Protein 9PHB (pdb70)

InterPro domains:
  IPR000157 Toll/interleukin-1 receptor homology (TIR) domain [PS50104] (112-261)
  IPR000157 Toll/interleukin-1 receptor homology (TIR) domain [SM00255] (113-264)
  IPR035897 Toll/interleukin-1 receptor homology (TIR) domain superfamily [G3DSA:3.40.50.10140] (72-234)
  IPR035897 Toll/interleukin-1 receptor homology (TIR) domain superfamily [SSF52200] (104-216)

Solvent-accessible surface area: 77435 Å² total; per-residue (Å²): 168,32,109,137,54,0,6,4,2,22,10,71,173,18,105,134,42,0,52,3,1,3,59,3,0,41,44,4,40,8,58,45,135,25,4,12,0,49,34,12,125,112,21,23,55,71,66,165,95,88,100,116,96,53,25,135,99,13,10,144,66,11,0,45,0,0,6,0,0,14,87,43,0,30,121,32,102,135,6,71,89,31,6,19,34,4,152,107,61,94,25,79,25,0,4,0,32,7,54,57,22,192,51,122,31,111,43,62,12,85,107,58,61,69,22,18,52,4,114,81,30,17,22,4,6,65,2,23,60,16,0,18,161,46,41,128,56,123,33,126,72,110,98,12,8,38,3,8,20,82,4,61,89,79,50,224,171,35,97,135,48,0,2,4,2,22,12,83,165,20,101,121,35,0,55,3,1,3,62,5,0,38,55,5,40,6,53,44,129,20,4,8,0,52,43,10,83,76,14,20,24,65,28,44,80,62,51,87,92,47,24,143,87,11,11,151,71,16,0,43,1,0,7,1,0,13,103,39,0,38,121,32,104,136,6,69,81,32,5,22,37,3,150,105,61,95,20,70,31,9,6,0,34,4,53,65,18,190,50,130,32,115,40,67,12,81,127,151,103,179,23,54,52,6,121,102,21,61,26,8,17,62,2,22,78,24,0,18,162,50,46,128,59,115,34,109,67,111,101,9,6,49,11,7,12,77,3,67,94,73,60,224,174,35,122,127,46,0,6,3,2,21,9,79,166,14,96,123,36,0,44,3,0,3,58,3,0,34,57,6,40,9,61,45,135,24,3,8,0,55,28,10,83,62,18,20,26,68,31,38,80,60,45,38,99,45,15,40,100,13,0,117,86,17,3,44,1,1,8,0,0,14,97,45,0,32,130,32,26,97,6,6,0,25,0,0,0,2,33,3,30,86,23,103,25,0,5,0,35,5,55,62,26,198,52,125,37,95,0,15,9,83,77,57,59,69,15,18,46,5,116,82,22,1,20,7,21,58,1,17,61,12,0,20,161,46,41,128,61,109,20,101,58,135,105,12,10,49,8,5,22,76,4,48,86,73,61,212,177,24,105,109,51,0,5,4,2,21,8,80,163,19,100,131,36,0,46,3,2,3,66,10,0,56,54,4,41,7,57,46,130,24,4,12,0,55,34,11,125,187,24,24,51,66,70,166,96,87,92,63,98,51,16,41,96,10,0,116,70,20,0,44,2,1,6,0,0,12,104,42,0,24,116,28,19,98,8,6,0,26,1,0,1,3,39,4,30,81,18,84,36,1,7,1,37,5,48,71,25,196,53,135,34,91,0,15,12,83,73,48,58,69,20,18,50,7,114,82,24,2,20,8,20,56,4,23,76,17,2,18,174,41,42,127,58,114,29,103,59,134,106,10,7,172,10,4,24,83,6,56,86,76,61,207,157,32,109,118,50,0,4,4,1,24,7,72,161,18,94,134,39,0,50,4,1,5,67,7,2,56,56,4,38,7,56,51,144,23,6,16,0,56,39,9,126,186,23,22,48,61,68,161,97,97,100,61,100,56,18,46,96,13,2,116,89,15,3,47,1,0,4,1,0,15,91,49,0,31,126,33,19,96,6,6,0,24,0,0,0,2,38,1,29,91,19,95,28,0,6,0,45,7,55,59,24,190,50,132,34,84,0,17,9,95,86,61,56,68,13,17,46,4,123,73,26,6,27,5,15,63,4,19,76,18,0,19,167,40,43,126,60,112,28,92,63,131,104,9,4,167,10,4,24,85,7,69,97,82,58,224,174,33,112,118,48,0,5,5,2,19,12,82,175,17,94,133,38,1,40,4,0,4,60,4,0,35,53,5,39,6,61,47,140,20,5,10,0,51,28,14,78,73,17,22,25,63,29,42,83,70,45,39,91,42,19,44,91,13,0,116,77,20,0,39,0,0,9,1,0,14,103,40,1,23,117,31,23,103,7,6,2,22,1,0,0,4,30,3,32,91,19,93,43,1,7,0,36,8,55,62,25,192,55,118,42,85,0,16,13,79,70,46,61,70,22,19,52,3,104,80,20,2,22,2,20,56,2,25,69,17,0,17,159,41,40,128,59,115,32,92,53,118,110,12,10,48,9,12,20,77,5,57,90,74,58,229,178,22,116,118,51,0,6,5,2,22,8,81,165,18,104,130,37,0,49,2,2,3,55,11,0,35,57,4,41,6,56,37,132,20,5,10,0,56,37,8,80,60,17,20,20,64,32,48,81,60,46,41,96,43,16,47,94,13,0,119,72,17,0,47,2,1,5,0,0,12,102,41,1,28,114,31,19,97,6,6,0,28,0,0,0,4,30,5,32,87,20,84,36,11,8,0,38,5,49,70,23,194,52,132,33,90,0,17,11,87,91,148,103,182,22,56,47,7,117,110,88,106,28,10,88,70,5,26,76,25,1,19,176,45,39,128,59,113,28,99,106,171,110,22,95,52,10,38,43,85,7,56,94,77,62,222,150,25,114,150,54,1,5,4,2,20,9,87,168,20,94,127,38,0,46,1,2,2,56,3,0,32,57,4,38,8,60,47,136,24,4,10,0,58,27,9,80,75,19,16,18,63,29,41,81,62,51,94,89,45,23,141,88,11,15,135,70,9,3,60,0,0,4,1,0,13,92,43,0,34,118,34,101,138,5,74,89,33,6,25,39,3,153,105,67,95,21,84,34,14,11,0,30,6,52,63,21,196,54,123,32,103,43,65,11,87,123,151,108,178,20,57,54,5,127,99,24,67,32,7,22,70,2,13,67,37,0,21,162,45,46,127,62,116,30,110,64,119,101,9,4,53,12,3,15,87,3,60,83,61,58,209,162,34,114,123,47,0,4,3,2,21,9,73,165,17,109,130,30,0,50,3,1,2,64,2,0,39,56,5,39,8,59,35,131,20,3,8,0,49,33,10,127,82,20,20,51,74,67,159,98,95,90,103,109,43,24,130,103,12,10,145,76,10,3,53,0,0,9,1,0,14,89,43,0,34,117,30,109,140,8,73,92,32,5,21,39,3,146,109,66,93,18,91,40,1,7,0,38,5,54,64,27,196,52,130,35,112,43,68,14,80,115,65,57,73,15,19,48,7,121,84,20,8,21,6,16,60,0,17,60,10,0,19,159,42,33,126,55,124,21,120,66,109,109,13,11,40,10,14,20,75,13,44,88,74,54,209,174,22,127,146,60,0,2,4,2,23,9,82,163,20,100,123,35,0,52,2,1,2,61,2,0,41,58,4,38,7,50,47,138,26,5,11,0,52,45,9,77,59,17,19,20,66,30,41,79,70,50,42,86,46,20,43,79,14,0,119,78,19,0,43,0,0,5,1,0,12,99,47,0,32,130,26,18,98,6,5,0,23,0,0,0,2,30,4,31,82,18,94,37,9,14,0,40,6,54,66,17,197,49,139,30,101,0,17,16,96,99,155,105,180,24,55,52,6,126,107,90,106,25,10,89,70,0,25,79,28,0,20,172,47,47,127,62,105,29,86,117,149,103,26,89,55,12,49,39,85,1,61,85,65,59,209

Radius of gyration: 46.45 Å; Cα contacts (8 Å, |Δi|>4): 2232; chains: 10; bounding box: 138×70×129 Å

Sequence (1560 aa):
ELEKKIFISHSSKDKIVCNAFVELLEDIGVSSEDIIYTSSPYHGIPGDEDIFEYLKKHLFKGAYVFYMLSDNYYDSVYCLNEMGATWVNSNNCSTFILPGFKGEIKGVIDKNKKAFSLEEPIDLFNLKEKILRMYDLTLEDKKWERIKAKFNTKLKELEKKIFISHSSKDKIVCNAFVELLEDIGVSSEDIIYTSSPYHGIPGDEDIFEYLKKHLFKGAYVFYMLSDNYYDSVYCLNEMGATWVNSNNCSTFILPGFKGEIKGVIDKNKKAFSLEEPIDLFNLKEKILRMYDLTLEDKKWERIKAKFNTKLKELEKKIFISHSSKDKIVCNAFVELLEDIGVSSEDIIYTSSPYHGIPGDEDIFEYLKKHLFKGAYVFYMLSDNYYDSVYCLNEMGATWVNSNNCSTFILPGFKGEIKGVIDKNKKAFSLEEPIDLFNLKEKILRMYDLTLEDKKWERIKAKFNTKLKELEKKIFISHSSKDKIVCNAFVELLEDIGVSSEDIIYTSSPYHGIPGDEDIFEYLKKHLFKGAYVFYMLSDNYYDSVYCLNEMGATWVNSNNCSTFILPGFKGEIKGVIDKNKKAFSLEEPIDLFNLKEKILRMYDLTLEDKKWERIKAKFNTKLKELEKKIFISHSSKDKIVCNAFVELLEDIGVSSEDIIYTSSPYHGIPGDEDIFEYLKKHLFKGAYVFYMLSDNYYDSVYCLNEMGATWVNSNNCSTFILPGFKGEIKGVIDKNKKAFSLEEPIDLFNLKEKILRMYDLTLEDKKWERIKAKFNTKLKELEKKIFISHSSKDKIVCNAFVELLEDIGVSSEDIIYTSSPYHGIPGDEDIFEYLKKHLFKGAYVFYMLSDNYYDSVYCLNEMGATWVNSNNCSTFILPGFKGEIKGVIDKNKKAFSLEEPIDLFNLKEKILRMYDLTLEDKKWERIKAKFNTKLKELEKKIFISHSSKDKIVCNAFVELLEDIGVSSEDIIYTSSPYHGIPGDEDIFEYLKKHLFKGAYVFYMLSDNYYDSVYCLNEMGATWVNSNNCSTFILPGFKGEIKGVIDKNKKAFSLEEPIDLFNLKEKILRMYDLTLEDKKWERIKAKFNTKLKELEKKIFISHSSKDKIVCNAFVELLEDIGVSSEDIIYTSSPYHGIPGDEDIFEYLKKHLFKGAYVFYMLSDNYYDSVYCLNEMGATWVNSNNCSTFILPGFKGEIKGVIDKNKKAFSLEEPIDLFNLKEKILRMYDLTLEDKKWERIKAKFNTKLKELEKKIFISHSSKDKIVCNAFVELLEDIGVSSEDIIYTSSPYHGIPGDEDIFEYLKKHLFKGAYVFYMLSDNYYDSVYCLNEMGATWVNSNNCSTFILPGFKGEIKGVIDKNKKAFSLEEPIDLFNLKEKILRMYDLTLEDKKWERIKAKFNTKLKELEKKIFISHSSKDKIVCNAFVELLEDIGVSSEDIIYTSSPYHGIPGDEDIFEYLKKHLFKGAYVFYMLSDNYYDSVYCLNEMGATWVNSNNCSTFILPGFKGEIKGVIDKNKKAFSLEEPIDLFNLKEKILRMYDLTLEDKKWERIKAKFNTKLK

Secondary structure (DSSP, 8-state):
---S-EEEE--GGGHHHHHHHHHHHHHHT--TTTB--TTSTTTSPPTTSBHHHHHHHHHHHT-EEEEEESTTTTS-HHHHHHHHHHHHHT----EEE-TT--S---TTS-TTSPPEE-SSHHHHHHHHHHHHHHHT----HHHHHHHHHHHHHHH-/--TTSEEEE--TT-HHHHHHHHHHHHHHT--GGGEE-TTSTTTSPPTTSBHHHHHHHHHHH--EEEEEESTTGGG-HHHHHHHHHHHHHT----EEE-TT--S---TTS-TTBPPBP-SSHHHHHHHHHHHHHHHT----HHHHHHHHHHHHHHH-/--TT-EEEE--TT-HHHHHHHHHHHHHHT--TTTEE-TTSTTTSPPSSSBHHHHHHHHHHTT-EEEEEESSTTSS-HHHHHHHHHHHHHT--EEEEE-TT--S---SSS-SSS--B--SSHHHHHHHHHHHHHHHT----HHHHHHHHHHHHHHH-/--TTSEE----GGGHHHHHHHHHHHHHHT--TTTB--TTSTTTSPPSSS-HHHHHHHHHHH--EEEEEE-GGGGS-HHHHHHHHHHHHHT--EEEEEPTT--S---TTS-TTBPPEE-SSHHHHHHHHHHHHHHHT----HHHHHHHHHHHHHHH-/---S-EEEE--GGGHHHHHHHHHHHHHHT--TTTEE-TTSTTTSPPTTS-HHHHHHHHHHTT-EEEEEESTTTTS-HHHHHHHHHHHHHT--EEEEE-TT--S---TTS-TTBPPBP-SSHHHHHHHHHHHHHHHT----HHHHHHHHHHHHHHH-/--SSSEEEE--TT-HHHHHHHHHHHHHHT--TTTB--SSSTTTSPPTTS-HHHHHHHHHHHT-EEEEEESTTTTS-HHHHHHHHHHHHHT----EEE-TT------TTS-TTSPPBP-SSHHHHHHHHHHHHHHHT----HHHHHHHHHHHHHHH-/--TTSEEEE--GGGHHHHHHHHHHHHHHT--GGGEE-TTSTTTS--TTS-HHHHHHHHHHHT-EEEEEESTTTTS-HHHHHHHHHHHHHT--EEEEE-TT--S---TTS-SSB---B-SSHHHHHHHHHHHHHHHT----HHHHHHHHHHHHHHH-/--TTSEEEE--TTS-HHHHHHHHHHHHHT--TTTEE-TTSTTTSPPSSSBHHHHHHHHHHH--EEEE--STGGG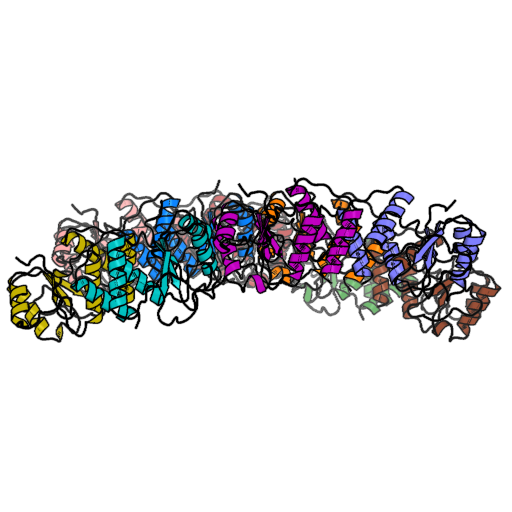G-HHHHHHHHHHHHHT--EEE-PPTT--S---TTS-SSSPP---SSHHHHHHHHHHHHHHHT----HHHHHHHHHHHHHHH-/--TT-EEEE--TT-HHHHHHHHHHHHHHT--TTT-B-TTSTTTSPPTTSBHHHHHHHHHHHT-EEEEEESTTTTS-HHHHHHHHHHHHHT--EEEEE-TT--S---TTS-SSS---B-SSHHHHHHHHHHHHHHHT----HHHHHHHHHHHHHHH-/--SSSEEEE--GGGHHHHHHHHHHHHHHT--TTT---TTSTTTSPPTTS-HHHHHHHHHHH--EEEEEESTTGGG-SHHHHHHHHHHHHT--EEEEE-TT--S---TTS-TTB--EE-SSHHHHHHHHHHHHHHHT----HHHHHHHHHHHHHHH-

Foldseek 3Di:
DLQQAEEEQDDVVCVQLVVLVLVLLVLLPRDPQRYQDCNDPSRHDDPPDDRVVVVVVNLLVAYEYEAADAPVCVVDVVSLVSVVSCLVNVHHYAYEDEPPHDDADDHPPDRVDDHQYDDDPVSVVVVSVVSCVVVVGDDDVVVVVVSVVSSVVSVD/DLAQAEEEQDDPVCVLLVVLVVVLLVLLPDDLQRYQDCNDPSRHDDPPDDRVVVVVVNLLVAYEYEAADAPVCVVDPVSLVSVVSCLVSVHHYAYEDEPPHDDADDHPPDRPDDHQYDDDPVSVVVVSVVSCVSVVGDDDVVSVVVSVVSSVVSVD/DLAQAEEEQDDLVCVLLVVLVLVLLVLLPDDNARYCDCNDPSNHDDPPDDRVVVVLVNLQVAYAYEAADAPVCVVDDVSLVSVVSCLVNVHHYAYEHEPPHPDADDHPPDRPDDHQYDDDPVSVVVVSVVSCVSVVGDDDDVSVVVSVVVSVVSVD/DLAQAEEEQDALVCVLLVVLVVVLLVLLPDDLQRYQDCNDPSRHDDPPDDRVVVVLVNLLVAHEYEAADAPVCVVDPVSLVSVVSCLVSVHHYAYEDEPPHDDADDHPPPRPDDHQYDDDVVSVVVVSVVSCVSVVGDDDDVSVVVSVVVSVVSVD/DLQQAEEEQDDPVCVLLVVLVVVLLVLLPDDLQRYQPQPDPSRHDDPPDDRVVVVVVNLLVAYEYEAADAPVCVVDPVSLVSVVSNLVNVHHYAYEDEPPHPDADDHDPDSPDDHQYPDDPVSVVVVSVVSCVSVVGDDDPVSVVVSVVSSVVSVD/DLAQAEEEQDDVVCVQLVVLVVVLLVLLPDDPQRYCDQNDPSRHDDPPDDRVVVVLVNLLVAYQYEAADAPVCVVDVVSLVSVVSNVVNVHHYAYEYEPPRPDADDDPPDRPDDHQYDDDPVSVVVVSVVSCVSVVGDDDPVSVVVSVVVSVVSVD/DLQQAEEEQDDPVCVLLVVLVVVLLVLLPDDLQRYQDQNDPSRHDDPPDDRVVVVLVNLLVAHQYEAADAPVCVVDVVSLVSVVSNLVSVHHYAYEDEPPHDDADDDPPDRPDDHQYDDDPVSVVVVSVVSCVVVVGDDDDVSVVVSVVVSVVSVD/DLAVAAEEQDAVVPPLLVVLVLVLLVLLPDDNQRYQDCNDPSRHDDPPDDRVVVVLVNVLVAYEYEAADAPVCVVDVVSLVVVVSCQVNVGHYAYEHEPPHPDADDHRPPSPDDHQYPDDPVSVVVVSVVSCVSVVDDDDDVSVVVSVVSSVVSVD/DLQQAAEEQDALVCVLLVVLVLVLLVLLPDDNARYCDQNDPSNHDDPPDDRVVVVLVNLQVAHEYEAADAPVCVVDDVSLVSVVSCLVNVHHYAYEDEPPHPDADDHPPDRPDDHQYDDDPVSVVVVSVVSCVSPVDDDDDVSVVVSVVSSVVSVD/DLQQAEEEQDAPVCVLLVVLVVVLLVLLPDDLQRYQDCNDPSRHDDPPDDRPVVVVVNLLVAHEYEYADAPRCVVDPVSLVSLVSCLVSVHHYAYEDEPPHDDQDDHNDDSPDDHQYDDDPVSVVVVSVVSCVSVVGDDDVVSVVVSVVSSVVSVD

Nearest PDB structures (foldseek):
  8w8m-assembly1_G2  TM=7.707E-01  e=1.470E-03  Homo sapiens
  4lqd-assembly1_A-2  TM=6.602E-01  e=9.057E-02  Homo sapiens
  7am2-assembly1_BU  TM=3.689E-01  e=3.504E-01  Leishmania tarentolae
  8gju-assembly2_H  TM=3.376E-01  e=3.411E+00  Homo sapiens
  9bss-assembly1_W  TM=2.995E-01  e=3.016E+00  Bacillus subtilis subsp. subtilis str. 168

Organism: Bacillus subtilis (strain 168) (NCBI:txid224308)

Structure (mmCIF, N/CA/C/O backbone):
data_9PHB
#
_entry.id   9PHB
#
_cell.length_a   1.00
_cell.length_b   1.00
_cell.length_c   1.00
_cell.angle_alpha   90.00
_cell.angle_beta   90.00
_cell.angle_gamma   90.00
#
_symmetry.space_group_name_H-M   'P 1'
#
loop_
_atom_site.group_PDB
_atom_site.id
_atom_site.type_symbol
_atom_site.label_atom_id
_atom_site.label_alt_id
_atom_site.label_comp_id
_atom_site.label_asym_id
_atom_site.label_entity_id
_atom_site.label_seq_id
_atom_site.pdbx_PDB_ins_code
_atom_site.Cartn_x
_atom_site.Cartn_y
_atom_site.Cartn_z
_atom_site.occupancy
_atom_site.B_iso_or_equiv
_atom_site.auth_seq_id
_atom_site.auth_comp_id
_atom_site.auth_asym_id
_atom_site.auth_atom_id
_atom_site.pdbx_PDB_model_num
ATOM 1 N N . GLU A 1 135 ? 156.624 93.551 243.622 1.00 52.62 111 GLU G N 1
ATOM 2 C CA . GLU A 1 135 ? 156.315 93.361 242.177 1.00 54.55 111 GLU G CA 1
ATOM 3 C C . GLU A 1 135 ? 157.290 94.141 241.303 1.00 56.11 111 GLU G C 1
ATOM 4 O O . GLU A 1 135 ? 157.937 93.577 240.422 1.00 56.74 111 GLU G O 1
ATOM 16 N N . LEU A 1 136 ? 157.390 95.447 241.555 1.00 52.88 112 LEU G N 1
ATOM 17 C CA . LEU A 1 136 ? 158.265 96.330 240.795 1.00 47.86 112 LEU G CA 1
ATOM 18 C C . LEU A 1 136 ? 159.626 96.516 241.456 1.00 50.17 112 LEU G C 1
ATOM 19 O O . LEU A 1 136 ? 160.267 97.559 241.272 1.00 48.66 112 LEU G O 1
ATOM 35 N N . GLU A 1 137 ? 160.089 95.527 242.226 1.00 51.01 113 GLU G N 1
ATOM 36 C CA . GLU A 1 137 ? 161.385 95.654 242.883 1.00 47.98 113 GLU G CA 1
ATOM 37 C C . GLU A 1 137 ? 162.514 95.803 241.873 1.00 51.29 113 GLU G C 1
ATOM 38 O O . GLU A 1 137 ? 163.518 96.465 242.159 1.00 53.83 113 GLU G O 1
ATOM 50 N N . LYS A 1 138 ? 162.372 95.201 240.691 1.00 47.43 114 LYS G N 1
ATOM 51 C CA . LYS A 1 138 ? 163.416 95.277 239.678 1.00 45.72 114 LYS G CA 1
ATOM 52 C C . LYS A 1 138 ? 163.516 96.652 239.034 1.00 45.67 114 LYS G C 1
ATOM 53 O O . LYS A 1 138 ? 164.489 96.909 238.318 1.00 50.55 114 LYS G O 1
ATOM 72 N N . LYS A 1 139 ? 162.547 97.533 239.262 1.00 42.20 115 LYS G N 1
ATOM 73 C CA . LYS A 1 139 ? 162.602 98.872 238.702 1.00 39.46 115 LYS G CA 1
ATOM 74 C C . LYS A 1 139 ? 163.513 99.763 239.541 1.00 34.96 115 LYS G C 1
ATOM 75 O O . LYS A 1 139 ? 163.860 99.447 240.681 1.00 33.01 115 LYS G O 1
ATOM 94 N N . ILE A 1 140 ? 163.902 100.892 238.956 1.00 33.61 116 ILE G N 1
ATOM 95 C CA . ILE A 1 140 ? 164.710 101.901 239.627 1.00 29.40 116 ILE G CA 1
ATOM 96 C C . ILE A 1 140 ? 163.965 103.224 239.564 1.00 31.30 116 ILE G C 1
ATOM 97 O O . ILE A 1 140 ? 163.489 103.628 238.497 1.00 40.19 116 ILE G O 1
ATOM 113 N N . PHE A 1 141 ? 163.865 103.896 240.706 1.00 28.74 117 PHE G N 1
ATOM 114 C CA . PHE A 1 141 ? 163.166 105.173 240.818 1.00 25.95 117 PHE G CA 1
ATOM 115 C C . PHE A 1 141 ? 164.198 106.226 241.208 1.00 24.33 117 PHE G C 1
ATOM 116 O O . PHE A 1 141 ? 164.660 106.257 242.352 1.00 41.65 117 PHE G O 1
ATOM 133 N N . ILE A 1 142 ? 164.558 107.088 240.261 1.00 22.56 118 ILE G N 1
ATOM 134 C CA . ILE A 1 142 ? 165.622 108.062 240.478 1.00 29.94 118 ILE G CA 1
ATOM 135 C C . ILE A 1 142 ? 165.039 109.364 241.010 1.00 27.82 118 ILE G C 1
ATOM 136 O O . ILE A 1 142 ? 164.678 110.257 240.237 1.00 37.97 118 ILE G O 1
ATOM 152 N N . SER A 1 143 ? 164.937 109.478 242.333 1.00 29.24 119 SER G N 1
ATOM 153 C CA . SER A 1 143 ? 164.532 110.739 242.938 1.00 35.54 119 SER G CA 1
ATOM 154 C C . SER A 1 143 ? 165.617 111.784 242.723 1.00 33.01 119 SER G C 1
ATOM 155 O O . SER A 1 143 ? 166.809 111.502 242.867 1.00 37.47 119 SER G O 1
ATOM 163 N N . HIS A 1 144 ? 165.205 112.998 242.381 1.00 32.08 120 HIS G N 1
ATOM 164 C CA . HIS A 1 144 ? 166.153 114.049 242.028 1.00 33.03 120 HIS G CA 1
ATOM 165 C C . HIS A 1 144 ? 165.414 115.380 242.004 1.00 32.49 120 HIS G C 1
ATOM 166 O O . HIS A 1 144 ? 164.210 115.454 242.270 1.00 31.80 120 HIS G O 1
ATOM 180 N N . SER A 1 145 ? 166.154 116.435 241.673 1.00 33.58 121 SER G N 1
ATOM 181 C CA . SER A 1 145 ? 165.603 117.761 241.441 1.00 36.85 121 SER G CA 1
ATOM 182 C C . SER A 1 145 ? 165.873 118.161 239.998 1.00 41.24 121 SER G C 1
ATOM 183 O O . SER A 1 145 ? 166.949 117.883 239.460 1.00 47.78 121 SER G O 1
ATOM 191 N N . SER A 1 146 ? 164.891 118.812 239.372 1.00 43.73 122 SER G N 1
ATOM 192 C CA . SER A 1 146 ? 165.043 119.186 237.970 1.00 46.77 122 SER G CA 1
ATOM 193 C C . SER A 1 146 ? 166.237 120.106 237.761 1.00 48.70 122 SER G C 1
ATOM 194 O O . SER A 1 146 ? 166.862 120.080 236.695 1.00 46.24 122 SER G O 1
ATOM 202 N N . LYS A 1 147 ? 166.580 120.916 238.766 1.00 48.17 123 LYS G N 1
ATOM 203 C CA . LYS A 1 147 ? 167.730 121.805 238.640 1.00 44.09 123 LYS G CA 1
ATOM 204 C C . LYS A 1 147 ? 169.030 121.034 238.463 1.00 47.66 123 LYS G C 1
ATOM 205 O O . LYS A 1 147 ? 170.025 121.614 238.015 1.00 48.16 123 LYS G O 1
ATOM 224 N N . ASP A 1 148 ? 169.045 119.748 238.803 1.00 49.95 124 ASP G N 1
ATOM 225 C CA . ASP A 1 148 ? 170.188 118.867 238.569 1.00 46.15 124 ASP G CA 1
ATOM 226 C C . ASP A 1 148 ? 169.992 118.046 237.303 1.00 47.19 124 ASP G C 1
ATOM 227 O O . ASP A 1 148 ? 170.394 116.882 237.230 1.00 50.26 124 ASP G O 1
ATOM 236 N N . LYS A 1 149 ? 169.362 118.643 236.289 1.00 47.47 125 LYS G N 1
ATOM 237 C CA . LYS A 1 149 ? 169.010 117.896 235.086 1.00 43.16 125 LYS G CA 1
ATOM 238 C C . LYS A 1 149 ? 170.245 117.334 234.395 1.00 44.04 125 LYS G C 1
ATOM 239 O O . LYS A 1 149 ? 170.252 116.173 233.970 1.00 42.04 125 LYS G O 1
ATOM 258 N N . ILE A 1 150 ? 171.300 118.141 234.270 1.00 47.71 126 ILE G N 1
ATOM 259 C CA . ILE A 1 150 ? 172.456 117.734 233.474 1.00 48.33 126 ILE G CA 1
ATOM 260 C C . ILE A 1 150 ? 173.116 116.505 234.087 1.00 46.51 126 ILE G C 1
ATOM 261 O O . ILE A 1 150 ? 173.124 115.420 233.495 1.00 46.31 126 ILE G O 1
ATOM 277 N N . VAL A 1 151 ? 173.649 116.650 235.302 1.00 42.86 127 VAL G N 1
ATOM 278 C CA . VAL A 1 151 ? 174.441 115.573 235.891 1.00 42.42 127 VAL G CA 1
ATOM 279 C C . VAL A 1 151 ? 173.618 114.295 235.958 1.00 40.73 127 VAL G C 1
ATOM 280 O O . VAL A 1 151 ? 174.034 113.240 235.463 1.00 48.15 127 VAL G O 1
ATOM 293 N N . CYS A 1 152 ? 172.412 114.385 236.524 1.00 37.47 128 CYS G N 1
ATOM 294 C CA . CYS A 1 152 ? 171.558 113.208 236.619 1.00 39.17 128 CYS G CA 1
ATOM 295 C C . CYS A 1 152 ? 171.406 112.543 235.261 1.00 45.83 128 CYS G C 1
ATOM 296 O O . CYS A 1 152 ? 171.524 111.317 235.146 1.00 50.02 128 CYS G O 1
ATOM 304 N N . ASN A 1 153 ? 171.179 113.340 234.213 1.00 43.76 129 ASN G N 1
ATOM 305 C CA . ASN A 1 153 ? 171.086 112.783 232.869 1.00 43.88 129 ASN G CA 1
ATOM 306 C C . ASN A 1 153 ? 172.240 111.824 232.614 1.00 46.56 129 ASN G C 1
ATOM 307 O O . ASN A 1 153 ? 172.035 110.624 232.391 1.00 44.54 129 ASN G O 1
ATOM 318 N N . ALA A 1 154 ? 173.471 112.334 232.706 1.00 44.71 130 ALA G N 1
ATOM 319 C CA . ALA A 1 154 ? 174.636 111.495 232.456 1.00 37.37 130 ALA G CA 1
ATOM 320 C C . ALA A 1 154 ? 174.564 110.222 233.285 1.00 34.75 130 ALA G C 1
ATOM 321 O O . ALA A 1 154 ? 174.745 109.114 232.765 1.00 34.98 130 ALA G O 1
ATOM 328 N N . PHE A 1 155 ? 174.246 110.363 234.573 1.00 40.73 131 PHE G N 1
ATOM 329 C CA . PHE A 1 155 ? 174.186 109.199 235.448 1.00 43.33 131 PHE G CA 1
ATOM 330 C C . PHE A 1 155 ? 173.303 108.121 234.839 1.00 41.23 131 PHE G C 1
ATOM 331 O O . PHE A 1 155 ? 173.731 106.972 234.668 1.00 43.66 131 PHE G O 1
ATOM 348 N N . VAL A 1 156 ? 172.087 108.492 234.433 1.00 38.13 132 VAL G N 1
ATOM 349 C CA . VAL A 1 156 ? 171.174 107.504 233.869 1.00 41.86 132 VAL G CA 1
ATOM 350 C C . VAL A 1 156 ? 171.815 106.836 232.663 1.00 50.49 132 VAL G C 1
ATOM 351 O O . VAL A 1 156 ? 171.829 105.604 232.545 1.00 53.91 132 VAL G O 1
ATOM 364 N N . GLU A 1 157 ? 172.396 107.639 231.769 1.00 52.07 133 GLU G N 1
ATOM 365 C CA . GLU A 1 157 ? 173.017 107.070 230.581 1.00 45.86 133 GLU G CA 1
ATOM 366 C C . GLU A 1 157 ? 174.073 106.047 230.966 1.00 44.44 133 GLU G C 1
ATOM 367 O O . GLU A 1 157 ? 174.159 104.973 230.357 1.00 46.51 133 GLU G O 1
ATOM 379 N N . LEU A 1 158 ? 174.861 106.341 232.004 1.00 41.84 134 LEU G N 1
ATOM 380 C CA . LEU A 1 158 ? 175.875 105.388 232.439 1.00 40.93 134 LEU G CA 1
ATOM 381 C C . LEU A 1 158 ? 175.242 104.034 232.727 1.00 42.47 134 LEU G C 1
ATOM 382 O O . LEU A 1 158 ? 175.719 102.997 232.251 1.00 39.20 134 LEU G O 1
ATOM 398 N N . LEU A 1 159 ? 174.136 104.031 233.473 1.00 42.65 135 LEU G N 1
ATOM 399 C CA . LEU A 1 159 ? 173.448 102.777 233.752 1.00 37.98 135 LEU G CA 1
ATOM 400 C C . LEU A 1 159 ? 173.095 102.067 232.455 1.00 38.62 135 LEU G C 1
ATOM 401 O O . LEU A 1 159 ? 173.354 100.868 232.294 1.00 45.90 135 LEU G O 1
ATOM 417 N N . GLU A 1 160 ? 172.536 102.809 231.497 1.00 42.94 136 GLU G N 1
ATOM 418 C CA . GLU A 1 160 ? 172.136 102.201 230.235 1.00 46.07 136 GLU G CA 1
ATOM 419 C C . GLU A 1 160 ? 173.322 101.536 229.550 1.00 50.27 136 GLU G C 1
ATOM 420 O O . GLU A 1 160 ? 173.164 100.517 228.868 1.00 46.15 136 GLU G O 1
ATOM 432 N N . ASP A 1 161 ? 174.521 102.097 229.722 1.00 51.26 137 ASP G N 1
ATOM 433 C CA . ASP A 1 161 ? 175.696 101.510 229.090 1.00 46.68 137 ASP G CA 1
ATOM 434 C C . ASP A 1 161 ? 176.135 100.233 229.794 1.00 45.51 137 ASP G C 1
ATOM 435 O O . ASP A 1 161 ? 176.642 99.313 229.143 1.00 47.95 137 ASP G O 1
ATOM 444 N N . ILE A 1 162 ? 175.951 100.151 231.114 1.00 37.38 138 ILE G N 1
ATOM 445 C CA . ILE A 1 162 ? 176.407 98.968 231.835 1.00 38.12 138 ILE G CA 1
ATOM 446 C C . ILE A 1 162 ? 175.577 97.751 231.457 1.00 42.85 138 ILE G C 1
ATOM 447 O O . ILE A 1 162 ? 176.075 96.619 231.485 1.00 44.22 138 ILE G O 1
ATOM 463 N N . GLY A 1 163 ? 174.312 97.951 231.092 1.00 46.97 139 GLY G N 1
ATOM 464 C CA . GLY A 1 163 ? 173.445 96.844 230.741 1.00 43.46 139 GLY G CA 1
ATOM 465 C C . GLY A 1 163 ? 172.077 96.915 231.388 1.00 45.27 139 GLY G C 1
ATOM 466 O O . GLY A 1 163 ? 171.317 95.943 231.349 1.00 48.44 139 GLY G O 1
ATOM 470 N N . VAL A 1 164 ? 171.753 98.053 231.993 1.00 49.36 140 VAL G N 1
ATOM 471 C CA . VAL A 1 164 ? 170.441 98.246 232.601 1.00 42.57 140 VAL G CA 1
ATOM 472 C C . VAL A 1 164 ? 169.423 98.504 231.500 1.00 46.10 140 VAL G C 1
ATOM 473 O O . VAL A 1 164 ? 169.601 99.406 230.672 1.00 47.14 140 VAL G O 1
ATOM 486 N N . SER A 1 165 ? 168.355 97.711 231.484 1.00 44.06 141 SER G N 1
ATOM 487 C CA . SER A 1 165 ? 167.304 97.902 230.496 1.00 41.68 141 SER G CA 1
ATOM 488 C C . SER A 1 165 ? 166.717 99.301 230.626 1.00 44.48 141 SER G C 1
ATOM 489 O O . SER A 1 165 ? 166.425 99.764 231.732 1.00 49.16 141 SER G O 1
ATOM 497 N N . SER A 1 166 ? 166.544 99.977 229.490 1.00 43.02 142 SER G N 1
ATOM 498 C CA . SER A 1 166 ? 166.086 101.361 229.517 1.00 39.22 142 SER G CA 1
ATOM 499 C C . SER A 1 166 ? 164.664 101.494 230.043 1.00 39.62 142 SER G C 1
ATOM 500 O O . SER A 1 166 ? 164.251 102.603 230.396 1.00 40.23 142 SER G O 1
ATOM 508 N N . GLU A 1 167 ? 163.908 100.400 230.102 1.00 43.87 143 GLU G N 1
ATOM 509 C CA . GLU A 1 167 ? 162.537 100.429 230.591 1.00 45.99 143 GLU G CA 1
ATOM 510 C C . GLU A 1 167 ? 162.438 100.218 232.096 1.00 43.38 143 GLU G C 1
ATOM 511 O O . GLU A 1 167 ? 161.329 100.262 232.638 1.00 45.64 143 GLU G O 1
ATOM 523 N N . ASP A 1 168 ? 163.558 99.987 232.779 1.00 39.67 144 ASP G N 1
ATOM 524 C CA . ASP A 1 168 ? 163.572 99.770 234.218 1.00 36.33 144 ASP G CA 1
ATOM 525 C C . ASP A 1 168 ? 164.024 101.000 234.993 1.00 30.81 144 ASP G C 1
ATOM 526 O O . ASP A 1 168 ? 164.198 100.919 236.212 1.00 40.35 144 ASP G O 1
ATOM 535 N N . ILE A 1 169 ? 164.220 102.130 234.322 1.00 23.62 145 ILE G N 1
ATOM 536 C CA . ILE A 1 169 ? 164.643 103.370 234.961 1.00 26.63 145 ILE G CA 1
ATOM 537 C C . ILE A 1 169 ? 163.492 104.359 234.866 1.00 33.89 145 ILE G C 1
ATOM 538 O O . ILE A 1 169 ? 163.178 104.853 233.776 1.00 45.61 145 ILE G O 1
ATOM 554 N N . ILE A 1 170 ? 162.864 104.649 236.003 1.00 36.13 146 ILE G N 1
ATOM 555 C CA . ILE A 1 170 ? 161.760 105.600 236.049 1.00 31.92 146 ILE G CA 1
ATOM 556 C C . ILE A 1 170 ? 162.320 106.986 236.332 1.00 28.75 146 ILE G C 1
ATOM 557 O O . ILE A 1 170 ? 162.329 107.445 237.479 1.00 33.63 146 ILE G O 1
ATOM 573 N N . TYR A 1 171 ? 162.778 107.662 235.284 1.00 26.20 147 TYR G N 1
ATOM 574 C CA . TYR A 1 171 ? 163.375 108.987 235.404 1.00 28.54 147 TYR G CA 1
ATOM 575 C C . TYR A 1 171 ? 162.415 109.994 234.784 1.00 35.83 147 TYR G C 1
ATOM 576 O O . TYR A 1 171 ? 162.144 109.941 233.580 1.00 44.17 147 TYR G O 1
ATOM 594 N N . THR A 1 172 ? 161.894 110.910 235.598 1.00 35.73 148 THR G N 1
ATOM 595 C CA . THR A 1 172 ? 160.805 111.794 235.178 1.00 36.66 148 THR G CA 1
ATOM 596 C C . THR A 1 172 ? 161.299 113.160 234.733 1.00 33.19 148 THR G C 1
ATOM 597 O O . THR A 1 172 ? 160.636 114.174 234.964 1.00 33.72 148 THR G O 1
ATOM 608 N N . SER A 1 173 ? 162.470 113.216 234.097 1.00 39.56 149 SER G N 1
ATOM 609 C CA . SER A 1 173 ? 162.930 114.446 233.465 1.00 40.40 149 SER G CA 1
ATOM 610 C C . SER A 1 173 ? 163.516 114.174 232.083 1.00 39.52 149 SER G C 1
ATOM 611 O O . SER A 1 173 ? 164.178 115.052 231.517 1.00 40.31 149 SER G O 1
ATOM 619 N N . SER A 1 174 ? 163.287 112.981 231.529 1.00 36.94 150 SER G N 1
ATOM 620 C CA . SER A 1 174 ? 163.750 112.620 230.203 1.00 37.04 150 SER G CA 1
ATOM 621 C C . SER A 1 174 ? 162.530 112.130 229.429 1.00 37.97 150 SER G C 1
ATOM 622 O O . SER A 1 174 ? 161.742 111.331 229.969 1.00 37.50 150 SER G O 1
ATOM 630 N N . PRO A 1 175 ? 162.339 112.567 228.182 1.00 39.80 151 PRO G N 1
ATOM 631 C CA . PRO A 1 175 ? 161.138 112.145 227.442 1.00 36.00 151 PRO G CA 1
ATOM 632 C C . PRO A 1 175 ? 161.026 110.644 227.256 1.00 39.89 151 PRO G C 1
ATOM 633 O O . PRO A 1 175 ? 159.912 110.146 227.054 1.00 39.36 151 PRO G O 1
ATOM 644 N N . TYR A 1 176 ? 162.133 109.907 227.313 1.00 43.55 152 TYR G N 1
ATOM 645 C CA . TYR A 1 176 ? 162.118 108.477 227.039 1.00 40.27 152 TYR G CA 1
ATOM 646 C C . TYR A 1 176 ? 161.895 107.627 228.281 1.00 40.28 152 TYR G C 1
ATOM 647 O O . TYR A 1 176 ? 161.723 106.410 228.153 1.00 41.12 152 TYR G O 1
ATOM 665 N N . HIS A 1 177 ? 161.891 108.229 229.473 1.00 39.72 153 HIS G N 1
ATOM 666 C CA . HIS A 1 177 ? 161.562 107.515 230.698 1.00 39.47 153 HIS G CA 1
ATOM 667 C C . HIS A 1 177 ? 160.462 108.188 231.509 1.00 43.64 153 HIS G C 1
ATOM 668 O O . HIS A 1 177 ? 159.991 107.596 232.486 1.00 42.58 153 HIS G O 1
ATOM 682 N N . GLY A 1 178 ? 160.037 109.391 231.136 1.00 42.75 154 GLY G N 1
ATOM 683 C CA . GLY A 1 178 ? 159.099 110.155 231.931 1.00 39.32 154 GLY G CA 1
ATOM 684 C C . GLY A 1 178 ? 157.719 109.532 231.979 1.00 40.13 154 GLY G C 1
ATOM 685 O O . GLY A 1 178 ? 157.512 108.366 231.633 1.00 43.08 154 GLY G O 1
ATOM 689 N N . ILE A 1 179 ? 156.758 110.336 232.425 1.00 40.08 155 ILE G N 1
ATOM 690 C CA . ILE A 1 179 ? 155.376 109.892 232.585 1.00 42.99 155 ILE G CA 1
ATOM 691 C C . ILE A 1 179 ? 154.718 109.815 231.212 1.00 39.32 155 ILE G C 1
ATOM 692 O O . ILE A 1 179 ? 154.992 110.664 230.352 1.00 35.52 155 ILE G O 1
ATOM 708 N N . PRO A 1 180 ? 153.849 108.831 230.954 1.00 35.01 156 PRO G N 1
ATOM 709 C CA . PRO A 1 180 ? 153.125 108.816 229.676 1.00 37.34 156 PRO G CA 1
ATOM 710 C C . PRO A 1 180 ? 152.202 110.013 229.531 1.00 42.78 156 PRO G C 1
ATOM 711 O O . PRO A 1 180 ? 152.085 110.828 230.451 1.00 44.88 156 PRO G O 1
ATOM 722 N N . GLY A 1 181 ? 151.546 110.133 228.377 1.00 38.03 157 GLY G N 1
ATOM 723 C CA . GLY A 1 181 ? 150.573 111.182 228.179 1.00 35.68 157 GLY G CA 1
ATOM 724 C C . GLY A 1 181 ? 149.178 110.754 228.592 1.00 35.91 157 GLY G C 1
ATOM 725 O O . GLY A 1 181 ? 148.851 109.570 228.622 1.00 33.77 157 GLY G O 1
ATOM 729 N N . ASP A 1 182 ? 148.346 111.746 228.908 1.00 44.97 158 ASP G N 1
ATOM 730 C CA . ASP A 1 182 ? 146.990 111.498 229.396 1.00 45.94 158 ASP G CA 1
ATOM 731 C C . ASP A 1 182 ? 147.013 110.622 230.646 1.00 47.96 158 ASP G C 1
ATOM 732 O O . ASP A 1 182 ? 146.151 109.763 230.843 1.00 47.85 158 ASP G O 1
ATOM 741 N N . GLU A 1 183 ? 148.011 110.842 231.499 1.00 42.33 159 GLU G N 1
ATOM 742 C CA . GLU A 1 183 ? 148.164 110.108 232.746 1.00 39.76 159 GLU G CA 1
ATOM 743 C C . GLU A 1 183 ? 148.309 111.092 233.896 1.00 47.77 159 GLU G C 1
ATOM 744 O O . GLU A 1 183 ? 148.846 112.190 233.729 1.00 51.87 159 GLU G O 1
ATOM 756 N N . ASP A 1 184 ? 147.821 110.689 235.066 1.00 48.87 160 ASP G N 1
ATOM 757 C CA . ASP A 1 184 ? 147.950 111.522 236.253 1.00 37.53 160 ASP G CA 1
ATOM 758 C C . ASP A 1 184 ? 149.405 111.558 236.699 1.00 36.93 160 ASP G C 1
ATOM 759 O O . ASP A 1 184 ? 150.032 110.513 236.893 1.00 47.49 160 ASP G O 1
ATOM 768 N N . ILE A 1 185 ? 149.943 112.767 236.864 1.00 24.52 161 ILE G N 1
ATOM 769 C CA . ILE A 1 185 ? 151.363 112.911 237.171 1.00 30.65 161 ILE G CA 1
ATOM 770 C C . ILE A 1 185 ? 151.694 112.228 238.492 1.00 36.68 161 ILE G C 1
ATOM 771 O O . ILE A 1 185 ? 152.676 111.485 238.599 1.00 42.20 161 ILE G O 1
ATOM 787 N N . PHE A 1 186 ? 150.879 112.467 239.518 1.00 35.60 162 PHE G N 1
ATOM 788 C CA . PHE A 1 186 ? 151.207 112.010 240.862 1.00 31.83 162 PHE G CA 1
ATOM 789 C C . PHE A 1 186 ? 150.750 110.587 241.138 1.00 33.52 162 PHE G C 1
ATOM 790 O O . PHE A 1 186 ? 151.401 109.883 241.916 1.00 43.79 162 PHE G O 1
ATOM 807 N N . GLU A 1 187 ? 149.650 110.141 240.529 1.00 29.23 163 GLU G N 1
ATOM 808 C CA . GLU A 1 187 ? 149.214 108.765 240.732 1.00 30.86 163 GLU G CA 1
ATOM 809 C C . GLU A 1 187 ? 150.226 107.774 240.174 1.00 42.48 163 GLU G C 1
ATOM 810 O O . GLU A 1 187 ? 150.422 106.698 240.748 1.00 50.46 163 GLU G O 1
ATOM 822 N N . TYR A 1 188 ? 150.878 108.119 239.063 1.00 39.38 164 TYR G N 1
ATOM 823 C CA . TYR A 1 188 ? 151.911 107.253 238.503 1.00 36.80 164 TYR G CA 1
ATOM 824 C C . TYR A 1 188 ? 153.038 107.033 239.507 1.00 35.37 164 TYR G C 1
ATOM 825 O O . TYR A 1 188 ? 153.406 105.890 239.815 1.00 38.83 164 TYR G O 1
ATOM 843 N N . LEU A 1 189 ? 153.587 108.127 240.042 1.00 32.92 165 LEU G N 1
ATOM 844 C CA . LEU A 1 189 ? 154.660 108.017 241.023 1.00 33.80 165 LEU G CA 1
ATOM 845 C C . LEU A 1 189 ? 154.187 107.296 242.276 1.00 27.87 165 LEU G C 1
ATOM 846 O O . LEU A 1 189 ? 154.925 106.490 242.853 1.00 35.16 165 LEU G O 1
ATOM 862 N N . LYS A 1 190 ? 152.968 107.590 242.728 1.00 19.72 166 LYS G N 1
ATOM 863 C CA . LYS A 1 190 ? 152.453 106.952 243.933 1.00 24.52 166 LYS G CA 1
ATOM 864 C C . LYS A 1 190 ? 152.361 105.444 243.749 1.00 23.70 166 LYS G C 1
ATOM 865 O O . LYS A 1 190 ? 152.777 104.675 244.621 1.00 41.32 166 LYS G O 1
ATOM 884 N N . LYS A 1 191 ? 151.836 105.001 242.606 1.00 27.86 167 LYS G N 1
ATOM 885 C CA . LYS A 1 191 ? 151.747 103.570 242.340 1.00 37.78 167 LYS G CA 1
ATOM 886 C C . LYS A 1 191 ? 153.134 102.943 242.276 1.00 41.93 167 LYS G C 1
ATOM 887 O O . LYS A 1 191 ? 153.372 101.873 242.849 1.00 43.50 167 LYS G O 1
ATOM 906 N N . HIS A 1 192 ? 154.068 103.600 241.586 1.00 41.79 168 HIS G N 1
ATOM 907 C CA . HIS A 1 192 ? 155.398 103.020 241.433 1.00 34.22 168 HIS G CA 1
ATOM 908 C C . HIS A 1 192 ? 156.097 102.886 242.780 1.00 39.13 168 HIS G C 1
ATOM 909 O O . HIS A 1 192 ? 156.711 101.854 243.073 1.00 43.90 168 HIS G O 1
ATOM 923 N N . LEU A 1 193 ? 156.010 103.920 243.619 1.00 41.20 169 LEU G N 1
ATOM 924 C CA . LEU A 1 193 ? 156.600 103.840 244.952 1.00 29.60 169 LEU G CA 1
ATOM 925 C C . LEU A 1 193 ? 155.901 102.787 245.802 1.00 30.09 169 LEU G C 1
ATOM 926 O O . LEU A 1 193 ? 156.552 102.064 246.564 1.00 35.09 169 LEU G O 1
ATOM 942 N N . PHE A 1 194 ? 154.575 102.683 245.685 1.00 38.41 170 PHE G N 1
ATOM 943 C CA . PHE A 1 194 ? 153.835 101.697 246.463 1.00 36.77 170 PHE G CA 1
ATOM 944 C C . PHE A 1 194 ? 154.266 100.280 246.109 1.00 45.13 170 PHE G C 1
ATOM 945 O O . PHE A 1 194 ? 154.400 99.425 246.992 1.00 49.69 170 PHE G O 1
ATOM 962 N N . LYS A 1 195 ? 154.487 100.008 244.821 1.00 43.64 171 LYS G N 1
ATOM 963 C CA . LYS A 1 195 ? 154.832 98.652 244.408 1.00 39.46 171 LYS G CA 1
ATOM 964 C C . LYS A 1 195 ? 156.230 98.241 244.856 1.00 46.82 171 LYS G C 1
ATOM 965 O O . LYS A 1 195 ? 156.538 97.044 244.848 1.00 49.10 171 LYS G O 1
ATOM 984 N N . GLY A 1 196 ? 157.080 99.191 245.244 1.00 46.34 172 GLY G N 1
ATOM 985 C CA . GLY A 1 196 ? 158.370 98.854 245.817 1.00 40.31 172 GLY G CA 1
ATOM 986 C C . GLY A 1 196 ? 159.562 99.099 244.914 1.00 37.60 172 GLY G C 1
ATOM 987 O O . GLY A 1 196 ? 160.495 98.292 244.882 1.00 44.17 172 GLY G O 1
ATOM 991 N N . ALA A 1 197 ? 159.550 100.205 244.177 1.00 33.53 173 ALA G N 1
ATOM 992 C CA . ALA A 1 197 ? 160.662 100.522 243.292 1.00 36.55 173 ALA G CA 1
ATOM 993 C C . ALA A 1 197 ? 161.913 100.871 244.090 1.00 37.59 173 ALA G C 1
ATOM 994 O O . ALA A 1 197 ? 161.852 101.575 245.101 1.00 30.38 173 ALA G O 1
ATOM 1001 N N . TYR A 1 198 ? 163.056 100.368 243.626 1.00 40.81 174 TYR G N 1
ATOM 1002 C CA . TYR A 1 198 ? 164.339 100.750 244.201 1.00 30.40 174 TYR G CA 1
ATOM 1003 C C . TYR A 1 198 ? 164.569 102.242 243.997 1.00 26.07 174 TYR G C 1
ATOM 1004 O O . TYR A 1 198 ? 164.342 102.770 242.905 1.00 35.98 174 TYR G O 1
ATOM 1022 N N . VAL A 1 199 ? 165.025 102.926 245.044 1.00 12.50 175 VAL G N 1
ATOM 1023 C CA . VAL A 1 199 ? 165.125 104.381 245.034 1.00 19.96 175 VAL G CA 1
ATOM 1024 C C . VAL A 1 199 ? 166.581 104.803 245.168 1.00 25.75 175 VAL G C 1
ATOM 1025 O O . VAL A 1 199 ? 167.352 104.230 245.946 1.00 43.18 175 VAL G O 1
ATOM 1038 N N . PHE A 1 200 ? 166.951 105.826 244.399 1.00 22.40 176 PHE G N 1
ATOM 1039 C CA . PHE A 1 200 ? 168.281 106.432 244.449 1.00 23.35 176 PHE G CA 1
ATOM 1040 C C . PHE A 1 200 ? 168.104 107.912 244.776 1.00 27.98 176 PHE G C 1
ATOM 1041 O O . PHE A 1 200 ? 167.567 108.669 243.963 1.00 31.24 176 PHE G O 1
ATOM 1058 N N . TYR A 1 201 ? 168.555 108.326 245.957 1.00 31.51 177 TYR G N 1
ATOM 1059 C CA . TYR A 1 201 ? 168.465 109.728 246.367 1.00 30.88 177 TYR G CA 1
ATOM 1060 C C . TYR A 1 201 ? 169.652 110.496 245.803 1.00 31.25 177 TYR G C 1
ATOM 1061 O O . TYR A 1 201 ? 170.774 110.362 246.290 1.00 39.53 177 TYR G O 1
ATOM 1079 N N . MET A 1 202 ? 169.409 111.326 244.788 1.00 27.34 178 MET G N 1
ATOM 1080 C CA . MET A 1 202 ? 170.436 112.226 244.256 1.00 23.29 178 MET G CA 1
ATOM 1081 C C . MET A 1 202 ? 170.528 113.461 245.153 1.00 34.72 178 MET G C 1
ATOM 1082 O O . MET A 1 202 ? 170.010 114.538 244.851 1.00 30.03 178 MET G O 1
ATOM 1096 N N . LEU A 1 203 ? 171.218 113.289 246.278 1.00 41.67 179 LEU G N 1
ATOM 1097 C CA . LEU A 1 203 ? 171.262 114.340 247.286 1.00 36.61 179 LEU G CA 1
ATOM 1098 C C . LEU A 1 203 ? 172.069 115.532 246.786 1.00 36.22 179 LEU G C 1
ATOM 1099 O O . LEU A 1 203 ? 173.114 115.368 246.149 1.00 30.20 179 LEU G O 1
ATOM 1115 N N . SER A 1 204 ? 171.581 116.733 247.076 1.00 44.89 180 SER G N 1
ATOM 1116 C CA . SER A 1 204 ? 172.251 117.970 246.692 1.00 44.89 180 SER G CA 1
ATOM 1117 C C . SER A 1 204 ? 171.583 119.120 247.437 1.00 47.91 180 SER G C 1
ATOM 1118 O O . SER A 1 204 ? 170.642 118.916 248.210 1.00 52.19 180 SER G O 1
ATOM 1126 N N . ASP A 1 205 ? 172.071 120.339 247.204 1.00 48.80 181 ASP G N 1
ATOM 1127 C CA . ASP A 1 205 ? 171.485 121.518 247.829 1.00 41.50 181 ASP G CA 1
ATOM 1128 C C . ASP A 1 205 ? 170.086 121.823 247.317 1.00 41.02 181 ASP G C 1
ATOM 1129 O O . ASP A 1 205 ? 169.360 122.582 247.969 1.00 48.22 181 ASP G O 1
ATOM 1138 N N . ASN A 1 206 ? 169.692 121.262 246.175 1.00 42.44 182 ASN G N 1
ATOM 1139 C CA . ASN A 1 206 ? 168.349 121.446 245.644 1.00 45.54 182 ASN G CA 1
ATOM 1140 C C . ASN A 1 206 ? 167.390 120.344 246.063 1.00 41.83 182 ASN G C 1
ATOM 1141 O O . ASN A 1 206 ? 166.182 120.586 246.135 1.00 43.03 182 ASN G O 1
ATOM 1152 N N . TYR A 1 207 ? 167.895 119.141 246.342 1.00 35.91 183 TYR G N 1
ATOM 1153 C CA . TYR A 1 207 ? 167.043 118.089 246.879 1.00 34.24 183 TYR G CA 1
ATOM 1154 C C . TYR A 1 207 ? 166.440 118.473 248.222 1.00 39.80 183 TYR G C 1
ATOM 1155 O O . TYR A 1 207 ? 165.388 117.941 248.590 1.00 40.09 183 TYR G O 1
ATOM 1173 N N . TYR A 1 208 ? 167.083 119.378 248.960 1.00 44.82 184 TYR G N 1
ATOM 1174 C CA . TYR A 1 208 ? 166.572 119.865 250.233 1.00 44.32 184 TYR G CA 1
ATOM 1175 C C . TYR A 1 208 ? 165.933 121.243 250.105 1.00 44.03 184 TYR G C 1
ATOM 1176 O O . TYR A 1 208 ? 165.660 121.892 251.120 1.00 48.92 184 TYR G O 1
ATOM 1194 N N . ASP A 1 209 ? 165.691 121.698 248.874 1.00 37.92 185 ASP G N 1
ATOM 1195 C CA . ASP A 1 209 ? 164.987 122.948 248.625 1.00 37.38 185 ASP G CA 1
ATOM 1196 C C . ASP A 1 209 ? 163.834 122.709 247.656 1.00 44.03 185 ASP G C 1
ATOM 1197 O O . ASP A 1 209 ? 163.506 123.577 246.840 1.00 45.46 185 ASP G O 1
ATOM 1206 N N . SER A 1 210 ? 163.230 121.525 247.717 1.00 39.98 186 SER G N 1
ATOM 1207 C CA . SER A 1 210 ? 162.121 121.166 246.840 1.00 33.94 186 SER G CA 1
ATOM 1208 C C . SER A 1 210 ? 161.164 120.288 247.629 1.00 35.16 186 SER G C 1
ATOM 1209 O O . SER A 1 210 ? 161.567 119.241 248.143 1.00 42.33 186 SER G O 1
ATOM 1217 N N . VAL A 1 211 ? 159.904 120.713 247.722 1.00 31.35 187 VAL G N 1
ATOM 1218 C CA . VAL A 1 211 ? 158.936 119.997 248.550 1.00 30.40 187 VAL G CA 1
ATOM 1219 C C . VAL A 1 211 ? 158.755 118.571 248.047 1.00 35.23 187 VAL G C 1
ATOM 1220 O O . VAL A 1 211 ? 158.850 117.603 248.814 1.00 38.40 187 VAL G O 1
ATOM 1233 N N . TYR A 1 212 ? 158.512 118.420 246.743 1.00 32.94 188 TYR G N 1
ATOM 1234 C CA . TYR A 1 212 ? 158.150 117.114 246.204 1.00 34.41 188 TYR G CA 1
ATOM 1235 C C . TYR A 1 212 ? 159.221 116.076 246.505 1.00 33.69 188 TYR G C 1
ATOM 1236 O O . TYR A 1 212 ? 158.907 114.917 246.796 1.00 33.85 188 TYR G O 1
ATOM 1254 N N . CYS A 1 213 ? 160.492 116.476 246.452 1.00 24.73 189 CYS G N 1
ATOM 1255 C CA . CYS A 1 213 ? 161.569 115.550 246.781 1.00 27.29 189 CYS G CA 1
ATOM 1256 C C . CYS A 1 213 ? 161.442 115.054 248.216 1.00 37.24 189 CYS G C 1
ATOM 1257 O O . CYS A 1 213 ? 161.635 113.863 248.491 1.00 42.16 189 CYS G O 1
ATOM 1265 N N . LEU A 1 214 ? 161.115 115.953 249.146 1.00 34.18 190 LEU G N 1
ATOM 1266 C CA . LEU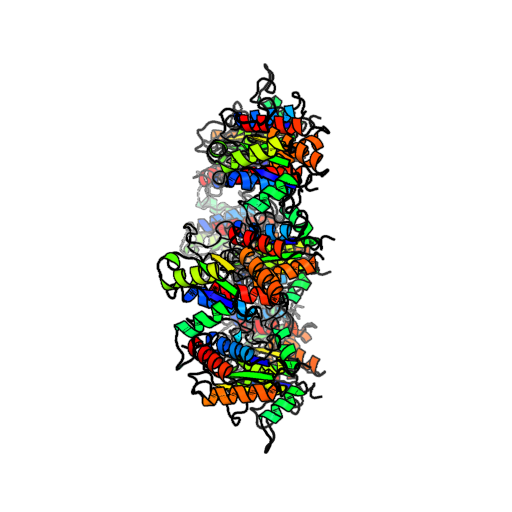 A 1 214 ? 160.963 115.550 250.538 1.00 23.76 190 LEU G CA 1
ATOM 1267 C C . LEU A 1 214 ? 159.749 114.652 250.734 1.00 26.22 190 LEU G C 1
ATOM 1268 O O . LEU A 1 214 ? 159.802 113.713 251.537 1.00 30.17 190 LEU G O 1
ATOM 1284 N N . ASN A 1 215 ? 158.649 114.906 250.017 1.00 28.28 191 ASN G N 1
ATOM 1285 C CA . ASN A 1 215 ? 157.525 113.974 250.101 1.00 25.84 191 ASN G CA 1
ATOM 1286 C C . ASN A 1 215 ? 157.888 112.604 249.539 1.00 30.00 191 ASN G C 1
ATOM 1287 O O . ASN A 1 215 ? 157.436 111.582 250.067 1.00 30.97 191 ASN G O 1
ATOM 1298 N N . GLU A 1 216 ? 158.695 112.555 248.477 1.00 34.09 192 GLU G N 1
ATOM 1299 C CA . GLU A 1 216 ? 159.155 111.262 247.973 1.00 33.26 192 GLU G CA 1
ATOM 1300 C C . GLU A 1 216 ? 160.019 110.550 249.008 1.00 35.01 192 GLU G C 1
ATOM 1301 O O . GLU A 1 216 ? 159.899 109.332 249.200 1.00 31.48 192 GLU G O 1
ATOM 1313 N N . MET A 1 217 ? 160.899 111.297 249.679 1.00 37.71 193 MET G N 1
ATOM 1314 C CA . MET A 1 217 ? 161.710 110.708 250.740 1.00 30.79 193 MET G CA 1
ATOM 1315 C C . MET A 1 217 ? 160.831 110.146 251.849 1.00 30.08 193 MET G C 1
ATOM 1316 O O . MET A 1 217 ? 161.077 109.043 252.351 1.00 33.65 193 MET G O 1
ATOM 1330 N N . GLY A 1 218 ? 159.803 110.895 252.248 1.00 28.34 194 GLY G N 1
ATOM 1331 C CA . GLY A 1 218 ? 158.891 110.403 253.266 1.00 31.51 194 GLY G CA 1
ATOM 1332 C C . GLY A 1 218 ? 158.141 109.159 252.838 1.00 32.56 194 GLY G C 1
ATOM 1333 O O . GLY A 1 218 ? 157.956 108.236 253.638 1.00 36.63 194 GLY G O 1
ATOM 1337 N N . ALA A 1 219 ? 157.690 109.116 251.583 1.00 30.37 195 ALA G N 1
ATOM 1338 C CA . ALA A 1 219 ? 157.000 107.930 251.089 1.00 27.57 195 ALA G CA 1
ATOM 1339 C C . ALA A 1 219 ? 157.917 106.716 251.111 1.00 35.95 195 ALA G C 1
ATOM 1340 O O . ALA A 1 219 ? 157.506 105.625 251.530 1.00 41.72 195 ALA G O 1
ATOM 1347 N N . THR A 1 220 ? 159.167 106.886 250.672 1.00 36.60 196 THR G N 1
ATOM 1348 C CA . THR A 1 220 ? 160.119 105.782 250.729 1.00 34.83 196 THR G CA 1
ATOM 1349 C C . THR A 1 220 ? 160.379 105.343 252.164 1.00 38.29 196 THR G C 1
ATOM 1350 O O . THR A 1 220 ? 160.473 104.141 252.435 1.00 38.99 196 THR G O 1
ATOM 1361 N N . TRP A 1 221 ? 160.500 106.295 253.091 1.00 33.60 197 TRP G N 1
ATOM 1362 C CA . TRP A 1 221 ? 160.729 105.942 254.489 1.00 30.91 197 TRP G CA 1
ATOM 1363 C C . TRP A 1 221 ? 159.568 105.131 255.049 1.00 28.62 197 TRP G C 1
ATOM 1364 O O . TRP A 1 221 ? 159.774 104.081 255.668 1.00 35.09 197 TRP G O 1
ATOM 1385 N N . VAL A 1 222 ? 158.338 105.604 254.845 1.00 33.45 198 VAL G N 1
ATOM 1386 C CA . VAL A 1 222 ? 157.183 104.912 255.411 1.00 34.68 198 VAL G CA 1
ATOM 1387 C C . VAL A 1 222 ? 157.023 103.533 254.785 1.00 35.35 198 VAL G C 1
ATOM 1388 O O . VAL A 1 222 ? 156.758 102.549 255.485 1.00 34.86 198 VAL G O 1
ATOM 1401 N N . ASN A 1 223 ? 157.174 103.435 253.463 1.00 41.82 199 ASN G N 1
ATOM 1402 C CA . ASN A 1 223 ? 157.001 102.145 252.804 1.00 41.87 199 ASN G CA 1
ATOM 1403 C C . ASN A 1 223 ? 158.161 101.196 253.073 1.00 42.11 199 ASN G C 1
ATOM 1404 O O . ASN A 1 223 ? 157.974 99.977 253.004 1.00 45.18 199 ASN G O 1
ATOM 1415 N N . SER A 1 224 ? 159.346 101.723 253.381 1.00 37.79 200 SER G N 1
ATOM 1416 C CA . SER A 1 224 ? 160.522 100.900 253.659 1.00 39.26 200 SER G CA 1
ATOM 1417 C C . SER A 1 224 ? 161.014 100.190 252.399 1.00 33.66 200 SER G C 1
ATOM 1418 O O . SER A 1 224 ? 161.399 99.021 252.439 1.00 30.68 200 SER G O 1
ATOM 1426 N N . ASN A 1 225 ? 160.997 100.896 251.274 1.00 32.67 201 ASN G N 1
ATOM 1427 C CA . ASN A 1 225 ? 161.547 100.362 250.039 1.00 33.87 201 ASN G CA 1
ATOM 1428 C C . ASN A 1 225 ? 163.068 100.409 250.081 1.00 32.77 201 ASN G C 1
ATOM 1429 O O . ASN A 1 225 ? 163.665 101.241 250.770 1.00 38.20 201 ASN G O 1
ATOM 1440 N N . ASN A 1 226 ? 163.697 99.503 249.336 1.00 27.41 202 ASN G N 1
ATOM 1441 C CA . ASN A 1 226 ? 165.148 99.518 249.238 1.00 25.70 202 ASN G CA 1
ATOM 1442 C C . ASN A 1 226 ? 165.605 100.846 248.652 1.00 26.29 202 ASN G C 1
ATOM 1443 O O . ASN A 1 226 ? 164.980 101.385 247.736 1.00 33.94 202 ASN G O 1
ATOM 1454 N N . CYS A 1 227 ? 166.700 101.379 249.187 1.00 26.12 203 CYS G N 1
ATOM 1455 C CA . CYS A 1 227 ? 167.127 102.722 248.827 1.00 24.67 203 CYS G CA 1
ATOM 1456 C C . CYS A 1 227 ? 168.644 102.812 248.866 1.00 28.02 203 CYS G C 1
ATOM 1457 O O . CYS A 1 227 ? 169.323 101.981 249.474 1.00 37.94 203 CYS G O 1
ATOM 1465 N N . SER A 1 228 ? 169.165 103.838 248.198 1.00 29.61 204 SER G N 1
ATOM 1466 C CA . SER A 1 228 ? 170.597 104.108 248.192 1.00 33.13 204 SER G CA 1
ATOM 1467 C C . SER A 1 228 ? 170.818 105.598 247.985 1.00 33.64 204 SER G C 1
ATOM 1468 O O . SER A 1 228 ? 170.140 106.216 247.161 1.00 31.94 204 SER G O 1
ATOM 1476 N N . THR A 1 229 ? 171.762 106.167 248.730 1.00 23.52 205 THR G N 1
ATOM 1477 C CA . THR A 1 229 ? 172.087 107.580 248.597 1.00 25.87 205 THR G CA 1
ATOM 1478 C C . THR A 1 229 ? 173.165 107.778 247.541 1.00 28.11 205 THR G C 1
ATOM 1479 O O . THR A 1 229 ? 173.946 106.868 247.252 1.00 37.36 205 THR G O 1
ATOM 1490 N N . PHE A 1 230 ? 173.209 108.980 246.966 1.00 29.62 206 PHE G N 1
ATOM 1491 C CA . PHE A 1 230 ? 174.198 109.326 245.947 1.00 31.81 206 PHE G CA 1
ATOM 1492 C C . PHE A 1 230 ? 174.497 110.813 246.104 1.00 32.12 206 PHE G C 1
ATOM 1493 O O . PHE A 1 230 ? 173.621 111.655 245.881 1.00 40.09 206 PHE G O 1
ATOM 1510 N N . ILE A 1 231 ? 175.731 111.129 246.489 1.00 29.21 207 ILE G N 1
ATOM 1511 C CA . ILE A 1 231 ? 176.128 112.517 246.690 1.00 34.68 207 ILE G CA 1
ATOM 1512 C C . ILE A 1 231 ? 176.573 113.100 245.357 1.00 36.32 207 ILE G C 1
ATOM 1513 O O . ILE A 1 231 ? 177.617 112.721 244.814 1.00 40.41 207 ILE G O 1
ATOM 1529 N N . LEU A 1 232 ? 175.785 114.027 244.824 1.00 39.35 208 LEU G N 1
ATOM 1530 C CA . LEU A 1 232 ? 176.145 114.666 243.573 1.00 40.42 208 LEU G CA 1
ATOM 1531 C C . LEU A 1 232 ? 177.353 115.579 243.784 1.00 45.90 208 LEU G C 1
ATOM 1532 O O . LEU A 1 232 ? 177.550 116.116 244.877 1.00 45.24 208 LEU G O 1
ATOM 1548 N N . PRO A 1 233 ? 178.184 115.767 242.754 1.00 53.73 209 PRO G N 1
ATOM 1549 C CA . PRO A 1 233 ? 179.346 116.653 242.905 1.00 48.73 209 PRO G CA 1
ATOM 1550 C C . PRO A 1 233 ? 178.962 118.047 243.373 1.00 50.91 209 PRO G C 1
ATOM 1551 O O . PRO A 1 233 ? 178.188 118.739 242.706 1.00 48.18 209 PRO G O 1
ATOM 1562 N N . GLY A 1 234 ? 179.500 118.470 244.520 1.00 56.45 210 GLY G N 1
ATOM 1563 C CA . GLY A 1 234 ? 179.282 119.802 245.059 1.00 54.66 210 GLY G CA 1
ATOM 1564 C C . GLY A 1 234 ? 178.608 119.810 246.417 1.00 57.50 210 GLY G C 1
ATOM 1565 O O . GLY A 1 234 ? 178.747 120.784 247.165 1.00 60.93 210 GLY G O 1
ATOM 1569 N N . PHE A 1 235 ? 177.879 118.748 246.749 1.00 53.65 211 PHE G N 1
ATOM 1570 C CA . PHE A 1 235 ? 177.153 118.704 248.013 1.00 48.29 211 PHE G CA 1
ATOM 1571 C C . PHE A 1 235 ? 178.122 118.447 249.160 1.00 51.31 211 PHE G C 1
ATOM 1572 O O . PHE A 1 235 ? 178.836 117.439 249.167 1.00 53.90 211 PHE G O 1
ATOM 1589 N N . LYS A 1 236 ? 178.144 119.361 250.131 1.00 54.01 212 LYS G N 1
ATOM 1590 C CA . LYS A 1 236 ? 178.981 119.231 251.317 1.00 51.57 212 LYS G CA 1
ATOM 1591 C C . LYS A 1 236 ? 178.191 119.419 252.606 1.00 52.81 212 LYS G C 1
ATOM 1592 O O . LYS A 1 236 ? 178.792 119.499 253.683 1.00 56.70 212 LYS G O 1
ATOM 1611 N N . GLY A 1 237 ? 176.866 119.493 252.527 1.00 53.10 213 GLY G N 1
ATOM 1612 C CA . GLY A 1 237 ? 176.038 119.694 253.694 1.00 52.78 213 GLY G CA 1
ATOM 1613 C C . GLY A 1 237 ? 175.756 118.396 254.427 1.00 53.57 213 GLY G C 1
ATOM 1614 O O . GLY A 1 237 ? 176.370 117.355 254.190 1.00 50.06 213 GLY G O 1
ATOM 1618 N N . GLU A 1 238 ? 174.795 118.474 255.342 1.00 53.50 214 GLU G N 1
ATOM 1619 C CA . GLU A 1 238 ? 174.414 117.350 256.184 1.00 49.84 214 GLU G CA 1
ATOM 1620 C C . GLU A 1 238 ? 173.213 116.629 255.588 1.00 49.04 214 GLU G C 1
ATOM 1621 O O . GLU A 1 238 ? 172.357 117.246 254.949 1.00 52.05 214 GLU G O 1
ATOM 1633 N N . ILE A 1 239 ? 173.155 115.317 255.807 1.00 40.57 215 ILE G N 1
ATOM 1634 C CA . ILE A 1 239 ? 172.048 114.502 255.322 1.00 42.47 215 ILE G CA 1
ATOM 1635 C C . ILE A 1 239 ? 170.902 114.599 256.320 1.00 47.13 215 ILE G C 1
ATOM 1636 O O . ILE A 1 239 ? 170.809 113.798 257.256 1.00 43.14 215 ILE G O 1
ATOM 1652 N N . LYS A 1 240 ? 170.022 115.577 256.126 1.00 47.88 216 LYS G N 1
ATOM 1653 C CA . LYS A 1 240 ? 168.911 115.811 257.034 1.00 43.17 216 LYS G CA 1
ATOM 1654 C C . LYS A 1 240 ? 167.739 114.906 256.660 1.00 41.60 216 LYS G C 1
ATOM 1655 O O . LYS A 1 240 ? 167.868 113.981 255.855 1.00 43.59 216 LYS G O 1
ATOM 1674 N N . GLY A 1 241 ? 166.580 115.166 257.249 1.00 37.04 217 GLY G N 1
ATOM 1675 C CA . GLY A 1 241 ? 165.379 114.419 256.947 1.00 36.11 217 GLY G CA 1
ATOM 1676 C C . GLY A 1 241 ? 165.280 113.122 257.722 1.00 34.59 217 GLY G C 1
ATOM 1677 O O . GLY A 1 241 ? 165.926 112.915 258.751 1.00 44.23 217 GLY G O 1
ATOM 1681 N N . VAL A 1 242 ? 164.442 112.227 257.200 1.00 35.13 218 VAL G N 1
ATOM 1682 C CA . VAL A 1 242 ? 164.173 110.945 257.837 1.00 38.54 218 VAL G CA 1
ATOM 1683 C C . VAL A 1 242 ? 164.963 109.812 257.186 1.00 38.41 218 VAL G C 1
ATOM 1684 O O . VAL A 1 242 ? 164.762 108.643 257.527 1.00 41.82 218 VAL G O 1
ATOM 1697 N N . ILE A 1 243 ? 165.865 110.132 256.266 1.00 34.83 219 ILE G N 1
ATOM 1698 C CA . ILE A 1 243 ? 166.691 109.117 255.624 1.00 37.40 219 ILE G CA 1
ATOM 1699 C C . ILE A 1 243 ? 167.759 108.646 256.599 1.00 44.46 219 ILE G C 1
ATOM 1700 O O . ILE A 1 243 ? 168.256 109.413 257.432 1.00 51.14 219 ILE G O 1
ATOM 1716 N N . ASP A 1 244 ? 168.122 107.368 256.496 1.00 43.30 220 ASP G N 1
ATOM 1717 C CA . ASP A 1 244 ? 169.120 106.795 257.390 1.00 40.82 220 ASP G CA 1
ATOM 1718 C C . ASP A 1 244 ? 170.447 107.525 257.231 1.00 41.92 220 ASP G C 1
ATOM 1719 O O . ASP A 1 244 ? 171.101 107.422 256.189 1.00 43.37 220 ASP G O 1
ATOM 1728 N N . LYS A 1 245 ? 170.849 108.266 258.263 1.00 39.80 221 LYS G N 1
ATOM 1729 C CA . LYS A 1 245 ? 172.059 109.075 258.193 1.00 41.50 221 LYS G CA 1
ATOM 1730 C C . LYS A 1 245 ? 173.327 108.267 258.431 1.00 47.33 221 LYS G C 1
ATOM 1731 O O . LYS A 1 245 ? 174.420 108.754 258.125 1.00 47.21 221 LYS G O 1
ATOM 1750 N N . ASN A 1 246 ? 173.209 107.051 258.967 1.00 45.23 222 ASN G N 1
ATOM 1751 C CA . ASN A 1 246 ? 174.389 106.235 259.224 1.00 33.90 222 ASN G CA 1
ATOM 1752 C C . ASN A 1 246 ? 174.805 105.429 258.001 1.00 40.03 222 ASN G C 1
ATOM 1753 O O . ASN A 1 246 ? 175.968 105.023 257.900 1.00 43.78 222 ASN G O 1
ATOM 1764 N N . LYS A 1 247 ? 173.883 105.183 257.075 1.00 40.98 223 LYS G N 1
ATOM 1765 C CA . LYS A 1 247 ? 174.212 104.427 255.874 1.00 40.99 223 LYS G CA 1
ATOM 1766 C C . LYS A 1 247 ? 175.250 105.178 255.049 1.00 38.52 223 LYS G C 1
ATOM 1767 O O . LYS A 1 247 ? 175.160 106.397 254.875 1.00 36.64 223 LYS G O 1
ATOM 1786 N N . LYS A 1 248 ? 176.240 104.447 254.544 1.00 35.73 224 LYS G N 1
ATOM 1787 C CA . LYS A 1 248 ? 177.310 105.070 253.778 1.00 35.74 224 LYS G CA 1
ATOM 1788 C C . LYS A 1 248 ? 176.812 105.468 252.393 1.00 37.21 224 LYS G C 1
ATOM 1789 O O . LYS A 1 248 ? 176.031 104.750 251.763 1.00 35.28 224 LYS G O 1
ATOM 1808 N N . ALA A 1 249 ? 177.272 106.622 251.921 1.00 33.71 225 ALA G N 1
ATOM 1809 C CA . ALA A 1 249 ? 176.831 107.172 250.650 1.00 26.81 225 ALA G CA 1
ATOM 1810 C C . ALA A 1 249 ? 177.694 106.655 249.501 1.00 37.22 225 ALA G C 1
ATOM 1811 O O . ALA A 1 249 ? 178.650 105.901 249.691 1.00 39.85 225 ALA G O 1
ATOM 1818 N N . PHE A 1 250 ? 177.336 107.076 248.289 1.00 39.12 226 PHE G N 1
ATOM 1819 C CA . PHE A 1 250 ? 178.028 106.691 247.060 1.00 34.88 226 PHE G CA 1
ATOM 1820 C C . PHE A 1 250 ? 178.477 107.964 246.350 1.00 38.51 226 PHE G C 1
ATOM 1821 O O . PHE A 1 250 ? 177.650 108.701 245.805 1.00 37.09 226 PHE G O 1
ATOM 1838 N N . SER A 1 251 ? 179.781 108.226 246.356 1.00 39.34 227 SER G N 1
ATOM 1839 C CA . SER A 1 251 ? 180.305 109.393 245.665 1.00 42.21 227 SER G CA 1
ATOM 1840 C C . SER A 1 251 ? 180.467 109.098 244.174 1.00 48.14 227 SER G C 1
ATOM 1841 O O . SER A 1 251 ? 180.454 107.946 243.732 1.00 50.08 227 SER G O 1
ATOM 1849 N N . LEU A 1 252 ? 180.600 110.167 243.387 1.00 48.96 228 LEU G N 1
ATOM 1850 C CA . LEU A 1 252 ? 180.744 110.062 241.938 1.00 45.56 228 LEU G CA 1
ATOM 1851 C C . LEU A 1 252 ? 181.821 111.031 241.443 1.00 42.09 228 LEU G C 1
ATOM 1852 O O . LEU A 1 252 ? 181.643 111.758 240.470 1.00 42.92 228 LEU G O 1
ATOM 1868 N N . GLU A 1 253 ? 182.970 111.044 242.120 1.00 48.40 229 GLU G N 1
ATOM 1869 C CA . GLU A 1 253 ? 184.027 111.995 241.789 1.00 51.34 229 GLU G CA 1
ATOM 1870 C C . GLU A 1 253 ? 185.262 111.314 241.211 1.00 49.68 229 GLU G C 1
ATOM 1871 O O . GLU A 1 253 ? 185.717 111.673 240.120 1.00 47.06 229 GLU G O 1
ATOM 1883 N N . GLU A 1 254 ? 185.810 110.338 241.924 1.00 51.01 230 GLU G N 1
ATOM 1884 C CA . GLU A 1 254 ? 187.075 109.723 241.551 1.00 49.47 230 GLU G CA 1
ATOM 1885 C C . GLU A 1 254 ? 186.854 108.363 240.905 1.00 46.94 230 GLU G C 1
ATOM 1886 O O . GLU A 1 254 ? 185.798 107.746 241.069 1.00 45.59 230 GLU G O 1
ATOM 1898 N N . PRO A 1 255 ? 187.843 107.861 240.160 1.00 47.62 231 PRO G N 1
ATOM 1899 C CA . PRO A 1 255 ? 187.651 106.591 239.440 1.00 49.99 231 PRO G CA 1
ATOM 1900 C C . PRO A 1 255 ? 187.245 105.431 240.329 1.00 49.69 231 PRO G C 1
ATOM 1901 O O . PRO A 1 255 ? 186.474 104.567 239.891 1.00 51.13 231 PRO G O 1
ATOM 1912 N N . ILE A 1 256 ? 187.748 105.372 241.564 1.00 38.94 232 ILE G N 1
ATOM 1913 C CA . ILE A 1 256 ? 187.381 104.272 242.449 1.00 40.43 232 ILE G CA 1
ATOM 1914 C C . ILE A 1 256 ? 185.893 104.317 242.770 1.00 49.78 232 ILE G C 1
ATOM 1915 O O . ILE A 1 256 ? 185.246 103.270 242.902 1.00 52.82 232 ILE G O 1
ATOM 1931 N N . ASP A 1 257 ? 185.322 105.516 242.899 1.00 49.10 233 ASP G N 1
ATOM 1932 C CA . ASP A 1 257 ? 183.887 105.626 243.142 1.00 45.42 233 ASP G CA 1
ATOM 1933 C C . ASP A 1 257 ? 183.090 105.044 241.981 1.00 42.30 233 ASP G C 1
ATOM 1934 O O . ASP A 1 257 ? 182.122 104.301 242.193 1.00 46.13 233 ASP G O 1
ATOM 1943 N N . LEU A 1 258 ? 183.480 105.372 240.747 1.00 37.57 234 LEU G N 1
ATOM 1944 C CA . LEU A 1 258 ? 182.792 104.820 239.587 1.00 39.32 234 LEU G CA 1
ATOM 1945 C C . LEU A 1 258 ? 182.975 103.313 239.497 1.00 39.45 234 LEU G C 1
ATOM 1946 O O . LEU A 1 258 ? 182.045 102.603 239.104 1.00 44.18 234 LEU G O 1
ATOM 1962 N N . PHE A 1 259 ? 184.156 102.805 239.854 1.00 34.74 235 PHE G N 1
ATOM 1963 C CA . PHE A 1 259 ? 184.358 101.360 239.870 1.00 35.97 235 PHE G CA 1
ATOM 1964 C C . PHE A 1 259 ? 183.431 100.688 240.875 1.00 42.51 235 PHE G C 1
ATOM 1965 O O . PHE A 1 259 ? 182.836 99.642 240.583 1.00 50.61 235 PHE G O 1
ATOM 1982 N N . ASN A 1 260 ? 183.296 101.274 242.066 1.00 42.19 236 ASN G N 1
ATOM 1983 C CA . ASN A 1 260 ? 182.403 100.705 243.070 1.00 39.28 236 ASN G CA 1
ATOM 1984 C C . ASN A 1 260 ? 180.955 100.738 242.598 1.00 38.72 236 ASN G C 1
ATOM 1985 O O . ASN A 1 260 ? 180.211 99.770 242.786 1.00 39.83 236 ASN G O 1
ATOM 1996 N N . LEU A 1 261 ? 180.538 101.847 241.983 1.00 41.28 237 LEU G N 1
ATOM 1997 C CA . LEU A 1 261 ? 179.178 101.929 241.456 1.00 42.22 237 LEU G CA 1
ATOM 1998 C C . LEU A 1 261 ? 178.944 100.880 240.376 1.00 35.87 237 LEU G C 1
ATOM 1999 O O . LEU A 1 261 ? 177.885 100.240 240.334 1.00 46.41 237 LEU G O 1
ATOM 2015 N N . LYS A 1 262 ? 179.921 100.698 239.485 1.00 31.77 238 LYS G N 1
ATOM 2016 C CA . LYS A 1 262 ? 179.798 99.695 238.435 1.00 36.70 238 LYS G CA 1
ATOM 2017 C C . LYS A 1 262 ? 179.653 98.303 239.031 1.00 31.34 238 LYS G C 1
ATOM 2018 O O . LYS A 1 262 ? 178.803 97.516 238.600 1.00 37.43 238 LYS G O 1
ATOM 2037 N N . GLU A 1 263 ? 180.481 97.979 240.025 1.00 35.69 239 GLU G N 1
ATOM 2038 C CA . GLU A 1 263 ? 180.381 96.666 240.652 1.00 42.02 239 GLU G CA 1
ATOM 2039 C C . GLU A 1 263 ? 179.029 96.490 241.330 1.00 45.34 239 GLU G C 1
ATOM 2040 O O . GLU A 1 263 ? 178.421 95.414 241.255 1.00 48.36 239 GLU G O 1
ATOM 2052 N N . LYS A 1 264 ? 178.539 97.541 241.991 1.00 45.62 240 LYS G N 1
ATOM 2053 C CA . LYS A 1 264 ? 177.233 97.472 242.638 1.00 40.30 240 LYS G CA 1
ATOM 2054 C C . LYS A 1 264 ? 176.141 97.160 241.625 1.00 42.92 240 LYS G C 1
ATOM 2055 O O . LYS A 1 264 ? 175.316 96.267 241.840 1.00 46.31 240 LYS G O 1
ATOM 2074 N N . ILE A 1 265 ? 176.120 97.890 240.510 1.00 44.68 241 ILE G N 1
ATOM 2075 C CA . ILE A 1 265 ? 175.073 97.674 239.515 1.00 34.83 241 ILE G CA 1
ATOM 2076 C C . ILE A 1 265 ? 175.192 96.283 238.904 1.00 33.44 241 ILE G C 1
ATOM 2077 O O . ILE A 1 265 ? 174.186 95.586 238.711 1.00 38.00 241 ILE G O 1
ATOM 2093 N N . LEU A 1 266 ? 176.417 95.854 238.588 1.00 39.75 242 LEU G N 1
ATOM 2094 C CA . LEU A 1 266 ? 176.604 94.541 237.982 1.00 43.15 242 LEU G CA 1
ATOM 2095 C C . LEU A 1 266 ? 176.123 93.432 238.907 1.00 40.48 242 LEU G C 1
ATOM 2096 O O . LEU A 1 266 ? 175.463 92.486 238.461 1.00 42.27 242 LEU G O 1
ATOM 2112 N N . ARG A 1 267 ? 176.444 93.523 240.200 1.00 46.06 243 ARG G N 1
ATOM 2113 C CA . ARG A 1 267 ? 175.973 92.505 241.133 1.00 51.55 243 ARG G CA 1
ATOM 2114 C C . ARG A 1 267 ? 174.470 92.608 241.359 1.00 50.15 243 ARG G C 1
ATOM 2115 O O . ARG A 1 267 ? 173.813 91.593 241.616 1.00 47.82 243 ARG G O 1
ATOM 2136 N N . MET A 1 268 ? 173.910 93.816 241.266 1.00 52.05 244 MET G N 1
ATOM 2137 C CA . MET A 1 268 ? 172.480 93.992 241.488 1.00 45.84 244 MET G CA 1
ATOM 2138 C C . MET A 1 268 ? 171.664 93.351 240.373 1.00 47.84 244 MET G C 1
ATOM 2139 O O . MET A 1 268 ? 170.719 92.599 240.637 1.00 49.01 244 MET G O 1
ATOM 2153 N N . TYR A 1 269 ? 172.014 93.632 239.118 1.00 49.35 245 TYR G N 1
ATOM 2154 C CA . TYR A 1 269 ? 171.236 93.161 237.980 1.00 43.68 245 TYR G CA 1
ATOM 2155 C C . TYR A 1 269 ? 171.807 91.902 237.344 1.00 44.60 245 TYR G C 1
ATOM 2156 O O . TYR A 1 269 ? 171.286 91.450 236.321 1.00 42.66 245 TYR G O 1
ATOM 2174 N N . ASP A 1 270 ? 172.856 91.320 237.924 1.00 49.53 246 ASP G N 1
ATOM 2175 C CA . ASP A 1 270 ? 173.441 90.075 237.430 1.00 54.57 246 ASP G CA 1
ATOM 2176 C C . ASP A 1 270 ? 173.830 90.255 235.957 1.00 54.44 246 ASP G C 1
ATOM 2177 O O . ASP A 1 270 ? 173.237 89.695 235.033 1.00 52.09 246 ASP G O 1
ATOM 2186 N N . LEU A 1 271 ? 174.807 91.131 235.764 1.00 45.72 247 LEU G N 1
ATOM 2187 C CA . LEU A 1 271 ? 175.319 91.483 234.448 1.00 41.61 247 LEU G CA 1
ATOM 2188 C C . LEU A 1 271 ? 176.791 91.099 234.350 1.00 45.19 247 LEU G C 1
ATOM 2189 O O . LEU A 1 271 ? 177.372 90.518 235.269 1.00 49.29 247 LEU G O 1
ATOM 2205 N N . THR A 1 272 ? 177.393 91.433 233.211 1.00 49.13 248 THR G N 1
ATOM 2206 C CA . THR A 1 272 ? 178.812 91.208 232.987 1.00 51.24 248 THR G CA 1
ATOM 2207 C C . THR A 1 272 ? 179.323 92.295 232.054 1.00 48.15 248 THR G C 1
ATOM 2208 O O . THR A 1 272 ? 178.604 92.732 231.152 1.00 44.55 248 THR G O 1
ATOM 2219 N N . LEU A 1 273 ? 180.560 92.727 232.279 1.00 47.25 249 LEU G N 1
ATOM 2220 C CA . LEU A 1 273 ? 181.155 93.818 231.525 1.00 44.85 249 LEU G CA 1
ATOM 2221 C C . LEU A 1 273 ? 182.603 93.480 231.197 1.00 52.75 249 LEU G C 1
ATOM 2222 O O . LEU A 1 273 ? 183.215 92.599 231.806 1.00 54.60 249 LEU G O 1
ATOM 2238 N N . GLU A 1 274 ? 183.145 94.196 230.216 1.00 61.86 250 GLU G N 1
ATOM 2239 C CA . GLU A 1 274 ? 184.519 94.027 229.770 1.00 54.45 250 GLU G CA 1
ATOM 2240 C C . GLU A 1 274 ? 185.275 95.335 229.955 1.00 57.11 250 GLU G C 1
ATOM 2241 O O . GLU A 1 274 ? 184.704 96.420 229.811 1.00 57.60 250 GLU G O 1
ATOM 2253 N N . ASP A 1 275 ? 186.564 95.224 230.283 1.00 55.23 251 ASP G N 1
ATOM 2254 C CA . ASP A 1 275 ? 187.348 96.411 230.616 1.00 56.38 251 ASP G CA 1
ATOM 2255 C C . ASP A 1 275 ? 187.453 97.360 229.430 1.00 55.54 251 ASP G C 1
ATOM 2256 O O . ASP A 1 275 ? 187.319 98.580 229.587 1.00 58.16 251 ASP G O 1
ATOM 2265 N N . LYS A 1 276 ? 187.696 96.819 228.234 1.00 47.18 252 LYS G N 1
ATOM 2266 C CA . LYS A 1 276 ? 187.882 97.659 227.058 1.00 48.32 252 LYS G CA 1
ATOM 2267 C C . LYS A 1 276 ? 186.683 98.560 226.802 1.00 54.37 252 LYS G C 1
ATOM 2268 O O . LYS A 1 276 ? 186.841 99.629 226.203 1.00 59.04 252 LYS G O 1
ATOM 2287 N N . LYS A 1 277 ? 185.493 98.151 227.237 1.00 56.82 253 LYS G N 1
ATOM 2288 C CA . LYS A 1 277 ? 184.307 98.989 227.128 1.00 51.64 253 LYS G CA 1
ATOM 2289 C C . LYS A 1 277 ? 184.113 99.872 228.350 1.00 50.18 253 LYS G C 1
ATOM 2290 O O . LYS A 1 277 ? 183.511 100.948 228.241 1.00 51.04 253 LYS G O 1
ATOM 2309 N N . TRP A 1 278 ? 184.602 99.439 229.513 1.00 43.91 254 TRP G N 1
ATOM 2310 C CA . TRP A 1 278 ? 184.498 100.270 230.707 1.00 42.15 254 TRP G CA 1
ATOM 2311 C C . TRP A 1 278 ? 185.354 101.523 230.582 1.00 46.18 254 TRP G C 1
ATOM 2312 O O . TRP A 1 278 ? 184.946 102.604 231.024 1.00 49.85 254 TRP G O 1
ATOM 2333 N N . GLU A 1 279 ? 186.548 101.403 229.992 1.00 45.26 255 GLU G N 1
ATOM 2334 C CA . GLU A 1 279 ? 187.374 102.596 229.811 1.00 43.02 255 GLU G CA 1
ATOM 2335 C C . GLU A 1 279 ? 186.714 103.605 228.882 1.00 46.35 255 GLU G C 1
ATOM 2336 O O . GLU A 1 279 ? 187.027 104.798 228.957 1.00 43.87 255 GLU G O 1
ATOM 2348 N N . ARG A 1 280 ? 185.814 103.155 228.009 1.00 49.98 256 ARG G N 1
ATOM 2349 C CA . ARG A 1 280 ? 185.066 104.044 227.130 1.00 43.13 256 ARG G CA 1
ATOM 2350 C C . ARG A 1 280 ? 183.847 104.638 227.824 1.00 48.06 256 ARG G C 1
ATOM 2351 O O . ARG A 1 280 ? 183.562 105.831 227.671 1.00 49.36 256 ARG G O 1
ATOM 2372 N N . ILE A 1 281 ? 183.122 103.818 228.588 1.00 47.54 257 ILE G N 1
ATOM 2373 C CA . ILE A 1 281 ? 181.960 104.314 229.320 1.00 43.66 257 ILE G CA 1
ATOM 2374 C C . ILE A 1 281 ? 182.380 105.374 230.330 1.00 44.25 257 ILE G C 1
ATOM 2375 O O . ILE A 1 281 ? 181.730 106.421 230.464 1.00 46.16 257 ILE G O 1
ATOM 2391 N N . LYS A 1 282 ? 183.465 105.118 231.064 1.00 41.04 258 LYS G N 1
ATOM 2392 C CA . LYS A 1 282 ? 183.933 106.089 232.046 1.00 41.45 258 LYS G CA 1
ATOM 2393 C C . LYS A 1 282 ? 184.356 107.387 231.374 1.00 39.60 258 LYS G C 1
ATOM 2394 O O . LYS A 1 282 ? 184.109 108.477 231.901 1.00 42.19 258 LYS G O 1
ATOM 2413 N N . ALA A 1 283 ? 185.007 107.292 230.213 1.00 41.42 259 ALA G N 1
ATOM 2414 C CA . ALA A 1 283 ? 185.394 108.495 229.486 1.00 44.49 259 ALA G CA 1
ATOM 2415 C C . ALA A 1 283 ? 184.169 109.282 229.039 1.00 48.04 259 ALA G C 1
ATOM 2416 O O . ALA A 1 283 ? 184.144 110.515 229.138 1.00 44.46 259 ALA G O 1
ATOM 2423 N N . LYS A 1 284 ? 183.144 108.585 228.540 1.00 51.94 260 LYS G N 1
ATOM 2424 C CA . LYS A 1 284 ? 181.897 109.256 228.184 1.00 47.76 260 LYS G CA 1
ATOM 2425 C C . LYS A 1 284 ? 181.324 110.000 229.382 1.00 50.00 260 LYS G C 1
ATOM 2426 O O . LYS A 1 284 ? 180.942 111.172 229.282 1.00 53.17 260 LYS G O 1
ATOM 2445 N N . PHE A 1 285 ? 181.247 109.321 230.527 1.00 45.13 261 PHE G N 1
ATOM 2446 C CA . PHE A 1 285 ? 180.688 109.942 231.722 1.00 39.48 261 PHE G CA 1
ATOM 2447 C C . PHE A 1 285 ? 181.487 111.177 232.119 1.00 40.51 261 PHE G C 1
ATOM 2448 O O . PHE A 1 285 ? 180.919 112.244 232.383 1.00 43.19 261 PHE G O 1
ATOM 2465 N N . ASN A 1 286 ? 182.815 111.053 232.156 1.00 44.11 262 ASN G N 1
ATOM 2466 C CA . ASN A 1 286 ? 183.649 112.167 232.591 1.00 42.35 262 ASN G CA 1
ATOM 2467 C C . ASN A 1 286 ? 183.522 113.356 231.648 1.00 43.43 262 ASN G C 1
ATOM 2468 O O . ASN A 1 286 ? 183.424 114.503 232.099 1.00 44.34 262 ASN G O 1
ATOM 2479 N N . THR A 1 287 ? 183.523 113.109 230.335 1.00 48.21 263 THR G N 1
ATOM 2480 C CA . THR A 1 287 ? 183.411 114.223 229.399 1.00 51.80 263 THR G CA 1
ATOM 2481 C C . THR A 1 287 ? 182.030 114.862 229.456 1.00 54.67 263 THR G C 1
ATOM 2482 O O . THR A 1 287 ? 181.909 116.081 229.295 1.00 48.15 263 THR G O 1
ATOM 2493 N N . LYS A 1 288 ? 180.979 114.067 229.680 1.00 51.47 264 LYS G N 1
ATOM 2494 C CA . LYS A 1 288 ? 179.647 114.645 229.822 1.00 44.41 264 LYS G CA 1
ATOM 2495 C C . LYS A 1 288 ? 179.555 115.519 231.066 1.00 45.23 264 LYS G C 1
ATOM 2496 O O . LYS A 1 288 ? 178.993 116.619 231.017 1.00 40.38 264 LYS G O 1
ATOM 2515 N N . LEU A 1 289 ? 180.102 115.051 232.192 1.00 52.43 265 LEU G N 1
ATOM 2516 C CA . LEU A 1 289 ? 180.074 115.860 233.408 1.00 52.30 265 LEU G CA 1
ATOM 2517 C C . LEU A 1 289 ? 180.972 117.084 233.292 1.00 53.00 265 LEU G C 1
ATOM 2518 O O . LEU A 1 289 ? 180.658 118.135 233.862 1.00 52.17 265 LEU G O 1
ATOM 2534 N N . LYS A 1 290 ? 182.084 116.970 232.574 1.00 64.48 266 LYS G N 1
ATOM 2535 C CA . LYS A 1 290 ? 183.027 118.075 232.431 1.00 64.20 266 LYS G CA 1
ATOM 2536 C C . LYS A 1 290 ? 182.340 119.321 231.885 1.00 67.73 266 LYS G C 1
ATOM 2537 O O . LYS A 1 290 ? 182.859 120.431 232.001 1.00 67.08 266 LYS G O 1
ATOM 2557 N N . GLU B 1 135 ? 262.722 110.896 168.021 1.00 50.98 111 GLU I N 1
ATOM 2558 C CA . GLU B 1 135 ? 262.974 110.938 169.489 1.00 53.56 111 GLU I CA 1
ATOM 2559 C C . GLU B 1 135 ? 261.693 111.262 170.249 1.00 53.96 111 GLU I C 1
ATOM 2560 O O . GLU B 1 135 ? 261.056 110.374 170.814 1.00 56.69 111 GLU I O 1
ATOM 2572 N N . LEU B 1 136 ? 261.318 112.541 170.258 1.00 49.60 112 LEU I N 1
ATOM 2573 C CA . LEU B 1 136 ? 260.114 112.994 170.953 1.00 46.96 112 LEU I CA 1
ATOM 2574 C C . LEU B 1 136 ? 258.883 112.792 170.066 1.00 48.68 112 LEU I C 1
ATOM 2575 O O . LEU B 1 136 ? 258.129 113.715 169.762 1.00 48.26 112 LEU I O 1
ATOM 2591 N N . GLU B 1 137 ? 258.693 111.540 169.647 1.00 54.41 113 GLU I N 1
ATOM 2592 C CA . GLU B 1 137 ? 257.590 111.194 168.761 1.00 51.40 113 GLU I CA 1
ATOM 2593 C C . GLU B 1 137 ? 256.281 110.972 169.506 1.00 53.33 113 GLU I C 1
ATOM 2594 O O . GLU B 1 137 ? 255.212 111.085 168.896 1.00 52.35 113 GLU I O 1
ATOM 2606 N N . LYS B 1 138 ? 256.337 110.663 170.802 1.00 50.44 114 LYS I N 1
ATOM 2607 C CA . LYS B 1 138 ? 255.152 110.373 171.596 1.00 45.14 114 LYS I CA 1
ATOM 2608 C C . LYS B 1 138 ? 254.688 111.573 172.413 1.00 49.33 114 LYS I C 1
ATOM 2609 O O . LYS B 1 138 ? 253.865 111.415 173.320 1.00 54.84 114 LYS I O 1
ATOM 2628 N N . LYS B 1 139 ? 255.195 112.765 172.113 1.00 42.09 115 LYS I N 1
ATOM 2629 C CA . LYS B 1 139 ? 254.855 113.978 172.845 1.00 38.89 115 LYS I CA 1
ATOM 2630 C C . LYS B 1 139 ? 253.893 114.806 172.006 1.00 35.73 115 LYS I C 1
ATOM 2631 O O . LYS B 1 139 ? 254.198 115.143 170.858 1.00 42.34 115 LYS I O 1
ATOM 2650 N N . ILE B 1 140 ? 252.738 115.132 172.580 1.00 34.48 116 ILE I N 1
ATOM 2651 C CA . ILE B 1 140 ? 251.743 115.931 171.874 1.00 33.23 116 ILE I CA 1
ATOM 2652 C C . ILE B 1 140 ? 252.161 117.394 171.920 1.00 35.03 116 ILE I C 1
ATOM 2653 O O . ILE B 1 140 ? 252.432 117.944 172.993 1.00 37.53 116 ILE I O 1
ATOM 2669 N N . PHE B 1 141 ? 252.216 118.028 170.755 1.00 27.81 117 PHE I N 1
ATOM 2670 C CA . PHE B 1 141 ? 252.422 119.465 170.650 1.00 22.86 117 PHE I CA 1
ATOM 2671 C C . PHE B 1 141 ? 251.105 120.106 170.240 1.00 23.83 117 PHE I C 1
ATOM 2672 O O . PHE B 1 141 ? 250.544 119.765 169.195 1.00 45.22 117 PHE I O 1
ATOM 2689 N N . ILE B 1 142 ? 250.613 121.024 171.061 1.00 19.18 118 ILE I N 1
ATOM 2690 C CA . ILE B 1 142 ? 249.289 121.606 170.886 1.00 24.43 118 ILE I CA 1
ATOM 2691 C C . ILE B 1 142 ? 249.486 123.010 170.331 1.00 27.24 118 ILE I C 1
ATOM 2692 O O . ILE B 1 142 ? 249.797 123.948 171.073 1.00 41.27 118 ILE I O 1
ATOM 2708 N N . SER B 1 143 ? 249.301 123.159 169.022 1.00 21.39 119 SER I N 1
ATOM 2709 C CA . SER B 1 143 ? 249.362 124.468 168.387 1.00 27.58 119 SER I CA 1
ATOM 2710 C C . SER B 1 143 ? 248.023 125.172 168.550 1.00 28.87 119 SER I C 1
ATOM 2711 O O . SER B 1 143 ? 246.971 124.593 168.269 1.00 39.29 119 SER I O 1
ATOM 2719 N N . HIS B 1 144 ? 248.060 126.421 169.003 1.00 25.84 120 HIS I N 1
ATOM 2720 C CA . HIS B 1 144 ? 246.834 127.147 169.305 1.00 28.91 120 HIS I CA 1
ATOM 2721 C C . HIS B 1 144 ? 247.143 128.634 169.365 1.00 27.67 120 HIS I C 1
ATOM 2722 O O . HIS B 1 144 ? 248.299 129.055 169.288 1.00 31.10 120 HIS I O 1
ATOM 2736 N N . SER B 1 145 ? 246.086 129.423 169.513 1.00 31.76 121 SER I N 1
ATOM 2737 C CA . SER B 1 145 ? 246.185 130.842 169.810 1.00 34.24 121 SER I CA 1
ATOM 2738 C C . SER B 1 145 ? 246.035 131.065 171.311 1.00 40.83 121 SER I C 1
ATOM 2739 O O . SER B 1 145 ? 245.618 130.176 172.057 1.00 46.19 121 SER I O 1
ATOM 2747 N N . SER B 1 146 ? 246.386 132.273 171.750 1.00 43.41 122 SER I N 1
ATOM 2748 C CA . SER B 1 146 ? 246.301 132.611 173.164 1.00 39.09 122 SER I CA 1
ATOM 2749 C C . SER B 1 146 ? 244.933 133.141 173.570 1.00 44.68 122 SER I C 1
ATOM 2750 O O . SER B 1 146 ? 244.684 133.302 174.769 1.00 43.77 122 SER I O 1
ATOM 2758 N N . LYS B 1 147 ? 244.048 133.415 172.615 1.00 50.02 123 LYS I N 1
ATOM 2759 C CA . LYS B 1 147 ? 242.702 133.886 172.916 1.00 49.32 123 LYS I CA 1
ATOM 2760 C C . LYS B 1 147 ? 241.693 132.752 173.039 1.00 48.30 123 LYS I C 1
ATOM 2761 O O . LYS B 1 147 ? 240.529 133.012 173.360 1.00 51.19 123 LYS I O 1
ATOM 2780 N N . ASP B 1 148 ? 242.106 131.513 172.792 1.00 49.76 124 ASP I N 1
ATOM 2781 C CA . ASP B 1 148 ? 241.260 130.335 172.934 1.00 52.46 124 ASP I CA 1
ATOM 2782 C C . ASP B 1 148 ? 241.794 129.437 174.041 1.00 51.04 124 ASP I C 1
ATOM 2783 O O . ASP B 1 148 ? 241.848 128.213 173.907 1.00 54.45 124 ASP I O 1
ATOM 2792 N N . LYS B 1 149 ? 242.204 130.049 175.152 1.00 42.89 125 LYS I N 1
ATOM 2793 C CA . LYS B 1 149 ? 242.860 129.303 176.219 1.00 44.01 125 LYS I CA 1
ATOM 2794 C C . LYS B 1 149 ? 241.882 128.477 177.043 1.00 44.62 125 LYS I C 1
ATOM 2795 O O . LYS B 1 149 ? 242.265 127.428 177.566 1.00 41.22 125 LYS I O 1
ATOM 2814 N N . ILE B 1 150 ? 240.631 128.919 177.181 1.00 46.31 126 ILE I N 1
ATOM 2815 C CA . ILE B 1 150 ? 239.669 128.172 177.989 1.00 47.96 126 ILE I CA 1
ATOM 2816 C C . ILE B 1 150 ? 239.371 126.817 177.352 1.00 46.31 126 ILE I C 1
ATOM 2817 O O . ILE B 1 150 ? 239.432 125.769 178.011 1.00 45.60 126 ILE I O 1
ATOM 2833 N N . VAL B 1 151 ? 239.042 126.820 176.059 1.00 41.11 127 VAL I N 1
ATOM 2834 C CA . VAL B 1 151 ? 238.692 125.577 175.380 1.00 41.00 127 VAL I CA 1
ATOM 2835 C C . VAL B 1 151 ? 239.895 124.648 175.320 1.00 41.30 127 VAL I C 1
ATOM 2836 O O . VAL B 1 151 ? 239.767 123.432 175.501 1.00 47.80 127 VAL I O 1
ATOM 2849 N N . CYS B 1 152 ? 241.080 125.199 175.057 1.00 38.14 128 CYS I N 1
ATOM 2850 C CA . CYS B 1 152 ? 242.279 124.371 175.012 1.00 40.20 128 CYS I CA 1
ATOM 2851 C C . CYS B 1 152 ? 242.606 123.803 176.387 1.00 45.62 128 CYS I C 1
ATOM 2852 O O . CYS B 1 152 ? 243.073 122.666 176.498 1.00 47.95 128 CYS I O 1
ATOM 2860 N N . ASN B 1 153 ? 242.369 124.579 177.446 1.00 44.69 129 ASN I N 1
ATOM 2861 C CA . ASN B 1 153 ? 242.576 124.070 178.798 1.00 45.15 129 ASN I CA 1
ATOM 2862 C C . ASN B 1 153 ? 241.646 122.899 179.077 1.00 49.28 129 ASN I C 1
ATOM 2863 O O . ASN B 1 153 ? 242.067 121.868 179.614 1.00 50.21 129 ASN I O 1
ATOM 2874 N N . ALA B 1 154 ? 240.370 123.041 178.712 1.00 43.04 130 ALA I N 1
ATOM 2875 C CA . ALA B 1 154 ? 239.429 121.941 178.901 1.00 38.18 130 ALA I CA 1
ATOM 2876 C C . ALA B 1 154 ? 239.849 120.716 178.098 1.00 36.91 130 ALA I C 1
ATOM 2877 O O . ALA B 1 154 ? 239.789 119.584 178.594 1.00 36.42 130 ALA I O 1
ATOM 2884 N N . PHE B 1 155 ? 240.283 120.924 176.854 1.00 46.06 131 PHE I N 1
ATOM 2885 C CA . PHE B 1 155 ? 240.694 119.812 176.004 1.00 46.69 131 PHE I CA 1
ATOM 2886 C C . PHE B 1 155 ? 241.922 119.101 176.566 1.00 41.70 131 PHE I C 1
ATOM 2887 O O . PHE B 1 155 ? 241.987 117.867 176.545 1.00 42.07 131 PHE I O 1
ATOM 2904 N N . VAL B 1 156 ? 242.891 119.854 177.088 1.00 31.91 132 VAL I N 1
ATOM 2905 C CA . VAL B 1 156 ? 244.076 119.242 177.682 1.00 36.69 132 VAL I CA 1
ATOM 2906 C C . VAL B 1 156 ? 243.718 118.504 178.964 1.00 47.76 132 VAL I C 1
ATOM 2907 O O . VAL B 1 156 ? 244.263 117.432 179.250 1.00 50.30 132 VAL I O 1
ATOM 2920 N N . GLU B 1 157 ? 242.812 119.066 179.766 1.00 49.96 133 GLU I N 1
ATOM 2921 C CA . GLU B 1 157 ? 242.376 118.371 180.971 1.00 45.57 133 GLU I CA 1
ATOM 2922 C C . GLU B 1 157 ? 241.689 117.058 180.622 1.00 43.99 133 GLU I C 1
ATOM 2923 O O . GLU B 1 157 ? 241.889 116.047 181.301 1.00 45.68 133 GLU I O 1
ATOM 2935 N N . LEU B 1 158 ? 240.874 117.051 179.565 1.00 38.30 134 LEU I N 1
ATOM 2936 C CA . LEU B 1 158 ? 240.275 115.799 179.109 1.00 40.13 134 LEU I CA 1
ATOM 2937 C C . LEU B 1 158 ? 241.341 114.815 178.643 1.00 38.66 134 LEU I C 1
ATOM 2938 O O . LEU B 1 158 ? 241.281 113.619 178.964 1.00 36.37 134 LEU I O 1
ATOM 2954 N N . LEU B 1 159 ? 242.321 115.296 177.874 1.00 41.20 135 LEU I N 1
ATOM 2955 C CA . LEU B 1 159 ? 243.413 114.432 177.440 1.00 37.52 135 LEU I CA 1
ATOM 2956 C C . LEU B 1 159 ? 244.101 113.787 178.634 1.00 33.83 135 LEU I C 1
ATOM 2957 O O . LEU B 1 159 ? 244.463 112.606 178.592 1.00 31.28 135 LEU I O 1
ATOM 2973 N N . GLU B 1 160 ? 244.299 114.556 179.705 1.00 45.88 136 GLU I N 1
ATOM 2974 C CA . GLU B 1 160 ? 244.915 114.010 180.909 1.00 46.76 136 GLU I CA 1
ATOM 2975 C C . GLU B 1 160 ? 243.987 113.017 181.598 1.00 49.18 136 GLU I C 1
ATOM 2976 O O . GLU B 1 160 ? 244.438 111.987 182.112 1.00 44.67 136 GLU I O 1
ATOM 2988 N N . ASP B 1 161 ? 242.686 113.314 181.618 1.00 52.54 137 ASP I N 1
ATOM 2989 C CA . ASP B 1 161 ? 241.726 112.434 182.275 1.00 48.20 137 ASP I CA 1
ATOM 2990 C C . ASP B 1 161 ? 241.692 111.063 181.615 1.00 47.63 137 ASP I C 1
ATOM 2991 O O . ASP B 1 161 ? 241.638 110.038 182.304 1.00 46.80 137 ASP I O 1
ATOM 3000 N N . ILE B 1 162 ? 241.719 111.021 180.281 1.00 44.00 138 ILE I N 1
ATOM 3001 C CA . ILE B 1 162 ? 241.688 109.730 179.597 1.00 41.54 138 ILE I CA 1
ATOM 3002 C C . ILE B 1 162 ? 242.879 108.876 180.007 1.00 46.32 138 ILE I C 1
ATOM 3003 O O . ILE B 1 162 ? 242.807 107.642 179.972 1.00 48.82 138 ILE I O 1
ATOM 3019 N N . GLY B 1 163 ? 243.984 109.504 180.403 1.00 49.04 139 GLY I N 1
ATOM 3020 C CA . GLY B 1 163 ? 245.141 108.768 180.876 1.00 46.25 139 GLY I CA 1
ATOM 3021 C C . GLY B 1 163 ? 246.438 109.131 180.184 1.00 49.79 139 GLY I C 1
ATOM 3022 O O . GLY B 1 163 ? 247.406 108.366 180.234 1.00 53.35 139 GLY I O 1
ATOM 3026 N N . VAL B 1 164 ? 246.477 110.291 179.535 1.00 51.74 140 VAL I N 1
ATOM 3027 C CA . VAL B 1 164 ? 247.694 110.757 178.881 1.00 42.22 140 VAL I CA 1
ATOM 3028 C C . VAL B 1 164 ? 248.593 111.406 179.923 1.00 46.94 140 VAL I C 1
ATOM 3029 O O . VAL B 1 164 ? 248.175 112.327 180.636 1.00 46.66 140 VAL I O 1
ATOM 3042 N N . SER B 1 165 ? 249.832 110.927 180.017 1.00 49.28 141 SER I N 1
ATOM 3043 C CA . SER B 1 165 ? 250.768 111.468 180.991 1.00 44.93 141 SER I CA 1
ATOM 3044 C C . SER B 1 165 ? 250.959 112.961 180.769 1.00 44.38 141 SER I C 1
ATOM 3045 O O . SER B 1 165 ? 251.065 113.434 179.635 1.00 50.31 141 SER I O 1
ATOM 3053 N N . SER B 1 166 ? 250.999 113.711 181.868 1.00 45.08 142 SER I N 1
ATOM 3054 C CA . SER B 1 166 ? 251.162 115.156 181.789 1.00 41.37 142 SER I CA 1
ATOM 3055 C C . SER B 1 166 ? 252.540 115.570 181.292 1.00 46.67 142 SER I C 1
ATOM 3056 O O . SER B 1 166 ? 252.730 116.743 180.954 1.00 51.37 142 SER I O 1
ATOM 3064 N N . GLU B 1 167 ? 253.497 114.644 181.237 1.00 52.91 143 GLU I N 1
ATOM 3065 C CA . GLU B 1 167 ? 254.832 114.947 180.742 1.00 51.51 143 GLU I CA 1
ATOM 3066 C C . GLU B 1 167 ? 254.909 114.971 179.222 1.00 48.09 143 GLU I C 1
ATOM 3067 O O . GLU B 1 167 ? 255.964 115.314 178.678 1.00 45.68 143 GLU I O 1
ATOM 3079 N N . ASP B 1 168 ? 253.829 114.612 178.527 1.00 39.27 144 ASP I N 1
ATOM 3080 C CA . ASP B 1 168 ? 253.818 114.583 177.068 1.00 37.25 144 ASP I CA 1
ATOM 3081 C C . ASP B 1 168 ? 253.211 115.857 176.486 1.00 33.75 144 ASP I C 1
ATOM 3082 O O . ASP B 1 168 ? 253.807 116.492 175.612 1.00 37.70 144 ASP I O 1
ATOM 3091 N N . ILE B 1 169 ? 252.025 116.238 176.962 1.00 32.13 145 ILE I N 1
ATOM 3092 C CA . ILE B 1 169 ? 251.343 117.402 176.412 1.00 33.96 145 ILE I CA 1
ATOM 3093 C C . ILE B 1 169 ? 252.233 118.626 176.550 1.00 37.22 145 ILE I C 1
ATOM 3094 O O . ILE B 1 169 ? 252.715 118.945 177.644 1.00 40.48 145 ILE I O 1
ATOM 3110 N N . ILE B 1 170 ? 252.458 119.320 175.435 1.00 36.17 146 ILE I N 1
ATOM 3111 C CA . ILE B 1 170 ? 253.210 120.570 175.434 1.00 32.72 146 ILE I CA 1
ATOM 3112 C C . ILE B 1 170 ? 252.248 121.708 175.130 1.00 29.38 146 ILE I C 1
ATOM 3113 O O . ILE B 1 170 ? 252.013 122.048 173.966 1.00 39.66 146 ILE I O 1
ATOM 3129 N N . TYR B 1 171 ? 251.694 122.305 176.179 1.00 23.32 147 TYR I N 1
ATOM 3130 C CA . TYR B 1 171 ? 250.681 123.346 176.054 1.00 28.39 147 TYR I CA 1
ATOM 3131 C C . TYR B 1 171 ? 251.233 124.608 176.705 1.00 37.91 147 TYR I C 1
ATOM 3132 O O . TYR B 1 171 ? 251.174 124.761 177.929 1.00 50.48 147 TYR I O 1
ATOM 3150 N N . THR B 1 172 ? 251.771 125.513 175.889 1.00 32.38 148 THR I N 1
ATOM 3151 C CA . THR B 1 172 ? 252.582 126.622 176.375 1.00 34.72 148 THR I CA 1
ATOM 3152 C C . THR B 1 172 ? 251.757 127.761 176.956 1.00 32.81 148 THR I C 1
ATOM 3153 O O . THR B 1 172 ? 252.295 128.854 177.157 1.00 38.22 148 THR I O 1
ATOM 3164 N N . SER B 1 173 ? 250.471 127.541 177.223 1.00 30.73 149 SER I N 1
ATOM 3165 C CA . SER B 1 173 ? 249.647 128.505 177.939 1.00 32.88 149 SER I CA 1
ATOM 3166 C C . SER B 1 173 ? 249.258 128.000 179.324 1.00 35.18 149 SER I C 1
ATOM 3167 O O . SER B 1 173 ? 248.337 128.540 179.944 1.00 39.06 149 SER I O 1
ATOM 3175 N N . SER B 1 174 ? 249.946 126.973 179.819 1.00 28.77 150 SER I N 1
ATOM 3176 C CA . SER B 1 174 ? 249.696 126.406 181.138 1.00 32.73 150 SER I CA 1
ATOM 3177 C C . SER B 1 174 ? 251.005 126.361 181.915 1.00 41.78 150 SER I C 1
ATOM 3178 O O . SER B 1 174 ? 252.024 125.907 181.366 1.00 41.39 150 SER I O 1
ATOM 3186 N N . PRO B 1 175 ? 251.045 126.807 183.174 1.00 39.51 151 PRO I N 1
ATOM 3187 C CA . PRO B 1 175 ? 252.316 126.766 183.913 1.00 36.78 151 PRO I CA 1
ATOM 3188 C C . PRO B 1 175 ? 252.883 125.368 184.080 1.00 39.85 151 PRO I C 1
ATOM 3189 O O . PRO B 1 175 ? 254.102 125.219 184.225 1.00 40.59 151 PRO I O 1
ATOM 3200 N N . TYR B 1 176 ? 252.041 124.338 184.064 1.00 39.78 152 TYR I N 1
ATOM 3201 C CA . TYR B 1 176 ? 252.487 122.976 184.325 1.00 39.67 152 TYR I CA 1
ATOM 3202 C C . TYR B 1 176 ? 252.933 122.240 183.070 1.00 40.98 152 TYR I C 1
ATOM 3203 O O . TYR B 1 176 ? 253.458 121.127 183.180 1.00 41.43 152 TYR I O 1
ATOM 3221 N N . HIS B 1 177 ? 252.739 122.829 181.888 1.00 42.02 153 HIS I N 1
ATOM 3222 C CA . HIS B 1 177 ? 253.179 122.232 180.637 1.00 41.73 153 HIS I CA 1
ATOM 3223 C C . HIS B 1 177 ? 254.021 123.176 179.790 1.00 40.94 153 HIS I C 1
ATOM 3224 O O . HIS B 1 177 ? 254.481 122.771 178.717 1.00 41.42 153 HIS I O 1
ATOM 3238 N N . GLY B 1 178 ? 254.240 124.409 180.236 1.00 42.48 154 GLY I N 1
ATOM 3239 C CA . GLY B 1 178 ? 254.873 125.423 179.420 1.00 42.98 154 GLY I CA 1
ATOM 3240 C C . GLY B 1 178 ? 256.385 125.327 179.404 1.00 43.95 154 GLY I C 1
ATOM 3241 O O . GLY B 1 178 ? 256.983 124.306 179.754 1.00 44.35 154 GLY I O 1
ATOM 3245 N N . ILE B 1 179 ? 257.004 126.420 178.983 1.00 40.91 155 ILE I N 1
ATOM 3246 C CA . ILE B 1 179 ? 258.459 126.466 178.816 1.00 44.43 155 ILE I CA 1
ATOM 3247 C C . ILE B 1 179 ? 259.108 126.648 180.184 1.00 43.78 155 ILE I C 1
ATOM 3248 O O . ILE B 1 179 ? 258.706 127.552 180.933 1.00 42.73 155 ILE I O 1
ATOM 3264 N N . PRO B 1 180 ? 260.100 125.835 180.550 1.00 37.85 156 PRO I N 1
ATOM 3265 C CA . PRO B 1 180 ? 260.788 126.056 181.826 1.00 40.44 156 PRO I CA 1
ATOM 3266 C C . PRO B 1 180 ? 261.451 127.424 181.858 1.00 44.26 156 PRO I C 1
ATOM 3267 O O . PRO B 1 180 ? 261.844 127.973 180.828 1.00 46.25 156 PRO I O 1
ATOM 3278 N N . GLY B 1 181 ? 261.562 127.979 183.062 1.00 42.14 157 GLY I N 1
ATOM 3279 C CA . GLY B 1 181 ? 262.194 129.271 183.216 1.00 40.70 157 GLY I CA 1
ATOM 3280 C C . GLY B 1 181 ? 263.667 129.237 182.859 1.00 40.87 157 GLY I C 1
ATOM 3281 O O . GLY B 1 181 ? 264.326 128.197 182.886 1.00 39.16 157 GLY I O 1
ATOM 3285 N N . ASP B 1 182 ? 264.190 130.414 182.512 1.00 49.77 158 ASP I N 1
ATOM 3286 C CA . ASP B 1 182 ? 265.590 130.577 182.118 1.00 50.75 158 ASP I CA 1
ATOM 3287 C C . ASP B 1 182 ? 265.912 129.794 180.847 1.00 54.51 158 ASP I C 1
ATOM 3288 O O . ASP B 1 182 ? 267.046 129.354 180.644 1.00 53.43 158 ASP I O 1
ATOM 3297 N N . GLU B 1 183 ? 264.918 129.621 179.979 1.00 51.51 159 GLU I N 1
ATOM 3298 C CA . GLU B 1 183 ? 265.089 128.930 178.710 1.00 47.91 159 GLU I CA 1
ATOM 3299 C C . GLU B 1 183 ? 264.606 129.824 177.580 1.00 53.52 159 GLU I C 1
ATOM 3300 O O . GLU B 1 183 ? 263.711 130.653 177.762 1.00 58.23 159 GLU I O 1
ATOM 3312 N N . ASP B 1 184 ? 265.212 129.650 176.407 1.00 50.36 160 ASP I N 1
ATOM 3313 C CA . ASP B 1 184 ? 264.804 130.415 175.238 1.00 39.20 160 ASP I CA 1
ATOM 3314 C C . ASP B 1 184 ? 263.413 129.982 174.798 1.00 37.52 160 ASP I C 1
ATOM 3315 O O . ASP B 1 184 ? 263.136 128.787 174.663 1.00 49.12 160 ASP I O 1
ATOM 3324 N N . ILE B 1 185 ? 262.534 130.959 174.573 1.00 27.52 161 ILE I N 1
ATOM 3325 C CA . ILE B 1 185 ? 261.145 130.646 174.251 1.00 33.00 161 ILE I CA 1
ATOM 3326 C C . ILE B 1 185 ? 261.062 129.877 172.939 1.00 43.18 161 ILE I C 1
ATOM 3327 O O . ILE B 1 185 ? 260.350 128.871 172.832 1.00 49.24 161 ILE I O 1
ATOM 3343 N N . PHE B 1 186 ? 261.790 130.334 171.922 1.00 35.35 162 PHE I N 1
ATOM 3344 C CA . PHE B 1 186 ? 261.614 129.807 170.575 1.00 32.44 162 PHE I CA 1
ATOM 3345 C C . PHE B 1 186 ? 262.489 128.599 170.283 1.00 34.22 162 PHE I C 1
ATOM 3346 O O . PHE B 1 186 ? 262.058 127.706 169.548 1.00 44.68 162 PHE I O 1
ATOM 3363 N N . GLU B 1 187 ? 263.704 128.544 170.829 1.00 28.72 163 GLU I N 1
ATOM 3364 C CA . GLU B 1 187 ? 264.558 127.386 170.588 1.00 32.90 163 GLU I CA 1
ATOM 3365 C C . GLU B 1 187 ? 263.951 126.123 171.184 1.00 35.02 163 GLU I C 1
ATOM 3366 O O . GLU B 1 187 ? 264.098 125.035 170.619 1.00 37.33 163 GLU I O 1
ATOM 3378 N N . TYR B 1 188 ? 263.253 126.250 172.313 1.00 34.80 164 TYR I N 1
ATOM 3379 C CA . TYR B 1 188 ? 262.595 125.099 172.924 1.00 34.60 164 TYR I CA 1
ATOM 3380 C C . TYR B 1 188 ? 261.571 124.489 171.970 1.00 38.47 164 TYR I C 1
ATOM 3381 O O . TYR B 1 188 ? 261.609 123.284 171.676 1.00 42.56 164 TYR I O 1
ATOM 3399 N N . LEU B 1 189 ? 260.663 125.319 171.451 1.00 36.29 165 LEU I N 1
ATOM 3400 C CA . LEU B 1 189 ? 259.668 124.834 170.501 1.00 36.42 165 LEU I CA 1
ATOM 3401 C C . LEU B 1 189 ? 260.325 124.343 169.219 1.00 32.03 165 LEU I C 1
ATOM 3402 O O . LEU B 1 189 ? 259.861 123.371 168.613 1.00 32.52 165 LEU I O 1
ATOM 3418 N N . LYS B 1 190 ? 261.392 125.010 168.779 1.00 27.50 166 LYS I N 1
ATOM 3419 C CA . LYS B 1 190 ? 262.082 124.583 167.568 1.00 20.46 166 LYS I CA 1
ATOM 3420 C C . LYS B 1 190 ? 262.629 123.172 167.728 1.00 20.49 166 LYS I C 1
ATOM 3421 O O . LYS B 1 190 ? 262.472 122.329 166.840 1.00 34.63 166 LYS I O 1
ATOM 3440 N N . LYS B 1 191 ? 263.269 122.894 168.864 1.00 29.83 167 LYS I N 1
ATOM 3441 C CA . LYS B 1 191 ? 263.775 121.549 169.111 1.00 37.48 167 LYS I CA 1
ATOM 3442 C C . LYS B 1 191 ? 262.634 120.544 169.187 1.00 39.26 167 LYS I C 1
ATOM 3443 O O . LYS B 1 191 ? 262.718 119.451 168.613 1.00 37.59 167 LYS I O 1
ATOM 3462 N N . HIS B 1 192 ? 261.552 120.898 169.885 1.00 39.69 168 HIS I N 1
ATOM 3463 C CA . HIS B 1 192 ? 260.446 119.957 170.032 1.00 27.25 168 HIS I CA 1
ATOM 3464 C C . HIS B 1 192 ? 259.844 119.602 168.678 1.00 34.36 168 HIS I C 1
ATOM 3465 O O . HIS B 1 192 ? 259.566 118.431 168.398 1.00 38.05 168 HIS I O 1
ATOM 3479 N N . LEU B 1 193 ? 259.641 120.602 167.819 1.00 42.57 169 LEU I N 1
ATOM 3480 C CA . LEU B 1 193 ? 259.092 120.336 166.493 1.00 30.30 169 LEU I CA 1
ATOM 3481 C C . LEU B 1 193 ? 260.080 119.561 165.631 1.00 26.40 169 LEU I C 1
ATOM 3482 O O . LEU B 1 193 ? 259.699 118.610 164.939 1.00 33.91 169 LEU I O 1
ATOM 3498 N N . PHE B 1 194 ? 261.358 119.947 165.661 1.00 27.71 170 PHE I N 1
ATOM 3499 C CA . PHE B 1 194 ? 262.360 119.267 164.851 1.00 29.43 170 PHE I CA 1
ATOM 3500 C C . PHE B 1 194 ? 262.499 117.804 165.242 1.00 39.09 170 PHE I C 1
ATOM 3501 O O . PHE B 1 194 ? 262.854 116.970 164.402 1.00 40.34 170 PHE I O 1
ATOM 3518 N N . LYS B 1 195 ? 262.227 117.469 166.503 1.00 42.46 171 LYS I N 1
ATOM 3519 C CA . LYS B 1 195 ? 262.378 116.093 166.959 1.00 36.39 171 LYS I CA 1
ATOM 3520 C C . LYS B 1 195 ? 261.218 115.193 166.549 1.00 41.16 171 LYS I C 1
ATOM 3521 O O . LYS B 1 195 ? 261.353 113.968 166.633 1.00 40.23 171 LYS I O 1
ATOM 3540 N N . GLY B 1 196 ? 260.093 115.757 166.110 1.00 45.92 172 GLY I N 1
ATOM 3541 C CA . GLY B 1 196 ? 259.014 114.958 165.559 1.00 40.59 172 GLY I CA 1
ATOM 3542 C C . GLY B 1 196 ? 257.804 114.807 166.458 1.00 38.55 172 GLY I C 1
ATOM 3543 O O . GLY B 1 196 ? 257.209 113.728 166.526 1.00 40.77 172 GLY I O 1
ATOM 3547 N N . ALA B 1 197 ? 257.423 115.876 167.149 1.00 32.14 173 ALA I N 1
ATOM 3548 C CA . ALA B 1 197 ? 256.290 115.812 168.062 1.00 32.55 173 ALA I CA 1
ATOM 3549 C C . ALA B 1 197 ? 254.974 115.778 167.294 1.00 30.00 173 ALA I C 1
ATOM 3550 O O . ALA B 1 197 ? 254.780 116.531 166.335 1.00 33.47 173 ALA I O 1
ATOM 3557 N N . TYR B 1 198 ? 254.069 114.898 167.718 1.00 32.75 174 TYR I N 1
ATOM 3558 C CA . TYR B 1 198 ? 252.717 114.883 167.175 1.00 31.91 174 TYR I CA 1
ATOM 3559 C C . TYR B 1 198 ? 252.060 116.240 167.395 1.00 28.71 174 TYR I C 1
ATOM 3560 O O . TYR B 1 198 ? 252.094 116.783 168.501 1.00 39.63 174 TYR I O 1
ATOM 3578 N N . VAL B 1 199 ? 251.451 116.784 166.345 1.00 16.67 175 VAL I N 1
ATOM 3579 C CA . VAL B 1 199 ? 250.926 118.145 166.357 1.00 18.47 175 VAL I CA 1
ATOM 3580 C C . VAL B 1 199 ? 249.411 118.100 166.229 1.00 15.63 175 VAL I C 1
ATOM 3581 O O . VAL B 1 199 ? 248.871 117.344 165.413 1.00 38.33 175 VAL I O 1
ATOM 3594 N N . PHE B 1 200 ? 248.731 118.908 167.040 1.00 17.72 176 PHE I N 1
ATOM 3595 C CA . PHE B 1 200 ? 247.289 119.107 166.954 1.00 22.39 176 PHE I CA 1
ATOM 3596 C C . PHE B 1 200 ? 247.033 120.545 166.530 1.00 24.02 176 PHE I C 1
ATOM 3597 O O . PHE B 1 200 ? 247.511 121.479 167.181 1.00 35.16 176 PHE I O 1
ATOM 3614 N N . TYR B 1 201 ? 246.281 120.721 165.447 1.00 27.59 177 TYR I N 1
ATOM 3615 C CA . TYR B 1 201 ? 245.920 122.049 164.954 1.00 26.66 177 TYR I CA 1
ATOM 3616 C C . TYR B 1 201 ? 244.562 122.418 165.529 1.00 30.19 177 TYR I C 1
ATOM 3617 O O . TYR B 1 201 ? 243.527 121.980 165.025 1.00 40.07 177 TYR I O 1
ATOM 3635 N N . MET B 1 202 ? 244.559 123.231 166.583 1.00 24.99 178 MET I N 1
ATOM 3636 C CA . MET B 1 202 ? 243.313 123.718 167.162 1.00 24.97 178 MET I CA 1
ATOM 3637 C C . MET B 1 202 ? 242.820 124.926 166.377 1.00 33.33 178 MET I C 1
ATOM 3638 O O . MET B 1 202 ? 242.923 126.064 166.845 1.00 29.09 178 MET I O 1
ATOM 3652 N N . LEU B 1 203 ? 242.278 124.686 165.186 1.00 41.91 179 LEU I N 1
ATOM 3653 C CA . LEU B 1 203 ? 241.971 125.783 164.278 1.00 36.06 179 LEU I CA 1
ATOM 3654 C C . LEU B 1 203 ? 240.785 126.598 164.775 1.00 37.45 179 LEU I C 1
ATOM 3655 O O . LEU B 1 203 ? 239.856 126.069 165.388 1.00 40.93 179 LEU I O 1
ATOM 3671 N N . SER B 1 204 ? 240.825 127.897 164.499 1.00 42.73 180 SER I N 1
ATOM 3672 C CA . SER B 1 204 ? 239.738 128.807 164.833 1.00 46.29 180 SER I CA 1
ATOM 3673 C C . SER B 1 204 ? 239.985 130.122 164.106 1.00 49.10 180 SER I C 1
ATOM 3674 O O . SER B 1 204 ? 240.916 130.246 163.306 1.00 45.05 180 SER I O 1
ATOM 3682 N N . ASP B 1 205 ? 239.139 131.111 164.392 1.00 53.13 181 ASP I N 1
ATOM 3683 C CA . ASP B 1 205 ? 239.278 132.424 163.775 1.00 45.34 181 ASP I CA 1
ATOM 3684 C C . ASP B 1 205 ? 240.503 133.181 164.267 1.00 39.03 181 ASP I C 1
ATOM 3685 O O . ASP B 1 205 ? 240.853 134.208 163.676 1.00 42.92 181 ASP I O 1
ATOM 3694 N N . ASN B 1 206 ? 241.156 132.707 165.328 1.00 40.47 182 ASN I N 1
ATOM 3695 C CA . ASN B 1 206 ? 242.386 133.313 165.817 1.00 45.36 182 ASN I CA 1
ATOM 3696 C C . ASN B 1 206 ? 243.633 132.563 165.376 1.00 39.13 182 ASN I C 1
ATOM 3697 O O . ASN B 1 206 ? 244.716 133.153 165.341 1.00 37.77 182 ASN I O 1
ATOM 3708 N N . TYR B 1 207 ? 243.508 131.277 165.041 1.00 34.50 183 TYR I N 1
ATOM 3709 C CA . TYR B 1 207 ? 244.658 130.532 164.542 1.00 28.90 183 TYR I CA 1
ATOM 3710 C C . TYR B 1 207 ? 245.132 131.073 163.200 1.00 38.31 183 TYR I C 1
ATOM 3711 O O . TYR B 1 207 ? 246.292 130.870 162.827 1.00 39.42 183 TYR I O 1
ATOM 3729 N N . TYR B 1 208 ? 244.256 131.757 162.463 1.00 46.46 184 TYR I N 1
ATOM 3730 C CA . TYR B 1 208 ? 244.612 132.389 161.198 1.00 40.03 184 TYR I CA 1
ATOM 3731 C C . TYR B 1 208 ? 244.789 133.895 161.344 1.00 38.16 184 TYR I C 1
ATOM 3732 O O . TYR B 1 208 ? 244.797 134.622 160.345 1.00 41.01 184 TYR I O 1
ATOM 3750 N N . ASP B 1 209 ? 244.935 134.375 162.578 1.00 39.19 185 ASP I N 1
ATOM 3751 C CA . ASP B 1 209 ? 245.229 135.779 162.832 1.00 39.04 185 ASP I CA 1
ATOM 3752 C C . ASP B 1 209 ? 246.390 135.874 163.815 1.00 41.52 185 ASP I C 1
ATOM 3753 O O . ASP B 1 209 ? 246.356 136.653 164.773 1.00 44.22 185 ASP I O 1
ATOM 3762 N N . SER B 1 210 ? 247.424 135.061 163.595 1.00 36.48 186 SER I N 1
ATOM 3763 C CA . SER B 1 210 ? 248.559 134.982 164.512 1.00 32.51 186 SER I CA 1
ATOM 3764 C C . SER B 1 210 ? 249.756 134.478 163.711 1.00 33.76 186 SER I C 1
ATOM 3765 O O . SER B 1 210 ? 249.732 133.358 163.194 1.00 42.98 186 SER I O 1
ATOM 3773 N N . VAL B 1 211 ? 250.796 135.308 163.619 1.00 24.83 187 VAL I N 1
ATOM 3774 C CA . VAL B 1 211 ? 251.960 134.967 162.803 1.00 22.60 187 VAL I CA 1
ATOM 3775 C C . VAL B 1 211 ? 252.624 133.699 163.327 1.00 26.65 187 VAL I C 1
ATOM 3776 O O . VAL B 1 211 ? 253.012 132.810 162.557 1.00 32.38 187 VAL I O 1
ATOM 3789 N N . TYR B 1 212 ? 252.769 133.602 164.649 1.00 27.51 188 TYR I N 1
ATOM 3790 C CA . TYR B 1 212 ? 253.492 132.476 165.230 1.00 26.35 188 TYR I CA 1
ATOM 3791 C C . TYR B 1 212 ? 252.805 131.152 164.931 1.00 29.60 188 TYR I C 1
ATOM 3792 O O . TYR B 1 212 ? 253.480 130.157 164.646 1.00 29.65 188 TYR I O 1
ATOM 3810 N N . CYS B 1 213 ? 251.471 131.117 164.994 1.00 25.07 189 CYS I N 1
ATOM 3811 C CA . CYS B 1 213 ? 250.746 129.882 164.711 1.00 25.93 189 CYS I CA 1
ATOM 3812 C C . CYS B 1 213 ? 250.990 129.415 163.282 1.00 36.33 189 CYS I C 1
ATOM 3813 O O . CYS B 1 213 ? 251.224 128.224 163.038 1.00 38.18 189 CYS I O 1
ATOM 3821 N N . LEU B 1 214 ? 250.938 130.339 162.321 1.00 35.35 190 LEU I N 1
ATOM 3822 C CA . LEU B 1 214 ? 251.226 129.982 160.940 1.00 21.54 190 LEU I CA 1
ATOM 3823 C C . LEU B 1 214 ? 252.672 129.545 160.759 1.00 20.54 190 LEU I C 1
ATOM 3824 O O . LEU B 1 214 ? 252.943 128.673 159.929 1.00 25.22 190 LEU I O 1
ATOM 3840 N N . ASN B 1 215 ? 253.606 130.115 161.523 1.00 25.62 191 ASN I N 1
ATOM 3841 C CA . ASN B 1 215 ? 254.977 129.616 161.481 1.00 26.38 191 ASN I CA 1
ATOM 3842 C C . ASN B 1 215 ? 255.079 128.185 161.998 1.00 31.31 191 ASN I C 1
ATOM 3843 O O . ASN B 1 215 ? 255.824 127.378 161.428 1.00 34.29 191 ASN I O 1
ATOM 3854 N N . GLU B 1 216 ? 254.352 127.847 163.068 1.00 28.16 192 GLU I N 1
ATOM 3855 C CA . GLU B 1 216 ? 254.347 126.454 163.518 1.00 25.47 192 GLU I CA 1
ATOM 3856 C C . GLU B 1 216 ? 253.753 125.548 162.448 1.00 32.64 192 GLU I C 1
ATOM 3857 O O . GLU B 1 216 ? 254.241 124.434 162.225 1.00 32.54 192 GLU I O 1
ATOM 3869 N N . MET B 1 217 ? 252.686 126.006 161.789 1.00 40.11 193 MET I N 1
ATOM 3870 C CA . MET B 1 217 ? 252.093 125.228 160.705 1.00 31.60 193 MET I CA 1
ATOM 3871 C C . MET B 1 217 ? 253.111 124.978 159.599 1.00 29.16 193 MET I C 1
ATOM 3872 O O . MET B 1 217 ? 253.228 123.861 159.084 1.00 32.63 193 MET I O 1
ATOM 3886 N N . GLY B 1 218 ? 253.853 126.017 159.217 1.00 27.80 194 GLY I N 1
ATOM 3887 C CA . GLY B 1 218 ? 254.861 125.850 158.183 1.00 30.81 194 GLY I CA 1
ATOM 3888 C C . GLY B 1 218 ? 255.959 124.886 158.591 1.00 28.36 194 GLY I C 1
ATOM 3889 O O . GLY B 1 218 ? 256.396 124.053 157.792 1.00 33.16 194 GLY I O 1
ATOM 3893 N N . ALA B 1 219 ? 256.430 124.994 159.835 1.00 25.65 195 ALA I N 1
ATOM 3894 C CA . ALA B 1 219 ? 257.471 124.085 160.304 1.00 30.71 195 ALA I CA 1
ATOM 3895 C C . ALA B 1 219 ? 256.981 122.644 160.297 1.00 34.61 195 ALA I C 1
ATOM 3896 O O . ALA B 1 219 ? 257.708 121.733 159.877 1.00 41.64 195 ALA I O 1
ATOM 3903 N N . THR B 1 220 ? 255.747 122.420 160.753 1.00 34.15 196 THR I N 1
ATOM 3904 C CA . THR B 1 220 ? 255.175 121.080 160.721 1.00 31.94 196 THR I CA 1
ATOM 3905 C C . THR B 1 220 ? 255.057 120.560 159.296 1.00 35.30 196 THR I C 1
ATOM 3906 O O . THR B 1 220 ? 255.366 119.393 159.033 1.00 33.04 196 THR I O 1
ATOM 3917 N N . TRP B 1 221 ? 254.614 121.408 158.364 1.00 37.21 197 TRP I N 1
ATOM 3918 C CA . TRP B 1 221 ? 254.487 120.978 156.976 1.00 29.08 197 TRP I CA 1
ATOM 3919 C C . TRP B 1 221 ? 255.840 120.584 156.398 1.00 27.95 197 TRP I C 1
ATOM 3920 O O . TRP B 1 221 ? 255.968 119.540 155.749 1.00 32.46 197 TRP I O 1
ATOM 3941 N N . VAL B 1 222 ? 256.864 121.410 156.622 1.00 27.68 198 VAL I N 1
ATOM 3942 C CA . VAL B 1 222 ? 258.173 121.128 156.039 1.00 28.23 198 VAL I CA 1
ATOM 3943 C C . VAL B 1 222 ? 258.768 119.863 156.641 1.00 26.78 198 VAL I C 1
ATOM 3944 O O . VAL B 1 222 ? 259.313 119.016 155.924 1.00 26.17 198 VAL I O 1
ATOM 3957 N N . ASN B 1 223 ? 258.682 119.713 157.964 1.00 35.27 199 ASN I N 1
ATOM 3958 C CA . ASN B 1 223 ? 259.266 118.542 158.606 1.00 38.02 199 ASN I CA 1
ATOM 3959 C C . ASN B 1 223 ? 258.468 117.270 158.350 1.00 39.35 199 ASN I C 1
ATOM 3960 O O . ASN B 1 223 ? 259.024 116.173 158.473 1.00 41.62 199 ASN I O 1
ATOM 3971 N N . SER B 1 224 ? 257.189 117.390 157.994 1.00 34.33 200 SER I N 1
ATOM 3972 C CA . SER B 1 224 ? 256.332 116.232 157.747 1.00 35.14 200 SER I CA 1
ATOM 3973 C C . SER B 1 224 ? 256.044 115.472 159.040 1.00 32.81 200 SER I C 1
ATOM 3974 O O . SER B 1 224 ? 256.022 114.242 159.062 1.00 35.22 200 SER I O 1
ATOM 3982 N N . ASN B 1 225 ? 255.827 116.209 160.125 1.00 31.71 201 ASN I N 1
ATOM 3983 C CA . ASN B 1 225 ? 255.452 115.591 161.385 1.00 36.75 201 ASN I CA 1
ATOM 3984 C C . ASN B 1 225 ? 254.008 115.107 161.324 1.00 37.12 201 ASN I C 1
ATOM 3985 O O . ASN B 1 225 ? 253.187 115.610 160.552 1.00 38.88 201 ASN I O 1
ATOM 3996 N N . ASN B 1 226 ? 253.700 114.113 162.153 1.00 27.38 202 ASN I N 1
ATOM 3997 C CA . ASN B 1 226 ? 252.327 113.642 162.251 1.00 30.13 202 ASN I CA 1
ATOM 3998 C C . ASN B 1 226 ? 251.428 114.778 162.717 1.00 28.40 202 ASN I C 1
ATOM 3999 O O . ASN B 1 226 ? 251.783 115.542 163.618 1.00 31.42 202 ASN I O 1
ATOM 4010 N N . CYS B 1 227 ? 250.257 114.890 162.098 1.00 25.72 203 CYS I N 1
ATOM 4011 C CA . CYS B 1 227 ? 249.366 116.012 162.342 1.00 23.86 203 CYS I CA 1
ATOM 4012 C C . CYS B 1 227 ? 247.952 115.503 162.569 1.00 25.81 203 CYS I C 1
ATOM 4013 O O . CYS B 1 227 ? 247.581 114.411 162.132 1.00 33.58 203 CYS I O 1
ATOM 4021 N N . SER B 1 228 ? 247.165 116.313 163.272 1.00 20.72 204 SER I N 1
ATOM 4022 C CA . SER B 1 228 ? 245.750 116.012 163.468 1.00 26.31 204 SER I CA 1
ATOM 4023 C C . SER B 1 228 ? 244.996 117.323 163.597 1.00 24.97 204 SER I C 1
ATOM 4024 O O . SER B 1 228 ? 245.373 118.176 164.405 1.00 26.89 204 SER I O 1
ATOM 4032 N N . THR B 1 229 ? 243.935 117.481 162.814 1.00 20.99 205 THR I N 1
ATOM 4033 C CA . THR B 1 229 ? 243.154 118.707 162.822 1.00 25.01 205 THR I CA 1
ATOM 4034 C C . THR B 1 229 ? 242.091 118.654 163.913 1.00 30.27 205 THR I C 1
ATOM 4035 O O . THR B 1 229 ? 241.634 117.579 164.307 1.00 43.78 205 THR I O 1
ATOM 4046 N N . PHE B 1 230 ? 241.692 119.830 164.399 1.00 29.41 206 PHE I N 1
ATOM 4047 C CA . PHE B 1 230 ? 240.661 119.935 165.427 1.00 35.09 206 PHE I CA 1
ATOM 4048 C C . PHE B 1 230 ? 239.954 121.270 165.240 1.00 34.89 206 PHE I C 1
ATOM 4049 O O . PHE B 1 230 ? 240.564 122.329 165.420 1.00 36.76 206 PHE I O 1
ATOM 4066 N N . ILE B 1 231 ? 238.673 121.219 164.892 1.00 34.51 207 ILE I N 1
ATOM 4067 C CA . ILE B 1 231 ? 237.885 122.426 164.665 1.00 35.99 207 ILE I CA 1
ATOM 4068 C C . ILE B 1 231 ? 237.284 122.855 165.999 1.00 41.26 207 ILE I C 1
ATOM 4069 O O . ILE B 1 231 ? 236.377 122.203 166.520 1.00 43.61 207 ILE I O 1
ATOM 4085 N N . LEU B 1 232 ? 237.787 123.953 166.554 1.00 44.18 208 LEU I N 1
ATOM 4086 C CA . LEU B 1 232 ? 237.231 124.467 167.792 1.00 44.62 208 LEU I CA 1
ATOM 4087 C C . LEU B 1 232 ? 235.810 124.972 167.542 1.00 51.25 208 LEU I C 1
ATOM 4088 O O . LEU B 1 232 ? 235.481 125.391 166.429 1.00 48.57 208 LEU I O 1
ATOM 4104 N N . PRO B 1 233 ? 234.945 124.939 168.554 1.00 60.26 209 PRO I N 1
ATOM 4105 C CA . PRO B 1 233 ? 233.566 125.396 168.350 1.00 52.69 209 PRO I CA 1
ATOM 4106 C C . PRO B 1 233 ? 233.519 126.829 167.842 1.00 56.42 209 PRO I C 1
ATOM 4107 O O . PRO B 1 233 ? 234.268 127.695 168.299 1.00 54.50 209 PRO I O 1
ATOM 4118 N N . GLY B 1 234 ? 232.625 127.076 166.881 1.00 62.93 210 GLY I N 1
ATOM 4119 C CA . GLY B 1 234 ? 232.404 128.391 166.316 1.00 63.42 210 GLY I CA 1
ATOM 4120 C C . GLY B 1 234 ? 233.137 128.631 165.010 1.00 60.27 210 GLY I C 1
ATOM 4121 O O . GLY B 1 234 ? 232.830 129.604 164.309 1.00 60.43 210 GLY I O 1
ATOM 4125 N N . PHE B 1 235 ? 234.097 127.774 164.668 1.00 56.03 211 PHE I N 1
ATOM 4126 C CA . PHE B 1 235 ? 234.857 127.940 163.433 1.00 53.82 211 PHE I CA 1
ATOM 4127 C C . PHE B 1 235 ? 234.106 127.279 162.285 1.00 52.35 211 P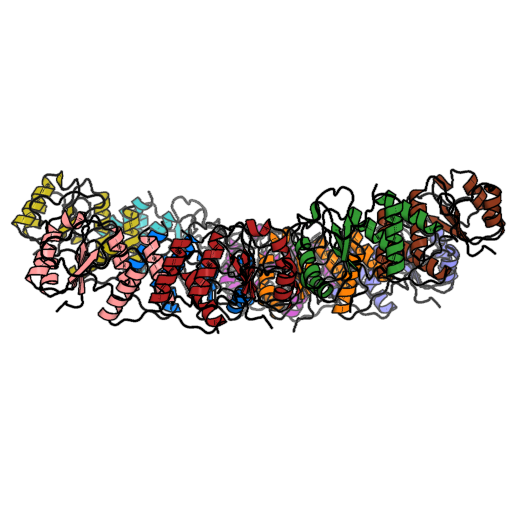HE I C 1
ATOM 4128 O O . PHE B 1 235 ? 233.948 126.054 162.259 1.00 52.65 211 PHE I O 1
ATOM 4145 N N . LYS B 1 236 ? 233.642 128.090 161.333 1.00 57.21 212 LYS I N 1
ATOM 4146 C CA . LYS B 1 236 ? 232.891 127.615 160.173 1.00 60.36 212 LYS I CA 1
ATOM 4147 C C . LYS B 1 236 ? 233.493 128.255 158.920 1.00 60.16 212 LYS I C 1
ATOM 4148 O O . LYS B 1 236 ? 232.779 128.770 158.058 1.00 62.03 212 LYS I O 1
ATOM 4167 N N . GLY B 1 237 ? 234.821 128.220 158.828 1.00 57.33 213 GLY I N 1
ATOM 4168 C CA . GLY B 1 237 ? 235.524 128.839 157.722 1.00 60.13 213 GLY I CA 1
ATOM 4169 C C . GLY B 1 237 ? 236.352 127.858 156.919 1.00 60.90 213 GLY I C 1
ATOM 4170 O O . GLY B 1 237 ? 236.198 126.641 157.060 1.00 59.02 213 GLY I O 1
ATOM 4174 N N . GLU B 1 238 ? 237.236 128.379 156.073 1.00 61.58 214 GLU I N 1
ATOM 4175 C CA . GLU B 1 238 ? 238.047 127.554 155.191 1.00 57.49 214 GLU I CA 1
ATOM 4176 C C . GLU B 1 238 ? 239.367 127.190 155.857 1.00 55.68 214 GLU I C 1
ATOM 4177 O O . GLU B 1 238 ? 239.952 127.993 156.588 1.00 55.46 214 GLU I O 1
ATOM 4189 N N . ILE B 1 239 ? 239.832 125.970 155.595 1.00 42.10 215 ILE I N 1
ATOM 4190 C CA . ILE B 1 239 ? 241.113 125.499 156.108 1.00 41.08 215 ILE I CA 1
ATOM 4191 C C . ILE B 1 239 ? 242.211 125.915 155.139 1.00 45.00 215 ILE I C 1
ATOM 4192 O O . ILE B 1 239 ? 242.558 125.168 154.218 1.00 47.68 215 ILE I O 1
ATOM 4208 N N . LYS B 1 240 ? 242.763 127.109 155.340 1.00 48.32 216 LYS I N 1
ATOM 4209 C CA . LYS B 1 240 ? 243.765 127.656 154.439 1.00 45.64 216 LYS I CA 1
ATOM 4210 C C . LYS B 1 240 ? 245.159 127.167 154.829 1.00 43.68 216 LYS I C 1
ATOM 4211 O O . LYS B 1 240 ? 245.327 126.278 155.668 1.00 47.80 216 LYS I O 1
ATOM 4230 N N . GLY B 1 241 ? 246.176 127.756 154.204 1.00 37.07 217 GLY I N 1
ATOM 4231 C CA . GLY B 1 241 ? 247.553 127.422 154.508 1.00 37.04 217 GLY I CA 1
ATOM 4232 C C . GLY B 1 241 ? 248.048 126.202 153.762 1.00 34.68 217 GLY I C 1
ATOM 4233 O O . GLY B 1 241 ? 247.490 125.831 152.727 1.00 39.09 217 GLY I O 1
ATOM 4237 N N . VAL B 1 242 ? 249.101 125.566 154.282 1.00 32.89 218 VAL I N 1
ATOM 4238 C CA . VAL B 1 242 ? 249.671 124.376 153.663 1.00 32.81 218 VAL I CA 1
ATOM 4239 C C . VAL B 1 242 ? 249.199 123.094 154.329 1.00 39.88 218 VAL I C 1
ATOM 4240 O O . VAL B 1 242 ? 249.687 122.010 153.985 1.00 43.09 218 VAL I O 1
ATOM 4253 N N . ILE B 1 243 ? 248.264 123.183 155.276 1.00 41.53 219 ILE I N 1
ATOM 4254 C CA . ILE B 1 243 ? 247.732 121.990 155.920 1.00 37.55 219 ILE I CA 1
ATOM 4255 C C . ILE B 1 243 ? 246.797 121.271 154.958 1.00 41.44 219 ILE I C 1
ATOM 4256 O O . ILE B 1 243 ? 246.098 121.901 154.153 1.00 45.31 219 ILE I O 1
ATOM 4272 N N . ASP B 1 244 ? 246.782 119.940 155.035 1.00 46.39 220 ASP I N 1
ATOM 4273 C CA . ASP B 1 244 ? 245.946 119.136 154.152 1.00 45.98 220 ASP I CA 1
ATOM 4274 C C . ASP B 1 244 ? 244.495 119.591 154.228 1.00 43.03 220 ASP I C 1
ATOM 4275 O O . ASP B 1 244 ? 243.854 119.467 155.276 1.00 47.35 220 ASP I O 1
ATOM 4284 N N . LYS B 1 245 ? 243.969 120.116 153.123 1.00 36.80 221 LYS I N 1
ATOM 4285 C CA . LYS B 1 245 ? 242.581 120.552 153.078 1.00 40.10 221 LYS I CA 1
ATOM 4286 C C . LYS B 1 245 ? 241.613 119.409 152.808 1.00 41.56 221 LYS I C 1
ATOM 4287 O O . LYS B 1 245 ? 240.398 119.630 152.837 1.00 41.25 221 LYS I O 1
ATOM 4306 N N . ASN B 1 246 ? 242.117 118.203 152.548 1.00 39.37 222 ASN I N 1
ATOM 4307 C CA . ASN B 1 246 ? 241.273 117.041 152.306 1.00 34.50 222 ASN I CA 1
ATOM 4308 C C . ASN B 1 246 ? 241.171 116.116 153.507 1.00 37.29 222 ASN I C 1
ATOM 4309 O O . ASN B 1 246 ? 240.193 115.370 153.616 1.00 43.42 222 ASN I O 1
ATOM 4320 N N . LYS B 1 247 ? 242.153 116.140 154.404 1.00 39.25 223 LYS I N 1
ATOM 4321 C CA . LYS B 1 247 ? 242.077 115.329 155.611 1.00 38.81 223 LYS I CA 1
ATOM 4322 C C . LYS B 1 247 ? 240.849 115.716 156.424 1.00 39.97 223 LYS I C 1
ATOM 4323 O O . LYS B 1 247 ? 240.516 116.897 156.555 1.00 41.74 223 LYS I O 1
ATOM 4342 N N . LYS B 1 248 ? 240.172 114.711 156.971 1.00 33.38 224 LYS I N 1
ATOM 4343 C CA . LYS B 1 248 ? 238.949 114.947 157.726 1.00 34.07 224 LYS I CA 1
ATOM 4344 C C . LYS B 1 248 ? 239.288 115.476 159.115 1.00 38.60 224 LYS I C 1
ATOM 4345 O O . LYS B 1 248 ? 240.185 114.957 159.787 1.00 36.36 224 LYS I O 1
ATOM 4364 N N . ALA B 1 249 ? 238.567 116.509 159.541 1.00 35.85 225 ALA I N 1
ATOM 4365 C CA . ALA B 1 249 ? 238.829 117.159 160.814 1.00 31.75 225 ALA I CA 1
ATOM 4366 C C . ALA B 1 249 ? 238.134 116.419 161.957 1.00 37.27 225 ALA I C 1
ATOM 4367 O O . ALA B 1 249 ? 237.378 115.466 161.754 1.00 41.69 225 ALA I O 1
ATOM 4374 N N . PHE B 1 250 ? 238.407 116.877 163.178 1.00 35.92 226 PHE I N 1
ATOM 4375 C CA . PHE B 1 250 ? 237.839 116.313 164.401 1.00 33.05 226 PHE I CA 1
ATOM 4376 C C . PHE B 1 250 ? 237.035 117.403 165.102 1.00 37.62 226 PHE I C 1
ATOM 4377 O O . PHE B 1 250 ? 237.604 118.282 165.754 1.00 37.85 226 PHE I O 1
ATOM 4394 N N . SER B 1 251 ? 235.713 117.346 164.968 1.00 37.60 227 SER I N 1
ATOM 4395 C CA . SER B 1 251 ? 234.858 118.279 165.683 1.00 44.71 227 SER I CA 1
ATOM 4396 C C . SER B 1 251 ? 234.779 117.892 167.160 1.00 50.08 227 SER I C 1
ATOM 4397 O O . SER B 1 251 ? 235.148 116.785 167.562 1.00 54.75 227 SER I O 1
ATOM 4405 N N . LEU B 1 252 ? 234.314 118.842 167.990 1.00 49.98 228 LEU I N 1
ATOM 4406 C CA . LEU B 1 252 ? 234.232 118.650 169.439 1.00 46.21 228 LEU I CA 1
ATOM 4407 C C . LEU B 1 252 ? 232.926 119.254 169.970 1.00 47.99 228 LEU I C 1
ATOM 4408 O O . LEU B 1 252 ? 232.902 119.950 170.983 1.00 43.70 228 LEU I O 1
ATOM 4424 N N . GLU B 1 253 ? 231.816 118.989 169.281 1.00 59.94 229 GLU I N 1
ATOM 4425 C CA . GLU B 1 253 ? 230.545 119.595 169.663 1.00 57.48 229 GLU I CA 1
ATOM 4426 C C . GLU B 1 253 ? 229.382 118.607 169.633 1.00 60.58 229 GLU I C 1
ATOM 4427 O O . GLU B 1 253 ? 228.258 118.979 169.280 1.00 67.31 229 GLU I O 1
ATOM 4439 N N . GLU B 1 254 ? 229.628 117.352 170.008 1.00 54.29 230 GLU I N 1
ATOM 4440 C CA . GLU B 1 254 ? 228.544 116.382 170.126 1.00 55.11 230 GLU I CA 1
ATOM 4441 C C . GLU B 1 254 ? 229.071 115.075 170.707 1.00 50.70 230 GLU I C 1
ATOM 4442 O O . GLU B 1 254 ? 230.266 114.779 170.579 1.00 50.84 230 GLU I O 1
ATOM 4454 N N . PRO B 1 255 ? 228.219 114.264 171.343 1.00 42.08 231 PRO I N 1
ATOM 4455 C CA . PRO B 1 255 ? 228.724 113.049 172.006 1.00 45.81 231 PRO I CA 1
ATOM 4456 C C . PRO B 1 255 ? 229.498 112.122 171.085 1.00 47.27 231 PRO I C 1
ATOM 4457 O O . PRO B 1 255 ? 230.492 111.522 171.512 1.00 47.61 231 PRO I O 1
ATOM 4468 N N . ILE B 1 256 ? 229.069 111.984 169.830 1.00 43.88 232 ILE I N 1
ATOM 4469 C CA . ILE B 1 256 ? 229.767 111.087 168.916 1.00 42.56 232 ILE I CA 1
ATOM 4470 C C . ILE B 1 256 ? 231.170 111.603 168.623 1.00 50.03 232 ILE I C 1
ATOM 4471 O O . ILE B 1 256 ? 232.113 110.813 168.489 1.00 51.80 232 ILE I O 1
ATOM 4487 N N . ASP B 1 257 ? 231.339 112.923 168.523 1.00 53.56 233 ASP I N 1
ATOM 4488 C CA . ASP B 1 257 ? 232.668 113.474 168.279 1.00 48.51 233 ASP I CA 1
ATOM 4489 C C . ASP B 1 257 ? 233.611 113.168 169.435 1.00 46.03 233 ASP I C 1
ATOM 4490 O O . ASP B 1 257 ? 234.760 112.761 169.217 1.00 47.30 233 ASP I O 1
ATOM 4499 N N . LEU B 1 258 ? 233.148 113.361 170.671 1.00 42.15 234 LEU I N 1
ATOM 4500 C CA . LEU B 1 258 ? 233.975 113.043 171.828 1.00 41.96 234 LEU I CA 1
ATOM 4501 C C . LEU B 1 258 ? 234.257 111.552 171.924 1.00 39.52 234 LEU I C 1
ATOM 4502 O O . LEU B 1 258 ? 235.361 111.162 172.314 1.00 45.81 234 LEU I O 1
ATOM 4518 N N . PHE B 1 259 ? 233.287 110.707 171.571 1.00 33.36 235 PHE I N 1
ATOM 4519 C CA . PHE B 1 259 ? 233.539 109.270 171.548 1.00 37.74 235 PHE I CA 1
ATOM 4520 C C . PHE B 1 259 ? 234.628 108.921 170.541 1.00 45.88 235 PHE I C 1
ATOM 4521 O O . PHE B 1 259 ? 235.526 108.121 170.836 1.00 53.10 235 PHE I O 1
ATOM 4538 N N . ASN B 1 260 ? 234.570 109.519 169.349 1.00 42.72 236 ASN I N 1
ATOM 4539 C CA . ASN B 1 260 ? 235.587 109.251 168.338 1.00 34.80 236 ASN I CA 1
ATOM 4540 C C . ASN B 1 260 ? 236.958 109.726 168.801 1.00 38.22 236 ASN I C 1
ATOM 4541 O O . ASN B 1 260 ? 237.961 109.027 168.616 1.00 39.71 236 ASN I O 1
ATOM 4552 N N . LEU B 1 261 ? 237.022 110.914 169.405 1.00 41.65 237 LEU I N 1
ATOM 4553 C CA . LEU B 1 261 ? 238.297 111.419 169.905 1.00 41.61 237 LEU I CA 1
ATOM 4554 C C . LEU B 1 261 ? 238.856 110.515 170.999 1.00 38.17 237 LEU I C 1
ATOM 4555 O O . LEU B 1 261 ? 240.060 110.227 171.027 1.00 48.61 237 LEU I O 1
ATOM 4571 N N . LYS B 1 262 ? 237.996 110.066 171.916 1.00 35.05 238 LYS I N 1
ATOM 4572 C CA . LYS B 1 262 ? 238.442 109.174 172.978 1.00 40.29 238 LYS I CA 1
ATOM 4573 C C . LYS B 1 262 ? 238.986 107.875 172.405 1.00 38.69 238 LYS I C 1
ATOM 4574 O O . LYS B 1 262 ? 240.035 107.386 172.841 1.00 48.06 238 LYS I O 1
ATOM 4593 N N . GLU B 1 263 ? 238.279 107.293 171.435 1.00 35.56 239 GLU I N 1
ATOM 4594 C CA . GLU B 1 263 ? 238.764 106.062 170.823 1.00 40.86 239 GLU I CA 1
ATOM 4595 C C . GLU B 1 263 ? 240.097 106.293 170.126 1.00 45.46 239 GLU I C 1
ATOM 4596 O O . GLU B 1 263 ? 241.008 105.459 170.215 1.00 50.52 239 GLU I O 1
ATOM 4608 N N . LYS B 1 264 ? 240.232 107.426 169.433 1.00 41.87 240 LYS I N 1
ATOM 4609 C CA . LYS B 1 264 ? 241.491 107.746 168.770 1.00 36.64 240 LYS I CA 1
ATOM 4610 C C . LYS B 1 264 ? 242.638 107.789 169.769 1.00 46.59 240 LYS I C 1
ATOM 4611 O O . LYS B 1 264 ? 243.689 107.182 169.549 1.00 51.01 240 LYS I O 1
ATOM 4630 N N . ILE B 1 265 ? 242.453 108.510 170.877 1.00 48.72 241 ILE I N 1
ATOM 4631 C CA . ILE B 1 265 ? 243.530 108.643 171.856 1.00 34.12 241 ILE I CA 1
ATOM 4632 C C . ILE B 1 265 ? 243.849 107.294 172.493 1.00 33.01 241 ILE I C 1
ATOM 4633 O O . ILE B 1 265 ? 245.022 106.938 172.676 1.00 41.73 241 ILE I O 1
ATOM 4649 N N . LEU B 1 266 ? 242.815 106.524 172.846 1.00 37.40 242 LEU I N 1
ATOM 4650 C CA . LEU B 1 266 ? 243.045 105.224 173.466 1.00 40.11 242 LEU I CA 1
ATOM 4651 C C . LEU B 1 266 ? 243.830 104.308 172.539 1.00 39.16 242 LEU I C 1
ATOM 4652 O O . LEU B 1 266 ? 244.725 103.581 172.985 1.00 43.58 242 LEU I O 1
ATOM 4668 N N . ARG B 1 267 ? 243.509 104.325 171.244 1.00 50.00 243 ARG I N 1
ATOM 4669 C CA . ARG B 1 267 ? 244.279 103.536 170.289 1.00 54.49 243 ARG I CA 1
ATOM 4670 C C . ARG B 1 267 ? 245.686 104.093 170.111 1.00 50.21 243 ARG I C 1
ATOM 4671 O O . ARG B 1 267 ? 246.631 103.329 169.887 1.00 49.97 243 ARG I O 1
ATOM 4692 N N . MET B 1 268 ? 245.842 105.415 170.205 1.00 49.99 244 MET I N 1
ATOM 4693 C CA . MET B 1 268 ? 247.152 106.029 170.022 1.00 47.28 244 MET I CA 1
ATOM 4694 C C . MET B 1 268 ? 248.121 105.589 171.110 1.00 47.38 244 MET I C 1
ATOM 4695 O O . MET B 1 268 ? 249.225 105.115 170.820 1.00 48.22 244 MET I O 1
ATOM 4709 N N . TYR B 1 269 ? 247.724 105.733 172.373 1.00 46.62 245 TYR I N 1
ATOM 4710 C CA . TYR B 1 269 ? 248.606 105.429 173.493 1.00 40.73 245 TYR I CA 1
ATOM 4711 C C . TYR B 1 269 ? 248.388 104.043 174.082 1.00 44.45 245 TYR I C 1
ATOM 4712 O O . TYR B 1 269 ? 249.038 103.702 175.074 1.00 44.04 245 TYR I O 1
ATOM 4730 N N . ASP B 1 270 ? 247.505 103.235 173.499 1.00 50.51 246 ASP I N 1
ATOM 4731 C CA . ASP B 1 270 ? 247.229 101.890 173.999 1.00 52.98 246 ASP I CA 1
ATOM 4732 C C . ASP B 1 270 ? 246.816 101.964 175.473 1.00 49.14 246 ASP I C 1
ATOM 4733 O O . ASP B 1 270 ? 247.508 101.503 176.382 1.00 48.63 246 ASP I O 1
ATOM 4742 N N . LEU B 1 271 ? 245.681 102.613 175.695 1.00 43.55 247 LEU I N 1
ATOM 4743 C CA . LEU B 1 271 ? 245.116 102.818 177.019 1.00 44.75 247 LEU I CA 1
ATOM 4744 C C . LEU B 1 271 ? 243.850 101.980 177.171 1.00 47.84 247 LEU I C 1
ATOM 4745 O O . LEU B 1 271 ? 243.472 101.210 176.285 1.00 47.26 247 LEU I O 1
ATOM 4761 N N . THR B 1 272 ? 243.193 102.138 178.318 1.00 53.47 248 THR I N 1
ATOM 4762 C CA . THR B 1 272 ? 241.927 101.471 178.581 1.00 55.45 248 THR I CA 1
ATOM 4763 C C . THR B 1 272 ? 241.077 102.385 179.449 1.00 53.97 248 THR I C 1
ATOM 4764 O O . THR B 1 272 ? 241.585 103.018 180.378 1.00 52.74 248 THR I O 1
ATOM 4775 N N . LEU B 1 273 ? 239.785 102.449 179.138 1.00 47.82 249 LEU I N 1
ATOM 4776 C CA . LEU B 1 273 ? 238.853 103.290 179.872 1.00 45.38 249 LEU I CA 1
ATOM 4777 C C . LEU B 1 273 ? 237.551 102.529 180.066 1.00 52.61 249 LEU I C 1
ATOM 4778 O O . LEU B 1 273 ? 237.210 101.633 179.291 1.00 53.78 249 LEU I O 1
ATOM 4794 N N . GLU B 1 274 ? 236.821 102.905 181.113 1.00 64.56 250 GLU I N 1
ATOM 4795 C CA . GLU B 1 274 ? 235.551 102.288 181.458 1.00 61.54 250 GLU I CA 1
ATOM 4796 C C . GLU B 1 274 ? 234.439 103.317 181.303 1.00 63.61 250 GLU I C 1
ATOM 4797 O O . GLU B 1 274 ? 234.653 104.518 181.493 1.00 66.61 250 GLU I O 1
ATOM 4809 N N . ASP B 1 275 ? 233.243 102.834 180.956 1.00 58.76 251 ASP I N 1
ATOM 4810 C CA . ASP B 1 275 ? 232.143 103.744 180.647 1.00 59.22 251 ASP I CA 1
ATOM 4811 C C . ASP B 1 275 ? 231.778 104.607 181.848 1.00 58.68 251 ASP I C 1
ATOM 4812 O O . ASP B 1 275 ? 231.501 105.804 181.700 1.00 60.75 251 ASP I O 1
ATOM 4821 N N . LYS B 1 276 ? 231.753 104.015 183.045 1.00 53.43 252 LYS I N 1
ATOM 4822 C CA . LYS B 1 276 ? 231.370 104.770 184.233 1.00 53.44 252 LYS I CA 1
ATOM 4823 C C . LYS B 1 276 ? 232.252 105.995 184.422 1.00 59.32 252 LYS I C 1
ATOM 4824 O O . LYS B 1 276 ? 231.778 107.035 184.892 1.00 60.26 252 LYS I O 1
ATOM 4843 N N . LYS B 1 277 ? 233.535 105.891 184.070 1.00 58.69 253 LYS I N 1
ATOM 4844 C CA . LYS B 1 277 ? 234.422 107.047 184.104 1.00 53.12 253 LYS I CA 1
ATOM 4845 C C . LYS B 1 277 ? 234.173 107.985 182.931 1.00 53.20 253 LYS I C 1
ATOM 4846 O O . LYS B 1 277 ? 234.343 109.203 183.065 1.00 55.60 253 LYS I O 1
ATOM 4865 N N . TRP B 1 278 ? 233.789 107.433 181.778 1.00 43.86 254 TRP I N 1
ATOM 4866 C CA . TRP B 1 278 ? 233.590 108.254 180.590 1.00 41.84 254 TRP I CA 1
ATOM 4867 C C . TRP B 1 278 ? 232.405 109.196 180.756 1.00 46.96 254 TRP I C 1
ATOM 4868 O O . TRP B 1 278 ? 232.466 110.356 180.331 1.00 52.55 254 TRP I O 1
ATOM 4889 N N . GLU B 1 279 ? 231.314 108.722 181.367 1.00 48.59 255 GLU I N 1
ATOM 4890 C CA . GLU B 1 279 ? 230.155 109.598 181.538 1.00 47.04 255 GLU I CA 1
ATOM 4891 C C . GLU B 1 279 ? 230.436 110.729 182.516 1.00 47.23 255 GLU I C 1
ATOM 4892 O O . GLU B 1 279 ? 229.718 111.734 182.502 1.00 46.77 255 GLU I O 1
ATOM 4904 N N . ARG B 1 280 ? 231.454 110.587 183.362 1.00 50.54 256 ARG I N 1
ATOM 4905 C CA . ARG B 1 280 ? 231.868 111.655 184.262 1.00 44.90 256 ARG I CA 1
ATOM 4906 C C . ARG B 1 280 ? 232.841 112.613 183.587 1.00 47.03 256 ARG I C 1
ATOM 4907 O O . ARG B 1 280 ? 232.730 113.834 183.751 1.00 44.12 256 ARG I O 1
ATOM 4928 N N . ILE B 1 281 ? 233.791 112.075 182.820 1.00 48.34 257 ILE I N 1
ATOM 4929 C CA . ILE B 1 281 ? 234.737 112.923 182.098 1.00 45.21 257 ILE I CA 1
ATOM 4930 C C . ILE B 1 281 ? 234.003 113.801 181.091 1.00 46.15 257 ILE I C 1
ATOM 4931 O O . ILE B 1 281 ? 234.292 115.000 180.957 1.00 49.39 257 ILE I O 1
ATOM 4947 N N . LYS B 1 282 ? 233.052 113.219 180.356 1.00 39.24 258 LYS I N 1
ATOM 4948 C CA . LYS B 1 282 ? 232.298 113.992 179.376 1.00 41.56 258 LYS I CA 1
ATOM 4949 C C . LYS B 1 282 ? 231.493 115.095 180.050 1.00 39.26 258 LYS I C 1
ATOM 4950 O O . LYS B 1 282 ? 231.404 116.216 179.533 1.00 40.89 258 LYS I O 1
ATOM 4969 N N . ALA B 1 283 ? 230.887 114.793 181.199 1.00 35.89 259 ALA I N 1
ATOM 4970 C CA . ALA B 1 283 ? 230.142 115.811 181.930 1.00 40.90 259 ALA I CA 1
ATOM 4971 C C . ALA B 1 283 ? 231.062 116.929 182.399 1.00 48.82 259 ALA I C 1
ATOM 4972 O O . ALA B 1 283 ? 230.698 118.109 182.341 1.00 47.07 259 ALA I O 1
ATOM 4979 N N . LYS B 1 284 ? 232.259 116.576 182.875 1.00 54.64 260 LYS I N 1
ATOM 4980 C CA . LYS B 1 284 ? 233.237 117.594 183.246 1.00 48.88 260 LYS I CA 1
ATOM 4981 C C . LYS B 1 284 ? 233.542 118.506 182.065 1.00 50.29 260 LYS I C 1
ATOM 4982 O O . LYS B 1 284 ? 233.534 119.738 182.192 1.00 50.66 260 LYS I O 1
ATOM 5001 N N . PHE B 1 285 ? 233.825 117.911 180.903 1.00 48.20 261 PHE I N 1
ATOM 5002 C CA . PHE B 1 285 ? 234.137 118.710 179.722 1.00 43.94 261 PHE I CA 1
ATOM 5003 C C . PHE B 1 285 ? 232.985 119.641 179.371 1.00 43.64 261 PHE I C 1
ATOM 5004 O O . PHE B 1 285 ? 233.191 120.835 179.122 1.00 45.90 261 PHE I O 1
ATOM 5021 N N . ASN B 1 286 ? 231.762 119.108 179.339 1.00 46.81 262 ASN I N 1
ATOM 5022 C CA . ASN B 1 286 ? 230.613 119.921 178.957 1.00 44.96 262 ASN I CA 1
ATOM 5023 C C . ASN B 1 286 ? 230.390 121.057 179.946 1.00 47.68 262 ASN I C 1
ATOM 5024 O O . ASN B 1 286 ? 230.066 122.180 179.545 1.00 49.24 262 ASN I O 1
ATOM 5035 N N . THR B 1 287 ? 230.556 120.786 181.242 1.00 50.12 263 THR I N 1
ATOM 5036 C CA . THR B 1 287 ? 230.425 121.846 182.235 1.00 53.26 263 THR I CA 1
ATOM 5037 C C . THR B 1 287 ? 231.482 122.921 182.027 1.00 54.72 263 THR I C 1
ATOM 5038 O O . THR B 1 287 ? 231.192 124.118 182.144 1.00 51.46 263 THR I O 1
ATOM 5049 N N . LYS B 1 288 ? 232.716 122.516 181.719 1.00 53.51 264 LYS I N 1
ATOM 5050 C CA . LYS B 1 288 ? 233.766 123.498 181.465 1.00 49.72 264 LYS I CA 1
ATOM 5051 C C . LYS B 1 288 ? 233.416 124.377 180.271 1.00 47.82 264 LYS I C 1
ATOM 5052 O O . LYS B 1 288 ? 233.484 125.609 180.350 1.00 45.26 264 LYS I O 1
ATOM 5071 N N . LEU B 1 289 ? 233.036 123.758 179.150 1.00 49.53 265 LEU I N 1
ATOM 5072 C CA . LEU B 1 289 ? 232.708 124.538 177.959 1.00 51.12 265 LEU I CA 1
ATOM 5073 C C . LEU B 1 289 ? 231.493 125.426 178.196 1.00 56.05 265 LEU I C 1
ATOM 5074 O O . LEU B 1 289 ? 231.468 126.584 177.761 1.00 55.58 265 LEU I O 1
ATOM 5090 N N . LYS B 1 290 ? 230.477 124.903 178.874 1.00 67.53 266 LYS I N 1
ATOM 5091 C CA . LYS B 1 290 ? 229.247 125.648 179.118 1.00 65.41 266 LYS I CA 1
ATOM 5092 C C . LYS B 1 290 ? 229.538 126.979 179.803 1.00 69.81 266 LYS I C 1
ATOM 5093 O O . LYS B 1 290 ? 228.758 127.926 179.705 1.00 70.04 266 LYS I O 1
ATOM 5113 N N . GLU C 1 135 ? 235.109 94.500 207.728 1.00 52.01 111 GLU B N 1
ATOM 5114 C CA . GLU C 1 135 ? 235.007 94.218 206.268 1.00 57.48 111 GLU B CA 1
ATOM 5115 C C . GLU C 1 135 ? 235.204 95.489 205.452 1.00 59.31 111 GLU B C 1
ATOM 5116 O O . GLU C 1 135 ? 236.080 95.556 204.590 1.00 58.44 111 GLU B O 1
ATOM 5128 N N . LEU C 1 136 ? 234.382 96.500 205.733 1.00 50.69 112 LEU B N 1
ATOM 5129 C CA . LEU C 1 136 ? 234.427 97.773 205.024 1.00 46.25 112 LEU B CA 1
ATOM 5130 C C . LEU C 1 136 ? 235.296 98.806 205.729 1.00 50.69 112 LEU B C 1
ATOM 5131 O O . LEU C 1 136 ? 235.046 100.011 205.601 1.00 51.38 112 LEU B O 1
ATOM 5147 N N . GLU C 1 137 ? 236.310 98.367 206.477 1.00 55.59 113 GLU B N 1
ATOM 5148 C CA . GLU C 1 137 ? 237.159 99.312 207.194 1.00 52.18 113 GLU B CA 1
ATOM 5149 C C . GLU C 1 137 ? 237.872 100.261 206.241 1.00 58.03 113 GLU B C 1
ATOM 5150 O O . GLU C 1 137 ? 238.213 101.385 206.627 1.00 54.09 113 GLU B O 1
ATOM 5162 N N . LYS C 1 138 ? 238.107 99.833 205.000 1.00 53.53 114 LYS B N 1
ATOM 5163 C CA . LYS C 1 138 ? 238.856 100.647 204.051 1.00 47.94 114 LYS B CA 1
ATOM 5164 C C . LYS C 1 138 ? 238.027 101.772 203.447 1.00 49.53 114 LYS B C 1
ATOM 5165 O O . LYS C 1 138 ? 238.603 102.718 202.901 1.00 54.43 114 LYS B O 1
ATOM 5184 N N . LYS C 1 139 ? 236.702 101.699 203.529 1.00 38.01 115 LYS B N 1
ATOM 5185 C CA . LYS C 1 139 ? 235.875 102.774 203.010 1.00 32.98 115 LYS B CA 1
ATOM 5186 C C . LYS C 1 139 ? 236.079 104.039 203.841 1.00 35.82 115 LYS B C 1
ATOM 5187 O O . LYS C 1 139 ? 236.719 104.030 204.895 1.00 40.53 115 LYS B O 1
ATOM 5206 N N . ILE C 1 140 ? 235.524 105.144 203.350 1.00 30.47 116 ILE B N 1
ATOM 5207 C CA . ILE C 1 140 ? 235.593 106.438 204.022 1.00 31.12 116 ILE B CA 1
ATOM 5208 C C . ILE C 1 140 ? 234.191 107.027 203.972 1.00 30.61 116 ILE B C 1
ATOM 5209 O O . ILE C 1 140 ? 233.748 107.508 202.924 1.00 35.76 116 ILE B O 1
ATOM 5225 N N . PHE C 1 141 ? 233.486 106.986 205.097 1.00 34.96 117 PHE B N 1
ATOM 5226 C CA . PHE C 1 141 ? 232.138 107.540 205.182 1.00 32.17 117 PHE B CA 1
ATOM 5227 C C . PHE C 1 141 ? 232.256 109.017 205.528 1.00 26.74 117 PHE B C 1
ATOM 5228 O O . PHE C 1 141 ? 232.614 109.377 206.650 1.00 41.05 117 PHE B O 1
ATOM 5245 N N . ILE C 1 142 ? 231.957 109.884 204.565 1.00 17.85 118 ILE B N 1
ATOM 5246 C CA . ILE C 1 142 ? 232.070 111.321 204.781 1.00 22.54 118 ILE B CA 1
ATOM 5247 C C . ILE C 1 142 ? 230.757 111.849 205.344 1.00 21.58 118 ILE B C 1
ATOM 5248 O O . ILE C 1 142 ? 229.856 112.240 204.594 1.00 33.70 118 ILE B O 1
ATOM 5264 N N . SER C 1 143 ? 230.636 111.850 206.669 1.00 26.72 119 SER B N 1
ATOM 5265 C CA . SER C 1 143 ? 229.460 112.414 207.316 1.00 31.60 119 SER B CA 1
ATOM 5266 C C . SER C 1 143 ? 229.493 113.932 207.206 1.00 26.09 119 SER B C 1
ATOM 5267 O O . SER C 1 143 ? 230.468 114.571 207.608 1.00 33.17 119 SER B O 1
ATOM 5275 N N . HIS C 1 144 ? 228.424 114.511 206.673 1.00 27.67 120 HIS B N 1
ATOM 5276 C CA . HIS C 1 144 ? 228.406 115.934 206.363 1.00 28.54 120 HIS B CA 1
ATOM 5277 C C . HIS C 1 144 ? 226.963 116.424 206.381 1.00 31.60 120 HIS B C 1
ATOM 5278 O O . HIS C 1 144 ? 226.038 115.681 206.723 1.00 29.17 120 HIS B O 1
ATOM 5292 N N . SER C 1 145 ? 226.778 117.688 206.010 1.00 27.84 121 SER B N 1
ATOM 5293 C CA . SER C 1 145 ? 225.468 118.276 205.791 1.00 29.93 121 SER B CA 1
ATOM 5294 C C . SER C 1 145 ? 225.345 118.686 204.330 1.00 41.30 121 SER B C 1
ATOM 5295 O O . SER C 1 145 ? 226.341 119.004 203.673 1.00 48.51 121 SER B O 1
ATOM 5303 N N . SER C 1 146 ? 224.113 118.673 203.820 1.00 42.36 122 SER B N 1
ATOM 5304 C CA . SER C 1 146 ? 223.886 119.009 202.420 1.00 37.06 122 SER B CA 1
ATOM 5305 C C . SER C 1 146 ? 224.085 120.489 202.128 1.00 44.76 122 SER B C 1
ATOM 5306 O O . SER C 1 146 ? 224.160 120.862 200.953 1.00 44.96 122 SER B O 1
ATOM 5314 N N . LYS C 1 147 ? 224.166 121.335 203.151 1.00 50.47 123 LYS B N 1
ATOM 5315 C CA . LYS C 1 147 ? 224.401 122.760 202.964 1.00 43.60 123 LYS B CA 1
ATOM 5316 C C . LYS C 1 147 ? 225.883 123.112 202.916 1.00 42.64 123 LYS B C 1
ATOM 5317 O O . LYS C 1 147 ? 226.221 124.289 202.753 1.00 47.94 123 LYS B O 1
ATOM 5336 N N . ASP C 1 148 ? 226.767 122.126 203.054 1.00 43.44 124 ASP B N 1
ATOM 5337 C CA . ASP C 1 148 ? 228.208 122.302 202.911 1.00 43.13 124 ASP B CA 1
ATOM 5338 C C . ASP C 1 148 ? 228.694 121.637 201.626 1.00 43.34 124 ASP B C 1
ATOM 5339 O O . ASP C 1 148 ? 229.746 120.997 201.591 1.00 45.08 124 ASP B O 1
ATOM 5348 N N . LYS C 1 149 ? 227.910 121.782 200.557 1.00 44.63 125 LYS B N 1
ATOM 5349 C CA . LYS C 1 149 ? 228.129 120.997 199.346 1.00 40.82 125 LYS B CA 1
ATOM 5350 C C . LYS C 1 149 ? 229.471 121.317 198.699 1.00 47.44 125 LYS B C 1
ATOM 5351 O O . LYS C 1 149 ? 230.226 120.410 198.333 1.00 43.59 125 LYS B O 1
ATOM 5370 N N . ILE C 1 150 ? 229.785 122.603 198.539 1.00 49.19 126 ILE B N 1
ATOM 5371 C CA . ILE C 1 150 ? 230.948 122.992 197.744 1.00 45.12 126 ILE B CA 1
ATOM 5372 C C . ILE C 1 150 ? 232.242 122.575 198.437 1.00 44.16 126 ILE B C 1
ATOM 5373 O O . ILE C 1 150 ? 233.150 122.011 197.812 1.00 41.03 126 ILE B O 1
ATOM 5389 N N . VAL C 1 151 ? 232.353 122.860 199.735 1.00 39.01 127 VAL B N 1
ATOM 5390 C CA . VAL C 1 151 ? 233.588 122.559 200.451 1.00 36.83 127 VAL B CA 1
ATOM 5391 C C . VAL C 1 151 ? 233.816 121.054 200.505 1.00 36.46 127 VAL B C 1
ATOM 5392 O O . VAL C 1 151 ? 234.939 120.574 200.308 1.00 42.76 127 VAL B O 1
ATOM 5405 N N . CYS C 1 152 ? 232.760 120.285 200.775 1.00 30.53 128 CYS B N 1
ATOM 5406 C CA . CYS C 1 152 ? 232.899 118.834 200.805 1.00 36.64 128 CYS B CA 1
ATOM 5407 C C . CYS C 1 152 ? 233.228 118.286 199.423 1.00 42.56 128 CYS B C 1
ATOM 5408 O O . CYS C 1 152 ? 233.983 117.316 199.298 1.00 47.38 128 CYS B O 1
ATOM 5416 N N . ASN C 1 153 ? 232.669 118.889 198.372 1.00 39.05 129 ASN B N 1
ATOM 5417 C CA . ASN C 1 153 ? 233.005 118.471 197.016 1.00 41.48 129 ASN B CA 1
ATOM 5418 C C . ASN C 1 153 ? 234.490 118.669 196.744 1.00 45.35 129 ASN B C 1
ATOM 5419 O O . ASN C 1 153 ? 235.163 117.778 196.212 1.00 45.10 129 ASN B O 1
ATOM 5430 N N . ALA C 1 154 ? 235.019 119.839 197.109 1.00 43.03 130 ALA B N 1
ATOM 5431 C CA . ALA C 1 154 ? 236.445 120.093 196.923 1.00 36.19 130 ALA B CA 1
ATOM 5432 C C . ALA C 1 154 ? 237.287 119.123 197.742 1.00 36.56 130 ALA B C 1
ATOM 5433 O O . ALA C 1 154 ? 238.319 118.629 197.270 1.00 37.61 130 ALA B O 1
ATOM 5440 N N . PHE C 1 155 ? 236.866 118.845 198.978 1.00 40.22 131 PHE B N 1
ATOM 5441 C CA . PHE C 1 155 ? 237.600 117.909 199.824 1.00 39.96 131 PHE B CA 1
ATOM 5442 C C . PHE C 1 155 ? 237.645 116.520 199.196 1.00 39.33 131 PHE B C 1
ATOM 5443 O O . PHE C 1 155 ? 238.703 115.877 199.156 1.00 40.42 131 PHE B O 1
ATOM 5460 N N . VAL C 1 156 ? 236.509 116.049 198.682 1.00 36.25 132 VAL B N 1
ATOM 5461 C CA . VAL C 1 156 ? 236.464 114.734 198.053 1.00 35.89 132 VAL B CA 1
ATOM 5462 C C . VAL C 1 156 ? 237.319 114.716 196.794 1.00 42.00 132 VAL B C 1
ATOM 5463 O O . VAL C 1 156 ? 237.996 113.723 196.502 1.00 44.20 132 VAL B O 1
ATOM 5476 N N . GLU C 1 157 ? 237.290 115.801 196.019 1.00 47.15 133 GLU B N 1
ATOM 5477 C CA . GLU C 1 157 ? 238.099 115.853 194.806 1.00 43.04 133 GLU B CA 1
ATOM 5478 C C . GLU C 1 157 ? 239.585 115.801 195.134 1.00 42.62 133 GLU B C 1
ATOM 5479 O O . GLU C 1 157 ? 240.357 115.130 194.440 1.00 45.60 133 GLU B O 1
ATOM 5491 N N . LEU C 1 158 ? 240.011 116.502 196.188 1.00 39.07 134 LEU B N 1
ATOM 5492 C CA . LEU C 1 158 ? 241.403 116.391 196.617 1.00 35.57 134 LEU B CA 1
ATOM 5493 C C . LEU C 1 158 ? 241.732 114.969 197.055 1.00 37.55 134 LEU B C 1
ATOM 5494 O O . LEU C 1 158 ? 242.802 114.439 196.724 1.00 32.09 134 LEU B O 1
ATOM 5510 N N . LEU C 1 159 ? 240.830 114.335 197.808 1.00 40.77 135 LEU B N 1
ATOM 5511 C CA . LEU C 1 159 ? 241.061 112.951 198.207 1.00 34.41 135 LEU B CA 1
ATOM 5512 C C . LEU C 1 159 ? 241.252 112.058 196.989 1.00 35.16 135 LEU B C 1
ATOM 5513 O O . LEU C 1 159 ? 242.123 111.180 196.981 1.00 32.40 135 LEU B O 1
ATOM 5529 N N . GLU C 1 160 ? 240.441 112.265 195.950 1.00 43.21 136 GLU B N 1
ATOM 5530 C CA . GLU C 1 160 ? 240.618 111.510 194.713 1.00 42.23 136 GLU B CA 1
ATOM 5531 C C . GLU C 1 160 ? 241.969 111.811 194.079 1.00 47.42 136 GLU B C 1
ATOM 5532 O O . GLU C 1 160 ? 242.659 110.903 193.602 1.00 44.90 136 GLU B O 1
ATOM 5544 N N . ASP C 1 161 ? 242.359 113.087 194.063 1.00 53.80 137 ASP B N 1
ATOM 5545 C CA . ASP C 1 161 ? 243.590 113.483 193.387 1.00 47.10 137 ASP B CA 1
ATOM 5546 C C . ASP C 1 161 ? 244.813 112.854 194.042 1.00 46.38 137 ASP B C 1
ATOM 5547 O O . ASP C 1 161 ? 245.742 112.425 193.349 1.00 43.56 137 ASP B O 1
ATOM 5556 N N . ILE C 1 162 ? 244.839 112.793 195.376 1.00 37.14 138 ILE B N 1
ATOM 5557 C CA . ILE C 1 162 ? 245.983 112.179 196.047 1.00 37.37 138 ILE B CA 1
ATOM 5558 C C . ILE C 1 162 ? 246.131 110.722 195.633 1.00 45.43 138 ILE B C 1
ATOM 5559 O O . ILE C 1 162 ? 247.237 110.169 195.668 1.00 48.35 138 ILE B O 1
ATOM 5575 N N . GLY C 1 163 ? 245.037 110.079 195.229 1.00 45.84 139 GLY B N 1
ATOM 5576 C CA . GLY C 1 163 ? 245.097 108.703 194.772 1.00 41.22 139 GLY B CA 1
ATOM 5577 C C . GLY C 1 163 ? 244.164 107.758 195.501 1.00 40.97 139 GLY B C 1
ATOM 5578 O O . GLY C 1 163 ? 244.418 106.551 195.555 1.00 43.93 139 GLY B O 1
ATOM 5582 N N . VAL C 1 164 ? 243.084 108.288 196.065 1.00 46.95 140 VAL B N 1
ATOM 5583 C CA . VAL C 1 164 ? 242.064 107.455 196.693 1.00 44.83 140 VAL B CA 1
ATOM 5584 C C . VAL C 1 164 ? 241.069 107.013 195.630 1.00 47.39 140 VAL B C 1
ATOM 5585 O O . VAL C 1 164 ? 240.524 107.841 194.890 1.00 43.10 140 VAL B O 1
ATOM 5598 N N . SER C 1 165 ? 240.830 105.706 195.547 1.00 47.20 141 SER B N 1
ATOM 5599 C CA . SER C 1 165 ? 239.881 105.186 194.574 1.00 41.37 141 SER B CA 1
ATOM 5600 C C . SER C 1 165 ? 238.514 105.824 194.781 1.00 41.78 141 SER B C 1
ATOM 5601 O O . SER C 1 165 ? 238.051 105.987 195.911 1.00 49.03 141 SER B O 1
ATOM 5609 N N . SER C 1 166 ? 237.866 106.189 193.674 1.00 45.91 142 SER B N 1
ATOM 5610 C CA . SER C 1 166 ? 236.598 106.903 193.763 1.00 45.01 142 SER B CA 1
ATOM 5611 C C . SER C 1 166 ? 235.486 106.047 194.351 1.00 41.73 142 SER B C 1
ATOM 5612 O O . SER C 1 166 ? 234.441 106.586 194.729 1.00 38.71 142 SER B O 1
ATOM 5620 N N . GLU C 1 167 ? 235.679 104.733 194.435 1.00 45.31 143 GLU B N 1
ATOM 5621 C CA . GLU C 1 167 ? 234.662 103.842 194.974 1.00 46.25 143 GLU B CA 1
ATOM 5622 C C . GLU C 1 167 ? 234.751 103.675 196.485 1.00 49.07 143 GLU B C 1
ATOM 5623 O O . GLU C 1 167 ? 233.852 103.068 197.076 1.00 51.93 143 GLU B O 1
ATOM 5635 N N . ASP C 1 168 ? 235.800 104.192 197.120 1.00 41.39 144 ASP B N 1
ATOM 5636 C CA . ASP C 1 168 ? 235.986 104.056 198.558 1.00 37.45 144 ASP B CA 1
ATOM 5637 C C . ASP C 1 168 ? 235.411 105.223 199.346 1.00 33.01 144 ASP B C 1
ATOM 5638 O O . ASP C 1 168 ? 235.488 105.214 200.578 1.00 43.01 144 ASP B O 1
ATOM 5647 N N . ILE C 1 169 ? 234.841 106.219 198.678 1.00 25.31 145 ILE B N 1
ATOM 5648 C CA . ILE C 1 169 ? 234.275 107.393 199.329 1.00 24.60 145 ILE B CA 1
ATOM 5649 C C . ILE C 1 169 ? 232.761 107.271 199.245 1.00 27.63 145 ILE B C 1
ATOM 5650 O O . ILE C 1 169 ? 232.181 107.381 198.159 1.00 42.51 145 ILE B O 1
ATOM 5666 N N . ILE C 1 170 ? 232.114 107.037 200.386 1.00 33.86 146 ILE B N 1
ATOM 5667 C CA . ILE C 1 170 ? 230.655 106.938 200.445 1.00 34.82 146 ILE B CA 1
ATOM 5668 C C . ILE C 1 170 ? 230.141 108.345 200.733 1.00 27.49 146 ILE B C 1
ATOM 5669 O O . ILE C 1 170 ? 229.871 108.716 201.874 1.00 34.58 146 ILE B O 1
ATOM 5685 N N . TYR C 1 171 ? 229.995 109.133 199.674 1.00 25.20 147 TYR B N 1
ATOM 5686 C CA . TYR C 1 171 ? 229.578 110.528 199.764 1.00 24.64 147 TYR B CA 1
ATOM 5687 C C . TYR C 1 171 ? 228.209 110.636 199.104 1.00 35.83 147 TYR B C 1
ATOM 5688 O O . TYR C 1 171 ? 228.088 110.477 197.885 1.00 46.28 147 TYR B O 1
ATOM 5706 N N . THR C 1 172 ? 227.177 110.900 199.907 1.00 32.10 148 THR B N 1
ATOM 5707 C CA . THR C 1 172 ? 225.796 110.837 199.451 1.00 35.31 148 THR B CA 1
ATOM 5708 C C . THR C 1 172 ? 225.263 112.183 198.977 1.00 31.23 148 THR B C 1
ATOM 5709 O O . THR C 1 172 ? 224.057 112.433 199.087 1.00 36.02 148 THR B O 1
ATOM 5720 N N . SER C 1 173 ? 226.127 113.055 198.462 1.00 36.16 149 SER B N 1
ATOM 5721 C CA . SER C 1 173 ? 225.697 114.294 197.828 1.00 40.47 149 SER B CA 1
ATOM 5722 C C . SER C 1 173 ? 226.291 114.450 196.435 1.00 39.50 149 SER B C 1
ATOM 5723 O O . SER C 1 173 ? 226.185 115.531 195.842 1.00 37.64 149 SER B O 1
ATOM 5731 N N . SER C 1 174 ? 226.910 113.400 195.899 1.00 33.46 150 SER B N 1
ATOM 5732 C CA . SER C 1 174 ? 227.490 113.410 194.567 1.00 37.22 150 SER B CA 1
ATOM 5733 C C . SER C 1 174 ? 226.899 112.247 193.778 1.00 40.34 150 SER B C 1
ATOM 5734 O O . SER C 1 174 ? 226.866 111.113 194.286 1.00 37.15 150 SER B O 1
ATOM 5742 N N . PRO C 1 175 ? 226.429 112.470 192.547 1.00 38.81 151 PRO B N 1
ATOM 5743 C CA . PRO C 1 175 ? 225.842 111.360 191.778 1.00 31.69 151 PRO B CA 1
ATOM 5744 C C . PRO C 1 175 ? 226.802 110.212 191.521 1.00 35.10 151 PRO B C 1
ATOM 5745 O O . PRO C 1 175 ? 226.343 109.113 191.189 1.00 37.07 151 PRO B O 1
ATOM 5756 N N . TYR C 1 176 ? 228.110 110.425 191.659 1.00 34.91 152 TYR B N 1
ATOM 5757 C CA . TYR C 1 176 ? 229.101 109.409 191.338 1.00 31.97 152 TYR B CA 1
ATOM 5758 C C . TYR C 1 176 ? 229.534 108.586 192.545 1.00 33.65 152 TYR B C 1
ATOM 5759 O O . TYR C 1 176 ? 230.147 107.529 192.361 1.00 36.43 152 TYR B O 1
ATOM 5777 N N . HIS C 1 177 ? 229.236 109.039 193.766 1.00 37.79 153 HIS B N 1
ATOM 5778 C CA . HIS C 1 177 ? 229.503 108.264 194.970 1.00 36.80 153 HIS B CA 1
ATOM 5779 C C . HIS C 1 177 ? 228.248 108.042 195.806 1.00 39.93 153 HIS B C 1
ATOM 5780 O O . HIS C 1 177 ? 228.341 107.474 196.900 1.00 37.99 153 HIS B O 1
ATOM 5794 N N . GLY C 1 178 ? 227.081 108.464 195.325 1.00 41.57 154 GLY B N 1
ATOM 5795 C CA . GLY C 1 178 ? 225.871 108.464 196.124 1.00 40.34 154 GLY B CA 1
ATOM 5796 C C . GLY C 1 178 ? 225.273 107.089 196.322 1.00 40.10 154 GLY B C 1
ATOM 5797 O O . GLY C 1 178 ? 225.977 106.073 196.364 1.00 40.46 154 GLY B O 1
ATOM 5801 N N . ILE C 1 179 ? 223.956 107.057 196.451 1.00 40.49 155 ILE B N 1
ATOM 5802 C CA . ILE C 1 179 ? 223.209 105.835 196.746 1.00 40.86 155 ILE B CA 1
ATOM 5803 C C . ILE C 1 179 ? 222.716 105.243 195.432 1.00 39.85 155 ILE B C 1
ATOM 5804 O O . ILE C 1 179 ? 222.141 105.978 194.616 1.00 40.46 155 ILE B O 1
ATOM 5820 N N . PRO C 1 180 ? 222.907 103.946 195.185 1.00 38.14 156 PRO B N 1
ATOM 5821 C CA . PRO C 1 180 ? 222.372 103.353 193.956 1.00 36.96 156 PRO B CA 1
ATOM 5822 C C . PRO C 1 180 ? 220.861 103.507 193.885 1.00 41.44 156 PRO B C 1
ATOM 5823 O O . PRO C 1 180 ? 220.169 103.545 194.903 1.00 47.76 156 PRO B O 1
ATOM 5834 N N . GLY C 1 181 ? 220.352 103.610 192.660 1.00 37.91 157 GLY B N 1
ATOM 5835 C CA . GLY C 1 181 ? 218.922 103.741 192.472 1.00 34.61 157 GLY B CA 1
ATOM 5836 C C . GLY C 1 181 ? 218.181 102.479 192.873 1.00 33.43 157 GLY B C 1
ATOM 5837 O O . GLY C 1 181 ? 218.719 101.373 192.845 1.00 32.72 157 GLY B O 1
ATOM 5841 N N . ASP C 1 182 ? 216.914 102.657 193.247 1.00 42.48 158 ASP B N 1
ATOM 5842 C CA . ASP C 1 182 ? 216.063 101.551 193.688 1.00 45.22 158 ASP B CA 1
ATOM 5843 C C . ASP C 1 182 ? 216.660 100.849 194.907 1.00 44.16 158 ASP B C 1
ATOM 5844 O O . ASP C 1 182 ? 216.616 99.624 195.027 1.00 41.36 158 ASP B O 1
ATOM 5853 N N . GLU C 1 183 ? 217.223 101.637 195.822 1.00 46.91 159 GLU B N 1
ATOM 5854 C CA . GLU C 1 183 ? 217.793 101.127 197.060 1.00 47.47 159 GLU B CA 1
ATOM 5855 C C . GLU C 1 183 ? 217.251 101.927 198.233 1.00 53.08 159 GLU B C 1
ATOM 5856 O O . GLU C 1 183 ? 216.935 103.112 198.103 1.00 61.87 159 GLU B O 1
ATOM 5868 N N . ASP C 1 184 ? 217.145 101.265 199.383 1.00 42.15 160 ASP B N 1
ATOM 5869 C CA . ASP C 1 184 ? 216.701 101.936 200.598 1.00 28.41 160 ASP B CA 1
ATOM 5870 C C . ASP C 1 184 ? 217.824 102.818 201.127 1.00 35.30 160 ASP B C 1
ATOM 5871 O O . ASP C 1 184 ? 218.933 102.339 201.382 1.00 50.68 160 ASP B O 1
ATOM 5880 N N . ILE C 1 185 ? 217.537 104.109 201.289 1.00 20.98 161 ILE B N 1
ATOM 5881 C CA . ILE C 1 185 ? 218.567 105.062 201.696 1.00 33.48 161 ILE B CA 1
ATOM 5882 C C . ILE C 1 185 ? 219.129 104.686 203.062 1.00 38.15 161 ILE B C 1
ATOM 5883 O O . ILE C 1 185 ? 220.326 104.409 203.216 1.00 40.71 161 ILE B O 1
ATOM 5899 N N . PHE C 1 186 ? 218.263 104.675 204.076 1.00 28.52 162 PHE B N 1
ATOM 5900 C CA . PHE C 1 186 ? 218.733 104.537 205.448 1.00 24.55 162 PHE B CA 1
ATOM 5901 C C . PHE C 1 186 ? 219.318 103.156 205.702 1.00 27.53 162 PHE B C 1
ATOM 5902 O O . PHE C 1 186 ? 220.316 103.028 206.413 1.00 43.12 162 PHE B O 1
ATOM 5919 N N . GLU C 1 187 ? 218.717 102.109 205.136 1.00 17.35 163 GLU B N 1
ATOM 5920 C CA . GLU C 1 187 ? 219.305 100.780 205.261 1.00 20.97 163 GLU B CA 1
ATOM 5921 C C . GLU C 1 187 ? 220.667 100.720 204.579 1.00 32.42 163 GLU B C 1
ATOM 5922 O O . GLU C 1 187 ? 221.594 100.067 205.074 1.00 41.09 163 GLU B O 1
ATOM 5934 N N . TYR C 1 188 ? 220.803 101.394 203.435 1.00 30.76 164 TYR B N 1
ATOM 5935 C CA . TYR C 1 188 ? 222.083 101.419 202.738 1.00 28.99 164 TYR B CA 1
ATOM 5936 C C . TYR C 1 188 ? 223.158 102.080 203.591 1.00 31.19 164 TYR B C 1
ATOM 5937 O O . TYR C 1 188 ? 224.284 101.578 203.683 1.00 33.20 164 TYR B O 1
ATOM 5955 N N . LEU C 1 189 ? 222.831 103.208 204.227 1.00 35.12 165 LEU B N 1
ATOM 5956 C CA . LEU C 1 189 ? 223.789 103.843 205.130 1.00 32.16 165 LEU B CA 1
ATOM 5957 C C . LEU C 1 189 ? 224.078 102.961 206.340 1.00 26.03 165 LEU B C 1
ATOM 5958 O O . LEU C 1 189 ? 225.229 102.871 206.794 1.00 30.32 165 LEU B O 1
ATOM 5974 N N . LYS C 1 190 ? 223.041 102.323 206.887 1.00 17.13 166 LYS B N 1
ATOM 5975 C CA . LYS C 1 190 ? 223.204 101.510 208.085 1.00 16.73 166 LYS B CA 1
ATOM 5976 C C . LYS C 1 190 ? 224.145 100.346 207.831 1.00 21.45 166 LYS B C 1
ATOM 5977 O O . LYS C 1 190 ? 224.953 99.999 208.695 1.00 29.58 166 LYS B O 1
ATOM 5996 N N . LYS C 1 191 ? 224.040 99.711 206.665 1.00 32.87 167 LYS B N 1
ATOM 5997 C CA . LYS C 1 191 ? 224.943 98.606 206.359 1.00 39.72 167 LYS B CA 1
ATOM 5998 C C . LYS C 1 191 ? 226.396 99.058 206.440 1.00 37.36 167 LYS B C 1
ATOM 5999 O O . LYS C 1 191 ? 227.220 98.433 207.120 1.00 40.90 167 LYS B O 1
ATOM 6018 N N . HIS C 1 192 ? 226.723 100.164 205.769 1.00 37.68 168 HIS B N 1
ATOM 6019 C CA . HIS C 1 192 ? 228.103 100.636 205.744 1.00 32.19 168 HIS B CA 1
ATOM 6020 C C . HIS C 1 192 ? 228.578 101.021 207.138 1.00 39.37 168 HIS B C 1
ATOM 6021 O O . HIS C 1 192 ? 229.694 100.676 207.541 1.00 42.27 168 HIS B O 1
ATOM 6035 N N . LEU C 1 193 ? 227.743 101.736 207.895 1.00 41.39 169 LEU B N 1
ATOM 6036 C CA . LEU C 1 193 ? 228.153 102.131 209.240 1.00 25.52 169 LEU B CA 1
ATOM 6037 C C . LEU C 1 193 ? 228.354 100.915 210.137 1.00 25.16 169 LEU B C 1
ATOM 6038 O O . LEU C 1 193 ? 229.309 100.861 210.919 1.00 25.25 169 LEU B O 1
ATOM 6054 N N . PHE C 1 194 ? 227.464 99.925 210.036 1.00 35.44 170 PHE B N 1
ATOM 6055 C CA . PHE C 1 194 ? 227.548 98.747 210.891 1.00 32.20 170 PHE B CA 1
ATOM 6056 C C . PHE C 1 194 ? 228.782 97.914 210.574 1.00 40.64 170 PHE B C 1
ATOM 6057 O O . PHE C 1 194 ? 229.468 97.442 211.489 1.00 41.04 170 PHE B O 1
ATOM 6074 N N . LYS C 1 195 ? 229.087 97.716 209.289 1.00 42.92 171 LYS B N 1
ATOM 6075 C CA . LYS C 1 195 ? 230.233 96.883 208.941 1.00 38.30 171 LYS B CA 1
ATOM 6076 C C . LYS C 1 195 ? 231.564 97.556 209.247 1.00 40.07 171 LYS B C 1
ATOM 6077 O O . LYS C 1 195 ? 232.604 96.896 209.158 1.00 40.05 171 LYS B O 1
ATOM 6096 N N . GLY C 1 196 ? 231.561 98.840 209.597 1.00 42.06 172 GLY B N 1
ATOM 6097 C CA . GLY C 1 196 ? 232.774 99.516 210.011 1.00 40.70 172 GLY B CA 1
ATOM 6098 C C . GLY C 1 196 ? 233.372 100.377 208.922 1.00 37.25 172 GLY B C 1
ATOM 6099 O O . GLY C 1 196 ? 234.010 99.864 208.000 1.00 42.28 172 GLY B O 1
ATOM 6103 N N . ALA C 1 197 ? 233.177 101.689 209.015 1.00 30.85 173 ALA B N 1
ATOM 6104 C CA . ALA C 1 197 ? 233.689 102.627 208.029 1.00 30.29 173 ALA B CA 1
ATOM 6105 C C . ALA C 1 197 ? 234.370 103.787 208.735 1.00 29.54 173 ALA B C 1
ATOM 6106 O O . ALA C 1 197 ? 233.909 104.247 209.783 1.00 33.38 173 ALA B O 1
ATOM 6113 N N . TYR C 1 198 ? 235.467 104.258 208.151 1.00 31.32 174 TYR B N 1
ATOM 6114 C CA . TYR C 1 198 ? 236.229 105.374 208.703 1.00 28.57 174 TYR B CA 1
ATOM 6115 C C . TYR C 1 198 ? 235.425 106.652 208.498 1.00 20.16 174 TYR B C 1
ATOM 6116 O O . TYR C 1 198 ? 235.412 107.225 207.408 1.00 27.57 174 TYR B O 1
ATOM 6134 N N . VAL C 1 199 ? 234.748 107.105 209.546 1.00 20.12 175 VAL B N 1
ATOM 6135 C CA . VAL C 1 199 ? 233.853 108.251 209.437 1.00 22.44 175 VAL B CA 1
ATOM 6136 C C . VAL C 1 199 ? 234.659 109.542 209.469 1.00 22.55 175 VAL B C 1
ATOM 6137 O O . VAL C 1 199 ? 235.728 109.622 210.082 1.00 31.23 175 VAL B O 1
ATOM 6150 N N . PHE C 1 200 ? 234.134 110.570 208.803 1.00 25.78 176 PHE B N 1
ATOM 6151 C CA . PHE C 1 200 ? 234.775 111.881 208.693 1.00 19.74 176 PHE B CA 1
ATOM 6152 C C . PHE C 1 200 ? 233.735 112.931 209.076 1.00 25.80 176 PHE B C 1
ATOM 6153 O O . PHE C 1 200 ? 232.842 113.233 208.281 1.00 36.20 176 PHE B O 1
ATOM 6170 N N . TYR C 1 201 ? 233.841 113.494 210.278 1.00 26.79 177 TYR B N 1
ATOM 6171 C CA . TYR C 1 201 ? 232.905 114.532 210.711 1.00 28.52 177 TYR B CA 1
ATOM 6172 C C . TYR C 1 201 ? 233.367 115.866 210.147 1.00 25.99 177 TYR B C 1
ATOM 6173 O O . TYR C 1 201 ? 234.317 116.464 210.651 1.00 36.17 177 TYR B O 1
ATOM 6191 N N . MET C 1 202 ? 232.682 116.357 209.114 1.00 15.46 178 MET B N 1
ATOM 6192 C CA . MET C 1 202 ? 232.939 117.701 208.592 1.00 19.05 178 MET B CA 1
ATOM 6193 C C . MET C 1 202 ? 232.096 118.682 209.400 1.00 25.39 178 MET B C 1
ATOM 6194 O O . MET C 1 202 ? 231.014 119.115 208.996 1.00 20.43 178 MET B O 1
ATOM 6208 N N . LEU C 1 203 ? 232.615 119.042 210.571 1.00 36.19 179 LEU B N 1
ATOM 6209 C CA . LEU C 1 203 ? 231.842 119.834 211.517 1.00 32.98 179 LEU B CA 1
ATOM 6210 C C . LEU C 1 203 ? 231.638 121.255 211.009 1.00 32.71 179 LEU B C 1
ATOM 6211 O O . LEU C 1 203 ? 232.506 121.831 210.350 1.00 29.13 179 LEU B O 1
ATOM 6227 N N . SER C 1 204 ? 230.478 121.818 211.325 1.00 39.70 180 SER B N 1
ATOM 6228 C CA . SER C 1 204 ? 230.157 123.205 211.010 1.00 38.59 180 SER B CA 1
ATOM 6229 C C . SER C 1 204 ? 228.854 123.548 211.722 1.00 40.63 180 SER B C 1
ATOM 6230 O O . SER C 1 204 ? 228.287 122.727 212.448 1.00 44.46 180 SER B O 1
ATOM 6238 N N . ASP C 1 205 ? 228.381 124.776 211.507 1.00 38.14 181 ASP B N 1
ATOM 6239 C CA . ASP C 1 205 ? 227.122 125.193 212.116 1.00 31.07 181 ASP B CA 1
ATOM 6240 C C . ASP C 1 205 ? 225.959 124.356 211.600 1.00 32.93 181 ASP B C 1
ATOM 6241 O O . ASP C 1 205 ? 225.066 123.980 212.367 1.00 41.35 181 ASP B O 1
ATOM 6250 N N . ASN C 1 206 ? 225.950 124.058 210.299 1.00 37.73 182 ASN B N 1
ATOM 6251 C CA . ASN C 1 206 ? 224.848 123.294 209.725 1.00 39.94 182 ASN B CA 1
ATOM 6252 C C . ASN C 1 206 ? 224.888 121.834 210.155 1.00 36.35 182 ASN B C 1
ATOM 6253 O O . ASN C 1 206 ? 223.857 121.154 210.122 1.00 28.12 182 ASN B O 1
ATOM 6264 N N . TYR C 1 207 ? 226.056 121.331 210.556 1.00 34.78 183 TYR B N 1
ATOM 6265 C CA . TYR C 1 207 ? 226.138 119.953 211.026 1.00 29.86 183 TYR B CA 1
ATOM 6266 C C . TYR C 1 207 ? 225.325 119.759 212.299 1.00 36.81 183 TYR B C 1
ATOM 6267 O O . TYR C 1 207 ? 224.716 118.702 212.501 1.00 35.84 183 TYR B O 1
ATOM 6285 N N . TYR C 1 208 ? 225.306 120.763 213.170 1.00 39.72 184 TYR B N 1
ATOM 6286 C CA . TYR C 1 208 ? 224.556 120.699 214.415 1.00 35.90 184 TYR B CA 1
ATOM 6287 C C . TYR C 1 208 ? 223.136 121.231 214.275 1.00 33.98 184 TYR B C 1
ATOM 6288 O O . TYR C 1 208 ? 222.425 121.326 215.280 1.00 33.04 184 TYR B O 1
ATOM 6306 N N . ASP C 1 209 ? 222.711 121.579 213.061 1.00 37.68 185 ASP B N 1
ATOM 6307 C CA . ASP C 1 209 ? 221.352 122.032 212.795 1.00 36.76 185 ASP B CA 1
ATOM 6308 C C . ASP C 1 209 ? 220.543 121.000 212.016 1.00 39.26 185 ASP B C 1
ATOM 6309 O O . ASP C 1 209 ? 219.429 121.297 211.575 1.00 45.89 185 ASP B O 1
ATOM 6318 N N . SER C 1 210 ? 221.082 119.795 211.837 1.00 36.19 186 SER B N 1
ATOM 6319 C CA . SER C 1 210 ? 220.426 118.739 211.079 1.00 29.55 186 SER B CA 1
ATOM 6320 C C . SER C 1 210 ? 220.338 117.489 211.940 1.00 25.16 186 SER B C 1
ATOM 6321 O O . SER C 1 210 ? 221.331 117.081 212.548 1.00 36.73 186 SER B O 1
ATOM 6329 N N . VAL C 1 211 ? 219.150 116.885 211.987 1.00 27.22 187 VAL B N 1
ATOM 6330 C CA . VAL C 1 211 ? 218.942 115.715 212.836 1.00 27.72 187 VAL B CA 1
ATOM 6331 C C . VAL C 1 211 ? 219.796 114.547 212.356 1.00 29.12 187 VAL B C 1
ATOM 6332 O O . VAL C 1 211 ? 220.524 113.923 213.137 1.00 33.96 187 VAL B O 1
ATOM 6345 N N . TYR C 1 212 ? 219.731 114.245 211.057 1.00 27.93 188 TYR B N 1
ATOM 6346 C CA . TYR C 1 212 ? 220.367 113.032 210.554 1.00 30.51 188 TYR B CA 1
ATOM 6347 C C . TYR C 1 212 ? 221.865 113.028 210.821 1.00 31.86 188 TYR B C 1
ATOM 6348 O O . TYR C 1 212 ? 222.448 111.964 211.051 1.00 33.27 188 TYR B O 1
ATOM 6366 N N . CYS C 1 213 ? 222.505 114.197 210.807 1.00 20.64 189 CYS B N 1
ATOM 6367 C CA . CYS C 1 213 ? 223.927 114.251 211.123 1.00 25.43 189 CYS B CA 1
ATOM 6368 C C . CYS C 1 213 ? 224.190 113.781 212.549 1.00 34.75 189 CYS B C 1
ATOM 6369 O O . CYS C 1 213 ? 225.128 113.014 212.796 1.00 35.60 189 CYS B O 1
ATOM 6377 N N . LEU C 1 214 ? 223.365 114.224 213.500 1.00 30.99 190 LEU B N 1
ATOM 6378 C CA . LEU C 1 214 ? 223.532 113.794 214.883 1.00 13.96 190 LEU B CA 1
ATOM 6379 C C . LEU C 1 214 ? 223.198 112.317 215.055 1.00 17.58 190 LEU B C 1
ATOM 6380 O O . LEU C 1 214 ? 223.854 111.621 215.841 1.00 21.93 190 LEU B O 1
ATOM 6396 N N . ASN C 1 215 ? 222.189 111.818 214.334 1.00 22.95 191 ASN B N 1
ATOM 6397 C CA . ASN C 1 215 ? 221.932 110.381 214.348 1.00 17.54 191 ASN B CA 1
ATOM 6398 C C . ASN C 1 215 ? 223.138 109.598 213.847 1.00 23.82 191 ASN B C 1
ATOM 6399 O O . ASN C 1 215 ? 223.481 108.556 214.417 1.00 26.72 191 ASN B O 1
ATOM 6410 N N . GLU C 1 216 ? 223.788 110.079 212.787 1.00 30.96 192 GLU B N 1
ATOM 6411 C CA . GLU C 1 216 ? 224.991 109.418 212.289 1.00 27.51 192 GLU B CA 1
ATOM 6412 C C . GLU C 1 216 ? 226.114 109.474 213.318 1.00 27.86 192 GLU B C 1
ATOM 6413 O O . GLU C 1 216 ? 226.851 108.495 213.497 1.00 28.20 192 GLU B O 1
ATOM 6425 N N . MET C 1 217 ? 226.265 110.617 213.992 1.00 35.67 193 MET B N 1
ATOM 6426 C CA . MET C 1 217 ? 227.277 110.731 215.039 1.00 31.60 193 MET B CA 1
ATOM 6427 C C . MET C 1 217 ? 227.046 109.699 216.133 1.00 25.31 193 MET B C 1
ATOM 6428 O O . MET C 1 217 ? 227.986 109.032 216.578 1.00 29.12 193 MET B O 1
ATOM 6442 N N . GLY C 1 218 ? 225.798 109.549 216.579 1.00 18.89 194 GLY B N 1
ATOM 6443 C CA . GLY C 1 218 ? 225.490 108.525 217.562 1.00 22.76 194 GLY B CA 1
ATOM 6444 C C . GLY C 1 218 ? 225.720 107.113 217.063 1.00 23.40 194 GLY B C 1
ATOM 6445 O O . GLY C 1 218 ? 226.215 106.267 217.819 1.00 30.50 194 GLY B O 1
ATOM 6449 N N . ALA C 1 219 ? 225.370 106.841 215.804 1.00 23.18 195 ALA B N 1
ATOM 6450 C CA . ALA C 1 219 ? 225.551 105.509 215.244 1.00 24.44 195 ALA B CA 1
ATOM 6451 C C . ALA C 1 219 ? 227.020 105.131 215.142 1.00 27.50 195 ALA B C 1
ATOM 6452 O O . ALA C 1 219 ? 227.366 103.957 215.314 1.00 23.96 195 ALA B O 1
ATOM 6459 N N . THR C 1 220 ? 227.891 106.096 214.855 1.00 32.85 196 THR B N 1
ATOM 6460 C CA . THR C 1 220 ? 229.323 105.824 214.843 1.00 30.37 196 THR B CA 1
ATOM 6461 C C . THR C 1 220 ? 229.933 105.828 216.238 1.00 33.63 196 THR B C 1
ATOM 6462 O O . THR C 1 220 ? 230.958 105.171 216.452 1.00 27.18 196 THR B O 1
ATOM 6473 N N . TRP C 1 221 ? 229.331 106.547 217.189 1.00 33.10 197 TRP B N 1
ATOM 6474 C CA . TRP C 1 221 ? 229.820 106.513 218.562 1.00 25.22 197 TRP B CA 1
ATOM 6475 C C . TRP C 1 221 ? 229.568 105.154 219.200 1.00 22.79 197 TRP B C 1
ATOM 6476 O O . TRP C 1 221 ? 230.468 104.567 219.811 1.00 28.99 197 TRP B O 1
ATOM 6497 N N . VAL C 1 222 ? 228.345 104.637 219.073 1.00 30.84 198 VAL B N 1
ATOM 6498 C CA . VAL C 1 222 ? 227.989 103.421 219.798 1.00 27.46 198 VAL B CA 1
ATOM 6499 C C . VAL C 1 222 ? 228.790 102.231 219.285 1.00 27.95 198 VAL B C 1
ATOM 6500 O O . VAL C 1 222 ? 229.172 101.344 220.057 1.00 27.01 198 VAL B O 1
ATOM 6513 N N . ASN C 1 223 ? 229.053 102.184 217.979 1.00 33.42 199 ASN B N 1
ATOM 6514 C CA . ASN C 1 223 ? 229.779 101.060 217.400 1.00 33.51 199 ASN B CA 1
ATOM 6515 C C . ASN C 1 223 ? 231.289 101.194 217.546 1.00 34.16 199 ASN B C 1
ATOM 6516 O O . ASN C 1 223 ? 232.005 100.205 217.357 1.00 35.53 199 ASN B O 1
ATOM 6527 N N . SER C 1 224 ? 231.787 102.384 217.880 1.00 30.93 200 SER B N 1
ATOM 6528 C CA . SER C 1 224 ? 233.221 102.615 218.046 1.00 35.67 200 SER B CA 1
ATOM 6529 C C . SER C 1 224 ? 233.964 102.439 216.722 1.00 30.19 200 SER B C 1
ATOM 6530 O O . SER C 1 224 ? 234.951 101.707 216.627 1.00 30.75 200 SER B O 1
ATOM 6538 N N . ASN C 1 225 ? 233.476 103.119 215.690 1.00 25.36 201 ASN B N 1
ATOM 6539 C CA . ASN C 1 225 ? 234.150 103.117 214.402 1.00 26.98 201 ASN B CA 1
ATOM 6540 C C . ASN C 1 225 ? 235.298 104.117 214.408 1.00 28.37 201 ASN B C 1
ATOM 6541 O O . ASN C 1 225 ? 235.251 105.144 215.091 1.00 37.17 201 ASN B O 1
ATOM 6552 N N . ASN C 1 226 ? 236.340 103.807 213.641 1.00 20.82 202 ASN B N 1
ATOM 6553 C CA . ASN C 1 226 ? 237.432 104.752 213.473 1.00 20.33 202 ASN B CA 1
ATOM 6554 C C . ASN C 1 226 ? 236.894 106.051 212.890 1.00 17.72 202 ASN B C 1
ATOM 6555 O O . ASN C 1 226 ? 236.062 106.041 211.980 1.00 26.97 202 ASN B O 1
ATOM 6566 N N . CYS C 1 227 ? 237.366 107.175 213.420 1.00 20.53 203 CYS B N 1
ATOM 6567 C CA . CYS C 1 227 ? 236.802 108.469 213.075 1.00 22.24 203 CYS B CA 1
ATOM 6568 C C . CYS C 1 227 ? 237.902 109.518 213.010 1.00 20.98 203 CYS B C 1
ATOM 6569 O O . CYS C 1 227 ? 239.070 109.252 213.300 1.00 25.49 203 CYS B O 1
ATOM 6577 N N . SER C 1 228 ? 237.505 110.725 212.612 1.00 20.07 204 SER B N 1
ATOM 6578 C CA . SER C 1 228 ? 238.411 111.859 212.507 1.00 24.20 204 SER B CA 1
ATOM 6579 C C . SER C 1 228 ? 237.581 113.116 212.306 1.00 26.45 204 SER B C 1
ATOM 6580 O O . SER C 1 228 ? 236.590 113.093 211.575 1.00 35.80 204 SER B O 1
ATOM 6588 N N . THR C 1 229 ? 237.988 114.202 212.955 1.00 14.97 205 THR B N 1
ATOM 6589 C CA . THR C 1 229 ? 237.249 115.456 212.925 1.00 22.96 205 THR B CA 1
ATOM 6590 C C . THR C 1 229 ? 237.894 116.427 211.946 1.00 28.28 205 THR B C 1
ATOM 6591 O O . THR C 1 229 ? 239.122 116.524 211.872 1.00 37.95 205 THR B O 1
ATOM 6602 N N . PHE C 1 230 ? 237.060 117.148 211.197 1.00 24.09 206 PHE B N 1
ATOM 6603 C CA . PHE C 1 230 ? 237.526 118.120 210.216 1.00 26.50 206 PHE B CA 1
ATOM 6604 C C . PHE C 1 230 ? 236.721 119.395 210.395 1.00 25.96 206 PHE B C 1
ATOM 6605 O O . PHE C 1 230 ? 235.498 119.388 210.223 1.00 28.21 206 PHE B O 1
ATOM 6622 N N . ILE C 1 231 ? 237.403 120.485 210.729 1.00 28.07 207 ILE B N 1
ATOM 6623 C CA . ILE C 1 231 ? 236.755 121.766 210.978 1.00 30.01 207 ILE B CA 1
ATOM 6624 C C . ILE C 1 231 ? 236.661 122.512 209.653 1.00 32.20 207 ILE B C 1
ATOM 6625 O O . ILE C 1 231 ? 237.675 122.941 209.098 1.00 35.67 207 ILE B O 1
ATOM 6641 N N . LEU C 1 232 ? 235.443 122.670 209.146 1.00 38.21 208 LEU B N 1
ATOM 6642 C CA . LEU C 1 232 ? 235.250 123.445 207.934 1.00 38.74 208 LEU B CA 1
ATOM 6643 C C . LEU C 1 232 ? 235.496 124.925 208.223 1.00 42.29 208 LEU B C 1
ATOM 6644 O O . LEU C 1 232 ? 235.348 125.375 209.362 1.00 40.46 208 LEU B O 1
ATOM 6660 N N . PRO C 1 233 ? 235.876 125.704 207.210 1.00 42.56 209 PRO B N 1
ATOM 6661 C CA . PRO C 1 233 ? 236.157 127.124 207.451 1.00 40.57 209 PRO B CA 1
ATOM 6662 C C . PRO C 1 233 ? 234.954 127.844 208.042 1.00 48.10 209 PRO B C 1
ATOM 6663 O O . PRO C 1 233 ? 233.806 127.574 207.685 1.00 40.76 209 PRO B O 1
ATOM 6674 N N . GLY C 1 234 ? 235.232 128.770 208.956 1.00 55.88 210 GLY B N 1
ATOM 6675 C CA . GLY C 1 234 ? 234.201 129.594 209.549 1.00 53.38 210 GLY B CA 1
ATOM 6676 C C . GLY C 1 234 ? 233.503 129.006 210.754 1.00 52.01 210 GLY B C 1
ATOM 6677 O O . GLY C 1 234 ? 232.506 129.581 211.206 1.00 53.32 210 GLY B O 1
ATOM 6681 N N . PHE C 1 235 ? 233.985 127.886 211.289 1.00 47.52 211 PHE B N 1
ATOM 6682 C CA . PHE C 1 235 ? 233.387 127.256 212.462 1.00 43.75 211 PHE B CA 1
ATOM 6683 C C . PHE C 1 235 ? 234.183 127.668 213.695 1.00 46.68 211 PHE B C 1
ATOM 6684 O O . PHE C 1 235 ? 235.314 127.211 213.894 1.00 45.56 211 PHE B O 1
ATOM 6701 N N . LYS C 1 236 ? 233.591 128.532 214.519 1.00 50.90 212 LYS B N 1
ATOM 6702 C CA . LYS C 1 236 ? 234.196 128.983 215.765 1.00 46.99 212 LYS B CA 1
ATOM 6703 C C . LYS C 1 236 ? 233.390 128.543 216.983 1.00 48.39 212 LYS B C 1
ATOM 6704 O O . LYS C 1 236 ? 233.513 129.144 218.055 1.00 50.05 212 LYS B O 1
ATOM 6723 N N . GLY C 1 237 ? 232.565 127.509 216.838 1.00 46.72 213 GLY B N 1
ATOM 6724 C CA . GLY C 1 237 ? 231.697 127.057 217.903 1.00 42.79 213 GLY B CA 1
ATOM 6725 C C . GLY C 1 237 ? 232.336 125.980 218.758 1.00 43.63 213 GLY B C 1
ATOM 6726 O O . GLY C 1 237 ? 233.532 125.697 218.676 1.00 42.21 213 GLY B O 1
ATOM 6730 N N . GLU C 1 238 ? 231.503 125.367 219.593 1.00 50.78 214 GLU B N 1
ATOM 6731 C CA . GLU C 1 238 ? 231.935 124.349 220.538 1.00 47.78 214 GLU B CA 1
ATOM 6732 C C . GLU C 1 238 ? 231.545 122.970 220.021 1.00 47.37 214 GLU B C 1
ATOM 6733 O O . GLU C 1 238 ? 230.453 122.783 219.479 1.00 43.35 214 GLU B O 1
ATOM 6745 N N . ILE C 1 239 ? 232.448 122.007 220.193 1.00 39.76 215 ILE B N 1
ATOM 6746 C CA . ILE C 1 239 ? 232.210 120.626 219.779 1.00 37.31 215 ILE B CA 1
ATOM 6747 C C . ILE C 1 239 ? 231.321 119.982 220.839 1.00 43.79 215 ILE B C 1
ATOM 6748 O O . ILE C 1 239 ? 231.800 119.555 221.890 1.00 45.85 215 ILE B O 1
ATOM 6764 N N . LYS C 1 240 ? 230.022 119.908 220.567 1.00 40.83 216 LYS B N 1
ATOM 6765 C CA . LYS C 1 240 ? 229.059 119.309 221.474 1.00 35.67 216 LYS B CA 1
ATOM 6766 C C . LYS C 1 240 ? 228.871 117.834 221.125 1.00 34.35 216 LYS B C 1
ATOM 6767 O O . LYS C 1 240 ? 229.626 117.254 220.340 1.00 35.77 216 LYS B O 1
ATOM 6786 N N . GLY C 1 241 ? 227.855 117.216 221.718 1.00 36.24 217 GLY B N 1
ATOM 6787 C CA . GLY C 1 241 ? 227.508 115.853 221.382 1.00 34.98 217 GLY B CA 1
ATOM 6788 C C . GLY C 1 241 ? 228.389 114.831 222.076 1.00 28.31 217 GLY B C 1
ATOM 6789 O O . GLY C 1 241 ? 229.147 115.130 223.002 1.00 34.83 217 GLY B O 1
ATOM 6793 N N . VAL C 1 242 ? 228.275 113.589 221.605 1.00 23.95 218 VAL B N 1
ATOM 6794 C CA . VAL C 1 242 ? 228.993 112.464 222.187 1.00 29.12 218 VAL B CA 1
ATOM 6795 C C . VAL C 1 242 ? 230.326 112.217 221.487 1.00 33.07 218 VAL B C 1
ATOM 6796 O O . VAL C 1 242 ? 230.987 111.210 221.760 1.00 32.90 218 VAL B O 1
ATOM 6809 N N . ILE C 1 243 ? 230.738 113.112 220.589 1.00 36.46 219 ILE B N 1
ATOM 6810 C CA . ILE C 1 243 ? 232.033 112.972 219.939 1.00 32.91 219 ILE B CA 1
ATOM 6811 C C . ILE C 1 243 ? 233.139 113.272 220.943 1.00 36.60 219 ILE B C 1
ATOM 6812 O O . ILE C 1 243 ? 232.953 114.033 221.902 1.00 42.48 219 ILE B O 1
ATOM 6828 N N . ASP C 1 244 ? 234.306 112.669 220.724 1.00 38.61 220 ASP B N 1
ATOM 6829 C CA . ASP C 1 244 ? 235.442 112.886 221.609 1.00 38.75 220 ASP B CA 1
ATOM 6830 C C . ASP C 1 244 ? 235.877 114.344 221.544 1.00 40.22 220 ASP B C 1
ATOM 6831 O O . ASP C 1 244 ? 236.459 114.781 220.547 1.00 38.78 220 ASP B O 1
ATOM 6840 N N . LYS C 1 245 ? 235.597 115.103 222.602 1.00 37.92 221 LYS B N 1
ATOM 6841 C CA . LYS C 1 245 ? 235.869 116.534 222.611 1.00 35.64 221 LYS B CA 1
ATOM 6842 C C . LYS C 1 245 ? 237.329 116.865 222.884 1.00 38.93 221 LYS B C 1
ATOM 6843 O O . LYS C 1 245 ? 237.731 118.016 222.682 1.00 42.21 221 LYS B O 1
ATOM 6862 N N . ASN C 1 246 ? 238.128 115.898 223.337 1.00 39.88 222 ASN B N 1
ATOM 6863 C CA . ASN C 1 246 ? 239.542 116.109 223.617 1.00 31.23 222 ASN B CA 1
ATOM 6864 C C . ASN C 1 246 ? 240.434 115.521 222.531 1.00 34.58 222 ASN B C 1
ATOM 6865 O O . ASN C 1 246 ? 241.522 115.015 222.823 1.00 36.72 222 ASN B O 1
ATOM 6876 N N . LYS C 1 247 ? 239.988 115.574 221.280 1.00 34.91 223 LYS B N 1
ATOM 6877 C CA . LYS C 1 247 ? 240.759 115.105 220.139 1.00 35.71 223 LYS B CA 1
ATOM 6878 C C . LYS C 1 247 ? 241.072 116.286 219.232 1.00 34.70 223 LYS B C 1
ATOM 6879 O O . LYS C 1 247 ? 240.204 117.122 218.964 1.00 36.92 223 LYS B O 1
ATOM 6898 N N . LYS C 1 248 ? 242.315 116.355 218.767 1.00 29.26 224 LYS B N 1
ATOM 6899 C CA . LYS C 1 248 ? 242.730 117.469 217.927 1.00 31.93 224 LYS B CA 1
ATOM 6900 C C . LYS C 1 248 ? 242.128 117.327 216.535 1.00 35.07 224 LYS B C 1
ATOM 6901 O O . LYS C 1 248 ? 242.226 116.268 215.907 1.00 29.92 224 LYS B O 1
ATOM 6920 N N . ALA C 1 249 ? 241.503 118.396 216.055 1.00 33.57 225 ALA B N 1
ATOM 6921 C CA . ALA C 1 249 ? 240.822 118.392 214.772 1.00 24.21 225 ALA B CA 1
ATOM 6922 C C . ALA C 1 249 ? 241.734 118.923 213.670 1.00 31.91 225 ALA B C 1
ATOM 6923 O O . ALA C 1 249 ? 242.683 119.671 213.918 1.00 38.45 225 ALA B O 1
ATOM 6930 N N . PHE C 1 250 ? 241.430 118.524 212.438 1.00 36.20 226 PHE B N 1
ATOM 6931 C CA . PHE C 1 250 ? 242.163 118.967 211.261 1.00 29.88 226 PHE B CA 1
ATOM 6932 C C . PHE C 1 250 ? 241.502 120.209 210.682 1.00 37.53 226 PHE B C 1
ATOM 6933 O O . PHE C 1 250 ? 240.303 120.198 210.385 1.00 39.62 226 PHE B O 1
ATOM 6950 N N . SER C 1 251 ? 242.281 121.272 210.522 1.00 36.98 227 SER B N 1
ATOM 6951 C CA . SER C 1 251 ? 241.810 122.474 209.856 1.00 39.49 227 SER B CA 1
ATOM 6952 C C . SER C 1 251 ? 242.171 122.421 208.374 1.00 47.00 227 SER B C 1
ATOM 6953 O O . SER C 1 251 ? 242.968 121.592 207.929 1.00 54.64 227 SER B O 1
ATOM 6961 N N . LEU C 1 252 ? 241.558 123.312 207.599 1.00 46.87 228 LEU B N 1
ATOM 6962 C CA . LEU C 1 252 ? 241.759 123.362 206.154 1.00 45.66 228 LEU B CA 1
ATOM 6963 C C . LEU C 1 252 ? 241.924 124.809 205.699 1.00 45.15 228 LEU B C 1
ATOM 6964 O O . LEU C 1 252 ? 241.299 125.258 204.738 1.00 45.62 228 LEU B O 1
ATOM 6980 N N . GLU C 1 253 ? 242.776 125.561 206.395 1.00 53.02 229 GLU B N 1
ATOM 6981 C CA . GLU C 1 253 ? 242.904 126.994 206.165 1.00 54.69 229 GLU B CA 1
ATOM 6982 C C . GLU C 1 253 ? 244.269 127.436 205.656 1.00 53.64 229 GLU B C 1
ATOM 6983 O O . GLU C 1 253 ? 244.340 128.441 204.947 1.00 50.51 229 GLU B O 1
ATOM 6995 N N . GLU C 1 254 ? 245.342 126.731 205.988 1.00 56.10 230 GLU B N 1
ATOM 6996 C CA . GLU C 1 254 ? 246.694 127.154 205.663 1.00 52.49 230 GLU B CA 1
ATOM 6997 C C . GLU C 1 254 ? 247.488 125.995 205.082 1.00 51.02 230 GLU B C 1
ATOM 6998 O O . GLU C 1 254 ? 247.132 124.828 205.275 1.00 52.63 230 GLU B O 1
ATOM 7010 N N . PRO C 1 255 ? 248.579 126.287 204.366 1.00 46.18 231 PRO B N 1
ATOM 7011 C CA . PRO C 1 255 ? 249.314 125.209 203.682 1.00 46.33 231 PRO B CA 1
ATOM 7012 C C . PRO C 1 255 ? 249.784 124.104 204.607 1.00 48.46 231 PRO B C 1
ATOM 7013 O O . PRO C 1 255 ? 249.830 122.940 204.191 1.00 49.05 231 PRO B O 1
ATOM 7024 N N . ILE C 1 256 ? 250.147 124.428 205.848 1.00 43.03 232 ILE B N 1
ATOM 7025 C CA . ILE C 1 256 ? 250.599 123.394 206.772 1.00 42.82 232 ILE B CA 1
ATOM 7026 C C . ILE C 1 256 ? 249.461 122.432 207.090 1.00 53.03 232 ILE B C 1
ATOM 7027 O O . ILE C 1 256 ? 249.674 121.223 207.242 1.00 58.42 232 ILE B O 1
ATOM 7043 N N . ASP C 1 257 ? 248.233 122.947 207.186 1.00 53.96 233 ASP B N 1
ATOM 7044 C CA . ASP C 1 257 ? 247.089 122.077 207.438 1.00 47.27 233 ASP B CA 1
ATOM 7045 C C . ASP C 1 257 ? 246.898 121.084 206.299 1.00 42.74 233 ASP B C 1
ATOM 7046 O O . ASP C 1 257 ? 246.684 119.886 206.533 1.00 44.88 233 ASP B O 1
ATOM 7055 N N . LEU C 1 258 ? 246.971 121.563 205.056 1.00 36.20 234 LEU B N 1
ATOM 7056 C CA . LEU C 1 258 ? 246.818 120.671 203.914 1.00 39.33 234 LEU B CA 1
ATOM 7057 C C . LEU C 1 258 ? 247.967 119.679 203.827 1.00 37.22 234 LEU B C 1
ATOM 7058 O O . LEU C 1 258 ? 247.753 118.524 203.448 1.00 40.85 234 LEU B O 1
ATOM 7074 N N . PHE C 1 259 ? 249.185 120.100 204.170 1.00 29.37 235 PHE B N 1
ATOM 7075 C CA . PHE C 1 259 ? 250.301 119.161 204.195 1.00 33.85 235 PHE B CA 1
ATOM 7076 C C . PHE C 1 259 ? 250.070 118.065 205.228 1.00 43.45 235 PHE B C 1
ATOM 7077 O O . PHE C 1 259 ? 250.325 116.883 204.961 1.00 49.59 235 PHE B O 1
ATOM 7094 N N . ASN C 1 260 ? 249.584 118.437 206.414 1.00 44.02 236 ASN B N 1
ATOM 7095 C CA . ASN C 1 260 ? 249.305 117.440 207.441 1.00 34.42 236 ASN B CA 1
ATOM 7096 C C . ASN C 1 260 ? 248.220 116.473 206.985 1.00 35.35 236 ASN B C 1
ATOM 7097 O O . ASN C 1 260 ? 248.339 115.258 207.181 1.00 38.54 236 ASN B O 1
ATOM 7108 N N . LEU C 1 261 ? 247.156 116.992 206.369 1.00 40.88 237 LEU B N 1
ATOM 7109 C CA . LEU C 1 261 ? 246.090 116.121 205.880 1.00 40.89 237 LEU B CA 1
ATOM 7110 C C . LEU C 1 261 ? 246.598 115.185 204.788 1.00 35.28 237 LEU B C 1
ATOM 7111 O O . LEU C 1 261 ? 246.240 114.000 204.755 1.00 40.44 237 LEU B O 1
ATOM 7127 N N . LYS C 1 262 ? 247.423 115.703 203.877 1.00 29.32 238 LYS B N 1
ATOM 7128 C CA . LYS C 1 262 ? 247.985 114.873 202.819 1.00 36.05 238 LYS B CA 1
ATOM 7129 C C . LYS C 1 262 ? 248.830 113.750 203.403 1.00 33.85 238 LYS B C 1
ATOM 7130 O O . LYS C 1 262 ? 248.727 112.593 202.979 1.00 39.35 238 LYS B O 1
ATOM 7149 N N . GLU C 1 263 ? 249.680 114.076 204.378 1.00 33.29 239 GLU B N 1
ATOM 7150 C CA . GLU C 1 263 ? 250.498 113.042 205.002 1.00 37.49 239 GLU B CA 1
ATOM 7151 C C . GLU C 1 263 ? 249.625 112.025 205.723 1.00 46.34 239 GLU B C 1
ATOM 7152 O O . GLU C 1 263 ? 249.903 110.821 205.690 1.00 47.19 239 GLU B O 1
ATOM 7164 N N . LYS C 1 264 ? 248.556 112.492 206.372 1.00 48.55 240 LYS B N 1
ATOM 7165 C CA . LYS C 1 264 ? 247.622 111.583 207.029 1.00 36.18 240 LYS B CA 1
ATOM 7166 C C . LYS C 1 264 ? 247.044 110.585 206.035 1.00 41.68 240 LYS B C 1
ATOM 7167 O O . LYS C 1 264 ? 247.045 109.374 206.281 1.00 43.03 240 LYS B O 1
ATOM 7186 N N . ILE C 1 265 ? 246.548 111.077 204.899 1.00 43.80 241 ILE B N 1
ATOM 7187 C CA . ILE C 1 265 ? 245.922 110.188 203.923 1.00 29.83 241 ILE B CA 1
ATOM 7188 C C . ILE C 1 265 ? 246.947 109.227 203.331 1.00 32.00 241 ILE B C 1
ATOM 7189 O O . ILE C 1 265 ? 246.669 108.033 203.151 1.00 37.03 241 ILE B O 1
ATOM 7205 N N . LEU C 1 266 ? 248.143 109.727 203.007 1.00 40.28 242 LEU B N 1
ATOM 7206 C CA . LEU C 1 266 ? 249.171 108.856 202.445 1.00 38.88 242 LEU B CA 1
ATOM 7207 C C . LEU C 1 266 ? 249.558 107.762 203.430 1.00 37.18 242 LEU B C 1
ATOM 7208 O O . LEU C 1 266 ? 249.792 106.614 203.035 1.00 36.51 242 LEU B O 1
ATOM 7224 N N . ARG C 1 267 ? 249.640 108.098 204.720 1.00 48.49 243 ARG B N 1
ATOM 7225 C CA . ARG C 1 267 ? 249.876 107.078 205.736 1.00 53.78 243 ARG B CA 1
ATOM 7226 C C . ARG C 1 267 ? 248.719 106.090 205.793 1.00 49.39 243 ARG B C 1
ATOM 7227 O O . ARG C 1 267 ? 248.928 104.881 205.943 1.00 44.53 243 ARG B O 1
ATOM 7248 N N . MET C 1 268 ? 247.487 106.591 205.678 1.00 46.12 244 MET B N 1
ATOM 7249 C CA . MET C 1 268 ? 246.315 105.731 205.795 1.00 40.91 244 MET B CA 1
ATOM 7250 C C . MET C 1 268 ? 246.290 104.677 204.698 1.00 42.74 244 MET B C 1
ATOM 7251 O O . MET C 1 268 ? 246.166 103.479 204.976 1.00 45.14 244 MET B O 1
ATOM 7265 N N . TYR C 1 269 ? 246.410 105.102 203.441 1.00 45.92 245 TYR B N 1
ATOM 7266 C CA . TYR C 1 269 ? 246.225 104.203 202.308 1.00 39.10 245 TYR B CA 1
ATOM 7267 C C . TYR C 1 269 ? 247.528 103.720 201.688 1.00 45.08 245 TYR B C 1
ATOM 7268 O O . TYR C 1 269 ? 247.485 102.998 200.688 1.00 44.05 245 TYR B O 1
ATOM 7286 N N . ASP C 1 270 ? 248.680 104.085 202.249 1.00 52.09 246 ASP B N 1
ATOM 7287 C CA . ASP C 1 270 ? 249.972 103.619 201.751 1.00 52.69 246 ASP B CA 1
ATOM 7288 C C . ASP C 1 270 ? 250.118 103.980 200.269 1.00 53.01 246 ASP B C 1
ATOM 7289 O O . ASP C 1 270 ? 250.155 103.122 199.384 1.00 49.45 246 ASP B O 1
ATOM 7298 N N . LEU C 1 271 ? 250.164 105.281 200.012 1.00 44.55 247 LEU B N 1
ATOM 7299 C CA . LEU C 1 271 ? 250.276 105.831 198.668 1.00 41.64 247 LEU B CA 1
ATOM 7300 C C . LEU C 1 271 ? 251.582 106.611 198.543 1.00 46.80 247 LEU B C 1
ATOM 7301 O O . LEU C 1 271 ? 252.416 106.623 199.452 1.00 47.34 247 LEU B O 1
ATOM 7317 N N . THR C 1 272 ? 251.753 107.267 197.398 1.00 58.53 248 THR B N 1
ATOM 7318 C CA . THR C 1 272 ? 252.928 108.088 197.146 1.00 62.87 248 THR B CA 1
ATOM 7319 C C . THR C 1 272 ? 252.527 109.263 196.267 1.00 59.57 248 THR B C 1
ATOM 7320 O O . THR C 1 272 ? 251.722 109.110 195.346 1.00 51.81 248 THR B O 1
ATOM 7331 N N . LEU C 1 273 ? 253.094 110.431 196.560 1.00 51.03 249 LEU B N 1
ATOM 7332 C CA . LEU C 1 273 ? 252.799 111.649 195.820 1.00 44.00 249 LEU B CA 1
ATOM 7333 C C . LEU C 1 273 ? 254.078 112.459 195.677 1.00 53.44 249 LEU B C 1
ATOM 7334 O O . LEU C 1 273 ? 254.989 112.358 196.503 1.00 49.27 249 LEU B O 1
ATOM 7350 N N . GLU C 1 274 ? 254.138 113.265 194.621 1.00 69.13 250 GLU B N 1
ATOM 7351 C CA . GLU C 1 274 ? 255.312 114.059 194.293 1.00 63.56 250 GLU B CA 1
ATOM 7352 C C . GLU C 1 274 ? 255.001 115.545 194.425 1.00 64.12 250 GLU B C 1
ATOM 7353 O O . GLU C 1 274 ? 253.842 115.960 194.493 1.00 65.86 250 GLU B O 1
ATOM 7365 N N . ASP C 1 275 ? 256.068 116.348 194.455 1.00 58.87 251 ASP B N 1
ATOM 7366 C CA . ASP C 1 275 ? 255.936 117.751 194.836 1.00 59.14 251 ASP B CA 1
ATOM 7367 C C . ASP C 1 275 ? 255.130 118.543 193.809 1.00 61.02 251 ASP B C 1
ATOM 7368 O O . ASP C 1 275 ? 254.181 119.250 194.165 1.00 67.53 251 ASP B O 1
ATOM 7377 N N . LYS C 1 276 ? 255.487 118.433 192.528 1.00 50.93 252 LYS B N 1
ATOM 7378 C CA . LYS C 1 276 ? 254.797 119.217 191.505 1.00 51.60 252 LYS B CA 1
ATOM 7379 C C . LYS C 1 276 ? 253.303 118.923 191.524 1.00 57.66 252 LYS B C 1
ATOM 7380 O O . LYS C 1 276 ? 252.466 119.839 191.486 1.00 59.01 252 LYS B O 1
ATOM 7399 N N . LYS C 1 277 ? 252.951 117.639 191.592 1.00 55.75 253 LYS B N 1
ATOM 7400 C CA . LYS C 1 277 ? 251.550 117.268 191.717 1.00 50.55 253 LYS B CA 1
ATOM 7401 C C . LYS C 1 277 ? 250.934 117.896 192.957 1.00 48.75 253 LYS B C 1
ATOM 7402 O O . LYS C 1 277 ? 249.790 118.356 192.921 1.00 52.53 253 LYS B O 1
ATOM 7421 N N . TRP C 1 278 ? 251.672 117.918 194.069 1.00 39.12 254 TRP B N 1
ATOM 7422 C CA . TRP C 1 278 ? 251.109 118.468 195.296 1.00 43.83 254 TRP B CA 1
ATOM 7423 C C . TRP C 1 278 ? 250.792 119.951 195.144 1.00 47.98 254 TRP B C 1
ATOM 7424 O O . TRP C 1 278 ? 249.733 120.409 195.586 1.00 56.86 254 TRP B O 1
ATOM 7445 N N . GLU C 1 279 ? 251.686 120.717 194.515 1.00 45.66 255 GLU B N 1
ATOM 7446 C CA . GLU C 1 279 ? 251.384 122.127 194.268 1.00 42.29 255 GLU B CA 1
ATOM 7447 C C . GLU C 1 279 ? 250.178 122.281 193.349 1.00 52.39 255 GLU B C 1
ATOM 7448 O O . GLU C 1 279 ? 249.335 123.161 193.565 1.00 56.09 255 GLU B O 1
ATOM 7460 N N . ARG C 1 280 ? 250.073 121.441 192.317 1.00 50.53 256 ARG B N 1
ATOM 7461 C CA . ARG C 1 280 ? 248.929 121.548 191.413 1.00 41.28 256 ARG B CA 1
ATOM 7462 C C . ARG C 1 280 ? 247.618 121.283 192.154 1.00 44.40 256 ARG B C 1
ATOM 7463 O O . ARG C 1 280 ? 246.638 122.026 192.001 1.00 43.26 256 ARG B O 1
ATOM 7484 N N . ILE C 1 281 ? 247.588 120.228 192.972 1.00 41.33 257 ILE B N 1
ATOM 7485 C CA . ILE C 1 281 ? 246.388 119.902 193.743 1.00 39.61 257 ILE B CA 1
ATOM 7486 C C . ILE C 1 281 ? 246.062 121.016 194.729 1.00 44.35 257 ILE B C 1
ATOM 7487 O O . ILE C 1 281 ? 244.891 121.371 194.920 1.00 51.18 257 ILE B O 1
ATOM 7503 N N . LYS C 1 282 ? 247.079 121.562 195.398 1.00 38.86 258 LYS B N 1
ATOM 7504 C CA . LYS C 1 282 ? 246.841 122.652 196.335 1.00 37.88 258 LYS B CA 1
ATOM 7505 C C . LYS C 1 282 ? 246.215 123.843 195.626 1.00 38.93 258 LYS B C 1
ATOM 7506 O O . LYS C 1 282 ? 245.275 124.465 196.135 1.00 42.41 258 LYS B O 1
ATOM 7525 N N . ALA C 1 283 ? 246.733 124.178 194.443 1.00 39.76 259 ALA B N 1
ATOM 7526 C CA . ALA C 1 283 ? 246.175 125.291 193.684 1.00 42.16 259 ALA B CA 1
ATOM 7527 C C . ALA C 1 283 ? 244.724 125.019 193.314 1.00 45.04 259 ALA B C 1
ATOM 7528 O O . ALA C 1 283 ? 243.864 125.901 193.431 1.00 42.71 259 ALA B O 1
ATOM 7535 N N . LYS C 1 284 ? 244.431 123.795 192.867 1.00 50.68 260 LYS B N 1
ATOM 7536 C CA . LYS C 1 284 ? 243.059 123.453 192.501 1.00 47.89 260 LYS B CA 1
ATOM 7537 C C . LYS C 1 284 ? 242.121 123.610 193.693 1.00 50.62 260 LYS B C 1
ATOM 7538 O O . LYS C 1 284 ? 241.046 124.211 193.583 1.00 53.44 260 LYS B O 1
ATOM 7557 N N . PHE C 1 285 ? 242.513 123.068 194.846 1.00 46.67 261 PHE B N 1
ATOM 7558 C CA . PHE C 1 285 ? 241.665 123.149 196.033 1.00 39.31 261 PHE B CA 1
ATOM 7559 C C . PHE C 1 285 ? 241.443 124.601 196.445 1.00 41.40 261 PHE B C 1
ATOM 7560 O O . PHE C 1 285 ? 240.309 125.024 196.711 1.00 47.04 261 PHE B O 1
ATOM 7577 N N . ASN C 1 286 ? 242.522 125.386 196.486 1.00 44.06 262 ASN B N 1
ATOM 7578 C CA . ASN C 1 286 ? 242.409 126.775 196.914 1.00 44.02 262 ASN B CA 1
ATOM 7579 C C . ASN C 1 286 ? 241.502 127.564 195.980 1.00 47.75 262 ASN B C 1
ATOM 7580 O O . ASN C 1 286 ? 240.673 128.362 196.432 1.00 48.87 262 ASN B O 1
ATOM 7591 N N . THR C 1 287 ? 241.643 127.360 194.667 1.00 49.40 263 THR B N 1
ATOM 7592 C CA . THR C 1 287 ? 240.781 128.082 193.737 1.00 52.02 263 THR B CA 1
ATOM 7593 C C . THR C 1 287 ? 239.339 127.595 193.820 1.00 51.81 263 THR B C 1
ATOM 7594 O O . THR C 1 287 ? 238.412 128.380 193.593 1.00 45.77 263 THR B O 1
ATOM 7605 N N . LYS C 1 288 ? 239.125 126.316 194.139 1.00 50.09 264 LYS B N 1
ATOM 7606 C CA . LYS C 1 288 ? 237.761 125.830 194.321 1.00 46.53 264 LYS B CA 1
ATOM 7607 C C . LYS C 1 288 ? 237.087 126.516 195.502 1.00 46.22 264 LYS B C 1
ATOM 7608 O O . LYS C 1 288 ? 235.937 126.957 195.399 1.00 41.64 264 LYS B O 1
ATOM 7627 N N . LEU C 1 289 ? 237.785 126.621 196.638 1.00 51.09 265 LEU B N 1
ATOM 7628 C CA . LEU C 1 289 ? 237.169 127.295 197.780 1.00 48.91 265 LEU B CA 1
ATOM 7629 C C . LEU C 1 289 ? 236.889 128.763 197.486 1.00 54.01 265 LEU B C 1
ATOM 7630 O O . LEU C 1 289 ? 235.828 129.276 197.859 1.00 52.73 265 LEU B O 1
ATOM 7646 N N . LYS C 1 290 ? 237.818 129.449 196.829 1.00 65.18 266 LYS B N 1
ATOM 7647 C CA . LYS C 1 290 ? 237.685 130.878 196.571 1.00 64.20 266 LYS B CA 1
ATOM 7648 C C . LYS C 1 290 ? 236.401 131.188 195.808 1.00 68.19 266 LYS B C 1
ATOM 7649 O O . LYS C 1 290 ? 235.955 132.334 195.762 1.00 68.18 266 LYS B O 1
ATOM 7669 N N . GLU D 1 135 ? 201.366 86.894 185.590 1.00 43.18 111 GLU E N 1
ATOM 7670 C CA . GLU D 1 135 ? 201.054 86.722 184.143 1.00 47.22 111 GLU E CA 1
ATOM 7671 C C . GLU D 1 135 ? 201.702 87.833 183.320 1.00 49.52 111 GLU E C 1
ATOM 7672 O O . GLU D 1 135 ? 202.598 87.578 182.515 1.00 50.68 111 GLU E O 1
ATOM 7684 N N . LEU D 1 136 ? 201.246 89.064 183.527 1.00 48.01 112 LEU E N 1
ATOM 7685 C CA . LEU D 1 136 ? 201.813 90.229 182.849 1.00 41.68 112 LEU E CA 1
ATOM 7686 C C . LEU D 1 136 ? 202.962 90.826 183.654 1.00 46.20 112 LEU E C 1
ATOM 7687 O O . LEU D 1 136 ? 202.997 92.020 183.948 1.00 44.85 112 LEU E O 1
ATOM 7703 N N . GLU D 1 137 ? 203.921 89.975 184.020 1.00 53.87 113 GLU E N 1
ATOM 7704 C CA . GLU D 1 137 ? 205.052 90.417 184.825 1.00 49.95 113 GLU E CA 1
ATOM 7705 C C . GLU D 1 137 ? 206.079 91.186 184.004 1.00 49.95 113 GLU E C 1
ATOM 7706 O O . GLU D 1 137 ? 206.752 92.074 184.538 1.00 46.25 113 GLU E O 1
ATOM 7718 N N . LYS D 1 138 ? 206.213 90.867 182.718 1.00 44.29 114 LYS E N 1
ATOM 7719 C CA . LYS D 1 138 ? 207.248 91.448 181.874 1.00 41.19 114 LYS E CA 1
ATOM 7720 C C . LYS D 1 138 ? 206.810 92.729 181.178 1.00 43.31 114 LYS E C 1
ATOM 7721 O O . LYS D 1 138 ? 207.628 93.349 180.491 1.00 48.88 114 LYS E O 1
ATOM 7740 N N . LYS D 1 139 ? 205.558 93.144 181.334 1.00 40.36 115 LYS E N 1
ATOM 7741 C CA . LYS D 1 139 ? 205.100 94.372 180.706 1.00 34.79 115 LYS E CA 1
ATOM 7742 C C . LYS D 1 139 ? 205.435 95.574 181.583 1.00 36.45 115 LYS E C 1
ATOM 7743 O O . LYS D 1 139 ? 205.708 95.449 182.778 1.00 43.05 115 LYS E O 1
ATOM 7762 N N . ILE D 1 140 ? 205.416 96.753 180.968 1.00 32.09 116 ILE E N 1
ATOM 7763 C CA . ILE D 1 140 ? 205.731 98.008 181.642 1.00 31.32 116 ILE E CA 1
ATOM 7764 C C . ILE D 1 140 ? 204.498 98.896 181.572 1.00 33.28 116 ILE E C 1
ATOM 7765 O O . ILE D 1 140 ? 203.984 99.167 180.480 1.00 38.69 116 ILE E O 1
ATOM 7781 N N . PHE D 1 141 ? 204.031 99.351 182.730 1.00 26.20 117 PHE E N 1
ATOM 7782 C CA . PHE D 1 141 ? 202.870 100.235 182.824 1.00 21.92 117 PHE E CA 1
ATOM 7783 C C . PHE D 1 141 ? 203.384 101.627 183.174 1.00 20.08 117 PHE E C 1
ATOM 7784 O O . PHE D 1 141 ? 203.692 101.924 184.327 1.00 35.02 117 PHE E O 1
ATOM 7801 N N . ILE D 1 142 ? 203.473 102.489 182.165 1.00 23.74 118 ILE E N 1
ATOM 7802 C CA . ILE D 1 142 ? 204.044 103.818 182.342 1.00 24.97 118 ILE E CA 1
ATOM 7803 C C . ILE D 1 142 ? 202.975 104.749 182.899 1.00 29.21 118 ILE E C 1
ATOM 7804 O O . ILE D 1 142 ? 202.212 105.359 182.142 1.00 41.46 118 ILE E O 1
ATOM 7820 N N . SER D 1 143 ? 202.911 104.862 184.223 1.00 23.22 119 SER E N 1
ATOM 7821 C CA . SER D 1 143 ? 201.989 105.798 184.851 1.00 25.97 119 SER E CA 1
ATOM 7822 C C . SER D 1 143 ? 202.503 107.220 184.679 1.00 26.69 119 SER E C 1
ATOM 7823 O O . SER D 1 143 ? 203.692 107.487 184.870 1.00 37.23 119 SER E O 1
ATOM 7831 N N . HIS D 1 144 ? 201.610 108.136 184.319 1.00 25.64 120 HIS E N 1
ATOM 7832 C CA . HIS D 1 144 ? 202.016 109.499 184.007 1.00 31.77 120 HIS E CA 1
ATOM 7833 C C . HIS D 1 144 ? 200.787 110.394 184.005 1.00 29.70 120 HIS E C 1
ATOM 7834 O O . HIS D 1 144 ? 199.653 109.929 184.145 1.00 31.43 120 HIS E O 1
ATOM 7848 N N . SER D 1 145 ? 201.033 111.688 183.836 1.00 28.63 121 SER E N 1
ATOM 7849 C CA . SER D 1 145 ? 199.985 112.676 183.631 1.00 31.39 121 SER E CA 1
ATOM 7850 C C . SER D 1 145 ? 199.984 113.112 182.173 1.00 35.90 121 SER E C 1
ATOM 7851 O O . SER D 1 145 ? 201.039 113.195 181.538 1.00 42.81 121 SER E O 1
ATOM 7859 N N . SER D 1 146 ? 198.793 113.393 181.644 1.00 41.24 122 SER E N 1
ATOM 7860 C CA . SER D 1 146 ? 198.666 113.745 180.236 1.00 39.45 122 SER E CA 1
ATOM 7861 C C . SER D 1 146 ? 199.310 115.083 179.898 1.00 41.39 122 SER E C 1
ATOM 7862 O O . SER D 1 146 ? 199.462 115.390 178.712 1.00 40.35 122 SER E O 1
ATOM 7870 N N . LYS D 1 147 ? 199.684 115.881 180.894 1.00 43.23 123 LYS E N 1
ATOM 7871 C CA . LYS D 1 147 ? 200.343 117.158 180.660 1.00 42.48 123 LYS E CA 1
ATOM 7872 C C . LYS D 1 147 ? 201.856 117.031 180.540 1.00 44.25 123 LYS E C 1
ATOM 7873 O O . LYS D 1 147 ? 202.533 118.044 180.338 1.00 41.88 123 LYS E O 1
ATOM 7892 N N . ASP D 1 148 ? 202.397 115.821 180.657 1.00 47.79 124 ASP E N 1
ATOM 7893 C CA . ASP D 1 148 ? 203.822 115.554 180.492 1.00 44.49 124 ASP E CA 1
ATOM 7894 C C . ASP D 1 148 ? 204.058 114.668 179.273 1.00 43.49 124 ASP E C 1
ATOM 7895 O O . ASP D 1 148 ? 204.848 113.724 179.309 1.00 44.39 124 ASP E O 1
ATOM 7904 N N . LYS D 1 149 ? 203.358 114.971 178.178 1.00 44.20 125 LYS E N 1
ATOM 7905 C CA . LYS D 1 149 ? 203.366 114.086 177.018 1.00 43.76 125 LYS E CA 1
ATOM 7906 C C . LYS D 1 149 ? 204.734 114.040 176.346 1.00 45.08 125 LYS E C 1
ATOM 7907 O O . LYS D 1 149 ? 205.182 112.970 175.924 1.00 38.50 125 LYS E O 1
ATOM 7926 N N . ILE D 1 150 ? 205.406 115.184 176.221 1.00 47.85 126 ILE E N 1
ATOM 7927 C CA . ILE D 1 150 ? 206.640 115.238 175.440 1.00 45.53 126 ILE E CA 1
ATOM 7928 C C . ILE D 1 150 ? 207.748 114.440 176.121 1.00 45.82 126 ILE E C 1
ATOM 7929 O O . ILE D 1 150 ? 208.433 113.625 175.486 1.00 42.49 126 ILE E O 1
ATOM 7945 N N . VAL D 1 151 ? 207.949 114.670 177.420 1.00 46.33 127 VAL E N 1
ATOM 7946 C CA . VAL D 1 151 ? 209.032 113.997 178.131 1.00 43.87 127 VAL E CA 1
ATOM 7947 C C . VAL D 1 151 ? 208.781 112.496 178.180 1.00 43.12 127 VAL E C 1
ATOM 7948 O O . VAL D 1 151 ? 209.699 111.691 177.985 1.00 46.23 127 VAL E O 1
ATOM 7961 N N . CYS D 1 152 ? 207.538 112.095 178.447 1.00 36.22 128 CYS E N 1
ATOM 7962 C CA . CYS D 1 152 ? 207.218 110.673 178.473 1.00 35.71 128 CYS E CA 1
ATOM 7963 C C . CYS D 1 152 ? 207.356 110.046 177.093 1.00 42.18 128 CYS E C 1
ATOM 7964 O O . CYS D 1 152 ? 207.757 108.883 176.982 1.00 43.05 128 CYS E O 1
ATOM 7972 N N . ASN D 1 153 ? 207.029 110.792 176.036 1.00 46.61 129 ASN E N 1
ATOM 7973 C CA . ASN D 1 153 ? 207.220 110.286 174.682 1.00 46.24 129 ASN E CA 1
ATOM 7974 C C . ASN D 1 153 ? 208.694 110.025 174.409 1.00 43.57 129 ASN E C 1
ATOM 7975 O O . ASN D 1 153 ? 209.066 108.973 173.877 1.00 42.84 129 ASN E O 1
ATOM 7986 N N . ALA D 1 154 ? 209.553 110.977 174.780 1.00 39.03 130 ALA E N 1
ATOM 7987 C CA . ALA D 1 154 ? 210.988 110.769 174.612 1.00 36.64 130 ALA E CA 1
ATOM 7988 C C . ALA D 1 154 ? 211.466 109.575 175.429 1.00 35.76 130 ALA E C 1
ATOM 7989 O O . ALA D 1 154 ? 212.267 108.763 174.951 1.00 35.85 130 ALA E O 1
ATOM 7996 N N . PHE D 1 155 ? 210.979 109.451 176.664 1.00 43.75 131 PHE E N 1
ATOM 7997 C CA . PHE D 1 155 ? 211.400 108.357 177.534 1.00 42.05 131 PHE E CA 1
ATOM 7998 C C . PHE D 1 155 ? 211.006 107.002 176.955 1.00 40.13 131 PHE E C 1
ATOM 7999 O O . PHE D 1 155 ? 211.816 106.066 176.930 1.00 39.76 131 PHE E O 1
ATOM 8016 N N . VAL D 1 156 ? 209.771 106.880 176.465 1.00 36.33 132 VAL E N 1
ATOM 8017 C CA . VAL D 1 156 ? 209.318 105.608 175.909 1.00 37.68 132 VAL E CA 1
ATOM 8018 C C . VAL D 1 156 ? 210.036 105.310 174.597 1.00 41.41 132 VAL E C 1
ATOM 8019 O O . VAL D 1 156 ? 210.344 104.151 174.293 1.00 44.70 132 VAL E O 1
ATOM 8032 N N . GLU D 1 157 ? 210.306 106.342 173.793 1.00 45.52 133 GLU E N 1
ATOM 8033 C CA . GLU D 1 157 ? 211.061 106.126 172.564 1.00 44.33 133 GLU E CA 1
ATOM 8034 C C . GLU D 1 157 ? 212.469 105.630 172.869 1.00 41.22 133 GLU E C 1
ATOM 8035 O O . GLU D 1 157 ? 212.982 104.741 172.182 1.00 37.84 133 GLU E O 1
ATOM 8047 N N . LEU D 1 158 ? 213.108 106.188 173.899 1.00 40.47 134 LEU E N 1
ATOM 8048 C CA . LEU D 1 158 ? 214.412 105.682 174.319 1.00 38.20 134 LEU E CA 1
ATOM 8049 C C . LEU D 1 158 ? 214.312 104.239 174.800 1.00 38.73 134 LEU E C 1
ATOM 8050 O O . LEU D 1 158 ? 215.185 103.411 174.503 1.00 34.27 134 LEU E O 1
ATOM 8066 N N . LEU D 1 159 ? 213.257 103.921 175.553 1.00 45.25 135 LEU E N 1
ATOM 8067 C CA . LEU D 1 159 ? 213.052 102.543 175.991 1.00 37.31 135 LEU E CA 1
ATOM 8068 C C . LEU D 1 159 ? 212.981 101.598 174.801 1.00 35.42 135 LEU E C 1
ATOM 8069 O O . LEU D 1 159 ? 213.591 100.524 174.812 1.00 33.67 135 LEU E O 1
ATOM 8085 N N . GLU D 1 160 ? 212.230 101.980 173.767 1.00 42.60 136 GLU E N 1
ATOM 8086 C CA . GLU D 1 160 ? 212.163 101.160 172.561 1.00 41.49 136 GLU E CA 1
ATOM 8087 C C . GLU D 1 160 ? 213.524 101.075 171.880 1.00 45.46 136 GLU E C 1
ATOM 8088 O O . GLU D 1 160 ? 213.913 100.014 171.380 1.00 42.62 136 GLU E O 1
ATOM 8100 N N . ASP D 1 161 ? 214.259 102.189 171.848 1.00 48.96 137 ASP E N 1
ATOM 8101 C CA . ASP D 1 161 ? 215.554 102.213 171.178 1.00 44.00 137 ASP E CA 1
ATOM 8102 C C . ASP D 1 161 ? 216.527 101.233 171.819 1.00 43.32 137 ASP E C 1
ATOM 8103 O O . ASP D 1 161 ? 217.244 100.512 171.116 1.00 42.59 137 ASP E O 1
ATOM 8112 N N . ILE D 1 162 ? 216.569 101.190 173.153 1.00 39.97 138 ILE E N 1
ATOM 8113 C CA . ILE D 1 162 ? 217.495 100.284 173.826 1.00 36.43 138 ILE E CA 1
ATOM 8114 C C . ILE D 1 162 ? 217.233 98.835 173.443 1.00 41.07 138 ILE E C 1
ATOM 8115 O O . ILE D 1 162 ? 218.144 98.004 173.517 1.00 44.67 138 ILE E O 1
ATOM 8131 N N . GLY D 1 163 ? 216.012 98.508 173.025 1.00 44.52 139 GLY E N 1
ATOM 8132 C CA . GLY D 1 163 ? 215.705 97.165 172.570 1.00 43.87 139 GLY E CA 1
ATOM 8133 C C . GLY D 1 163 ? 214.552 96.506 173.299 1.00 44.08 139 GLY E C 1
ATOM 8134 O O . GLY D 1 163 ? 214.469 95.275 173.347 1.00 45.68 139 GLY E O 1
ATOM 8138 N N . VAL D 1 164 ? 213.657 97.307 173.866 1.00 47.14 140 VAL E N 1
ATOM 8139 C CA . VAL D 1 164 ? 212.465 96.794 174.533 1.00 41.64 140 VAL E CA 1
ATOM 8140 C C . VAL D 1 164 ? 211.345 96.715 173.503 1.00 47.43 140 VAL E C 1
ATOM 8141 O O . VAL D 1 164 ? 211.006 97.716 172.864 1.00 48.28 140 VAL E O 1
ATOM 8154 N N . SER D 1 165 ? 210.771 95.524 173.342 1.00 48.29 141 SER E N 1
ATOM 8155 C CA . SER D 1 165 ? 209.711 95.334 172.362 1.00 45.37 141 SER E CA 1
ATOM 8156 C C . SER D 1 165 ? 208.560 96.291 172.639 1.00 46.23 141 SER E C 1
ATOM 8157 O O . SER D 1 165 ? 208.126 96.445 173.784 1.00 49.93 141 SER E O 1
ATOM 8165 N N . SER D 1 166 ? 208.063 96.937 171.584 1.00 45.65 142 SER E N 1
ATOM 8166 C CA . SER D 1 166 ? 207.030 97.952 171.744 1.00 42.69 142 SER E CA 1
ATOM 8167 C C . SER D 1 166 ? 205.690 97.378 172.180 1.00 45.55 142 SER E C 1
ATOM 8168 O O . SER D 1 166 ? 204.800 98.151 172.550 1.00 46.03 142 SER E O 1
ATOM 8176 N N . GLU D 1 167 ? 205.517 96.057 172.143 1.00 51.67 143 GLU E N 1
ATOM 8177 C CA . GLU D 1 167 ? 204.275 95.450 172.602 1.00 53.38 143 GLU E CA 1
ATOM 8178 C C . GLU D 1 167 ? 204.234 95.257 174.112 1.00 48.43 143 GLU E C 1
ATOM 8179 O O . GLU D 1 167 ? 203.180 94.893 174.644 1.00 46.92 143 GLU E O 1
ATOM 8191 N N . ASP D 1 168 ? 205.346 95.485 174.809 1.00 38.64 144 ASP E N 1
ATOM 8192 C CA . ASP D 1 168 ? 205.378 95.382 176.263 1.00 40.45 144 ASP E CA 1
ATOM 8193 C C . ASP D 1 168 ? 204.980 96.688 176.936 1.00 36.62 144 ASP E C 1
ATOM 8194 O O . ASP D 1 168 ? 204.250 96.672 177.933 1.00 44.20 144 ASP E O 1
ATOM 8203 N N . ILE D 1 169 ? 205.442 97.820 176.410 1.00 29.38 145 ILE E N 1
ATOM 8204 C CA . ILE D 1 169 ? 205.126 99.110 177.008 1.00 29.31 145 ILE E CA 1
ATOM 8205 C C . ILE D 1 169 ? 203.631 99.366 176.889 1.00 33.89 145 ILE E C 1
ATOM 8206 O O . ILE D 1 169 ? 203.036 99.178 175.820 1.00 38.77 145 ILE E O 1
ATOM 8222 N N . ILE D 1 170 ? 203.015 99.799 177.988 1.00 32.52 146 ILE E N 1
ATOM 8223 C CA . ILE D 1 170 ? 201.604 100.167 177.990 1.00 31.29 146 ILE E CA 1
ATOM 8224 C C . ILE D 1 170 ? 201.496 101.652 178.301 1.00 28.43 146 ILE E C 1
ATOM 8225 O O . ILE D 1 170 ? 201.407 102.053 179.466 1.00 35.65 146 ILE E O 1
ATOM 8241 N N . TYR D 1 171 ? 201.489 102.472 177.256 1.00 26.06 147 TYR E N 1
ATOM 8242 C CA . TYR D 1 171 ? 201.491 103.921 177.392 1.00 28.17 147 TYR E CA 1
ATOM 8243 C C . TYR D 1 171 ? 200.230 104.463 176.730 1.00 36.66 147 TYR E C 1
ATOM 8244 O O . TYR D 1 171 ? 200.110 104.438 175.501 1.00 46.83 147 TYR E O 1
ATOM 8262 N N . THR D 1 172 ? 199.289 104.948 177.543 1.00 34.49 148 THR E N 1
ATOM 8263 C CA . THR D 1 172 ? 197.946 105.274 177.078 1.00 38.31 148 THR E CA 1
ATOM 8264 C C . THR D 1 172 ? 197.823 106.722 176.620 1.00 37.63 148 THR E C 1
ATOM 8265 O O . THR D 1 172 ? 196.741 107.311 176.708 1.00 43.46 148 THR E O 1
ATOM 8276 N N . SER D 1 173 ? 198.917 107.311 176.137 1.00 35.88 149 SER E N 1
ATOM 8277 C CA . SER D 1 173 ? 198.867 108.611 175.481 1.00 38.04 149 SER E CA 1
ATOM 8278 C C . SER D 1 173 ? 199.512 108.557 174.100 1.00 40.36 149 SER E C 1
ATOM 8279 O O . SER D 1 173 ? 199.777 109.605 173.503 1.00 39.49 149 SER E O 1
ATOM 8287 N N . SER D 1 174 ? 199.766 107.356 173.585 1.00 33.89 150 SER E N 1
ATOM 8288 C CA . SER D 1 174 ? 200.322 107.154 172.261 1.00 34.02 150 SER E CA 1
ATOM 8289 C C . SER D 1 174 ? 199.395 106.246 171.463 1.00 41.65 150 SER E C 1
ATOM 8290 O O . SER D 1 174 ? 198.917 105.238 172.002 1.00 39.95 150 SER E O 1
ATOM 8298 N N . PRO D 1 175 ? 199.119 106.548 170.191 1.00 38.84 151 PRO E N 1
ATOM 8299 C CA . PRO D 1 175 ? 198.210 105.687 169.417 1.00 31.27 151 PRO E CA 1
ATOM 8300 C C . PRO D 1 175 ? 198.713 104.267 169.234 1.00 36.14 151 PRO E C 1
ATOM 8301 O O . PRO D 1 175 ? 197.904 103.383 168.924 1.00 39.25 151 PRO E O 1
ATOM 8312 N N . TYR D 1 176 ? 200.010 104.016 169.413 1.00 41.55 152 TYR E N 1
ATOM 8313 C CA . TYR D 1 176 ? 200.592 102.713 169.127 1.00 38.28 152 TYR E CA 1
ATOM 8314 C C . TYR D 1 176 ? 200.725 101.813 170.347 1.00 42.23 152 TYR E C 1
ATOM 8315 O O . TYR D 1 176 ? 200.968 100.614 170.179 1.00 44.35 152 TYR E O 1
ATOM 8333 N N . HIS D 1 177 ? 200.579 102.352 171.558 1.00 37.17 153 HIS E N 1
ATOM 8334 C CA . HIS D 1 177 ? 200.570 101.547 172.772 1.00 34.46 153 HIS E CA 1
ATOM 8335 C C . HIS D 1 177 ? 199.276 101.676 173.562 1.00 39.15 153 HIS E C 1
ATOM 8336 O O . HIS D 1 177 ? 199.086 100.935 174.533 1.00 39.54 153 HIS E O 1
ATOM 8350 N N . GLY D 1 178 ? 198.381 102.582 173.177 1.00 44.56 154 GLY E N 1
ATOM 8351 C CA . GLY D 1 178 ? 197.195 102.857 173.963 1.00 43.83 154 GLY E CA 1
ATOM 8352 C C . GLY D 1 178 ? 196.200 101.716 174.014 1.00 43.54 154 GLY E C 1
ATOM 8353 O O . GLY D 1 178 ? 196.530 100.572 173.690 1.00 45.77 154 GLY E O 1
ATOM 8357 N N . ILE D 1 179 ? 194.975 102.025 174.428 1.00 40.22 155 ILE E N 1
ATOM 8358 C CA . ILE D 1 179 ? 193.920 101.028 174.589 1.00 43.62 155 ILE E CA 1
ATOM 8359 C C . ILE D 1 179 ? 193.352 100.669 173.220 1.00 38.25 155 ILE E C 1
ATOM 8360 O O . ILE D 1 179 ? 193.130 101.566 172.394 1.00 36.36 155 ILE E O 1
ATOM 8376 N N . PRO D 1 180 ? 193.098 99.394 172.929 1.00 34.83 156 PRO E N 1
ATOM 8377 C CA . PRO D 1 180 ? 192.445 99.050 171.662 1.00 36.40 156 PRO E CA 1
ATOM 8378 C C . PRO D 1 180 ? 191.064 99.680 171.570 1.00 41.24 156 PRO E C 1
ATOM 8379 O O . PRO D 1 180 ? 190.468 100.100 172.563 1.00 49.22 156 PRO E O 1
ATOM 8390 N N . GLY D 1 181 ? 190.553 99.747 170.344 1.00 41.34 157 GLY E N 1
ATOM 8391 C CA . GLY D 1 181 ? 189.237 100.312 170.125 1.00 39.32 157 GLY E CA 1
ATOM 8392 C C . GLY D 1 181 ? 188.130 99.377 170.574 1.00 42.17 157 GLY E C 1
ATOM 8393 O O . GLY D 1 181 ? 188.289 98.158 170.625 1.00 44.13 157 GLY E O 1
ATOM 8397 N N . ASP D 1 182 ? 186.983 99.972 170.904 1.00 47.21 158 ASP E N 1
ATOM 8398 C CA . ASP D 1 182 ? 185.808 99.229 171.360 1.00 46.22 158 ASP E CA 1
ATOM 8399 C C . ASP D 1 182 ? 186.091 98.469 172.654 1.00 49.83 158 ASP E C 1
ATOM 8400 O O . ASP D 1 182 ? 185.497 97.420 172.915 1.00 49.35 158 ASP E O 1
ATOM 8409 N N . GLU D 1 183 ? 186.996 98.996 173.474 1.00 45.20 159 GLU E N 1
ATOM 8410 C CA . GLU D 1 183 ? 187.348 98.404 174.754 1.00 42.82 159 GLU E CA 1
ATOM 8411 C C . GLU D 1 183 ? 187.009 99.374 175.876 1.00 51.46 159 GLU E C 1
ATOM 8412 O O . GLU D 1 183 ? 186.936 100.588 175.668 1.00 55.95 159 GLU E O 1
ATOM 8424 N N . ASP D 1 184 ? 186.796 98.825 177.068 1.00 44.28 160 ASP E N 1
ATOM 8425 C CA . ASP D 1 184 ? 186.571 99.645 178.249 1.00 30.06 160 ASP E CA 1
ATOM 8426 C C . ASP D 1 184 ? 187.908 100.144 178.778 1.00 31.04 160 ASP E C 1
ATOM 8427 O O . ASP D 1 184 ? 188.823 99.352 179.025 1.00 44.51 160 ASP E O 1
ATOM 8436 N N . ILE D 1 185 ? 188.022 101.461 178.947 1.00 23.83 161 ILE E N 1
ATOM 8437 C CA . ILE D 1 185 ? 189.290 102.052 179.368 1.00 35.64 161 ILE E CA 1
ATOM 8438 C C . ILE D 1 185 ? 189.703 101.502 180.727 1.00 39.09 161 ILE E C 1
ATOM 8439 O O . ILE D 1 185 ? 190.746 100.849 180.872 1.00 45.77 161 ILE E O 1
ATOM 8455 N N . PHE D 1 186 ? 188.878 101.754 181.744 1.00 30.05 162 PHE E N 1
ATOM 8456 C CA . PHE D 1 186 ? 189.271 101.434 183.109 1.00 29.91 162 PHE E CA 1
ATOM 8457 C C . PHE D 1 186 ? 189.313 99.933 183.347 1.00 33.53 162 PHE E C 1
ATOM 8458 O O . PHE D 1 186 ? 190.153 99.460 184.115 1.00 48.87 162 PHE E O 1
ATOM 8475 N N . GLU D 1 187 ? 188.431 99.168 182.705 1.00 23.39 163 GLU E N 1
ATOM 8476 C CA . GLU D 1 187 ? 188.518 97.717 182.820 1.00 25.15 163 GLU E CA 1
ATOM 8477 C C . GLU D 1 187 ? 189.832 97.203 182.247 1.00 32.88 163 GLU E C 1
ATOM 8478 O O . GLU D 1 187 ? 190.470 96.326 182.837 1.00 39.31 163 GLU E O 1
ATOM 8490 N N . TYR D 1 188 ? 190.255 97.743 181.102 1.00 38.72 164 TYR E N 1
ATOM 8491 C CA . TYR D 1 188 ? 191.538 97.358 180.521 1.00 34.20 164 TYR E CA 1
ATOM 8492 C C . TYR D 1 188 ? 192.693 97.700 181.456 1.00 29.93 164 TYR E C 1
ATOM 8493 O O . TYR D 1 188 ? 193.571 96.861 181.710 1.00 34.28 164 TYR E O 1
ATOM 8511 N N . LEU D 1 189 ? 192.708 98.928 181.980 1.00 28.44 165 LEU E N 1
ATOM 8512 C CA . LEU D 1 189 ? 193.787 99.325 182.879 1.00 31.57 165 LEU E CA 1
ATOM 8513 C C . LEU D 1 189 ? 193.812 98.473 184.141 1.00 31.59 165 LEU E C 1
ATOM 8514 O O . LEU D 1 189 ? 194.891 98.087 184.603 1.00 29.78 165 LEU E O 1
ATOM 8530 N N . LYS D 1 190 ? 192.645 98.178 184.718 1.00 29.56 166 LYS E N 1
ATOM 8531 C CA . LYS D 1 190 ? 192.600 97.337 185.908 1.00 22.62 166 LYS E CA 1
ATOM 8532 C C . LYS D 1 190 ? 193.058 95.920 185.594 1.00 20.21 166 LYS E C 1
ATOM 8533 O O . LYS D 1 190 ? 193.749 95.296 186.402 1.00 27.97 166 LYS E O 1
ATOM 8552 N N . LYS D 1 191 ? 192.677 95.390 184.431 1.00 27.41 167 LYS E N 1
ATOM 8553 C CA . LYS D 1 191 ? 193.134 94.059 184.051 1.00 32.73 167 LYS E CA 1
ATOM 8554 C C . LYS D 1 191 ? 194.650 94.021 183.936 1.00 38.00 167 LYS E C 1
ATOM 8555 O O . LYS D 1 191 ? 195.284 93.026 184.305 1.00 37.64 167 LYS E O 1
ATOM 8574 N N . HIS D 1 192 ? 195.250 95.095 183.420 1.00 44.41 168 HIS E N 1
ATOM 8575 C CA . HIS D 1 192 ? 196.704 95.117 183.296 1.00 31.55 168 HIS E CA 1
ATOM 8576 C C . HIS D 1 192 ? 197.380 95.269 184.655 1.00 33.25 168 HIS E C 1
ATOM 8577 O O . HIS D 1 192 ? 198.370 94.586 184.939 1.00 33.65 168 HIS E O 1
ATOM 8591 N N . LEU D 1 193 ? 196.863 96.156 185.509 1.00 41.67 169 LEU E N 1
ATOM 8592 C CA . LEU D 1 193 ? 197.478 96.368 186.818 1.00 29.57 169 LEU E CA 1
ATOM 8593 C C . LEU D 1 193 ? 197.347 95.137 187.708 1.00 26.17 169 LEU E C 1
ATOM 8594 O O . LEU D 1 193 ? 198.299 94.761 188.399 1.00 33.99 169 LEU E O 1
ATOM 8610 N N . PHE D 1 194 ? 196.176 94.497 187.708 1.00 28.26 170 PHE E N 1
ATOM 8611 C CA . PHE D 1 194 ? 195.926 93.361 188.585 1.00 27.68 170 PHE E CA 1
ATOM 8612 C C . PHE D 1 194 ? 196.831 92.177 188.277 1.00 35.64 170 PHE E C 1
ATOM 8613 O O . PHE D 1 194 ? 197.014 91.312 189.140 1.00 37.15 170 PHE E O 1
ATOM 8630 N N . LYS D 1 195 ? 197.403 92.118 187.078 1.00 39.54 171 LYS E N 1
ATOM 8631 C CA . LYS D 1 195 ? 198.201 90.976 186.654 1.00 34.76 171 LYS E CA 1
ATOM 8632 C C . LYS D 1 195 ? 199.686 91.138 186.952 1.00 38.86 171 LYS E C 1
ATOM 8633 O O . LYS D 1 195 ? 200.455 90.205 186.702 1.00 36.79 171 LYS E O 1
ATOM 8652 N N . GLY D 1 196 ? 200.108 92.283 187.482 1.00 40.80 172 GLY E N 1
ATOM 8653 C CA . GLY D 1 196 ? 201.488 92.458 187.889 1.00 32.67 172 GLY E CA 1
ATOM 8654 C C . GLY D 1 196 ? 202.354 93.199 186.892 1.00 32.42 172 GLY E C 1
ATOM 8655 O O . GLY D 1 196 ? 203.464 92.758 186.583 1.00 40.91 172 GLY E O 1
ATOM 8659 N N . ALA D 1 197 ? 201.867 94.326 186.384 1.00 30.49 173 ALA E N 1
ATOM 8660 C CA . ALA D 1 197 ? 202.644 95.133 185.455 1.00 34.27 173 ALA E CA 1
ATOM 8661 C C . ALA D 1 197 ? 203.687 95.946 186.213 1.00 32.97 173 ALA E C 1
ATOM 8662 O O . ALA D 1 197 ? 203.384 96.566 187.236 1.00 28.28 173 ALA E O 1
ATOM 8669 N N . TYR D 1 198 ? 204.917 95.941 185.707 1.00 30.43 174 TYR E N 1
ATOM 8670 C CA . TYR D 1 198 ? 206.017 96.695 186.304 1.00 21.58 174 TYR E CA 1
ATOM 8671 C C . TYR D 1 198 ? 205.748 98.182 186.107 1.00 21.63 174 TYR E C 1
ATOM 8672 O O . TYR D 1 198 ? 205.869 98.705 184.998 1.00 32.73 174 TYR E O 1
ATOM 8690 N N . VAL D 1 199 ? 205.386 98.874 187.183 1.00 15.42 175 VAL E N 1
ATOM 8691 C CA . VAL D 1 199 ? 204.926 100.254 187.081 1.00 17.92 175 VAL E CA 1
ATOM 8692 C C . VAL D 1 199 ? 206.097 101.219 187.221 1.00 21.67 175 VAL E C 1
ATOM 8693 O O . VAL D 1 199 ? 207.011 101.022 188.032 1.00 38.56 175 VAL E O 1
ATOM 8706 N N . PHE D 1 200 ? 206.059 102.280 186.416 1.00 20.44 176 PHE E N 1
ATOM 8707 C CA . PHE D 1 200 ? 207.006 103.388 186.494 1.00 20.40 176 PHE E CA 1
ATOM 8708 C C . PHE D 1 200 ? 206.225 104.641 186.866 1.00 23.85 176 PHE E C 1
ATOM 8709 O O . PHE D 1 200 ? 205.256 104.994 186.187 1.00 32.34 176 PHE E O 1
ATOM 8726 N N . TYR D 1 201 ? 206.644 105.314 187.934 1.00 24.99 177 TYR E N 1
ATOM 8727 C CA . TYR D 1 201 ? 206.002 106.549 188.377 1.00 24.17 177 TYR E CA 1
ATOM 8728 C C . TYR D 1 201 ? 206.724 107.735 187.757 1.00 28.47 177 TYR E C 1
ATOM 8729 O O . TYR D 1 201 ? 207.828 108.080 188.184 1.00 33.71 177 TYR E O 1
ATOM 8747 N N . MET D 1 202 ? 206.102 108.380 186.770 1.00 27.87 178 MET E N 1
ATOM 8748 C CA . MET D 1 202 ? 206.646 109.611 186.197 1.00 22.69 178 MET E CA 1
ATOM 8749 C C . MET D 1 202 ? 206.279 110.779 187.111 1.00 33.09 178 MET E C 1
ATOM 8750 O O . MET D 1 202 ? 205.426 111.615 186.807 1.00 28.53 178 MET E O 1
ATOM 8764 N N . LEU D 1 203 ? 206.953 110.830 188.257 1.00 37.37 179 LEU E N 1
ATOM 8765 C CA . LEU D 1 203 ? 206.591 111.800 189.282 1.00 29.34 179 LEU E CA 1
ATOM 8766 C C . LEU D 1 203 ? 206.902 113.213 188.810 1.00 30.51 179 LEU E C 1
ATOM 8767 O O . LEU D 1 203 ? 207.996 113.487 188.312 1.00 34.73 179 LEU E O 1
ATOM 8783 N N . SER D 1 204 ? 205.936 114.110 188.972 1.00 37.27 180 SER E N 1
ATOM 8784 C CA . SER D 1 204 ? 206.103 115.509 188.602 1.00 40.12 180 SER E CA 1
ATOM 8785 C C . SER D 1 204 ? 205.018 116.316 189.306 1.00 43.74 180 SER E C 1
ATOM 8786 O O . SER D 1 204 ? 204.259 115.786 190.124 1.00 42.51 180 SER E O 1
ATOM 8794 N N . ASP D 1 205 ? 204.946 117.609 188.988 1.00 50.65 181 ASP E N 1
ATOM 8795 C CA . ASP D 1 205 ? 203.943 118.465 189.611 1.00 46.84 181 ASP E CA 1
ATOM 8796 C C . ASP D 1 205 ? 202.532 118.074 189.195 1.00 37.83 181 ASP E C 1
ATOM 8797 O O . ASP D 1 205 ? 201.607 118.137 190.013 1.00 39.42 181 ASP E O 1
ATOM 8806 N N . ASN D 1 206 ? 202.343 117.677 187.938 1.00 36.90 182 ASN E N 1
ATOM 8807 C CA . ASN D 1 206 ? 201.026 117.291 187.452 1.00 42.59 182 ASN E CA 1
ATOM 8808 C C . ASN D 1 206 ? 200.626 115.883 187.869 1.00 37.64 182 ASN E C 1
ATOM 8809 O O . ASN D 1 206 ? 199.438 115.550 187.810 1.00 32.34 182 ASN E O 1
ATOM 8820 N N . TYR D 1 207 ? 201.582 115.050 188.285 1.00 32.25 183 TYR E N 1
ATOM 8821 C CA . TYR D 1 207 ? 201.235 113.715 188.757 1.00 27.27 183 TYR E CA 1
ATOM 8822 C C . TYR D 1 207 ? 200.483 113.767 190.079 1.00 34.26 183 TYR E C 1
ATOM 8823 O O . TYR D 1 207 ? 199.642 112.901 190.345 1.00 34.53 183 TYR E O 1
ATOM 8841 N N . TYR D 1 208 ? 200.769 114.763 190.917 1.00 43.47 184 TYR E N 1
ATOM 8842 C CA . TYR D 1 208 ? 200.098 114.925 192.199 1.00 39.88 184 TYR E CA 1
ATOM 8843 C C . TYR D 1 208 ? 198.935 115.906 192.117 1.00 38.50 184 TYR E C 1
ATOM 8844 O O . TYR D 1 208 ? 198.462 116.388 193.151 1.00 41.38 184 TYR E O 1
ATOM 8862 N N . ASP D 1 209 ? 198.468 116.206 190.905 1.00 36.11 185 ASP E N 1
ATOM 8863 C CA . ASP D 1 209 ? 197.257 116.987 190.691 1.00 34.97 185 ASP E CA 1
ATOM 8864 C C . ASP D 1 209 ? 196.385 116.269 189.664 1.00 41.20 185 ASP E C 1
ATOM 8865 O O . ASP D 1 209 ? 195.945 116.861 188.676 1.00 46.23 185 ASP E O 1
ATOM 8874 N N . SER D 1 210 ? 196.181 114.968 189.861 1.00 37.33 186 SER E N 1
ATOM 8875 C CA . SER D 1 210 ? 195.401 114.141 188.945 1.00 33.04 186 SER E CA 1
ATOM 8876 C C . SER D 1 210 ? 194.835 112.975 189.743 1.00 30.87 186 SER E C 1
ATOM 8877 O O . SER D 1 210 ? 195.593 112.149 190.258 1.00 37.00 186 SER E O 1
ATOM 8885 N N . VAL D 1 211 ? 193.506 112.905 189.842 1.00 26.20 187 VAL E N 1
ATOM 8886 C CA . VAL D 1 211 ? 192.876 111.883 190.673 1.00 26.55 187 VAL E CA 1
ATOM 8887 C C . VAL D 1 211 ? 193.202 110.489 190.150 1.00 27.21 187 VAL E C 1
ATOM 8888 O O . VAL D 1 211 ? 193.518 109.573 190.923 1.00 28.57 187 VAL E O 1
ATOM 8901 N N . TYR D 1 212 ? 193.134 110.306 188.830 1.00 26.51 188 TYR E N 1
ATOM 8902 C CA . TYR D 1 212 ? 193.323 108.975 188.265 1.00 27.47 188 TYR E CA 1
ATOM 8903 C C . TYR D 1 212 ? 194.724 108.446 188.533 1.00 28.12 188 TYR E C 1
ATOM 8904 O O . TYR D 1 212 ? 194.884 107.259 188.837 1.00 28.17 188 TYR E O 1
ATOM 8922 N N . CYS D 1 213 ? 195.744 109.301 188.428 1.00 24.64 189 CYS E N 1
ATOM 8923 C CA . CYS D 1 213 ? 197.113 108.873 188.693 1.00 23.81 189 CYS E CA 1
ATOM 8924 C C . CYS D 1 213 ? 197.289 108.390 190.126 1.00 33.04 189 CYS E C 1
ATOM 8925 O O . CYS D 1 213 ? 197.929 107.356 190.358 1.00 32.47 189 CYS E O 1
ATOM 8933 N N . LEU D 1 214 ? 196.734 109.117 191.094 1.00 32.11 190 LEU E N 1
ATOM 8934 C CA . LEU D 1 214 ? 196.780 108.678 192.480 1.00 21.95 190 LEU E CA 1
ATOM 8935 C C . LEU D 1 214 ? 196.011 107.382 192.694 1.00 21.57 190 LEU E C 1
ATOM 8936 O O . LEU D 1 214 ? 196.430 106.557 193.513 1.00 28.01 190 LEU E O 1
ATOM 8952 N N . ASN D 1 215 ? 194.908 107.176 191.972 1.00 21.94 191 ASN E N 1
ATOM 8953 C CA . ASN D 1 215 ? 194.230 105.886 192.044 1.00 17.27 191 ASN E CA 1
ATOM 8954 C C . ASN D 1 215 ? 195.099 104.753 191.509 1.00 28.06 191 ASN E C 1
ATOM 8955 O O . ASN D 1 215 ? 195.117 103.665 192.098 1.00 33.95 191 ASN E O 1
ATOM 8966 N N . GLU D 1 216 ? 195.826 104.976 190.409 1.00 27.52 192 GLU E N 1
ATOM 8967 C CA . GLU D 1 216 ? 196.756 103.944 189.949 1.00 21.50 192 GLU E CA 1
ATOM 8968 C C . GLU D 1 216 ? 197.841 103.683 190.983 1.00 24.59 192 GLU E C 1
ATOM 8969 O O . GLU D 1 216 ? 198.233 102.526 191.189 1.00 22.41 192 GLU E O 1
ATOM 8981 N N . MET D 1 217 ? 198.346 104.743 191.619 1.00 31.75 193 MET E N 1
ATOM 8982 C CA . MET D 1 217 ? 199.345 104.568 192.669 1.00 33.41 193 MET E CA 1
ATOM 8983 C C . MET D 1 217 ? 198.807 103.695 193.795 1.00 26.45 193 MET E C 1
ATOM 8984 O O . MET D 1 217 ? 199.480 102.756 194.236 1.00 31.79 193 MET E O 1
ATOM 8998 N N . GLY D 1 218 ? 197.597 103.987 194.272 1.00 18.56 194 GLY E N 1
ATOM 8999 C CA . GLY D 1 218 ? 197.006 103.167 195.315 1.00 20.38 194 GLY E CA 1
ATOM 9000 C C . GLY D 1 218 ? 196.801 101.729 194.887 1.00 21.80 194 GLY E C 1
ATOM 9001 O O . GLY D 1 218 ? 197.026 100.802 195.675 1.00 28.30 194 GLY E O 1
ATOM 9005 N N . ALA D 1 219 ? 196.367 101.519 193.643 1.00 20.22 195 ALA E N 1
ATOM 9006 C CA . ALA D 1 219 ? 196.156 100.162 193.154 1.00 17.85 195 ALA E CA 1
ATOM 9007 C C . ALA D 1 219 ? 197.454 99.367 193.146 1.00 24.50 195 ALA E C 1
ATOM 9008 O O . ALA D 1 219 ? 197.501 98.235 193.647 1.00 32.06 195 ALA E O 1
ATOM 9015 N N . THR D 1 220 ? 198.517 99.941 192.580 1.00 27.91 196 THR E N 1
ATOM 9016 C CA . THR D 1 220 ? 199.793 99.235 192.551 1.00 26.80 196 THR E CA 1
ATOM 9017 C C . THR D 1 220 ? 200.373 99.074 193.951 1.00 28.66 196 THR E C 1
ATOM 9018 O O . THR D 1 220 ? 201.120 98.123 194.204 1.00 24.99 196 THR E O 1
ATOM 9029 N N . TRP D 1 221 ? 200.043 99.985 194.869 1.00 29.84 197 TRP E N 1
ATOM 9030 C CA . TRP D 1 221 ? 200.500 99.846 196.247 1.00 21.35 197 TRP E CA 1
ATOM 9031 C C . TRP D 1 221 ? 199.847 98.650 196.926 1.00 16.02 197 TRP E C 1
ATOM 9032 O O . TRP D 1 221 ? 200.529 97.835 197.557 1.00 19.95 197 TRP E O 1
ATOM 9053 N N . VAL D 1 222 ? 198.524 98.527 196.812 1.00 24.23 198 VAL E N 1
ATOM 9054 C CA . VAL D 1 222 ? 197.842 97.417 197.472 1.00 25.39 198 VAL E CA 1
ATOM 9055 C C . VAL D 1 222 ? 198.205 96.094 196.812 1.00 27.42 198 VAL E C 1
ATOM 9056 O O . VAL D 1 222 ? 198.405 95.082 197.494 1.00 25.64 198 VAL E O 1
ATOM 9069 N N . ASN D 1 223 ? 198.288 96.069 195.481 1.00 34.68 199 ASN E N 1
ATOM 9070 C CA . ASN D 1 223 ? 198.616 94.820 194.805 1.00 32.60 199 ASN E CA 1
ATOM 9071 C C . ASN D 1 223 ? 200.063 94.402 195.029 1.00 36.03 199 ASN E C 1
ATOM 9072 O O . ASN D 1 223 ? 200.393 93.229 194.825 1.00 37.81 199 ASN E O 1
ATOM 9083 N N . SER D 1 224 ? 200.927 95.327 195.449 1.00 31.87 200 SER E N 1
ATOM 9084 C CA . SER D 1 224 ? 202.338 95.030 195.688 1.00 32.66 200 SER E CA 1
ATOM 9085 C C . SER D 1 224 ? 203.068 94.730 194.380 1.00 30.33 200 SER E C 1
ATOM 9086 O O . SER D 1 224 ? 203.903 93.828 194.311 1.00 31.06 200 SER E O 1
ATOM 9094 N N . ASN D 1 225 ? 202.747 95.488 193.337 1.00 23.98 201 ASN E N 1
ATOM 9095 C CA . ASN D 1 225 ? 203.419 95.323 192.058 1.00 24.22 201 ASN E CA 1
ATOM 9096 C C . ASN D 1 225 ? 204.832 95.886 192.127 1.00 28.13 201 ASN E C 1
ATOM 9097 O O . ASN D 1 225 ? 205.125 96.794 192.909 1.00 38.11 201 ASN E O 1
ATOM 9108 N N . ASN D 1 226 ? 205.717 95.336 191.300 1.00 22.15 202 ASN E N 1
ATOM 9109 C CA . ASN D 1 226 ? 207.058 95.890 191.193 1.00 21.07 202 ASN E CA 1
ATOM 9110 C C . ASN D 1 226 ? 206.976 97.320 190.678 1.00 18.30 202 ASN E C 1
ATOM 9111 O O . ASN D 1 226 ? 206.247 97.613 189.728 1.00 30.29 202 ASN E O 1
ATOM 9122 N N . CYS D 1 227 ? 207.724 98.214 191.315 1.00 18.58 203 CYS E N 1
ATOM 9123 C CA . CYS D 1 227 ? 207.603 99.641 191.069 1.00 12.76 203 CYS E CA 1
ATOM 9124 C C . CYS D 1 227 ? 208.975 100.271 190.895 1.00 18.26 203 CYS E C 1
ATOM 9125 O O . CYS D 1 227 ? 209.981 99.761 191.395 1.00 27.98 203 CYS E O 1
ATOM 9133 N N . SER D 1 228 ? 209.001 101.387 190.172 1.00 22.42 204 SER E N 1
ATOM 9134 C CA . SER D 1 228 ? 210.206 102.195 190.059 1.00 22.71 204 SER E CA 1
ATOM 9135 C C . SER D 1 228 ? 209.804 103.648 189.866 1.00 21.47 204 SER E C 1
ATOM 9136 O O . SER D 1 228 ? 208.905 103.946 189.079 1.00 24.12 204 SER E O 1
ATOM 9144 N N . THR D 1 229 ? 210.473 104.544 190.582 1.00 13.98 205 THR E N 1
ATOM 9145 C CA . THR D 1 229 ? 210.184 105.969 190.518 1.00 23.01 205 THR E CA 1
ATOM 9146 C C . THR D 1 229 ? 211.103 106.638 189.506 1.00 25.75 205 THR E C 1
ATOM 9147 O O . THR D 1 229 ? 212.244 106.211 189.313 1.00 39.75 205 THR E O 1
ATOM 9158 N N . PHE D 1 230 ? 210.601 107.694 188.859 1.00 22.11 206 PHE E N 1
ATOM 9159 C CA . PHE D 1 230 ? 211.368 108.460 187.877 1.00 31.65 206 PHE E CA 1
ATOM 9160 C C . PHE D 1 230 ? 210.967 109.922 188.063 1.00 30.72 206 PHE E C 1
ATOM 9161 O O . PHE D 1 230 ? 209.811 110.293 187.841 1.00 32.27 206 PHE E O 1
ATOM 9178 N N . ILE D 1 231 ? 211.930 110.744 188.475 1.00 28.25 207 ILE E N 1
ATOM 9179 C CA . ILE D 1 231 ? 211.659 112.160 188.685 1.00 30.31 207 ILE E CA 1
ATOM 9180 C C . ILE D 1 231 ? 211.803 112.886 187.357 1.00 34.58 207 ILE E C 1
ATOM 9181 O O . ILE D 1 231 ? 212.902 112.977 186.797 1.00 36.09 207 ILE E O 1
ATOM 9197 N N . LEU D 1 232 ? 210.696 113.409 186.846 1.00 39.89 208 LEU E N 1
ATOM 9198 C CA . LEU D 1 232 ? 210.766 114.152 185.598 1.00 39.36 208 LEU E CA 1
ATOM 9199 C C . LEU D 1 232 ? 211.530 115.457 185.817 1.00 44.49 208 LEU E C 1
ATOM 9200 O O . LEU D 1 232 ? 211.513 116.005 186.922 1.00 42.05 208 LEU E O 1
ATOM 9216 N N . PRO D 1 233 ? 212.208 115.974 184.793 1.00 53.47 209 PRO E N 1
ATOM 9217 C CA . PRO D 1 233 ? 212.972 117.213 184.975 1.00 45.98 209 PRO E CA 1
ATOM 9218 C C . PRO D 1 233 ? 212.087 118.348 185.468 1.00 48.81 209 PRO E C 1
ATOM 9219 O O . PRO D 1 233 ? 210.944 118.504 185.033 1.00 48.22 209 PRO E O 1
ATOM 9230 N N . GLY D 1 234 ? 212.629 119.147 186.385 1.00 51.24 210 GLY E N 1
ATOM 9231 C CA . GLY D 1 234 ? 211.923 120.288 186.925 1.00 51.52 210 GLY E CA 1
ATOM 9232 C C . GLY D 1 234 ? 211.115 120.021 188.176 1.00 49.87 210 GLY E C 1
ATOM 9233 O O . GLY D 1 234 ? 210.505 120.958 188.707 1.00 49.89 210 GLY E O 1
ATOM 9237 N N . PHE D 1 235 ? 211.087 118.784 188.666 1.00 50.04 211 PHE E N 1
ATOM 9238 C CA . PHE D 1 235 ? 210.323 118.438 189.859 1.00 45.92 211 PHE E CA 1
ATOM 9239 C C . PHE D 1 235 ? 211.248 118.451 191.070 1.00 48.58 211 PHE E C 1
ATOM 9240 O O . PHE D 1 235 ? 212.246 117.723 191.104 1.00 49.78 211 PHE E O 1
ATOM 9257 N N . LYS D 1 236 ? 210.913 119.279 192.061 1.00 53.83 212 LYS E N 1
ATOM 9258 C CA . LYS D 1 236 ? 211.703 119.413 193.280 1.00 55.15 212 LYS E CA 1
ATOM 9259 C C . LYS D 1 236 ? 210.816 119.336 194.517 1.00 54.44 212 LYS E C 1
ATOM 9260 O O . LYS D 1 236 ? 211.124 119.942 195.546 1.00 57.79 212 LYS E O 1
ATOM 9279 N N . GLY D 1 237 ? 209.715 118.599 194.432 1.00 50.01 213 GLY E N 1
ATOM 9280 C CA . GLY D 1 237 ? 208.763 118.495 195.517 1.00 51.23 213 GLY E CA 1
ATOM 9281 C C . GLY D 1 237 ? 209.030 117.309 196.417 1.00 50.61 213 GLY E C 1
ATOM 9282 O O . GLY D 1 237 ? 210.123 116.737 196.437 1.00 51.61 213 GLY E O 1
ATOM 9286 N N . GLU D 1 238 ? 208.003 116.934 197.173 1.00 49.15 214 GLU E N 1
ATOM 9287 C CA . GLU D 1 238 ? 208.075 115.844 198.133 1.00 47.02 214 GLU E CA 1
ATOM 9288 C C . GLU D 1 238 ? 207.288 114.647 197.620 1.00 47.36 214 GLU E C 1
ATOM 9289 O O . GLU D 1 238 ? 206.213 114.804 197.034 1.00 48.98 214 GLU E O 1
ATOM 9301 N N . ILE D 1 239 ? 207.827 113.451 197.846 1.00 36.63 215 ILE E N 1
ATOM 9302 C CA . ILE D 1 239 ? 207.179 112.218 197.415 1.00 37.42 215 ILE E CA 1
ATOM 9303 C C . ILE D 1 239 ? 206.121 111.821 198.436 1.00 44.02 215 ILE E C 1
ATOM 9304 O O . ILE D 1 239 ? 206.413 111.112 199.405 1.00 45.29 215 ILE E O 1
ATOM 9320 N N . LYS D 1 240 ? 204.887 112.271 198.223 1.00 43.84 216 LYS E N 1
ATOM 9321 C CA . LYS D 1 240 ? 203.785 111.978 199.125 1.00 39.13 216 LYS E CA 1
ATOM 9322 C C . LYS D 1 240 ? 203.106 110.668 198.728 1.00 39.61 216 LYS E C 1
ATOM 9323 O O . LYS D 1 240 ? 203.611 109.895 197.912 1.00 44.43 216 LYS E O 1
ATOM 9342 N N . GLY D 1 241 ? 201.946 110.414 199.321 1.00 35.53 217 GLY E N 1
ATOM 9343 C CA . GLY D 1 241 ? 201.190 109.216 199.022 1.00 32.37 217 GLY E CA 1
ATOM 9344 C C . GLY D 1 241 ? 201.729 107.998 199.745 1.00 30.80 217 GLY E C 1
ATOM 9345 O O . GLY D 1 241 ? 202.524 108.087 200.684 1.00 35.19 217 GLY E O 1
ATOM 9349 N N . VAL D 1 242 ? 201.278 106.828 199.287 1.00 24.83 218 VAL E N 1
ATOM 9350 C CA . VAL D 1 242 ? 201.686 105.559 199.877 1.00 27.37 218 VAL E CA 1
ATOM 9351 C C . VAL D 1 242 ? 202.910 104.973 199.195 1.00 32.36 218 VAL E C 1
ATOM 9352 O O . VAL D 1 242 ? 203.360 103.884 199.577 1.00 32.55 218 VAL E O 1
ATOM 9365 N N . ILE D 1 243 ? 203.459 105.655 198.190 1.00 35.32 219 ILE E N 1
ATOM 9366 C CA . ILE D 1 243 ? 204.661 105.171 197.525 1.00 33.15 219 ILE E CA 1
ATOM 9367 C C . ILE D 1 243 ? 205.832 105.234 198.494 1.00 36.42 219 ILE E C 1
ATOM 9368 O O . ILE D 1 243 ? 205.974 106.193 199.266 1.00 39.57 219 ILE E O 1
ATOM 9384 N N . ASP D 1 244 ? 206.679 104.206 198.462 1.00 34.72 220 ASP E N 1
ATOM 9385 C CA . ASP D 1 244 ? 207.820 104.135 199.365 1.00 34.17 220 ASP E CA 1
ATOM 9386 C C . ASP D 1 244 ? 208.656 105.403 199.264 1.00 35.45 220 ASP E C 1
ATOM 9387 O O . ASP D 1 244 ? 209.249 105.682 198.217 1.00 39.03 220 ASP E O 1
ATOM 9396 N N . LYS D 1 245 ? 208.707 106.179 200.346 1.00 35.56 221 LYS E N 1
ATOM 9397 C CA . LYS D 1 245 ? 209.420 107.449 200.342 1.00 33.47 221 LYS E CA 1
ATOM 9398 C C . LYS D 1 245 ? 210.914 107.294 200.585 1.00 36.20 221 LYS E C 1
ATOM 9399 O O . LYS D 1 245 ? 211.660 108.255 200.369 1.00 40.42 221 LYS E O 1
ATOM 9418 N N . ASN D 1 246 ? 211.367 106.122 201.026 1.00 31.40 222 ASN E N 1
ATOM 9419 C CA . ASN D 1 246 ? 212.774 105.879 201.306 1.00 27.57 222 ASN E CA 1
ATOM 9420 C C . ASN D 1 246 ? 213.473 105.132 200.179 1.00 31.56 222 ASN E C 1
ATOM 9421 O O . ASN D 1 246 ? 214.615 104.699 200.352 1.00 38.34 222 ASN E O 1
ATOM 9432 N N . LYS D 1 247 ? 212.814 104.967 199.036 1.00 33.44 223 LYS E N 1
ATOM 9433 C CA . LYS D 1 247 ? 213.425 104.343 197.872 1.00 32.45 223 LYS E CA 1
ATOM 9434 C C . LYS D 1 247 ? 214.077 105.410 197.004 1.00 30.39 223 LYS E C 1
ATOM 9435 O O . LYS D 1 247 ? 213.564 106.526 196.882 1.00 29.36 223 LYS E O 1
ATOM 9454 N N . LYS D 1 248 ? 215.212 105.062 196.405 1.00 30.05 224 LYS E N 1
ATOM 9455 C CA . LYS D 1 248 ? 215.969 106.014 195.606 1.00 31.61 224 LYS E CA 1
ATOM 9456 C C . LYS D 1 248 ? 215.349 106.147 194.220 1.00 35.83 224 LYS E C 1
ATOM 9457 O O . LYS D 1 248 ? 214.968 105.149 193.601 1.00 37.26 224 LYS E O 1
ATOM 9476 N N . ALA D 1 249 ? 215.256 107.381 193.735 1.00 33.19 225 ALA E N 1
ATOM 9477 C CA . ALA D 1 249 ? 214.597 107.689 192.474 1.00 28.36 225 ALA E CA 1
ATOM 9478 C C . ALA D 1 249 ? 215.625 107.899 191.370 1.00 35.24 225 ALA E C 1
ATOM 9479 O O . ALA D 1 249 ? 216.768 108.281 191.634 1.00 42.62 225 ALA E O 1
ATOM 9486 N N . PHE D 1 250 ? 215.208 107.643 190.131 1.00 32.07 226 PHE E N 1
ATOM 9487 C CA . PHE D 1 250 ? 216.057 107.828 188.961 1.00 26.35 226 PHE E CA 1
ATOM 9488 C C . PHE D 1 250 ? 215.844 109.225 188.393 1.00 33.72 226 PHE E C 1
ATOM 9489 O O . PHE D 1 250 ? 214.706 109.620 188.118 1.00 36.29 226 PHE E O 1
ATOM 9506 N N . SER D 1 251 ? 216.932 109.967 188.216 1.00 35.95 227 SER E N 1
ATOM 9507 C CA . SER D 1 251 ? 216.864 111.267 187.572 1.00 41.59 227 SER E CA 1
ATOM 9508 C C . SER D 1 251 ? 217.116 111.123 186.071 1.00 48.60 227 SER E C 1
ATOM 9509 O O . SER D 1 251 ? 217.521 110.067 185.579 1.00 54.12 227 SER E O 1
ATOM 9517 N N . LEU D 1 252 ? 216.855 112.203 185.332 1.00 48.11 228 LEU E N 1
ATOM 9518 C CA . LEU D 1 252 ? 216.998 112.205 183.879 1.00 43.33 228 LEU E CA 1
ATOM 9519 C C . LEU D 1 252 ? 217.637 113.514 183.405 1.00 41.70 228 LEU E C 1
ATOM 9520 O O . LEU D 1 252 ? 217.213 114.125 182.428 1.00 39.64 228 LEU E O 1
ATOM 9536 N N . GLU D 1 253 ? 218.681 113.961 184.104 1.00 56.80 229 GLU E N 1
ATOM 9537 C CA . GLU D 1 253 ? 219.338 115.215 183.750 1.00 57.02 229 GLU E CA 1
ATOM 9538 C C . GLU D 1 253 ? 220.773 115.004 183.278 1.00 55.77 229 GLU E C 1
ATOM 9539 O O . GLU D 1 253 ? 221.125 115.401 182.163 1.00 52.11 229 GLU E O 1
ATOM 9551 N N . GLU D 1 254 ? 221.606 114.383 184.109 1.00 56.61 230 GLU E N 1
ATOM 9552 C CA . GLU D 1 254 ? 223.011 114.224 183.777 1.00 51.87 230 GLU E CA 1
ATOM 9553 C C . GLU D 1 254 ? 223.240 112.939 182.983 1.00 49.26 230 GLU E C 1
ATOM 9554 O O . GLU D 1 254 ? 222.427 112.013 183.032 1.00 49.43 230 GLU E O 1
ATOM 9566 N N . PRO D 1 255 ? 224.347 112.859 182.239 1.00 42.74 231 PRO E N 1
ATOM 9567 C CA . PRO D 1 255 ? 224.637 111.625 181.491 1.00 44.34 231 PRO E CA 1
ATOM 9568 C C . PRO D 1 255 ? 224.752 110.396 182.370 1.00 47.25 231 PRO E C 1
ATOM 9569 O O . PRO D 1 255 ? 224.416 109.294 181.918 1.00 49.55 231 PRO E O 1
ATOM 9580 N N . ILE D 1 256 ? 225.224 110.543 183.608 1.00 41.63 232 ILE E N 1
ATOM 9581 C CA . ILE D 1 256 ? 225.336 109.390 184.494 1.00 40.07 232 ILE E CA 1
ATOM 9582 C C . ILE D 1 256 ? 223.960 108.816 184.811 1.00 45.08 232 ILE E C 1
ATOM 9583 O O . ILE D 1 256 ? 223.809 107.596 184.943 1.00 48.01 232 ILE E O 1
ATOM 9599 N N . ASP D 1 257 ? 222.940 109.669 184.935 1.00 48.60 233 ASP E N 1
ATOM 9600 C CA . ASP D 1 257 ? 221.593 109.163 185.180 1.00 47.85 233 ASP E CA 1
ATOM 9601 C C . ASP D 1 257 ? 221.103 108.307 184.021 1.00 44.30 233 ASP E C 1
ATOM 9602 O O . ASP D 1 257 ? 220.536 107.229 184.241 1.00 45.04 233 ASP E O 1
ATOM 9611 N N . LEU D 1 258 ? 221.318 108.760 182.784 1.00 38.96 234 LEU E N 1
ATOM 9612 C CA . LEU D 1 258 ? 220.928 107.966 181.627 1.00 37.82 234 LEU E CA 1
ATOM 9613 C C . LEU D 1 258 ? 221.745 106.688 181.519 1.00 35.68 234 LEU E C 1
ATOM 9614 O O . LEU D 1 258 ? 221.210 105.653 181.112 1.00 40.26 234 LEU E O 1
ATOM 9630 N N . PHE D 1 259 ? 223.030 106.730 181.876 1.00 30.66 235 PHE E N 1
ATOM 9631 C CA . PHE D 1 259 ? 223.822 105.504 181.887 1.00 36.25 235 PHE E CA 1
ATOM 9632 C C . PHE D 1 259 ? 223.265 104.502 182.890 1.00 45.59 235 PHE E C 1
ATOM 9633 O O . PHE D 1 259 ? 223.155 103.306 182.590 1.00 51.15 235 PHE E O 1
ATOM 9650 N N . ASN D 1 260 ? 222.905 104.971 184.086 1.00 41.64 236 ASN E N 1
ATOM 9651 C CA . ASN D 1 260 ? 222.338 104.076 185.088 1.00 30.51 236 ASN E CA 1
ATOM 9652 C C . ASN D 1 260 ? 221.004 103.509 184.622 1.00 35.67 236 ASN E C 1
ATOM 9653 O O . ASN D 1 260 ? 220.720 102.323 184.821 1.00 39.22 236 ASN E O 1
ATOM 9664 N N . LEU D 1 261 ? 220.171 104.344 183.998 1.00 39.28 237 LEU E N 1
ATOM 9665 C CA . LEU D 1 261 ? 218.891 103.868 183.481 1.00 39.70 237 LEU E CA 1
ATOM 9666 C C . LEU D 1 261 ? 219.091 102.811 182.399 1.00 34.78 237 LEU E C 1
ATOM 9667 O O . LEU D 1 261 ? 218.398 101.785 182.383 1.00 42.96 237 LEU E O 1
ATOM 9683 N N . LYS D 1 262 ? 220.032 103.051 181.484 1.00 32.80 238 LYS E N 1
ATOM 9684 C CA . LYS D 1 262 ? 220.323 102.080 180.436 1.00 38.60 238 LYS E CA 1
ATOM 9685 C C . LYS D 1 262 ? 220.802 100.764 181.031 1.00 35.07 238 LYS E C 1
ATOM 9686 O O . LYS D 1 262 ? 220.369 99.688 180.602 1.00 42.42 238 LYS E O 1
ATOM 9705 N N . GLU D 1 263 ? 221.699 100.828 182.016 1.00 32.80 239 GLU E N 1
ATOM 9706 C CA . GLU D 1 263 ? 222.175 99.603 182.646 1.00 39.29 239 GLU E CA 1
ATOM 9707 C C . GLU D 1 263 ? 221.034 98.871 183.340 1.00 43.91 239 GLU E C 1
ATOM 9708 O O . GLU D 1 263 ? 220.944 97.639 183.272 1.00 46.88 239 GLU E O 1
ATOM 9720 N N . LYS D 1 264 ? 220.148 99.614 184.005 1.00 40.00 240 LYS E N 1
ATOM 9721 C CA . LYS D 1 264 ? 219.001 98.995 184.659 1.00 33.36 240 LYS E CA 1
ATOM 9722 C C . LYS D 1 264 ? 218.138 98.246 183.654 1.00 43.29 240 LYS E C 1
ATOM 9723 O O . LYS D 1 264 ? 217.763 97.091 183.881 1.00 45.37 240 LYS E O 1
ATOM 9742 N N . ILE D 1 265 ? 217.806 98.894 182.535 1.00 47.88 241 ILE E N 1
ATOM 9743 C CA . ILE D 1 265 ? 216.939 98.254 181.547 1.00 32.20 241 ILE E CA 1
ATOM 9744 C C . ILE D 1 265 ? 217.622 97.030 180.950 1.00 32.73 241 ILE E C 1
ATOM 9745 O O . ILE D 1 265 ? 217.002 95.968 180.791 1.00 39.64 241 ILE E O 1
ATOM 9761 N N . LEU D 1 266 ? 218.907 97.154 180.607 1.00 36.02 242 LEU E N 1
ATOM 9762 C CA . LEU D 1 266 ? 219.619 96.025 180.021 1.00 38.42 242 LEU E CA 1
ATOM 9763 C C . LEU D 1 266 ? 219.659 94.846 180.983 1.00 37.53 242 LEU E C 1
ATOM 9764 O O . LEU D 1 266 ? 219.475 93.694 180.574 1.00 39.97 242 LEU E O 1
ATOM 9780 N N . ARG D 1 267 ? 219.902 95.112 182.268 1.00 49.78 243 ARG E N 1
ATOM 9781 C CA . ARG D 1 267 ? 219.892 94.042 183.260 1.00 54.30 243 ARG E CA 1
ATOM 9782 C C . ARG D 1 267 ? 218.503 93.436 183.403 1.00 50.33 243 ARG E C 1
ATOM 9783 O O . ARG D 1 267 ? 218.363 92.216 183.550 1.00 49.98 243 ARG E O 1
ATOM 9804 N N . MET D 1 268 ? 217.464 94.272 183.366 1.00 48.31 244 MET E N 1
ATOM 9805 C CA . MET D 1 268 ? 216.105 93.780 183.562 1.00 44.05 244 MET E CA 1
ATOM 9806 C C . MET D 1 268 ? 215.694 92.839 182.439 1.00 44.22 244 MET E C 1
ATOM 9807 O O . MET D 1 268 ? 215.199 91.734 182.690 1.00 43.17 244 MET E O 1
ATOM 9821 N N . TYR D 1 269 ? 215.894 93.256 181.190 1.00 49.49 245 TYR E N 1
ATOM 9822 C CA . TYR D 1 269 ? 215.413 92.496 180.043 1.00 42.92 245 TYR E CA 1
ATOM 9823 C C . TYR D 1 269 ? 216.480 91.620 179.402 1.00 44.93 245 TYR E C 1
ATOM 9824 O O . TYR D 1 269 ? 216.194 90.958 178.400 1.00 40.17 245 TYR E O 1
ATOM 9842 N N . ASP D 1 270 ? 217.692 91.587 179.952 1.00 52.14 246 ASP E N 1
ATOM 9843 C CA . ASP D 1 270 ? 218.771 90.754 179.425 1.00 53.56 246 ASP E CA 1
ATOM 9844 C C . ASP D 1 270 ? 219.030 91.089 177.952 1.00 50.78 246 ASP E C 1
ATOM 9845 O O . ASP D 1 270 ? 218.803 90.288 177.043 1.00 50.79 246 ASP E O 1
ATOM 9854 N N . LEU D 1 271 ? 219.483 92.317 177.731 1.00 41.49 247 LEU E N 1
ATOM 9855 C CA . LEU D 1 271 ? 219.800 92.829 176.406 1.00 40.77 247 LEU E CA 1
ATOM 9856 C C . LEU D 1 271 ? 221.287 93.165 176.330 1.00 49.83 247 LEU E C 1
ATOM 9857 O O . LEU D 1 271 ? 222.044 92.965 177.283 1.00 54.32 247 LEU E O 1
ATOM 9873 N N . THR D 1 272 ? 221.701 93.680 175.174 1.00 53.75 248 THR E N 1
ATOM 9874 C CA . THR D 1 272 ? 223.059 94.163 174.973 1.00 54.29 248 THR E CA 1
ATOM 9875 C C . THR D 1 272 ? 223.011 95.395 174.082 1.00 53.61 248 THR E C 1
ATOM 9876 O O . THR D 1 272 ? 222.071 95.589 173.307 1.00 49.05 248 THR E O 1
ATOM 9887 N N . LEU D 1 273 ? 224.041 96.228 174.199 1.00 48.21 249 LEU E N 1
ATOM 9888 C CA . LEU D 1 273 ? 224.106 97.472 173.448 1.00 46.00 249 LEU E CA 1
ATOM 9889 C C . LEU D 1 273 ? 225.563 97.803 173.166 1.00 52.69 249 LEU E C 1
ATOM 9890 O O . LEU D 1 273 ? 226.475 97.295 173.824 1.00 51.19 249 LEU E O 1
ATOM 9906 N N . GLU D 1 274 ? 225.771 98.665 172.173 1.00 64.98 250 GLU E N 1
ATOM 9907 C CA . GLU D 1 274 ? 227.099 99.097 171.766 1.00 62.05 250 GLU E CA 1
ATOM 9908 C C . GLU D 1 274 ? 227.235 100.598 171.979 1.00 60.61 250 GLU E C 1
ATOM 9909 O O . GLU D 1 274 ? 226.246 101.337 171.965 1.00 63.55 250 GLU E O 1
ATOM 9921 N N . ASP D 1 275 ? 228.478 101.043 172.172 1.00 53.79 251 ASP E N 1
ATOM 9922 C CA . ASP D 1 275 ? 228.716 102.422 172.587 1.00 53.87 251 ASP E CA 1
ATOM 9923 C C . ASP D 1 275 ? 228.200 103.414 171.550 1.00 56.65 251 ASP E C 1
ATOM 9924 O O . ASP D 1 275 ? 227.546 104.402 171.899 1.00 54.89 251 ASP E O 1
ATOM 9933 N N . LYS D 1 276 ? 228.486 103.168 170.269 1.00 54.27 252 LYS E N 1
ATOM 9934 C CA . LYS D 1 276 ? 228.051 104.087 169.219 1.00 52.32 252 LYS E CA 1
ATOM 9935 C C . LYS D 1 276 ? 226.543 104.296 169.270 1.00 60.13 252 LYS E C 1
ATOM 9936 O O . LYS D 1 276 ? 226.051 105.434 169.229 1.00 62.14 252 LYS E O 1
ATOM 9955 N N . LYS D 1 277 ? 225.791 103.196 169.348 1.00 57.75 253 LYS E N 1
ATOM 9956 C CA . LYS D 1 277 ? 224.343 103.296 169.465 1.00 52.38 253 LYS E CA 1
ATOM 9957 C C . LYS D 1 277 ? 223.956 104.083 170.706 1.00 50.26 253 LYS E C 1
ATOM 9958 O O . LYS D 1 277 ? 222.982 104.842 170.691 1.00 52.49 253 LYS E O 1
ATOM 9977 N N . TRP D 1 278 ? 224.707 103.912 171.796 1.00 39.24 254 TRP E N 1
ATOM 9978 C CA . TRP D 1 278 ? 224.379 104.623 173.025 1.00 43.78 254 TRP E CA 1
ATOM 9979 C C . TRP D 1 278 ? 224.541 106.128 172.852 1.00 46.03 254 TRP E C 1
ATOM 9980 O O . TRP D 1 278 ? 223.685 106.904 173.293 1.00 50.09 254 TRP E O 1
ATOM 10001 N N . GLU D 1 279 ? 225.628 106.564 172.210 1.00 42.81 255 GLU E N 1
ATOM 10002 C CA . GLU D 1 279 ? 225.799 107.999 171.988 1.00 39.41 255 GLU E CA 1
ATOM 10003 C C . GLU D 1 279 ? 224.718 108.533 171.061 1.00 44.67 255 GLU E C 1
ATOM 10004 O O . GLU D 1 279 ? 224.184 109.626 171.286 1.00 50.91 255 GLU E O 1
ATOM 10016 N N . ARG D 1 280 ? 224.378 107.776 170.014 1.00 47.47 256 ARG E N 1
ATOM 10017 C CA . ARG D 1 280 ? 223.320 108.224 169.113 1.00 37.80 256 ARG E CA 1
ATOM 10018 C C . ARG D 1 280 ? 221.997 108.379 169.854 1.00 44.44 256 ARG E C 1
ATOM 10019 O O . ARG D 1 280 ? 221.298 109.388 169.694 1.00 42.85 256 ARG E O 1
ATOM 10040 N N . ILE D 1 281 ? 221.644 107.393 170.681 1.00 44.47 257 ILE E N 1
ATOM 10041 C CA . ILE D 1 281 ? 220.385 107.437 171.419 1.00 37.22 257 ILE E CA 1
ATOM 10042 C C . ILE D 1 281 ? 220.380 108.597 172.405 1.00 39.26 257 ILE E C 1
ATOM 10043 O O . ILE D 1 281 ? 219.374 109.301 172.551 1.00 46.42 257 ILE E O 1
ATOM 10059 N N . LYS D 1 282 ? 221.491 108.801 173.118 1.00 36.61 258 LYS E N 1
ATOM 10060 C CA . LYS D 1 282 ? 221.562 109.901 174.073 1.00 38.46 258 LYS E CA 1
ATOM 10061 C C . LYS D 1 282 ? 221.406 111.244 173.373 1.00 38.37 258 LYS E C 1
ATOM 10062 O O . LYS D 1 282 ? 220.701 112.134 173.867 1.00 36.30 258 LYS E O 1
ATOM 10081 N N . ALA D 1 283 ? 222.061 111.412 172.221 1.00 41.63 259 ALA E N 1
ATOM 10082 C CA . ALA D 1 283 ? 221.919 112.655 171.471 1.00 40.65 259 ALA E CA 1
ATOM 10083 C C . ALA D 1 283 ? 220.483 112.851 171.005 1.00 46.44 259 ALA E C 1
ATOM 10084 O O . ALA D 1 283 ? 219.950 113.965 171.063 1.00 47.51 259 ALA E O 1
ATOM 10091 N N . LYS D 1 284 ? 219.841 111.778 170.537 1.00 51.42 260 LYS E N 1
ATOM 10092 C CA . LYS D 1 284 ? 218.446 111.877 170.117 1.00 47.05 260 LYS E CA 1
ATOM 10093 C C . LYS D 1 284 ? 217.561 112.323 171.275 1.00 50.44 260 LYS E C 1
ATOM 10094 O O . LYS D 1 284 ? 216.711 113.206 171.120 1.00 47.93 260 LYS E O 1
ATOM 10113 N N . PHE D 1 285 ? 217.751 111.716 172.447 1.00 53.18 261 PHE E N 1
ATOM 10114 C CA . PHE D 1 285 ? 216.955 112.075 173.618 1.00 43.67 261 PHE E CA 1
ATOM 10115 C C . PHE D 1 285 ? 217.164 113.537 173.993 1.00 45.15 261 PHE E C 1
ATOM 10116 O O . PHE D 1 285 ? 216.200 114.278 174.232 1.00 44.48 261 PHE E O 1
ATOM 10133 N N . ASN D 1 286 ? 218.425 113.974 174.044 1.00 46.96 262 ASN E N 1
ATOM 10134 C CA . ASN D 1 286 ? 218.709 115.353 174.424 1.00 46.19 262 ASN E CA 1
ATOM 10135 C C . ASN D 1 286 ? 218.105 116.332 173.426 1.00 50.24 262 ASN E C 1
ATOM 10136 O O . ASN D 1 286 ? 217.561 117.371 173.817 1.00 52.51 262 ASN E O 1
ATOM 10147 N N . THR D 1 287 ? 218.193 116.022 172.130 1.00 50.83 263 THR E N 1
ATOM 10148 C CA . THR D 1 287 ? 217.569 116.878 171.128 1.00 53.19 263 THR E CA 1
ATOM 10149 C C . THR D 1 287 ? 216.057 116.917 171.306 1.00 55.13 263 THR E C 1
ATOM 10150 O O . THR D 1 287 ? 215.436 117.977 171.174 1.00 51.14 263 THR E O 1
ATOM 10161 N N . LYS D 1 288 ? 215.447 115.768 171.605 1.00 54.98 264 LYS E N 1
ATOM 10162 C CA . LYS D 1 288 ? 214.003 115.732 171.815 1.00 49.88 264 LYS E CA 1
ATOM 10163 C C . LYS D 1 288 ? 213.598 116.640 172.968 1.00 50.45 264 LYS E C 1
ATOM 10164 O O . LYS D 1 288 ? 212.649 117.424 172.851 1.00 46.77 264 LYS E O 1
ATOM 10183 N N . LEU D 1 289 ? 214.308 116.549 174.095 1.00 55.02 265 LEU E N 1
ATOM 10184 C CA . LEU D 1 289 ? 213.947 117.379 175.241 1.00 52.98 265 LEU E CA 1
ATOM 10185 C C . LEU D 1 289 ? 214.226 118.854 174.984 1.00 58.16 265 LEU E C 1
ATOM 10186 O O . LEU D 1 289 ? 213.460 119.713 175.434 1.00 56.27 265 LEU E O 1
ATOM 10202 N N . LYS D 1 290 ? 215.305 119.170 174.276 1.00 69.32 266 LYS E N 1
ATOM 10203 C CA . LYS D 1 290 ? 215.650 120.561 173.998 1.00 69.56 266 LYS E CA 1
ATOM 10204 C C . LYS D 1 290 ? 214.562 121.234 173.170 1.00 70.78 266 LYS E C 1
ATOM 10205 O O . LYS D 1 290 ? 214.459 122.460 173.137 1.00 72.18 266 LYS E O 1
ATOM 10225 N N . GLU E 1 135 ? 253.039 104.069 248.268 1.00 60.08 111 GLU D N 1
ATOM 10226 C CA . GLU E 1 135 ? 253.402 103.935 249.707 1.00 62.89 111 GLU D CA 1
ATOM 10227 C C . GLU E 1 135 ? 252.298 104.495 250.595 1.00 63.08 111 GLU D C 1
ATOM 10228 O O . GLU E 1 135 ? 251.804 103.813 251.492 1.00 65.30 111 GLU D O 1
ATOM 10240 N N . LEU E 1 136 ? 251.914 105.744 250.338 1.00 57.68 112 LEU D N 1
ATOM 10241 C CA . LEU E 1 136 ? 250.841 106.410 251.073 1.00 57.44 112 LEU D CA 1
ATOM 10242 C C . LEU E 1 136 ? 249.522 106.344 250.317 1.00 58.83 112 LEU D C 1
ATOM 10243 O O . LEU E 1 136 ? 248.686 107.245 250.425 1.00 56.42 112 LEU D O 1
ATOM 10259 N N . GLU E 1 137 ? 249.309 105.279 249.543 1.00 60.98 113 GLU D N 1
ATOM 10260 C CA . GLU E 1 137 ? 248.069 105.145 248.789 1.00 62.19 113 GLU D CA 1
ATOM 10261 C C . GLU E 1 137 ? 246.863 104.932 249.693 1.00 62.70 113 GLU D C 1
ATOM 10262 O O . GLU E 1 137 ? 245.726 105.047 249.223 1.00 62.48 113 GLU D O 1
ATOM 10274 N N . LYS E 1 138 ? 247.080 104.624 250.970 1.00 57.14 114 LYS D N 1
ATOM 10275 C CA . LYS E 1 138 ? 245.994 104.403 251.914 1.00 57.10 114 LYS D CA 1
ATOM 10276 C C . LYS E 1 138 ? 245.551 105.677 252.620 1.00 57.82 114 LYS D C 1
ATOM 10277 O O . LYS E 1 138 ? 244.575 105.640 253.375 1.00 59.76 114 LYS D O 1
ATOM 10296 N N . LYS E 1 139 ? 246.235 106.794 252.399 1.00 51.26 115 LYS D N 1
ATOM 10297 C CA . LYS E 1 139 ? 245.819 108.069 252.957 1.00 44.58 115 LYS D CA 1
ATOM 10298 C C . LYS E 1 139 ? 244.688 108.662 252.122 1.00 45.38 115 LYS D C 1
ATOM 10299 O O . LYS E 1 139 ? 244.393 108.209 251.015 1.00 48.53 115 LYS D O 1
ATOM 10318 N N . ILE E 1 140 ? 244.046 109.689 252.672 1.00 39.37 116 ILE D N 1
ATOM 10319 C CA . ILE E 1 140 ? 242.955 110.395 252.000 1.00 39.51 116 ILE D CA 1
ATOM 10320 C C . ILE E 1 140 ? 243.305 111.879 252.034 1.00 40.49 116 ILE D C 1
ATOM 10321 O O . ILE E 1 140 ? 243.007 112.583 253.004 1.00 44.28 116 ILE D O 1
ATOM 10337 N N . PHE E 1 141 ? 243.939 112.367 250.974 1.00 35.45 117 PHE D N 1
ATOM 10338 C CA . PHE E 1 141 ? 244.181 113.795 250.848 1.00 32.33 117 PHE D CA 1
ATOM 10339 C C . PHE E 1 141 ? 242.879 114.494 250.481 1.00 29.93 117 PHE D C 1
ATOM 10340 O O . PHE E 1 141 ? 242.230 114.138 249.494 1.00 42.43 117 PHE D O 1
ATOM 10357 N N . ILE E 1 142 ? 242.490 115.485 251.279 1.00 28.26 118 ILE D N 1
ATOM 10358 C CA . ILE E 1 142 ? 241.206 116.151 251.096 1.00 32.06 118 ILE D CA 1
ATOM 10359 C C . ILE E 1 142 ? 241.430 117.563 250.573 1.00 33.63 118 ILE D C 1
ATOM 10360 O O . ILE E 1 142 ? 241.607 118.505 251.352 1.00 46.57 118 ILE D O 1
ATOM 10376 N N . SER E 1 143 ? 241.417 117.719 249.251 1.00 29.05 119 SER D N 1
ATOM 10377 C CA . SER E 1 143 ? 241.518 119.045 248.662 1.00 37.00 119 SER D CA 1
ATOM 10378 C C . SER E 1 143 ? 240.260 119.845 248.968 1.00 35.11 119 SER D C 1
ATOM 10379 O O . SER E 1 143 ? 239.144 119.325 248.906 1.00 38.01 119 SER D O 1
ATOM 10387 N N . HIS E 1 144 ? 240.441 121.118 249.302 1.00 34.12 120 HIS D N 1
ATOM 10388 C CA . HIS E 1 144 ? 239.317 121.970 249.663 1.00 34.60 120 HIS D CA 1
ATOM 10389 C C . HIS E 1 144 ? 239.796 123.411 249.727 1.00 32.37 120 HIS D C 1
ATOM 10390 O O . HIS E 1 144 ? 240.976 123.706 249.525 1.00 36.21 120 HIS D O 1
ATOM 10404 N N . SER E 1 145 ? 238.857 124.304 250.018 1.00 31.53 121 SER D N 1
ATOM 10405 C CA . SER E 1 145 ? 239.138 125.711 250.244 1.00 37.11 121 SER D CA 1
ATOM 10406 C C . SER E 1 145 ? 238.854 126.056 251.700 1.00 44.13 121 SER D C 1
ATOM 10407 O O . SER E 1 145 ? 237.947 125.498 252.323 1.00 51.50 121 SER D O 1
ATOM 10415 N N . SER E 1 146 ? 239.643 126.984 252.242 1.00 45.94 122 SER D N 1
ATOM 10416 C CA . SER E 1 146 ? 239.504 127.352 253.645 1.00 40.04 122 SER D CA 1
ATOM 10417 C C . SER E 1 146 ? 238.177 128.034 253.947 1.00 44.70 122 SER D C 1
ATOM 10418 O O . SER E 1 146 ? 237.836 128.185 255.124 1.00 46.00 122 SER D O 1
ATOM 10426 N N . LYS E 1 147 ? 237.430 128.450 252.928 1.00 49.21 123 LYS D N 1
ATOM 10427 C CA . LYS E 1 147 ? 236.124 129.063 253.122 1.00 44.92 123 LYS D CA 1
ATOM 10428 C C . LYS E 1 147 ? 235.002 128.038 253.237 1.00 49.31 123 LYS D C 1
ATOM 10429 O O . LYS E 1 147 ? 233.845 128.427 253.424 1.00 51.76 123 LYS D O 1
ATOM 10448 N N . ASP E 1 148 ? 235.314 126.749 253.130 1.00 53.14 124 ASP D N 1
ATOM 10449 C CA . ASP E 1 148 ? 234.347 125.666 253.267 1.00 50.62 124 ASP D CA 1
ATOM 10450 C C . ASP E 1 148 ? 234.680 124.811 254.484 1.00 49.05 124 ASP D C 1
ATOM 10451 O O . ASP E 1 148 ? 234.631 123.580 254.437 1.00 49.91 124 ASP D O 1
ATOM 10460 N N . LYS E 1 149 ? 235.030 125.467 255.592 1.00 51.88 125 LYS D N 1
ATOM 10461 C CA . LYS E 1 149 ? 235.512 124.745 256.765 1.00 52.34 125 LYS D CA 1
ATOM 10462 C C . LYS E 1 149 ? 234.428 123.865 257.375 1.00 52.61 125 LYS D C 1
ATOM 10463 O O . LYS E 1 149 ? 234.700 122.728 257.774 1.00 50.63 125 LYS D O 1
ATOM 10482 N N . ILE E 1 150 ? 233.198 124.369 257.465 1.00 51.88 126 ILE D N 1
ATOM 10483 C CA . ILE E 1 150 ? 232.170 123.681 258.246 1.00 50.02 126 ILE D CA 1
ATOM 10484 C C . ILE E 1 150 ? 231.744 122.387 257.560 1.00 49.61 126 ILE D C 1
ATOM 10485 O O . ILE E 1 150 ? 231.663 121.325 258.193 1.00 47.61 126 ILE D O 1
ATOM 10501 N N . VAL E 1 151 ? 231.451 122.457 256.261 1.00 49.73 127 VAL D N 1
ATOM 10502 C CA . VAL E 1 151 ? 230.958 121.279 255.553 1.00 48.33 127 VAL D CA 1
ATOM 10503 C C . VAL E 1 151 ? 232.034 120.203 255.500 1.00 47.58 127 VAL D C 1
ATOM 10504 O O . VAL E 1 151 ? 231.759 119.017 255.717 1.00 48.61 127 VAL D O 1
ATOM 10517 N N . CYS E 1 152 ? 233.275 120.597 255.209 1.00 44.51 128 CYS D N 1
ATOM 10518 C CA . CYS E 1 152 ? 234.361 119.626 255.183 1.00 46.28 128 CYS D CA 1
ATOM 10519 C C . CYS E 1 152 ? 234.640 119.066 256.570 1.00 49.67 128 CYS D C 1
ATOM 10520 O O . CYS E 1 152 ? 235.009 117.895 256.699 1.00 53.15 128 CYS D O 1
ATOM 10528 N N . ASN E 1 153 ? 234.468 119.876 257.616 1.00 54.24 129 ASN D N 1
ATOM 10529 C CA . ASN E 1 153 ? 234.621 119.367 258.974 1.00 53.51 129 ASN D CA 1
ATOM 10530 C C . ASN E 1 153 ? 233.588 118.290 259.268 1.00 55.40 129 ASN D C 1
ATOM 10531 O O . ASN E 1 153 ? 233.922 117.229 259.808 1.00 55.48 129 ASN D O 1
ATOM 10542 N N . ALA E 1 154 ? 232.328 118.546 258.914 1.00 53.44 130 ALA D N 1
ATOM 10543 C CA . ALA E 1 154 ? 231.290 117.540 259.116 1.00 45.74 130 ALA D CA 1
ATOM 10544 C C . ALA E 1 154 ? 231.580 116.284 258.302 1.00 45.10 130 ALA D C 1
ATOM 10545 O O . ALA E 1 154 ? 231.398 115.163 258.790 1.00 43.08 130 ALA D O 1
ATOM 10552 N N . PHE E 1 155 ? 232.035 116.455 257.059 1.00 48.95 131 PHE D N 1
ATOM 10553 C CA . PHE E 1 155 ? 232.353 115.310 256.212 1.00 48.32 131 PHE D CA 1
ATOM 10554 C C . PHE E 1 155 ? 233.487 114.475 256.797 1.00 47.57 131 PHE D C 1
ATOM 10555 O O . PHE E 1 155 ? 233.408 113.240 256.808 1.00 46.63 131 PHE D O 1
ATOM 10572 N N . VAL E 1 156 ? 234.535 115.123 257.307 1.00 45.54 132 VAL D N 1
ATOM 10573 C CA . VAL E 1 156 ? 235.649 114.392 257.901 1.00 44.79 132 VAL D CA 1
ATOM 10574 C C . VAL E 1 156 ? 235.219 113.705 259.190 1.00 53.16 132 VAL D C 1
ATOM 10575 O O . VAL E 1 156 ? 235.658 112.587 259.486 1.00 55.88 132 VAL D O 1
ATOM 10588 N N . GLU E 1 157 ? 234.367 114.356 259.984 1.00 56.95 133 GLU D N 1
ATOM 10589 C CA . GLU E 1 157 ? 233.866 113.715 261.194 1.00 52.93 133 GLU D CA 1
ATOM 10590 C C . GLU E 1 157 ? 233.039 112.482 260.854 1.00 49.23 133 GLU D C 1
ATOM 10591 O O . GLU E 1 157 ? 233.141 111.452 261.528 1.00 50.08 133 GLU D O 1
ATOM 10603 N N . LEU E 1 158 ? 232.215 112.566 259.807 1.00 45.62 134 LEU D N 1
ATOM 10604 C CA . LEU E 1 158 ? 231.474 111.393 259.353 1.00 47.25 134 LEU D CA 1
ATOM 10605 C C . LEU E 1 158 ? 232.424 110.288 258.906 1.00 47.45 134 LEU D C 1
ATOM 10606 O O . LEU E 1 158 ? 232.220 109.109 259.227 1.00 43.12 134 LEU D O 1
ATOM 10622 N N . LEU E 1 159 ? 233.473 110.653 258.166 1.00 50.24 135 LEU D N 1
ATOM 10623 C CA . LEU E 1 159 ? 234.451 109.662 257.730 1.00 44.17 135 LEU D CA 1
ATOM 10624 C C . LEU E 1 159 ? 235.083 108.960 258.923 1.00 46.57 135 LEU D C 1
ATOM 10625 O O . LEU E 1 159 ? 235.252 107.735 258.918 1.00 47.12 135 LEU D O 1
ATOM 10641 N N . GLU E 1 160 ? 235.446 109.723 259.954 1.00 53.55 136 GLU D N 1
ATOM 10642 C CA . GLU E 1 160 ? 236.008 109.121 261.159 1.00 53.56 136 GLU D CA 1
ATOM 10643 C C . GLU E 1 160 ? 234.991 108.217 261.845 1.00 54.96 136 GLU D C 1
ATOM 10644 O O . GLU E 1 160 ? 235.337 107.131 262.326 1.00 48.51 136 GLU D O 1
ATOM 10656 N N . ASP E 1 161 ? 233.730 108.651 261.901 1.00 58.67 137 ASP D N 1
ATOM 10657 C CA . ASP E 1 161 ? 232.702 107.867 262.576 1.00 55.75 137 ASP D CA 1
ATOM 10658 C C . ASP E 1 161 ? 232.495 106.522 261.894 1.00 54.88 137 ASP D C 1
ATOM 10659 O O . ASP E 1 161 ? 232.318 105.499 262.566 1.00 51.41 137 ASP D O 1
ATOM 10668 N N . ILE E 1 162 ? 232.508 106.499 260.558 1.00 48.96 138 ILE D N 1
ATOM 10669 C CA . ILE E 1 162 ? 232.306 105.236 259.851 1.00 48.15 138 ILE D CA 1
ATOM 10670 C C . ILE E 1 162 ? 233.373 104.222 260.240 1.00 52.83 138 ILE D C 1
ATOM 10671 O O . ILE E 1 162 ? 233.126 103.010 260.216 1.00 55.07 138 ILE D O 1
ATOM 10687 N N . GLY E 1 163 ? 234.566 104.688 260.605 1.00 55.98 139 GLY D N 1
ATOM 10688 C CA . GLY E 1 163 ? 235.628 103.794 261.026 1.00 51.84 139 GLY D CA 1
ATOM 10689 C C . GLY E 1 163 ? 236.973 104.096 260.398 1.00 53.31 139 GLY D C 1
ATOM 10690 O O . GLY E 1 163 ? 237.912 103.304 260.525 1.00 55.40 139 GLY D O 1
ATOM 10694 N N . VAL E 1 164 ? 237.083 105.234 259.720 1.00 56.39 140 VAL D N 1
ATOM 10695 C CA . VAL E 1 164 ? 238.342 105.635 259.102 1.00 49.42 140 VAL D CA 1
ATOM 10696 C C . VAL E 1 164 ? 239.272 106.172 260.181 1.00 54.84 140 VAL D C 1
ATOM 10697 O O . VAL E 1 164 ? 238.903 107.072 260.944 1.00 55.98 140 VAL D O 1
ATOM 10710 N N . SER E 1 165 ? 240.481 105.620 260.247 1.00 53.06 141 SER D N 1
ATOM 10711 C CA . SER E 1 165 ? 241.441 106.055 261.252 1.00 50.28 141 SER D CA 1
ATOM 10712 C C . SER E 1 165 ? 241.765 107.531 261.069 1.00 48.79 141 SER D C 1
ATOM 10713 O O . SER E 1 165 ? 241.886 108.024 259.945 1.00 52.04 141 SER D O 1
ATOM 10721 N N . SER E 1 166 ? 241.903 108.242 262.189 1.00 48.54 142 SER D N 1
ATOM 10722 C CA . SER E 1 166 ? 242.193 109.669 262.137 1.00 47.19 142 SER D CA 1
ATOM 10723 C C . SER E 1 166 ? 243.616 109.965 261.683 1.00 52.67 142 SER D C 1
ATOM 10724 O O . SER E 1 166 ? 243.922 111.126 261.392 1.00 52.95 142 SER D O 1
ATOM 10732 N N . GLU E 1 167 ? 244.483 108.959 261.616 1.00 59.65 143 GLU D N 1
ATOM 10733 C CA . GLU E 1 167 ? 245.856 109.140 261.165 1.00 55.58 143 GLU D CA 1
ATOM 10734 C C . GLU E 1 167 ? 246.002 109.022 259.654 1.00 53.44 143 GLU D C 1
ATOM 10735 O O . GLU E 1 167 ? 247.122 109.125 259.146 1.00 50.90 143 GLU D O 1
ATOM 10747 N N . ASP E 1 168 ? 244.905 108.803 258.929 1.00 50.31 144 ASP D N 1
ATOM 10748 C CA . ASP E 1 168 ? 244.929 108.709 257.473 1.00 46.44 144 ASP D CA 1
ATOM 10749 C C . ASP E 1 168 ? 244.500 110.018 256.820 1.00 41.44 144 ASP D C 1
ATOM 10750 O O . ASP E 1 168 ? 245.168 110.510 255.906 1.00 43.56 144 ASP D O 1
ATOM 10759 N N . ILE E 1 169 ? 243.386 110.593 257.276 1.00 39.91 145 ILE D N 1
ATOM 10760 C CA . ILE E 1 169 ? 242.911 111.846 256.708 1.00 38.81 145 ILE D CA 1
ATOM 10761 C C . ILE E 1 169 ? 243.973 112.919 256.891 1.00 42.32 145 ILE D C 1
ATOM 10762 O O . ILE E 1 169 ? 244.608 113.018 257.946 1.00 42.81 145 ILE D O 1
ATOM 10778 N N . ILE E 1 170 ? 244.170 113.729 255.851 1.00 40.68 146 ILE D N 1
ATOM 10779 C CA . ILE E 1 170 ? 245.185 114.778 255.861 1.00 36.67 146 ILE D CA 1
ATOM 10780 C C . ILE E 1 170 ? 244.504 116.129 255.686 1.00 31.92 146 ILE D C 1
ATOM 10781 O O . ILE E 1 170 ? 245.054 117.041 255.061 1.00 36.45 146 ILE D O 1
ATOM 10797 N N . TYR E 1 171 ? 243.291 116.256 256.216 1.00 34.29 147 TYR D N 1
ATOM 10798 C CA . TYR E 1 171 ? 242.574 117.524 256.206 1.00 34.35 147 TYR D CA 1
ATOM 10799 C C . TYR E 1 171 ? 243.457 118.599 256.828 1.00 41.70 147 TYR D C 1
ATOM 10800 O O . TYR E 1 171 ? 243.867 118.480 257.986 1.00 47.69 147 TYR D O 1
ATOM 10818 N N . THR E 1 172 ? 243.758 119.645 256.057 1.00 47.43 148 THR D N 1
ATOM 10819 C CA . THR E 1 172 ? 244.721 120.647 256.502 1.00 40.27 148 THR D CA 1
ATOM 10820 C C . THR E 1 172 ? 244.139 121.609 257.528 1.00 39.94 148 THR D C 1
ATOM 10821 O O . THR E 1 172 ? 244.858 122.046 258.433 1.00 41.64 148 THR D O 1
ATOM 10832 N N . SER E 1 173 ? 242.858 121.948 257.417 1.00 46.41 149 SER D N 1
ATOM 10833 C CA . SER E 1 173 ? 242.256 122.985 258.245 1.00 50.81 149 SER D CA 1
ATOM 10834 C C . SER E 1 173 ? 241.861 122.494 259.637 1.00 48.06 149 SER D C 1
ATOM 10835 O O . SER E 1 173 ? 241.084 123.176 260.315 1.00 46.92 149 SER D O 1
ATOM 10843 N N . SER E 1 174 ? 242.367 121.343 260.080 1.00 41.67 150 SER D N 1
ATOM 10844 C CA . SER E 1 174 ? 242.091 120.843 261.414 1.00 42.10 150 SER D CA 1
ATOM 10845 C C . SER E 1 174 ? 243.388 120.696 262.201 1.00 45.24 150 SER D C 1
ATOM 10846 O O . SER E 1 174 ? 244.361 120.141 261.678 1.00 44.62 150 SER D O 1
ATOM 10854 N N . PRO E 1 175 ? 243.444 121.173 263.450 1.00 47.94 151 PRO D N 1
ATOM 10855 C CA . PRO E 1 175 ? 244.680 121.008 264.231 1.00 42.93 151 PRO D CA 1
ATOM 10856 C C . PRO E 1 175 ? 245.058 119.558 264.465 1.00 47.98 151 PRO D C 1
ATOM 10857 O O . PRO E 1 175 ? 246.232 119.280 264.737 1.00 47.15 151 PRO D O 1
ATOM 10868 N N . TYR E 1 176 ? 244.108 118.629 264.371 1.00 48.08 152 TYR D N 1
ATOM 10869 C CA . TYR E 1 176 ? 244.368 117.219 264.618 1.00 42.87 152 TYR D CA 1
ATOM 10870 C C . TYR E 1 176 ? 244.744 116.451 263.358 1.00 43.44 152 TYR D C 1
ATOM 10871 O O . TYR E 1 176 ? 245.146 115.287 263.461 1.00 46.07 152 TYR D O 1
ATOM 10889 N N . HIS E 1 177 ? 244.624 117.067 262.179 1.00 47.49 153 HIS D N 1
ATOM 10890 C CA . HIS E 1 177 ? 245.096 116.470 260.939 1.00 48.19 153 HIS D CA 1
ATOM 10891 C C . HIS E 1 177 ? 245.970 117.412 260.121 1.00 45.52 153 HIS D C 1
ATOM 10892 O O . HIS E 1 177 ? 246.366 117.048 259.009 1.00 45.77 153 HIS D O 1
ATOM 10906 N N . GLY E 1 178 ? 246.284 118.598 260.633 1.00 49.66 154 GLY D N 1
ATOM 10907 C CA . GLY E 1 178 ? 246.995 119.600 259.869 1.00 48.62 154 GLY D CA 1
ATOM 10908 C C . GLY E 1 178 ? 248.482 119.316 259.768 1.00 49.95 154 GLY D C 1
ATOM 10909 O O . GLY E 1 178 ? 248.973 118.232 260.085 1.00 53.53 154 GLY D O 1
ATOM 10913 N N . ILE E 1 179 ? 249.205 120.328 259.311 1.00 46.27 155 ILE D N 1
ATOM 10914 C CA . ILE E 1 179 ? 250.648 120.200 259.094 1.00 46.25 155 ILE D CA 1
ATOM 10915 C C . ILE E 1 179 ? 251.356 120.258 260.445 1.00 44.86 155 ILE D C 1
ATOM 10916 O O . ILE E 1 179 ? 251.133 121.211 261.209 1.00 43.01 155 ILE D O 1
ATOM 10932 N N . PRO E 1 180 ? 252.203 119.284 260.781 1.00 41.86 156 PRO D N 1
ATOM 10933 C CA . PRO E 1 180 ? 252.955 119.380 262.037 1.00 42.80 156 PRO D CA 1
ATOM 10934 C C . PRO E 1 180 ? 253.855 120.605 262.044 1.00 47.95 156 PRO D C 1
ATOM 10935 O O . PRO E 1 180 ? 254.341 121.054 261.004 1.00 53.80 156 PRO D O 1
ATOM 10946 N N . GLY E 1 181 ? 254.070 121.150 263.239 1.00 44.51 157 GLY D N 1
ATOM 10947 C CA . GLY E 1 181 ? 254.853 122.360 263.365 1.00 41.45 157 GLY D CA 1
ATOM 10948 C C . GLY E 1 181 ? 256.308 122.152 262.995 1.00 43.24 157 GLY D C 1
ATOM 10949 O O . GLY E 1 181 ? 256.838 121.041 263.005 1.00 44.59 157 GLY D O 1
ATOM 10953 N N . ASP E 1 182 ? 256.966 123.264 262.662 1.00 48.67 158 ASP D N 1
ATOM 10954 C CA . ASP E 1 182 ? 258.376 123.266 262.270 1.00 49.70 158 ASP D CA 1
ATOM 10955 C C . ASP E 1 182 ? 258.603 122.467 260.989 1.00 47.95 158 ASP D C 1
ATOM 10956 O O . ASP E 1 182 ? 259.645 121.829 260.816 1.00 47.93 158 ASP D O 1
ATOM 10965 N N . GLU E 1 183 ? 257.631 122.499 260.079 1.00 46.27 159 GLU D N 1
ATOM 10966 C CA . GLU E 1 183 ? 257.720 121.803 258.805 1.00 50.05 159 GLU D CA 1
ATOM 10967 C C . GLU E 1 183 ? 257.302 122.742 257.685 1.00 54.05 159 GLU D C 1
ATOM 10968 O O . GLU E 1 183 ? 256.441 123.607 257.868 1.00 60.55 159 GLU D O 1
ATOM 10980 N N . ASP E 1 184 ? 257.923 122.566 256.521 1.00 42.64 160 ASP D N 1
ATOM 10981 C CA . ASP E 1 184 ? 257.544 123.350 255.355 1.00 33.87 160 ASP D CA 1
ATOM 10982 C C . ASP E 1 184 ? 256.095 123.062 254.989 1.00 37.95 160 ASP D C 1
ATOM 10983 O O . ASP E 1 184 ? 255.690 121.902 254.874 1.00 50.45 160 ASP D O 1
ATOM 10992 N N . ILE E 1 185 ? 255.311 124.124 254.804 1.00 29.69 161 ILE D N 1
ATOM 10993 C CA . ILE E 1 185 ? 253.887 123.953 254.531 1.00 33.75 161 ILE D CA 1
ATOM 10994 C C . ILE E 1 185 ? 253.685 123.193 253.227 1.00 41.36 161 ILE D C 1
ATOM 10995 O O . ILE E 1 185 ? 252.867 122.270 253.146 1.00 45.88 161 ILE D O 1
ATOM 11011 N N . PHE E 1 186 ? 254.428 123.569 252.187 1.00 36.25 162 PHE D N 1
ATOM 11012 C CA . PHE E 1 186 ? 254.210 123.015 250.859 1.00 33.63 162 PHE D CA 1
ATOM 11013 C C . PHE E 1 186 ? 254.968 121.720 250.608 1.00 34.76 162 PHE D C 1
ATOM 11014 O O . PHE E 1 186 ? 254.472 120.871 249.862 1.00 49.15 162 PHE D O 1
ATOM 11031 N N . GLU E 1 187 ? 256.151 121.545 251.199 1.00 28.59 163 GLU D N 1
ATOM 11032 C CA . GLU E 1 187 ? 256.889 120.303 251.000 1.00 31.00 163 GLU D CA 1
ATOM 11033 C C . GLU E 1 187 ? 256.133 119.105 251.562 1.00 42.13 163 GLU D C 1
ATOM 11034 O O . GLU E 1 187 ? 256.211 118.006 251.003 1.00 44.92 163 GLU D O 1
ATOM 11046 N N . TYR E 1 188 ? 255.399 119.296 252.659 1.00 40.37 164 TYR D N 1
ATOM 11047 C CA . TYR E 1 188 ? 254.621 118.206 253.238 1.00 37.24 164 TYR D CA 1
ATOM 11048 C C . TYR E 1 188 ? 253.559 117.718 252.256 1.00 38.37 164 TYR D C 1
ATOM 11049 O O . TYR E 1 188 ? 253.464 116.518 251.960 1.00 43.65 164 TYR D O 1
ATOM 11067 N N . LEU E 1 189 ? 252.759 118.648 251.728 1.00 30.77 165 LEU D N 1
ATOM 11068 C CA . LEU E 1 189 ? 251.750 118.289 250.740 1.00 31.71 165 LEU D CA 1
ATOM 11069 C C . LEU E 1 189 ? 252.392 117.709 249.488 1.00 33.69 165 LEU D C 1
ATOM 11070 O O . LEU E 1 189 ? 251.849 116.782 248.879 1.00 36.42 165 LEU D O 1
ATOM 11086 N N . LYS E 1 190 ? 253.542 118.250 249.081 1.00 30.69 166 LYS D N 1
ATOM 11087 C CA . LYS E 1 190 ? 254.230 117.724 247.910 1.00 25.77 166 LYS D CA 1
ATOM 11088 C C . LYS E 1 190 ? 254.606 116.265 248.109 1.00 29.73 166 LYS D C 1
ATOM 11089 O O . LYS E 1 190 ? 254.374 115.431 247.229 1.00 40.34 166 LYS D O 1
ATOM 11108 N N . LYS E 1 191 ? 255.183 115.935 249.265 1.00 33.82 167 LYS D N 1
ATOM 11109 C CA . LYS E 1 191 ? 255.550 114.551 249.541 1.00 38.02 167 LYS D CA 1
ATOM 11110 C C . LYS E 1 191 ? 254.318 113.656 249.554 1.00 38.05 167 LYS D C 1
ATOM 11111 O O . LYS E 1 191 ? 254.324 112.560 248.979 1.00 42.79 167 LYS D O 1
ATOM 11130 N N . HIS E 1 192 ? 253.246 114.110 250.205 1.00 38.72 168 HIS D N 1
ATOM 11131 C CA . HIS E 1 192 ? 252.054 113.274 250.316 1.00 34.08 168 HIS D CA 1
ATOM 11132 C C . HIS E 1 192 ? 251.442 113.002 248.947 1.00 41.66 168 HIS D C 1
ATOM 11133 O O . HIS E 1 192 ? 251.079 111.864 248.629 1.00 39.97 168 HIS D O 1
ATOM 11147 N N . LEU E 1 193 ? 251.319 114.038 248.116 1.00 44.82 169 LEU D N 1
ATOM 11148 C CA . LEU E 1 193 ? 250.773 113.843 246.778 1.00 30.98 169 LEU D CA 1
ATOM 11149 C C . LEU E 1 193 ? 251.691 112.989 245.914 1.00 26.73 169 LEU D C 1
ATOM 11150 O O . LEU E 1 193 ? 251.217 112.106 245.192 1.00 37.10 169 LEU D O 1
ATOM 11166 N N . PHE E 1 194 ? 253.003 113.228 245.972 1.00 27.72 170 PHE D N 1
ATOM 11167 C CA . PHE E 1 194 ? 253.939 112.481 245.142 1.00 32.46 170 PHE D CA 1
ATOM 11168 C C . PHE E 1 194 ? 253.938 110.998 245.487 1.00 39.72 170 PHE D C 1
ATOM 11169 O O . PHE E 1 194 ? 253.970 110.151 244.588 1.00 45.16 170 PHE D O 1
ATOM 11186 N N . LYS E 1 195 ? 253.901 110.663 246.777 1.00 45.54 171 LYS D N 1
ATOM 11187 C CA . LYS E 1 195 ? 253.950 109.261 247.174 1.00 43.82 171 LYS D CA 1
ATOM 11188 C C . LYS E 1 195 ? 252.661 108.513 246.863 1.00 48.57 171 LYS D C 1
ATOM 11189 O O . LYS E 1 195 ? 252.636 107.284 246.985 1.00 49.92 171 LYS D O 1
ATOM 11208 N N . GLY E 1 196 ? 251.608 109.209 246.470 1.00 50.23 172 GLY D N 1
ATOM 11209 C CA . GLY E 1 196 ? 250.334 108.584 246.158 1.00 42.26 172 GLY D CA 1
ATOM 11210 C C . GLY E 1 196 ? 249.349 108.815 247.288 1.00 44.24 172 GLY D C 1
ATOM 11211 O O . GLY E 1 196 ? 249.649 108.571 248.462 1.00 51.14 172 GLY D O 1
ATOM 11215 N N . ALA E 1 197 ? 248.160 109.298 246.934 1.00 35.72 173 ALA D N 1
ATOM 11216 C CA . ALA E 1 197 ? 247.139 109.584 247.933 1.00 36.48 173 ALA D CA 1
ATOM 11217 C C . ALA E 1 197 ? 245.776 109.765 247.281 1.00 33.78 173 ALA D C 1
ATOM 11218 O O . ALA E 1 197 ? 245.643 110.495 246.294 1.00 31.94 173 ALA D O 1
ATOM 11225 N N . TYR E 1 198 ? 244.758 109.109 247.831 1.00 39.78 174 TYR D N 1
ATOM 11226 C CA . TYR E 1 198 ? 243.407 109.218 247.300 1.00 33.95 174 TYR D CA 1
ATOM 11227 C C . TYR E 1 198 ? 242.897 110.642 247.483 1.00 27.80 174 TYR D C 1
ATOM 11228 O O . TYR E 1 198 ? 242.592 111.057 248.605 1.00 36.03 174 TYR D O 1
ATOM 11246 N N . VAL E 1 199 ? 242.804 111.398 246.395 1.00 23.88 175 VAL D N 1
ATOM 11247 C CA . VAL E 1 199 ? 242.396 112.795 246.474 1.00 27.54 175 VAL D CA 1
ATOM 11248 C C . VAL E 1 199 ? 240.877 112.887 246.441 1.00 28.35 175 VAL D C 1
ATOM 11249 O O . VAL E 1 199 ? 240.193 112.084 245.796 1.00 43.37 175 VAL D O 1
ATOM 11262 N N . PHE E 1 200 ? 240.342 113.880 247.148 1.00 26.62 176 PHE D N 1
ATOM 11263 C CA . PHE E 1 200 ? 238.901 114.082 247.290 1.00 30.05 176 PHE D CA 1
ATOM 11264 C C . PHE E 1 200 ? 238.595 115.527 246.907 1.00 33.96 176 PHE D C 1
ATOM 11265 O O . PHE E 1 200 ? 238.653 116.419 247.757 1.00 44.12 176 PHE D O 1
ATOM 11282 N N . TYR E 1 201 ? 238.267 115.768 245.640 1.00 30.36 177 TYR D N 1
ATOM 11283 C CA . TYR E 1 201 ? 237.979 117.128 245.187 1.00 31.59 177 TYR D CA 1
ATOM 11284 C C . TYR E 1 201 ? 236.649 117.568 245.776 1.00 35.30 177 TYR D C 1
ATOM 11285 O O . TYR E 1 201 ? 235.586 117.191 245.283 1.00 39.85 177 TYR D O 1
ATOM 11303 N N . MET E 1 202 ? 236.701 118.375 246.837 1.00 36.99 178 MET D N 1
ATOM 11304 C CA . MET E 1 202 ? 235.497 118.939 247.446 1.00 27.95 178 MET D CA 1
ATOM 11305 C C . MET E 1 202 ? 235.093 120.183 246.653 1.00 34.79 178 MET D C 1
ATOM 11306 O O . MET E 1 202 ? 235.274 121.327 247.073 1.00 28.77 178 MET D O 1
ATOM 11320 N N . LEU E 1 203 ? 234.523 119.932 245.477 1.00 40.16 179 LEU D N 1
ATOM 11321 C CA . LEU E 1 203 ? 234.284 121.003 244.520 1.00 38.31 179 LEU D CA 1
ATOM 11322 C C . LEU E 1 203 ? 233.238 121.979 245.041 1.00 38.76 179 LEU D C 1
ATOM 11323 O O . LEU E 1 203 ? 232.282 121.592 245.718 1.00 37.24 179 LEU D O 1
ATOM 11339 N N . SER E 1 204 ? 233.424 123.252 244.715 1.00 48.39 180 SER D N 1
ATOM 11340 C CA . SER E 1 204 ? 232.479 124.306 245.067 1.00 47.20 180 SER D CA 1
ATOM 11341 C C . SER E 1 204 ? 232.922 125.578 244.354 1.00 48.66 180 SER D C 1
ATOM 11342 O O . SER E 1 204 ? 233.938 125.598 243.654 1.00 50.60 180 SER D O 1
ATOM 11350 N N . ASP E 1 205 ? 232.144 126.647 244.536 1.00 50.33 181 ASP D N 1
ATOM 11351 C CA . ASP E 1 205 ? 232.482 127.917 243.902 1.00 44.75 181 ASP D CA 1
ATOM 11352 C C . ASP E 1 205 ? 233.810 128.454 244.417 1.00 43.40 181 ASP D C 1
ATOM 11353 O O . ASP E 1 205 ? 234.629 128.956 243.640 1.00 47.97 181 ASP D O 1
ATOM 11362 N N . ASN E 1 206 ? 234.040 128.361 245.728 1.00 45.40 182 ASN D N 1
ATOM 11363 C CA . ASN E 1 206 ? 235.294 128.838 246.297 1.00 46.53 182 ASN D CA 1
ATOM 11364 C C . ASN E 1 206 ? 236.476 127.959 245.911 1.00 44.11 182 ASN D C 1
ATOM 11365 O O . ASN E 1 206 ? 237.624 128.380 246.078 1.00 39.74 182 ASN D O 1
ATOM 11376 N N . TYR E 1 207 ? 236.224 126.751 245.406 1.00 41.43 183 TYR D N 1
ATOM 11377 C CA . TYR E 1 207 ? 237.311 125.889 244.962 1.00 38.60 183 TYR D CA 1
ATOM 11378 C C . TYR E 1 207 ? 237.946 126.382 243.670 1.00 42.10 183 TYR D C 1
ATOM 11379 O O . TYR E 1 207 ? 239.103 126.048 243.398 1.00 42.24 183 TYR D O 1
ATOM 11397 N N . TYR E 1 208 ? 237.222 127.164 242.872 1.00 46.03 184 TYR D N 1
ATOM 11398 C CA . TYR E 1 208 ? 237.734 127.690 241.616 1.00 43.34 184 TYR D CA 1
ATOM 11399 C C . TYR E 1 208 ? 238.172 129.144 241.728 1.00 45.60 184 TYR D C 1
ATOM 11400 O O . TYR E 1 208 ? 238.389 129.797 240.703 1.00 43.94 184 TYR D O 1
ATOM 11418 N N . ASP E 1 209 ? 238.302 129.663 242.947 1.00 47.22 185 ASP D N 1
ATOM 11419 C CA . ASP E 1 209 ? 238.881 130.976 243.189 1.00 40.31 185 ASP D CA 1
ATOM 11420 C C . ASP E 1 209 ? 240.162 130.902 244.005 1.00 43.89 185 ASP D C 1
ATOM 11421 O O . ASP E 1 209 ? 240.769 131.942 244.277 1.00 49.85 185 ASP D O 1
ATOM 11430 N N . SER E 1 210 ? 240.587 129.706 244.402 1.00 40.63 186 SER D N 1
ATOM 11431 C CA . SER E 1 210 ? 241.805 129.506 245.174 1.00 37.70 186 SER D CA 1
ATOM 11432 C C . SER E 1 210 ? 242.862 128.900 244.262 1.00 31.34 186 SER D C 1
ATOM 11433 O O . SER E 1 210 ? 242.670 127.803 243.729 1.00 40.61 186 SER D O 1
ATOM 11441 N N . VAL E 1 211 ? 243.975 129.614 244.090 1.00 26.46 187 VAL D N 1
ATOM 11442 C CA . VAL E 1 211 ? 245.032 129.136 243.204 1.00 31.96 187 VAL D CA 1
ATOM 11443 C C . VAL E 1 211 ? 245.575 127.800 243.695 1.00 35.86 187 VAL D C 1
ATOM 11444 O O . VAL E 1 211 ? 245.740 126.853 242.914 1.00 37.05 187 VAL D O 1
ATOM 11457 N N . TYR E 1 212 ? 245.848 127.699 244.998 1.00 31.75 188 TYR D N 1
ATOM 11458 C CA . TYR E 1 212 ? 246.473 126.497 245.536 1.00 30.18 188 TYR D CA 1
ATOM 11459 C C . TYR E 1 212 ? 245.649 125.255 245.234 1.00 32.12 188 TYR D C 1
ATOM 11460 O O . TYR E 1 212 ? 246.213 124.191 244.955 1.00 37.26 188 TYR D O 1
ATOM 11478 N N . CYS E 1 213 ? 244.321 125.369 245.277 1.00 29.03 189 CYS D N 1
ATOM 11479 C CA . CYS E 1 213 ? 243.471 124.228 244.957 1.00 32.67 189 CYS D CA 1
ATOM 11480 C C . CYS E 1 213 ? 243.692 123.767 243.523 1.00 36.12 189 CYS D C 1
ATOM 11481 O O . CYS E 1 213 ? 243.772 122.562 243.254 1.00 38.93 189 CYS D O 1
ATOM 11489 N N . LEU E 1 214 ? 243.796 124.712 242.587 1.00 30.29 190 LEU D N 1
ATOM 11490 C CA . LEU E 1 214 ? 244.036 124.351 241.195 1.00 24.64 190 LEU D CA 1
ATOM 11491 C C . LEU E 1 214 ? 245.418 123.733 241.017 1.00 29.79 190 LEU D C 1
ATOM 11492 O O . LEU E 1 214 ? 245.593 122.811 240.211 1.00 38.00 190 LEU D O 1
ATOM 11508 N N . ASN E 1 215 ? 246.415 124.226 241.757 1.00 23.98 191 ASN D N 1
ATOM 11509 C CA . ASN E 1 215 ? 247.728 123.587 241.703 1.00 20.13 191 ASN D CA 1
ATOM 11510 C C . ASN E 1 215 ? 247.675 122.153 242.215 1.00 28.75 191 ASN D C 1
ATOM 11511 O O . ASN E 1 215 ? 248.323 121.270 241.643 1.00 33.14 191 ASN D O 1
ATOM 11522 N N . GLU E 1 216 ? 246.919 121.895 243.287 1.00 31.31 192 GLU D N 1
ATOM 11523 C CA . GLU E 1 216 ? 246.768 120.513 243.740 1.00 29.89 192 GLU D CA 1
ATOM 11524 C C . GLU E 1 216 ? 246.057 119.671 242.689 1.00 30.46 192 GLU D C 1
ATOM 11525 O O . GLU E 1 216 ? 246.409 118.504 242.478 1.00 30.59 192 GLU D O 1
ATOM 11537 N N . MET E 1 217 ? 245.043 120.242 242.035 1.00 37.71 193 MET D N 1
ATOM 11538 C CA . MET E 1 217 ? 244.360 119.530 240.960 1.00 34.56 193 MET D CA 1
ATOM 11539 C C . MET E 1 217 ? 245.343 119.109 239.876 1.00 28.51 193 MET D C 1
ATOM 11540 O O . MET E 1 217 ? 245.356 117.947 239.453 1.00 35.18 193 MET D O 1
ATOM 11554 N N . GLY E 1 218 ? 246.178 120.042 239.415 1.00 23.41 194 GLY D N 1
ATOM 11555 C CA . GLY E 1 218 ? 247.169 119.702 238.407 1.00 23.42 194 GLY D CA 1
ATOM 11556 C C . GLY E 1 218 ? 248.184 118.683 238.878 1.00 23.02 194 GLY D C 1
ATOM 11557 O O . GLY E 1 218 ? 248.559 117.780 238.119 1.00 31.63 194 GLY D O 1
ATOM 11561 N N . ALA E 1 219 ? 248.648 118.811 240.123 1.00 22.78 195 ALA D N 1
ATOM 11562 C CA . ALA E 1 219 ? 249.630 117.877 240.657 1.00 29.68 195 ALA D CA 1
ATOM 11563 C C . ALA E 1 219 ? 249.079 116.463 240.744 1.00 29.12 195 ALA D C 1
ATOM 11564 O O . ALA E 1 219 ? 249.803 115.504 240.457 1.00 31.96 195 ALA D O 1
ATOM 11571 N N . THR E 1 220 ? 247.817 116.310 241.147 1.00 32.32 196 THR D N 1
ATOM 11572 C CA . THR E 1 220 ? 247.223 114.979 241.186 1.00 32.91 196 THR D CA 1
ATOM 11573 C C . THR E 1 220 ? 246.870 114.477 239.791 1.00 36.97 196 THR D C 1
ATOM 11574 O O . THR E 1 220 ? 246.861 113.263 239.561 1.00 34.37 196 THR D O 1
ATOM 11585 N N . TRP E 1 221 ? 246.579 115.381 238.852 1.00 39.30 197 TRP D N 1
ATOM 11586 C CA . TRP E 1 221 ? 246.290 114.957 237.487 1.00 32.08 197 TRP D CA 1
ATOM 11587 C C . TRP E 1 221 ? 247.526 114.364 236.824 1.00 23.36 197 TRP D C 1
ATOM 11588 O O . TRP E 1 221 ? 247.475 113.265 236.260 1.00 27.58 197 TRP D O 1
ATOM 11609 N N . VAL E 1 222 ? 248.650 115.080 236.882 1.00 34.14 198 VAL D N 1
ATOM 11610 C CA . VAL E 1 222 ? 249.834 114.622 236.156 1.00 37.40 198 VAL D CA 1
ATOM 11611 C C . VAL E 1 222 ? 250.403 113.353 236.774 1.00 35.96 198 VAL D C 1
ATOM 11612 O O . VAL E 1 222 ? 250.952 112.503 236.063 1.00 32.62 198 VAL D O 1
ATOM 11625 N N . ASN E 1 223 ? 250.299 113.199 238.091 1.00 41.38 199 ASN D N 1
ATOM 11626 C CA . ASN E 1 223 ? 250.877 112.042 238.759 1.00 42.07 199 ASN D CA 1
ATOM 11627 C C . ASN E 1 223 ? 250.042 110.779 238.596 1.00 40.56 199 ASN D C 1
ATOM 11628 O O . ASN E 1 223 ? 250.522 109.694 238.939 1.00 42.34 199 ASN D O 1
ATOM 11639 N N . SER E 1 224 ? 248.818 110.887 238.078 1.00 37.76 200 SER D N 1
ATOM 11640 C CA . SER E 1 224 ? 247.926 109.737 237.935 1.00 39.33 200 SER D CA 1
ATOM 11641 C C . SER E 1 224 ? 247.537 109.184 239.305 1.00 35.87 200 SER D C 1
ATOM 11642 O O . SER E 1 224 ? 247.662 107.990 239.582 1.00 33.86 200 SER D O 1
ATOM 11650 N N . ASN E 1 225 ? 247.059 110.076 240.166 1.00 35.81 201 ASN D N 1
ATOM 11651 C CA . ASN E 1 225 ? 246.667 109.722 241.522 1.00 34.19 201 ASN D CA 1
ATOM 11652 C C . ASN E 1 225 ? 245.207 109.289 241.540 1.00 33.03 201 ASN D C 1
ATOM 11653 O O . ASN E 1 225 ? 244.368 109.892 240.863 1.00 42.23 201 ASN D O 1
ATOM 11664 N N . ASN E 1 226 ? 244.908 108.245 242.310 1.00 29.77 202 ASN D N 1
ATOM 11665 C CA . ASN E 1 226 ? 243.522 107.854 242.522 1.00 33.12 202 ASN D CA 1
ATOM 11666 C C . ASN E 1 226 ? 242.750 109.029 243.101 1.00 31.98 202 ASN D C 1
ATOM 11667 O O . ASN E 1 226 ? 243.221 109.701 244.021 1.00 39.24 202 ASN D O 1
ATOM 11678 N N . CYS E 1 227 ? 241.564 109.282 242.557 1.00 27.66 203 CYS D N 1
ATOM 11679 C CA . CYS E 1 227 ? 240.846 110.501 242.888 1.00 21.45 203 CYS D CA 1
ATOM 11680 C C . CYS E 1 227 ? 239.347 110.250 242.861 1.00 24.17 203 CYS D C 1
ATOM 11681 O O . CYS E 1 227 ? 238.864 109.291 242.254 1.00 34.21 203 CYS D O 1
ATOM 11689 N N . SER E 1 228 ? 238.617 111.134 243.538 1.00 29.60 204 SER D N 1
ATOM 11690 C CA . SER E 1 228 ? 237.163 111.119 243.523 1.00 29.62 204 SER D CA 1
ATOM 11691 C C . SER E 1 228 ? 236.666 112.549 243.667 1.00 32.33 204 SER D C 1
ATOM 11692 O O . SER E 1 228 ? 237.377 113.415 244.182 1.00 41.61 204 SER D O 1
ATOM 11700 N N . THR E 1 229 ? 235.444 112.787 243.203 1.00 20.57 205 THR D N 1
ATOM 11701 C CA . THR E 1 229 ? 234.838 114.110 243.211 1.00 28.22 205 THR D CA 1
ATOM 11702 C C . THR E 1 229 ? 233.651 114.135 244.164 1.00 32.22 205 THR D C 1
ATOM 11703 O O . THR E 1 229 ? 232.925 113.148 244.301 1.00 40.76 205 THR D O 1
ATOM 11714 N N . PHE E 1 230 ? 233.455 115.278 244.823 1.00 33.11 206 PHE D N 1
ATOM 11715 C CA . PHE E 1 230 ? 232.369 115.452 245.785 1.00 34.45 206 PHE D CA 1
ATOM 11716 C C . PHE E 1 230 ? 231.838 116.870 245.608 1.00 35.62 206 PHE D C 1
ATOM 11717 O O . PHE E 1 230 ? 232.548 117.841 245.884 1.00 42.21 206 PHE D O 1
ATOM 11734 N N . ILE E 1 231 ? 230.596 116.990 245.148 1.00 31.49 207 ILE D N 1
ATOM 11735 C CA . ILE E 1 231 ? 229.988 118.304 244.962 1.00 36.88 207 ILE D CA 1
ATOM 11736 C C . ILE E 1 231 ? 229.398 118.749 246.295 1.00 42.23 207 ILE D C 1
ATOM 11737 O O . ILE E 1 231 ? 228.486 118.110 246.825 1.00 42.45 207 ILE D O 1
ATOM 11753 N N . LEU E 1 232 ? 229.916 119.846 246.839 1.00 49.56 208 LEU D N 1
ATOM 11754 C CA . LEU E 1 232 ? 229.357 120.397 248.059 1.00 44.83 208 LEU D CA 1
ATOM 11755 C C . LEU E 1 232 ? 227.993 121.023 247.768 1.00 52.90 208 LEU D C 1
ATOM 11756 O O . LEU E 1 232 ? 227.701 121.389 246.627 1.00 51.15 208 LEU D O 1
ATOM 11772 N N . PRO E 1 233 ? 227.136 121.155 248.784 1.00 57.01 209 PRO D N 1
ATOM 11773 C CA . PRO E 1 233 ? 225.805 121.729 248.549 1.00 53.25 209 PRO D CA 1
ATOM 11774 C C . PRO E 1 233 ? 225.859 123.119 247.934 1.00 57.94 209 PRO D C 1
ATOM 11775 O O . PRO E 1 233 ? 226.719 123.930 248.289 1.00 54.00 209 PRO D O 1
ATOM 11786 N N . GLY E 1 234 ? 224.943 123.400 247.012 1.00 62.17 210 GLY D N 1
ATOM 11787 C CA . GLY E 1 234 ? 224.824 124.719 246.425 1.00 61.84 210 GLY D CA 1
ATOM 11788 C C . GLY E 1 234 ? 225.717 124.993 245.237 1.00 61.81 210 GLY D C 1
ATOM 11789 O O . GLY E 1 234 ? 225.760 126.138 244.772 1.00 63.23 210 GLY D O 1
ATOM 11793 N N . PHE E 1 235 ? 226.430 123.990 244.727 1.00 54.08 211 PHE D N 1
ATOM 11794 C CA . PHE E 1 235 ? 227.317 124.171 243.577 1.00 50.42 211 PHE D CA 1
ATOM 11795 C C . PHE E 1 235 ? 226.548 123.798 242.316 1.00 53.41 211 PHE D C 1
ATOM 11796 O O . PHE E 1 235 ? 226.415 122.625 241.965 1.00 55.66 211 PHE D O 1
ATOM 11813 N N . LYS E 1 236 ? 226.036 124.814 241.626 1.00 60.53 212 LYS D N 1
ATOM 11814 C CA . LYS E 1 236 ? 225.291 124.628 240.389 1.00 60.71 212 LYS D CA 1
ATOM 11815 C C . LYS E 1 236 ? 226.155 124.788 239.144 1.00 61.34 212 LYS D C 1
ATOM 11816 O O . LYS E 1 236 ? 225.625 124.730 238.030 1.00 59.50 212 LYS D O 1
ATOM 11835 N N . GLY E 1 237 ? 227.460 124.988 239.301 1.00 60.14 213 GLY D N 1
ATOM 11836 C CA . GLY E 1 237 ? 228.342 125.202 238.175 1.00 57.88 213 GLY D CA 1
ATOM 11837 C C . GLY E 1 237 ? 228.739 123.904 237.499 1.00 59.31 213 GLY D C 1
ATOM 11838 O O . GLY E 1 237 ? 228.226 122.822 237.790 1.00 60.75 213 GLY D O 1
ATOM 11842 N N . GLU E 1 238 ? 229.684 124.029 236.571 1.00 52.87 214 GLU D N 1
ATOM 11843 C CA . GLU E 1 238 ? 230.171 122.909 235.781 1.00 50.85 214 GLU D CA 1
ATOM 11844 C C . GLU E 1 238 ? 231.642 122.660 236.081 1.00 50.35 214 GLU D C 1
ATOM 11845 O O . GLU E 1 238 ? 232.402 123.590 236.363 1.00 53.10 214 GLU D O 1
ATOM 11857 N N . ILE E 1 239 ? 232.035 121.388 236.017 1.00 43.74 215 ILE D N 1
ATOM 11858 C CA . ILE E 1 239 ? 233.421 121.019 236.272 1.00 44.04 215 ILE D CA 1
ATOM 11859 C C . ILE E 1 239 ? 234.315 121.602 235.187 1.00 48.51 215 ILE D C 1
ATOM 11860 O O . ILE E 1 239 ? 234.004 121.529 233.990 1.00 45.66 215 ILE D O 1
ATOM 11876 N N . LYS E 1 240 ? 235.436 122.187 235.605 1.00 52.17 216 LYS D N 1
ATOM 11877 C CA . LYS E 1 240 ? 236.442 122.686 234.675 1.00 44.99 216 LYS D CA 1
ATOM 11878 C C . LYS E 1 240 ? 237.799 122.089 235.020 1.00 45.37 216 LYS D C 1
ATOM 11879 O O . LYS E 1 240 ? 237.889 121.183 235.854 1.00 49.09 216 LYS D O 1
ATOM 11898 N N . GLY E 1 241 ? 238.857 122.584 234.384 1.00 41.43 217 GLY D N 1
ATOM 11899 C CA . GLY E 1 241 ? 240.176 122.067 234.680 1.00 38.16 217 GLY D CA 1
ATOM 11900 C C . GLY E 1 241 ? 240.455 120.762 233.954 1.00 40.68 217 GLY D C 1
ATOM 11901 O O . GLY E 1 241 ? 239.898 120.472 232.892 1.00 49.01 217 GLY D O 1
ATOM 11905 N N . VAL E 1 242 ? 241.337 119.960 234.547 1.00 35.01 218 VAL D N 1
ATOM 11906 C CA . VAL E 1 242 ? 241.860 118.765 233.895 1.00 39.31 218 VAL D CA 1
ATOM 11907 C C . VAL E 1 242 ? 241.404 117.501 234.612 1.00 40.46 218 VAL D C 1
ATOM 11908 O O . VAL E 1 242 ? 242.002 116.433 234.440 1.00 44.41 218 VAL D O 1
ATOM 11921 N N . ILE E 1 243 ? 240.351 117.604 235.418 1.00 35.73 219 ILE D N 1
ATOM 11922 C CA . ILE E 1 243 ? 239.752 116.446 236.075 1.00 35.72 219 ILE D CA 1
ATOM 11923 C C . ILE E 1 243 ? 238.633 115.931 235.186 1.00 41.64 219 ILE D C 1
ATOM 11924 O O . ILE E 1 243 ? 237.946 116.718 234.522 1.00 52.54 219 ILE D O 1
ATOM 11940 N N . ASP E 1 244 ? 238.454 114.611 235.162 1.00 43.90 220 ASP D N 1
ATOM 11941 C CA . ASP E 1 244 ? 237.446 114.000 234.307 1.00 39.28 220 ASP D CA 1
ATOM 11942 C C . ASP E 1 244 ? 236.103 114.692 234.484 1.00 40.60 220 ASP D C 1
ATOM 11943 O O . ASP E 1 244 ? 235.510 114.642 235.566 1.00 46.42 220 ASP D O 1
ATOM 11952 N N . LYS E 1 245 ? 235.616 115.343 233.430 1.00 34.62 221 LYS D N 1
ATOM 11953 C CA . LYS E 1 245 ? 234.294 115.951 233.464 1.00 41.97 221 LYS D CA 1
ATOM 11954 C C . LYS E 1 245 ? 233.183 114.943 233.212 1.00 43.28 221 LYS D C 1
ATOM 11955 O O . LYS E 1 245 ? 232.014 115.262 233.452 1.00 46.51 221 LYS D O 1
ATOM 11974 N N . ASN E 1 246 ? 233.518 113.743 232.741 1.00 31.90 222 ASN D N 1
ATOM 11975 C CA . ASN E 1 246 ? 232.543 112.697 232.473 1.00 25.23 222 ASN D CA 1
ATOM 11976 C C . ASN E 1 246 ? 232.515 111.631 233.560 1.00 35.11 222 ASN D C 1
ATOM 11977 O O . ASN E 1 246 ? 231.845 110.608 233.392 1.00 38.29 222 ASN D O 1
ATOM 11988 N N . LYS E 1 247 ? 233.227 111.841 234.663 1.00 39.40 223 LYS D N 1
ATOM 11989 C CA . LYS E 1 247 ? 233.214 110.908 235.779 1.00 36.19 223 LYS D CA 1
ATOM 11990 C C . LYS E 1 247 ? 232.106 111.286 236.750 1.00 35.65 223 LYS D C 1
ATOM 11991 O O . LYS E 1 247 ? 231.942 112.459 237.099 1.00 38.78 223 LYS D O 1
ATOM 12010 N N . LYS E 1 248 ? 231.344 110.286 237.181 1.00 36.92 224 LYS D N 1
ATOM 12011 C CA . LYS E 1 248 ? 230.219 110.539 238.070 1.00 35.92 224 LYS D CA 1
ATOM 12012 C C . LYS E 1 248 ? 230.720 110.916 239.458 1.00 37.82 224 LYS D C 1
ATOM 12013 O O . LYS E 1 248 ? 231.635 110.283 239.995 1.00 40.09 224 LYS D O 1
ATOM 12032 N N . ALA E 1 249 ? 230.118 111.948 240.036 1.00 33.82 225 ALA D N 1
ATOM 12033 C CA . ALA E 1 249 ? 230.510 112.471 241.335 1.00 33.30 225 ALA D CA 1
ATOM 12034 C C . ALA E 1 249 ? 229.537 112.017 242.417 1.00 35.24 225 ALA D C 1
ATOM 12035 O O . ALA E 1 249 ? 228.492 111.424 242.141 1.00 42.03 225 ALA D O 1
ATOM 12042 N N . PHE E 1 250 ? 229.902 112.304 243.666 1.00 31.07 226 PHE D N 1
ATOM 12043 C CA . PHE E 1 250 ? 229.101 111.956 244.837 1.00 24.86 226 PHE D CA 1
ATOM 12044 C C . PHE E 1 250 ? 228.524 113.237 245.430 1.00 36.85 226 PHE D C 1
ATOM 12045 O O . PHE E 1 250 ? 229.240 114.008 246.074 1.00 42.06 226 PHE D O 1
ATOM 12062 N N . SER E 1 251 ? 227.231 113.460 245.217 1.00 42.63 227 SER D N 1
ATOM 12063 C CA . SER E 1 251 ? 226.547 114.542 245.905 1.00 48.25 227 SER D CA 1
ATOM 12064 C C . SER E 1 251 ? 226.296 114.151 247.360 1.00 51.06 227 SER D C 1
ATOM 12065 O O . SER E 1 251 ? 226.321 112.974 247.726 1.00 55.40 227 SER D O 1
ATOM 12073 N N . LEU E 1 252 ? 226.083 115.163 248.214 1.00 48.95 228 LEU D N 1
ATOM 12074 C CA . LEU E 1 252 ? 225.686 114.930 249.601 1.00 50.16 228 LEU D CA 1
ATOM 12075 C C . LEU E 1 252 ? 224.491 115.833 249.924 1.00 49.16 228 LEU D C 1
ATOM 12076 O O . LEU E 1 252 ? 224.623 116.903 250.515 1.00 45.02 228 LEU D O 1
ATOM 12092 N N . GLU E 1 253 ? 223.297 115.393 249.526 1.00 60.13 229 GLU D N 1
ATOM 12093 C CA . GLU E 1 253 ? 222.068 116.087 249.894 1.00 59.76 229 GLU D CA 1
ATOM 12094 C C . GLU E 1 253 ? 221.068 115.152 250.565 1.00 61.41 229 GLU D C 1
ATOM 12095 O O . GLU E 1 253 ? 220.513 115.478 251.619 1.00 58.53 229 GLU D O 1
ATOM 12107 N N . GLU E 1 254 ? 220.836 113.989 249.960 1.00 61.11 230 GLU D N 1
ATOM 12108 C CA . GLU E 1 254 ? 219.743 113.117 250.358 1.00 58.23 230 GLU D CA 1
ATOM 12109 C C . GLU E 1 254 ? 220.265 111.829 250.988 1.00 57.69 230 GLU D C 1
ATOM 12110 O O . GLU E 1 254 ? 221.438 111.481 250.837 1.00 61.41 230 GLU D O 1
ATOM 12122 N N . PRO E 1 255 ? 219.404 111.097 251.702 1.00 46.52 231 PRO D N 1
ATOM 12123 C CA . PRO E 1 255 ? 219.869 109.877 252.382 1.00 48.10 231 PRO D CA 1
ATOM 12124 C C . PRO E 1 255 ? 220.483 108.848 251.452 1.00 49.70 231 PRO D C 1
ATOM 12125 O O . PRO E 1 255 ? 221.414 108.144 251.864 1.00 51.05 231 PRO D O 1
ATOM 12136 N N . ILE E 1 256 ? 219.992 108.725 250.218 1.00 46.50 232 ILE D N 1
ATOM 12137 C CA . ILE E 1 256 ? 220.569 107.750 249.298 1.00 46.95 232 ILE D CA 1
ATOM 12138 C C . ILE E 1 256 ? 222.011 108.112 248.973 1.00 52.10 232 ILE D C 1
ATOM 12139 O O . ILE E 1 256 ? 222.866 107.227 248.835 1.00 54.74 232 ILE D O 1
ATOM 12155 N N . ASP E 1 257 ? 222.313 109.405 248.843 1.00 53.89 233 ASP D N 1
ATOM 12156 C CA . ASP E 1 257 ? 223.688 109.815 248.583 1.00 53.30 233 ASP D CA 1
ATOM 12157 C C . ASP E 1 257 ? 224.613 109.413 249.723 1.00 50.11 233 ASP D C 1
ATOM 12158 O O . ASP E 1 257 ? 225.708 108.888 249.480 1.00 52.22 233 ASP D O 1
ATOM 12167 N N . LEU E 1 258 ? 224.195 109.650 250.967 1.00 42.99 234 LEU D N 1
ATOM 12168 C CA . LEU E 1 258 ? 225.002 109.251 252.111 1.00 43.42 234 LEU D CA 1
ATOM 12169 C C . LEU E 1 258 ? 225.132 107.739 252.208 1.00 42.34 234 LEU D C 1
ATOM 12170 O O . LEU E 1 258 ? 226.192 107.240 252.594 1.00 48.59 234 LEU D O 1
ATOM 12186 N N . PHE E 1 259 ? 224.079 106.996 251.863 1.00 35.76 235 PHE D N 1
ATOM 12187 C CA . PHE E 1 259 ? 224.185 105.541 251.835 1.00 38.62 235 PHE D CA 1
ATOM 12188 C C . PHE E 1 259 ? 225.221 105.086 250.813 1.00 46.77 235 PHE D C 1
ATOM 12189 O O . PHE E 1 259 ? 226.034 104.195 251.093 1.00 52.17 235 PHE D O 1
ATOM 12206 N N . ASN E 1 260 ? 225.208 105.692 249.625 1.00 46.47 236 ASN D N 1
ATOM 12207 C CA . ASN E 1 260 ? 226.191 105.338 248.606 1.00 41.63 236 ASN D CA 1
ATOM 12208 C C . ASN E 1 260 ? 227.603 105.664 249.072 1.00 43.31 236 ASN D C 1
ATOM 12209 O O . ASN E 1 260 ? 228.528 104.866 248.881 1.00 42.43 236 ASN D O 1
ATOM 12220 N N . LEU E 1 261 ? 227.789 106.834 249.686 1.00 43.42 237 LEU D N 1
ATOM 12221 C CA . LEU E 1 261 ? 229.109 107.198 250.195 1.00 42.82 237 LEU D CA 1
ATOM 12222 C C . LEU E 1 261 ? 229.570 106.226 251.275 1.00 39.59 237 LEU D C 1
ATOM 12223 O O . LEU E 1 261 ? 230.742 105.827 251.308 1.00 49.29 237 LEU D O 1
ATOM 12239 N N . LYS E 1 262 ? 228.663 105.844 252.175 1.00 40.15 238 LYS D N 1
ATOM 12240 C CA . LYS E 1 262 ? 229.010 104.903 253.232 1.00 45.88 238 LYS D CA 1
ATOM 12241 C C . LYS E 1 262 ? 229.444 103.568 252.645 1.00 45.79 238 LYS D C 1
ATOM 12242 O O . LYS E 1 262 ? 230.445 102.984 253.075 1.00 51.87 238 LYS D O 1
ATOM 12261 N N . GLU E 1 263 ? 228.696 103.063 251.663 1.00 42.07 239 GLU D N 1
ATOM 12262 C CA . GLU E 1 263 ? 229.072 101.798 251.041 1.00 44.80 239 GLU D CA 1
ATOM 12263 C C . GLU E 1 263 ? 230.411 101.921 250.324 1.00 48.51 239 GLU D C 1
ATOM 12264 O O . GLU E 1 263 ? 231.239 101.002 250.371 1.00 50.01 239 GLU D O 1
ATOM 12276 N N . LYS E 1 264 ? 230.641 103.054 249.658 1.00 48.75 240 LYS D N 1
ATOM 12277 C CA . LYS E 1 264 ? 231.921 103.288 248.998 1.00 45.53 240 LYS D CA 1
ATOM 12278 C C . LYS E 1 264 ? 233.068 103.197 249.993 1.00 50.35 240 LYS D C 1
ATOM 12279 O O . LYS E 1 264 ? 234.056 102.494 249.758 1.00 54.52 240 LYS D O 1
ATOM 12298 N N . ILE E 1 265 ? 232.950 103.901 251.120 1.00 50.53 241 ILE D N 1
ATOM 12299 C CA . ILE E 1 265 ? 234.026 103.902 252.110 1.00 40.16 241 ILE D CA 1
ATOM 12300 C C . ILE E 1 265 ? 234.211 102.510 252.702 1.00 37.87 241 ILE D C 1
ATOM 12301 O O . ILE E 1 265 ? 235.344 102.049 252.903 1.00 45.40 241 ILE D O 1
ATOM 12317 N N . LEU E 1 266 ? 233.107 101.823 253.004 1.00 42.16 242 LEU D N 1
ATOM 12318 C CA . LEU E 1 266 ? 233.208 100.491 253.590 1.00 45.00 242 LEU D CA 1
ATOM 12319 C C . LEU E 1 266 ? 233.927 99.534 252.651 1.00 44.24 242 LEU D C 1
ATOM 12320 O O . LEU E 1 266 ? 234.761 98.733 253.088 1.00 45.69 242 LEU D O 1
ATOM 12336 N N . ARG E 1 267 ? 233.614 99.595 251.354 1.00 58.42 243 ARG D N 1
ATOM 12337 C CA . ARG E 1 267 ? 234.335 98.771 250.390 1.00 58.85 243 ARG D CA 1
ATOM 12338 C C . ARG E 1 267 ? 235.785 99.215 250.255 1.00 58.45 243 ARG D C 1
ATOM 12339 O O . ARG E 1 267 ? 236.669 98.383 250.025 1.00 57.76 243 ARG D O 1
ATOM 12360 N N . MET E 1 268 ? 236.045 100.516 250.393 1.00 58.06 244 MET D N 1
ATOM 12361 C CA . MET E 1 268 ? 237.406 101.024 250.271 1.00 51.06 244 MET D CA 1
ATOM 12362 C C . MET E 1 268 ? 238.304 100.458 251.363 1.00 52.49 244 MET D C 1
ATOM 12363 O O . MET E 1 268 ? 239.379 99.918 251.080 1.00 51.94 244 MET D O 1
ATOM 12377 N N . TYR E 1 269 ? 237.875 100.566 252.620 1.00 55.58 245 TYR D N 1
ATOM 12378 C CA . TYR E 1 269 ? 238.720 100.218 253.755 1.00 48.65 245 TYR D CA 1
ATOM 12379 C C . TYR E 1 269 ? 238.358 98.888 254.400 1.00 52.19 245 TYR D C 1
ATOM 12380 O O . TYR E 1 269 ? 238.993 98.506 255.386 1.00 54.88 245 TYR D O 1
ATOM 12398 N N . ASP E 1 270 ? 237.367 98.172 253.872 1.00 53.00 246 ASP D N 1
ATOM 12399 C CA . ASP E 1 270 ? 236.987 96.855 254.381 1.00 56.67 246 ASP D CA 1
ATOM 12400 C C . ASP E 1 270 ? 236.631 96.973 255.868 1.00 56.57 246 ASP D C 1
ATOM 12401 O O . ASP E 1 270 ? 237.362 96.547 256.764 1.00 54.96 246 ASP D O 1
ATOM 12410 N N . LEU E 1 271 ? 235.520 97.660 256.104 1.00 49.49 247 LEU D N 1
ATOM 12411 C CA . LEU E 1 271 ? 234.971 97.873 257.436 1.00 47.32 247 LEU D CA 1
ATOM 12412 C C . LEU E 1 271 ? 233.565 97.283 257.513 1.00 56.11 247 LEU D C 1
ATOM 12413 O O . LEU E 1 271 ? 233.078 96.650 256.574 1.00 58.40 247 LEU D O 1
ATOM 12429 N N . THR E 1 272 ? 232.913 97.497 258.655 1.00 65.54 248 THR D N 1
ATOM 12430 C CA . THR E 1 272 ? 231.540 97.064 258.867 1.00 63.98 248 THR D CA 1
ATOM 12431 C C . THR E 1 272 ? 230.817 98.113 259.699 1.00 64.04 248 THR D C 1
ATOM 12432 O O . THR E 1 272 ? 231.438 98.924 260.391 1.00 60.47 248 THR D O 1
ATOM 12443 N N . LEU E 1 273 ? 229.488 98.089 259.627 1.00 56.93 249 LEU D N 1
ATOM 12444 C CA . LEU E 1 273 ? 228.671 99.061 260.338 1.00 58.01 249 LEU D CA 1
ATOM 12445 C C . LEU E 1 273 ? 227.314 98.444 260.644 1.00 60.65 249 LEU D C 1
ATOM 12446 O O . LEU E 1 273 ? 226.918 97.439 260.048 1.00 58.06 249 LEU D O 1
ATOM 12462 N N . GLU E 1 274 ? 226.606 99.060 261.588 1.00 72.26 250 GLU D N 1
ATOM 12463 C CA . GLU E 1 274 ? 225.286 98.616 262.008 1.00 70.19 250 GLU D CA 1
ATOM 12464 C C . GLU E 1 274 ? 224.254 99.687 261.677 1.00 68.93 250 GLU D C 1
ATOM 12465 O O . GLU E 1 274 ? 224.561 100.882 261.654 1.00 69.68 250 GLU D O 1
ATOM 12477 N N . ASP E 1 275 ? 223.022 99.242 261.425 1.00 64.39 251 ASP D N 1
ATOM 12478 C CA . ASP E 1 275 ? 221.994 100.148 260.923 1.00 64.29 251 ASP D CA 1
ATOM 12479 C C . ASP E 1 275 ? 221.694 101.259 261.923 1.00 64.80 251 ASP D C 1
ATOM 12480 O O . ASP E 1 275 ? 221.582 102.431 261.548 1.00 66.29 251 ASP D O 1
ATOM 12489 N N . LYS E 1 276 ? 221.547 100.911 263.203 1.00 57.45 252 LYS D N 1
ATOM 12490 C CA . LYS E 1 276 ? 221.279 101.934 264.211 1.00 58.56 252 LYS D CA 1
ATOM 12491 C C . LYS E 1 276 ? 222.445 102.910 264.324 1.00 64.85 252 LYS D C 1
ATOM 12492 O O . LYS E 1 276 ? 222.243 104.127 264.442 1.00 63.93 252 LYS D O 1
ATOM 12511 N N . LYS E 1 277 ? 223.675 102.393 264.282 1.00 66.97 253 LYS D N 1
ATOM 12512 C CA . LYS E 1 277 ? 224.842 103.266 264.263 1.00 61.12 253 LYS D CA 1
ATOM 12513 C C . LYS E 1 277 ? 224.812 104.186 263.052 1.00 59.77 253 LYS D C 1
ATOM 12514 O O . LYS E 1 277 ? 225.132 105.376 263.156 1.00 59.34 253 LYS D O 1
ATOM 12533 N N . TRP E 1 278 ? 224.438 103.648 261.890 1.00 49.31 254 TRP D N 1
ATOM 12534 C CA . TRP E 1 278 ? 224.369 104.469 260.687 1.00 51.22 254 TRP D CA 1
ATOM 12535 C C . TRP E 1 278 ? 223.327 105.569 260.832 1.00 54.62 254 TRP D C 1
ATOM 12536 O O . TRP E 1 278 ? 223.552 106.706 260.403 1.00 59.49 254 TRP D O 1
ATOM 12557 N N . GLU E 1 279 ? 222.174 105.250 261.423 1.00 50.98 255 GLU D N 1
ATOM 12558 C CA . GLU E 1 279 ? 221.146 106.266 261.620 1.00 47.99 255 GLU D CA 1
ATOM 12559 C C . GLU E 1 279 ? 221.633 107.358 262.562 1.00 53.52 255 GLU D C 1
ATOM 12560 O O . GLU E 1 279 ? 221.404 108.549 262.318 1.00 58.55 255 GLU D O 1
ATOM 12572 N N . ARG E 1 280 ? 222.318 106.973 263.641 1.00 55.69 256 ARG D N 1
ATOM 12573 C CA . ARG E 1 280 ? 222.872 107.971 264.552 1.00 50.43 256 ARG D CA 1
ATOM 12574 C C . ARG E 1 280 ? 223.885 108.864 263.841 1.00 51.83 256 ARG D C 1
ATOM 12575 O O . ARG E 1 280 ? 223.870 110.091 264.004 1.00 48.44 256 ARG D O 1
ATOM 12596 N N . ILE E 1 281 ? 224.772 108.261 263.047 1.00 50.97 257 ILE D N 1
ATOM 12597 C CA . ILE E 1 281 ? 225.793 109.032 262.342 1.00 48.42 257 ILE D CA 1
ATOM 12598 C C . ILE E 1 281 ? 225.148 109.992 261.352 1.00 51.41 257 ILE D C 1
ATOM 12599 O O . ILE E 1 281 ? 225.555 111.156 261.233 1.00 53.64 257 ILE D O 1
ATOM 12615 N N . LYS E 1 282 ? 224.145 109.516 260.612 1.00 49.10 258 LYS D N 1
ATOM 12616 C CA . LYS E 1 282 ? 223.458 110.373 259.653 1.00 50.63 258 LYS D CA 1
ATOM 12617 C C . LYS E 1 282 ? 222.757 111.527 260.354 1.00 48.41 258 LYS D C 1
ATOM 12618 O O . LYS E 1 282 ? 222.770 112.661 259.863 1.00 47.98 258 LYS D O 1
ATOM 12637 N N . ALA E 1 283 ? 222.128 111.256 261.501 1.00 46.71 259 ALA D N 1
ATOM 12638 C CA . ALA E 1 283 ? 221.491 112.328 262.255 1.00 48.04 259 ALA D CA 1
ATOM 12639 C C . ALA E 1 283 ? 222.514 113.364 262.700 1.00 54.49 259 ALA D C 1
ATOM 12640 O O . ALA E 1 283 ? 222.268 114.572 262.606 1.00 56.60 259 ALA D O 1
ATOM 12647 N N . LYS E 1 284 ? 223.671 112.909 263.186 1.00 59.61 260 LYS D N 1
ATOM 12648 C CA . LYS E 1 284 ? 224.714 113.844 263.599 1.00 54.80 260 LYS D CA 1
ATOM 12649 C C . LYS E 1 284 ? 225.174 114.703 262.426 1.00 55.27 260 LYS D C 1
ATOM 12650 O O . LYS E 1 284 ? 225.316 115.926 262.551 1.00 51.59 260 LYS D O 1
ATOM 12669 N N . PHE E 1 285 ? 225.417 114.073 261.275 1.00 58.19 261 PHE D N 1
ATOM 12670 C CA . PHE E 1 285 ? 225.888 114.818 260.111 1.00 52.68 261 PHE D CA 1
ATOM 12671 C C . PHE E 1 285 ? 224.854 115.842 259.662 1.00 53.11 261 PHE D C 1
ATOM 12672 O O . PHE E 1 285 ? 225.190 116.994 259.362 1.00 55.56 261 PHE D O 1
ATOM 12689 N N . ASN E 1 286 ? 223.582 115.439 259.609 1.00 55.76 262 ASN D N 1
ATOM 12690 C CA . ASN E 1 286 ? 222.535 116.367 259.202 1.00 56.15 262 ASN D CA 1
ATOM 12691 C C . ASN E 1 286 ? 222.402 117.522 260.183 1.00 54.40 262 ASN D C 1
ATOM 12692 O O . ASN E 1 286 ? 222.202 118.668 259.765 1.00 55.89 262 ASN D O 1
ATOM 12703 N N . THR E 1 287 ? 222.507 117.247 261.485 1.00 53.54 263 THR D N 1
ATOM 12704 C CA . THR E 1 287 ? 222.471 118.325 262.466 1.00 59.67 263 THR D CA 1
ATOM 12705 C C . THR E 1 287 ? 223.632 119.289 262.262 1.00 61.09 263 THR D C 1
ATOM 12706 O O . THR E 1 287 ? 223.453 120.510 262.336 1.00 57.52 263 THR D O 1
ATOM 12717 N N . LYS E 1 288 ? 224.829 118.759 262.004 1.00 62.15 264 LYS D N 1
ATOM 12718 C CA . LYS E 1 288 ? 225.984 119.623 261.782 1.00 60.02 264 LYS D CA 1
ATOM 12719 C C . LYS E 1 288 ? 225.785 120.499 260.551 1.00 59.00 264 LYS D C 1
ATOM 12720 O O . LYS E 1 288 ? 226.057 121.705 260.582 1.00 55.18 264 LYS D O 1
ATOM 12739 N N . LEU E 1 289 ? 225.305 119.908 259.454 1.00 60.76 265 LEU D N 1
ATOM 12740 C CA . LEU E 1 289 ? 225.143 120.673 258.221 1.00 58.54 265 LEU D CA 1
ATOM 12741 C C . LEU E 1 289 ? 224.012 121.687 258.326 1.00 61.01 265 LEU D C 1
ATOM 12742 O O . LEU E 1 289 ? 224.077 122.749 257.697 1.00 57.81 265 LEU D O 1
ATOM 12758 N N . LYS E 1 290 ? 222.976 121.383 259.099 1.00 76.57 266 LYS D N 1
ATOM 12759 C CA . LYS E 1 290 ? 221.826 122.271 259.228 1.00 77.01 266 LYS D CA 1
ATOM 12760 C C . LYS E 1 290 ? 222.250 123.655 259.708 1.00 75.98 266 LYS D C 1
ATOM 12761 O O . LYS E 1 290 ? 221.509 124.627 259.567 1.00 74.53 266 LYS D O 1
ATOM 12781 N N . GLU F 1 135 ? 221.808 90.108 225.814 1.00 50.98 111 GLU A N 1
ATOM 12782 C CA . GLU F 1 135 ? 222.077 90.036 227.279 1.00 55.35 111 GLU A CA 1
ATOM 12783 C C . GLU F 1 135 ? 221.080 90.889 228.054 1.00 56.52 111 GLU A C 1
ATOM 12784 O O . GLU F 1 135 ? 220.202 90.367 228.740 1.00 57.33 111 GLU A O 1
ATOM 12796 N N . LEU F 1 136 ? 221.223 92.206 227.942 1.00 51.33 112 LEU A N 1
ATOM 12797 C CA . LEU F 1 136 ? 220.332 93.145 228.622 1.00 47.38 112 LEU A CA 1
ATOM 12798 C C . LEU F 1 136 ? 219.096 93.446 227.781 1.00 52.37 112 LEU A C 1
ATOM 12799 O O . LEU F 1 136 ? 218.757 94.600 227.525 1.00 51.82 112 LEU A O 1
ATOM 12815 N N . GLU F 1 137 ? 218.410 92.392 227.340 1.00 54.62 113 GLU A N 1
ATOM 12816 C CA . GLU F 1 137 ? 217.177 92.553 226.581 1.00 52.05 113 GLU A CA 1
ATOM 12817 C C . GLU F 1 137 ? 215.966 92.801 227.468 1.00 53.59 113 GLU A C 1
ATOM 12818 O O . GLU F 1 137 ? 214.925 93.228 226.958 1.00 52.62 113 GLU A O 1
ATOM 12830 N N . LYS F 1 138 ? 216.075 92.548 228.771 1.00 45.92 114 LYS A N 1
ATOM 12831 C CA . LYS F 1 138 ? 214.965 92.710 229.699 1.00 47.88 114 LYS A CA 1
ATOM 12832 C C . LYS F 1 138 ? 214.961 94.065 230.393 1.00 47.23 114 LYS A C 1
ATOM 12833 O O . LYS F 1 138 ? 214.068 94.325 231.205 1.00 51.13 114 LYS A O 1
ATOM 12852 N N . LYS F 1 139 ? 215.925 94.930 230.098 1.00 36.93 115 LYS A N 1
ATOM 12853 C CA . LYS F 1 139 ? 215.978 96.254 230.695 1.00 38.16 115 LYS A CA 1
ATOM 12854 C C . LYS F 1 139 ? 215.191 97.250 229.849 1.00 35.14 115 LYS A C 1
ATOM 12855 O O . LYS F 1 139 ? 214.801 96.974 228.714 1.00 36.33 115 LYS A O 1
ATOM 12874 N N . ILE F 1 140 ? 214.956 98.427 230.423 1.00 33.19 116 ILE A N 1
ATOM 12875 C CA . ILE F 1 140 ? 214.274 99.519 229.740 1.00 25.72 116 ILE A CA 1
ATOM 12876 C C . ILE F 1 140 ? 215.172 100.744 229.790 1.00 29.30 116 ILE A C 1
ATOM 12877 O O . ILE F 1 140 ? 215.623 101.144 230.868 1.00 43.51 116 ILE A O 1
ATOM 12893 N N . PHE F 1 141 ? 215.424 101.337 228.631 1.00 24.65 117 PHE A N 1
ATOM 12894 C CA . PHE F 1 141 ? 216.232 102.546 228.511 1.00 24.59 117 PHE A CA 1
ATOM 12895 C C . PHE F 1 141 ? 215.291 103.682 228.131 1.00 21.37 117 PHE A C 1
ATOM 12896 O O . PHE F 1 141 ? 214.849 103.775 226.983 1.00 32.95 117 PHE A O 1
ATOM 12913 N N . ILE F 1 142 ? 214.988 104.547 229.095 1.00 22.30 118 ILE A N 1
ATOM 12914 C CA . ILE F 1 142 ? 214.016 105.613 228.890 1.00 28.52 118 ILE A CA 1
ATOM 12915 C C . ILE F 1 142 ? 214.723 106.852 228.360 1.00 23.00 118 ILE A C 1
ATOM 12916 O O . ILE F 1 142 ? 215.100 107.742 229.130 1.00 36.32 118 ILE A O 1
ATOM 12932 N N . SER F 1 143 ? 214.907 106.922 227.043 1.00 12.62 119 SER A N 1
ATOM 12933 C CA . SER F 1 143 ? 215.462 108.123 226.436 1.00 27.47 119 SER A CA 1
ATOM 12934 C C . SER F 1 143 ? 214.512 109.291 226.653 1.00 29.65 119 SER A C 1
ATOM 12935 O O . SER F 1 143 ? 213.299 109.159 226.476 1.00 29.10 119 SER A O 1
ATOM 12943 N N . HIS F 1 144 ? 215.062 110.436 227.039 1.00 36.60 120 HIS A N 1
ATOM 12944 C CA . HIS F 1 144 ? 214.243 111.595 227.366 1.00 37.78 120 HIS A CA 1
ATOM 12945 C C . HIS F 1 144 ? 215.134 112.826 227.415 1.00 32.32 120 HIS A C 1
ATOM 12946 O O . HIS F 1 144 ? 216.354 112.743 227.251 1.00 27.96 120 HIS A O 1
ATOM 12960 N N . SER F 1 145 ? 214.503 113.972 227.645 1.00 30.11 121 SER A N 1
ATOM 12961 C CA . SER F 1 145 ? 215.194 115.229 227.883 1.00 30.06 121 SER A CA 1
ATOM 12962 C C . SER F 1 145 ? 215.000 115.638 229.336 1.00 35.74 121 SER A C 1
ATOM 12963 O O . SER F 1 145 ? 213.913 115.469 229.898 1.00 46.43 121 SER A O 1
ATOM 12971 N N . SER F 1 146 ? 216.058 116.176 229.943 1.00 37.94 122 SER A N 1
ATOM 12972 C CA . SER F 1 146 ? 215.994 116.558 231.348 1.00 35.09 122 SER A CA 1
ATOM 12973 C C . SER F 1 146 ? 215.011 117.691 231.606 1.00 44.17 122 SER A C 1
ATOM 12974 O O . SER F 1 146 ? 214.669 117.935 232.767 1.00 50.31 122 SER A O 1
ATOM 12982 N N . LYS F 1 147 ? 214.554 118.389 230.565 1.00 45.83 123 LYS A N 1
ATOM 12983 C CA . LYS F 1 147 ? 213.528 119.408 230.732 1.00 40.99 123 LYS A CA 1
ATOM 12984 C C . LYS F 1 147 ? 212.131 118.818 230.863 1.00 42.38 123 LYS A C 1
ATOM 12985 O O . LYS F 1 147 ? 211.188 119.561 231.156 1.00 45.95 123 LYS A O 1
ATOM 13004 N N . ASP F 1 148 ? 211.978 117.513 230.653 1.00 44.32 124 ASP A N 1
ATOM 13005 C CA . ASP F 1 148 ? 210.721 116.802 230.860 1.00 43.42 124 ASP A CA 1
ATOM 13006 C C . ASP F 1 148 ? 210.819 115.895 232.082 1.00 40.28 124 ASP A C 1
ATOM 13007 O O . ASP F 1 148 ? 210.305 114.776 232.093 1.00 38.92 124 ASP A O 1
ATOM 13016 N N . LYS F 1 149 ? 211.495 116.380 233.125 1.00 46.45 125 LYS A N 1
ATOM 13017 C CA . LYS F 1 149 ? 211.772 115.546 234.290 1.00 48.49 125 LYS A CA 1
ATOM 13018 C C . LYS F 1 149 ? 210.490 115.127 234.999 1.00 48.62 125 LYS A C 1
ATOM 13019 O O . LYS F 1 149 ? 210.368 113.979 235.441 1.00 44.52 125 LYS A O 1
ATOM 13038 N N . ILE F 1 150 ? 209.527 116.041 235.123 1.00 48.62 126 ILE A N 1
ATOM 13039 C CA . ILE F 1 150 ? 208.328 115.754 235.910 1.00 48.96 126 ILE A CA 1
ATOM 13040 C C . ILE F 1 150 ? 207.547 114.604 235.288 1.00 46.16 126 ILE A C 1
ATOM 13041 O O . ILE F 1 150 ? 207.413 113.526 235.879 1.00 42.67 126 ILE A O 1
ATOM 13057 N N . VAL F 1 151 ? 207.047 114.806 234.067 1.00 46.54 127 VAL A N 1
ATOM 13058 C CA . VAL F 1 151 ? 206.137 113.830 233.473 1.00 45.02 127 VAL A CA 1
ATOM 13059 C C . VAL F 1 151 ? 206.801 112.462 233.416 1.00 42.84 127 VAL A C 1
ATOM 13060 O O . VAL F 1 151 ? 206.256 111.466 233.909 1.00 47.45 127 VAL A O 1
ATOM 13073 N N . CYS F 1 152 ? 208.012 112.402 232.860 1.00 35.88 128 CYS A N 1
ATOM 13074 C CA . CYS F 1 152 ? 208.716 111.130 232.773 1.00 36.17 128 CYS A CA 1
ATOM 13075 C C . CYS F 1 152 ? 208.785 110.461 234.136 1.00 42.37 128 CYS A C 1
ATOM 13076 O O . CYS F 1 152 ? 208.522 109.259 234.260 1.00 42.62 128 CYS A O 1
ATOM 13084 N N . ASN F 1 153 ? 209.105 111.232 235.178 1.00 49.04 129 ASN A N 1
ATOM 13085 C CA . ASN F 1 153 ? 209.114 110.681 236.528 1.00 47.72 129 ASN A CA 1
ATOM 13086 C C . ASN F 1 153 ? 207.829 109.908 236.789 1.00 49.19 129 ASN A C 1
ATOM 13087 O O . ASN F 1 153 ? 207.850 108.692 237.016 1.00 47.75 129 ASN A O 1
ATOM 13098 N N . ALA F 1 154 ? 206.687 110.592 236.693 1.00 43.30 130 ALA A N 1
ATOM 13099 C CA . ALA F 1 154 ? 205.416 109.915 236.914 1.00 37.16 130 ALA A CA 1
ATOM 13100 C C . ALA F 1 154 ? 205.347 108.649 236.076 1.00 34.60 130 ALA A C 1
ATOM 13101 O O . ALA F 1 154 ? 205.081 107.557 236.593 1.00 32.41 130 ALA A O 1
ATOM 13108 N N . PHE F 1 155 ? 205.670 108.768 234.787 1.00 42.38 131 PHE A N 1
ATOM 13109 C CA . PHE F 1 155 ? 205.596 107.616 233.900 1.00 44.89 131 PHE A CA 1
ATOM 13110 C C . PHE F 1 155 ? 206.377 106.444 234.475 1.00 44.51 131 PHE A C 1
ATOM 13111 O O . PHE F 1 155 ? 205.833 105.348 234.651 1.00 49.99 131 PHE A O 1
ATOM 13128 N N . VAL F 1 156 ? 207.644 106.670 234.833 1.00 36.50 132 VAL A N 1
ATOM 13129 C CA . VAL F 1 156 ? 208.451 105.552 235.311 1.00 36.84 132 VAL A CA 1
ATOM 13130 C C . VAL F 1 156 ? 207.842 104.987 236.586 1.00 39.64 132 VAL A C 1
ATOM 13131 O O . VAL F 1 156 ? 207.758 103.764 236.761 1.00 39.43 132 VAL A O 1
ATOM 13144 N N . GLU F 1 157 ? 207.355 105.862 237.469 1.00 45.85 133 GLU A N 1
ATOM 13145 C CA . GLU F 1 157 ? 206.716 105.376 238.685 1.00 46.51 133 GLU A CA 1
ATOM 13146 C C . GLU F 1 157 ? 205.571 104.437 238.344 1.00 47.46 133 GLU A C 1
ATOM 13147 O O . GLU F 1 157 ? 205.438 103.362 238.943 1.00 46.26 133 GLU A O 1
ATOM 13159 N N . LEU F 1 158 ? 204.763 104.803 237.346 1.00 47.30 134 LEU A N 1
ATOM 13160 C CA . LEU F 1 158 ? 203.660 103.942 236.938 1.00 43.96 134 LEU A CA 1
ATOM 13161 C C . LEU F 1 158 ? 204.157 102.526 236.687 1.00 42.90 134 LEU A C 1
ATOM 13162 O O . LEU F 1 158 ? 203.574 101.552 237.177 1.00 39.73 134 LEU A O 1
ATOM 13178 N N . LEU F 1 159 ? 205.267 102.396 235.958 1.00 40.64 135 LEU A N 1
ATOM 13179 C CA . LEU F 1 159 ? 205.780 101.069 235.646 1.00 37.03 135 LEU A CA 1
ATOM 13180 C C . LEU F 1 159 ? 206.028 100.278 236.922 1.00 42.89 135 LEU A C 1
ATOM 13181 O O . LEU F 1 159 ? 205.598 99.125 237.048 1.00 42.63 135 LEU A O 1
ATOM 13197 N N . GLU F 1 160 ? 206.685 100.902 237.902 1.00 45.19 136 GLU A N 1
ATOM 13198 C CA . GLU F 1 160 ? 206.984 100.195 239.141 1.00 43.02 136 GLU A CA 1
ATOM 13199 C C . GLU F 1 160 ? 205.711 99.732 239.832 1.00 46.97 136 GLU A C 1
ATOM 13200 O O . GLU F 1 160 ? 205.704 98.679 240.480 1.00 44.43 136 GLU A O 1
ATOM 13212 N N . ASP F 1 161 ? 204.627 100.499 239.707 1.00 49.86 137 ASP A N 1
ATOM 13213 C CA . ASP F 1 161 ? 203.367 100.083 240.311 1.00 47.85 137 ASP A CA 1
ATOM 13214 C C . ASP F 1 161 ? 202.817 98.835 239.631 1.00 47.53 137 ASP A C 1
ATOM 13215 O O . ASP F 1 161 ? 202.255 97.957 240.296 1.00 41.42 137 ASP A O 1
ATOM 13224 N N . ILE F 1 162 ? 202.971 98.734 238.308 1.00 42.87 138 ILE A N 1
ATOM 13225 C CA . ILE F 1 162 ? 202.415 97.594 237.590 1.00 42.22 138 ILE A CA 1
ATOM 13226 C C . ILE F 1 162 ? 203.155 96.306 237.921 1.00 47.59 138 ILE A C 1
ATOM 13227 O O . ILE F 1 162 ? 202.571 95.221 237.824 1.00 49.81 138 ILE A O 1
ATOM 13243 N N . GLY F 1 163 ? 204.422 96.392 238.320 1.00 51.49 139 GLY A N 1
ATOM 13244 C CA . GLY F 1 163 ? 205.181 95.209 238.681 1.00 49.18 139 GLY A CA 1
ATOM 13245 C C . GLY F 1 163 ? 206.525 95.094 237.991 1.00 48.58 139 GLY A C 1
ATOM 13246 O O . GLY F 1 163 ? 207.110 94.008 237.944 1.00 50.99 139 GLY A O 1
ATOM 13250 N N . VAL F 1 164 ? 207.027 96.201 237.452 1.00 48.08 140 VAL A N 1
ATOM 13251 C CA . VAL F 1 164 ? 208.361 96.227 236.861 1.00 46.18 140 VAL A CA 1
ATOM 13252 C C . VAL F 1 164 ? 209.376 96.437 237.977 1.00 46.48 140 VAL A C 1
ATOM 13253 O O . VAL F 1 164 ? 209.277 97.399 238.745 1.00 47.69 140 VAL A O 1
ATOM 13266 N N . SER F 1 165 ? 210.351 95.536 238.071 1.00 45.13 141 SER A N 1
ATOM 13267 C CA . SER F 1 165 ? 211.379 95.667 239.093 1.00 44.45 141 SER A CA 1
ATOM 13268 C C . SER F 1 165 ? 212.113 96.991 238.930 1.00 43.86 141 SER A C 1
ATOM 13269 O O . SER F 1 165 ? 212.419 97.417 237.814 1.00 49.22 141 SER A O 1
ATOM 13277 N N . SER F 1 166 ? 212.394 97.646 240.056 1.00 40.96 142 SER A N 1
ATOM 13278 C CA . SER F 1 166 ? 213.019 98.962 240.011 1.00 35.89 142 SER A CA 1
ATOM 13279 C C . SER F 1 166 ? 214.423 98.917 239.424 1.00 39.04 142 SER A C 1
ATOM 13280 O O . SER F 1 166 ? 214.960 99.966 239.053 1.00 44.37 142 SER A O 1
ATOM 13288 N N . GLU F 1 167 ? 215.029 97.735 239.333 1.00 42.34 143 GLU A N 1
ATOM 13289 C CA . GLU F 1 167 ? 216.379 97.598 238.805 1.00 47.91 143 GLU A CA 1
ATOM 13290 C C . GLU F 1 167 ? 216.422 97.479 237.288 1.00 46.12 143 GLU A C 1
ATOM 13291 O O . GLU F 1 167 ? 217.513 97.525 236.711 1.00 40.55 143 GLU A O 1
ATOM 13303 N N . ASP F 1 168 ? 215.272 97.321 236.629 1.00 42.99 144 ASP A N 1
ATOM 13304 C CA . ASP F 1 168 ? 215.261 97.203 235.176 1.00 35.43 144 ASP A CA 1
ATOM 13305 C C . ASP F 1 168 ? 215.319 98.568 234.504 1.00 31.92 144 ASP A C 1
ATOM 13306 O O . ASP F 1 168 ? 216.046 98.749 233.523 1.00 37.58 144 ASP A O 1
ATOM 13315 N N . ILE F 1 169 ? 214.564 99.537 235.019 1.00 29.06 145 ILE A N 1
ATOM 13316 C CA . ILE F 1 169 ? 214.544 100.866 234.425 1.00 32.39 145 ILE A CA 1
ATOM 13317 C C . ILE F 1 169 ? 215.915 101.511 234.574 1.00 36.30 145 ILE A C 1
ATOM 13318 O O . ILE F 1 169 ? 216.544 101.442 235.638 1.00 42.58 145 ILE A O 1
ATOM 13334 N N . ILE F 1 170 ? 216.386 102.145 233.501 1.00 29.65 146 ILE A N 1
ATOM 13335 C CA . ILE F 1 170 ? 217.694 102.791 233.489 1.00 27.31 146 ILE A CA 1
ATOM 13336 C C . ILE F 1 170 ? 217.487 104.288 233.301 1.00 24.43 146 ILE A C 1
ATOM 13337 O O . ILE F 1 170 ? 218.305 104.973 232.678 1.00 27.58 146 ILE A O 1
ATOM 13353 N N . TYR F 1 171 ? 216.377 104.797 233.826 1.00 24.99 147 TYR A N 1
ATOM 13354 C CA . TYR F 1 171 ? 216.118 106.230 233.831 1.00 26.95 147 TYR A CA 1
ATOM 13355 C C . TYR F 1 171 ? 217.268 106.958 234.514 1.00 37.82 147 TYR A C 1
ATOM 13356 O O . TYR F 1 171 ? 217.576 106.691 235.679 1.00 47.87 147 TYR A O 1
ATOM 13374 N N . THR F 1 172 ? 217.910 107.876 233.788 1.00 43.74 148 THR A N 1
ATOM 13375 C CA . THR F 1 172 ? 219.103 108.561 234.272 1.00 44.35 148 THR A CA 1
ATOM 13376 C C . THR F 1 172 ? 218.812 109.986 234.728 1.00 41.19 148 THR A C 1
ATOM 13377 O O . THR F 1 172 ? 219.628 110.887 234.507 1.00 38.84 148 THR A O 1
ATOM 13388 N N . SER F 1 173 ? 217.657 110.210 235.354 1.00 45.78 149 SER A N 1
ATOM 13389 C CA . SER F 1 173 ? 217.345 111.495 235.968 1.00 41.64 149 SER A CA 1
ATOM 13390 C C . SER F 1 173 ? 216.801 111.316 237.380 1.00 40.97 149 SER A C 1
ATOM 13391 O O . SER F 1 173 ? 216.230 112.256 237.943 1.00 43.75 149 SER A O 1
ATOM 13399 N N . SER F 1 174 ? 216.964 110.128 237.959 1.00 37.67 150 SER A N 1
ATOM 13400 C CA . SER F 1 174 ? 216.552 109.847 239.321 1.00 40.63 150 SER A CA 1
ATOM 13401 C C . SER F 1 174 ? 217.732 109.267 240.089 1.00 43.03 150 SER A C 1
ATOM 13402 O O . SER F 1 174 ? 218.488 108.457 239.539 1.00 45.59 150 SER A O 1
ATOM 13410 N N . PRO F 1 175 ? 217.922 109.653 241.354 1.00 40.71 151 PRO A N 1
ATOM 13411 C CA . PRO F 1 175 ? 219.062 109.112 242.111 1.00 39.16 151 PRO A CA 1
ATOM 13412 C C . PRO F 1 175 ? 219.027 107.605 242.272 1.00 40.94 151 PRO A C 1
ATOM 13413 O O . PRO F 1 175 ? 220.082 106.998 242.494 1.00 41.90 151 PRO A O 1
ATOM 13424 N N . TYR F 1 176 ? 217.856 106.980 242.169 1.00 43.92 152 TYR A N 1
ATOM 13425 C CA . TYR F 1 176 ? 217.724 105.552 242.423 1.00 41.85 152 TYR A CA 1
ATOM 13426 C C . TYR F 1 176 ? 217.870 104.704 241.168 1.00 45.98 152 TYR A C 1
ATOM 13427 O O . TYR F 1 176 ? 217.986 103.479 241.278 1.00 50.45 152 TYR A O 1
ATOM 13445 N N . HIS F 1 177 ? 217.865 105.322 239.986 1.00 45.21 153 HIS A N 1
ATOM 13446 C CA . HIS F 1 177 ? 218.047 104.611 238.729 1.00 41.94 153 HIS A CA 1
ATOM 13447 C C . HIS F 1 177 ? 219.224 105.117 237.908 1.00 44.93 153 HIS A C 1
ATOM 13448 O O . HIS F 1 177 ? 219.583 104.470 236.917 1.00 39.60 153 HIS A O 1
ATOM 13462 N N . GLY F 1 178 ? 219.836 106.236 238.285 1.00 51.09 154 GLY A N 1
ATOM 13463 C CA . GLY F 1 178 ? 220.859 106.857 237.467 1.00 50.71 154 GLY A CA 1
ATOM 13464 C C . GLY F 1 178 ? 222.160 106.086 237.390 1.00 50.23 154 GLY A C 1
ATOM 13465 O O . GLY F 1 178 ? 222.200 104.882 237.660 1.00 52.75 154 GLY A O 1
ATOM 13469 N N . ILE F 1 179 ? 223.229 106.775 237.015 1.00 43.33 155 ILE A N 1
ATOM 13470 C CA . ILE F 1 179 ? 224.533 106.133 236.842 1.00 42.81 155 ILE A CA 1
ATOM 13471 C C . ILE F 1 179 ? 225.192 105.977 238.211 1.00 38.58 155 ILE A C 1
ATOM 13472 O O . ILE F 1 179 ? 225.210 106.942 238.990 1.00 36.80 155 ILE A O 1
ATOM 13488 N N . PRO F 1 180 ? 225.736 104.806 238.542 1.00 33.65 156 PRO A N 1
ATOM 13489 C CA . PRO F 1 180 ? 226.452 104.674 239.814 1.00 36.80 156 PRO A CA 1
ATOM 13490 C C . PRO F 1 180 ? 227.646 105.614 239.867 1.00 43.26 156 PRO A C 1
ATOM 13491 O O . PRO F 1 180 ? 228.255 105.940 238.846 1.00 49.94 156 PRO A O 1
ATOM 13502 N N . GLY F 1 181 ? 227.969 106.061 241.077 1.00 38.45 157 GLY A N 1
ATOM 13503 C CA . GLY F 1 181 ? 229.062 106.997 241.243 1.00 35.90 157 GLY A CA 1
ATOM 13504 C C . GLY F 1 181 ? 230.401 106.383 240.882 1.00 38.57 157 GLY A C 1
ATOM 13505 O O . GLY F 1 181 ? 230.619 105.178 241.008 1.00 40.00 157 GLY A O 1
ATOM 13509 N N . ASP F 1 182 ? 231.313 107.240 240.421 1.00 44.18 158 ASP A N 1
ATOM 13510 C CA . ASP F 1 182 ? 232.667 106.844 240.036 1.00 44.23 158 ASP A CA 1
ATOM 13511 C C . ASP F 1 182 ? 232.671 105.946 238.801 1.00 48.59 158 ASP A C 1
ATOM 13512 O O . ASP F 1 182 ? 233.552 105.099 238.642 1.00 50.09 158 ASP A O 1
ATOM 13521 N N . GLU F 1 183 ? 231.694 106.126 237.914 1.00 47.08 159 GLU A N 1
ATOM 13522 C CA . GLU F 1 183 ? 231.617 105.388 236.663 1.00 46.37 159 GLU A CA 1
ATOM 13523 C C . GLU F 1 183 ? 231.434 106.367 235.515 1.00 53.20 159 GLU A C 1
ATOM 13524 O O . GLU F 1 183 ? 230.684 107.340 235.634 1.00 60.71 159 GLU A O 1
ATOM 13536 N N . ASP F 1 184 ? 232.126 106.108 234.409 1.00 44.74 160 ASP A N 1
ATOM 13537 C CA . ASP F 1 184 ? 232.021 106.977 233.245 1.00 32.98 160 ASP A CA 1
ATOM 13538 C C . ASP F 1 184 ? 230.590 106.985 232.724 1.00 32.59 160 ASP A C 1
ATOM 13539 O O . ASP F 1 184 ? 229.975 105.931 232.542 1.00 47.54 160 ASP A O 1
ATOM 13548 N N . ILE F 1 185 ? 230.064 108.184 232.480 1.00 19.52 161 ILE A N 1
ATOM 13549 C CA . ILE F 1 185 ? 228.668 108.322 232.074 1.00 32.53 161 ILE A CA 1
ATOM 13550 C C . ILE F 1 185 ? 228.444 107.685 230.708 1.00 37.88 161 ILE A C 1
ATOM 13551 O O . ILE F 1 185 ? 227.669 106.730 230.560 1.00 40.02 161 ILE A O 1
ATOM 13567 N N . PHE F 1 186 ? 229.123 108.212 229.688 1.00 24.55 162 PHE A N 1
ATOM 13568 C CA . PHE F 1 186 ? 228.821 107.826 228.315 1.00 24.62 162 PHE A CA 1
ATOM 13569 C C . PHE F 1 186 ? 229.169 106.368 228.056 1.00 28.47 162 PHE A C 1
ATOM 13570 O O . PHE F 1 186 ? 228.426 105.666 227.366 1.00 40.39 162 PHE A O 1
ATOM 13587 N N . GLU F 1 187 ? 230.293 105.892 228.592 1.00 23.61 163 GLU A N 1
ATOM 13588 C CA . GLU F 1 187 ? 230.623 104.478 228.450 1.00 30.33 163 GLU A CA 1
ATOM 13589 C C . GLU F 1 187 ? 229.576 103.605 229.132 1.00 29.06 163 GLU A C 1
ATOM 13590 O O . GLU F 1 187 ? 229.215 102.536 228.623 1.00 31.85 163 GLU A O 1
ATOM 13602 N N . TYR F 1 188 ? 229.073 104.048 230.286 1.00 27.61 164 TYR A N 1
ATOM 13603 C CA . TYR F 1 188 ? 228.056 103.279 230.993 1.00 29.87 164 TYR A CA 1
ATOM 13604 C C . TYR F 1 188 ? 226.777 103.175 230.171 1.00 32.19 164 TYR A C 1
ATOM 13605 O O . TYR F 1 188 ? 226.171 102.100 230.086 1.00 34.90 164 TYR A O 1
ATOM 13623 N N . LEU F 1 189 ? 226.348 104.281 229.556 1.00 32.21 165 LEU A N 1
ATOM 13624 C CA . LEU F 1 189 ? 225.176 104.224 228.684 1.00 30.75 165 LEU A CA 1
ATOM 13625 C C . LEU F 1 189 ? 225.442 103.366 227.453 1.00 28.96 165 LEU A C 1
ATOM 13626 O O . LEU F 1 189 ? 224.560 102.619 227.004 1.00 27.85 165 LEU A O 1
ATOM 13642 N N . LYS F 1 190 ? 226.643 103.478 226.881 1.00 28.39 166 LYS A N 1
ATOM 13643 C CA . LYS F 1 190 ? 226.972 102.729 225.676 1.00 18.74 166 LYS A CA 1
ATOM 13644 C C . LYS F 1 190 ? 226.937 101.233 225.938 1.00 23.87 166 LYS A C 1
ATOM 13645 O O . LYS F 1 190 ? 226.508 100.460 225.080 1.00 32.97 166 LYS A O 1
ATOM 13664 N N . LYS F 1 191 ? 227.406 100.802 227.108 1.00 32.53 167 LYS A N 1
ATOM 13665 C CA . LYS F 1 191 ? 227.361 99.379 227.431 1.00 35.25 167 LYS A CA 1
ATOM 13666 C C . LYS F 1 191 ? 225.934 98.851 227.337 1.00 33.98 167 LYS A C 1
ATOM 13667 O O . LYS F 1 191 ? 225.672 97.829 226.687 1.00 38.72 167 LYS A O 1
ATOM 13686 N N . HIS F 1 192 ? 224.989 99.560 227.956 1.00 31.56 168 HIS A N 1
ATOM 13687 C CA . HIS F 1 192 ? 223.603 99.106 227.968 1.00 33.44 168 HIS A CA 1
ATOM 13688 C C . HIS F 1 192 ? 222.995 99.154 226.572 1.00 34.94 168 HIS A C 1
ATOM 13689 O O . HIS F 1 192 ? 222.318 98.211 226.149 1.00 32.43 168 HIS A O 1
ATOM 13703 N N . LEU F 1 193 ? 223.225 100.245 225.837 1.00 37.71 169 LEU A N 1
ATOM 13704 C CA . LEU F 1 193 ? 222.662 100.345 224.492 1.00 23.11 169 LEU A CA 1
ATOM 13705 C C . LEU F 1 193 ? 223.218 99.254 223.584 1.00 23.99 169 LEU A C 1
ATOM 13706 O O . LEU F 1 193 ? 222.479 98.634 222.812 1.00 29.66 169 LEU A O 1
ATOM 13722 N N . PHE F 1 194 ? 224.525 99.003 223.667 1.00 29.88 170 PHE A N 1
ATOM 13723 C CA . PHE F 1 194 ? 225.155 97.979 222.844 1.00 33.75 170 PHE A CA 1
ATOM 13724 C C . PHE F 1 194 ? 224.655 96.587 223.197 1.00 40.57 170 PHE A C 1
ATOM 13725 O O . PHE F 1 194 ? 224.506 95.742 222.307 1.00 41.00 170 PHE A O 1
ATOM 13742 N N . LYS F 1 195 ? 224.395 96.322 224.478 1.00 42.09 171 LYS A N 1
ATOM 13743 C CA . LYS F 1 195 ? 223.960 94.990 224.880 1.00 38.45 171 LYS A CA 1
ATOM 13744 C C . LYS F 1 195 ? 222.489 94.721 224.582 1.00 41.32 171 LYS A C 1
ATOM 13745 O O . LYS F 1 195 ? 222.041 93.584 224.764 1.00 40.29 171 LYS A O 1
ATOM 13764 N N . GLY F 1 196 ? 221.733 95.720 224.130 1.00 41.03 172 GLY A N 1
ATOM 13765 C CA . GLY F 1 196 ? 220.393 95.475 223.630 1.00 37.26 172 GLY A CA 1
ATOM 13766 C C . GLY F 1 196 ? 219.259 95.853 224.562 1.00 35.85 172 GLY A C 1
ATOM 13767 O O . GLY F 1 196 ? 218.299 95.092 224.711 1.00 38.98 172 GLY A O 1
ATOM 13771 N N . ALA F 1 197 ? 219.347 97.019 225.191 1.00 33.25 173 ALA A N 1
ATOM 13772 C CA . ALA F 1 197 ? 218.275 97.472 226.065 1.00 29.35 173 ALA A CA 1
ATOM 13773 C C . ALA F 1 197 ? 217.038 97.843 225.255 1.00 29.58 173 ALA A C 1
ATOM 13774 O O . ALA F 1 197 ? 217.134 98.416 224.167 1.00 33.65 173 ALA A O 1
ATOM 13781 N N . TYR F 1 198 ? 215.869 97.510 225.798 1.00 33.95 174 TYR A N 1
ATOM 13782 C CA . TYR F 1 198 ? 214.594 97.864 225.180 1.00 25.85 174 TYR A CA 1
ATOM 13783 C C . TYR F 1 198 ? 214.350 99.356 225.369 1.00 19.90 174 TYR A C 1
ATOM 13784 O O . TYR F 1 198 ? 214.027 99.804 226.472 1.00 34.93 174 TYR A O 1
ATOM 13802 N N . VAL F 1 199 ? 214.492 100.127 224.298 1.00 12.99 175 VAL A N 1
ATOM 13803 C CA . VAL F 1 199 ? 214.515 101.581 224.405 1.00 16.61 175 VAL A CA 1
ATOM 13804 C C . VAL F 1 199 ? 213.106 102.146 224.288 1.00 23.68 175 VAL A C 1
ATOM 13805 O O . VAL F 1 199 ? 212.249 101.609 223.579 1.00 36.46 175 VAL A O 1
ATOM 13818 N N . PHE F 1 200 ? 212.871 103.249 224.995 1.00 25.83 176 PHE A N 1
ATOM 13819 C CA . PHE F 1 200 ? 211.625 104.003 224.930 1.00 18.32 176 PHE A CA 1
ATOM 13820 C C . PHE F 1 200 ? 211.943 105.418 224.467 1.00 26.42 176 PHE A C 1
ATOM 13821 O O . PHE F 1 200 ? 212.801 106.083 225.054 1.00 39.51 176 PHE A O 1
ATOM 13838 N N . TYR F 1 201 ? 211.250 105.882 223.428 1.00 29.52 177 TYR A N 1
ATOM 13839 C CA . TYR F 1 201 ? 211.452 107.227 222.886 1.00 31.39 177 TYR A CA 1
ATOM 13840 C C . TYR F 1 201 ? 210.367 108.126 223.458 1.00 29.59 177 TYR A C 1
ATOM 13841 O O . TYR F 1 201 ? 209.231 108.125 222.978 1.00 39.37 177 TYR A O 1
ATOM 13859 N N . MET F 1 202 ? 210.727 108.914 224.470 1.00 28.39 178 MET A N 1
ATOM 13860 C CA . MET F 1 202 ? 209.763 109.744 225.187 1.00 24.59 178 MET A CA 1
ATOM 13861 C C . MET F 1 202 ? 209.670 111.089 224.461 1.00 31.69 178 MET A C 1
ATOM 13862 O O . MET F 1 202 ? 210.085 112.138 224.956 1.00 31.55 178 MET A O 1
ATOM 13876 N N . LEU F 1 203 ? 209.122 111.036 223.247 1.00 35.01 179 LEU A N 1
ATOM 13877 C CA . LEU F 1 203 ? 209.238 112.156 222.320 1.00 33.15 179 LEU A CA 1
ATOM 13878 C C . LEU F 1 203 ? 208.527 113.397 222.845 1.00 34.82 179 LEU A C 1
ATOM 13879 O O . LEU F 1 203 ? 207.500 113.309 223.521 1.00 38.58 179 LEU A O 1
ATOM 13895 N N . SER F 1 204 ? 209.083 114.559 222.520 1.00 41.46 180 SER A N 1
ATOM 13896 C CA . SER F 1 204 ? 208.482 115.848 222.845 1.00 42.58 180 SER A CA 1
ATOM 13897 C C . SER F 1 204 ? 209.255 116.928 222.095 1.00 44.88 180 SER A C 1
ATOM 13898 O O . SER F 1 204 ? 210.171 116.637 221.321 1.00 49.39 180 SER A O 1
ATOM 13906 N N . ASP F 1 205 ? 208.876 118.186 222.334 1.00 47.62 181 ASP A N 1
ATOM 13907 C CA . ASP F 1 205 ? 209.552 119.302 221.681 1.00 42.22 181 ASP A CA 1
ATOM 13908 C C . ASP F 1 205 ? 210.999 119.443 222.129 1.00 39.12 181 ASP A C 1
ATOM 13909 O O . ASP F 1 205 ? 211.779 120.120 221.452 1.00 45.19 181 ASP A O 1
ATOM 13918 N N . ASN F 1 206 ? 211.374 118.826 223.250 1.00 40.59 182 ASN A N 1
ATOM 13919 C CA . ASN F 1 206 ? 212.739 118.899 223.751 1.00 41.15 182 ASN A CA 1
ATOM 13920 C C . ASN F 1 206 ? 213.601 117.725 223.312 1.00 39.76 182 ASN A C 1
ATOM 13921 O O . ASN F 1 206 ? 214.825 117.872 223.237 1.00 35.46 182 ASN A O 1
ATOM 13932 N N . TYR F 1 207 ? 213.000 116.570 223.025 1.00 37.85 183 TYR A N 1
ATOM 13933 C CA . TYR F 1 207 ? 213.767 115.447 222.504 1.00 32.80 183 TYR A CA 1
ATOM 13934 C C . TYR F 1 207 ? 214.413 115.774 221.165 1.00 40.08 183 TYR A C 1
ATOM 13935 O O . TYR F 1 207 ? 215.382 115.113 220.779 1.00 45.12 183 TYR A O 1
ATOM 13953 N N . TYR F 1 208 ? 213.900 116.776 220.451 1.00 42.89 184 TYR A N 1
ATOM 13954 C CA . TYR F 1 208 ? 214.461 117.211 219.180 1.00 41.10 184 TYR A CA 1
ATOM 13955 C C . TYR F 1 208 ? 215.253 118.505 219.311 1.00 36.95 184 TYR A C 1
ATOM 13956 O O . TYR F 1 208 ? 215.561 119.142 218.299 1.00 38.39 184 TYR A O 1
ATOM 13974 N N . ASP F 1 209 ? 215.586 118.906 220.535 1.00 32.22 185 ASP A N 1
ATOM 13975 C CA . ASP F 1 209 ? 216.413 120.077 220.800 1.00 32.80 185 ASP A CA 1
ATOM 13976 C C . ASP F 1 209 ? 217.455 119.708 221.854 1.00 40.50 185 ASP A C 1
ATOM 13977 O O . ASP F 1 209 ? 217.627 120.369 222.880 1.00 45.99 185 ASP A O 1
ATOM 13986 N N . SER F 1 210 ? 218.125 118.582 221.628 1.00 34.92 186 SER A N 1
ATOM 13987 C CA . SER F 1 210 ? 219.161 118.099 222.538 1.00 27.24 186 SER A CA 1
ATOM 13988 C C . SER F 1 210 ? 220.021 117.106 221.777 1.00 24.52 186 SER A C 1
ATOM 13989 O O . SER F 1 210 ? 219.509 116.092 221.294 1.00 31.25 186 SER A O 1
ATOM 13997 N N . VAL F 1 211 ? 221.319 117.392 221.672 1.00 26.96 187 VAL A N 1
ATOM 13998 C CA . VAL F 1 211 ? 222.190 116.591 220.816 1.00 24.67 187 VAL A CA 1
ATOM 13999 C C . VAL F 1 211 ? 222.295 115.163 221.336 1.00 27.24 187 VAL A C 1
ATOM 14000 O O . VAL F 1 211 ? 222.367 114.206 220.554 1.00 27.01 187 VAL A O 1
ATOM 14013 N N . TYR F 1 212 ? 222.312 114.992 222.659 1.00 24.93 188 TYR A N 1
ATOM 14014 C CA . TYR F 1 212 ? 222.528 113.663 223.222 1.00 25.54 188 TYR A CA 1
ATOM 14015 C C . TYR F 1 212 ? 221.341 112.744 222.968 1.00 26.69 188 TYR A C 1
ATOM 14016 O O . TYR F 1 212 ? 221.524 111.543 222.743 1.00 31.27 188 TYR A O 1
ATOM 14034 N N . CYS F 1 213 ? 220.121 113.282 222.991 1.00 15.20 189 CYS A N 1
ATOM 14035 C CA . CYS F 1 213 ? 218.953 112.465 222.682 1.00 23.19 189 CYS A CA 1
ATOM 14036 C C . CYS F 1 213 ? 218.985 111.975 221.239 1.00 26.76 189 CYS A C 1
ATOM 14037 O O . CYS F 1 213 ? 218.651 110.817 220.962 1.00 27.32 189 CYS A O 1
ATOM 14045 N N . LEU F 1 214 ? 219.383 112.841 220.306 1.00 29.89 190 LEU A N 1
ATOM 14046 C CA . LEU F 1 214 ? 219.488 112.426 218.913 1.00 18.10 190 LEU A CA 1
ATOM 14047 C C . LEU F 1 214 ? 220.616 111.420 218.716 1.00 19.51 190 LEU A C 1
ATOM 14048 O O . LEU F 1 214 ? 220.482 110.490 217.909 1.00 26.25 190 LEU A O 1
ATOM 14064 N N . ASN F 1 215 ? 221.726 111.575 219.441 1.00 18.66 191 ASN A N 1
ATOM 14065 C CA . ASN F 1 215 ? 222.764 110.552 219.404 1.00 13.40 191 ASN A CA 1
ATOM 14066 C C . ASN F 1 215 ? 222.254 109.220 219.937 1.00 22.41 191 ASN A C 1
ATOM 14067 O O . ASN F 1 215 ? 222.624 108.167 219.412 1.00 29.07 191 ASN A O 1
ATOM 14078 N N . GLU F 1 216 ? 221.421 109.244 220.979 1.00 27.96 192 GLU A N 1
ATOM 14079 C CA . GLU F 1 216 ? 220.801 108.014 221.465 1.00 20.11 192 GLU A CA 1
ATOM 14080 C C . GLU F 1 216 ? 219.904 107.394 220.399 1.00 24.68 192 GLU A C 1
ATOM 14081 O O . GLU F 1 216 ? 219.919 106.173 220.194 1.00 26.77 192 GLU A O 1
ATOM 14093 N N . MET F 1 217 ? 219.108 108.223 219.721 1.00 34.31 193 MET A N 1
ATOM 14094 C CA . MET F 1 217 ? 218.270 107.724 218.635 1.00 29.20 193 MET A CA 1
ATOM 14095 C C . MET F 1 217 ? 219.113 107.031 217.575 1.00 23.87 193 MET A C 1
ATOM 14096 O O . MET F 1 217 ? 218.790 105.919 217.138 1.00 29.15 193 MET A O 1
ATOM 14110 N N . GLY F 1 218 ? 220.204 107.671 217.155 1.00 20.41 194 GLY A N 1
ATOM 14111 C CA . GLY F 1 218 ? 221.106 107.049 216.204 1.00 20.20 194 GLY A CA 1
ATOM 14112 C C . GLY F 1 218 ? 221.728 105.764 216.706 1.00 20.63 194 GLY A C 1
ATOM 14113 O O . GLY F 1 218 ? 221.834 104.799 215.943 1.00 24.73 194 GLY A O 1
ATOM 14117 N N . ALA F 1 219 ? 222.136 105.727 217.975 1.00 24.17 195 ALA A N 1
ATOM 14118 C CA . ALA F 1 219 ? 222.754 104.533 218.534 1.00 26.19 195 ALA A CA 1
ATOM 14119 C C . ALA F 1 219 ? 221.792 103.357 218.561 1.00 19.17 195 ALA A C 1
ATOM 14120 O O . ALA F 1 219 ? 222.211 102.214 218.348 1.00 14.17 195 ALA A O 1
ATOM 14127 N N . THR F 1 220 ? 220.514 103.610 218.834 1.00 26.28 196 THR A N 1
ATOM 14128 C CA . THR F 1 220 ? 219.515 102.548 218.767 1.00 30.14 196 THR A CA 1
ATOM 14129 C C . THR F 1 220 ? 219.149 102.174 217.337 1.00 33.19 196 THR A C 1
ATOM 14130 O O . THR F 1 220 ? 218.807 101.015 217.078 1.00 31.35 196 THR A O 1
ATOM 14141 N N . TRP F 1 221 ? 219.213 103.124 216.402 1.00 33.50 197 TRP A N 1
ATOM 14142 C CA . TRP F 1 221 ? 218.839 102.828 215.022 1.00 25.68 197 TRP A CA 1
ATOM 14143 C C . TRP F 1 221 ? 219.803 101.836 214.382 1.00 22.87 197 TRP A C 1
ATOM 14144 O O . TRP F 1 221 ? 219.378 100.836 213.793 1.00 28.32 197 TRP A O 1
ATOM 14165 N N . VAL F 1 222 ? 221.109 102.093 214.486 1.00 24.28 198 VAL A N 1
ATOM 14166 C CA . VAL F 1 222 ? 222.084 101.286 213.761 1.00 23.89 198 VAL A CA 1
ATOM 14167 C C . VAL F 1 222 ? 222.239 99.895 214.356 1.00 22.91 198 VAL A C 1
ATOM 14168 O O . VAL F 1 222 ? 222.768 98.998 213.690 1.00 23.09 198 VAL A O 1
ATOM 14181 N N . ASN F 1 223 ? 221.801 99.686 215.595 1.00 24.94 199 ASN A N 1
ATOM 14182 C CA . ASN F 1 223 ? 221.925 98.390 216.247 1.00 28.82 199 ASN A CA 1
ATOM 14183 C C . ASN F 1 223 ? 220.682 97.524 216.096 1.00 36.57 199 ASN A C 1
ATOM 14184 O O . ASN F 1 223 ? 220.752 96.320 216.366 1.00 41.55 199 ASN A O 1
ATOM 14195 N N . SER F 1 224 ? 219.557 98.100 215.674 1.00 32.66 200 SER A N 1
ATOM 14196 C CA . SER F 1 224 ? 218.301 97.364 215.545 1.00 32.08 200 SER A CA 1
ATOM 14197 C C . SE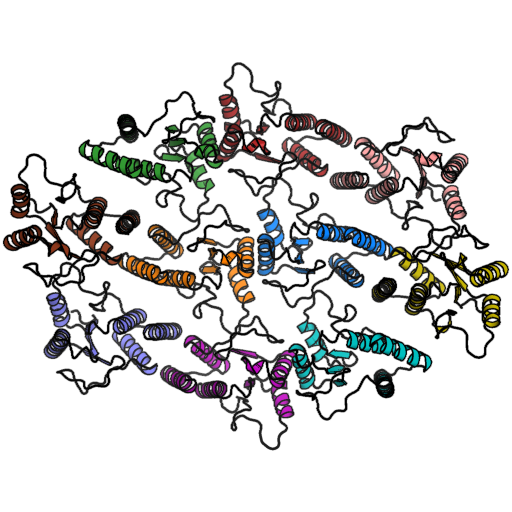R F 1 224 ? 217.762 96.955 216.915 1.00 25.92 200 SER A C 1
ATOM 14198 O O . SER F 1 224 ? 217.237 95.855 217.089 1.00 27.66 200 SER A O 1
ATOM 14206 N N . ASN F 1 225 ? 217.897 97.846 217.892 1.00 22.11 201 ASN A N 1
ATOM 14207 C CA . ASN F 1 225 ? 217.362 97.586 219.219 1.00 32.10 201 ASN A CA 1
ATOM 14208 C C . ASN F 1 225 ? 215.841 97.660 219.199 1.00 34.95 201 ASN A C 1
ATOM 14209 O O . ASN F 1 225 ? 215.245 98.436 218.448 1.00 40.67 201 ASN A O 1
ATOM 14220 N N . ASN F 1 226 ? 215.209 96.839 220.034 1.00 28.65 202 ASN A N 1
ATOM 14221 C CA . ASN F 1 226 ? 213.763 96.913 220.180 1.00 23.56 202 ASN A CA 1
ATOM 14222 C C . ASN F 1 226 ? 213.380 98.293 220.693 1.00 20.70 202 ASN A C 1
ATOM 14223 O O . ASN F 1 226 ? 213.975 98.801 221.646 1.00 36.23 202 ASN A O 1
ATOM 14234 N N . CYS F 1 227 ? 212.387 98.903 220.055 1.00 21.49 203 CYS A N 1
ATOM 14235 C CA . CYS F 1 227 ? 212.041 100.293 220.302 1.00 21.18 203 CYS A CA 1
ATOM 14236 C C . CYS F 1 227 ? 210.545 100.423 220.548 1.00 28.60 203 CYS A C 1
ATOM 14237 O O . CYS F 1 227 ? 209.769 99.488 220.338 1.00 44.35 203 CYS A O 1
ATOM 14245 N N . SER F 1 228 ? 210.150 101.608 221.008 1.00 23.24 204 SER A N 1
ATOM 14246 C CA . SER F 1 228 ? 208.744 101.932 221.204 1.00 26.02 204 SER A CA 1
ATOM 14247 C C . SER F 1 228 ? 208.590 103.429 221.432 1.00 23.49 204 SER A C 1
ATOM 14248 O O . SER F 1 228 ? 209.275 104.005 222.281 1.00 27.81 204 SER A O 1
ATOM 14256 N N . THR F 1 229 ? 207.700 104.067 220.683 1.00 20.30 205 THR A N 1
ATOM 14257 C CA . THR F 1 229 ? 207.513 105.506 220.773 1.00 22.28 205 THR A CA 1
ATOM 14258 C C . THR F 1 229 ? 206.459 105.848 221.817 1.00 24.13 205 THR A C 1
ATOM 14259 O O . THR F 1 229 ? 205.545 105.065 222.084 1.00 34.45 205 THR A O 1
ATOM 14270 N N . PHE F 1 230 ? 206.598 107.034 222.408 1.00 22.82 206 PHE A N 1
ATOM 14271 C CA . PHE F 1 230 ? 205.650 107.528 223.396 1.00 27.95 206 PHE A CA 1
ATOM 14272 C C . PHE F 1 230 ? 205.544 109.031 223.210 1.00 25.80 206 PHE A C 1
ATOM 14273 O O . PHE F 1 230 ? 206.562 109.698 223.012 1.00 30.13 206 PHE A O 1
ATOM 14290 N N . ILE F 1 231 ? 204.327 109.557 223.258 1.00 24.60 207 ILE A N 1
ATOM 14291 C CA . ILE F 1 231 ? 204.078 110.970 223.006 1.00 25.75 207 ILE A CA 1
ATOM 14292 C C . ILE F 1 231 ? 203.729 111.632 224.332 1.00 37.26 207 ILE A C 1
ATOM 14293 O O . ILE F 1 231 ? 202.712 111.304 224.954 1.00 43.94 207 ILE A O 1
ATOM 14309 N N . LEU F 1 232 ? 204.561 112.578 224.765 1.00 43.79 208 LEU A N 1
ATOM 14310 C CA . LEU F 1 232 ? 204.232 113.362 225.942 1.00 41.48 208 LEU A CA 1
ATOM 14311 C C . LEU F 1 232 ? 203.076 114.309 225.616 1.00 47.32 208 LEU A C 1
ATOM 14312 O O . LEU F 1 232 ? 202.905 114.717 224.463 1.00 48.79 208 LEU A O 1
ATOM 14328 N N . PRO F 1 233 ? 202.263 114.672 226.607 1.00 49.06 209 PRO A N 1
ATOM 14329 C CA . PRO F 1 233 ? 201.148 115.583 226.330 1.00 50.54 209 PRO A CA 1
ATOM 14330 C C . PRO F 1 233 ? 201.638 116.899 225.747 1.00 53.90 209 PRO A C 1
ATOM 14331 O O . PRO F 1 233 ? 202.671 117.435 226.152 1.00 50.21 209 PRO A O 1
ATOM 14342 N N . GLY F 1 234 ? 200.883 117.413 224.782 1.00 56.58 210 GLY A N 1
ATOM 14343 C CA . GLY F 1 234 ? 201.185 118.688 224.173 1.00 56.11 210 GLY A CA 1
ATOM 14344 C C . GLY F 1 234 ? 202.174 118.646 223.032 1.00 54.97 210 GLY A C 1
ATOM 14345 O O . GLY F 1 234 ? 202.651 119.707 222.611 1.00 54.81 210 GLY A O 1
ATOM 14349 N N . PHE F 1 235 ? 202.501 117.461 222.515 1.00 51.59 211 PHE A N 1
ATOM 14350 C CA . PHE F 1 235 ? 203.429 117.332 221.393 1.00 47.48 211 PHE A CA 1
ATOM 14351 C C . PHE F 1 235 ? 202.621 117.305 220.100 1.00 51.03 211 PHE A C 1
ATOM 14352 O O . PHE F 1 235 ? 202.327 116.252 219.533 1.00 55.96 211 PHE A O 1
ATOM 14369 N N . LYS F 1 236 ? 202.255 118.496 219.635 1.00 58.40 212 LYS A N 1
ATOM 14370 C CA . LYS F 1 236 ? 201.576 118.653 218.352 1.00 58.91 212 LYS A CA 1
ATOM 14371 C C . LYS F 1 236 ? 202.606 119.019 217.284 1.00 61.31 212 LYS A C 1
ATOM 14372 O O . LYS F 1 236 ? 202.698 120.154 216.815 1.00 63.92 212 LYS A O 1
ATOM 14391 N N . GLY F 1 237 ? 203.396 118.015 216.907 1.00 56.85 213 GLY A N 1
ATOM 14392 C CA . GLY F 1 237 ? 204.487 118.226 215.977 1.00 53.05 213 GLY A CA 1
ATOM 14393 C C . GLY F 1 237 ? 204.727 117.055 215.048 1.00 53.40 213 GLY A C 1
ATOM 14394 O O . GLY F 1 237 ? 203.883 116.162 214.927 1.00 53.21 213 GLY A O 1
ATOM 14398 N N . GLU F 1 238 ? 205.884 117.050 214.392 1.00 54.83 214 GLU A N 1
ATOM 14399 C CA . GLU F 1 238 ? 206.230 116.056 213.388 1.00 50.93 214 GLU A CA 1
ATOM 14400 C C . GLU F 1 238 ? 207.389 115.200 213.880 1.00 48.95 214 GLU A C 1
ATOM 14401 O O . GLU F 1 238 ? 208.314 115.703 214.525 1.00 50.10 214 GLU A O 1
ATOM 14413 N N . ILE F 1 239 ? 207.333 113.908 213.574 1.00 38.01 215 ILE A N 1
ATOM 14414 C CA . ILE F 1 239 ? 208.408 112.980 213.903 1.00 36.90 215 ILE A CA 1
ATOM 14415 C C . ILE F 1 239 ? 209.477 113.086 212.823 1.00 42.12 215 ILE A C 1
ATOM 14416 O O . ILE F 1 239 ? 209.192 112.902 211.635 1.00 47.50 215 ILE A O 1
ATOM 14432 N N . LYS F 1 240 ? 210.705 113.380 213.234 1.00 40.61 216 LYS A N 1
ATOM 14433 C CA . LYS F 1 240 ? 211.849 113.487 212.338 1.00 37.93 216 LYS A CA 1
ATOM 14434 C C . LYS F 1 240 ? 212.905 112.464 212.741 1.00 39.86 216 LYS A C 1
ATOM 14435 O O . LYS F 1 240 ? 212.705 111.651 213.645 1.00 46.46 216 LYS A O 1
ATOM 14454 N N . GLY F 1 241 ? 214.043 112.510 212.055 1.00 33.94 217 GLY A N 1
ATOM 14455 C CA . GLY F 1 241 ? 215.124 111.588 212.329 1.00 30.28 217 GLY A CA 1
ATOM 14456 C C . GLY F 1 241 ? 214.884 110.223 211.716 1.00 28.39 217 GLY A C 1
ATOM 14457 O O . GLY F 1 241 ? 213.900 109.974 211.020 1.00 36.93 217 GLY A O 1
ATOM 14461 N N . VAL F 1 242 ? 215.823 109.311 211.990 1.00 21.59 218 VAL A N 1
ATOM 14462 C CA . VAL F 1 242 ? 215.759 107.964 211.425 1.00 25.55 218 VAL A CA 1
ATOM 14463 C C . VAL F 1 242 ? 214.782 107.061 212.156 1.00 34.71 218 VAL A C 1
ATOM 14464 O O . VAL F 1 242 ? 214.665 105.881 211.800 1.00 35.59 218 VAL A O 1
ATOM 14477 N N . ILE F 1 243 ? 214.084 107.567 213.175 1.00 33.93 219 ILE A N 1
ATOM 14478 C CA . ILE F 1 243 ? 213.076 106.760 213.848 1.00 32.08 219 ILE A CA 1
ATOM 14479 C C . ILE F 1 243 ? 211.985 106.393 212.856 1.00 38.00 219 ILE A C 1
ATOM 14480 O O . ILE F 1 243 ? 211.601 107.197 211.997 1.00 39.04 219 ILE A O 1
ATOM 14496 N N . ASP F 1 244 ? 211.480 105.166 212.967 1.00 40.33 220 ASP A N 1
ATOM 14497 C CA . ASP F 1 244 ? 210.437 104.702 212.061 1.00 32.77 220 ASP A CA 1
ATOM 14498 C C . ASP F 1 244 ? 209.232 105.630 212.145 1.00 36.00 220 ASP A C 1
ATOM 14499 O O . ASP F 1 244 ? 208.541 105.670 213.167 1.00 41.98 220 ASP A O 1
ATOM 14508 N N . LYS F 1 245 ? 208.974 106.378 211.074 1.00 29.47 221 LYS A N 1
ATOM 14509 C CA . LYS F 1 245 ? 207.912 107.376 211.081 1.00 32.44 221 LYS A CA 1
ATOM 14510 C C . LYS F 1 245 ? 206.533 106.780 210.840 1.00 35.94 221 LYS A C 1
ATOM 14511 O O . LYS F 1 245 ? 205.533 107.458 211.097 1.00 36.68 221 LYS A O 1
ATOM 14530 N N . ASN F 1 246 ? 206.453 105.541 210.359 1.00 33.87 222 ASN A N 1
ATOM 14531 C CA . ASN F 1 246 ? 205.181 104.887 210.088 1.00 24.80 222 ASN A CA 1
ATOM 14532 C C . ASN F 1 246 ? 204.787 103.903 211.180 1.00 32.90 222 ASN A C 1
ATOM 14533 O O . ASN F 1 246 ? 203.849 103.123 210.988 1.00 32.91 222 ASN A O 1
ATOM 14544 N N . LYS F 1 247 ? 205.481 103.915 212.311 1.00 38.17 223 LYS A N 1
ATOM 14545 C CA . LYS F 1 247 ? 205.091 103.123 213.464 1.00 35.39 223 LYS A CA 1
ATOM 14546 C C . LYS F 1 247 ? 204.028 103.867 214.264 1.00 29.60 223 LYS A C 1
ATOM 14547 O O . LYS F 1 247 ? 203.866 105.084 214.147 1.00 33.89 223 LYS A O 1
ATOM 14566 N N . LYS F 1 248 ? 203.298 103.119 215.085 1.00 29.54 224 LYS A N 1
ATOM 14567 C CA . LYS F 1 248 ? 202.216 103.686 215.877 1.00 35.31 224 LYS A CA 1
ATOM 14568 C C . LYS F 1 248 ? 202.726 104.049 217.265 1.00 37.33 224 LYS A C 1
ATOM 14569 O O . LYS F 1 248 ? 203.315 103.212 217.957 1.00 35.50 224 LYS A O 1
ATOM 14588 N N . ALA F 1 249 ? 202.499 105.295 217.665 1.00 34.65 225 ALA A N 1
ATOM 14589 C CA . ALA F 1 249 ? 202.960 105.804 218.946 1.00 26.58 225 ALA A CA 1
ATOM 14590 C C . ALA F 1 249 ? 201.888 105.628 220.017 1.00 37.83 225 ALA A C 1
ATOM 14591 O O . ALA F 1 249 ? 200.701 105.464 219.726 1.00 41.66 225 ALA A O 1
ATOM 14598 N N . PHE F 1 250 ? 202.329 105.663 221.271 1.00 40.48 226 PHE A N 1
ATOM 14599 C CA . PHE F 1 250 ? 201.442 105.572 222.422 1.00 30.21 226 PHE A CA 1
ATOM 14600 C C . PHE F 1 250 ? 201.231 106.957 223.015 1.00 36.81 226 PHE A C 1
ATOM 14601 O O . PHE F 1 250 ? 202.199 107.652 223.340 1.00 39.82 226 PHE A O 1
ATOM 14618 N N . SER F 1 251 ? 199.972 107.354 223.151 1.00 34.52 227 SER A N 1
ATOM 14619 C CA . SER F 1 251 ? 199.627 108.570 223.867 1.00 41.02 227 SER A CA 1
ATOM 14620 C C . SER F 1 251 ? 199.385 108.249 225.338 1.00 49.34 227 SER A C 1
ATOM 14621 O O . SER F 1 251 ? 199.216 107.092 225.726 1.00 55.67 227 SER A O 1
ATOM 14629 N N . LEU F 1 252 ? 199.384 109.293 226.163 1.00 47.83 228 LEU A N 1
ATOM 14630 C CA . LEU F 1 252 ? 199.240 109.143 227.609 1.00 44.87 228 LEU A CA 1
ATOM 14631 C C . LEU F 1 252 ? 198.264 110.182 228.152 1.00 45.42 228 LEU A C 1
ATOM 14632 O O . LEU F 1 252 ? 198.533 110.865 229.141 1.00 47.08 228 LEU A O 1
ATOM 14648 N N . GLU F 1 253 ? 197.108 110.314 227.503 1.00 50.92 229 GLU A N 1
ATOM 14649 C CA . GLU F 1 253 ? 196.117 111.319 227.868 1.00 52.60 229 GLU A CA 1
ATOM 14650 C C . GLU F 1 253 ? 194.820 110.726 228.400 1.00 54.11 229 GLU A C 1
ATOM 14651 O O . GLU F 1 253 ? 194.395 111.071 229.506 1.00 51.86 229 GLU A O 1
ATOM 14663 N N . GLU F 1 254 ? 194.179 109.836 227.647 1.00 52.21 230 GLU A N 1
ATOM 14664 C CA . GLU F 1 254 ? 192.846 109.355 227.974 1.00 50.15 230 GLU A CA 1
ATOM 14665 C C . GLU F 1 254 ? 192.899 107.986 228.637 1.00 49.37 230 GLU A C 1
ATOM 14666 O O . GLU F 1 254 ? 193.904 107.275 228.548 1.00 50.99 230 GLU A O 1
ATOM 14678 N N . PRO F 1 255 ? 191.819 107.583 229.315 1.00 43.83 231 PRO A N 1
ATOM 14679 C CA . PRO F 1 255 ? 191.835 106.280 230.004 1.00 43.80 231 PRO A CA 1
ATOM 14680 C C . PRO F 1 255 ? 192.177 105.114 229.095 1.00 46.00 231 PRO A C 1
ATOM 14681 O O . PRO F 1 255 ? 192.870 104.182 229.523 1.00 47.67 231 PRO A O 1
ATOM 14692 N N . ILE F 1 256 ? 191.702 105.136 227.850 1.00 43.57 232 ILE A N 1
ATOM 14693 C CA . ILE F 1 256 ? 191.993 104.040 226.932 1.00 44.04 232 ILE A CA 1
ATOM 14694 C C . ILE F 1 256 ? 193.486 103.977 226.639 1.00 50.42 232 ILE A C 1
ATOM 14695 O O . ILE F 1 256 ? 194.059 102.892 226.480 1.00 50.92 232 ILE A O 1
ATOM 14711 N N . ASP F 1 257 ? 194.143 105.137 226.569 1.00 53.26 233 ASP A N 1
ATOM 14712 C CA . ASP F 1 257 ? 195.582 105.160 226.325 1.00 49.91 233 ASP A CA 1
ATOM 14713 C C . ASP F 1 257 ? 196.336 104.453 227.445 1.00 44.54 233 ASP A C 1
ATOM 14714 O O . ASP F 1 257 ? 197.205 103.607 227.193 1.00 50.72 233 ASP A O 1
ATOM 14723 N N . LEU F 1 258 ? 196.014 104.791 228.695 1.00 39.25 234 LEU A N 1
ATOM 14724 C CA . LEU F 1 258 ? 196.685 104.156 229.822 1.00 41.86 234 LEU A CA 1
ATOM 14725 C C . LEU F 1 258 ? 196.334 102.679 229.920 1.00 39.09 234 LEU A C 1
ATOM 14726 O O . LEU F 1 258 ? 197.183 101.871 230.304 1.00 43.28 234 LEU A O 1
ATOM 14742 N N . PHE F 1 259 ? 195.101 102.302 229.575 1.00 33.57 235 PHE A N 1
ATOM 14743 C CA . PHE F 1 259 ? 194.754 100.885 229.550 1.00 40.21 235 PHE A CA 1
ATOM 14744 C C . PHE F 1 259 ? 195.597 100.133 228.526 1.00 47.49 235 PHE A C 1
ATOM 14745 O O . PHE F 1 259 ? 196.096 99.034 228.802 1.00 52.35 235 PHE A O 1
ATOM 14762 N N . ASN F 1 260 ? 195.769 100.713 227.337 1.00 42.09 236 ASN A N 1
ATOM 14763 C CA . ASN F 1 260 ? 196.582 100.067 226.313 1.00 34.69 236 ASN A CA 1
ATOM 14764 C C . ASN F 1 260 ? 198.032 99.948 226.761 1.00 39.25 236 ASN A C 1
ATOM 14765 O O . ASN F 1 260 ? 198.667 98.906 226.563 1.00 41.91 236 ASN A O 1
ATOM 14776 N N . LEU F 1 261 ? 198.573 101.005 227.370 1.00 44.91 237 LEU A N 1
ATOM 14777 C CA . LEU F 1 261 ? 199.946 100.945 227.865 1.00 40.98 237 LEU A CA 1
ATOM 14778 C C . LEU F 1 261 ? 200.094 99.880 228.947 1.00 40.65 237 LEU A C 1
ATOM 14779 O O . LEU F 1 261 ? 201.085 99.137 228.972 1.00 45.56 237 LEU A O 1
ATOM 14795 N N . LYS F 1 262 ? 199.121 99.799 229.857 1.00 37.65 238 LYS A N 1
ATOM 14796 C CA . LYS F 1 262 ? 199.166 98.792 230.910 1.00 40.72 238 LYS A CA 1
ATOM 14797 C C . LYS F 1 262 ? 199.155 97.389 230.323 1.00 38.35 238 LYS A C 1
ATOM 14798 O O . LYS F 1 262 ? 199.917 96.519 230.761 1.00 47.71 238 LYS A O 1
ATOM 14817 N N . GLU F 1 263 ? 198.288 97.144 229.339 1.00 36.48 239 GLU A N 1
ATOM 14818 C CA . GLU F 1 263 ? 198.250 95.825 228.717 1.00 41.76 239 GLU A CA 1
ATOM 14819 C C . GLU F 1 263 ? 199.557 95.526 227.993 1.00 46.80 239 GLU A C 1
ATOM 14820 O O . GLU F 1 263 ? 200.052 94.392 228.029 1.00 47.89 239 GLU A O 1
ATOM 14832 N N . LYS F 1 264 ? 200.134 96.534 227.335 1.00 48.02 240 LYS A N 1
ATOM 14833 C CA . LYS F 1 264 ? 201.427 96.358 226.684 1.00 41.18 240 LYS A CA 1
ATOM 14834 C C . LYS F 1 264 ? 202.480 95.904 227.684 1.00 45.88 240 LYS A C 1
ATOM 14835 O O . LYS F 1 264 ? 203.201 94.928 227.447 1.00 52.17 240 LYS A O 1
ATOM 14854 N N . ILE F 1 265 ? 202.578 96.600 228.818 1.00 46.25 241 ILE A N 1
ATOM 14855 C CA . ILE F 1 265 ? 203.599 96.262 229.806 1.00 38.82 241 ILE A CA 1
ATOM 14856 C C . ILE F 1 265 ? 203.337 94.883 230.401 1.00 36.12 241 ILE A C 1
ATOM 14857 O O . ILE F 1 265 ? 204.269 94.093 230.609 1.00 37.78 241 ILE A O 1
ATOM 14873 N N . LEU F 1 266 ? 202.072 94.571 230.691 1.00 42.77 242 LEU A N 1
ATOM 14874 C CA . LEU F 1 266 ? 201.746 93.266 231.255 1.00 44.08 242 LEU A CA 1
ATOM 14875 C C . LEU F 1 266 ? 202.137 92.147 230.301 1.00 42.09 242 LEU A C 1
ATOM 14876 O O . LEU F 1 266 ? 202.678 91.120 230.725 1.00 41.91 242 LEU A O 1
ATOM 14892 N N . ARG F 1 267 ? 201.865 92.324 229.006 1.00 53.87 243 ARG A N 1
ATOM 14893 C CA . ARG F 1 267 ? 202.293 91.336 228.022 1.00 56.12 243 ARG A CA 1
ATOM 14894 C C . ARG F 1 267 ? 203.813 91.260 227.948 1.00 52.27 243 ARG A C 1
ATOM 14895 O O . ARG F 1 267 ? 204.380 90.171 227.798 1.00 49.18 243 ARG A O 1
ATOM 14916 N N . MET F 1 268 ? 204.487 92.407 228.046 1.00 51.84 244 MET A N 1
ATOM 14917 C CA . MET F 1 268 ? 205.942 92.425 227.936 1.00 45.43 244 MET A CA 1
ATOM 14918 C C . MET F 1 268 ? 206.589 91.614 229.050 1.00 47.34 244 MET A C 1
ATOM 14919 O O . MET F 1 268 ? 207.413 90.730 228.792 1.00 47.80 244 MET A O 1
ATOM 14933 N N . TYR F 1 269 ? 206.225 91.898 230.300 1.00 50.10 245 TYR A N 1
ATOM 14934 C CA . TYR F 1 269 ? 206.905 91.310 231.448 1.00 44.82 245 TYR A CA 1
ATOM 14935 C C . TYR F 1 269 ? 206.160 90.134 232.065 1.00 49.19 245 TYR A C 1
ATOM 14936 O O . TYR F 1 269 ? 206.620 89.594 233.075 1.00 47.42 245 TYR A O 1
ATOM 14954 N N . ASP F 1 270 ? 205.034 89.718 231.488 1.00 55.68 246 ASP A N 1
ATOM 14955 C CA . ASP F 1 270 ? 204.295 88.547 231.959 1.00 56.49 246 ASP A CA 1
ATOM 14956 C C . ASP F 1 270 ? 203.918 88.722 233.434 1.00 54.90 246 ASP A C 1
ATOM 14957 O O . ASP F 1 270 ? 204.410 88.025 234.324 1.00 55.83 246 ASP A O 1
ATOM 14966 N N . LEU F 1 271 ? 203.053 89.697 233.681 1.00 48.78 247 LEU A N 1
ATOM 14967 C CA . LEU F 1 271 ? 202.562 90.009 235.017 1.00 48.29 247 LEU A CA 1
ATOM 14968 C C . LEU F 1 271 ? 201.038 89.938 235.035 1.00 54.43 247 LEU A C 1
ATOM 14969 O O . LEU F 1 271 ? 200.391 89.687 234.016 1.00 53.98 247 LEU A O 1
ATOM 14985 N N . THR F 1 272 ? 200.467 90.163 236.217 1.00 58.78 248 THR A N 1
ATOM 14986 C CA . THR F 1 272 ? 199.023 90.201 236.397 1.00 57.84 248 THR A CA 1
ATOM 14987 C C . THR F 1 272 ? 198.671 91.368 237.305 1.00 57.97 248 THR A C 1
ATOM 14988 O O . THR F 1 272 ? 199.481 91.800 238.128 1.00 55.06 248 THR A O 1
ATOM 14999 N N . LEU F 1 273 ? 197.449 91.872 237.151 1.00 53.54 249 LEU A N 1
ATOM 15000 C CA . LEU F 1 273 ? 196.994 93.019 237.921 1.00 53.64 249 LEU A CA 1
ATOM 15001 C C . LEU F 1 273 ? 195.501 92.883 238.180 1.00 54.96 249 LEU A C 1
ATOM 15002 O O . LEU F 1 273 ? 194.790 92.167 237.470 1.00 52.16 249 LEU A O 1
ATOM 15018 N N . GLU F 1 274 ? 195.035 93.584 239.209 1.00 68.58 250 GLU A N 1
ATOM 15019 C CA . GLU F 1 274 ? 193.635 93.593 239.599 1.00 67.45 250 GLU A CA 1
ATOM 15020 C C . GLU F 1 274 ? 193.025 94.958 239.309 1.00 67.85 250 GLU A C 1
ATOM 15021 O O . GLU F 1 274 ? 193.721 95.976 239.248 1.00 69.83 250 GLU A O 1
ATOM 15033 N N . ASP F 1 275 ? 191.703 94.968 239.131 1.00 64.76 251 ASP A N 1
ATOM 15034 C CA . ASP F 1 275 ? 191.027 96.192 238.713 1.00 64.83 251 ASP A CA 1
ATOM 15035 C C . ASP F 1 275 ? 191.183 97.297 239.749 1.00 66.31 251 ASP A C 1
ATOM 15036 O O . ASP F 1 275 ? 191.472 98.447 239.399 1.00 69.91 251 ASP A O 1
ATOM 15045 N N . LYS F 1 276 ? 191.014 96.967 241.032 1.00 60.30 252 LYS A N 1
ATOM 15046 C CA . LYS F 1 276 ? 191.071 97.991 242.072 1.00 60.16 252 LYS A CA 1
ATOM 15047 C C . LYS F 1 276 ? 192.448 98.639 242.115 1.00 66.95 252 LYS A C 1
ATOM 15048 O O . LYS F 1 276 ? 192.573 99.872 242.192 1.00 68.20 252 LYS A O 1
ATOM 15067 N N . LYS F 1 277 ? 193.496 97.815 242.066 1.00 62.56 253 LYS A N 1
ATOM 15068 C CA . LYS F 1 277 ? 194.851 98.339 241.980 1.00 55.65 253 LYS A CA 1
ATOM 15069 C C . LYS F 1 277 ? 195.003 99.244 240.769 1.00 54.45 253 LYS A C 1
ATOM 15070 O O . LYS F 1 277 ? 195.677 100.277 240.839 1.00 60.09 253 LYS A O 1
ATOM 15089 N N . TRP F 1 278 ? 194.395 98.866 239.643 1.00 40.53 254 TRP A N 1
ATOM 15090 C CA . TRP F 1 278 ? 194.525 99.678 238.440 1.00 45.26 254 TRP A CA 1
ATOM 15091 C C . TRP F 1 278 ? 193.869 101.041 238.617 1.00 47.89 254 TRP A C 1
ATOM 15092 O O . TRP F 1 278 ? 194.422 102.056 238.184 1.00 56.52 254 TRP A O 1
ATOM 15113 N N . GLU F 1 279 ? 192.688 101.090 239.240 1.00 48.17 255 GLU A N 1
ATOM 15114 C CA . GLU F 1 279 ? 192.064 102.390 239.480 1.00 45.96 255 GLU A CA 1
ATOM 15115 C C . GLU F 1 279 ? 192.924 103.239 240.403 1.00 54.74 255 GLU A C 1
ATOM 15116 O O . GLU F 1 279 ? 193.100 104.441 240.167 1.00 56.92 255 GLU A O 1
ATOM 15128 N N . ARG F 1 280 ? 193.478 102.634 241.456 1.00 55.21 256 ARG A N 1
ATOM 15129 C CA . ARG F 1 280 ? 194.342 103.395 242.356 1.00 47.43 256 ARG A CA 1
ATOM 15130 C C . ARG F 1 280 ? 195.552 103.952 241.612 1.00 49.89 256 ARG A C 1
ATOM 15131 O O . ARG F 1 280 ? 195.899 105.133 241.752 1.00 51.22 256 ARG A O 1
ATOM 15152 N N . ILE F 1 281 ? 196.202 103.110 240.805 1.00 47.96 257 ILE A N 1
ATOM 15153 C CA . ILE F 1 281 ? 197.406 103.525 240.090 1.00 43.83 257 ILE A CA 1
ATOM 15154 C C . ILE F 1 281 ? 197.082 104.625 239.089 1.00 43.24 257 ILE A C 1
ATOM 15155 O O . ILE F 1 281 ? 197.834 105.597 238.946 1.00 49.35 257 ILE A O 1
ATOM 15171 N N . LYS F 1 282 ? 195.972 104.479 238.362 1.00 37.74 258 LYS A N 1
ATOM 15172 C CA . LYS F 1 282 ? 195.587 105.496 237.392 1.00 42.82 258 LYS A CA 1
ATOM 15173 C C . LYS F 1 282 ? 195.287 106.819 238.080 1.00 41.47 258 LYS A C 1
ATOM 15174 O O . LYS F 1 282 ? 195.670 107.885 237.583 1.00 42.37 258 LYS A O 1
ATOM 15193 N N . ALA F 1 283 ? 194.596 106.775 239.221 1.00 42.18 259 ALA A N 1
ATOM 15194 C CA . ALA F 1 283 ? 194.335 108.005 239.959 1.00 45.24 259 ALA A CA 1
ATOM 15195 C C . ALA F 1 283 ? 195.638 108.663 240.389 1.00 49.47 259 ALA A C 1
ATOM 15196 O O . ALA F 1 283 ? 195.794 109.885 240.268 1.00 48.28 259 ALA A O 1
ATOM 15203 N N . LYS F 1 284 ? 196.588 107.865 240.886 1.00 51.41 260 LYS A N 1
ATOM 15204 C CA . LYS F 1 284 ? 197.882 108.410 241.287 1.00 48.53 260 LYS A CA 1
ATOM 15205 C C . LYS F 1 284 ? 198.580 109.080 240.111 1.00 51.38 260 LYS A C 1
ATOM 15206 O O . LYS F 1 284 ? 199.093 110.199 240.229 1.00 50.46 260 LYS A O 1
ATOM 15225 N N . PHE F 1 285 ? 198.619 108.401 238.965 1.00 47.21 261 PHE A N 1
ATOM 15226 C CA . PHE F 1 285 ? 199.290 108.956 237.793 1.00 40.78 261 PHE A CA 1
ATOM 15227 C C . PHE F 1 285 ? 198.637 110.264 237.364 1.00 45.37 261 PHE A C 1
ATOM 15228 O O . PHE F 1 285 ? 199.323 111.255 237.079 1.00 48.17 261 PHE A O 1
ATOM 15245 N N . ASN F 1 286 ? 197.303 110.288 237.321 1.00 47.08 262 ASN A N 1
ATOM 15246 C CA . ASN F 1 286 ? 196.605 111.488 236.875 1.00 44.59 262 ASN A CA 1
ATOM 15247 C C . ASN F 1 286 ? 196.842 112.655 237.824 1.00 46.79 262 ASN A C 1
ATOM 15248 O O . ASN F 1 286 ? 197.042 113.790 237.378 1.00 44.15 262 ASN A O 1
ATOM 15259 N N . THR F 1 287 ? 196.820 112.407 239.139 1.00 48.24 263 THR A N 1
ATOM 15260 C CA . THR F 1 287 ? 197.094 113.506 240.062 1.00 48.48 263 THR A CA 1
ATOM 15261 C C . THR F 1 287 ? 198.541 113.966 239.949 1.00 46.16 263 THR A C 1
ATOM 15262 O O . THR F 1 287 ? 198.821 115.161 240.090 1.00 41.57 263 THR A O 1
ATOM 15273 N N . LYS F 1 288 ? 199.471 113.039 239.699 1.00 46.49 264 LYS A N 1
ATOM 15274 C CA . LYS F 1 288 ? 200.864 113.429 239.515 1.00 46.56 264 LYS A CA 1
ATOM 15275 C C . LYS F 1 288 ? 201.023 114.347 238.311 1.00 46.09 264 LYS A C 1
ATOM 15276 O O . LYS F 1 288 ? 201.728 115.360 238.384 1.00 38.38 264 LYS A O 1
ATOM 15295 N N . LEU F 1 289 ? 200.375 114.012 237.192 1.00 55.53 265 LEU A N 1
ATOM 15296 C CA . LEU F 1 289 ? 200.493 114.856 236.006 1.00 49.41 265 LEU A CA 1
ATOM 15297 C C . LEU F 1 289 ? 199.958 116.258 236.271 1.00 52.26 265 LEU A C 1
ATOM 15298 O O . LEU F 1 289 ? 200.568 117.251 235.859 1.00 50.16 265 LEU A O 1
ATOM 15314 N N . LYS F 1 290 ? 198.821 116.359 236.951 1.00 66.48 266 LYS A N 1
ATOM 15315 C CA . LYS F 1 290 ? 198.214 117.654 237.238 1.00 66.78 266 LYS A CA 1
ATOM 15316 C C . LYS F 1 290 ? 199.134 118.503 238.107 1.00 71.23 266 LYS A C 1
ATOM 15317 O O . LYS F 1 290 ? 198.926 119.706 238.262 1.00 72.17 266 LYS A O 1
ATOM 15337 N N . GLU G 1 135 ? 187.739 87.032 203.764 1.00 38.75 111 GLU F N 1
ATOM 15338 C CA . GLU G 1 135 ? 187.923 86.761 205.219 1.00 43.87 111 GLU F CA 1
ATOM 15339 C C . GLU G 1 135 ? 187.372 87.909 206.058 1.00 44.39 111 GLU F C 1
ATOM 15340 O O . GLU G 1 135 ? 186.780 87.690 207.115 1.00 41.74 111 GLU F O 1
ATOM 15352 N N . LEU G 1 136 ? 187.569 89.133 205.578 1.00 43.07 112 LEU F N 1
ATOM 15353 C CA . LEU G 1 136 ? 187.111 90.342 206.252 1.00 37.49 112 LEU F CA 1
ATOM 15354 C C . LEU G 1 136 ? 185.964 90.995 205.487 1.00 41.79 112 LEU F C 1
ATOM 15355 O O . LEU G 1 136 ? 185.882 92.220 205.381 1.00 42.19 112 LEU F O 1
ATOM 15371 N N . GLU G 1 137 ? 185.066 90.175 204.939 1.00 46.92 113 GLU F N 1
ATOM 15372 C CA . GLU G 1 137 ? 183.918 90.713 204.217 1.00 42.59 113 GLU F CA 1
ATOM 15373 C C . GLU G 1 137 ? 183.003 91.501 205.146 1.00 42.28 113 GLU F C 1
ATOM 15374 O O . GLU G 1 137 ? 182.452 92.537 204.756 1.00 41.56 113 GLU F O 1
ATOM 15386 N N . LYS G 1 138 ? 182.825 91.022 206.380 1.00 36.16 114 LYS F N 1
ATOM 15387 C CA . LYS G 1 138 ? 181.874 91.651 207.289 1.00 36.84 114 LYS F CA 1
ATOM 15388 C C . LYS G 1 138 ? 182.376 92.997 207.799 1.00 38.31 114 LYS F C 1
ATOM 15389 O O . LYS G 1 138 ? 181.571 93.905 208.035 1.00 44.15 114 LYS F O 1
ATOM 15408 N N . LYS G 1 139 ? 183.685 93.148 207.973 1.00 33.49 115 LYS F N 1
ATOM 15409 C CA . LYS G 1 139 ? 184.220 94.383 208.527 1.00 29.41 115 LYS F CA 1
ATOM 15410 C C . LYS G 1 139 ? 183.924 95.556 207.600 1.00 30.98 115 LYS F C 1
ATOM 15411 O O . LYS G 1 139 ? 183.882 95.416 206.376 1.00 40.45 115 LYS F O 1
ATOM 15430 N N . ILE G 1 140 ? 183.711 96.724 208.200 1.00 27.01 116 ILE F N 1
ATOM 15431 C CA . ILE G 1 140 ? 183.395 97.951 207.478 1.00 25.94 116 ILE F CA 1
ATOM 15432 C C . ILE G 1 140 ? 184.605 98.870 207.551 1.00 28.99 116 ILE F C 1
ATOM 15433 O O . ILE G 1 140 ? 185.061 99.218 208.646 1.00 34.88 116 ILE F O 1
ATOM 15449 N N . PHE G 1 141 ? 185.117 99.268 206.390 1.00 24.09 117 PHE F N 1
ATOM 15450 C CA . PHE G 1 141 ? 186.265 100.169 206.300 1.00 17.84 117 PHE F CA 1
ATOM 15451 C C . PHE G 1 141 ? 185.732 101.554 205.949 1.00 17.08 117 PHE F C 1
ATOM 15452 O O . PHE G 1 141 ? 185.396 101.838 204.801 1.00 27.42 117 PHE F O 1
ATOM 15469 N N . ILE G 1 142 ? 185.659 102.424 206.952 1.00 23.45 118 ILE F N 1
ATOM 15470 C CA . ILE G 1 142 ? 185.088 103.753 206.771 1.00 23.19 118 ILE F CA 1
ATOM 15471 C C . ILE G 1 142 ? 186.159 104.687 206.225 1.00 24.68 118 ILE F C 1
ATOM 15472 O O . ILE G 1 142 ? 186.951 105.255 206.985 1.00 36.97 118 ILE F O 1
ATOM 15488 N N . SER G 1 143 ? 186.192 104.852 204.905 1.00 14.32 119 SER F N 1
ATOM 15489 C CA . SER G 1 143 ? 187.118 105.795 204.293 1.00 16.51 119 SER F CA 1
ATOM 15490 C C . SER G 1 143 ? 186.603 107.217 204.459 1.00 19.44 119 SER F C 1
ATOM 15491 O O . SER G 1 143 ? 185.415 107.489 204.271 1.00 29.73 119 SER F O 1
ATOM 15499 N N . HIS G 1 144 ? 187.501 108.131 204.811 1.00 17.02 120 HIS F N 1
ATOM 15500 C CA . HIS G 1 144 ? 187.102 109.501 205.101 1.00 22.65 120 HIS F CA 1
ATOM 15501 C C . HIS G 1 144 ? 188.338 110.387 205.117 1.00 20.72 120 HIS F C 1
ATOM 15502 O O . HIS G 1 144 ? 189.470 109.915 204.988 1.00 23.48 120 HIS F O 1
ATOM 15516 N N . SER G 1 145 ? 188.099 111.682 205.281 1.00 21.53 121 SER F N 1
ATOM 15517 C CA . SER G 1 145 ? 189.147 112.665 205.499 1.00 26.21 121 SER F CA 1
ATOM 15518 C C . SER G 1 145 ? 189.137 113.108 206.957 1.00 30.35 121 SER F C 1
ATOM 15519 O O . SER G 1 145 ? 188.085 113.183 207.595 1.00 35.66 121 SER F O 1
ATOM 15527 N N . SER G 1 146 ? 190.327 113.402 207.482 1.00 36.02 122 SER F N 1
ATOM 15528 C CA . SER G 1 146 ? 190.453 113.759 208.889 1.00 32.25 122 SER F CA 1
ATOM 15529 C C . SER G 1 146 ? 189.804 115.095 209.224 1.00 36.22 122 SER F C 1
ATOM 15530 O O . SER G 1 146 ? 189.651 115.404 210.410 1.00 39.23 122 SER F O 1
ATOM 15538 N N . LYS G 1 147 ? 189.427 115.890 208.226 1.00 37.32 123 LYS F N 1
ATOM 15539 C CA . LYS G 1 147 ? 188.762 117.164 208.459 1.00 35.37 123 LYS F CA 1
ATOM 15540 C C . LYS G 1 147 ? 187.248 117.030 208.567 1.00 37.91 123 LYS F C 1
ATOM 15541 O O . LYS G 1 147 ? 186.564 118.040 208.760 1.00 37.67 123 LYS F O 1
ATOM 15560 N N . ASP G 1 148 ? 186.714 115.818 208.448 1.00 41.36 124 ASP F N 1
ATOM 15561 C CA . ASP G 1 148 ? 185.289 115.543 208.601 1.00 39.95 124 ASP F CA 1
ATOM 15562 C C . ASP G 1 148 ? 185.047 114.660 209.821 1.00 36.29 124 ASP F C 1
ATOM 15563 O O . ASP G 1 148 ? 184.267 113.708 209.779 1.00 38.52 124 ASP F O 1
ATOM 15572 N N . LYS G 1 149 ? 185.731 114.975 210.922 1.00 34.35 125 LYS F N 1
ATOM 15573 C CA . LYS G 1 149 ? 185.730 114.088 212.081 1.00 38.29 125 LYS F CA 1
ATOM 15574 C C . LYS G 1 149 ? 184.371 114.053 212.770 1.00 40.49 125 LYS F C 1
ATOM 15575 O O . LYS G 1 149 ? 183.932 112.993 213.224 1.00 36.06 125 LYS F O 1
ATOM 15594 N N . ILE G 1 150 ? 183.692 115.197 212.871 1.00 42.86 126 ILE F N 1
ATOM 15595 C CA . ILE G 1 150 ? 182.461 115.259 213.658 1.00 40.41 126 ILE F CA 1
ATOM 15596 C C . ILE G 1 150 ? 181.349 114.463 212.983 1.00 38.51 126 ILE F C 1
ATOM 15597 O O . ILE G 1 150 ? 180.664 113.650 213.621 1.00 36.41 126 ILE F O 1
ATOM 15613 N N . VAL G 1 151 ? 181.145 114.690 211.684 1.00 37.87 127 VAL F N 1
ATOM 15614 C CA . VAL G 1 151 ? 180.067 114.009 210.974 1.00 38.37 127 VAL F CA 1
ATOM 15615 C C . VAL G 1 151 ? 180.326 112.510 210.931 1.00 36.95 127 VAL F C 1
ATOM 15616 O O . VAL G 1 151 ? 179.412 111.700 211.124 1.00 40.77 127 VAL F O 1
ATOM 15629 N N . CYS G 1 152 ? 181.573 112.115 210.670 1.00 29.52 128 CYS F N 1
ATOM 15630 C CA . CYS G 1 152 ? 181.902 110.696 210.648 1.00 30.25 128 CYS F CA 1
ATOM 15631 C C . CYS G 1 152 ? 181.761 110.070 212.028 1.00 35.72 128 CYS F C 1
ATOM 15632 O O . CYS G 1 152 ? 181.359 108.907 212.139 1.00 37.01 128 CYS F O 1
ATOM 15640 N N . ASN G 1 153 ? 182.085 110.816 213.086 1.00 41.31 129 ASN F N 1
ATOM 15641 C CA . ASN G 1 153 ? 181.894 110.308 214.440 1.00 41.30 129 ASN F CA 1
ATOM 15642 C C . ASN G 1 153 ? 180.421 110.047 214.712 1.00 39.50 129 ASN F C 1
ATOM 15643 O O . ASN G 1 153 ? 180.049 108.996 215.246 1.00 37.44 129 ASN F O 1
ATOM 15654 N N . ALA G 1 154 ? 179.561 110.998 214.342 1.00 32.94 130 ALA F N 1
ATOM 15655 C CA . ALA G 1 154 ? 178.127 110.791 214.512 1.00 29.41 130 ALA F CA 1
ATOM 15656 C C . ALA G 1 154 ? 177.649 109.594 213.699 1.00 29.58 130 ALA F C 1
ATOM 15657 O O . ALA G 1 154 ? 176.860 108.775 214.186 1.00 27.64 130 ALA F O 1
ATOM 15664 N N . PHE G 1 155 ? 178.124 109.474 212.458 1.00 35.74 131 PHE F N 1
ATOM 15665 C CA . PHE G 1 155 ? 177.697 108.378 211.595 1.00 35.33 131 PHE F CA 1
ATOM 15666 C C . PHE G 1 155 ? 178.107 107.025 212.166 1.00 35.72 131 PHE F C 1
ATOM 15667 O O . PHE G 1 155 ? 177.308 106.082 212.181 1.00 35.13 131 PHE F O 1
ATOM 15684 N N . VAL G 1 156 ? 179.344 106.910 212.652 1.00 34.26 132 VAL F N 1
ATOM 15685 C CA . VAL G 1 156 ? 179.809 105.640 213.201 1.00 31.49 132 VAL F CA 1
ATOM 15686 C C . VAL G 1 156 ? 179.103 105.327 214.515 1.00 35.25 132 VAL F C 1
ATOM 15687 O O . VAL G 1 156 ? 178.803 104.164 214.809 1.00 38.76 132 VAL F O 1
ATOM 15700 N N . GLU G 1 157 ? 178.831 106.348 215.333 1.00 41.65 133 GLU F N 1
ATOM 15701 C CA . GLU G 1 157 ? 178.082 106.112 216.562 1.00 42.80 133 GLU F CA 1
ATOM 15702 C C . GLU G 1 157 ? 176.675 105.616 216.257 1.00 38.51 133 GLU F C 1
ATOM 15703 O O . GLU G 1 157 ? 176.166 104.718 216.935 1.00 33.43 133 GLU F O 1
ATOM 15715 N N . LEU G 1 158 ? 176.030 106.184 215.235 1.00 32.51 134 LEU F N 1
ATOM 15716 C CA . LEU G 1 158 ? 174.727 105.676 214.812 1.00 35.47 134 LEU F CA 1
ATOM 15717 C C . LEU G 1 158 ? 174.834 104.239 214.311 1.00 36.34 134 LEU F C 1
ATOM 15718 O O . LEU G 1 158 ?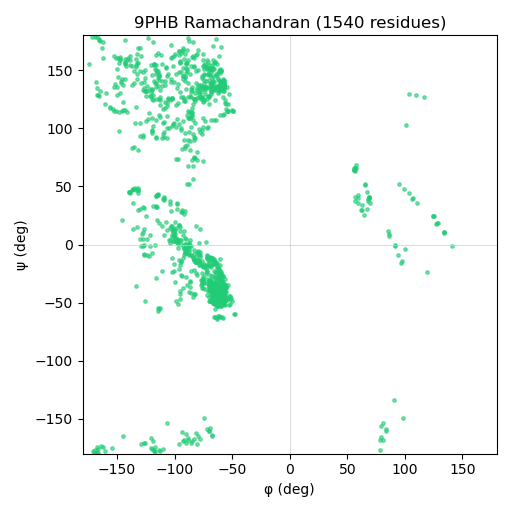 173.974 103.399 214.609 1.00 34.47 134 LEU F O 1
ATOM 15734 N N . LEU G 1 159 ? 175.880 103.943 213.536 1.00 38.05 135 LEU F N 1
ATOM 15735 C CA . LEU G 1 159 ? 176.112 102.575 213.084 1.00 31.13 135 LEU F CA 1
ATOM 15736 C C . LEU G 1 159 ? 176.172 101.617 214.265 1.00 31.32 135 LEU F C 1
ATOM 15737 O O . LEU G 1 159 ? 175.562 100.542 214.243 1.00 30.75 135 LEU F O 1
ATOM 15753 N N . GLU G 1 160 ? 176.916 101.991 215.306 1.00 39.02 136 GLU F N 1
ATOM 15754 C CA . GLU G 1 160 ? 176.989 101.158 216.503 1.00 35.86 136 GLU F CA 1
ATOM 15755 C C . GLU G 1 160 ? 175.629 101.054 217.182 1.00 37.47 136 GLU F C 1
ATOM 15756 O O . GLU G 1 160 ? 175.246 99.982 217.665 1.00 36.61 136 GLU F O 1
ATOM 15768 N N . ASP G 1 161 ? 174.889 102.163 217.234 1.00 41.46 137 ASP F N 1
ATOM 15769 C CA . ASP G 1 161 ? 173.599 102.172 217.914 1.00 39.15 137 ASP F CA 1
ATOM 15770 C C . ASP G 1 161 ? 172.625 101.198 217.266 1.00 37.39 137 ASP F C 1
ATOM 15771 O O . ASP G 1 161 ? 171.902 100.477 217.964 1.00 35.22 137 ASP F O 1
ATOM 15780 N N . ILE G 1 162 ? 172.587 101.160 215.932 1.00 37.02 138 ILE F N 1
ATOM 15781 C CA . ILE G 1 162 ? 171.639 100.275 215.259 1.00 32.59 138 ILE F CA 1
ATOM 15782 C C . ILE G 1 162 ? 171.885 98.823 215.644 1.00 36.60 138 ILE F C 1
ATOM 15783 O O . ILE G 1 162 ? 170.959 98.004 215.619 1.00 39.45 138 ILE F O 1
ATOM 15799 N N . GLY G 1 163 ? 173.118 98.477 216.010 1.00 42.29 139 GLY F N 1
ATOM 15800 C CA . GLY G 1 163 ? 173.414 97.129 216.459 1.00 41.01 139 GLY F CA 1
ATOM 15801 C C . GLY G 1 163 ? 174.656 96.511 215.851 1.00 40.06 139 GLY F C 1
ATOM 15802 O O . GLY G 1 163 ? 174.886 95.308 216.001 1.00 43.71 139 GLY F O 1
ATOM 15806 N N . VAL G 1 164 ? 175.464 97.312 215.163 1.00 40.62 140 VAL F N 1
ATOM 15807 C CA . VAL G 1 164 ? 176.704 96.820 214.571 1.00 37.56 140 VAL F CA 1
ATOM 15808 C C . VAL G 1 164 ? 177.790 96.837 215.640 1.00 41.85 140 VAL F C 1
ATOM 15809 O O . VAL G 1 164 ? 178.101 97.889 216.206 1.00 43.20 140 VAL F O 1
ATOM 15822 N N . SER G 1 165 ? 178.368 95.670 215.916 1.00 43.34 141 SER F N 1
ATOM 15823 C CA . SER G 1 165 ? 179.406 95.576 216.934 1.00 42.48 141 SER F CA 1
ATOM 15824 C C . SER G 1 165 ? 180.580 96.477 216.578 1.00 41.95 141 SER F C 1
ATOM 15825 O O . SER G 1 165 ? 180.983 96.571 215.416 1.00 43.97 141 SER F O 1
ATOM 15833 N N . SER G 1 166 ? 181.135 97.142 217.592 1.00 37.02 142 SER F N 1
ATOM 15834 C CA . SER G 1 166 ? 182.205 98.105 217.365 1.00 33.78 142 SER F CA 1
ATOM 15835 C C . SER G 1 166 ? 183.507 97.455 216.916 1.00 38.29 142 SER F C 1
ATOM 15836 O O . SER G 1 166 ? 184.423 98.174 216.506 1.00 38.94 142 SER F O 1
ATOM 15844 N N . GLU G 1 167 ? 183.618 96.129 216.987 1.00 45.29 143 GLU F N 1
ATOM 15845 C CA . GLU G 1 167 ? 184.826 95.449 216.538 1.00 46.79 143 GLU F CA 1
ATOM 15846 C C . GLU G 1 167 ? 184.868 95.255 215.028 1.00 43.17 143 GLU F C 1
ATOM 15847 O O . GLU G 1 167 ? 185.893 94.798 214.510 1.00 39.89 143 GLU F O 1
ATOM 15859 N N . ASP G 1 168 ? 183.790 95.580 214.316 1.00 35.50 144 ASP F N 1
ATOM 15860 C CA . ASP G 1 168 ? 183.765 95.472 212.863 1.00 34.31 144 ASP F CA 1
ATOM 15861 C C . ASP G 1 168 ? 184.160 96.776 212.184 1.00 31.95 144 ASP F C 1
ATOM 15862 O O . ASP G 1 168 ? 184.844 96.756 211.157 1.00 39.97 144 ASP F O 1
ATOM 15871 N N . ILE G 1 169 ? 183.744 97.912 212.740 1.00 24.14 145 ILE F N 1
ATOM 15872 C CA . ILE G 1 169 ? 184.077 99.201 212.149 1.00 24.37 145 ILE F CA 1
ATOM 15873 C C . ILE G 1 169 ? 185.572 99.445 212.292 1.00 29.82 145 ILE F C 1
ATOM 15874 O O . ILE G 1 169 ? 186.157 99.206 213.356 1.00 34.36 145 ILE F O 1
ATOM 15890 N N . ILE G 1 170 ? 186.197 99.924 211.218 1.00 26.73 146 ILE F N 1
ATOM 15891 C CA . ILE G 1 170 ? 187.636 100.161 211.199 1.00 24.10 146 ILE F CA 1
ATOM 15892 C C . ILE G 1 170 ? 187.884 101.654 211.022 1.00 21.31 146 ILE F C 1
ATOM 15893 O O . ILE G 1 170 ? 188.855 102.067 210.379 1.00 22.14 146 ILE F O 1
ATOM 15909 N N . TYR G 1 171 ? 186.994 102.471 211.576 1.00 21.54 147 TYR F N 1
ATOM 15910 C CA . TYR G 1 171 ? 187.203 103.911 211.612 1.00 23.05 147 TYR F CA 1
ATOM 15911 C C . TYR G 1 171 ? 188.572 104.191 212.221 1.00 29.85 147 TYR F C 1
ATOM 15912 O O . TYR G 1 171 ? 188.905 103.660 213.284 1.00 34.31 147 TYR F O 1
ATOM 15930 N N . THR G 1 172 ? 189.370 105.017 211.544 1.00 34.84 148 THR F N 1
ATOM 15931 C CA . THR G 1 172 ? 190.784 105.177 211.865 1.00 32.71 148 THR F CA 1
ATOM 15932 C C . THR G 1 172 ? 191.056 106.458 212.651 1.00 29.92 148 THR F C 1
ATOM 15933 O O . THR G 1 172 ? 192.142 106.633 213.209 1.00 29.87 148 THR F O 1
ATOM 15944 N N . SER G 1 173 ? 190.068 107.349 212.739 1.00 30.62 149 SER F N 1
ATOM 15945 C CA . SER G 1 173 ? 190.217 108.577 213.511 1.00 31.84 149 SER F CA 1
ATOM 15946 C C . SER G 1 173 ? 189.571 108.453 214.886 1.00 35.64 149 SER F C 1
ATOM 15947 O O . SER G 1 173 ? 189.292 109.469 215.529 1.00 33.94 149 SER F O 1
ATOM 15955 N N . SER G 1 174 ? 189.333 107.226 215.347 1.00 32.24 150 SER F N 1
ATOM 15956 C CA . SER G 1 174 ? 188.716 106.956 216.630 1.00 26.48 150 SER F CA 1
ATOM 15957 C C . SER G 1 174 ? 189.658 106.115 217.483 1.00 33.71 150 SER F C 1
ATOM 15958 O O . SER G 1 174 ? 190.132 105.069 217.016 1.00 34.02 150 SER F O 1
ATOM 15966 N N . PRO G 1 175 ? 189.956 106.520 218.721 1.00 34.78 151 PRO F N 1
ATOM 15967 C CA . PRO G 1 175 ? 190.866 105.712 219.549 1.00 27.55 151 PRO F CA 1
ATOM 15968 C C . PRO G 1 175 ? 190.371 104.301 219.798 1.00 31.32 151 PRO F C 1
ATOM 15969 O O . PRO G 1 175 ? 191.193 103.406 220.032 1.00 33.33 151 PRO F O 1
ATOM 15980 N N . TYR G 1 176 ? 189.061 104.069 219.755 1.00 35.34 152 TYR F N 1
ATOM 15981 C CA . TYR G 1 176 ? 188.494 102.759 220.041 1.00 33.70 152 TYR F CA 1
ATOM 15982 C C . TYR G 1 176 ? 188.340 101.890 218.801 1.00 36.73 152 TYR F C 1
ATOM 15983 O O . TYR G 1 176 ? 187.993 100.711 218.932 1.00 38.59 152 TYR F O 1
ATOM 16001 N N . HIS G 1 177 ? 188.588 102.437 217.609 1.00 35.33 153 HIS F N 1
ATOM 16002 C CA . HIS G 1 177 ? 188.549 101.674 216.371 1.00 32.92 153 HIS F CA 1
ATOM 16003 C C . HIS G 1 177 ? 189.841 101.753 215.570 1.00 33.82 153 HIS F C 1
ATOM 16004 O O . HIS G 1 177 ? 189.985 101.010 214.593 1.00 32.48 153 HIS F O 1
ATOM 16018 N N . GLY G 1 178 ? 190.780 102.615 215.952 1.00 37.10 154 GLY F N 1
ATOM 16019 C CA . GLY G 1 178 ? 191.960 102.868 215.150 1.00 39.19 154 GLY F CA 1
ATOM 16020 C C . GLY G 1 178 ? 192.942 101.717 215.085 1.00 41.05 154 GLY F C 1
ATOM 16021 O O . GLY G 1 178 ? 192.578 100.558 215.304 1.00 43.14 154 GLY F O 1
ATOM 16025 N N . ILE G 1 179 ? 194.192 102.034 214.776 1.00 36.38 155 ILE F N 1
ATOM 16026 C CA . ILE G 1 179 ? 195.221 101.010 214.580 1.00 38.62 155 ILE F CA 1
ATOM 16027 C C . ILE G 1 179 ? 195.825 100.652 215.939 1.00 34.06 155 ILE F C 1
ATOM 16028 O O . ILE G 1 179 ? 196.150 101.561 216.718 1.00 28.44 155 ILE F O 1
ATOM 16044 N N . PRO G 1 180 ? 195.994 99.369 216.256 1.00 29.91 156 PRO F N 1
ATOM 16045 C CA . PRO G 1 180 ? 196.669 99.016 217.510 1.00 29.65 156 PRO F CA 1
ATOM 16046 C C . PRO G 1 180 ? 198.082 99.574 217.546 1.00 37.12 156 PRO F C 1
ATOM 16047 O O . PRO G 1 180 ? 198.742 99.721 216.516 1.00 45.09 156 PRO F O 1
ATOM 16058 N N . GLY G 1 181 ? 198.542 99.893 218.753 1.00 36.65 157 GLY F N 1
ATOM 16059 C CA . GLY G 1 181 ? 199.871 100.441 218.910 1.00 29.45 157 GLY F CA 1
ATOM 16060 C C . GLY G 1 181 ? 200.953 99.444 218.545 1.00 33.08 157 GLY F C 1
ATOM 16061 O O . GLY G 1 181 ? 200.765 98.228 218.581 1.00 33.35 157 GLY F O 1
ATOM 16065 N N . ASP G 1 182 ? 202.117 99.985 218.185 1.00 45.12 158 ASP F N 1
ATOM 16066 C CA . ASP G 1 182 ? 203.282 99.208 217.768 1.00 44.37 158 ASP F CA 1
ATOM 16067 C C . ASP G 1 182 ? 203.034 98.433 216.479 1.00 44.73 158 ASP F C 1
ATOM 16068 O O . ASP G 1 182 ? 203.682 97.410 216.234 1.00 45.82 158 ASP F O 1
ATOM 16077 N N . GLU G 1 183 ? 202.113 98.905 215.644 1.00 37.82 159 GLU F N 1
ATOM 16078 C CA . GLU G 1 183 ? 201.807 98.284 214.366 1.00 37.65 159 GLU F CA 1
ATOM 16079 C C . GLU G 1 183 ? 202.054 99.280 213.242 1.00 45.10 159 GLU F C 1
ATOM 16080 O O . GLU G 1 183 ? 202.006 100.497 213.439 1.00 50.10 159 GLU F O 1
ATOM 16092 N N . ASP G 1 184 ? 202.329 98.746 212.056 1.00 38.83 160 ASP F N 1
ATOM 16093 C CA . ASP G 1 184 ? 202.532 99.579 210.880 1.00 28.05 160 ASP F CA 1
ATOM 16094 C C . ASP G 1 184 ? 201.185 100.066 210.362 1.00 25.64 160 ASP F C 1
ATOM 16095 O O . ASP G 1 184 ? 200.284 99.264 210.098 1.00 40.47 160 ASP F O 1
ATOM 16104 N N . ILE G 1 185 ? 201.049 101.381 210.225 1.00 17.95 161 ILE F N 1
ATOM 16105 C CA . ILE G 1 185 ? 199.798 101.992 209.795 1.00 32.13 161 ILE F CA 1
ATOM 16106 C C . ILE G 1 185 ? 199.401 101.445 208.431 1.00 37.22 161 ILE F C 1
ATOM 16107 O O . ILE G 1 185 ? 198.352 100.803 208.275 1.00 39.65 161 ILE F O 1
ATOM 16123 N N . PHE G 1 186 ? 200.251 101.694 207.434 1.00 27.74 162 PHE F N 1
ATOM 16124 C CA . PHE G 1 186 ? 199.880 101.404 206.057 1.00 26.02 162 PHE F CA 1
ATOM 16125 C C . PHE G 1 186 ? 199.805 99.910 205.793 1.00 28.82 162 PHE F C 1
ATOM 16126 O O . PHE G 1 186 ? 198.947 99.470 205.027 1.00 42.82 162 PHE F O 1
ATOM 16143 N N . GLU G 1 187 ? 200.676 99.112 206.410 1.00 16.62 163 GLU F N 1
ATOM 16144 C CA . GLU G 1 187 ? 200.558 97.665 206.263 1.00 19.45 163 GLU F CA 1
ATOM 16145 C C . GLU G 1 187 ? 199.236 97.165 206.832 1.00 26.98 163 GLU F C 1
ATOM 16146 O O . GLU G 1 187 ? 198.578 96.307 206.233 1.00 35.57 163 GLU F O 1
ATOM 16158 N N . TYR G 1 188 ? 198.830 97.698 207.985 1.00 32.64 164 TYR F N 1
ATOM 16159 C CA . TYR G 1 188 ? 197.551 97.328 208.584 1.00 28.13 164 TYR F CA 1
ATOM 16160 C C . TYR G 1 188 ? 196.388 97.668 207.657 1.00 27.80 164 TYR F C 1
ATOM 16161 O O . TYR G 1 188 ? 195.540 96.810 207.363 1.00 31.97 164 TYR F O 1
ATOM 16179 N N . LEU G 1 189 ? 196.341 98.913 207.175 1.00 28.28 165 LEU F N 1
ATOM 16180 C CA . LEU G 1 189 ? 195.258 99.317 206.282 1.00 29.19 165 LEU F CA 1
ATOM 16181 C C . LEU G 1 189 ? 195.266 98.498 204.996 1.00 25.22 165 LEU F C 1
ATOM 16182 O O . LEU G 1 189 ? 194.204 98.110 204.493 1.00 22.99 165 LEU F O 1
ATOM 16198 N N . LYS G 1 190 ? 196.452 98.240 204.441 1.00 22.65 166 LYS F N 1
ATOM 16199 C CA . LYS G 1 190 ? 196.552 97.475 203.206 1.00 19.70 166 LYS F CA 1
ATOM 16200 C C . LYS G 1 190 ? 196.062 96.050 203.401 1.00 18.47 166 LYS F C 1
ATOM 16201 O O . LYS G 1 190 ? 195.373 95.507 202.534 1.00 29.36 166 LYS F O 1
ATOM 16220 N N . LYS G 1 191 ? 196.411 95.420 204.524 1.00 18.88 167 LYS F N 1
ATOM 16221 C CA . LYS G 1 191 ? 195.897 94.083 204.792 1.00 27.07 167 LYS F CA 1
ATOM 16222 C C . LYS G 1 191 ? 194.379 94.098 204.895 1.00 32.84 167 LYS F C 1
ATOM 16223 O O . LYS G 1 191 ? 193.699 93.234 204.326 1.00 35.20 167 LYS F O 1
ATOM 16242 N N . HIS G 1 192 ? 193.826 95.084 205.606 1.00 33.35 168 HIS F N 1
ATOM 16243 C CA . HIS G 1 192 ? 192.376 95.130 205.770 1.00 24.32 168 HIS F CA 1
ATOM 16244 C C . HIS G 1 192 ? 191.675 95.310 204.428 1.00 29.36 168 HIS F C 1
ATOM 16245 O O . HIS G 1 192 ? 190.665 94.653 204.153 1.00 25.94 168 HIS F O 1
ATOM 16259 N N . LEU G 1 193 ? 192.195 96.195 203.574 1.00 36.71 169 LEU F N 1
ATOM 16260 C CA . LEU G 1 193 ? 191.589 96.373 202.256 1.00 22.53 169 LEU F CA 1
ATOM 16261 C C . LEU G 1 193 ? 191.745 95.123 201.399 1.00 19.93 169 LEU F C 1
ATOM 16262 O O . LEU G 1 193 ? 190.787 94.677 200.758 1.00 29.87 169 LEU F O 1
ATOM 16278 N N . PHE G 1 194 ? 192.945 94.541 201.377 1.00 20.11 170 PHE F N 1
ATOM 16279 C CA . PHE G 1 194 ? 193.201 93.375 200.542 1.00 25.37 170 PHE F CA 1
ATOM 16280 C C . PHE G 1 194 ? 192.337 92.193 200.954 1.00 31.19 170 PHE F C 1
ATOM 16281 O O . PHE G 1 194 ? 192.018 91.339 200.119 1.00 34.29 170 PHE F O 1
ATOM 16298 N N . LYS G 1 195 ? 191.948 92.122 202.227 1.00 31.56 171 LYS F N 1
ATOM 16299 C CA . LYS G 1 195 ? 191.156 90.994 202.698 1.00 28.76 171 LYS F CA 1
ATOM 16300 C C . LYS G 1 195 ? 189.681 91.096 202.325 1.00 35.14 171 LYS F C 1
ATOM 16301 O O . LYS G 1 195 ? 188.968 90.093 202.432 1.00 35.01 171 LYS F O 1
ATOM 16320 N N . GLY G 1 196 ? 189.208 92.263 201.890 1.00 39.20 172 GLY F N 1
ATOM 16321 C CA . GLY G 1 196 ? 187.850 92.383 201.392 1.00 27.87 172 GLY F CA 1
ATOM 16322 C C . GLY G 1 196 ? 186.910 93.185 202.268 1.00 26.11 172 GLY F C 1
ATOM 16323 O O . GLY G 1 196 ? 185.725 92.856 202.370 1.00 29.70 172 GLY F O 1
ATOM 16327 N N . ALA G 1 197 ? 187.414 94.238 202.902 1.00 27.96 173 ALA F N 1
ATOM 16328 C CA . ALA G 1 197 ? 186.570 95.066 203.753 1.00 27.04 173 ALA F CA 1
ATOM 16329 C C . ALA G 1 197 ? 185.514 95.791 202.927 1.00 26.55 173 ALA F C 1
ATOM 16330 O O . ALA G 1 197 ? 185.785 96.275 201.825 1.00 26.51 173 ALA F O 1
ATOM 16337 N N . TYR G 1 198 ? 184.302 95.864 203.471 1.00 27.45 174 TYR F N 1
ATOM 16338 C CA . TYR G 1 198 ? 183.178 96.544 202.828 1.00 18.80 174 TYR F CA 1
ATOM 16339 C C . TYR G 1 198 ? 183.377 98.046 203.002 1.00 17.49 174 TYR F C 1
ATOM 16340 O O . TYR G 1 198 ? 183.009 98.631 204.020 1.00 27.33 174 TYR F O 1
ATOM 16358 N N . VAL G 1 199 ? 183.964 98.682 201.988 1.00 9.94 175 VAL F N 1
ATOM 16359 C CA . VAL G 1 199 ? 184.364 100.078 202.113 1.00 15.29 175 VAL F CA 1
ATOM 16360 C C . VAL G 1 199 ? 183.152 100.996 201.999 1.00 17.18 175 VAL F C 1
ATOM 16361 O O . VAL G 1 199 ? 182.211 100.738 201.239 1.00 29.46 175 VAL F O 1
ATOM 16374 N N . PHE G 1 200 ? 183.184 102.089 202.762 1.00 18.45 176 PHE F N 1
ATOM 16375 C CA . PHE G 1 200 ? 182.201 103.167 202.678 1.00 14.34 176 PHE F CA 1
ATOM 16376 C C . PHE G 1 200 ? 182.944 104.438 202.288 1.00 19.42 176 PHE F C 1
ATOM 16377 O O . PHE G 1 200 ? 183.938 104.795 202.926 1.00 29.79 176 PHE F O 1
ATOM 16394 N N . TYR G 1 201 ? 182.467 105.122 201.251 1.00 22.61 177 TYR F N 1
ATOM 16395 C CA . TYR G 1 201 ? 183.058 106.390 200.838 1.00 19.87 177 TYR F CA 1
ATOM 16396 C C . TYR G 1 201 ? 182.337 107.535 201.532 1.00 24.27 177 TYR F C 1
ATOM 16397 O O . TYR G 1 201 ? 181.117 107.663 201.409 1.00 28.66 177 TYR F O 1
ATOM 16415 N N . MET G 1 202 ? 183.081 108.364 202.261 1.00 21.80 178 MET F N 1
ATOM 16416 C CA . MET G 1 202 ? 182.527 109.582 202.855 1.00 17.46 178 MET F CA 1
ATOM 16417 C C . MET G 1 202 ? 182.870 110.773 201.961 1.00 26.43 178 MET F C 1
ATOM 16418 O O . MET G 1 202 ? 183.718 111.610 202.275 1.00 21.75 178 MET F O 1
ATOM 16432 N N . LEU G 1 203 ? 182.181 110.842 200.824 1.00 30.73 179 LEU F N 1
ATOM 16433 C CA . LEU G 1 203 ? 182.542 111.825 199.811 1.00 26.30 179 LEU F CA 1
ATOM 16434 C C . LEU G 1 203 ? 182.234 113.234 200.297 1.00 26.47 179 LEU F C 1
ATOM 16435 O O . LEU G 1 203 ? 181.155 113.499 200.832 1.00 29.45 179 LEU F O 1
ATOM 16451 N N . SER G 1 204 ? 183.189 114.138 200.106 1.00 34.25 180 SER F N 1
ATOM 16452 C CA . SER G 1 204 ? 183.024 115.535 200.485 1.00 35.89 180 SER F CA 1
ATOM 16453 C C . SER G 1 204 ? 184.103 116.348 199.783 1.00 39.71 180 SER F C 1
ATOM 16454 O O . SER G 1 204 ? 184.857 115.833 198.954 1.00 39.53 180 SER F O 1
ATOM 16462 N N . ASP G 1 205 ? 184.173 117.635 200.126 1.00 46.23 181 ASP F N 1
ATOM 16463 C CA . ASP G 1 205 ? 185.151 118.523 199.510 1.00 42.69 181 ASP F CA 1
ATOM 16464 C C . ASP G 1 205 ? 186.575 118.243 199.967 1.00 35.53 181 ASP F C 1
ATOM 16465 O O . ASP G 1 205 ? 187.516 118.675 199.294 1.00 36.89 181 ASP F O 1
ATOM 16474 N N . ASN G 1 206 ? 186.757 117.543 201.087 1.00 34.59 182 ASN F N 1
ATOM 16475 C CA . ASN G 1 206 ? 188.086 117.180 201.557 1.00 39.47 182 ASN F CA 1
ATOM 16476 C C . ASN G 1 206 ? 188.507 115.781 201.133 1.00 34.23 182 ASN F C 1
ATOM 16477 O O . ASN G 1 206 ? 189.708 115.494 201.111 1.00 29.62 182 ASN F O 1
ATOM 16488 N N . TYR G 1 207 ? 187.555 114.908 200.799 1.00 26.24 183 TYR F N 1
ATOM 16489 C CA . TYR G 1 207 ? 187.910 113.587 200.296 1.00 22.27 183 TYR F CA 1
ATOM 16490 C C . TYR G 1 207 ? 188.635 113.676 198.961 1.00 31.18 183 TYR F C 1
ATOM 16491 O O . TYR G 1 207 ? 189.411 112.778 198.619 1.00 30.95 183 TYR F O 1
ATOM 16509 N N . TYR G 1 208 ? 188.395 114.741 198.194 1.00 39.07 184 TYR F N 1
ATOM 16510 C CA . TYR G 1 208 ? 189.054 114.953 196.911 1.00 35.76 184 TYR F CA 1
ATOM 16511 C C . TYR G 1 208 ? 190.176 115.979 197.005 1.00 34.69 184 TYR F C 1
ATOM 16512 O O . TYR G 1 208 ? 190.644 116.485 195.979 1.00 35.29 184 TYR F O 1
ATOM 16530 N N . ASP G 1 209 ? 190.619 116.292 198.220 1.00 31.90 185 ASP F N 1
ATOM 16531 C CA . ASP G 1 209 ? 191.782 117.141 198.445 1.00 31.62 185 ASP F CA 1
ATOM 16532 C C . ASP G 1 209 ? 192.659 116.468 199.499 1.00 37.32 185 ASP F C 1
ATOM 16533 O O . ASP G 1 209 ? 193.069 117.075 200.493 1.00 44.01 185 ASP F O 1
ATOM 16542 N N . SER G 1 210 ? 192.886 115.170 199.323 1.00 31.45 186 SER F N 1
ATOM 16543 C CA . SER G 1 210 ? 193.702 114.376 200.236 1.00 27.91 186 SER F CA 1
ATOM 16544 C C . SER G 1 210 ? 194.219 113.181 199.452 1.00 27.05 186 SER F C 1
ATOM 16545 O O . SER G 1 210 ? 193.426 112.366 198.972 1.00 32.92 186 SER F O 1
ATOM 16553 N N . VAL G 1 211 ? 195.543 113.073 199.318 1.00 25.09 187 VAL F N 1
ATOM 16554 C CA . VAL G 1 211 ? 196.107 112.007 198.496 1.00 23.68 187 VAL F CA 1
ATOM 16555 C C . VAL G 1 211 ? 195.703 110.641 199.028 1.00 24.93 187 VAL F C 1
ATOM 16556 O O . VAL G 1 211 ? 195.149 109.815 198.289 1.00 30.56 187 VAL F O 1
ATOM 16569 N N . TYR G 1 212 ? 195.918 110.398 200.321 1.00 21.88 188 TYR F N 1
ATOM 16570 C CA . TYR G 1 212 ? 195.710 109.063 200.867 1.00 23.72 188 TYR F CA 1
ATOM 16571 C C . TYR G 1 212 ? 194.298 108.559 200.606 1.00 26.07 188 TYR F C 1
ATOM 16572 O O . TYR G 1 212 ? 194.113 107.369 200.337 1.00 26.34 188 TYR F O 1
ATOM 16590 N N . CYS G 1 213 ? 193.300 109.441 200.660 1.00 19.74 189 CYS F N 1
ATOM 16591 C CA . CYS G 1 213 ? 191.937 109.023 200.359 1.00 19.94 189 CYS F CA 1
ATOM 16592 C C . CYS G 1 213 ? 191.818 108.502 198.932 1.00 28.14 189 CYS F C 1
ATOM 16593 O O . CYS G 1 213 ? 191.139 107.498 198.692 1.00 29.40 189 CYS F O 1
ATOM 16601 N N . LEU G 1 214 ? 192.471 109.163 197.976 1.00 22.98 190 LEU F N 1
ATOM 16602 C CA . LEU G 1 214 ? 192.414 108.712 196.591 1.00 14.44 190 LEU F CA 1
ATOM 16603 C C . LEU G 1 214 ? 193.179 107.409 196.385 1.00 16.23 190 LEU F C 1
ATOM 16604 O O . LEU G 1 214 ? 192.748 106.562 195.591 1.00 23.10 190 LEU F O 1
ATOM 16620 N N . ASN G 1 215 ? 194.304 107.219 197.083 1.00 19.56 191 ASN F N 1
ATOM 16621 C CA . ASN G 1 215 ? 194.952 105.909 197.028 1.00 15.78 191 ASN F CA 1
ATOM 16622 C C . ASN G 1 215 ? 194.060 104.816 197.605 1.00 23.45 191 ASN F C 1
ATOM 16623 O O . ASN G 1 215 ? 194.029 103.703 197.071 1.00 27.83 191 ASN F O 1
ATOM 16634 N N . GLU G 1 216 ? 193.327 105.106 198.684 1.00 24.49 192 GLU F N 1
ATOM 16635 C CA . GLU G 1 216 ? 192.352 104.140 199.187 1.00 18.54 192 GLU F CA 1
ATOM 16636 C C . GLU G 1 216 ? 191.274 103.848 198.150 1.00 20.92 192 GLU F C 1
ATOM 16637 O O . GLU G 1 216 ? 190.875 102.687 197.978 1.00 19.70 192 GLU F O 1
ATOM 16649 N N . MET G 1 217 ? 190.786 104.887 197.466 1.00 26.07 193 MET F N 1
ATOM 16650 C CA . MET G 1 217 ? 189.805 104.689 196.403 1.00 25.91 193 MET F CA 1
ATOM 16651 C C . MET G 1 217 ? 190.327 103.730 195.343 1.00 18.55 193 MET F C 1
ATOM 16652 O O . MET G 1 217 ? 189.647 102.763 194.985 1.00 22.44 193 MET F O 1
ATOM 16666 N N . GLY G 1 218 ? 191.527 103.987 194.820 1.00 13.86 194 GLY F N 1
ATOM 16667 C CA . GLY G 1 218 ? 192.107 103.083 193.840 1.00 15.46 194 GLY F CA 1
ATOM 16668 C C . GLY G 1 218 ? 192.333 101.679 194.356 1.00 14.91 194 GLY F C 1
ATOM 16669 O O . GLY G 1 218 ? 192.126 100.709 193.614 1.00 20.63 194 GLY F O 1
ATOM 16673 N N . ALA G 1 219 ? 192.750 101.554 195.617 1.00 17.90 195 ALA F N 1
ATOM 16674 C CA . ALA G 1 219 ? 192.977 100.249 196.220 1.00 20.27 195 ALA F CA 1
ATOM 16675 C C . ALA G 1 219 ? 191.700 99.427 196.271 1.00 19.53 195 ALA F C 1
ATOM 16676 O O . ALA G 1 219 ? 191.719 98.227 195.981 1.00 16.09 195 ALA F O 1
ATOM 16683 N N . THR G 1 220 ? 190.585 100.050 196.650 1.00 20.55 196 THR F N 1
ATOM 16684 C CA . THR G 1 220 ? 189.321 99.324 196.659 1.00 22.75 196 THR F CA 1
ATOM 16685 C C . THR G 1 220 ? 188.757 99.135 195.257 1.00 25.65 196 THR F C 1
ATOM 16686 O O . THR G 1 220 ? 187.989 98.193 195.036 1.00 22.02 196 THR F O 1
ATOM 16697 N N . TRP G 1 221 ? 189.120 100.003 194.310 1.00 28.35 197 TRP F N 1
ATOM 16698 C CA . TRP G 1 221 ? 188.642 99.843 192.941 1.00 19.91 197 TRP F CA 1
ATOM 16699 C C . TRP G 1 221 ? 189.261 98.619 192.280 1.00 14.20 197 TRP F C 1
ATOM 16700 O O . TRP G 1 221 ? 188.554 97.802 191.680 1.00 13.30 197 TRP F O 1
ATOM 16721 N N . VAL G 1 222 ? 190.584 98.474 192.376 1.00 21.19 198 VAL F N 1
ATOM 16722 C CA . VAL G 1 222 ? 191.243 97.392 191.647 1.00 20.62 198 VAL F CA 1
ATOM 16723 C C . VAL G 1 222 ? 190.870 96.036 192.232 1.00 22.78 198 VAL F C 1
ATOM 16724 O O . VAL G 1 222 ? 190.701 95.055 191.498 1.00 20.61 198 VAL F O 1
ATOM 16737 N N . ASN G 1 223 ? 190.744 95.948 193.556 1.00 31.05 199 ASN F N 1
ATOM 16738 C CA . ASN G 1 223 ? 190.406 94.672 194.177 1.00 31.09 199 ASN F CA 1
ATOM 16739 C C . ASN G 1 223 ? 188.943 94.301 193.979 1.00 33.72 199 ASN F C 1
ATOM 16740 O O . ASN G 1 223 ? 188.584 93.133 194.161 1.00 33.74 199 ASN F O 1
ATOM 16751 N N . SER G 1 224 ? 188.095 95.260 193.609 1.00 26.57 200 SER F N 1
ATOM 16752 C CA . SER G 1 224 ? 186.669 95.011 193.405 1.00 26.90 200 SER F CA 1
ATOM 16753 C C . SER G 1 224 ? 185.965 94.710 194.727 1.00 26.63 200 SER F C 1
ATOM 16754 O O . SER G 1 224 ? 185.110 93.828 194.804 1.00 29.65 200 SER F O 1
ATOM 16762 N N . ASN G 1 225 ? 186.330 95.444 195.773 1.00 20.14 201 ASN F N 1
ATOM 16763 C CA . ASN G 1 225 ? 185.663 95.298 197.057 1.00 24.42 201 ASN F CA 1
ATOM 16764 C C . ASN G 1 225 ? 184.260 95.889 196.996 1.00 24.62 201 ASN F C 1
ATOM 16765 O O . ASN G 1 225 ? 183.986 96.817 196.231 1.00 33.46 201 ASN F O 1
ATOM 16776 N N . ASN G 1 226 ? 183.365 95.340 197.812 1.00 13.05 202 ASN F N 1
ATOM 16777 C CA . ASN G 1 226 ? 182.032 95.910 197.927 1.00 14.65 202 ASN F CA 1
ATOM 16778 C C . ASN G 1 226 ? 182.130 97.336 198.451 1.00 14.24 202 ASN F C 1
ATOM 16779 O O . ASN G 1 226 ? 182.866 97.616 199.399 1.00 23.06 202 ASN F O 1
ATOM 16790 N N . CYS G 1 227 ? 181.387 98.242 197.824 1.00 14.02 203 CYS F N 1
ATOM 16791 C CA . CYS G 1 227 ? 181.494 99.665 198.104 1.00 9.04 203 CYS F CA 1
ATOM 16792 C C . CYS G 1 227 ? 180.111 100.264 198.311 1.00 14.30 203 CYS F C 1
ATOM 16793 O O . CYS G 1 227 ? 179.083 99.634 198.050 1.00 21.42 203 CYS F O 1
ATOM 16801 N N . SER G 1 228 ? 180.102 101.505 198.795 1.00 17.68 204 SER F N 1
ATOM 16802 C CA . SER G 1 228 ? 178.869 102.255 198.986 1.00 19.13 204 SER F CA 1
ATOM 16803 C C . SER G 1 228 ? 179.233 103.711 199.221 1.00 16.13 204 SER F C 1
ATOM 16804 O O . SER G 1 228 ? 180.066 104.008 200.080 1.00 17.56 204 SER F O 1
ATOM 16812 N N . THR G 1 229 ? 178.616 104.607 198.461 1.00 12.49 205 THR F N 1
ATOM 16813 C CA . THR G 1 229 ? 178.903 106.029 198.564 1.00 18.35 205 THR F CA 1
ATOM 16814 C C . THR G 1 229 ? 178.000 106.679 199.603 1.00 23.67 205 THR F C 1
ATOM 16815 O O . THR G 1 229 ? 176.878 106.229 199.847 1.00 35.97 20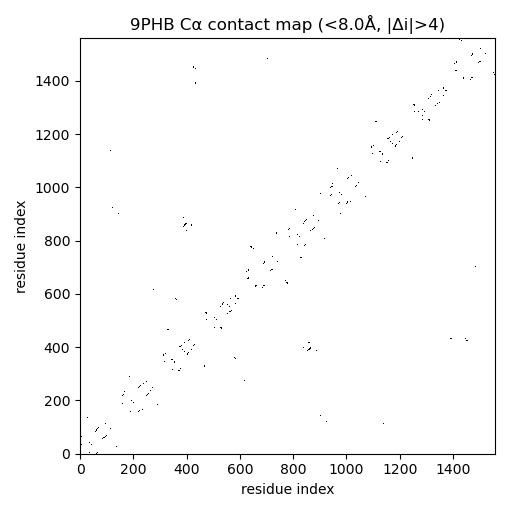5 THR F O 1
ATOM 16826 N N . PHE G 1 230 ? 178.503 107.750 200.219 1.00 18.32 206 PHE F N 1
ATOM 16827 C CA . PHE G 1 230 ? 177.747 108.520 201.208 1.00 22.11 206 PHE F CA 1
ATOM 16828 C C . PHE G 1 230 ? 178.152 109.980 201.023 1.00 24.36 206 PHE F C 1
ATOM 16829 O O . PHE G 1 230 ? 179.312 110.347 201.238 1.00 27.80 206 PHE F O 1
ATOM 16846 N N . ILE G 1 231 ? 177.189 110.805 200.618 1.00 23.51 207 ILE F N 1
ATOM 16847 C CA . ILE G 1 231 ? 177.457 112.222 200.416 1.00 25.74 207 ILE F CA 1
ATOM 16848 C C . ILE G 1 231 ? 177.316 112.940 201.749 1.00 29.28 207 ILE F C 1
ATOM 16849 O O . ILE G 1 231 ? 176.214 113.044 202.301 1.00 32.82 207 ILE F O 1
ATOM 16865 N N . LEU G 1 232 ? 178.428 113.438 202.273 1.00 35.24 208 LEU F N 1
ATOM 16866 C CA . LEU G 1 232 ? 178.358 114.174 203.525 1.00 34.47 208 LEU F CA 1
ATOM 16867 C C . LEU G 1 232 ? 177.600 115.483 203.311 1.00 41.22 208 LEU F C 1
ATOM 16868 O O . LEU G 1 232 ? 177.628 116.040 202.211 1.00 41.06 208 LEU F O 1
ATOM 16884 N N . PRO G 1 233 ? 176.915 115.994 204.334 1.00 47.91 209 PRO F N 1
ATOM 16885 C CA . PRO G 1 233 ? 176.148 117.230 204.152 1.00 41.77 209 PRO F CA 1
ATOM 16886 C C . PRO G 1 233 ? 177.030 118.369 203.661 1.00 44.35 209 PRO F C 1
ATOM 16887 O O . PRO G 1 233 ? 178.170 118.531 204.100 1.00 41.33 209 PRO F O 1
ATOM 16898 N N . GLY G 1 234 ? 176.488 119.164 202.741 1.00 44.81 210 GLY F N 1
ATOM 16899 C CA . GLY G 1 234 ? 177.189 120.311 202.206 1.00 45.08 210 GLY F CA 1
ATOM 16900 C C . GLY G 1 234 ? 178.006 120.051 200.959 1.00 44.45 210 GLY F C 1
ATOM 16901 O O . GLY G 1 234 ? 178.621 120.991 200.440 1.00 43.96 210 GLY F O 1
ATOM 16905 N N . PHE G 1 235 ? 178.035 118.818 200.460 1.00 43.62 211 PHE F N 1
ATOM 16906 C CA . PHE G 1 235 ? 178.804 118.469 199.271 1.00 38.27 211 PHE F CA 1
ATOM 16907 C C . PHE G 1 235 ? 177.873 118.452 198.066 1.00 41.83 211 PHE F C 1
ATOM 16908 O O . PHE G 1 235 ? 176.905 117.684 198.034 1.00 48.03 211 PHE F O 1
ATOM 16925 N N . LYS G 1 236 ? 178.168 119.299 197.078 1.00 47.81 212 LYS F N 1
ATOM 16926 C CA . LYS G 1 236 ? 177.380 119.393 195.855 1.00 49.21 212 LYS F CA 1
ATOM 16927 C C . LYS G 1 236 ? 178.275 119.317 194.624 1.00 47.48 212 LYS F C 1
ATOM 16928 O O . LYS G 1 236 ? 177.961 119.900 193.583 1.00 49.51 212 LYS F O 1
ATOM 16947 N N . GLY G 1 237 ? 179.391 118.604 194.727 1.00 46.02 213 GLY F N 1
ATOM 16948 C CA . GLY G 1 237 ? 180.347 118.493 193.646 1.00 46.59 213 GLY F CA 1
ATOM 16949 C C . GLY G 1 237 ? 180.054 117.325 192.729 1.00 46.40 213 GLY F C 1
ATOM 16950 O O . GLY G 1 237 ? 178.958 116.761 192.720 1.00 44.45 213 GLY F O 1
ATOM 16954 N N . GLU G 1 238 ? 181.065 116.958 191.947 1.00 45.44 214 GLU F N 1
ATOM 16955 C CA . GLU G 1 238 ? 180.963 115.892 190.962 1.00 42.38 214 GLU F CA 1
ATOM 16956 C C . GLU G 1 238 ? 181.805 114.703 191.406 1.00 41.16 214 GLU F C 1
ATOM 16957 O O . GLU G 1 238 ? 182.942 114.869 191.857 1.00 43.28 214 GLU F O 1
ATOM 16969 N N . ILE G 1 239 ? 181.241 113.505 191.271 1.00 33.47 215 ILE F N 1
ATOM 16970 C CA . ILE G 1 239 ? 181.928 112.279 191.657 1.00 32.07 215 ILE F CA 1
ATOM 16971 C C . ILE G 1 239 ? 182.987 111.944 190.615 1.00 39.47 215 ILE F C 1
ATOM 16972 O O . ILE G 1 239 ? 182.674 111.409 189.546 1.00 41.22 215 ILE F O 1
ATOM 16988 N N . LYS G 1 240 ? 184.244 112.253 190.922 1.00 41.30 216 LYS F N 1
ATOM 16989 C CA . LYS G 1 240 ? 185.352 112.002 190.015 1.00 34.17 216 LYS F CA 1
ATOM 16990 C C . LYS G 1 240 ? 186.030 110.678 190.362 1.00 33.38 216 LYS F C 1
ATOM 16991 O O . LYS G 1 240 ? 185.547 109.894 191.182 1.00 38.43 216 LYS F O 1
ATOM 17010 N N . GLY G 1 241 ? 187.165 110.422 189.724 1.00 30.83 217 GLY F N 1
ATOM 17011 C CA . GLY G 1 241 ? 187.948 109.238 190.013 1.00 27.66 217 GLY F CA 1
ATOM 17012 C C . GLY G 1 241 ? 187.382 107.984 189.377 1.00 24.65 217 GLY F C 1
ATOM 17013 O O . GLY G 1 241 ? 186.498 108.018 188.518 1.00 29.33 217 GLY F O 1
ATOM 17017 N N . VAL G 1 242 ? 187.921 106.843 189.820 1.00 19.32 218 VAL F N 1
ATOM 17018 C CA . VAL G 1 242 ? 187.524 105.547 189.279 1.00 21.77 218 VAL F CA 1
ATOM 17019 C C . VAL G 1 242 ? 186.307 104.965 189.982 1.00 28.71 218 VAL F C 1
ATOM 17020 O O . VAL G 1 242 ? 185.915 103.829 189.681 1.00 30.37 218 VAL F O 1
ATOM 17033 N N . ILE G 1 243 ? 185.700 105.700 190.913 1.00 29.83 219 ILE F N 1
ATOM 17034 C CA . ILE G 1 243 ? 184.499 105.216 191.581 1.00 26.48 219 ILE F CA 1
ATOM 17035 C C . ILE G 1 243 ? 183.322 105.285 190.618 1.00 29.17 219 ILE F C 1
ATOM 17036 O O . ILE G 1 243 ? 183.189 106.236 189.836 1.00 33.76 219 ILE F O 1
ATOM 17052 N N . ASP G 1 244 ? 182.461 104.270 190.669 1.00 29.16 220 ASP F N 1
ATOM 17053 C CA . ASP G 1 244 ? 181.302 104.206 189.787 1.00 30.11 220 ASP F CA 1
ATOM 17054 C C . ASP G 1 244 ? 180.478 105.483 189.885 1.00 31.07 220 ASP F C 1
ATOM 17055 O O . ASP G 1 244 ? 179.912 105.785 190.939 1.00 37.37 220 ASP F O 1
ATOM 17064 N N . LYS G 1 245 ? 180.405 106.240 188.789 1.00 28.38 221 LYS F N 1
ATOM 17065 C CA . LYS G 1 245 ? 179.669 107.497 188.780 1.00 28.11 221 LYS F CA 1
ATOM 17066 C C . LYS G 1 245 ? 178.178 107.311 188.539 1.00 27.59 221 LYS F C 1
ATOM 17067 O O . LYS G 1 245 ? 177.415 108.262 188.741 1.00 31.15 221 LYS F O 1
ATOM 17086 N N . ASN G 1 246 ? 177.746 106.125 188.114 1.00 24.90 222 ASN F N 1
ATOM 17087 C CA . ASN G 1 246 ? 176.345 105.854 187.830 1.00 24.69 222 ASN F CA 1
ATOM 17088 C C . ASN G 1 246 ? 175.658 105.090 188.954 1.00 27.11 222 ASN F C 1
ATOM 17089 O O . ASN G 1 246 ? 174.555 104.574 188.754 1.00 28.75 222 ASN F O 1
ATOM 17100 N N . LYS G 1 247 ? 176.285 105.002 190.123 1.00 26.89 223 LYS F N 1
ATOM 17101 C CA . LYS G 1 247 ? 175.687 104.348 191.277 1.00 25.88 223 LYS F CA 1
ATOM 17102 C C . LYS G 1 247 ? 175.039 105.389 192.178 1.00 22.31 223 LYS F C 1
ATOM 17103 O O . LYS G 1 247 ? 175.601 106.463 192.412 1.00 21.38 223 LYS F O 1
ATOM 17122 N N . LYS G 1 248 ? 173.849 105.067 192.677 1.00 23.41 224 LYS F N 1
ATOM 17123 C CA . LYS G 1 248 ? 173.103 106.011 193.496 1.00 26.42 224 LYS F CA 1
ATOM 17124 C C . LYS G 1 248 ? 173.742 106.135 194.875 1.00 28.72 224 LYS F C 1
ATOM 17125 O O . LYS G 1 248 ? 174.103 105.132 195.499 1.00 26.45 224 LYS F O 1
ATOM 17144 N N . ALA G 1 249 ? 173.879 107.369 195.349 1.00 24.78 225 ALA F N 1
ATOM 17145 C CA . ALA G 1 249 ? 174.517 107.665 196.621 1.00 21.29 225 ALA F CA 1
ATOM 17146 C C . ALA G 1 249 ? 173.478 107.810 197.728 1.00 29.06 225 ALA F C 1
ATOM 17147 O O . ALA G 1 249 ? 172.285 107.994 197.476 1.00 35.96 225 ALA F O 1
ATOM 17154 N N . PHE G 1 250 ? 173.954 107.722 198.969 1.00 28.82 226 PHE F N 1
ATOM 17155 C CA . PHE G 1 250 ? 173.115 107.857 200.156 1.00 18.86 226 PHE F CA 1
ATOM 17156 C C . PHE G 1 250 ? 173.321 109.246 200.747 1.00 28.42 226 PHE F C 1
ATOM 17157 O O . PHE G 1 250 ? 174.455 109.649 201.021 1.00 34.96 226 PHE F O 1
ATOM 17174 N N . SER G 1 251 ? 172.226 109.973 200.944 1.00 30.25 227 SER F N 1
ATOM 17175 C CA . SER G 1 251 ? 172.285 111.267 201.600 1.00 37.24 227 SER F CA 1
ATOM 17176 C C . SER G 1 251 ? 172.056 111.106 203.103 1.00 43.13 227 SER F C 1
ATOM 17177 O O . SER G 1 251 ? 171.651 110.047 203.588 1.00 47.92 227 SER F O 1
ATOM 17185 N N . LEU G 1 252 ? 172.337 112.174 203.851 1.00 41.95 228 LEU F N 1
ATOM 17186 C CA . LEU G 1 252 ? 172.211 112.165 205.305 1.00 40.81 228 LEU F CA 1
ATOM 17187 C C . LEU G 1 252 ? 171.587 113.476 205.790 1.00 39.85 228 LEU F C 1
ATOM 17188 O O . LEU G 1 252 ? 172.037 114.094 206.751 1.00 39.09 228 LEU F O 1
ATOM 17204 N N . GLU G 1 253 ? 170.524 113.917 205.116 1.00 47.33 229 GLU F N 1
ATOM 17205 C CA . GLU G 1 253 ? 169.896 115.191 205.450 1.00 47.13 229 GLU F CA 1
ATOM 17206 C C . GLU G 1 253 ? 168.486 115.014 206.003 1.00 49.35 229 GLU F C 1
ATOM 17207 O O . GLU G 1 253 ? 168.187 115.485 207.105 1.00 47.96 229 GLU F O 1
ATOM 17219 N N . GLU G 1 254 ? 167.617 114.339 205.256 1.00 50.90 230 GLU F N 1
ATOM 17220 C CA . GLU G 1 254 ? 166.211 114.257 205.621 1.00 45.33 230 GLU F CA 1
ATOM 17221 C C . GLU G 1 254 ? 165.878 112.904 206.243 1.00 43.83 230 GLU F C 1
ATOM 17222 O O . GLU G 1 254 ? 166.619 111.932 206.078 1.00 44.05 230 GLU F O 1
ATOM 17234 N N . PRO G 1 255 ? 164.759 112.817 206.969 1.00 39.98 231 PRO F N 1
ATOM 17235 C CA . PRO G 1 255 ? 164.434 111.563 207.669 1.00 40.82 231 PRO F CA 1
ATOM 17236 C C . PRO G 1 255 ? 164.325 110.357 206.757 1.00 43.06 231 PRO F C 1
ATOM 17237 O O . PRO G 1 255 ? 164.659 109.245 207.187 1.00 45.35 231 PRO F O 1
ATOM 17248 N N . ILE G 1 256 ? 163.859 110.528 205.519 1.00 38.48 232 ILE F N 1
ATOM 17249 C CA . ILE G 1 256 ? 163.751 109.388 204.616 1.00 38.92 232 ILE F CA 1
ATOM 17250 C C . ILE G 1 256 ? 165.130 108.820 204.307 1.00 43.01 232 ILE F C 1
ATOM 17251 O O . ILE G 1 256 ? 165.292 107.600 204.173 1.00 47.25 232 ILE F O 1
ATOM 17267 N N . ASP G 1 257 ? 166.144 109.680 204.197 1.00 43.72 233 ASP F N 1
ATOM 17268 C CA . ASP G 1 257 ? 167.500 109.195 203.964 1.00 41.26 233 ASP F CA 1
ATOM 17269 C C . ASP G 1 257 ? 167.981 108.316 205.111 1.00 37.86 233 ASP F C 1
ATOM 17270 O O . ASP G 1 257 ? 168.541 107.238 204.877 1.00 34.60 233 ASP F O 1
ATOM 17279 N N . LEU G 1 258 ? 167.768 108.755 206.353 1.00 35.34 234 LEU F N 1
ATOM 17280 C CA . LEU G 1 258 ? 168.167 107.955 207.502 1.00 33.27 234 LEU F CA 1
ATOM 17281 C C . LEU G 1 258 ? 167.359 106.670 207.602 1.00 32.70 234 LEU F C 1
ATOM 17282 O O . LEU G 1 258 ? 167.901 105.636 208.003 1.00 36.80 234 LEU F O 1
ATOM 17298 N N . PHE G 1 259 ? 166.074 106.707 207.246 1.00 25.47 235 PHE F N 1
ATOM 17299 C CA . PHE G 1 259 ? 165.287 105.479 207.229 1.00 29.91 235 PHE F CA 1
ATOM 17300 C C . PHE G 1 259 ? 165.844 104.485 206.219 1.00 40.14 235 PHE F C 1
ATOM 17301 O O . PHE G 1 259 ? 165.958 103.288 206.510 1.00 46.14 235 PHE F O 1
ATOM 17318 N N . ASN G 1 260 ? 166.202 104.964 205.025 1.00 40.64 236 ASN F N 1
ATOM 17319 C CA . ASN G 1 260 ? 166.774 104.075 204.020 1.00 29.84 236 ASN F CA 1
ATOM 17320 C C . ASN G 1 260 ? 168.109 103.509 204.486 1.00 33.00 236 ASN F C 1
ATOM 17321 O O . ASN G 1 260 ? 168.393 102.323 204.286 1.00 35.64 236 ASN F O 1
ATOM 17332 N N . LEU G 1 261 ? 168.940 104.343 205.112 1.00 34.46 237 LEU F N 1
ATOM 17333 C CA . LEU G 1 261 ? 170.223 103.866 205.622 1.00 36.49 237 LEU F CA 1
ATOM 17334 C C . LEU G 1 261 ? 170.028 102.807 206.703 1.00 32.58 237 LEU F C 1
ATOM 17335 O O . LEU G 1 261 ? 170.727 101.783 206.719 1.00 40.43 237 LEU F O 1
ATOM 17351 N N . LYS G 1 262 ? 169.085 103.040 207.618 1.00 27.28 238 LYS F N 1
ATOM 17352 C CA . LYS G 1 262 ? 168.797 102.066 208.663 1.00 33.93 238 LYS F CA 1
ATOM 17353 C C . LYS G 1 262 ? 168.317 100.752 208.067 1.00 30.14 238 LYS F C 1
ATOM 17354 O O . LYS G 1 262 ? 168.738 99.674 208.504 1.00 40.15 238 LYS F O 1
ATOM 17373 N N . GLU G 1 263 ? 167.429 100.818 207.074 1.00 26.28 239 GLU F N 1
ATOM 17374 C CA . GLU G 1 263 ? 166.961 99.594 206.436 1.00 34.02 239 GLU F CA 1
ATOM 17375 C C . GLU G 1 263 ? 168.110 98.866 205.751 1.00 40.09 239 GLU F C 1
ATOM 17376 O O . GLU G 1 263 ? 168.200 97.634 205.815 1.00 42.26 239 GLU F O 1
ATOM 17388 N N . LYS G 1 264 ? 169.001 99.612 205.095 1.00 37.23 240 LYS F N 1
ATOM 17389 C CA . LYS G 1 264 ? 170.167 98.996 204.472 1.00 31.79 240 LYS F CA 1
ATOM 17390 C C . LYS G 1 264 ? 170.993 98.235 205.497 1.00 38.33 240 LYS F C 1
ATOM 17391 O O . LYS G 1 264 ? 171.358 97.075 205.278 1.00 40.20 240 LYS F O 1
ATOM 17410 N N . ILE G 1 265 ? 171.315 98.882 206.619 1.00 41.55 241 ILE F N 1
ATOM 17411 C CA . ILE G 1 265 ? 172.160 98.235 207.621 1.00 29.58 241 ILE F CA 1
ATOM 17412 C C . ILE G 1 265 ? 171.467 97.003 208.190 1.00 28.99 241 ILE F C 1
ATOM 17413 O O . ILE G 1 265 ? 172.082 95.937 208.341 1.00 36.85 241 ILE F O 1
ATOM 17429 N N . LEU G 1 266 ? 170.178 97.126 208.517 1.00 32.92 242 LEU F N 1
ATOM 17430 C CA . LEU G 1 266 ? 169.458 95.996 209.093 1.00 36.97 242 LEU F CA 1
ATOM 17431 C C . LEU G 1 266 ? 169.421 94.821 208.125 1.00 36.60 242 LEU F C 1
ATOM 17432 O O . LEU G 1 266 ? 169.596 93.667 208.532 1.00 39.37 242 LEU F O 1
ATOM 17448 N N . ARG G 1 267 ? 169.192 95.093 206.839 1.00 45.16 243 ARG F N 1
ATOM 17449 C CA . ARG G 1 267 ? 169.206 94.026 205.845 1.00 49.53 243 ARG F CA 1
ATOM 17450 C C . ARG G 1 267 ? 170.594 93.415 205.711 1.00 45.70 243 ARG F C 1
ATOM 17451 O O . ARG G 1 267 ? 170.732 92.195 205.564 1.00 44.99 243 ARG F O 1
ATOM 17472 N N . MET G 1 268 ? 171.636 94.248 205.756 1.00 43.47 244 MET F N 1
ATOM 17473 C CA . MET G 1 268 ? 172.994 93.754 205.563 1.00 41.32 244 MET F CA 1
ATOM 17474 C C . MET G 1 268 ? 173.403 92.813 206.687 1.00 41.70 244 MET F C 1
ATOM 17475 O O . MET G 1 268 ? 173.890 91.705 206.435 1.00 41.89 244 MET F O 1
ATOM 17489 N N . TYR G 1 269 ? 173.209 93.231 207.937 1.00 46.61 245 TYR F N 1
ATOM 17490 C CA . TYR G 1 269 ? 173.694 92.472 209.082 1.00 41.76 245 TYR F CA 1
ATOM 17491 C C . TYR G 1 269 ? 172.628 91.593 209.724 1.00 42.35 245 TYR F C 1
ATOM 17492 O O . TYR G 1 269 ? 172.918 90.926 210.721 1.00 41.77 245 TYR F O 1
ATOM 17510 N N . ASP G 1 270 ? 171.414 91.565 209.179 1.00 44.81 246 ASP F N 1
ATOM 17511 C CA . ASP G 1 270 ? 170.334 90.736 209.711 1.00 48.31 246 ASP F CA 1
ATOM 17512 C C . ASP G 1 270 ? 170.089 91.078 211.186 1.00 47.72 246 ASP F C 1
ATOM 17513 O O . ASP G 1 270 ? 170.355 90.296 212.100 1.00 47.78 246 ASP F O 1
ATOM 17522 N N . LEU G 1 271 ? 169.619 92.300 211.402 1.00 40.40 247 LEU F N 1
ATOM 17523 C CA . LEU G 1 271 ? 169.306 92.819 212.726 1.00 39.10 247 LEU F CA 1
ATOM 17524 C C . LEU G 1 271 ? 167.819 93.153 212.804 1.00 46.23 247 LEU F C 1
ATOM 17525 O O . LEU G 1 271 ? 167.058 92.942 211.856 1.00 50.64 247 LEU F O 1
ATOM 17541 N N . THR G 1 272 ? 167.408 93.679 213.956 1.00 49.76 248 THR F N 1
ATOM 17542 C CA . THR G 1 272 ? 166.052 94.166 214.156 1.00 50.40 248 THR F CA 1
ATOM 17543 C C . THR G 1 272 ? 166.103 95.402 215.041 1.00 49.43 248 THR F C 1
ATOM 17544 O O . THR G 1 272 ? 167.053 95.608 215.800 1.00 44.56 248 THR F O 1
ATOM 17555 N N . LEU G 1 273 ? 165.064 96.227 214.937 1.00 43.54 249 LEU F N 1
ATOM 17556 C CA . LEU G 1 273 ? 165.003 97.473 215.685 1.00 42.76 249 LEU F CA 1
ATOM 17557 C C . LEU G 1 273 ? 163.546 97.814 215.958 1.00 48.52 249 LEU F C 1
ATOM 17558 O O . LEU G 1 273 ? 162.635 97.318 215.291 1.00 49.68 249 LEU F O 1
ATOM 17574 N N . GLU G 1 274 ? 163.338 98.672 216.954 1.00 61.21 250 GLU F N 1
ATOM 17575 C CA . GLU G 1 274 ? 162.012 99.120 217.350 1.00 60.59 250 GLU F CA 1
ATOM 17576 C C . GLU G 1 274 ? 161.884 100.617 217.105 1.00 58.79 250 GLU F C 1
ATOM 17577 O O . GLU G 1 274 ? 162.878 101.349 217.094 1.00 61.13 250 GLU F O 1
ATOM 17589 N N . ASP G 1 275 ? 160.643 101.066 216.910 1.00 51.22 251 ASP F N 1
ATOM 17590 C CA . ASP G 1 275 ? 160.416 102.440 216.473 1.00 52.83 251 ASP F CA 1
ATOM 17591 C C . ASP G 1 275 ? 160.919 103.447 217.499 1.00 53.77 251 ASP F C 1
ATOM 17592 O O . ASP G 1 275 ? 161.551 104.445 217.136 1.00 51.61 251 ASP F O 1
ATOM 17601 N N . LYS G 1 276 ? 160.652 103.206 218.785 1.00 49.07 252 LYS F N 1
ATOM 17602 C CA . LYS G 1 276 ? 161.058 104.158 219.817 1.00 49.18 252 LYS F CA 1
ATOM 17603 C C . LYS G 1 276 ? 162.571 104.337 219.824 1.00 56.78 252 LYS F C 1
ATOM 17604 O O . LYS G 1 276 ? 163.083 105.465 219.901 1.00 58.33 252 LYS F O 1
ATOM 17623 N N . LYS G 1 277 ? 163.306 103.226 219.748 1.00 54.82 253 LYS F N 1
ATOM 17624 C CA . LYS G 1 277 ? 164.756 103.307 219.646 1.00 47.40 253 LYS F CA 1
ATOM 17625 C C . LYS G 1 277 ? 165.164 104.096 218.413 1.00 46.79 253 LYS F C 1
ATOM 17626 O O . LYS G 1 277 ? 166.141 104.851 218.444 1.00 48.27 253 LYS F O 1
ATOM 17645 N N . TRP G 1 278 ? 164.425 103.934 217.313 1.00 39.98 254 TRP F N 1
ATOM 17646 C CA . TRP G 1 278 ? 164.761 104.657 216.094 1.00 42.32 254 TRP F CA 1
ATOM 17647 C C . TRP G 1 278 ? 164.590 106.160 216.278 1.00 44.16 254 TRP F C 1
ATOM 17648 O O . TRP G 1 278 ? 165.439 106.943 215.835 1.00 49.36 254 TRP F O 1
ATOM 17669 N N . GLU G 1 279 ? 163.504 106.588 216.928 1.00 36.48 255 GLU F N 1
ATOM 17670 C CA . GLU G 1 279 ? 163.325 108.020 217.160 1.00 33.22 255 GLU F CA 1
ATOM 17671 C C . GLU G 1 279 ? 164.414 108.556 218.076 1.00 39.37 255 GLU F C 1
ATOM 17672 O O . GLU G 1 279 ? 164.950 109.648 217.845 1.00 42.70 255 GLU F O 1
ATOM 17684 N N . ARG G 1 280 ? 164.761 107.800 219.121 1.00 42.16 256 ARG F N 1
ATOM 17685 C CA . ARG G 1 280 ? 165.824 108.245 220.016 1.00 33.35 256 ARG F CA 1
ATOM 17686 C C . ARG G 1 280 ? 167.147 108.388 219.270 1.00 40.68 256 ARG F C 1
ATOM 17687 O O . ARG G 1 280 ? 167.860 109.386 219.436 1.00 37.38 256 ARG F O 1
ATOM 17708 N N . ILE G 1 281 ? 167.484 107.401 218.437 1.00 42.09 257 ILE F N 1
ATOM 17709 C CA . ILE G 1 281 ? 168.739 107.438 217.694 1.00 32.95 257 ILE F CA 1
ATOM 17710 C C . ILE G 1 281 ? 168.751 108.607 216.718 1.00 35.55 257 ILE F C 1
ATOM 17711 O O . ILE G 1 281 ? 169.762 109.305 216.577 1.00 43.73 257 ILE F O 1
ATOM 17727 N N . LYS G 1 282 ? 167.640 108.827 216.011 1.00 32.54 258 LYS F N 1
ATOM 17728 C CA . LYS G 1 282 ? 167.574 109.941 215.073 1.00 34.10 258 LYS F CA 1
ATOM 17729 C C . LYS G 1 282 ? 167.747 111.272 215.791 1.00 35.05 258 LYS F C 1
ATOM 17730 O O . LYS G 1 282 ? 168.457 112.163 215.305 1.00 36.74 258 LYS F O 1
ATOM 17749 N N . ALA G 1 283 ? 167.094 111.433 216.945 1.00 34.99 259 ALA F N 1
ATOM 17750 C CA . ALA G 1 283 ? 167.244 112.669 217.704 1.00 35.43 259 ALA F CA 1
ATOM 17751 C C . ALA G 1 283 ? 168.685 112.860 218.155 1.00 41.41 259 ALA F C 1
ATOM 17752 O O . ALA G 1 283 ? 169.227 113.968 218.075 1.00 41.14 259 ALA F O 1
ATOM 17759 N N . LYS G 1 284 ? 169.324 111.787 218.628 1.00 43.47 260 LYS F N 1
ATOM 17760 C CA . LYS G 1 284 ? 170.723 111.877 219.033 1.00 41.99 260 LYS F CA 1
ATOM 17761 C C . LYS G 1 284 ? 171.598 112.315 217.865 1.00 47.10 260 LYS F C 1
ATOM 17762 O O . LYS G 1 284 ? 172.461 113.188 218.010 1.00 44.84 260 LYS F O 1
ATOM 17781 N N . PHE G 1 285 ? 171.387 111.711 216.695 1.00 47.55 261 PHE F N 1
ATOM 17782 C CA . PHE G 1 285 ? 172.186 112.044 215.520 1.00 36.93 261 PHE F CA 1
ATOM 17783 C C . PHE G 1 285 ? 172.015 113.509 215.137 1.00 38.87 261 PHE F C 1
ATOM 17784 O O . PHE G 1 285 ? 172.999 114.232 214.924 1.00 40.27 261 PHE F O 1
ATOM 17801 N N . ASN G 1 286 ? 170.764 113.970 215.054 1.00 41.28 262 ASN F N 1
ATOM 17802 C CA . ASN G 1 286 ? 170.519 115.355 214.664 1.00 41.07 262 ASN F CA 1
ATOM 17803 C C . ASN G 1 286 ? 171.103 116.326 215.682 1.00 42.41 262 ASN F C 1
ATOM 17804 O O . ASN G 1 286 ? 171.656 117.367 215.309 1.00 43.61 262 ASN F O 1
ATOM 17815 N N . THR G 1 287 ? 170.989 116.009 216.974 1.00 43.47 263 THR F N 1
ATOM 17816 C CA . THR G 1 287 ? 171.596 116.862 217.990 1.00 47.93 263 THR F CA 1
ATOM 17817 C C . THR G 1 287 ? 173.110 116.900 217.836 1.00 49.00 263 THR F C 1
ATOM 17818 O O . THR G 1 287 ? 173.730 117.961 217.979 1.00 45.71 263 THR F O 1
ATOM 17829 N N . LYS G 1 288 ? 173.725 115.752 217.546 1.00 49.41 264 LYS F N 1
ATOM 17830 C CA . LYS G 1 288 ? 175.170 115.716 217.348 1.00 44.77 264 LYS F CA 1
ATOM 17831 C C . LYS G 1 288 ? 175.585 116.618 216.195 1.00 44.34 264 LYS F C 1
ATOM 17832 O O . LYS G 1 288 ? 176.529 117.407 216.317 1.00 38.69 264 LYS F O 1
ATOM 17851 N N . LEU G 1 289 ? 174.887 116.519 215.060 1.00 49.10 265 LEU F N 1
ATOM 17852 C CA . LEU G 1 289 ? 175.265 117.339 213.912 1.00 47.11 265 LEU F CA 1
ATOM 17853 C C . LEU G 1 289 ? 175.108 118.826 214.200 1.00 53.16 265 LEU F C 1
ATOM 17854 O O . LEU G 1 289 ? 175.976 119.621 213.824 1.00 52.65 265 LEU F O 1
ATOM 17870 N N . LYS G 1 290 ? 174.021 119.223 214.854 1.00 64.68 266 LYS F N 1
ATOM 17871 C CA . LYS G 1 290 ? 173.783 120.631 215.149 1.00 64.19 266 LYS F CA 1
ATOM 17872 C C . LYS G 1 290 ? 174.895 121.199 216.023 1.00 67.24 266 LYS F C 1
ATOM 17873 O O . LYS G 1 290 ? 175.112 122.410 216.066 1.00 67.95 266 LYS F O 1
ATOM 17893 N N . GLU H 1 135 ? 189.920 86.977 265.828 1.00 47.60 111 GLU H N 1
ATOM 17894 C CA . GLU H 1 135 ? 189.584 86.654 264.412 1.00 51.64 111 GLU H CA 1
ATOM 17895 C C . GLU H 1 135 ? 190.290 87.617 263.463 1.00 53.08 111 GLU H C 1
ATOM 17896 O O . GLU H 1 135 ? 190.949 87.195 262.514 1.00 55.63 111 GLU H O 1
ATOM 17908 N N . LEU H 1 136 ? 190.146 88.913 263.726 1.00 48.11 112 LEU H N 1
ATOM 17909 C CA . LEU H 1 136 ? 190.764 89.964 262.925 1.00 44.22 112 LEU H CA 1
ATOM 17910 C C . LEU H 1 136 ? 191.982 90.552 263.631 1.00 48.85 112 LEU H C 1
ATOM 17911 O O . LEU H 1 136 ? 192.333 91.716 263.433 1.00 49.34 112 LEU H O 1
ATOM 17927 N N . GLU H 1 137 ? 192.646 89.746 264.463 1.00 56.25 113 GLU H N 1
ATOM 17928 C CA . GLU H 1 137 ? 193.792 90.237 265.219 1.00 54.67 113 GLU H CA 1
ATOM 17929 C C . GLU H 1 137 ? 194.941 90.668 264.318 1.00 56.51 113 GLU H C 1
ATOM 17930 O O . GLU H 1 137 ? 195.847 91.367 264.784 1.00 52.70 113 GLU H O 1
ATOM 17942 N N . LYS H 1 138 ? 194.928 90.271 263.048 1.00 51.77 114 LYS H N 1
ATOM 17943 C CA . LYS H 1 138 ? 195.986 90.617 262.109 1.00 46.25 114 LYS H CA 1
ATOM 17944 C C . LYS H 1 138 ? 195.716 91.915 261.359 1.00 46.79 114 LYS H C 1
ATOM 17945 O O . LYS H 1 138 ? 196.498 92.272 260.472 1.00 50.74 114 LYS H O 1
ATOM 17964 N N . LYS H 1 139 ? 194.640 92.624 261.684 1.00 41.89 115 LYS H N 1
ATOM 17965 C CA . LYS H 1 139 ? 194.282 93.866 261.014 1.00 40.33 115 LYS H CA 1
ATOM 17966 C C . LYS H 1 139 ? 194.644 95.059 261.887 1.00 41.56 115 LYS H C 1
ATOM 17967 O O . LYS H 1 139 ? 194.503 95.011 263.112 1.00 45.90 115 LYS H O 1
ATOM 17986 N N . ILE H 1 140 ? 195.109 96.126 261.250 1.00 39.95 116 ILE H N 1
ATOM 17987 C CA . ILE H 1 140 ? 195.440 97.369 261.935 1.00 36.93 116 ILE H CA 1
ATOM 17988 C C . ILE H 1 140 ? 194.223 98.279 261.914 1.00 37.85 116 ILE H C 1
ATOM 17989 O O . ILE H 1 140 ? 193.483 98.330 260.925 1.00 43.02 116 ILE H O 1
ATOM 18005 N N . PHE H 1 141 ? 194.010 99.000 263.011 1.00 24.90 117 PHE H N 1
ATOM 18006 C CA . PHE H 1 141 ? 192.923 99.967 263.144 1.00 18.67 117 PHE H CA 1
ATOM 18007 C C . PHE H 1 141 ? 193.551 101.302 263.528 1.00 28.53 117 PHE H C 1
ATOM 18008 O O . PHE H 1 141 ? 193.984 101.493 264.666 1.00 50.94 117 PHE H O 1
ATOM 18025 N N . ILE H 1 142 ? 193.595 102.232 262.577 1.00 21.62 118 ILE H N 1
ATOM 18026 C CA . ILE H 1 142 ? 194.272 103.511 262.779 1.00 30.38 118 ILE H CA 1
ATOM 18027 C C . ILE H 1 142 ? 193.247 104.501 263.327 1.00 30.49 118 ILE H C 1
ATOM 18028 O O . ILE H 1 142 ? 192.499 105.120 262.570 1.00 37.16 118 ILE H O 1
ATOM 18044 N N . SER H 1 143 ? 193.207 104.649 264.648 1.00 31.58 119 SER H N 1
ATOM 18045 C CA . SER H 1 143 ? 192.394 105.683 265.271 1.00 34.63 119 SER H CA 1
ATOM 18046 C C . SER H 1 143 ? 193.065 107.036 265.093 1.00 32.11 119 SER H C 1
ATOM 18047 O O . SER H 1 143 ? 194.277 107.170 265.277 1.00 40.02 119 SER H O 1
ATOM 18055 N N . HIS H 1 144 ? 192.277 108.042 264.736 1.00 30.77 120 HIS H N 1
ATOM 18056 C CA . HIS H 1 144 ? 192.826 109.358 264.429 1.00 35.43 120 HIS H CA 1
ATOM 18057 C C . HIS H 1 144 ? 191.685 110.366 264.386 1.00 32.90 120 HIS H C 1
ATOM 18058 O O . HIS H 1 144 ? 190.518 110.029 264.602 1.00 28.48 120 HIS H O 1
ATOM 18072 N N . SER H 1 145 ? 192.043 111.614 264.099 1.00 34.68 121 SER H N 1
ATOM 18073 C CA . SER H 1 145 ? 191.093 112.690 263.869 1.00 35.93 121 SER H CA 1
ATOM 18074 C C . SER H 1 145 ? 191.198 113.144 262.420 1.00 39.48 121 SER H C 1
ATOM 18075 O O . SER H 1 145 ? 192.292 113.177 261.849 1.00 41.70 121 SER H O 1
ATOM 18083 N N . SER H 1 146 ? 190.056 113.492 261.825 1.00 49.63 122 SER H N 1
ATOM 18084 C CA . SER H 1 146 ? 190.042 113.857 260.414 1.00 50.14 122 SER H CA 1
ATOM 18085 C C . SER H 1 146 ? 190.923 115.063 260.118 1.00 55.15 122 SER H C 1
ATOM 18086 O O . SER H 1 146 ? 191.407 115.198 258.990 1.00 57.67 122 SER H O 1
ATOM 18094 N N . LYS H 1 147 ? 191.141 115.943 261.097 1.00 48.53 123 LYS H N 1
ATOM 18095 C CA . LYS H 1 147 ? 191.992 117.104 260.861 1.00 43.66 123 LYS H CA 1
ATOM 18096 C C . LYS H 1 147 ? 193.430 116.688 260.579 1.00 46.00 123 LYS H C 1
ATOM 18097 O O . LYS H 1 147 ? 194.092 117.271 259.713 1.00 51.06 123 LYS H O 1
ATOM 18116 N N . ASP H 1 148 ? 193.932 115.686 261.301 1.00 50.87 124 ASP H N 1
ATOM 18117 C CA . ASP H 1 148 ? 195.284 115.169 261.082 1.00 50.90 124 ASP H CA 1
ATOM 18118 C C . ASP H 1 148 ? 195.249 114.138 259.954 1.00 50.65 124 ASP H C 1
ATOM 18119 O O . ASP H 1 148 ? 195.371 112.928 260.154 1.00 51.64 124 ASP H O 1
ATOM 18128 N N . LYS H 1 149 ? 195.078 114.653 258.738 1.00 51.26 125 LYS H N 1
ATOM 18129 C CA . LYS H 1 149 ? 194.881 113.818 257.559 1.00 47.86 125 LYS H CA 1
ATOM 18130 C C . LYS H 1 149 ? 196.183 113.565 256.804 1.00 48.58 125 LYS H C 1
ATOM 18131 O O . LYS H 1 149 ? 196.475 112.425 256.431 1.00 45.22 125 LYS H O 1
ATOM 18150 N N . ILE H 1 150 ? 196.972 114.614 256.570 1.00 48.17 126 ILE H N 1
ATOM 18151 C CA . ILE H 1 150 ? 198.174 114.475 255.752 1.00 48.97 126 ILE H CA 1
ATOM 18152 C C . ILE H 1 150 ? 199.176 113.545 256.426 1.00 47.96 126 ILE H C 1
ATOM 18153 O O . ILE H 1 150 ? 199.731 112.637 255.794 1.00 47.27 126 ILE H O 1
ATOM 18169 N N . VAL H 1 151 ? 199.423 113.755 257.720 1.00 43.03 127 VAL H N 1
ATOM 18170 C CA . VAL H 1 151 ? 200.407 112.941 258.428 1.00 39.99 127 VAL H CA 1
ATOM 18171 C C . VAL H 1 151 ? 199.958 111.487 258.470 1.00 43.86 127 VAL H C 1
ATOM 18172 O O . VAL H 1 151 ? 200.760 110.567 258.266 1.00 50.30 127 VAL H O 1
ATOM 18185 N N . CYS H 1 152 ? 198.674 111.254 258.743 1.00 36.66 128 CYS H N 1
ATOM 18186 C CA . CYS H 1 152 ? 198.165 109.888 258.766 1.00 36.30 128 CYS H CA 1
ATOM 18187 C C . CYS H 1 152 ? 198.239 109.250 257.386 1.00 44.24 128 CYS H C 1
ATOM 18188 O O . CYS H 1 152 ? 198.525 108.054 257.262 1.00 48.63 128 CYS H O 1
ATOM 18196 N N . ASN H 1 153 ? 197.975 110.028 256.334 1.00 45.18 129 ASN H N 1
ATOM 18197 C CA . ASN H 1 153 ? 198.089 109.497 254.980 1.00 45.96 129 ASN H CA 1
ATOM 18198 C C . ASN H 1 153 ? 199.520 109.062 254.690 1.00 48.39 129 ASN H C 1
ATOM 18199 O O . ASN H 1 153 ? 199.759 107.975 254.148 1.00 50.53 129 ASN H O 1
ATOM 18210 N N . ALA H 1 154 ? 200.490 109.902 255.058 1.00 42.53 130 ALA H N 1
ATOM 18211 C CA . ALA H 1 154 ? 201.890 109.546 254.850 1.00 40.73 130 ALA H CA 1
ATOM 18212 C C . ALA H 1 154 ? 202.264 108.308 255.654 1.00 40.40 130 ALA H C 1
ATOM 18213 O O . ALA H 1 154 ? 202.987 107.434 255.164 1.00 40.79 130 ALA H O 1
ATOM 18220 N N . PHE H 1 155 ? 201.784 108.218 256.896 1.00 45.83 131 PHE H N 1
ATOM 18221 C CA . PHE H 1 155 ? 202.088 107.059 257.729 1.00 47.54 131 PHE H CA 1
ATOM 18222 C C . PHE H 1 155 ? 201.504 105.782 257.133 1.00 43.93 131 PHE H C 1
ATOM 18223 O O . PHE H 1 155 ? 202.159 104.732 257.132 1.00 45.98 131 PHE H O 1
ATOM 18240 N N . VAL H 1 156 ? 200.277 105.853 256.613 1.00 34.02 132 VAL H N 1
ATOM 18241 C CA . VAL H 1 156 ? 199.662 104.682 255.995 1.00 38.65 132 VAL H CA 1
ATOM 18242 C C . VAL H 1 156 ? 200.433 104.273 254.746 1.00 50.67 132 VAL H C 1
ATOM 18243 O O . VAL H 1 156 ? 200.661 103.081 254.499 1.00 53.06 132 VAL H O 1
ATOM 18256 N N . GLU H 1 157 ? 200.845 105.249 253.935 1.00 55.62 133 GLU H N 1
ATOM 18257 C CA . GLU H 1 157 ? 201.636 104.921 252.754 1.00 48.64 133 GLU H CA 1
ATOM 18258 C C . GLU H 1 157 ? 202.959 104.270 253.144 1.00 45.58 133 GLU H C 1
ATOM 18259 O O . GLU H 1 157 ? 203.402 103.311 252.501 1.00 46.39 133 GLU H O 1
ATOM 18271 N N . LEU H 1 158 ? 203.604 104.782 254.197 1.00 42.03 134 LEU H N 1
ATOM 18272 C CA . LEU H 1 158 ? 204.842 104.174 254.675 1.00 41.74 134 LEU H CA 1
ATOM 18273 C C . LEU H 1 158 ? 204.601 102.731 255.094 1.00 42.87 134 LEU H C 1
ATOM 18274 O O . LEU H 1 158 ? 205.390 101.835 254.765 1.00 37.38 134 LEU H O 1
ATOM 18290 N N . LEU H 1 159 ? 203.505 102.488 255.814 1.00 48.83 135 LEU H N 1
ATOM 18291 C CA . LEU H 1 159 ? 203.164 101.124 256.200 1.00 43.62 135 LEU H CA 1
ATOM 18292 C C . LEU H 1 159 ? 203.004 100.236 254.976 1.00 45.75 135 LEU H C 1
ATOM 18293 O O . LEU H 1 159 ? 203.450 99.083 254.972 1.00 43.88 135 LEU H O 1
ATOM 18309 N N . GLU H 1 160 ? 202.355 100.751 253.930 1.00 53.13 136 GLU H N 1
ATOM 18310 C CA . GLU H 1 160 ? 202.146 99.944 252.732 1.00 51.26 136 GLU H CA 1
ATOM 18311 C C . GLU H 1 160 ? 203.465 99.616 252.040 1.00 56.23 136 GLU H C 1
ATOM 18312 O O . GLU H 1 160 ? 203.678 98.478 251.606 1.00 55.66 136 GLU H O 1
ATOM 18324 N N . ASP H 1 161 ? 204.364 100.599 251.922 1.00 55.72 137 ASP H N 1
ATOM 18325 C CA . ASP H 1 161 ? 205.651 100.335 251.276 1.00 51.83 137 ASP H CA 1
ATOM 18326 C C . ASP H 1 161 ? 206.505 99.367 252.085 1.00 46.37 137 ASP H C 1
ATOM 18327 O O . ASP H 1 161 ? 207.236 98.554 251.508 1.00 43.13 137 ASP H O 1
ATOM 18336 N N . ILE H 1 162 ? 206.440 99.435 253.417 1.00 42.80 138 ILE H N 1
ATOM 18337 C CA . ILE H 1 162 ? 207.238 98.501 254.209 1.00 43.65 138 ILE H CA 1
ATOM 18338 C C . ILE H 1 162 ? 206.887 97.062 253.855 1.00 45.93 138 ILE H C 1
ATOM 18339 O O . ILE H 1 162 ? 207.723 96.160 253.995 1.00 46.35 138 ILE H O 1
ATOM 18355 N N . GLY H 1 163 ? 205.662 96.818 253.395 1.00 49.57 139 GLY H N 1
ATOM 18356 C CA . GLY H 1 163 ? 205.269 95.492 252.958 1.00 49.04 139 GLY H CA 1
ATOM 18357 C C . GLY H 1 163 ? 204.006 94.975 253.615 1.00 52.05 139 GLY H C 1
ATOM 18358 O O . GLY H 1 163 ? 203.738 93.770 253.589 1.00 53.50 139 GLY H O 1
ATOM 18362 N N . VAL H 1 164 ? 203.223 95.870 254.205 1.00 52.56 140 VAL H N 1
ATOM 18363 C CA . VAL H 1 164 ? 201.958 95.508 254.833 1.00 45.82 140 VAL H CA 1
ATOM 18364 C C . VAL H 1 164 ? 200.870 95.507 253.768 1.00 48.74 140 VAL H C 1
ATOM 18365 O O . VAL H 1 164 ? 200.749 96.461 252.990 1.00 50.33 140 VAL H O 1
ATOM 18378 N N . SER H 1 165 ? 200.081 94.437 253.728 1.00 47.93 141 SER H N 1
ATOM 18379 C CA . SER H 1 165 ? 199.004 94.347 252.753 1.00 46.48 141 SER H CA 1
ATOM 18380 C C . SER H 1 165 ? 198.058 95.530 252.904 1.00 45.93 141 SER H C 1
ATOM 18381 O O . SER H 1 165 ? 197.717 95.937 254.017 1.00 52.56 141 SER H O 1
ATOM 18389 N N . SER H 1 166 ? 197.635 96.090 251.770 1.00 40.90 142 SER H N 1
ATOM 18390 C CA . SER H 1 166 ? 196.758 97.252 251.793 1.00 40.58 142 SER H CA 1
ATOM 18391 C C . SER H 1 166 ? 195.355 96.923 252.282 1.00 43.41 142 SER H C 1
ATOM 18392 O O . SER H 1 166 ? 194.582 97.847 252.553 1.00 42.28 142 SER H O 1
ATOM 18400 N N . GLU H 1 167 ? 195.007 95.644 252.400 1.00 49.01 143 GLU H N 1
ATOM 18401 C CA . GLU H 1 167 ? 193.690 95.234 252.866 1.00 47.65 143 GLU H CA 1
ATOM 18402 C C . GLU H 1 167 ? 193.624 95.054 254.377 1.00 47.35 143 GLU H C 1
ATOM 18403 O O . GLU H 1 167 ? 192.560 94.701 254.897 1.00 48.05 143 GLU H O 1
ATOM 18415 N N . ASP H 1 168 ? 194.726 95.281 255.090 1.00 42.23 144 ASP H N 1
ATOM 18416 C CA . ASP H 1 168 ? 194.756 95.181 256.544 1.00 37.11 144 ASP H CA 1
ATOM 18417 C C . ASP H 1 168 ? 194.558 96.524 257.230 1.00 34.67 144 ASP H C 1
ATOM 18418 O O . ASP H 1 168 ? 193.862 96.596 258.246 1.00 38.73 144 ASP H O 1
ATOM 18427 N N . ILE H 1 169 ? 195.153 97.591 256.698 1.00 34.66 145 ILE H N 1
ATOM 18428 C CA . ILE H 1 169 ? 194.968 98.911 257.284 1.00 34.73 145 ILE H CA 1
ATOM 18429 C C . ILE H 1 169 ? 193.508 99.314 257.155 1.00 37.23 145 ILE H C 1
ATOM 18430 O O . ILE H 1 169 ? 192.894 99.159 256.092 1.00 42.41 145 ILE H O 1
ATOM 18446 N N . ILE H 1 170 ? 192.944 99.831 258.239 1.00 36.67 146 ILE H N 1
ATOM 18447 C CA . ILE H 1 170 ? 191.571 100.332 258.259 1.00 34.89 146 ILE H CA 1
ATOM 18448 C C . ILE H 1 170 ? 191.670 101.825 258.547 1.00 28.42 146 ILE H C 1
ATOM 18449 O O . ILE H 1 170 ? 191.696 102.259 259.701 1.00 40.43 146 ILE H O 1
ATOM 18465 N N . TYR H 1 171 ? 191.724 102.623 257.486 1.00 30.49 147 TYR H N 1
ATOM 18466 C CA . TYR H 1 171 ? 191.923 104.067 257.572 1.00 33.12 147 TYR H CA 1
ATOM 18467 C C . TYR H 1 171 ? 190.693 104.720 256.950 1.00 43.05 147 TYR H C 1
ATOM 18468 O O . TYR H 1 171 ? 190.617 104.882 255.728 1.00 47.89 147 TYR H O 1
ATOM 18486 N N . THR H 1 172 ? 189.728 105.095 257.793 1.00 37.88 148 THR H N 1
ATOM 18487 C CA . THR H 1 172 ? 188.422 105.525 257.308 1.00 36.25 148 THR H CA 1
ATOM 18488 C C . THR H 1 172 ? 188.469 106.837 256.539 1.00 35.41 148 THR H C 1
ATOM 18489 O O . THR H 1 172 ? 187.474 107.189 255.898 1.00 43.80 148 THR H O 1
ATOM 18500 N N . SER H 1 173 ? 189.580 107.565 256.583 1.00 35.66 149 SER H N 1
ATOM 18501 C CA . SER H 1 173 ? 189.715 108.816 255.850 1.00 37.46 149 SER H CA 1
ATOM 18502 C C . SER H 1 173 ? 190.308 108.622 254.459 1.00 38.80 149 SER H C 1
ATOM 18503 O O . SER H 1 173 ? 190.678 109.609 253.816 1.00 42.14 149 SER H O 1
ATOM 18511 N N . SER H 1 174 ? 190.405 107.381 253.983 1.00 35.81 150 SER H N 1
ATOM 18512 C CA . SER H 1 174 ? 190.948 107.082 252.667 1.00 37.46 150 SER H CA 1
ATOM 18513 C C . SER H 1 174 ? 189.941 106.247 251.890 1.00 40.00 150 SER H C 1
ATOM 18514 O O . SER H 1 174 ? 189.413 105.257 252.429 1.00 40.04 150 SER H O 1
ATOM 18522 N N . PRO H 1 175 ? 189.643 106.591 250.632 1.00 41.09 151 PRO H N 1
ATOM 18523 C CA . PRO H 1 175 ? 188.675 105.785 249.871 1.00 36.28 151 PRO H CA 1
ATOM 18524 C C . PRO H 1 175 ? 189.079 104.330 249.715 1.00 39.09 151 PRO H C 1
ATOM 18525 O O . PRO H 1 175 ? 188.202 103.462 249.630 1.00 38.31 151 PRO H O 1
ATOM 18536 N N . TYR H 1 176 ? 190.377 104.035 249.673 1.00 41.76 152 TYR H N 1
ATOM 18537 C CA . TYR H 1 176 ? 190.841 102.685 249.378 1.00 39.74 152 TYR H CA 1
ATOM 18538 C C . TYR H 1 176 ? 190.844 101.770 250.596 1.00 42.51 152 TYR H C 1
ATOM 18539 O O . TYR H 1 176 ? 190.987 100.554 250.431 1.00 43.46 152 TYR H O 1
ATOM 18557 N N . HIS H 1 177 ? 190.696 102.316 251.805 1.00 44.90 153 HIS H N 1
ATOM 18558 C CA . HIS H 1 177 ? 190.531 101.509 253.004 1.00 42.47 153 HIS H CA 1
ATOM 18559 C C . HIS H 1 177 ? 189.305 101.903 253.816 1.00 41.81 153 HIS H C 1
ATOM 18560 O O . HIS H 1 177 ? 189.100 101.351 254.902 1.00 39.63 153 HIS H O 1
ATOM 18574 N N . GLY H 1 178 ? 188.487 102.831 253.325 1.00 46.99 154 GLY H N 1
ATOM 18575 C CA . GLY H 1 178 ? 187.370 103.352 254.089 1.00 45.76 154 GLY H CA 1
ATOM 18576 C C . GLY H 1 178 ? 186.220 102.383 254.267 1.00 41.24 154 GLY H C 1
ATOM 18577 O O . GLY H 1 178 ? 186.391 101.166 254.143 1.00 42.59 154 GLY H O 1
ATOM 18581 N N . ILE H 1 179 ? 185.043 102.918 254.562 1.00 40.09 155 ILE H N 1
ATOM 18582 C CA . ILE H 1 179 ? 183.867 102.087 254.828 1.00 46.44 155 ILE H CA 1
ATOM 18583 C C . ILE H 1 179 ? 183.196 101.747 253.496 1.00 43.25 155 ILE H C 1
ATOM 18584 O O . ILE H 1 179 ? 182.902 102.662 252.713 1.00 39.34 155 ILE H O 1
ATOM 18600 N N . PRO H 1 180 ? 182.939 100.472 253.204 1.00 36.99 156 PRO H N 1
ATOM 18601 C CA . PRO H 1 180 ? 182.238 100.143 251.958 1.00 36.47 156 PRO H CA 1
ATOM 18602 C C . PRO H 1 180 ? 180.856 100.776 251.927 1.00 43.27 156 PRO H C 1
ATOM 18603 O O . PRO H 1 180 ? 180.202 100.946 252.958 1.00 54.86 156 PRO H O 1
ATOM 18614 N N . GLY H 1 181 ? 180.417 101.134 250.723 1.00 37.42 157 GLY H N 1
ATOM 18615 C CA . GLY H 1 181 ? 179.155 101.825 250.577 1.00 36.33 157 GLY H CA 1
ATOM 18616 C C . GLY H 1 181 ? 177.971 100.970 250.982 1.00 38.41 157 GLY H C 1
ATOM 18617 O O . GLY H 1 181 ? 178.016 99.739 250.983 1.00 38.74 157 GLY H O 1
ATOM 18621 N N . ASP H 1 182 ? 176.880 101.653 251.329 1.00 50.84 158 ASP H N 1
ATOM 18622 C CA . ASP H 1 182 ? 175.637 101.001 251.744 1.00 55.05 158 ASP H CA 1
ATOM 18623 C C . ASP H 1 182 ? 175.869 100.077 252.937 1.00 52.50 158 ASP H C 1
ATOM 18624 O O . ASP H 1 182 ? 175.325 98.972 253.007 1.00 52.06 158 ASP H O 1
ATOM 18633 N N . GLU H 1 183 ? 176.684 100.533 253.886 1.00 47.54 159 GLU H N 1
ATOM 18634 C CA . GLU H 1 183 ? 176.965 99.781 255.098 1.00 50.11 159 GLU H CA 1
ATOM 18635 C C . GLU H 1 183 ? 176.885 100.713 256.296 1.00 54.90 159 GLU H C 1
ATOM 18636 O O . GLU H 1 183 ? 177.169 101.908 256.193 1.00 58.33 159 GLU H O 1
ATOM 18648 N N . ASP H 1 184 ? 176.494 100.151 257.436 1.00 48.34 160 ASP H N 1
ATOM 18649 C CA . ASP H 1 184 ? 176.410 100.923 258.669 1.00 37.27 160 ASP H CA 1
ATOM 18650 C C . ASP H 1 184 ? 177.814 101.270 259.149 1.00 41.20 160 ASP H C 1
ATOM 18651 O O . ASP H 1 184 ? 178.627 100.378 259.409 1.00 53.47 160 ASP H O 1
ATOM 18660 N N . ILE H 1 185 ? 178.097 102.567 259.268 1.00 29.56 161 ILE H N 1
ATOM 18661 C CA . ILE H 1 185 ? 179.432 103.009 259.664 1.00 39.28 161 ILE H CA 1
ATOM 18662 C C . ILE H 1 185 ? 179.765 102.495 261.060 1.00 42.00 161 ILE H C 1
ATOM 18663 O O . ILE H 1 185 ? 180.726 101.739 261.261 1.00 42.37 161 ILE H O 1
ATOM 18679 N N . PHE H 1 186 ? 178.966 102.906 262.046 1.00 32.60 162 PHE H N 1
ATOM 18680 C CA . PHE H 1 186 ? 179.285 102.599 263.434 1.00 29.08 162 PHE H CA 1
ATOM 18681 C C . PHE H 1 186 ? 179.227 101.103 263.696 1.00 33.99 162 PHE H C 1
ATOM 18682 O O . PHE H 1 186 ? 180.060 100.569 264.433 1.00 46.75 162 PHE H O 1
ATOM 18699 N N . GLU H 1 187 ? 178.256 100.406 263.107 1.00 26.60 163 GLU H N 1
ATOM 18700 C CA . GLU H 1 187 ? 178.200 98.958 263.276 1.00 31.27 163 GLU H CA 1
ATOM 18701 C C . GLU H 1 187 ? 179.431 98.291 262.675 1.00 36.50 163 GLU H C 1
ATOM 18702 O O . GLU H 1 187 ? 179.971 97.337 263.244 1.00 41.99 163 GLU H O 1
ATOM 18714 N N . TYR H 1 188 ? 179.894 98.786 261.526 1.00 36.68 164 TYR H N 1
ATOM 18715 C CA . TYR H 1 188 ? 181.088 98.230 260.897 1.00 35.33 164 TYR H CA 1
ATOM 18716 C C . TYR H 1 188 ? 182.306 98.393 261.801 1.00 35.94 164 TYR H C 1
ATOM 18717 O O . TYR H 1 188 ? 183.027 97.424 262.083 1.00 36.56 164 TYR H O 1
ATOM 18735 N N . LEU H 1 189 ? 182.545 99.620 262.275 1.00 35.80 165 LEU H N 1
ATOM 18736 C CA . LEU H 1 189 ? 183.685 99.855 263.157 1.00 32.99 165 LEU H CA 1
ATOM 18737 C C . LEU H 1 189 ? 183.559 99.048 264.443 1.00 30.68 165 LEU H C 1
ATOM 18738 O O . LEU H 1 189 ? 184.551 98.509 264.947 1.00 30.89 165 LEU H O 1
ATOM 18754 N N . LYS H 1 190 ? 182.347 98.966 264.996 1.00 27.84 166 LYS H N 1
ATOM 18755 C CA . LYS H 1 190 ? 182.135 98.217 266.226 1.00 23.14 166 LYS H CA 1
ATOM 18756 C C . LYS H 1 190 ? 182.448 96.742 266.031 1.00 22.04 166 LYS H C 1
ATOM 18757 O O . LYS H 1 190 ? 183.078 96.118 266.890 1.00 32.88 166 LYS H O 1
ATOM 18776 N N . LYS H 1 191 ? 182.016 96.163 264.910 1.00 30.46 167 LYS H N 1
ATOM 18777 C CA . LYS H 1 191 ? 182.334 94.765 264.643 1.00 38.95 167 LYS H CA 1
ATOM 18778 C C . LYS H 1 191 ? 183.836 94.565 264.509 1.00 40.12 167 LYS H C 1
ATOM 18779 O O . LYS H 1 191 ? 184.396 93.607 265.059 1.00 41.99 167 LYS H O 1
ATOM 18798 N N . HIS H 1 192 ? 184.510 95.462 263.787 1.00 43.72 168 HIS H N 1
ATOM 18799 C CA . HIS H 1 192 ? 185.947 95.302 263.586 1.00 33.52 168 HIS H CA 1
ATOM 18800 C C . HIS H 1 192 ? 186.699 95.394 264.910 1.00 31.53 168 HIS H C 1
ATOM 18801 O O . HIS H 1 192 ? 187.638 94.630 265.159 1.00 37.14 168 HIS H O 1
ATOM 18815 N N . LEU H 1 193 ? 186.298 96.326 265.777 1.00 33.67 169 LEU H N 1
ATOM 18816 C CA . LEU H 1 193 ? 186.934 96.438 267.086 1.00 26.64 169 LEU H CA 1
ATOM 18817 C C . LEU H 1 193 ? 186.585 95.274 268.004 1.00 26.02 169 LEU H C 1
ATOM 18818 O O . LEU H 1 193 ? 187.427 94.864 268.809 1.00 28.79 169 LEU H O 1
ATOM 18834 N N . PHE H 1 194 ? 185.369 94.737 267.907 1.00 37.91 170 PHE H N 1
ATOM 18835 C CA . PHE H 1 194 ? 184.963 93.626 268.758 1.00 35.20 170 PHE H CA 1
ATOM 18836 C C . PHE H 1 194 ? 185.706 92.349 268.391 1.00 42.68 170 PHE H C 1
ATOM 18837 O O . PHE H 1 194 ? 186.113 91.583 269.272 1.00 44.98 170 PHE H O 1
ATOM 18854 N N . LYS H 1 195 ? 185.892 92.099 267.092 1.00 42.63 171 LYS H N 1
ATOM 18855 C CA . LYS H 1 195 ? 186.604 90.895 266.679 1.00 37.88 171 LYS H CA 1
ATOM 18856 C C . LYS H 1 195 ? 188.059 90.925 267.129 1.00 40.37 171 LYS H C 1
ATOM 18857 O O . LYS H 1 195 ? 188.659 89.869 267.356 1.00 40.23 171 LYS H O 1
ATOM 18876 N N . GLY H 1 196 ? 188.639 92.115 267.263 1.00 41.72 172 GLY H N 1
ATOM 18877 C CA . GLY H 1 196 ? 190.023 92.247 267.675 1.00 37.09 172 GLY H CA 1
ATOM 18878 C C . GLY H 1 196 ? 190.881 92.876 266.599 1.00 36.11 172 GLY H C 1
ATOM 18879 O O . GLY H 1 196 ? 190.879 92.419 265.454 1.00 39.68 172 GLY H O 1
ATOM 18883 N N . ALA H 1 197 ? 191.612 93.933 266.947 1.00 37.42 173 ALA H N 1
ATOM 18884 C CA . ALA H 1 197 ? 192.459 94.614 265.979 1.00 41.29 173 ALA H CA 1
ATOM 18885 C C . ALA H 1 197 ? 193.407 95.578 266.677 1.00 39.99 173 ALA H C 1
ATOM 18886 O O . ALA H 1 197 ? 192.992 96.328 267.566 1.00 44.17 173 ALA H O 1
ATOM 18893 N N . TYR H 1 198 ? 194.679 95.571 266.286 1.00 41.31 174 TYR H N 1
ATOM 18894 C CA . TYR H 1 198 ? 195.629 96.506 266.869 1.00 41.46 174 TYR H CA 1
ATOM 18895 C C . TYR H 1 198 ? 195.189 97.932 266.579 1.00 36.61 174 TYR H C 1
ATOM 18896 O O . TYR H 1 198 ? 194.844 98.271 265.444 1.00 46.87 174 TYR H O 1
ATOM 18914 N N . VAL H 1 199 ? 195.202 98.766 267.611 1.00 22.91 175 VAL H N 1
ATOM 18915 C CA . VAL H 1 199 ? 194.742 100.145 267.523 1.00 26.43 175 VAL H CA 1
ATOM 18916 C C . VAL H 1 199 ? 195.964 101.035 267.702 1.00 27.11 175 VAL H C 1
ATOM 18917 O O . VAL H 1 199 ? 196.637 100.989 268.738 1.00 43.62 175 VAL H O 1
ATOM 18930 N N . PHE H 1 200 ? 196.251 101.850 266.691 1.00 24.75 176 PHE H N 1
ATOM 18931 C CA . PHE H 1 200 ? 197.366 102.788 266.746 1.00 32.37 176 PHE H CA 1
ATOM 18932 C C . PHE H 1 200 ? 196.816 104.173 267.062 1.00 32.34 176 PHE H C 1
ATOM 18933 O O . PHE H 1 200 ? 196.254 104.840 266.188 1.00 37.65 176 PHE H O 1
ATOM 18950 N N . TYR H 1 201 ? 196.978 104.612 268.306 1.00 31.08 177 TYR H N 1
ATOM 18951 C CA . TYR H 1 201 ? 196.478 105.915 268.724 1.00 29.38 177 TYR H CA 1
ATOM 18952 C C . TYR H 1 201 ? 197.378 107.008 268.167 1.00 32.92 177 TYR H C 1
ATOM 18953 O O . TYR H 1 201 ? 198.510 107.178 268.629 1.00 42.52 177 TYR H O 1
ATOM 18971 N N . MET H 1 202 ? 196.874 107.752 267.184 1.00 25.70 178 MET H N 1
ATOM 18972 C CA . MET H 1 202 ? 197.590 108.906 266.640 1.00 27.22 178 MET H CA 1
ATOM 18973 C C . MET H 1 202 ? 197.329 110.136 267.510 1.00 36.80 178 MET H C 1
ATOM 18974 O O . MET H 1 202 ? 196.691 111.106 267.104 1.00 37.65 178 MET H O 1
ATOM 18988 N N . LEU H 1 203 ? 197.846 110.075 268.735 1.00 40.87 179 LEU H N 1
ATOM 18989 C CA . LEU H 1 203 ? 197.574 111.114 269.718 1.00 35.57 179 LEU H CA 1
ATOM 18990 C C . LEU H 1 203 ? 198.004 112.477 269.194 1.00 36.00 179 LEU H C 1
ATOM 18991 O O . LEU H 1 203 ? 199.076 112.625 268.603 1.00 32.26 179 LEU H O 1
ATOM 19007 N N . SER H 1 204 ? 197.154 113.471 269.414 1.00 45.79 180 SER H N 1
ATOM 19008 C CA . SER H 1 204 ? 197.424 114.847 269.013 1.00 47.73 180 SER H CA 1
ATOM 19009 C C . SER H 1 204 ? 196.399 115.735 269.707 1.00 48.20 180 SER H C 1
ATOM 19010 O O . SER H 1 204 ? 195.529 115.255 270.440 1.00 47.52 180 SER H O 1
ATOM 19018 N N . ASP H 1 205 ? 196.509 117.043 269.470 1.00 49.33 181 ASP H N 1
ATOM 19019 C CA . ASP H 1 205 ? 195.568 117.978 270.075 1.00 44.89 181 ASP H CA 1
ATOM 19020 C C . ASP H 1 205 ? 194.149 117.720 269.590 1.00 43.22 181 ASP H C 1
ATOM 19021 O O . ASP H 1 205 ? 193.196 117.776 270.375 1.00 47.52 181 ASP H O 1
ATOM 19030 N N . ASN H 1 206 ? 193.987 117.437 268.296 1.00 42.36 182 ASN H N 1
ATOM 19031 C CA . ASN H 1 206 ? 192.659 117.177 267.754 1.00 43.77 182 ASN H CA 1
ATOM 19032 C C . ASN H 1 206 ? 192.122 115.813 268.168 1.00 42.00 182 ASN H C 1
ATOM 19033 O O . ASN H 1 206 ? 190.908 115.595 268.100 1.00 36.10 182 ASN H O 1
ATOM 19044 N N . TYR H 1 207 ? 192.990 114.892 268.589 1.00 41.08 183 TYR H N 1
ATOM 19045 C CA . TYR H 1 207 ? 192.513 113.597 269.058 1.00 35.23 183 TYR H CA 1
ATOM 19046 C C . TYR H 1 207 ? 191.747 113.724 270.367 1.00 40.10 183 TYR H C 1
ATOM 19047 O O . TYR H 1 207 ? 190.813 112.953 270.613 1.00 42.45 183 TYR H O 1
ATOM 19065 N N . TYR H 1 208 ? 192.127 114.677 271.217 1.00 46.55 184 TYR H N 1
ATOM 19066 C CA . TYR H 1 208 ? 191.446 114.922 272.480 1.00 41.32 184 TYR H CA 1
ATOM 19067 C C . TYR H 1 208 ? 190.398 116.022 272.363 1.00 38.39 184 TYR H C 1
ATOM 19068 O O . TYR H 1 208 ? 189.929 116.536 273.384 1.00 44.82 184 TYR H O 1
ATOM 19086 N N . ASP H 1 209 ? 190.023 116.390 271.137 1.00 41.23 185 ASP H N 1
ATOM 19087 C CA . ASP H 1 209 ? 188.982 117.378 270.887 1.00 42.87 185 ASP H CA 1
ATOM 19088 C C . ASP H 1 209 ? 187.924 116.804 269.952 1.00 46.97 185 ASP H C 1
ATOM 19089 O O . ASP H 1 209 ? 187.315 117.533 269.166 1.00 47.48 185 ASP H O 1
ATOM 19098 N N . SER H 1 210 ? 187.706 115.493 270.020 1.00 44.08 186 SER H N 1
ATOM 19099 C CA . SER H 1 210 ? 186.727 114.820 269.177 1.00 35.88 186 SER H CA 1
ATOM 19100 C C . SER H 1 210 ? 186.146 113.653 269.957 1.00 36.86 186 SER H C 1
ATOM 19101 O O . SER H 1 210 ? 186.895 112.847 270.517 1.00 43.29 186 SER H O 1
ATOM 19109 N N . VAL H 1 211 ? 184.816 113.565 269.990 1.00 31.77 187 VAL H N 1
ATOM 19110 C CA . VAL H 1 211 ? 184.162 112.544 270.801 1.00 29.03 187 VAL H CA 1
ATOM 19111 C C . VAL H 1 211 ? 184.487 111.150 270.278 1.00 29.64 187 VAL H C 1
ATOM 19112 O O . VAL H 1 211 ? 185.014 110.303 271.013 1.00 36.58 187 VAL H O 1
ATOM 19125 N N . TYR H 1 212 ? 184.207 110.898 268.997 1.00 25.88 188 TYR H N 1
ATOM 19126 C CA . TYR H 1 212 ? 184.321 109.548 268.458 1.00 27.49 188 TYR H CA 1
ATOM 19127 C C . TYR H 1 212 ? 185.689 108.937 268.716 1.00 29.99 188 TYR H C 1
ATOM 19128 O O . TYR H 1 212 ? 185.776 107.731 268.962 1.00 28.10 188 TYR H O 1
ATOM 19146 N N . CYS H 1 213 ? 186.754 109.737 268.688 1.00 31.34 189 CYS H N 1
ATOM 19147 C CA . CYS H 1 213 ? 188.071 109.217 269.033 1.00 30.29 189 CYS H CA 1
ATOM 19148 C C . CYS H 1 213 ? 188.100 108.701 270.467 1.00 35.69 189 CYS H C 1
ATOM 19149 O O . CYS H 1 213 ? 188.671 107.639 270.739 1.00 39.07 189 CYS H O 1
ATOM 19157 N N . LEU H 1 214 ? 187.482 109.435 271.396 1.00 32.85 190 LEU H N 1
ATOM 19158 C CA . LEU H 1 214 ? 187.462 108.996 272.786 1.00 25.29 190 LEU H CA 1
ATOM 19159 C C . LEU H 1 214 ? 186.599 107.753 272.975 1.00 29.96 190 LEU H C 1
ATOM 19160 O O . LEU H 1 214 ? 186.958 106.869 273.763 1.00 31.27 190 LEU H O 1
ATOM 19176 N N . ASN H 1 215 ? 185.465 107.655 272.273 1.00 33.70 191 ASN H N 1
ATOM 19177 C CA . ASN H 1 215 ? 184.704 106.407 272.341 1.00 26.46 191 ASN H CA 1
ATOM 19178 C C . ASN H 1 215 ? 185.492 105.239 271.760 1.00 32.80 191 ASN H C 1
ATOM 19179 O O . ASN H 1 215 ? 185.397 104.118 272.270 1.00 33.67 191 ASN H O 1
ATOM 19190 N N . GLU H 1 216 ? 186.267 105.473 270.699 1.00 33.50 192 GLU H N 1
ATOM 19191 C CA . GLU H 1 216 ? 187.132 104.422 270.172 1.00 28.04 192 GLU H CA 1
ATOM 19192 C C . GLU H 1 216 ? 188.169 103.998 271.205 1.00 31.33 192 GLU H C 1
ATOM 19193 O O . GLU H 1 216 ? 188.435 102.802 271.379 1.00 31.40 192 GLU H O 1
ATOM 19205 N N . MET H 1 217 ? 188.761 104.970 271.903 1.00 36.57 193 MET H N 1
ATOM 19206 C CA . MET H 1 217 ? 189.723 104.650 272.954 1.00 31.52 193 MET H CA 1
ATOM 19207 C C . MET H 1 217 ? 189.076 103.811 274.049 1.00 32.01 193 MET H C 1
ATOM 19208 O O . MET H 1 217 ? 189.657 102.822 274.511 1.00 39.35 193 MET H O 1
ATOM 19222 N N . GLY H 1 218 ? 187.871 104.190 274.476 1.00 28.35 194 GLY H N 1
ATOM 19223 C CA . GLY H 1 218 ? 187.175 103.416 275.490 1.00 28.86 194 GLY H CA 1
ATOM 19224 C C . GLY H 1 218 ? 186.819 102.016 275.042 1.00 27.73 194 GLY H C 1
ATOM 19225 O O . GLY H 1 218 ? 186.913 101.067 275.829 1.00 32.65 194 GLY H O 1
ATOM 19229 N N . ALA H 1 219 ? 186.395 101.863 273.786 1.00 28.34 195 ALA H N 1
ATOM 19230 C CA . ALA H 1 219 ? 186.079 100.538 273.266 1.00 33.14 195 ALA H CA 1
ATOM 19231 C C . ALA H 1 219 ? 187.325 99.668 273.201 1.00 32.28 195 ALA H C 1
ATOM 19232 O O . ALA H 1 219 ? 187.263 98.461 273.465 1.00 28.43 195 ALA H O 1
ATOM 19239 N N . THR H 1 220 ? 188.464 100.259 272.836 1.00 38.21 196 THR H N 1
ATOM 19240 C CA . THR H 1 220 ? 189.721 99.519 272.874 1.00 35.49 196 THR H CA 1
ATOM 19241 C C . THR H 1 220 ? 190.078 99.114 274.298 1.00 39.34 196 THR H C 1
ATOM 19242 O O . THR H 1 220 ? 190.531 97.989 274.537 1.00 35.92 196 THR H O 1
ATOM 19253 N N . TRP H 1 221 ? 189.882 100.021 275.257 1.00 42.44 197 TRP H N 1
ATOM 19254 C CA . TRP H 1 221 ? 190.271 99.739 276.635 1.00 33.93 197 TRP H CA 1
ATOM 19255 C C . TRP H 1 221 ? 189.429 98.625 277.241 1.00 31.11 197 TRP H C 1
ATOM 19256 O O . TRP H 1 221 ? 189.968 97.702 277.862 1.00 35.43 197 TRP H O 1
ATOM 19277 N N . VAL H 1 222 ? 188.107 98.691 277.076 1.00 37.04 198 VAL H N 1
ATOM 19278 C CA . VAL H 1 222 ? 187.236 97.749 277.773 1.00 37.08 198 VAL H CA 1
ATOM 19279 C C . VAL H 1 222 ? 187.470 96.327 277.277 1.00 37.20 198 VAL H C 1
ATOM 19280 O O . VAL H 1 222 ? 187.397 95.366 278.052 1.00 34.68 198 VAL H O 1
ATOM 19293 N N . ASN H 1 223 ? 187.749 96.164 275.984 1.00 39.43 199 ASN H N 1
ATOM 19294 C CA . ASN H 1 223 ? 187.904 94.837 275.404 1.00 36.66 199 ASN H CA 1
ATOM 19295 C C . ASN H 1 223 ? 189.308 94.269 275.566 1.00 36.04 199 ASN H C 1
ATOM 19296 O O . ASN H 1 223 ? 189.511 93.083 275.284 1.00 40.53 199 ASN H O 1
ATOM 19307 N N . SER H 1 224 ? 190.275 95.074 276.010 1.00 33.05 200 SER H N 1
ATOM 19308 C CA . SER H 1 224 ? 191.653 94.618 276.187 1.00 37.44 200 SER H CA 1
ATOM 19309 C C . SER H 1 224 ? 192.322 94.346 274.840 1.00 36.28 200 SER H C 1
ATOM 19310 O O . SER H 1 224 ? 193.123 93.421 274.704 1.00 34.02 200 SER H O 1
ATOM 19318 N N . ASN H 1 225 ? 191.987 95.154 273.839 1.00 37.87 201 ASN H N 1
ATOM 19319 C CA . ASN H 1 225 ? 192.587 95.006 272.521 1.00 38.47 201 ASN H CA 1
ATOM 19320 C C . ASN H 1 225 ? 194.052 95.418 272.555 1.00 39.32 201 ASN H C 1
ATOM 19321 O O . ASN H 1 225 ? 194.439 96.334 273.285 1.00 41.92 201 ASN H O 1
ATOM 19332 N N . ASN H 1 226 ? 194.872 94.735 271.759 1.00 38.15 202 ASN H N 1
ATOM 19333 C CA . ASN H 1 226 ? 196.262 95.140 271.613 1.00 40.02 202 ASN H CA 1
ATOM 19334 C C . ASN H 1 226 ? 196.325 96.557 271.063 1.00 40.37 202 ASN H C 1
ATOM 19335 O O . ASN H 1 226 ? 195.580 96.918 270.149 1.00 42.17 202 ASN H O 1
ATOM 19346 N N . CYS H 1 227 ? 197.214 97.369 271.628 1.00 32.98 203 CYS H N 1
ATOM 19347 C CA . CYS H 1 227 ? 197.253 98.788 271.316 1.00 31.60 203 CYS H CA 1
ATOM 19348 C C . CYS H 1 227 ? 198.692 99.265 271.210 1.00 30.63 203 CYS H C 1
ATOM 19349 O O . CYS H 1 227 ? 199.623 98.630 271.710 1.00 41.66 203 CYS H O 1
ATOM 19357 N N . SER H 1 228 ? 198.858 100.402 270.539 1.00 31.07 204 SER H N 1
ATOM 19358 C CA . SER H 1 228 ? 200.139 101.087 270.466 1.00 38.96 204 SER H CA 1
ATOM 19359 C C . SER H 1 228 ? 199.869 102.576 270.333 1.00 38.27 204 SER H C 1
ATOM 19360 O O . SER H 1 228 ? 198.831 102.975 269.800 1.00 42.59 204 SER H O 1
ATOM 19368 N N . THR H 1 229 ? 200.793 103.389 270.830 1.00 30.42 205 THR H N 1
ATOM 19369 C CA . THR H 1 229 ? 200.674 104.838 270.775 1.00 32.43 205 THR H CA 1
ATOM 19370 C C . THR H 1 229 ? 201.651 105.397 269.749 1.00 35.56 205 THR H C 1
ATOM 19371 O O . THR H 1 229 ? 202.705 104.812 269.490 1.00 50.36 205 THR H O 1
ATOM 19382 N N . PHE H 1 230 ? 201.293 106.546 269.160 1.00 31.28 206 PHE H N 1
ATOM 19383 C CA . PHE H 1 230 ? 202.115 107.136 268.106 1.00 37.67 206 PHE H CA 1
ATOM 19384 C C . PHE H 1 230 ? 201.970 108.656 268.205 1.00 35.30 206 PHE H C 1
ATOM 19385 O O . PHE H 1 230 ? 201.017 109.259 267.708 1.00 43.24 206 PHE H O 1
ATOM 19402 N N . ILE H 1 231 ? 202.941 109.287 268.864 1.00 34.26 207 ILE H N 1
ATOM 19403 C CA . ILE H 1 231 ? 202.922 110.737 268.987 1.00 37.63 207 ILE H CA 1
ATOM 19404 C C . ILE H 1 231 ? 203.083 111.355 267.610 1.00 36.52 207 ILE H C 1
ATOM 19405 O O . ILE H 1 231 ? 204.042 111.059 266.889 1.00 37.73 207 ILE H O 1
ATOM 19421 N N . LEU H 1 232 ? 202.142 112.209 267.236 1.00 39.55 208 LEU H N 1
ATOM 19422 C CA . LEU H 1 232 ? 202.265 112.955 265.997 1.00 44.46 208 LEU H CA 1
ATOM 19423 C C . LEU H 1 232 ? 203.136 114.183 266.215 1.00 48.79 208 LEU H C 1
ATOM 19424 O O . LEU H 1 232 ? 203.238 114.692 267.335 1.00 48.29 208 LEU H O 1
ATOM 19440 N N . PRO H 1 233 ? 203.790 114.683 265.169 1.00 52.86 209 PRO H N 1
ATOM 19441 C CA . PRO H 1 233 ? 204.623 115.879 265.336 1.00 49.44 209 PRO H CA 1
ATOM 19442 C C . PRO H 1 233 ? 203.819 117.047 265.886 1.00 52.71 209 PRO H C 1
ATOM 19443 O O . PRO H 1 233 ? 202.700 117.319 265.446 1.00 50.00 209 PRO H O 1
ATOM 19454 N N . GLY H 1 234 ? 204.403 117.747 266.861 1.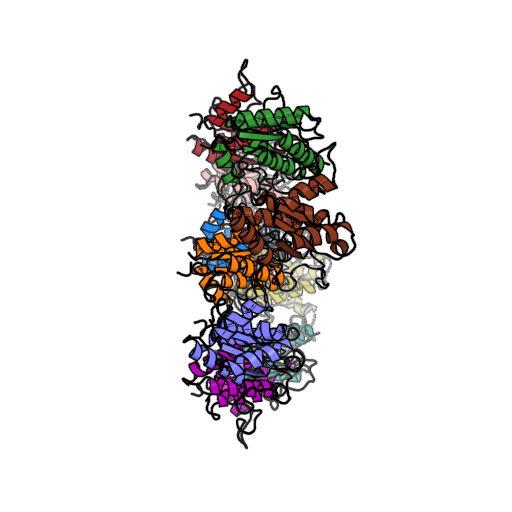00 54.33 210 GLY H N 1
ATOM 19455 C CA . GLY H 1 234 ? 203.811 118.916 267.461 1.00 50.84 210 GLY H CA 1
ATOM 19456 C C . GLY H 1 234 ? 203.064 118.647 268.753 1.00 50.99 210 GLY H C 1
ATOM 19457 O O . GLY H 1 234 ? 202.774 119.592 269.495 1.00 55.33 210 GLY H O 1
ATOM 19461 N N . PHE H 1 235 ? 202.744 117.386 269.041 1.00 49.00 211 PHE H N 1
ATOM 19462 C CA . PHE H 1 235 ? 202.002 117.057 270.251 1.00 48.47 211 PHE H CA 1
ATOM 19463 C C . PHE H 1 235 ? 202.909 117.118 271.473 1.00 51.36 211 PHE H C 1
ATOM 19464 O O . PHE H 1 235 ? 203.647 116.169 271.756 1.00 51.86 211 PHE H O 1
ATOM 19481 N N . LYS H 1 236 ? 202.858 118.233 272.201 1.00 54.10 212 LYS H N 1
ATOM 19482 C CA . LYS H 1 236 ? 203.646 118.395 273.416 1.00 50.33 212 LYS H CA 1
ATOM 19483 C C . LYS H 1 236 ? 202.727 118.542 274.621 1.00 49.27 212 LYS H C 1
ATOM 19484 O O . LYS H 1 236 ? 202.970 119.375 275.499 1.00 52.12 212 LYS H O 1
ATOM 19503 N N . GLY H 1 237 ? 201.668 117.737 274.665 1.00 51.22 213 GLY H N 1
ATOM 19504 C CA . GLY H 1 237 ? 200.713 117.790 275.754 1.00 52.52 213 GLY H CA 1
ATOM 19505 C C . GLY H 1 237 ? 200.832 116.607 276.692 1.00 51.92 213 GLY H C 1
ATOM 19506 O O . GLY H 1 237 ? 201.905 116.009 276.814 1.00 47.22 213 GLY H O 1
ATOM 19510 N N . GLU H 1 238 ? 199.733 116.260 277.355 1.00 52.31 214 GLU H N 1
ATOM 19511 C CA . GLU H 1 238 ? 199.703 115.179 278.329 1.00 51.05 214 GLU H CA 1
ATOM 19512 C C . GLU H 1 238 ? 198.777 114.071 277.849 1.00 50.29 214 GLU H C 1
ATOM 19513 O O . GLU H 1 238 ? 197.700 114.339 277.307 1.00 46.46 214 GLU H O 1
ATOM 19525 N N . ILE H 1 239 ? 199.202 112.827 278.048 1.00 45.93 215 ILE H N 1
ATOM 19526 C CA . ILE H 1 239 ? 198.380 111.673 277.706 1.00 44.00 215 ILE H CA 1
ATOM 19527 C C . ILE H 1 239 ? 197.316 111.492 278.780 1.00 48.63 215 ILE H C 1
ATOM 19528 O O . ILE H 1 239 ? 197.629 111.423 279.974 1.00 45.42 215 ILE H O 1
ATOM 19544 N N . LYS H 1 240 ? 196.055 111.413 278.356 1.00 48.93 216 LYS H N 1
ATOM 19545 C CA . LYS H 1 240 ? 194.940 111.282 279.285 1.00 44.38 216 LYS H CA 1
ATOM 19546 C C . LYS H 1 240 ? 194.077 110.081 278.924 1.00 42.63 216 LYS H C 1
ATOM 19547 O O . LYS H 1 240 ? 194.451 109.273 278.068 1.00 46.51 216 LYS H O 1
ATOM 19566 N N . GLY H 1 241 ? 192.925 109.953 279.576 1.00 39.08 217 GLY H N 1
ATOM 19567 C CA . GLY H 1 241 ? 191.994 108.890 279.261 1.00 40.39 217 GLY H CA 1
ATOM 19568 C C . GLY H 1 241 ? 192.226 107.632 280.070 1.00 38.13 217 GLY H C 1
ATOM 19569 O O . GLY H 1 241 ? 192.402 107.693 281.290 1.00 40.40 217 GLY H O 1
ATOM 19573 N N . VAL H 1 242 ? 192.225 106.482 279.398 1.00 38.89 218 VAL H N 1
ATOM 19574 C CA . VAL H 1 242 ? 192.372 105.187 280.044 1.00 40.42 218 VAL H CA 1
ATOM 19575 C C . VAL H 1 242 ? 193.499 104.364 279.433 1.00 45.33 218 VAL H C 1
ATOM 19576 O O . VAL H 1 242 ? 193.757 103.247 279.881 1.00 48.30 218 VAL H O 1
ATOM 19589 N N . ILE H 1 243 ? 194.176 104.889 278.417 1.00 41.84 219 ILE H N 1
ATOM 19590 C CA . ILE H 1 243 ? 195.342 104.229 277.841 1.00 38.65 219 ILE H CA 1
ATOM 19591 C C . ILE H 1 243 ? 196.508 104.402 278.802 1.00 45.21 219 ILE H C 1
ATOM 19592 O O . ILE H 1 243 ? 196.687 105.477 279.387 1.00 53.01 219 ILE H O 1
ATOM 19608 N N . ASP H 1 244 ? 197.295 103.341 278.977 1.00 47.99 220 ASP H N 1
ATOM 19609 C CA . ASP H 1 244 ? 198.411 103.376 279.916 1.00 46.15 220 ASP H CA 1
ATOM 19610 C C . ASP H 1 244 ? 199.271 104.608 279.671 1.00 42.36 220 ASP H C 1
ATOM 19611 O O . ASP H 1 244 ? 199.875 104.750 278.604 1.00 44.33 220 ASP H O 1
ATOM 19620 N N . LYS H 1 245 ? 199.329 105.504 280.654 1.00 41.50 221 LYS H N 1
ATOM 19621 C CA . LYS H 1 245 ? 200.152 106.700 280.545 1.00 44.52 221 LYS H CA 1
ATOM 19622 C C . LYS H 1 245 ? 201.627 106.419 280.789 1.00 45.83 221 LYS H C 1
ATOM 19623 O O . LYS H 1 245 ? 202.455 107.307 280.559 1.00 43.40 221 LYS H O 1
ATOM 19642 N N . ASN H 1 246 ? 201.972 105.215 281.246 1.00 43.80 222 ASN H N 1
ATOM 19643 C CA . ASN H 1 246 ? 203.361 104.845 281.468 1.00 41.47 222 ASN H CA 1
ATOM 19644 C C . ASN H 1 246 ? 203.975 104.106 280.288 1.00 45.63 222 ASN H C 1
ATOM 19645 O O . ASN H 1 246 ? 205.205 104.017 280.205 1.00 53.75 222 ASN H O 1
ATOM 19656 N N . LYS H 1 247 ? 203.158 103.575 279.382 1.00 39.27 223 LYS H N 1
ATOM 19657 C CA . LYS H 1 247 ? 203.689 102.894 278.210 1.00 38.75 223 LYS H CA 1
ATOM 19658 C C . LYS H 1 247 ? 204.461 103.875 277.337 1.00 43.76 223 LYS H C 1
ATOM 19659 O O . LYS H 1 247 ? 204.104 105.051 277.229 1.00 44.41 223 LYS H O 1
ATOM 19678 N N . LYS H 1 248 ? 205.528 103.385 276.714 1.00 39.09 224 LYS H N 1
ATOM 19679 C CA . LYS H 1 248 ? 206.374 104.230 275.884 1.00 39.23 224 LYS H CA 1
ATOM 19680 C C . LYS H 1 248 ? 205.737 104.419 274.513 1.00 41.85 224 LYS H C 1
ATOM 19681 O O . LYS H 1 248 ? 205.261 103.459 273.900 1.00 38.25 224 LYS H O 1
ATOM 19700 N N . ALA H 1 249 ? 205.732 105.659 274.034 1.00 40.23 225 ALA H N 1
ATOM 19701 C CA . ALA H 1 249 ? 205.111 106.001 272.765 1.00 37.53 225 ALA H CA 1
ATOM 19702 C C . ALA H 1 249 ? 206.144 106.016 271.642 1.00 45.60 225 ALA H C 1
ATOM 19703 O O . ALA H 1 249 ? 207.356 106.011 271.874 1.00 46.32 225 ALA H O 1
ATOM 19710 N N . PHE H 1 250 ? 205.643 106.033 270.409 1.00 41.73 226 PHE H N 1
ATOM 19711 C CA . PHE H 1 250 ? 206.468 106.033 269.202 1.00 35.53 226 PHE H CA 1
ATOM 19712 C C . PHE H 1 250 ? 206.360 107.406 268.543 1.00 40.06 226 PHE H C 1
ATOM 19713 O O . PHE H 1 250 ? 205.421 107.677 267.793 1.00 42.08 226 PHE H O 1
ATOM 19730 N N . SER H 1 251 ? 207.329 108.272 268.824 1.00 43.66 227 SER H N 1
ATOM 19731 C CA . SER H 1 251 ? 207.415 109.538 268.114 1.00 46.30 227 SER H CA 1
ATOM 19732 C C . SER H 1 251 ? 207.884 109.295 266.682 1.00 51.47 227 SER H C 1
ATOM 19733 O O . SER H 1 251 ? 208.461 108.255 266.359 1.00 56.44 227 SER H O 1
ATOM 19741 N N . LEU H 1 252 ? 207.596 110.255 265.798 1.00 52.07 228 LEU H N 1
ATOM 19742 C CA . LEU H 1 252 ? 208.111 110.191 264.433 1.00 51.16 228 LEU H CA 1
ATOM 19743 C C . LEU H 1 252 ? 208.604 111.584 264.030 1.00 48.85 228 LEU H C 1
ATOM 19744 O O . LEU H 1 252 ? 207.913 112.361 263.374 1.00 46.36 228 LEU H O 1
ATOM 19760 N N . GLU H 1 253 ? 209.834 111.921 264.423 1.00 60.06 229 GLU H N 1
ATOM 19761 C CA . GLU H 1 253 ? 210.444 113.158 263.951 1.00 61.30 229 GLU H CA 1
ATOM 19762 C C . GLU H 1 253 ? 211.952 113.036 263.755 1.00 61.24 229 GLU H C 1
ATOM 19763 O O . GLU H 1 253 ? 212.653 114.053 263.732 1.00 62.85 229 GLU H O 1
ATOM 19775 N N . GLU H 1 254 ? 212.467 111.817 263.606 1.00 54.59 230 GLU H N 1
ATOM 19776 C CA . GLU H 1 254 ? 213.904 111.641 263.430 1.00 54.94 230 GLU H CA 1
ATOM 19777 C C . GLU H 1 254 ? 214.211 110.266 262.850 1.00 55.87 230 GLU H C 1
ATOM 19778 O O . GLU H 1 254 ? 213.380 109.353 262.940 1.00 54.88 230 GLU H O 1
ATOM 19790 N N . PRO H 1 255 ? 215.391 110.078 262.255 1.00 52.60 231 PRO H N 1
ATOM 19791 C CA . PRO H 1 255 ? 215.701 108.781 261.629 1.00 51.28 231 PRO H CA 1
ATOM 19792 C C . PRO H 1 255 ? 215.610 107.602 262.580 1.00 50.17 231 PRO H C 1
ATOM 19793 O O . PRO H 1 255 ? 215.189 106.512 262.167 1.00 49.21 231 PRO H O 1
ATOM 19804 N N . ILE H 1 256 ? 215.996 107.781 263.844 1.00 44.72 232 ILE H N 1
ATOM 19805 C CA . ILE H 1 256 ? 215.993 106.663 264.781 1.00 45.72 232 ILE H CA 1
ATOM 19806 C C . ILE H 1 256 ? 214.569 106.196 265.055 1.00 54.13 232 ILE H C 1
ATOM 19807 O O . ILE H 1 256 ? 214.309 104.993 265.178 1.00 57.32 232 ILE H O 1
ATOM 19823 N N . ASP H 1 257 ? 213.625 107.133 265.157 1.00 57.63 233 ASP H N 1
ATOM 19824 C CA . ASP H 1 257 ? 212.237 106.747 265.390 1.00 51.30 233 ASP H CA 1
ATOM 19825 C C . ASP H 1 257 ? 211.695 105.939 264.219 1.00 47.44 233 ASP H C 1
ATOM 19826 O O . ASP H 1 257 ? 211.002 104.933 264.410 1.00 51.57 233 ASP H O 1
ATOM 19835 N N . LEU H 1 258 ? 211.997 106.370 262.992 1.00 46.95 234 LEU H N 1
ATOM 19836 C CA . LEU H 1 258 ? 211.548 105.620 261.825 1.00 49.33 234 LEU H CA 1
ATOM 19837 C C . LEU H 1 258 ? 212.199 104.246 261.761 1.00 47.96 234 LEU H C 1
ATOM 19838 O O . LEU H 1 258 ? 211.539 103.272 261.388 1.00 47.96 234 LEU H O 1
ATOM 19854 N N . PHE H 1 259 ? 213.481 104.143 262.117 1.00 41.36 235 PHE H N 1
ATOM 19855 C CA . PHE H 1 259 ? 214.118 102.831 262.166 1.00 41.51 235 PHE H CA 1
ATOM 19856 C C . PHE H 1 259 ? 213.434 101.924 263.181 1.00 50.04 235 PHE H C 1
ATOM 19857 O O . PHE H 1 259 ? 213.179 100.745 262.900 1.00 54.73 235 PHE H O 1
ATOM 19874 N N . ASN H 1 260 ? 213.130 102.454 264.368 1.00 48.45 236 ASN H N 1
ATOM 19875 C CA . ASN H 1 260 ? 212.465 101.648 265.386 1.00 42.68 236 ASN H CA 1
ATOM 19876 C C . ASN H 1 260 ? 211.084 101.205 264.920 1.00 46.09 236 ASN H C 1
ATOM 19877 O O . ASN H 1 260 ? 210.693 100.049 265.117 1.00 49.62 236 ASN H O 1
ATOM 19888 N N . LEU H 1 261 ? 210.332 102.114 264.298 1.00 46.37 237 LEU H N 1
ATOM 19889 C CA . LEU H 1 261 ? 209.006 101.770 263.794 1.00 44.17 237 LEU H CA 1
ATOM 19890 C C . LEU H 1 261 ? 209.094 100.697 262.714 1.00 44.44 237 LEU H C 1
ATOM 19891 O O . LEU H 1 261 ? 208.295 99.752 262.690 1.00 49.71 237 LEU H O 1
ATOM 19907 N N . LYS H 1 262 ? 210.056 100.837 261.800 1.00 41.39 238 LYS H N 1
ATOM 19908 C CA . LYS H 1 262 ? 210.229 99.845 260.748 1.00 47.24 238 LYS H CA 1
ATOM 19909 C C . LYS H 1 262 ? 210.562 98.482 261.335 1.00 46.07 238 LYS H C 1
ATOM 19910 O O . LYS H 1 262 ? 210.010 97.461 260.907 1.00 53.35 238 LYS H O 1
ATOM 19929 N N . GLU H 1 263 ? 211.463 98.443 262.317 1.00 42.55 239 GLU H N 1
ATOM 19930 C CA . GLU H 1 263 ? 211.797 97.173 262.951 1.00 44.89 239 GLU H CA 1
ATOM 19931 C C . GLU H 1 263 ? 210.581 96.575 263.645 1.00 50.04 239 GLU H C 1
ATOM 19932 O O . GLU H 1 263 ? 210.347 95.362 263.572 1.00 54.39 239 GLU H O 1
ATOM 19944 N N . LYS H 1 264 ? 209.790 97.412 264.320 1.00 46.28 240 LYS H N 1
ATOM 19945 C CA . LYS H 1 264 ? 208.585 96.924 264.982 1.00 41.60 240 LYS H CA 1
ATOM 19946 C C . LYS H 1 264 ? 207.634 96.288 263.979 1.00 49.48 240 LYS H C 1
ATOM 19947 O O . LYS H 1 264 ? 207.120 95.188 264.206 1.00 54.49 240 LYS H O 1
ATOM 19966 N N . ILE H 1 265 ? 207.383 96.971 262.861 1.00 48.25 241 ILE H N 1
ATOM 19967 C CA . ILE H 1 265 ? 206.440 96.448 261.876 1.00 38.43 241 ILE H CA 1
ATOM 19968 C C . ILE H 1 265 ? 206.969 95.160 261.257 1.00 38.41 241 ILE H C 1
ATOM 19969 O O . ILE H 1 265 ? 206.220 94.190 261.073 1.00 48.65 241 ILE H O 1
ATOM 19985 N N . LEU H 1 266 ? 208.261 95.126 260.919 1.00 41.59 242 LEU H N 1
ATOM 19986 C CA . LEU H 1 266 ? 208.835 93.916 260.342 1.00 44.51 242 LEU H CA 1
ATOM 19987 C C . LEU H 1 266 ? 208.713 92.743 261.304 1.00 43.20 242 LEU H C 1
ATOM 19988 O O . LEU H 1 266 ? 208.375 91.626 260.894 1.00 48.32 242 LEU H O 1
ATOM 20004 N N . ARG H 1 267 ? 208.985 92.973 262.590 1.00 50.89 243 ARG H N 1
ATOM 20005 C CA . ARG H 1 267 ? 208.818 91.913 263.578 1.00 54.75 243 ARG H CA 1
ATOM 20006 C C . ARG H 1 267 ? 207.358 91.495 263.691 1.00 52.68 243 ARG H C 1
ATOM 20007 O O . ARG H 1 267 ? 207.054 90.308 263.858 1.00 52.72 243 ARG H O 1
ATOM 20028 N N . MET H 1 268 ? 206.440 92.459 263.605 1.00 53.66 244 MET H N 1
ATOM 20029 C CA . MET H 1 268 ? 205.020 92.153 263.734 1.00 51.41 244 MET H CA 1
ATOM 20030 C C . MET H 1 268 ? 204.550 91.234 262.613 1.00 51.77 244 MET H C 1
ATOM 20031 O O . MET H 1 268 ? 203.950 90.184 262.866 1.00 50.20 244 MET H O 1
ATOM 20045 N N . TYR H 1 269 ? 204.821 91.611 261.364 1.00 51.66 245 TYR H N 1
ATOM 20046 C CA . TYR H 1 269 ? 204.324 90.872 260.210 1.00 42.78 245 TYR H CA 1
ATOM 20047 C C . TYR H 1 269 ? 205.335 89.893 259.629 1.00 45.67 245 TYR H C 1
ATOM 20048 O O . TYR H 1 269 ? 205.020 89.218 258.645 1.00 43.50 245 TYR H O 1
ATOM 20066 N N . ASP H 1 270 ? 206.529 89.790 260.208 1.00 54.00 246 ASP H N 1
ATOM 20067 C CA . ASP H 1 270 ? 207.550 88.861 259.728 1.00 57.37 246 ASP H CA 1
ATOM 20068 C C . ASP H 1 270 ? 207.841 89.120 258.246 1.00 56.43 246 ASP H C 1
ATOM 20069 O O . ASP H 1 270 ? 207.574 88.298 257.366 1.00 57.23 246 ASP H O 1
ATOM 20078 N N . LEU H 1 271 ? 208.364 90.310 257.981 1.00 48.05 247 LEU H N 1
ATOM 20079 C CA . LEU H 1 271 ? 208.706 90.757 256.640 1.00 47.47 247 LEU H CA 1
ATOM 20080 C C . LEU H 1 271 ? 210.219 90.908 256.521 1.00 49.60 247 LEU H C 1
ATOM 20081 O O . LEU H 1 271 ? 210.976 90.609 257.448 1.00 50.37 247 LEU H O 1
ATOM 20097 N N . THR H 1 272 ? 210.659 91.380 255.356 1.00 54.35 248 THR H N 1
ATOM 20098 C CA . THR H 1 272 ? 212.070 91.622 255.094 1.00 52.82 248 THR H CA 1
ATOM 20099 C C . THR H 1 272 ? 212.203 92.867 254.231 1.00 52.47 248 THR H C 1
ATOM 20100 O O . THR H 1 272 ? 211.387 93.100 253.336 1.00 50.91 248 THR H O 1
ATOM 20111 N N . LEU H 1 273 ? 213.234 93.663 254.507 1.00 47.89 249 LEU H N 1
ATOM 20112 C CA . LEU H 1 273 ? 213.473 94.905 253.789 1.00 48.01 249 LEU H CA 1
ATOM 20113 C C . LEU H 1 273 ? 214.962 95.039 253.509 1.00 51.87 249 LEU H C 1
ATOM 20114 O O . LEU H 1 273 ? 215.798 94.422 254.174 1.00 50.66 249 LEU H O 1
ATOM 20130 N N . GLU H 1 274 ? 215.287 95.855 252.508 1.00 61.94 250 GLU H N 1
ATOM 20131 C CA . GLU H 1 274 ? 216.662 96.098 252.102 1.00 61.65 250 GLU H CA 1
ATOM 20132 C C . GLU H 1 274 ? 216.995 97.572 252.289 1.00 62.96 250 GLU H C 1
ATOM 20133 O O . GLU H 1 274 ? 216.110 98.432 252.280 1.00 63.79 250 GLU H O 1
ATOM 20145 N N . ASP H 1 275 ? 218.289 97.853 252.455 1.00 59.83 251 ASP H N 1
ATOM 20146 C CA . ASP H 1 275 ? 218.711 99.189 252.863 1.00 58.91 251 ASP H CA 1
ATOM 20147 C C . ASP H 1 275 ? 218.336 100.243 251.829 1.00 61.44 251 ASP H C 1
ATOM 20148 O O . ASP H 1 275 ? 217.811 101.305 252.183 1.00 65.21 251 ASP H O 1
ATOM 20157 N N . LYS H 1 276 ? 218.589 99.972 250.547 1.00 52.32 252 LYS H N 1
ATOM 20158 C CA . LYS H 1 276 ? 218.298 100.963 249.513 1.00 49.92 252 LYS H CA 1
ATOM 20159 C C . LYS H 1 276 ? 216.816 101.313 249.504 1.00 59.14 252 LYS H C 1
ATOM 20160 O O . LYS H 1 276 ? 216.435 102.492 249.435 1.00 63.05 252 LYS H O 1
ATOM 20179 N N . LYS H 1 277 ? 215.961 100.292 249.582 1.00 60.39 253 LYS H N 1
ATOM 20180 C CA . LYS H 1 277 ? 214.528 100.537 249.662 1.00 55.45 253 LYS H CA 1
ATOM 20181 C C . LYS H 1 277 ? 214.191 101.343 250.905 1.00 54.76 253 LYS H C 1
ATOM 20182 O O . LYS H 1 277 ? 213.290 102.188 250.881 1.00 56.49 253 LYS H O 1
ATOM 20201 N N . TRP H 1 278 ? 214.905 101.098 252.005 1.00 44.00 254 TRP H N 1
ATOM 20202 C CA . TRP H 1 278 ? 214.626 101.832 253.232 1.00 46.78 254 TRP H CA 1
ATOM 20203 C C . TRP H 1 278 ? 214.959 103.311 253.079 1.00 50.20 254 TRP H C 1
ATOM 20204 O O . TRP H 1 278 ? 214.195 104.171 253.530 1.00 62.02 254 TRP H O 1
ATOM 20225 N N . GLU H 1 279 ? 216.089 103.634 252.444 1.00 42.02 255 GLU H N 1
ATOM 20226 C CA . GLU H 1 279 ? 216.406 105.043 252.215 1.00 41.28 255 GLU H CA 1
ATOM 20227 C C . GLU H 1 279 ? 215.389 105.684 251.283 1.00 47.59 255 GLU H C 1
ATOM 20228 O O . GLU H 1 279 ? 214.974 106.831 251.497 1.00 50.37 255 GLU H O 1
ATOM 20240 N N . ARG H 1 280 ? 214.973 104.963 250.239 1.00 53.64 256 ARG H N 1
ATOM 20241 C CA . ARG H 1 280 ? 213.965 105.513 249.336 1.00 46.60 256 ARG H CA 1
ATOM 20242 C C . ARG H 1 280 ? 212.664 105.803 250.079 1.00 48.90 256 ARG H C 1
ATOM 20243 O O . ARG H 1 280 ? 212.070 106.878 249.918 1.00 49.84 256 ARG H O 1
ATOM 20264 N N . ILE H 1 281 ? 212.216 104.859 250.908 1.00 48.54 257 ILE H N 1
ATOM 20265 C CA . ILE H 1 281 ? 210.977 105.036 251.657 1.00 42.77 257 ILE H CA 1
ATOM 20266 C C . ILE H 1 281 ? 211.104 106.192 252.641 1.00 47.02 257 ILE H C 1
ATOM 20267 O O . ILE H 1 281 ? 210.170 106.985 252.810 1.00 48.81 257 ILE H O 1
ATOM 20283 N N . LYS H 1 282 ? 212.245 106.291 253.327 1.00 47.73 258 LYS H N 1
ATOM 20284 C CA . LYS H 1 282 ? 212.448 107.386 254.268 1.00 46.38 258 LYS H CA 1
ATOM 20285 C C . LYS H 1 282 ? 212.393 108.732 253.560 1.00 49.63 258 LYS H C 1
ATOM 20286 O O . LYS H 1 282 ? 211.775 109.680 254.059 1.00 53.45 258 LYS H O 1
ATOM 20305 N N . ALA H 1 283 ? 213.043 108.837 252.399 1.00 45.28 259 ALA H N 1
ATOM 20306 C CA . ALA H 1 283 ? 213.002 110.088 251.650 1.00 44.25 259 ALA H CA 1
ATOM 20307 C C . ALA H 1 283 ? 211.580 110.417 251.220 1.00 50.27 259 ALA H C 1
ATOM 20308 O O . ALA H 1 283 ? 211.145 111.571 251.314 1.00 48.27 259 ALA H O 1
ATOM 20315 N N . LYS H 1 284 ? 210.836 109.411 250.752 1.00 53.45 260 LYS H N 1
ATOM 20316 C CA . LYS H 1 284 ? 209.451 109.641 250.350 1.00 46.19 260 LYS H CA 1
ATOM 20317 C C . LYS H 1 284 ? 208.622 110.155 251.520 1.00 52.31 260 LYS H C 1
ATOM 20318 O O . LYS H 1 284 ? 207.870 111.129 251.388 1.00 55.44 260 LYS H O 1
ATOM 20337 N N . PHE H 1 285 ? 208.751 109.509 252.681 1.00 52.09 261 PHE H N 1
ATOM 20338 C CA . PHE H 1 285 ? 207.969 109.906 253.846 1.00 45.67 261 PHE H CA 1
ATOM 20339 C C . PHE H 1 285 ? 208.328 111.317 254.293 1.00 44.74 261 PHE H C 1
ATOM 20340 O O . PHE H 1 285 ? 207.441 112.128 254.590 1.00 48.00 261 PHE H O 1
ATOM 20357 N N . ASN H 1 286 ? 209.625 111.631 254.343 1.00 49.51 262 ASN H N 1
ATOM 20358 C CA . ASN H 1 286 ? 210.045 112.964 254.759 1.00 47.82 262 ASN H CA 1
ATOM 20359 C C . ASN H 1 286 ? 209.545 114.025 253.788 1.00 51.36 262 ASN H C 1
ATOM 20360 O O . ASN H 1 286 ? 209.119 115.107 254.209 1.00 53.40 262 ASN H O 1
ATOM 20371 N N . THR H 1 287 ? 209.594 113.740 252.485 1.00 53.33 263 THR H N 1
ATOM 20372 C CA . THR H 1 287 ? 209.064 114.686 251.509 1.00 56.54 263 THR H CA 1
ATOM 20373 C C . THR H 1 287 ? 207.567 114.883 251.698 1.00 53.25 263 THR H C 1
ATOM 20374 O O . THR H 1 287 ? 207.064 116.009 251.608 1.00 48.00 263 THR H O 1
ATOM 20385 N N . LYS H 1 288 ? 206.835 113.797 251.956 1.00 50.20 264 LYS H N 1
ATOM 20386 C CA . LYS H 1 288 ? 205.393 113.913 252.149 1.00 50.29 264 LYS H CA 1
ATOM 20387 C C . LYS H 1 288 ? 205.066 114.761 253.372 1.00 50.40 264 LYS H C 1
ATOM 20388 O O . LYS H 1 288 ? 204.181 115.623 253.318 1.00 48.08 264 LYS H O 1
ATOM 20407 N N . LEU H 1 289 ? 205.767 114.533 254.485 1.00 52.83 265 LEU H N 1
ATOM 20408 C CA . LEU H 1 289 ? 205.515 115.333 255.681 1.00 53.46 265 LEU H CA 1
ATOM 20409 C C . LEU H 1 289 ? 205.848 116.800 255.441 1.00 55.70 265 LEU H C 1
ATOM 20410 O O . LEU H 1 289 ? 205.124 117.691 255.899 1.00 55.13 265 LEU H O 1
ATOM 20426 N N . LYS H 1 290 ? 206.942 117.068 254.736 1.00 67.21 266 LYS H N 1
ATOM 20427 C CA . LYS H 1 290 ? 207.371 118.436 254.462 1.00 66.86 266 LYS H CA 1
ATOM 20428 C C . LYS H 1 290 ? 206.241 119.256 253.848 1.00 68.57 266 LYS H C 1
ATOM 20429 O O . LYS H 1 290 ? 206.254 120.486 253.896 1.00 69.53 266 LYS H O 1
ATOM 20449 N N . GLU I 1 135 ? 285.169 136.186 190.328 1.00 52.63 111 GLU J N 1
ATOM 20450 C CA . GLU I 1 135 ? 285.501 136.254 191.779 1.00 58.15 111 GLU J CA 1
ATOM 20451 C C . GLU I 1 135 ? 284.233 136.303 192.621 1.00 57.34 111 GLU J C 1
ATOM 20452 O O . GLU I 1 135 ? 283.986 135.420 193.442 1.00 58.45 111 GLU J O 1
ATOM 20464 N N . LEU I 1 136 ? 283.428 137.344 192.410 1.00 50.89 112 LEU J N 1
ATOM 20465 C CA . LEU I 1 136 ? 282.174 137.531 193.127 1.00 47.35 112 LEU J CA 1
ATOM 20466 C C . LEU I 1 136 ? 280.993 136.912 192.388 1.00 50.93 112 LEU J C 1
ATOM 20467 O O . LEU I 1 136 ? 279.854 137.363 192.547 1.00 52.12 112 LEU J O 1
ATOM 20483 N N . GLU I 1 137 ? 281.246 135.884 191.574 1.00 56.58 113 GLU J N 1
ATOM 20484 C CA . GLU I 1 137 ? 280.162 135.239 190.841 1.00 51.42 113 GLU J CA 1
ATOM 20485 C C . GLU I 1 137 ? 279.113 134.677 191.793 1.00 55.26 113 GLU J C 1
ATOM 20486 O O . GLU I 1 137 ? 277.924 134.628 191.459 1.00 51.89 113 GLU J O 1
ATOM 20498 N N . LYS I 1 138 ? 279.537 134.245 192.982 1.00 52.17 114 LYS J N 1
ATOM 20499 C CA . LYS I 1 138 ? 278.594 133.693 193.948 1.00 47.96 114 LYS J CA 1
ATOM 20500 C C . LYS I 1 138 ? 277.599 134.748 194.415 1.00 50.26 114 LYS J C 1
ATOM 20501 O O . LYS I 1 138 ? 276.405 134.465 194.563 1.00 54.37 114 LYS J O 1
ATOM 20520 N N . LYS I 1 139 ? 278.071 135.969 194.650 1.00 42.62 115 LYS J N 1
ATOM 20521 C CA . LYS I 1 139 ? 277.214 137.015 195.190 1.00 36.69 115 LYS J CA 1
ATOM 20522 C C . LYS I 1 139 ? 276.056 137.308 194.246 1.00 38.24 115 LYS J C 1
ATOM 20523 O O . LYS I 1 139 ? 276.234 137.382 193.028 1.00 45.19 115 LYS J O 1
ATOM 20542 N N . ILE I 1 140 ? 274.870 137.469 194.812 1.00 36.38 116 ILE J N 1
ATOM 20543 C CA . ILE I 1 140 ? 273.699 137.915 194.067 1.00 34.46 116 ILE J CA 1
ATOM 20544 C C . ILE I 1 140 ? 273.653 139.433 194.107 1.00 35.57 116 ILE J C 1
ATOM 20545 O O . ILE I 1 140 ? 274.095 140.064 195.071 1.00 42.05 116 ILE J O 1
ATOM 20561 N N . PHE I 1 141 ? 273.111 140.031 193.047 1.00 32.44 117 PHE J N 1
ATOM 20562 C CA . PHE I 1 141 ? 272.981 141.483 192.925 1.00 31.63 117 PHE J CA 1
ATOM 20563 C C . PHE I 1 141 ? 271.536 141.773 192.541 1.00 25.75 117 PHE J C 1
ATOM 20564 O O . PHE I 1 141 ? 271.187 141.772 191.358 1.00 36.14 117 PHE J O 1
ATOM 20581 N N . ILE I 1 142 ? 270.695 142.028 193.539 1.00 24.57 118 ILE J N 1
ATOM 20582 C CA . ILE I 1 142 ? 269.272 142.230 193.298 1.00 26.32 118 ILE J CA 1
ATOM 20583 C C . ILE I 1 142 ? 269.049 143.633 192.754 1.00 24.67 118 ILE J C 1
ATOM 20584 O O . ILE I 1 142 ? 268.961 144.602 193.515 1.00 38.07 118 ILE J O 1
ATOM 20600 N N . SER I 1 143 ? 268.960 143.750 191.432 1.00 23.20 119 SER J N 1
ATOM 20601 C CA . SER I 1 143 ? 268.653 145.030 190.809 1.00 27.11 119 SER J CA 1
ATOM 20602 C C . SER I 1 143 ? 267.159 145.302 190.906 1.00 24.93 119 SER J C 1
ATOM 20603 O O . SER I 1 143 ? 266.340 144.441 190.576 1.00 35.17 119 SER J O 1
ATOM 20611 N N . HIS I 1 144 ? 266.802 146.499 191.356 1.00 27.72 120 HIS J N 1
ATOM 20612 C CA . HIS I 1 144 ? 265.410 146.813 191.647 1.00 29.51 120 HIS J CA 1
ATOM 20613 C C . HIS I 1 144 ? 265.239 148.325 191.672 1.00 33.88 120 HIS J C 1
ATOM 20614 O O . HIS I 1 144 ? 266.179 149.084 191.427 1.00 34.63 120 HIS J O 1
ATOM 20628 N N . SER I 1 145 ? 264.019 148.752 191.981 1.00 34.62 121 SER J N 1
ATOM 20629 C CA . SER I 1 145 ? 263.697 150.150 192.219 1.00 36.32 121 SER J CA 1
ATOM 20630 C C . SER I 1 145 ? 263.312 150.328 193.681 1.00 40.24 121 SER J C 1
ATOM 20631 O O . SER I 1 145 ? 262.699 149.442 194.283 1.00 45.07 121 SER J O 1
ATOM 20639 N N . SER I 1 146 ? 263.673 151.479 194.251 1.00 43.89 122 SER J N 1
ATOM 20640 C CA . SER I 1 146 ? 263.413 151.722 195.664 1.00 43.17 122 SER J CA 1
ATOM 20641 C C . SER I 1 146 ? 261.928 151.834 195.981 1.00 49.62 122 SER J C 1
ATOM 20642 O O . SER I 1 146 ? 261.566 151.819 197.161 1.00 51.67 122 SER J O 1
ATOM 20650 N N . LYS I 1 147 ? 261.068 151.950 194.973 1.00 50.39 123 LYS J N 1
ATOM 20651 C CA . LYS I 1 147 ? 259.629 152.013 195.183 1.00 45.27 123 LYS J CA 1
ATOM 20652 C C . LYS I 1 147 ? 258.979 150.636 195.232 1.00 43.73 123 LYS J C 1
ATOM 20653 O O . LYS I 1 147 ? 257.762 150.548 195.423 1.00 46.33 123 LYS J O 1
ATOM 20672 N N . ASP I 1 148 ? 259.756 149.568 195.065 1.00 44.66 124 ASP J N 1
ATOM 20673 C CA . ASP I 1 148 ? 259.288 148.194 195.209 1.00 48.84 124 ASP J CA 1
ATOM 20674 C C . ASP I 1 148 ? 259.871 147.568 196.472 1.00 45.59 124 ASP J C 1
ATOM 20675 O O . ASP I 1 148 ? 260.269 146.402 196.486 1.00 47.54 124 ASP J O 1
ATOM 20684 N N . LYS I 1 149 ? 259.930 148.356 197.547 1.00 39.67 125 LYS J N 1
ATOM 20685 C CA . LYS I 1 149 ? 260.675 147.952 198.734 1.00 41.53 125 LYS J CA 1
ATOM 20686 C C . LYS I 1 149 ? 260.074 146.714 199.389 1.00 46.66 125 LYS J C 1
ATOM 20687 O O . LYS I 1 149 ? 260.805 145.804 199.793 1.00 44.19 125 LYS J O 1
ATOM 20706 N N . ILE I 1 150 ? 258.747 146.661 199.512 1.00 47.39 126 ILE J N 1
ATOM 20707 C CA . ILE I 1 150 ? 258.116 145.604 200.298 1.00 44.23 126 ILE J CA 1
ATOM 20708 C C . ILE I 1 150 ? 258.287 144.248 199.621 1.00 46.33 126 ILE J C 1
ATOM 20709 O O . ILE I 1 150 ? 258.678 143.258 200.256 1.00 43.64 126 ILE J O 1
ATOM 20725 N N . VAL I 1 151 ? 257.988 144.178 198.322 1.00 45.29 127 VAL J N 1
ATOM 20726 C CA . VAL I 1 151 ? 258.056 142.902 197.617 1.00 42.46 127 VAL J CA 1
ATOM 20727 C C . VAL I 1 151 ? 259.491 142.400 197.568 1.00 39.89 127 VAL J C 1
ATOM 20728 O O . VAL I 1 151 ? 259.756 141.208 197.762 1.00 45.40 127 VAL J O 1
ATOM 20741 N N . CYS I 1 152 ? 260.441 143.298 197.305 1.00 31.26 128 CYS J N 1
ATOM 20742 C CA . CYS I 1 152 ? 261.841 142.893 197.270 1.00 35.17 128 CYS J CA 1
ATOM 20743 C C . CYS I 1 152 ? 262.323 142.463 198.649 1.00 44.17 128 CYS J C 1
ATOM 20744 O O . CYS I 1 152 ? 263.131 141.536 198.769 1.00 48.02 128 CYS J O 1
ATOM 20752 N N . ASN I 1 153 ? 261.844 143.125 199.704 1.00 47.25 129 ASN J N 1
ATOM 20753 C CA . ASN I 1 153 ? 262.199 142.714 201.058 1.00 43.94 129 ASN J CA 1
ATOM 20754 C C . ASN I 1 153 ? 261.712 141.298 201.333 1.00 49.45 129 ASN J C 1
ATOM 20755 O O . ASN I 1 153 ? 262.453 140.462 201.865 1.00 51.66 129 ASN J O 1
ATOM 20766 N N . ALA I 1 154 ? 260.461 141.010 200.967 1.00 44.99 130 ALA J N 1
ATOM 20767 C CA . ALA I 1 154 ? 259.931 139.663 201.151 1.00 36.81 130 ALA J CA 1
ATOM 20768 C C . ALA I 1 154 ? 260.723 138.647 200.336 1.00 38.14 130 ALA J C 1
ATOM 20769 O O . ALA I 1 154 ? 260.999 137.537 200.808 1.00 35.98 130 ALA J O 1
ATOM 20776 N N . PHE I 1 155 ? 261.091 139.007 199.105 1.00 43.21 131 PHE J N 1
ATOM 20777 C CA . PHE I 1 155 ? 261.859 138.099 198.258 1.00 44.77 131 PHE J CA 1
ATOM 20778 C C . PHE I 1 155 ? 263.223 137.794 198.868 1.00 43.97 131 PHE J C 1
ATOM 20779 O O . PHE I 1 155 ? 263.664 136.637 198.886 1.00 47.10 131 PHE J O 1
ATOM 20796 N N . VAL I 1 156 ? 263.901 138.819 199.387 1.00 37.77 132 VAL J N 1
ATOM 20797 C CA . VAL I 1 156 ? 265.207 138.612 200.004 1.00 37.06 132 VAL J CA 1
ATOM 20798 C C . VAL I 1 156 ? 265.071 137.775 201.268 1.00 45.96 132 VAL J C 1
ATOM 20799 O O . VAL I 1 156 ? 265.925 136.932 201.568 1.00 47.63 132 VAL J O 1
ATOM 20812 N N . GLU I 1 157 ? 264.003 137.997 202.037 1.00 52.28 133 GLU J N 1
ATOM 20813 C CA . GLU I 1 157 ? 263.792 137.196 203.238 1.00 47.59 133 GLU J CA 1
ATOM 20814 C C . GLU I 1 157 ? 263.537 135.735 202.886 1.00 44.48 133 GLU J C 1
ATOM 20815 O O . GLU I 1 157 ? 264.019 134.834 203.579 1.00 45.04 133 GLU J O 1
ATOM 20827 N N . LEU I 1 158 ? 262.786 135.478 201.812 1.00 39.44 134 LEU J N 1
ATOM 20828 C CA . LEU I 1 158 ? 262.609 134.102 201.355 1.00 41.58 134 LEU J CA 1
ATOM 20829 C C . LEU I 1 158 ? 263.948 133.488 200.964 1.00 38.23 134 LEU J C 1
ATOM 20830 O O . LEU I 1 158 ? 264.256 132.346 201.329 1.00 37.76 134 LEU J O 1
ATOM 20846 N N . LEU I 1 159 ? 264.757 134.235 200.208 1.00 37.20 135 LEU J N 1
ATOM 20847 C CA . LEU I 1 159 ? 266.072 133.730 199.824 1.00 34.16 135 LEU J CA 1
ATOM 20848 C C . LEU I 1 159 ? 266.898 133.373 201.051 1.00 35.80 135 LEU J C 1
ATOM 20849 O O . LEU I 1 159 ? 267.568 132.335 201.079 1.00 33.03 135 LEU J O 1
ATOM 20865 N N . GLU I 1 160 ? 266.868 134.229 202.073 1.00 46.24 136 GLU J N 1
ATOM 20866 C CA . GLU I 1 160 ? 267.600 133.939 203.301 1.00 45.77 136 GLU J CA 1
ATOM 20867 C C . GLU I 1 160 ? 267.049 132.694 203.987 1.00 50.14 136 GLU J C 1
ATOM 20868 O O . GLU I 1 160 ? 267.814 131.866 204.496 1.00 47.92 136 GLU J O 1
ATOM 20880 N N . ASP I 1 161 ? 265.723 132.547 204.011 1.00 51.00 137 ASP J N 1
ATOM 20881 C CA . ASP I 1 161 ? 265.111 131.400 204.674 1.00 44.31 137 ASP J CA 1
ATOM 20882 C C . ASP I 1 161 ? 265.509 130.093 204.002 1.00 42.30 137 ASP J C 1
ATOM 20883 O O . ASP I 1 161 ? 265.779 129.095 204.681 1.00 40.17 137 ASP J O 1
ATOM 20892 N N . ILE I 1 162 ? 265.547 130.073 202.667 1.00 42.52 138 ILE J N 1
ATOM 20893 C CA . ILE I 1 162 ? 265.896 128.840 201.965 1.00 41.16 138 ILE J CA 1
ATOM 20894 C C . ILE I 1 162 ? 267.298 128.382 202.344 1.00 45.95 138 ILE J C 1
ATOM 20895 O O . ILE I 1 162 ? 267.608 127.187 202.269 1.00 46.68 138 ILE J O 1
ATOM 20911 N N . GLY I 1 163 ? 268.161 129.307 202.760 1.00 49.27 139 GLY J N 1
ATOM 20912 C CA . GLY I 1 163 ? 269.499 128.950 203.190 1.00 44.80 139 GLY J CA 1
ATOM 20913 C C . GLY I 1 163 ? 270.608 129.680 202.460 1.00 47.36 139 GLY J C 1
ATOM 20914 O O . GLY I 1 163 ? 271.734 129.180 202.378 1.00 51.36 139 GLY J O 1
ATOM 20918 N N . VAL I 1 164 ? 270.308 130.858 201.925 1.00 49.76 140 VAL J N 1
ATOM 20919 C CA . VAL I 1 164 ? 271.311 131.703 201.288 1.00 45.92 140 VAL J CA 1
ATOM 20920 C C . VAL I 1 164 ? 271.933 132.600 202.350 1.00 46.44 140 VAL J C 1
ATOM 20921 O O . VAL I 1 164 ? 271.219 133.292 203.086 1.00 44.49 140 VAL J O 1
ATOM 20934 N N . SER I 1 165 ? 273.261 132.587 202.434 1.00 47.07 141 SER J N 1
ATOM 20935 C CA . SER I 1 165 ? 273.948 133.422 203.409 1.00 44.20 141 SER J CA 1
ATOM 20936 C C . SER I 1 165 ? 273.578 134.884 203.200 1.00 45.57 141 SER J C 1
ATOM 20937 O O . SER I 1 165 ? 273.524 135.373 202.069 1.00 51.59 141 SER J O 1
ATOM 20945 N N . SER I 1 166 ? 273.319 135.586 204.304 1.00 44.71 142 SER J N 1
ATOM 20946 C CA . SER I 1 166 ? 272.863 136.967 204.201 1.00 42.99 142 SER J CA 1
ATOM 20947 C C . SER I 1 166 ? 273.941 137.877 203.629 1.00 45.20 142 SER J C 1
ATOM 20948 O O . SER I 1 166 ? 273.640 138.990 203.185 1.00 44.48 142 SER J O 1
ATOM 20956 N N . GLU I 1 167 ? 275.198 137.430 203.631 1.00 51.41 143 GLU J N 1
ATOM 20957 C CA . GLU I 1 167 ? 276.275 138.268 203.117 1.00 51.50 143 GLU J CA 1
ATOM 20958 C C . GLU I 1 167 ? 276.270 138.325 201.594 1.00 51.58 143 GLU J C 1
ATOM 20959 O O . GLU I 1 167 ? 276.662 139.343 201.014 1.00 52.07 143 GLU J O 1
ATOM 20971 N N . ASP I 1 168 ? 275.835 137.252 200.933 1.00 41.12 144 ASP J N 1
ATOM 20972 C CA . ASP I 1 168 ? 275.883 137.177 199.478 1.00 38.83 144 ASP J CA 1
ATOM 20973 C C . ASP I 1 168 ? 274.990 138.228 198.833 1.00 37.65 144 ASP J C 1
ATOM 20974 O O . ASP I 1 168 ? 275.421 138.934 197.917 1.00 45.61 144 ASP J O 1
ATOM 20983 N N . ILE I 1 169 ? 273.748 138.340 199.296 1.00 31.48 145 ILE J N 1
ATOM 20984 C CA . ILE I 1 169 ? 272.801 139.297 198.734 1.00 30.88 145 ILE J CA 1
ATOM 20985 C C . ILE I 1 169 ? 273.376 140.702 198.861 1.00 36.18 145 ILE J C 1
ATOM 20986 O O . ILE I 1 169 ? 273.907 141.074 199.913 1.00 37.81 145 ILE J O 1
ATOM 21002 N N . ILE I 1 170 ? 273.275 141.490 197.790 1.00 39.95 146 ILE J N 1
ATOM 21003 C CA . ILE I 1 170 ? 273.806 142.849 197.765 1.00 35.89 146 ILE J CA 1
ATOM 21004 C C . ILE I 1 170 ? 272.638 143.816 197.612 1.00 29.82 146 ILE J C 1
ATOM 21005 O O . ILE I 1 170 ? 272.761 144.877 196.992 1.00 31.36 146 ILE J O 1
ATOM 21021 N N . TYR I 1 171 ? 271.493 143.440 198.170 1.00 31.09 147 TYR J N 1
ATOM 21022 C CA . TYR I 1 171 ? 270.323 144.305 198.198 1.00 29.94 147 TYR J CA 1
ATOM 21023 C C . TYR I 1 171 ? 270.689 145.622 198.873 1.00 39.03 147 TYR J C 1
ATOM 21024 O O . TYR I 1 171 ? 271.176 145.631 200.007 1.00 40.66 147 TYR J O 1
ATOM 21042 N N . THR I 1 172 ? 270.467 146.733 198.173 1.00 45.00 148 THR J N 1
ATOM 21043 C CA . THR I 1 172 ? 270.941 148.037 198.622 1.00 40.76 148 THR J CA 1
ATOM 21044 C C . THR I 1 172 ? 269.885 148.848 199.359 1.00 37.36 148 THR J C 1
ATOM 21045 O O . THR I 1 172 ? 270.191 149.949 199.825 1.00 39.17 148 THR J O 1
ATOM 21056 N N . SER I 1 173 ? 268.660 148.345 199.478 1.00 39.13 149 SER J N 1
ATOM 21057 C CA . SER I 1 173 ? 267.604 149.044 200.194 1.00 42.07 149 SER J CA 1
ATOM 21058 C C . SER I 1 173 ? 267.406 148.507 201.605 1.00 41.36 149 SER J C 1
ATOM 21059 O O . SER I 1 173 ? 266.406 148.839 202.250 1.00 41.58 149 SER J O 1
ATOM 21067 N N . SER I 1 174 ? 268.332 147.689 202.097 1.00 36.08 150 SER J N 1
ATOM 21068 C CA . SER I 1 174 ? 268.262 147.117 203.426 1.00 40.27 150 SER J CA 1
ATOM 21069 C C . SER I 1 174 ? 269.483 147.542 204.232 1.00 43.51 150 SER J C 1
ATOM 21070 O O . SER I 1 174 ? 270.612 147.426 203.735 1.00 42.16 150 SER J O 1
ATOM 21078 N N . PRO I 1 175 ? 269.314 148.032 205.465 1.00 34.40 151 PRO J N 1
ATOM 21079 C CA . PRO I 1 175 ? 270.487 148.418 206.265 1.00 30.81 151 PRO J CA 1
ATOM 21080 C C . PRO I 1 175 ? 271.449 147.276 206.542 1.00 35.50 151 PRO J C 1
ATOM 21081 O O . PRO I 1 175 ? 272.569 147.538 206.998 1.00 36.42 151 PRO J O 1
ATOM 21092 N N . TYR I 1 176 ? 271.058 146.028 206.286 1.00 37.85 152 TYR J N 1
ATOM 21093 C CA . TYR I 1 176 ? 271.884 144.877 206.625 1.00 35.50 152 TYR J CA 1
ATOM 21094 C C . TYR I 1 176 ? 272.647 144.307 205.438 1.00 38.92 152 TYR J C 1
ATOM 21095 O O . TYR I 1 176 ? 273.603 143.552 205.647 1.00 40.50 152 TYR J O 1
ATOM 21113 N N . HIS I 1 177 ? 272.252 144.641 204.207 1.00 42.23 153 HIS J N 1
ATOM 21114 C CA . HIS I 1 177 ? 272.996 144.242 203.022 1.00 40.99 153 HIS J CA 1
ATOM 21115 C C . HIS I 1 177 ? 273.462 145.425 202.182 1.00 41.85 153 HIS J C 1
ATOM 21116 O O . HIS I 1 177 ? 274.130 145.211 201.165 1.00 40.58 153 HIS J O 1
ATOM 21130 N N . GLY I 1 178 ? 273.141 146.656 202.575 1.00 45.14 154 GLY J N 1
ATOM 21131 C CA . GLY I 1 178 ? 273.443 147.828 201.775 1.00 48.47 154 GLY J CA 1
ATOM 21132 C C . GLY I 1 178 ? 274.920 148.155 201.716 1.00 45.94 154 GLY J C 1
ATOM 21133 O O . GLY I 1 178 ? 275.784 147.312 201.983 1.00 49.15 154 GLY J O 1
ATOM 21137 N N . ILE I 1 179 ? 275.214 149.401 201.353 1.00 40.56 155 ILE J N 1
ATOM 21138 C CA . ILE I 1 179 ? 276.590 149.869 201.197 1.00 43.76 155 ILE J CA 1
ATOM 21139 C C . ILE I 1 179 ? 277.153 150.227 202.568 1.00 42.08 155 ILE J C 1
ATOM 21140 O O . ILE I 1 179 ? 276.442 150.830 203.385 1.00 39.85 155 ILE J O 1
ATOM 21156 N N . PRO I 1 180 ? 278.406 149.891 202.870 1.00 37.29 156 PRO J N 1
ATOM 21157 C CA . PRO I 1 180 ? 279.002 150.340 204.133 1.00 37.72 156 PRO J CA 1
ATOM 21158 C C . PRO I 1 180 ? 279.013 151.858 204.225 1.00 41.94 156 PRO J C 1
ATOM 21159 O O . PRO I 1 180 ? 278.736 152.577 203.263 1.00 48.00 156 PRO J O 1
ATOM 21170 N N . GLY I 1 181 ? 279.338 152.349 205.419 1.00 37.22 157 GLY J N 1
ATOM 21171 C CA . GLY I 1 181 ? 279.465 153.777 205.617 1.00 32.20 157 GLY J CA 1
ATOM 21172 C C . GLY I 1 181 ? 280.827 154.289 205.186 1.00 32.93 157 GLY J C 1
ATOM 21173 O O . GLY I 1 181 ? 281.825 153.570 205.202 1.00 34.57 157 GLY J O 1
ATOM 21177 N N . ASP I 1 182 ? 280.861 155.563 204.798 1.00 38.79 158 ASP J N 1
ATOM 21178 C CA . ASP I 1 182 ? 282.086 156.203 204.318 1.00 43.87 158 ASP J CA 1
ATOM 21179 C C . ASP I 1 182 ? 282.636 155.480 203.090 1.00 44.72 158 ASP J C 1
ATOM 21180 O O . ASP I 1 182 ? 283.849 155.369 202.901 1.00 44.86 158 ASP J O 1
ATOM 21189 N N . GLU I 1 183 ? 281.734 154.984 202.246 1.00 45.94 159 GLU J N 1
ATOM 21190 C CA . GLU I 1 183 ? 282.091 154.289 201.018 1.00 44.07 159 GLU J CA 1
ATOM 21191 C C . GLU I 1 183 ? 281.384 154.949 199.846 1.00 49.49 159 GLU J C 1
ATOM 21192 O O . GLU I 1 183 ? 280.238 155.388 199.971 1.00 56.30 159 GLU J O 1
ATOM 21204 N N . ASP I 1 184 ? 282.073 155.019 198.709 1.00 45.86 160 ASP J N 1
ATOM 21205 C CA . ASP I 1 184 ? 281.477 155.594 197.511 1.00 35.68 160 ASP J CA 1
ATOM 21206 C C . ASP I 1 184 ? 280.410 154.656 196.962 1.00 37.81 160 ASP J C 1
ATOM 21207 O O . ASP I 1 184 ? 280.663 153.467 196.748 1.00 51.53 160 ASP J O 1
ATOM 21216 N N . ILE I 1 185 ? 279.214 155.195 196.730 1.00 25.81 161 ILE J N 1
ATOM 21217 C CA . ILE I 1 185 ? 278.080 154.362 196.334 1.00 37.58 161 ILE J CA 1
ATOM 21218 C C . ILE I 1 185 ? 278.335 153.729 194.972 1.00 39.25 161 ILE J C 1
ATOM 21219 O O . ILE I 1 185 ? 278.394 152.500 194.830 1.00 39.87 161 ILE J O 1
ATOM 21235 N N . PHE I 1 186 ? 278.486 154.568 193.946 1.00 28.37 162 PHE J N 1
ATOM 21236 C CA . PHE I 1 186 ? 278.531 154.066 192.578 1.00 27.04 162 PHE J CA 1
ATOM 21237 C C . PHE I 1 186 ? 279.774 153.225 192.334 1.00 31.07 162 PHE J C 1
ATOM 21238 O O . PHE I 1 186 ? 279.704 152.192 191.661 1.00 43.32 162 PHE J O 1
ATOM 21255 N N . GLU I 1 187 ? 280.923 153.648 192.862 1.00 24.52 163 GLU J N 1
ATOM 21256 C CA . GLU I 1 187 ? 282.126 152.834 192.729 1.00 26.14 163 GLU J CA 1
ATOM 21257 C C . GLU I 1 187 ? 281.957 151.500 193.445 1.00 35.82 163 GLU J C 1
ATOM 21258 O O . GLU I 1 187 ? 282.446 150.466 192.974 1.00 41.09 163 GLU J O 1
ATOM 21270 N N . TYR I 1 188 ? 281.264 151.502 194.585 1.00 40.01 164 TYR J N 1
ATOM 21271 C CA . TYR I 1 188 ? 281.038 150.258 195.314 1.00 34.71 164 TYR J CA 1
ATOM 21272 C C . TYR I 1 188 ? 280.182 149.296 194.499 1.00 33.20 164 TYR J C 1
ATOM 21273 O O . TYR I 1 188 ? 280.474 148.097 194.427 1.00 33.16 164 TYR J O 1
ATOM 21291 N N . LEU I 1 189 ? 279.117 149.804 193.872 1.00 36.36 165 LEU J N 1
ATOM 21292 C CA . LEU I 1 189 ? 278.303 148.951 193.009 1.00 38.11 165 LEU J CA 1
ATOM 21293 C C . LEU I 1 189 ? 279.082 148.474 191.789 1.00 33.03 165 LEU J C 1
ATOM 21294 O O . LEU I 1 189 ? 278.937 147.316 191.372 1.00 36.18 165 LEU J O 1
ATOM 21310 N N . LYS I 1 190 ? 279.887 149.354 191.193 1.00 24.12 166 LYS J N 1
ATOM 21311 C CA . LYS I 1 190 ? 280.658 148.979 190.016 1.00 20.00 166 LYS J CA 1
ATOM 21312 C C . LYS I 1 190 ? 281.678 147.899 190.338 1.00 25.68 166 LYS J C 1
ATOM 21313 O O . LYS I 1 190 ? 281.917 147.015 189.512 1.00 31.85 166 LYS J O 1
ATOM 21332 N N . LYS I 1 191 ? 282.296 147.951 191.519 1.00 40.19 167 LYS J N 1
ATOM 21333 C CA . LYS I 1 191 ? 283.260 146.916 191.876 1.00 44.31 167 LYS J CA 1
ATOM 21334 C C . LYS I 1 191 ? 282.614 145.538 191.895 1.00 42.14 167 LYS J C 1
ATOM 21335 O O . LYS I 1 191 ? 283.290 144.535 191.642 1.00 41.76 167 LYS J O 1
ATOM 21354 N N . HIS I 1 192 ? 281.316 145.466 192.191 1.00 39.61 168 HIS J N 1
ATOM 21355 C CA . HIS I 1 192 ? 280.624 144.177 192.219 1.00 32.98 168 HIS J CA 1
ATOM 21356 C C . HIS I 1 192 ? 280.167 143.781 190.819 1.00 41.97 168 HIS J C 1
ATOM 21357 O O . HIS I 1 192 ? 280.344 142.635 190.396 1.00 43.69 168 HIS J O 1
ATOM 21371 N N . LEU I 1 193 ? 279.575 144.724 190.084 1.00 47.54 169 LEU J N 1
ATOM 21372 C CA . LEU I 1 193 ? 279.098 144.406 188.740 1.00 28.84 169 LEU J CA 1
ATOM 21373 C C . LEU I 1 193 ? 280.248 144.006 187.822 1.00 27.01 169 LEU J C 1
ATOM 21374 O O . LEU I 1 193 ? 280.098 143.116 186.978 1.00 31.35 169 LEU J O 1
ATOM 21390 N N . PHE I 1 194 ? 281.407 144.650 187.972 1.00 36.18 170 PHE J N 1
ATOM 21391 C CA . PHE I 1 194 ? 282.542 144.379 187.096 1.00 34.90 170 PHE J CA 1
ATOM 21392 C C . PHE I 1 194 ? 283.135 143.001 187.364 1.00 42.47 170 PHE J C 1
ATOM 21393 O O . PHE I 1 194 ? 283.525 142.291 186.430 1.00 45.35 170 PHE J O 1
ATOM 21410 N N . LYS I 1 195 ? 283.216 142.605 188.635 1.00 46.73 171 LYS J N 1
ATOM 21411 C CA . LYS I 1 195 ? 283.854 141.343 188.992 1.00 42.16 171 LYS J CA 1
ATOM 21412 C C . LYS I 1 195 ? 282.977 140.133 188.700 1.00 46.65 171 LYS J C 1
ATOM 21413 O O . LYS I 1 195 ? 283.480 139.005 188.715 1.00 47.60 171 LYS J O 1
ATOM 21432 N N . GLY I 1 196 ? 281.690 140.337 188.447 1.00 43.15 172 GLY J N 1
ATOM 21433 C CA . GLY I 1 196 ? 280.782 139.246 188.136 1.00 38.54 172 GLY J CA 1
ATOM 21434 C C . GLY I 1 196 ? 279.821 139.022 189.283 1.00 38.20 172 GLY J C 1
ATOM 21435 O O . GLY I 1 196 ? 280.217 138.889 190.443 1.00 38.83 172 GLY J O 1
ATOM 21439 N N . ALA I 1 197 ? 278.531 138.988 188.958 1.00 34.74 173 ALA J N 1
ATOM 21440 C CA . ALA I 1 197 ? 277.514 138.778 189.977 1.00 32.55 173 ALA J CA 1
ATOM 21441 C C . ALA I 1 197 ? 276.175 138.419 189.348 1.00 32.31 173 ALA J C 1
ATOM 21442 O O . ALA I 1 197 ? 275.696 139.121 188.454 1.00 36.59 173 ALA J O 1
ATOM 21449 N N . TYR I 1 198 ? 275.569 137.324 189.803 1.00 36.15 174 TYR J N 1
ATOM 21450 C CA . TYR I 1 198 ? 274.235 136.957 189.348 1.00 32.09 174 TYR J CA 1
ATOM 21451 C C . TYR I 1 198 ? 273.286 138.124 189.585 1.00 30.55 174 TYR J C 1
ATOM 21452 O O . TYR I 1 198 ? 273.053 138.513 190.733 1.00 40.16 174 TYR J O 1
ATOM 21470 N N . VAL I 1 199 ? 272.738 138.688 188.516 1.00 22.86 175 VAL J N 1
ATOM 21471 C CA . VAL I 1 199 ? 271.899 139.876 188.609 1.00 25.12 175 VAL J CA 1
ATOM 21472 C C . VAL I 1 199 ? 270.445 139.478 188.401 1.00 27.98 175 VAL J C 1
ATOM 21473 O O . VAL I 1 199 ? 270.095 138.870 187.382 1.00 42.59 175 VAL J O 1
ATOM 21486 N N . PHE I 1 200 ? 269.596 139.840 189.356 1.00 23.11 176 PHE J N 1
ATOM 21487 C CA . PHE I 1 200 ? 268.164 139.601 189.276 1.00 21.28 176 PHE J CA 1
ATOM 21488 C C . PHE I 1 200 ? 267.459 140.896 188.897 1.00 26.31 176 PHE J C 1
ATOM 21489 O O . PHE I 1 200 ? 267.636 141.924 189.557 1.00 34.31 176 PHE J O 1
ATOM 21506 N N . TYR I 1 201 ? 266.662 140.845 187.835 1.00 27.84 177 TYR J N 1
ATOM 21507 C CA . TYR I 1 201 ? 265.905 142.002 187.360 1.00 33.33 177 TYR J CA 1
ATOM 21508 C C . TYR I 1 201 ? 264.496 141.908 187.930 1.00 30.36 177 TYR J C 1
ATOM 21509 O O . TYR I 1 201 ? 263.677 141.127 187.443 1.00 36.42 177 TYR J O 1
ATOM 21527 N N . MET I 1 202 ? 264.211 142.714 188.954 1.00 20.87 178 MET J N 1
ATOM 21528 C CA . MET I 1 202 ? 262.865 142.803 189.520 1.00 19.56 178 MET J CA 1
ATOM 21529 C C . MET I 1 202 ? 262.039 143.766 188.666 1.00 29.91 178 MET J C 1
ATOM 21530 O O . MET I 1 202 ? 261.755 144.905 189.040 1.00 28.19 178 MET J O 1
ATOM 21544 N N . LEU I 1 203 ? 261.644 143.281 187.491 1.00 40.41 179 LEU J N 1
ATOM 21545 C CA . LEU I 1 203 ? 261.009 144.160 186.518 1.00 36.09 179 LEU J CA 1
ATOM 21546 C C . LEU I 1 203 ? 259.644 144.627 187.005 1.00 37.30 179 LEU J C 1
ATOM 21547 O O . LEU I 1 203 ? 258.900 143.878 187.641 1.00 36.37 179 LEU J O 1
ATOM 21563 N N . SER I 1 204 ? 259.323 145.879 186.697 1.00 44.86 180 SER J N 1
ATOM 21564 C CA . SER I 1 204 ? 258.019 146.455 186.989 1.00 47.00 180 SER J CA 1
ATOM 21565 C C . SER I 1 204 ? 257.939 147.802 186.282 1.00 48.68 180 SER J C 1
ATOM 21566 O O . SER I 1 204 ? 258.874 148.219 185.596 1.00 51.11 180 SER J O 1
ATOM 21574 N N . ASP I 1 205 ? 256.806 148.484 186.454 1.00 49.20 181 ASP J N 1
ATOM 21575 C CA . ASP I 1 205 ? 256.656 149.804 185.853 1.00 44.56 181 ASP J CA 1
ATOM 21576 C C . ASP I 1 205 ? 257.683 150.785 186.402 1.00 41.06 181 ASP J C 1
ATOM 21577 O O . ASP I 1 205 ? 258.167 151.652 185.667 1.00 49.09 181 ASP J O 1
ATOM 21586 N N . ASN I 1 206 ? 258.027 150.666 187.685 1.00 39.63 182 ASN J N 1
ATOM 21587 C CA . ASN I 1 206 ? 259.012 151.563 188.277 1.00 42.32 182 ASN J CA 1
ATOM 21588 C C . ASN I 1 206 ? 260.424 151.267 187.790 1.00 38.47 182 ASN J C 1
ATOM 21589 O O . ASN I 1 206 ? 261.253 152.180 187.725 1.00 35.38 182 ASN J O 1
ATOM 21600 N N . TYR I 1 207 ? 260.720 150.011 187.451 1.00 34.80 183 TYR J N 1
ATOM 21601 C CA . TYR I 1 207 ? 262.048 149.685 186.942 1.00 30.99 183 TYR J CA 1
ATOM 21602 C C . TYR I 1 207 ? 262.327 150.382 185.618 1.00 39.55 183 TYR J C 1
ATOM 21603 O O . TYR I 1 207 ? 263.479 150.725 185.332 1.00 41.55 183 TYR J O 1
ATOM 21621 N N . TYR I 1 208 ? 261.298 150.597 184.802 1.00 44.26 184 TYR J N 1
ATOM 21622 C CA . TYR I 1 208 ? 261.434 151.306 183.538 1.00 42.73 184 TYR J CA 1
ATOM 21623 C C . TYR I 1 208 ? 261.080 152.780 183.664 1.00 37.90 184 TYR J C 1
ATOM 21624 O O . TYR I 1 208 ? 260.838 153.440 182.649 1.00 37.56 184 TYR J O 1
ATOM 21642 N N . ASP I 1 209 ? 261.041 153.308 184.888 1.00 39.78 185 ASP J N 1
ATOM 21643 C CA . ASP I 1 209 ? 260.779 154.721 185.128 1.00 36.81 185 ASP J CA 1
ATOM 21644 C C . ASP I 1 209 ? 261.925 155.373 185.894 1.00 43.06 185 ASP J C 1
ATOM 21645 O O . ASP I 1 209 ? 261.801 156.526 186.321 1.00 49.46 185 ASP J O 1
ATOM 21654 N N . SER I 1 210 ? 263.035 154.666 186.081 1.00 39.72 186 SER J N 1
ATOM 21655 C CA . SER I 1 210 ? 264.211 155.185 186.760 1.00 36.16 186 SER J CA 1
ATOM 21656 C C . SER I 1 210 ? 265.384 155.236 185.790 1.00 33.53 186 SER J C 1
ATOM 21657 O O . SER I 1 210 ? 265.371 154.602 184.733 1.00 47.91 186 SER J O 1
ATOM 21665 N N . VAL I 1 211 ? 266.405 156.005 186.162 1.00 26.58 187 VAL J N 1
ATOM 21666 C CA . VAL I 1 211 ? 267.548 156.237 185.286 1.00 27.25 187 VAL J CA 1
ATOM 21667 C C . VAL I 1 211 ? 268.701 155.326 185.683 1.00 29.58 187 VAL J C 1
ATOM 21668 O O . VAL I 1 211 ? 269.498 154.912 184.834 1.00 28.11 187 VAL J O 1
ATOM 21681 N N . TYR I 1 212 ? 268.809 155.017 186.975 1.00 32.85 188 TYR J N 1
ATOM 21682 C CA . TYR I 1 212 ? 269.900 154.173 187.445 1.00 32.26 188 TYR J CA 1
ATOM 21683 C C . TYR I 1 212 ? 269.692 152.702 187.116 1.00 33.80 188 TYR J C 1
ATOM 21684 O O . TYR I 1 212 ? 270.663 152.019 186.769 1.00 37.91 188 TYR J O 1
ATOM 21702 N N . CYS I 1 213 ? 268.455 152.210 187.194 1.00 28.92 189 CYS J N 1
ATOM 21703 C CA . CYS I 1 213 ? 268.188 150.802 186.921 1.00 30.11 189 CYS J CA 1
ATOM 21704 C C . CYS I 1 213 ? 268.583 150.427 185.498 1.00 35.00 189 CYS J C 1
ATOM 21705 O O . CYS I 1 213 ? 269.187 149.371 185.274 1.00 34.16 189 CYS J O 1
ATOM 21713 N N . LEU I 1 214 ? 268.249 151.278 184.527 1.00 39.31 190 LEU J N 1
ATOM 21714 C CA . LEU I 1 214 ? 268.634 151.010 183.148 1.00 26.36 190 LEU J CA 1
ATOM 21715 C C . LEU I 1 214 ? 270.148 151.033 182.981 1.00 29.82 190 LEU J C 1
ATOM 21716 O O . LEU I 1 214 ? 270.695 150.272 182.174 1.00 36.27 190 LEU J O 1
ATOM 21732 N N . ASN I 1 215 ? 270.842 151.892 183.731 1.00 21.94 191 ASN J N 1
ATOM 21733 C CA . ASN I 1 215 ? 272.300 151.884 183.690 1.00 17.71 191 ASN J CA 1
ATOM 21734 C C . ASN I 1 215 ? 272.870 150.585 184.246 1.00 30.86 191 ASN J C 1
ATOM 21735 O O . ASN I 1 215 ? 273.846 150.061 183.699 1.00 34.16 191 ASN J O 1
ATOM 21746 N N . GLU I 1 216 ? 272.284 150.043 185.319 1.00 32.22 192 GLU J N 1
ATOM 21747 C CA . GLU I 1 216 ? 272.735 148.731 185.785 1.00 21.99 192 GLU J CA 1
ATOM 21748 C C . GLU I 1 216 ? 272.452 147.662 184.738 1.00 24.44 192 GLU J C 1
ATOM 21749 O O . GLU I 1 216 ? 273.264 146.750 184.535 1.00 22.47 192 GLU J O 1
ATOM 21761 N N . MET I 1 217 ? 271.298 147.754 184.072 1.00 34.77 193 MET J N 1
ATOM 21762 C CA . MET I 1 217 ? 270.972 146.805 183.012 1.00 34.22 193 MET J CA 1
ATOM 21763 C C . MET I 1 217 ? 272.028 146.828 181.914 1.00 26.39 193 MET J C 1
ATOM 21764 O O . MET I 1 217 ? 272.503 145.775 181.473 1.00 34.13 193 MET J O 1
ATOM 21778 N N . GLY I 1 218 ? 272.412 148.022 181.462 1.00 23.32 194 GLY J N 1
ATOM 21779 C CA . GLY I 1 218 ? 273.468 148.131 180.471 1.00 27.19 194 GLY J CA 1
ATOM 21780 C C . GLY I 1 218 ? 274.817 147.648 180.962 1.00 25.87 194 GLY J C 1
ATOM 21781 O O . GLY I 1 218 ? 275.554 147.009 180.200 1.00 31.24 194 GLY J O 1
ATOM 21785 N N . ALA I 1 219 ? 275.157 147.941 182.219 1.00 26.68 195 ALA J N 1
ATOM 21786 C CA . ALA I 1 219 ? 276.434 147.512 182.772 1.00 29.45 195 ALA J CA 1
ATOM 21787 C C . ALA I 1 219 ? 276.532 145.998 182.865 1.00 30.02 195 ALA J C 1
ATOM 21788 O O . ALA I 1 219 ? 277.621 145.441 182.688 1.00 35.72 195 ALA J O 1
ATOM 21795 N N . THR I 1 220 ? 275.423 145.321 183.150 1.00 33.14 196 THR J N 1
ATOM 21796 C CA . THR I 1 220 ? 275.421 143.864 183.168 1.00 36.73 196 THR J CA 1
ATOM 21797 C C . THR I 1 220 ? 275.282 143.260 181.776 1.00 34.95 196 THR J C 1
ATOM 21798 O O . THR I 1 220 ? 275.715 142.121 181.568 1.00 24.87 196 THR J O 1
ATOM 21809 N N . TRP I 1 221 ? 274.696 143.985 180.823 1.00 35.45 197 TRP J N 1
ATOM 21810 C CA . TRP I 1 221 ? 274.646 143.515 179.445 1.00 28.11 197 TRP J CA 1
ATOM 21811 C C . TRP I 1 221 ? 276.017 143.536 178.785 1.00 26.13 197 TRP J C 1
ATOM 21812 O O . TRP I 1 221 ? 276.396 142.569 178.118 1.00 33.77 197 TRP J O 1
ATOM 21833 N N . VAL I 1 222 ? 276.770 144.624 178.954 1.00 29.79 198 VAL J N 1
ATOM 21834 C CA . VAL I 1 222 ? 278.057 144.740 178.272 1.00 32.97 198 VAL J CA 1
ATOM 21835 C C . VAL I 1 222 ? 279.029 143.683 178.783 1.00 33.69 198 VAL J C 1
ATOM 21836 O O . VAL I 1 222 ? 279.744 143.046 178.002 1.00 31.69 198 VAL J O 1
ATOM 21849 N N . ASN I 1 223 ? 279.078 143.488 180.100 1.00 38.80 199 ASN J N 1
ATOM 21850 C CA . ASN I 1 223 ? 279.993 142.512 180.680 1.00 39.75 199 ASN J CA 1
ATOM 21851 C C . ASN I 1 223 ? 279.523 141.078 180.485 1.00 40.72 199 ASN J C 1
ATOM 21852 O O . ASN I 1 223 ? 280.337 140.155 180.597 1.00 43.07 199 ASN J O 1
ATOM 21863 N N . SER I 1 224 ? 278.238 140.870 180.195 1.00 37.15 200 SER J N 1
ATOM 21864 C CA . SER I 1 224 ? 277.682 139.530 180.005 1.00 39.76 200 SER J CA 1
ATOM 21865 C C . SER I 1 224 ? 277.689 138.744 181.317 1.00 34.19 200 SER J C 1
ATOM 21866 O O . SER I 1 224 ? 278.080 137.578 181.364 1.00 36.16 200 SER J O 1
ATOM 21874 N N . ASN I 1 225 ? 277.255 139.399 182.389 1.00 31.25 201 ASN J N 1
ATOM 21875 C CA . ASN I 1 225 ? 277.114 138.732 183.672 1.00 34.56 201 ASN J CA 1
ATOM 21876 C C . ASN I 1 225 ? 275.890 137.827 183.658 1.00 36.17 201 ASN J C 1
ATOM 21877 O O . ASN I 1 225 ? 274.911 138.083 182.951 1.00 40.06 201 ASN J O 1
ATOM 21888 N N . ASN I 1 226 ? 275.951 136.758 184.447 1.00 29.86 202 ASN J N 1
ATOM 21889 C CA . ASN I 1 226 ? 274.807 135.866 184.562 1.00 23.59 202 ASN J CA 1
ATOM 21890 C C . ASN I 1 226 ? 273.598 136.643 185.063 1.00 21.29 202 ASN J C 1
ATOM 21891 O O . ASN I 1 226 ? 273.705 137.471 185.970 1.00 34.35 202 ASN J O 1
ATOM 21902 N N . CYS I 1 227 ? 272.442 136.375 184.464 1.00 18.89 203 CYS J N 1
ATOM 21903 C CA . CYS I 1 227 ? 271.254 137.182 184.692 1.00 20.99 203 CYS J CA 1
ATOM 21904 C C . CYS I 1 227 ? 270.059 136.286 184.971 1.00 24.94 203 CYS J C 1
ATOM 21905 O O . CYS I 1 227 ? 270.082 135.080 184.712 1.00 33.50 203 CYS J O 1
ATOM 21913 N N . SER I 1 228 ? 269.010 136.897 185.516 1.00 27.46 204 SER J N 1
ATOM 21914 C CA . SER I 1 228 ? 267.748 136.195 185.735 1.00 24.93 204 SER J CA 1
ATOM 21915 C C . SER I 1 228 ? 266.644 137.228 185.882 1.00 27.62 204 SER J C 1
ATOM 21916 O O . SER I 1 228 ? 266.785 138.177 186.660 1.00 30.18 204 SER J O 1
ATOM 21924 N N . THR I 1 229 ? 265.556 137.048 185.141 1.00 14.61 205 THR J N 1
ATOM 21925 C CA . THR I 1 229 ? 264.437 137.976 185.189 1.00 20.91 205 THR J CA 1
ATOM 21926 C C . THR I 1 229 ? 263.437 137.552 186.256 1.00 27.74 205 THR J C 1
ATOM 21927 O O . THR I 1 229 ? 263.365 136.377 186.623 1.00 37.59 205 THR J O 1
ATOM 21938 N N . PHE I 1 230 ? 262.662 138.514 186.754 1.00 27.59 206 PHE J N 1
ATOM 21939 C CA . PHE I 1 230 ? 261.642 138.249 187.763 1.00 31.07 206 PHE J CA 1
ATOM 21940 C C . PHE I 1 230 ? 260.552 139.297 187.599 1.00 31.48 206 PHE J C 1
ATOM 21941 O O . PHE I 1 230 ? 260.799 140.489 187.811 1.00 33.19 206 PHE J O 1
ATOM 21958 N N . ILE I 1 231 ? 259.355 138.859 187.225 1.00 30.99 207 ILE J N 1
ATOM 21959 C CA . ILE I 1 231 ? 258.224 139.767 187.069 1.00 34.97 207 ILE J CA 1
ATOM 21960 C C . ILE I 1 231 ? 257.569 139.967 188.429 1.00 39.54 207 ILE J C 1
ATOM 21961 O O . ILE I 1 231 ? 256.954 139.046 188.976 1.00 42.21 207 ILE J O 1
ATOM 21977 N N . LEU I 1 232 ? 257.700 141.169 188.976 1.00 45.42 208 LEU J N 1
ATOM 21978 C CA . LEU I 1 232 ? 256.999 141.491 190.206 1.00 44.81 208 LEU J CA 1
ATOM 21979 C C . LEU I 1 232 ? 255.497 141.551 189.932 1.00 50.07 208 LEU J C 1
ATOM 21980 O O . LEU I 1 232 ? 255.084 141.908 188.825 1.00 49.04 208 LEU J O 1
ATOM 21996 N N . PRO I 1 233 ? 254.655 141.205 190.912 1.00 54.33 209 PRO J N 1
ATOM 21997 C CA . PRO I 1 233 ? 253.207 141.206 190.662 1.00 52.38 209 PRO J CA 1
ATOM 21998 C C . PRO I 1 233 ? 252.702 142.535 190.124 1.00 57.46 209 PRO J C 1
ATOM 21999 O O . PRO I 1 233 ? 253.082 143.598 190.622 1.00 51.47 209 PRO J O 1
ATOM 22010 N N . GLY I 1 234 ? 251.845 142.484 189.105 1.00 60.00 210 GLY J N 1
ATOM 22011 C CA . GLY I 1 234 ? 251.223 143.660 188.537 1.00 54.70 210 GLY J CA 1
ATOM 22012 C C . GLY I 1 234 ? 251.858 144.152 187.254 1.00 52.71 210 GLY J C 1
ATOM 22013 O O . GLY I 1 234 ? 251.348 145.110 186.657 1.00 55.14 210 GLY J O 1
ATOM 22017 N N . PHE I 1 235 ? 252.952 143.536 186.811 1.00 51.31 211 PHE J N 1
ATOM 22018 C CA . PHE I 1 235 ? 253.641 143.965 185.596 1.00 51.14 211 PHE J CA 1
ATOM 22019 C C . PHE I 1 235 ? 252.985 143.297 184.395 1.00 54.85 211 PHE J C 1
ATOM 22020 O O . PHE I 1 235 ? 253.226 142.121 184.112 1.00 57.09 211 PHE J O 1
ATOM 22037 N N . LYS I 1 236 ? 252.148 144.051 183.685 1.00 54.46 212 LYS J N 1
ATOM 22038 C CA . LYS I 1 236 ? 251.504 143.585 182.464 1.00 49.76 212 LYS J CA 1
ATOM 22039 C C . LYS I 1 236 ? 252.093 144.230 181.217 1.00 53.88 212 LYS J C 1
ATOM 22040 O O . LYS I 1 236 ? 251.509 144.115 180.135 1.00 54.56 212 LYS J O 1
ATOM 22059 N N . GLY I 1 237 ? 253.232 144.907 181.341 1.00 57.38 213 GLY J N 1
ATOM 22060 C CA . GLY I 1 237 ? 253.833 145.611 180.230 1.00 54.93 213 GLY J CA 1
ATOM 22061 C C . GLY I 1 237 ? 254.763 144.729 179.420 1.00 54.44 213 GLY J C 1
ATOM 22062 O O . GLY I 1 237 ? 254.795 143.504 179.548 1.00 50.22 213 GLY J O 1
ATOM 22066 N N . GLU I 1 238 ? 255.543 145.386 178.566 1.00 58.59 214 GLU J N 1
ATOM 22067 C CA . GLU I 1 238 ? 256.443 144.722 177.635 1.00 53.90 214 GLU J CA 1
ATOM 22068 C C . GLU I 1 238 ? 257.889 144.907 178.073 1.00 53.85 214 GLU J C 1
ATOM 22069 O O . GLU I 1 238 ? 258.292 146.003 178.474 1.00 55.41 214 GLU J O 1
ATOM 22081 N N . ILE I 1 239 ? 258.664 143.826 177.994 1.00 42.21 215 ILE J N 1
ATOM 22082 C CA . ILE I 1 239 ? 260.092 143.903 178.274 1.00 40.85 215 ILE J CA 1
ATOM 22083 C C . ILE I 1 239 ? 260.769 144.720 177.182 1.00 49.11 215 ILE J C 1
ATOM 22084 O O . ILE I 1 239 ? 260.544 144.494 175.986 1.00 48.84 215 ILE J O 1
ATOM 22100 N N . LYS I 1 240 ? 261.602 145.675 177.588 1.00 46.77 216 LYS J N 1
ATOM 22101 C CA . LYS I 1 240 ? 262.319 146.548 176.670 1.00 41.88 216 LYS J CA 1
ATOM 22102 C C . LYS I 1 240 ? 263.799 146.542 177.028 1.00 41.74 216 LYS J C 1
ATOM 22103 O O . LYS I 1 240 ? 264.259 145.753 177.858 1.00 46.89 216 LYS J O 1
ATOM 22122 N N . GLY I 1 241 ? 264.552 147.432 176.388 1.00 36.44 217 GLY J N 1
ATOM 22123 C CA . GLY I 1 241 ? 265.968 147.563 176.666 1.00 35.27 217 GLY J CA 1
ATOM 22124 C C . GLY I 1 241 ? 266.806 146.502 175.987 1.00 30.45 217 GLY J C 1
ATOM 22125 O O . GLY I 1 241 ? 266.390 145.926 174.978 1.00 29.10 217 GLY J O 1
ATOM 22129 N N . VAL I 1 242 ? 267.992 146.233 176.532 1.00 32.77 218 VAL J N 1
ATOM 22130 C CA . VAL I 1 242 ? 268.912 145.261 175.955 1.00 32.24 218 VAL J CA 1
ATOM 22131 C C . VAL I 1 242 ? 268.850 143.919 176.677 1.00 41.08 218 VAL J C 1
ATOM 22132 O O . VAL I 1 242 ? 269.651 143.026 176.386 1.00 43.06 218 VAL J O 1
ATOM 22145 N N . ILE I 1 243 ? 267.921 143.757 177.620 1.00 39.52 219 ILE J N 1
ATOM 22146 C CA . ILE I 1 243 ? 267.741 142.470 178.275 1.00 30.51 219 ILE J CA 1
ATOM 22147 C C . ILE I 1 243 ? 267.232 141.458 177.260 1.00 37.33 219 ILE J C 1
ATOM 22148 O O . ILE I 1 243 ? 266.403 141.778 176.398 1.00 44.93 219 ILE J O 1
ATOM 22164 N N . ASP I 1 244 ? 267.732 140.227 177.351 1.00 37.26 220 ASP J N 1
ATOM 22165 C CA . ASP I 1 244 ? 267.303 139.177 176.437 1.00 35.36 220 ASP J CA 1
ATOM 22166 C C . ASP I 1 244 ? 265.791 139.018 176.523 1.00 37.10 220 ASP J C 1
ATOM 22167 O O . ASP I 1 244 ? 265.264 138.574 177.547 1.00 38.24 220 ASP J O 1
ATOM 22176 N N . LYS I 1 245 ? 265.088 139.378 175.451 1.00 34.69 221 LYS J N 1
ATOM 22177 C CA . LYS I 1 245 ? 263.632 139.423 175.473 1.00 33.14 221 LYS J CA 1
ATOM 22178 C C . LYS I 1 245 ? 262.987 138.088 175.132 1.00 39.03 221 LYS J C 1
ATOM 22179 O O . LYS I 1 245 ? 261.760 137.974 175.219 1.00 40.53 221 LYS J O 1
ATOM 22198 N N . ASN I 1 246 ? 263.773 137.082 174.749 1.00 38.08 222 ASN J N 1
ATOM 22199 C CA . ASN I 1 246 ? 263.263 135.750 174.456 1.00 30.99 222 ASN J CA 1
ATOM 22200 C C . ASN I 1 246 ? 263.627 134.743 175.539 1.00 36.29 222 ASN J C 1
ATOM 22201 O O . ASN I 1 246 ? 263.603 133.534 175.287 1.00 41.75 222 ASN J O 1
ATOM 22212 N N . LYS I 1 247 ? 263.967 135.216 176.732 1.00 29.78 223 LYS J N 1
ATOM 22213 C CA . LYS I 1 247 ? 264.268 134.356 177.867 1.00 31.05 223 LYS J CA 1
ATOM 22214 C C . LYS I 1 247 ? 263.029 134.245 178.744 1.00 34.21 223 LYS J C 1
ATOM 22215 O O . LYS I 1 247 ? 262.371 135.252 179.025 1.00 33.90 223 LYS J O 1
ATOM 22234 N N . LYS I 1 248 ? 262.710 133.025 179.166 1.00 35.61 224 LYS J N 1
ATOM 22235 C CA . LYS I 1 248 ? 261.556 132.819 180.029 1.00 33.78 224 LYS J CA 1
ATOM 22236 C C . LYS I 1 248 ? 261.843 133.384 181.415 1.00 38.32 224 LYS J C 1
ATOM 22237 O O . LYS I 1 248 ? 262.919 133.164 181.977 1.00 36.60 224 LYS J O 1
ATOM 22256 N N . ALA I 1 249 ? 260.876 134.113 181.964 1.00 32.93 225 ALA J N 1
ATOM 22257 C CA . ALA I 1 249 ? 261.039 134.821 183.223 1.00 26.81 225 ALA J CA 1
ATOM 22258 C C . ALA I 1 249 ? 260.251 134.136 184.332 1.00 33.91 225 ALA J C 1
ATOM 22259 O O . ALA I 1 249 ? 259.239 133.475 184.084 1.00 40.13 225 ALA J O 1
ATOM 22266 N N . PHE I 1 250 ? 260.730 134.304 185.563 1.00 34.77 226 PHE J N 1
ATOM 22267 C CA . PHE I 1 250 ? 260.113 133.695 186.737 1.00 29.50 226 PHE J CA 1
ATOM 22268 C C . PHE I 1 250 ? 259.045 134.632 187.287 1.00 36.58 226 PHE J C 1
ATOM 22269 O O . PHE I 1 250 ? 259.356 135.734 187.748 1.00 36.73 226 PHE J O 1
ATOM 22286 N N . SER I 1 251 ? 257.789 134.197 187.242 1.00 37.73 227 SER J N 1
ATOM 22287 C CA . SER I 1 251 ? 256.732 134.912 187.935 1.00 40.59 227 SER J CA 1
ATOM 22288 C C . SER I 1 251 ? 256.687 134.475 189.398 1.00 45.55 227 SER J C 1
ATOM 22289 O O . SER I 1 251 ? 257.241 133.442 189.782 1.00 52.48 227 SER J O 1
ATOM 22297 N N . LEU I 1 252 ? 256.035 135.294 190.236 1.00 46.06 228 LEU J N 1
ATOM 22298 C CA . LEU I 1 252 ? 255.825 134.948 191.645 1.00 49.65 228 LEU J CA 1
ATOM 22299 C C . LEU I 1 252 ? 254.372 135.278 191.991 1.00 47.77 228 LEU J C 1
ATOM 22300 O O . LEU I 1 252 ? 254.066 136.346 192.526 1.00 41.91 228 LEU J O 1
ATOM 22316 N N . GLU I 1 253 ? 253.467 134.349 191.682 1.00 56.43 229 GLU J N 1
ATOM 22317 C CA . GLU I 1 253 ? 252.061 134.524 192.028 1.00 57.37 229 GLU J CA 1
ATOM 22318 C C . GLU I 1 253 ? 251.459 133.279 192.669 1.00 56.41 229 GLU J C 1
ATOM 22319 O O . GLU I 1 253 ? 250.620 133.386 193.569 1.00 52.06 229 GLU J O 1
ATOM 22331 N N . GLU I 1 254 ? 251.877 132.096 192.216 1.00 57.33 230 GLU J N 1
ATOM 22332 C CA . GLU I 1 254 ? 251.198 130.853 192.547 1.00 53.64 230 GLU J CA 1
ATOM 22333 C C . GLU I 1 254 ? 252.175 129.812 193.072 1.00 53.05 230 GLU J C 1
ATOM 22334 O O . GLU I 1 254 ? 253.388 129.924 192.876 1.00 57.59 230 GLU J O 1
ATOM 22346 N N . PRO I 1 255 ? 251.672 128.772 193.745 1.00 47.18 231 PRO J N 1
ATOM 22347 C CA . PRO I 1 255 ? 252.579 127.810 194.393 1.00 45.11 231 PRO J CA 1
ATOM 22348 C C . PRO I 1 255 ? 253.591 127.184 193.452 1.00 47.18 231 PRO J C 1
ATOM 22349 O O . PRO I 1 255 ? 254.732 126.939 193.864 1.00 45.42 231 PRO J O 1
ATOM 22360 N N . ILE I 1 256 ? 253.213 126.907 192.205 1.00 42.49 232 ILE J N 1
ATOM 22361 C CA . ILE I 1 256 ? 254.159 126.292 191.280 1.00 43.78 232 ILE J CA 1
ATOM 22362 C C . ILE I 1 256 ? 255.308 127.244 190.965 1.00 48.88 232 ILE J C 1
ATOM 22363 O O . ILE I 1 256 ? 256.457 126.809 190.819 1.00 50.54 232 ILE J O 1
ATOM 22379 N N . ASP I 1 257 ? 255.032 128.546 190.863 1.00 49.55 233 ASP J N 1
ATOM 22380 C CA . ASP I 1 257 ? 256.106 129.504 190.616 1.00 44.22 233 ASP J CA 1
ATOM 22381 C C . ASP I 1 257 ? 257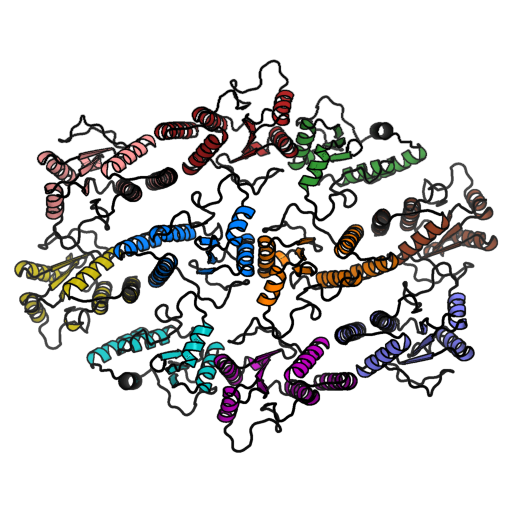.108 129.524 191.762 1.00 42.67 233 ASP J C 1
ATOM 22382 O O . ASP I 1 257 ? 258.323 129.517 191.525 1.00 43.58 233 ASP J O 1
ATOM 22391 N N . LEU I 1 258 ? 256.624 129.552 193.005 1.00 42.02 234 LEU J N 1
ATOM 22392 C CA . LEU I 1 258 ? 257.525 129.530 194.149 1.00 40.42 234 LEU J CA 1
ATOM 22393 C C . LEU I 1 258 ? 258.276 128.210 194.247 1.00 40.64 234 LEU J C 1
ATOM 22394 O O . LEU I 1 258 ? 259.442 128.199 194.649 1.00 42.05 234 LEU J O 1
ATOM 22410 N N . PHE I 1 259 ? 257.637 127.097 193.881 1.00 30.43 235 PHE J N 1
ATOM 22411 C CA . PHE I 1 259 ? 258.350 125.825 193.843 1.00 32.43 235 PHE J CA 1
ATOM 22412 C C . PHE I 1 259 ? 259.484 125.862 192.827 1.00 44.35 235 PHE J C 1
ATOM 22413 O O . PHE I 1 259 ? 260.594 125.387 193.103 1.00 50.83 235 PHE J O 1
ATOM 22430 N N . ASN I 1 260 ? 259.226 126.429 191.647 1.00 43.38 236 ASN J N 1
ATOM 22431 C CA . ASN I 1 260 ? 260.274 126.540 190.638 1.00 33.36 236 ASN J CA 1
ATOM 22432 C C . ASN I 1 260 ? 261.410 127.432 191.123 1.00 38.60 236 ASN J C 1
ATOM 22433 O O . ASN I 1 260 ? 262.588 127.116 190.920 1.00 38.85 236 ASN J O 1
ATOM 22444 N N . LEU I 1 261 ? 261.076 128.554 191.764 1.00 40.52 237 LEU J N 1
ATOM 22445 C CA . LEU I 1 261 ? 262.106 129.442 192.299 1.00 36.42 237 LEU J CA 1
ATOM 22446 C C . LEU I 1 261 ? 262.948 128.731 193.355 1.00 35.35 237 LEU J C 1
ATOM 22447 O O . LEU I 1 261 ? 264.181 128.847 193.372 1.00 44.90 237 LEU J O 1
ATOM 22463 N N . LYS I 1 262 ? 262.290 128.000 194.257 1.00 33.45 238 LYS J N 1
ATOM 22464 C CA . LYS I 1 262 ? 263.009 127.263 195.287 1.00 39.09 238 LYS J CA 1
ATOM 22465 C C . LYS I 1 262 ? 263.949 126.241 194.666 1.00 38.60 238 LYS J C 1
ATOM 22466 O O . LYS I 1 262 ? 265.104 126.109 195.090 1.00 45.57 238 LYS J O 1
ATOM 22485 N N . GLU I 1 263 ? 263.471 125.503 193.663 1.00 34.36 239 GLU J N 1
ATOM 22486 C CA . GLU I 1 263 ? 264.329 124.524 193.007 1.00 37.86 239 GLU J CA 1
ATOM 22487 C C . GLU I 1 263 ? 265.507 125.204 192.323 1.00 45.12 239 GLU J C 1
ATOM 22488 O O . GLU I 1 263 ? 266.634 124.697 192.363 1.00 48.25 239 GLU J O 1
ATOM 22500 N N . LYS I 1 264 ? 265.269 126.359 191.697 1.00 43.00 240 LYS J N 1
ATOM 22501 C CA . LYS I 1 264 ? 266.355 127.099 191.062 1.00 37.59 240 LYS J CA 1
ATOM 22502 C C . LYS I 1 264 ? 267.428 127.468 192.077 1.00 43.73 240 LYS J C 1
ATOM 22503 O O . LYS I 1 264 ? 268.624 127.267 191.835 1.00 47.79 240 LYS J O 1
ATOM 22522 N N . ILE I 1 265 ? 267.019 128.021 193.219 1.00 44.87 241 ILE J N 1
ATOM 22523 C CA . ILE I 1 265 ? 267.998 128.460 194.211 1.00 35.32 241 ILE J CA 1
ATOM 22524 C C . ILE I 1 265 ? 268.743 127.264 194.794 1.00 31.70 241 ILE J C 1
ATOM 22525 O O . ILE I 1 265 ? 269.962 127.318 195.011 1.00 37.69 241 ILE J O 1
ATOM 22541 N N . LEU I 1 266 ? 268.027 126.168 195.063 1.00 39.30 242 LEU J N 1
ATOM 22542 C CA . LEU I 1 266 ? 268.682 124.974 195.587 1.00 40.95 242 LEU J CA 1
ATOM 22543 C C . LEU I 1 266 ? 269.700 124.430 194.593 1.00 41.54 242 LEU J C 1
ATOM 22544 O O . LEU I 1 266 ? 270.788 123.994 194.984 1.00 44.41 242 LEU J O 1
ATOM 22560 N N . ARG I 1 267 ? 269.362 124.442 193.301 1.00 52.16 243 ARG J N 1
ATOM 22561 C CA . ARG I 1 267 ? 270.328 124.049 192.281 1.00 54.87 243 ARG J CA 1
ATOM 22562 C C . ARG I 1 267 ? 271.530 124.983 192.283 1.00 51.01 243 ARG J C 1
ATOM 22563 O O . ARG I 1 267 ? 272.677 124.536 192.167 1.00 47.94 243 ARG J O 1
ATOM 22584 N N . MET I 1 268 ? 271.282 126.287 192.410 1.00 47.68 244 MET J N 1
ATOM 22585 C CA . MET I 1 268 ? 272.366 127.263 192.408 1.00 43.88 244 MET J CA 1
ATOM 22586 C C . MET I 1 268 ? 273.362 126.979 193.523 1.00 48.14 244 MET J C 1
ATOM 22587 O O . MET I 1 268 ? 274.537 126.689 193.269 1.00 50.19 244 MET J O 1
ATOM 22601 N N . TYR I 1 269 ? 272.908 127.055 194.772 1.00 51.58 245 TYR J N 1
ATOM 22602 C CA . TYR I 1 269 ? 273.816 127.043 195.912 1.00 42.23 245 TYR J CA 1
ATOM 22603 C C . TYR I 1 269 ? 274.033 125.660 196.511 1.00 45.96 245 TYR J C 1
ATOM 22604 O O . TYR I 1 269 ? 274.738 125.547 197.519 1.00 46.45 245 TYR J O 1
ATOM 22622 N N . ASP I 1 270 ? 273.463 124.609 195.922 1.00 53.11 246 ASP J N 1
ATOM 22623 C CA . ASP I 1 270 ? 273.671 123.238 196.385 1.00 57.59 246 ASP J CA 1
ATOM 22624 C C . ASP I 1 270 ? 273.274 123.105 197.860 1.00 54.76 246 ASP J C 1
ATOM 22625 O O . ASP I 1 270 ? 274.088 122.834 198.746 1.00 51.98 246 ASP J O 1
ATOM 22634 N N . LEU I 1 271 ? 271.987 123.324 198.098 1.00 44.96 247 LEU J N 1
ATOM 22635 C CA . LEU I 1 271 ? 271.391 123.235 199.423 1.00 46.42 247 LEU J CA 1
ATOM 22636 C C . LEU I 1 271 ? 270.321 122.148 199.427 1.00 51.45 247 LEU J C 1
ATOM 22637 O O . LEU I 1 271 ? 269.993 121.561 198.394 1.00 52.96 247 LEU J O 1
ATOM 22653 N N . THR I 1 272 ? 269.774 121.884 200.612 1.00 56.66 248 THR J N 1
ATOM 22654 C CA . THR I 1 272 ? 268.676 120.944 200.776 1.00 60.54 248 THR J CA 1
ATOM 22655 C C . THR I 1 272 ? 267.639 121.557 201.703 1.00 61.05 248 THR J C 1
ATOM 22656 O O . THR I 1 272 ? 267.988 122.190 202.702 1.00 55.91 248 THR J O 1
ATOM 22667 N N . LEU I 1 273 ? 266.366 121.366 201.365 1.00 52.44 249 LEU J N 1
ATOM 22668 C CA . LEU I 1 273 ? 265.262 121.915 202.138 1.00 48.88 249 LEU J CA 1
ATOM 22669 C C . LEU I 1 273 ? 264.177 120.858 202.268 1.00 50.59 249 LEU J C 1
ATOM 22670 O O . LEU I 1 273 ? 263.859 120.163 201.299 1.00 46.55 249 LEU J O 1
ATOM 22686 N N . GLU I 1 274 ? 263.612 120.747 203.465 1.00 64.59 250 GLU J N 1
ATOM 22687 C CA . GLU I 1 274 ? 262.583 119.760 203.751 1.00 63.49 250 GLU J CA 1
ATOM 22688 C C . GLU I 1 274 ? 261.196 120.379 203.604 1.00 65.05 250 GLU J C 1
ATOM 22689 O O . GLU I 1 274 ? 261.016 121.596 203.691 1.00 65.20 250 GLU J O 1
ATOM 22701 N N . ASP I 1 275 ? 260.206 119.512 203.381 1.00 57.96 251 ASP J N 1
ATOM 22702 C CA . ASP I 1 275 ? 258.859 119.985 203.077 1.00 55.37 251 ASP J CA 1
ATOM 22703 C C . ASP I 1 275 ? 258.292 120.816 204.222 1.00 60.47 251 ASP J C 1
ATOM 22704 O O . ASP I 1 275 ? 257.830 121.946 204.018 1.00 65.20 251 ASP J O 1
ATOM 22713 N N . LYS I 1 276 ? 258.358 120.285 205.445 1.00 53.30 252 LYS J N 1
ATOM 22714 C CA . LYS I 1 276 ? 257.733 120.953 206.581 1.00 49.65 252 LYS J CA 1
ATOM 22715 C C . LYS I 1 276 ? 258.243 122.378 206.741 1.00 55.68 252 LYS J C 1
ATOM 22716 O O . LYS I 1 276 ? 257.516 123.245 207.238 1.00 56.77 252 LYS J O 1
ATOM 22735 N N . LYS I 1 277 ? 259.486 122.639 206.335 1.00 56.81 253 LYS J N 1
ATOM 22736 C CA . LYS I 1 277 ? 260.010 123.999 206.356 1.00 53.17 253 LYS J CA 1
ATOM 22737 C C . LYS I 1 277 ? 259.445 124.832 205.213 1.00 50.31 253 LYS J C 1
ATOM 22738 O O . LYS I 1 277 ? 259.181 126.029 205.383 1.00 50.92 253 LYS J O 1
ATOM 22757 N N . TRP I 1 278 ? 259.271 124.221 204.038 1.00 44.85 254 TRP J N 1
ATOM 22758 C CA . TRP I 1 278 ? 258.765 124.958 202.886 1.00 45.42 254 TRP J CA 1
ATOM 22759 C C . TRP I 1 278 ? 257.326 125.409 203.106 1.00 47.89 254 TRP J C 1
ATOM 22760 O O . TRP I 1 278 ? 256.957 126.528 202.730 1.00 53.61 254 TRP J O 1
ATOM 22781 N N . GLU I 1 279 ? 256.496 124.553 203.710 1.00 46.81 255 GLU J N 1
ATOM 22782 C CA . GLU I 1 279 ? 255.109 124.939 203.962 1.00 41.88 255 GLU J CA 1
ATOM 22783 C C . GLU I 1 279 ? 255.000 126.115 204.925 1.00 48.64 255 GLU J C 1
ATOM 22784 O O . GLU I 1 279 ? 253.936 126.738 205.002 1.00 47.74 255 GLU J O 1
ATOM 22796 N N . ARG I 1 280 ? 256.067 126.431 205.658 1.00 50.85 256 ARG J N 1
ATOM 22797 C CA . ARG I 1 280 ? 256.088 127.592 206.540 1.00 42.40 256 ARG J CA 1
ATOM 22798 C C . ARG I 1 280 ? 256.705 128.809 205.860 1.00 46.24 256 ARG J C 1
ATOM 22799 O O . ARG I 1 280 ? 256.192 129.928 205.997 1.00 45.18 256 ARG J O 1
ATOM 22820 N N . ILE I 1 281 ? 257.803 128.609 205.128 1.00 45.86 257 ILE J N 1
ATOM 22821 C CA . ILE I 1 281 ? 258.436 129.716 204.415 1.00 39.50 257 ILE J CA 1
ATOM 22822 C C . ILE I 1 281 ? 257.475 130.306 203.389 1.00 41.04 257 ILE J C 1
ATOM 22823 O O . ILE I 1 281 ? 257.348 131.533 203.262 1.00 43.20 257 ILE J O 1
ATOM 22839 N N . LYS I 1 282 ? 256.787 129.445 202.636 1.00 40.78 258 LYS J N 1
ATOM 22840 C CA . LYS I 1 282 ? 255.828 129.936 201.656 1.00 42.47 258 LYS J CA 1
ATOM 22841 C C . LYS I 1 282 ? 254.723 130.735 202.332 1.00 42.89 258 LYS J C 1
ATOM 22842 O O . LYS I 1 282 ? 254.327 131.799 201.843 1.00 46.09 258 LYS J O 1
ATOM 22861 N N . ALA I 1 283 ? 254.216 130.242 203.462 1.00 42.31 259 ALA J N 1
ATOM 22862 C CA . ALA I 1 283 ? 253.167 130.963 204.171 1.00 43.57 259 ALA J CA 1
ATOM 22863 C C . ALA I 1 283 ? 253.658 132.336 204.606 1.00 46.05 259 ALA J C 1
ATOM 22864 O O . ALA I 1 283 ? 252.930 133.331 204.498 1.00 42.99 259 ALA J O 1
ATOM 22871 N N . LYS I 1 284 ? 254.897 132.410 205.100 1.00 52.60 260 LYS J N 1
ATOM 22872 C CA . LYS I 1 284 ? 255.485 133.705 205.429 1.00 52.92 260 LYS J CA 1
ATOM 22873 C C . LYS I 1 284 ? 255.476 134.626 204.216 1.00 52.79 260 LYS J C 1
ATOM 22874 O O . LYS I 1 284 ? 255.122 135.807 204.313 1.00 53.27 260 LYS J O 1
ATOM 22893 N N . PHE I 1 285 ? 255.877 134.101 203.056 1.00 46.03 261 PHE J N 1
ATOM 22894 C CA . PHE I 1 285 ? 255.952 134.943 201.865 1.00 41.74 261 PHE J CA 1
ATOM 22895 C C . PHE I 1 285 ? 254.580 135.503 201.502 1.00 45.41 261 PHE J C 1
ATOM 22896 O O . PHE I 1 285 ? 254.425 136.715 201.308 1.00 47.95 261 PHE J O 1
ATOM 22913 N N . ASN I 1 286 ? 253.567 134.638 201.400 1.00 49.77 262 ASN J N 1
ATOM 22914 C CA . ASN I 1 286 ? 252.241 135.140 201.031 1.00 47.95 262 ASN J CA 1
ATOM 22915 C C . ASN I 1 286 ? 251.690 136.106 202.075 1.00 46.69 262 ASN J C 1
ATOM 22916 O O . ASN I 1 286 ? 251.078 137.120 201.722 1.00 48.96 262 ASN J O 1
ATOM 22927 N N . THR I 1 287 ? 251.886 135.821 203.366 1.00 50.28 263 THR J N 1
ATOM 22928 C CA . THR I 1 287 ? 251.353 136.746 204.363 1.00 54.30 263 THR J CA 1
ATOM 22929 C C . THR I 1 287 ? 252.056 138.097 204.300 1.00 54.11 263 THR J C 1
ATOM 22930 O O . THR I 1 287 ? 251.422 139.131 204.538 1.00 48.11 263 THR J O 1
ATOM 22941 N N . LYS I 1 288 ? 253.354 138.118 203.987 1.00 50.99 264 LYS J N 1
ATOM 22942 C CA . LYS I 1 288 ? 254.032 139.395 203.780 1.00 46.33 264 LYS J CA 1
ATOM 22943 C C . LYS I 1 288 ? 253.463 140.126 202.570 1.00 49.24 264 LYS J C 1
ATOM 22944 O O . LYS I 1 288 ? 253.153 141.321 202.643 1.00 47.75 264 LYS J O 1
ATOM 22963 N N . LEU I 1 289 ? 253.315 139.422 201.445 1.00 54.35 265 LEU J N 1
ATOM 22964 C CA . LEU I 1 289 ? 252.858 140.076 200.223 1.00 49.95 265 LEU J CA 1
ATOM 22965 C C . LEU I 1 289 ? 251.428 140.584 200.352 1.00 52.46 265 LEU J C 1
ATOM 22966 O O . LEU I 1 289 ? 251.084 141.618 199.767 1.00 50.70 265 LEU J O 1
ATOM 22982 N N . LYS I 1 290 ? 250.585 139.879 201.098 1.00 67.57 266 LYS J N 1
ATOM 22983 C CA . LYS I 1 290 ? 249.194 140.285 201.270 1.00 66.81 266 LYS J CA 1
ATOM 22984 C C . LYS I 1 290 ? 249.105 141.683 201.870 1.00 68.68 266 LYS J C 1
ATOM 22985 O O . LYS I 1 290 ? 248.048 142.314 201.853 1.00 70.04 266 LYS J O 1
ATOM 23005 N N . GLU J 1 135 ? 264.354 112.014 229.858 1.00 46.46 111 GLU C N 1
ATOM 23006 C CA . GLU J 1 135 ? 264.102 111.730 228.417 1.00 51.33 111 GLU C CA 1
ATOM 23007 C C . GLU J 1 135 ? 263.911 113.017 227.621 1.00 54.48 111 GLU C C 1
ATOM 23008 O O . GLU J 1 135 ? 264.450 113.162 226.524 1.00 56.28 111 GLU C O 1
ATOM 23020 N N . LEU J 1 136 ? 263.142 113.950 228.177 1.00 51.41 112 LEU C N 1
ATOM 23021 C CA . LEU J 1 136 ? 262.825 115.217 227.530 1.00 46.15 112 LEU C CA 1
ATOM 23022 C C . LEU J 1 136 ? 263.387 116.390 228.326 1.00 47.81 112 LEU C C 1
ATOM 23023 O O . LEU J 1 136 ? 262.732 117.418 228.504 1.00 49.00 112 LEU C O 1
ATOM 23039 N N . GLU J 1 137 ? 264.620 116.248 228.819 1.00 56.67 113 GLU C N 1
ATOM 23040 C CA . GLU J 1 137 ? 265.237 117.323 229.588 1.00 54.74 113 GLU C CA 1
ATOM 23041 C C . GLU J 1 137 ? 265.700 118.477 228.709 1.00 54.64 113 GLU C C 1
ATOM 23042 O O . GLU J 1 137 ? 265.919 119.578 229.224 1.00 50.23 113 GLU C O 1
ATOM 23054 N N . LYS J 1 138 ? 265.852 118.256 227.404 1.00 54.95 114 LYS C N 1
ATOM 23055 C CA . LYS J 1 138 ? 266.368 119.267 226.492 1.00 49.43 114 LYS C CA 1
ATOM 23056 C C . LYS J 1 138 ? 265.271 119.962 225.694 1.00 51.87 114 LYS C C 1
ATOM 23057 O O . LYS J 1 138 ? 265.580 120.694 224.750 1.00 55.78 114 LYS C O 1
ATOM 23076 N N . LYS J 1 139 ? 264.008 119.751 226.045 1.00 45.25 115 LYS C N 1
ATOM 23077 C CA . LYS J 1 139 ? 262.893 120.421 225.396 1.00 42.62 115 LYS C CA 1
ATOM 23078 C C . LYS J 1 139 ? 262.428 121.601 226.242 1.00 37.35 115 LYS C C 1
ATOM 23079 O O . LYS J 1 139 ? 262.760 121.723 227.422 1.00 41.43 115 LYS C O 1
ATOM 23098 N N . ILE J 1 140 ? 261.649 122.479 225.618 1.00 34.80 116 ILE C N 1
ATOM 23099 C CA . ILE J 1 140 ? 261.112 123.668 226.270 1.00 32.20 116 ILE C CA 1
ATOM 23100 C C . ILE J 1 140 ? 259.595 123.589 226.215 1.00 32.62 116 ILE C C 1
ATOM 23101 O O . ILE J 1 140 ? 259.015 123.439 225.133 1.00 38.80 116 ILE C O 1
ATOM 23117 N N . PHE J 1 141 ? 258.957 123.691 227.375 1.00 31.49 117 PHE C N 1
ATOM 23118 C CA . PHE J 1 141 ? 257.510 123.794 227.481 1.00 24.50 117 PHE C CA 1
ATOM 23119 C C . PHE J 1 141 ? 257.160 125.231 227.835 1.00 28.96 117 PHE C C 1
ATOM 23120 O O . PHE J 1 141 ? 257.682 125.774 228.814 1.00 46.12 117 PHE C O 1
ATOM 23137 N N . ILE J 1 142 ? 256.287 125.845 227.042 1.00 20.69 118 ILE C N 1
ATOM 23138 C CA . ILE J 1 142 ? 255.982 127.262 227.205 1.00 28.17 118 ILE C CA 1
ATOM 23139 C C . ILE J 1 142 ? 254.563 127.418 227.733 1.00 29.78 118 ILE C C 1
ATOM 23140 O O . ILE J 1 142 ? 253.598 127.427 226.961 1.00 35.41 118 ILE C O 1
ATOM 23156 N N . SER J 1 143 ? 254.428 127.537 229.051 1.00 25.68 119 SER C N 1
ATOM 23157 C CA . SER J 1 143 ? 253.126 127.792 229.650 1.00 31.28 119 SER C CA 1
ATOM 23158 C C . SER J 1 143 ? 252.721 129.237 229.400 1.00 29.66 119 SER C C 1
ATOM 23159 O O . SER J 1 143 ? 253.521 130.157 229.591 1.00 37.59 119 SER C O 1
ATOM 23167 N N . HIS J 1 144 ? 251.480 129.441 228.970 1.00 26.47 120 HIS C N 1
ATOM 23168 C CA . HIS J 1 144 ? 251.010 130.779 228.644 1.00 28.36 120 HIS C CA 1
ATOM 23169 C C . HIS J 1 144 ? 249.491 130.773 228.591 1.00 29.35 120 HIS C C 1
ATOM 23170 O O . HIS J 1 144 ? 248.851 129.720 228.604 1.00 33.72 120 HIS C O 1
ATOM 23184 N N . SER J 1 145 ? 248.925 131.972 228.534 1.00 35.21 121 SER C N 1
ATOM 23185 C CA . SER J 1 145 ? 247.510 132.152 228.259 1.00 37.75 121 SER C CA 1
ATOM 23186 C C . SER J 1 145 ? 247.303 132.404 226.769 1.00 42.54 121 SER C C 1
ATOM 23187 O O . SER J 1 145 ? 248.207 132.847 226.057 1.00 47.25 121 SER C O 1
ATOM 23195 N N . SER J 1 146 ? 246.091 132.115 226.299 1.00 45.84 122 SER C N 1
ATOM 23196 C CA . SER J 1 146 ? 245.783 132.257 224.883 1.00 45.99 122 SER C CA 1
ATOM 23197 C C . SER J 1 146 ? 245.505 133.697 224.474 1.00 50.62 122 SER C C 1
ATOM 23198 O O . SER J 1 146 ? 245.376 133.965 223.275 1.00 49.50 122 SER C O 1
ATOM 23206 N N . LYS J 1 147 ? 245.406 134.622 225.425 1.00 51.63 123 LYS C N 1
ATOM 23207 C CA . LYS J 1 147 ? 245.181 136.028 225.120 1.00 48.26 123 LYS C CA 1
ATOM 23208 C C . LYS J 1 147 ? 246.476 136.813 224.956 1.00 49.89 123 LYS C C 1
ATOM 23209 O O . LYS J 1 147 ? 246.425 137.990 224.585 1.00 53.72 123 LYS C O 1
ATOM 23228 N N . ASP J 1 148 ? 247.625 136.197 225.220 1.00 52.11 124 ASP C N 1
ATOM 23229 C CA . ASP J 1 148 ? 248.932 136.824 225.065 1.00 51.09 124 ASP C CA 1
ATOM 23230 C C . ASP J 1 148 ? 249.736 136.114 223.985 1.00 51.91 124 ASP C C 1
ATOM 23231 O O . ASP J 1 148 ? 250.931 135.856 224.139 1.00 54.37 124 ASP C O 1
ATOM 23240 N N . LYS J 1 149 ? 249.079 135.783 222.873 1.00 49.25 125 LYS C N 1
ATOM 23241 C CA . LYS J 1 149 ? 249.720 134.984 221.836 1.00 47.16 125 LYS C CA 1
ATOM 23242 C C . LYS J 1 149 ? 250.720 135.786 221.011 1.00 46.74 125 LYS C C 1
ATOM 23243 O O . LYS J 1 149 ? 251.685 135.212 220.503 1.00 41.29 125 LYS C O 1
ATOM 23262 N N . ILE J 1 150 ? 250.514 137.095 220.859 1.00 49.06 126 ILE C N 1
ATOM 23263 C CA . ILE J 1 150 ? 251.422 137.895 220.039 1.00 48.29 126 ILE C CA 1
ATOM 23264 C C . ILE J 1 150 ? 252.809 137.951 220.672 1.00 48.60 126 ILE C C 1
ATOM 23265 O O . ILE J 1 150 ? 253.827 137.699 220.011 1.00 48.32 126 ILE C O 1
ATOM 23281 N N . VAL J 1 151 ? 252.870 138.286 221.962 1.00 42.29 127 VAL C N 1
ATOM 23282 C CA . VAL J 1 151 ? 254.159 138.417 222.632 1.00 39.58 127 VAL C CA 1
ATOM 23283 C C . VAL J 1 151 ? 254.860 137.068 222.704 1.00 42.55 127 VAL C C 1
ATOM 23284 O O . VAL J 1 151 ? 256.080 136.977 222.528 1.00 45.24 127 VAL C O 1
ATOM 23297 N N . CYS J 1 152 ? 254.106 136.000 222.967 1.00 40.35 128 CYS C N 1
ATOM 23298 C CA . CYS J 1 152 ? 254.714 134.676 223.025 1.00 40.12 128 CYS C CA 1
ATOM 23299 C C . CYS J 1 152 ? 255.200 134.234 221.652 1.00 43.11 128 CYS C C 1
ATOM 23300 O O . CYS J 1 152 ? 256.229 133.561 221.541 1.00 44.20 128 CYS C O 1
ATOM 23308 N N . ASN J 1 153 ? 254.477 134.602 220.592 1.00 41.46 129 ASN C N 1
ATOM 23309 C CA . ASN J 1 153 ? 254.945 134.302 219.244 1.00 42.72 129 ASN C CA 1
ATOM 23310 C C . ASN J 1 153 ? 256.257 135.014 218.956 1.00 46.09 129 ASN C C 1
ATOM 23311 O O . ASN J 1 153 ? 257.192 134.418 218.409 1.00 48.28 129 ASN C O 1
ATOM 23322 N N . ALA J 1 154 ? 256.347 136.294 219.325 1.00 41.60 130 ALA C N 1
ATOM 23323 C CA . ALA J 1 154 ? 257.597 137.024 219.137 1.00 37.18 130 ALA C CA 1
ATOM 23324 C C . ALA J 1 154 ? 258.728 136.386 219.935 1.00 35.31 130 ALA C C 1
ATOM 23325 O O . ALA J 1 154 ? 259.850 136.239 219.435 1.00 35.16 130 ALA C O 1
ATOM 23332 N N . PHE J 1 155 ? 258.448 135.994 221.179 1.00 42.10 131 PHE C N 1
ATOM 23333 C CA . PHE J 1 155 ? 259.465 135.376 222.023 1.00 42.86 131 PHE C CA 1
ATOM 23334 C C . PHE J 1 155 ? 259.937 134.043 221.451 1.00 40.25 131 PHE C C 1
ATOM 23335 O O . PHE J 1 155 ? 261.138 133.751 221.464 1.00 39.74 131 PHE C O 1
ATOM 23352 N N . VAL J 1 156 ? 259.018 133.232 220.926 1.00 31.58 132 VAL C N 1
ATOM 23353 C CA . VAL J 1 156 ? 259.400 131.956 220.330 1.00 33.96 132 VAL C CA 1
ATOM 23354 C C . VAL J 1 156 ? 260.199 132.173 219.053 1.00 46.35 132 VAL C C 1
ATOM 23355 O O . VAL J 1 156 ? 261.167 131.452 218.782 1.00 50.06 132 VAL C O 1
ATOM 23368 N N . GLU J 1 157 ? 259.808 133.157 218.240 1.00 48.20 133 GLU C N 1
ATOM 23369 C CA . GLU J 1 157 ? 260.583 133.463 217.043 1.00 41.83 133 GLU C CA 1
ATOM 23370 C C . GLU J 1 157 ? 261.994 133.898 217.410 1.00 39.70 133 GLU C C 1
ATOM 23371 O O . GLU J 1 157 ? 262.963 133.512 216.748 1.00 40.14 133 GLU C O 1
ATOM 23383 N N . LEU J 1 158 ? 262.131 134.702 218.467 1.00 34.68 134 LEU C N 1
ATOM 23384 C CA . LEU J 1 158 ? 263.459 135.068 218.952 1.00 35.24 134 LEU C CA 1
ATOM 23385 C C . LEU J 1 158 ? 264.237 133.836 219.400 1.00 33.97 134 LEU C C 1
ATOM 23386 O O . LEU J 1 158 ? 265.442 133.720 219.137 1.00 29.48 134 LEU C O 1
ATOM 23402 N N . LEU J 1 159 ? 263.564 132.908 220.084 1.00 42.15 135 LEU C N 1
ATOM 23403 C CA . LEU J 1 159 ? 264.229 131.685 220.520 1.00 38.64 135 LEU C CA 1
ATOM 23404 C C . LEU J 1 159 ? 264.773 130.900 219.334 1.00 34.94 135 LEU C C 1
ATOM 23405 O O . LEU J 1 159 ? 265.899 130.392 219.380 1.00 36.15 135 LEU C O 1
ATOM 23421 N N . GLU J 1 160 ? 263.982 130.775 218.267 1.00 42.77 136 GLU C N 1
ATOM 23422 C CA . GLU J 1 160 ? 264.481 130.101 217.069 1.00 44.47 136 GLU C CA 1
ATOM 23423 C C . GLU J 1 160 ? 265.615 130.889 216.425 1.00 47.09 136 GLU C C 1
ATOM 23424 O O . GLU J 1 160 ? 266.588 130.301 215.939 1.00 42.62 136 GLU C O 1
ATOM 23436 N N . ASP J 1 161 ? 265.508 132.219 216.410 1.00 50.61 137 ASP C N 1
ATOM 23437 C CA . ASP J 1 161 ? 266.541 133.041 215.787 1.00 44.87 137 ASP C CA 1
ATOM 23438 C C . ASP J 1 161 ? 267.886 132.849 216.473 1.00 43.33 137 ASP C C 1
ATOM 23439 O O . ASP J 1 161 ? 268.922 132.746 215.807 1.00 41.94 137 ASP C O 1
ATOM 23448 N N . ILE J 1 162 ? 267.893 132.801 217.808 1.00 39.97 138 ILE C N 1
ATOM 23449 C CA . ILE J 1 162 ? 269.155 132.646 218.525 1.00 40.81 138 ILE C CA 1
ATOM 23450 C C . ILE J 1 162 ? 269.838 131.340 218.142 1.00 42.75 138 ILE C C 1
ATOM 23451 O O . ILE J 1 162 ? 271.071 131.254 218.145 1.00 47.04 138 ILE C O 1
ATOM 23467 N N . GLY J 1 163 ? 269.064 130.311 217.804 1.00 44.67 139 GLY C N 1
ATOM 23468 C CA . GLY J 1 163 ? 269.641 129.048 217.385 1.00 43.88 139 GLY C CA 1
ATOM 23469 C C . GLY J 1 163 ? 268.911 127.823 217.897 1.00 48.03 139 GLY C C 1
ATOM 23470 O O . GLY J 1 163 ? 269.305 126.693 217.593 1.00 49.10 139 GLY C O 1
ATOM 23474 N N . VAL J 1 164 ? 267.849 128.026 218.676 1.00 50.88 140 VAL C N 1
ATOM 23475 C CA . VAL J 1 164 ? 267.095 126.904 219.221 1.00 42.15 140 VAL C CA 1
ATOM 23476 C C . VAL J 1 164 ? 266.366 126.189 218.092 1.00 45.99 140 VAL C C 1
ATOM 23477 O O . VAL J 1 164 ? 265.674 126.818 217.280 1.00 45.27 140 VAL C O 1
ATOM 23490 N N . SER J 1 165 ? 266.517 124.868 218.035 1.00 48.23 141 SER C N 1
ATOM 23491 C CA . SER J 1 165 ? 265.839 124.086 217.012 1.00 43.52 141 SER C CA 1
ATOM 23492 C C . SER J 1 165 ? 264.329 124.214 217.166 1.00 46.89 141 SER C C 1
ATOM 23493 O O . SER J 1 165 ? 263.804 124.273 218.280 1.00 50.56 141 SER C O 1
ATOM 23501 N N . SER J 1 166 ? 263.627 124.258 216.033 1.00 49.30 142 SER C N 1
ATOM 23502 C CA . SER J 1 166 ? 262.183 124.450 216.052 1.00 43.56 142 SER C CA 1
ATOM 23503 C C . SER J 1 166 ? 261.429 123.234 216.572 1.00 41.74 142 SER C C 1
ATOM 23504 O O . SER J 1 166 ? 260.226 123.344 216.834 1.00 42.27 142 SER C O 1
ATOM 23512 N N . GLU J 1 167 ? 262.093 122.091 216.730 1.00 47.73 143 GLU C N 1
ATOM 23513 C CA . GLU J 1 167 ? 261.452 120.872 217.202 1.00 50.33 143 GLU C CA 1
ATOM 23514 C C . GLU J 1 167 ? 261.599 120.677 218.706 1.00 48.16 143 GLU C C 1
ATOM 23515 O O . GLU J 1 167 ? 261.294 119.592 219.212 1.00 43.78 143 GLU C O 1
ATOM 23527 N N . ASP J 1 168 ? 262.061 121.699 219.430 1.00 43.59 144 ASP C N 1
ATOM 23528 C CA . ASP J 1 168 ? 262.192 121.632 220.878 1.00 39.08 144 ASP C CA 1
ATOM 23529 C C . ASP J 1 168 ? 261.209 122.523 221.618 1.00 35.57 144 ASP C C 1
ATOM 23530 O O . ASP J 1 168 ? 260.917 122.252 222.786 1.00 42.28 144 ASP C O 1
ATOM 23539 N N . ILE J 1 169 ? 260.694 123.565 220.979 1.00 33.15 145 ILE C N 1
ATOM 23540 C CA . ILE J 1 169 ? 259.735 124.468 221.602 1.00 34.46 145 ILE C CA 1
ATOM 23541 C C . ILE J 1 169 ? 258.345 123.861 221.478 1.00 32.15 145 ILE C C 1
ATOM 23542 O O . ILE J 1 169 ? 257.899 123.531 220.373 1.00 41.04 145 ILE C O 1
ATOM 23558 N N . ILE J 1 170 ? 257.660 123.712 222.610 1.00 31.79 146 ILE C N 1
ATOM 23559 C CA . ILE J 1 170 ? 256.289 123.214 222.623 1.00 30.35 146 ILE C CA 1
ATOM 23560 C C . ILE J 1 170 ? 255.360 124.380 222.923 1.00 28.72 146 ILE C C 1
ATOM 23561 O O . ILE J 1 170 ? 255.078 124.683 224.087 1.00 42.32 146 ILE C O 1
ATOM 23577 N N . TYR J 1 171 ? 254.872 125.033 221.875 1.00 24.36 147 TYR C N 1
ATOM 23578 C CA . TYR J 1 171 ? 254.042 126.229 221.986 1.00 27.60 147 TYR C CA 1
ATOM 23579 C C . TYR J 1 171 ? 252.706 125.899 221.326 1.00 37.03 147 TYR C C 1
ATOM 23580 O O . TYR J 1 171 ? 252.573 125.979 220.101 1.00 47.88 147 TYR C O 1
ATOM 23598 N N . THR J 1 172 ? 251.717 125.526 222.140 1.00 34.46 148 THR C N 1
ATOM 23599 C CA . THR J 1 172 ? 250.481 124.945 221.627 1.00 35.95 148 THR C CA 1
ATOM 23600 C C . THR J 1 172 ? 249.573 125.955 220.941 1.00 35.67 148 THR C C 1
ATOM 23601 O O . THR J 1 172 ? 248.482 125.569 220.510 1.00 41.14 148 THR C O 1
ATOM 23612 N N . SER J 1 173 ? 249.972 127.219 220.830 1.00 34.58 149 SER C N 1
ATOM 23613 C CA . SER J 1 173 ? 249.195 128.216 220.109 1.00 35.72 149 SER C CA 1
ATOM 23614 C C . SER J 1 173 ? 249.736 128.473 218.708 1.00 38.73 149 SER C C 1
ATOM 23615 O O . SER J 1 173 ? 249.274 129.402 218.038 1.00 42.25 149 SER C O 1
ATOM 23623 N N . SER J 1 174 ? 250.701 127.676 218.252 1.00 33.10 150 SER C N 1
ATOM 23624 C CA . SER J 1 174 ? 251.270 127.803 216.924 1.00 34.64 150 SER C CA 1
ATOM 23625 C C . SER J 1 174 ? 251.088 126.496 216.162 1.00 38.80 150 SER C C 1
ATOM 23626 O O . SER J 1 174 ? 251.356 125.422 216.720 1.00 36.68 150 SER C O 1
ATOM 23634 N N . PRO J 1 175 ? 250.644 126.532 214.902 1.00 39.36 151 PRO C N 1
ATOM 23635 C CA . PRO J 1 175 ? 250.462 125.274 214.160 1.00 35.18 151 PRO C CA 1
ATOM 23636 C C . PRO J 1 175 ? 251.738 124.470 213.995 1.00 39.53 151 PRO C C 1
ATOM 23637 O O . PRO J 1 175 ? 251.662 123.247 213.833 1.00 40.85 151 PRO C O 1
ATOM 23648 N N . TYR J 1 176 ? 252.904 125.110 214.030 1.00 39.20 152 TYR C N 1
ATOM 23649 C CA . TYR J 1 176 ? 254.165 124.430 213.770 1.00 37.52 152 TYR C CA 1
ATOM 23650 C C . TYR J 1 176 ? 254.804 123.850 215.025 1.00 38.60 152 TYR C C 1
ATOM 23651 O O . TYR J 1 176 ? 255.829 123.168 214.918 1.00 40.38 152 TYR C O 1
ATOM 23669 N N . HIS J 1 177 ? 254.229 124.101 216.204 1.00 35.47 153 HIS C N 1
ATOM 23670 C CA . HIS J 1 177 ? 254.719 123.526 217.447 1.00 34.88 153 HIS C CA 1
ATOM 23671 C C . HIS J 1 177 ? 253.623 122.859 218.267 1.00 38.76 153 HIS C C 1
ATOM 23672 O O . HIS J 1 177 ? 253.922 122.307 219.332 1.00 36.61 153 HIS C O 1
ATOM 23686 N N . GLY J 1 178 ? 252.375 122.887 217.808 1.00 44.44 154 GLY C N 1
ATOM 23687 C CA . GLY J 1 178 ? 251.250 122.441 218.601 1.00 43.23 154 GLY C CA 1
ATOM 23688 C C . GLY J 1 178 ? 251.083 120.935 218.619 1.00 42.15 154 GLY C C 1
ATOM 23689 O O . GLY J 1 178 ? 251.976 120.169 218.249 1.00 41.67 154 GLY C O 1
ATOM 23693 N N . ILE J 1 179 ? 249.907 120.513 219.064 1.00 40.46 155 ILE C N 1
ATOM 23694 C CA . ILE J 1 179 ? 249.613 119.089 219.231 1.00 43.25 155 ILE C CA 1
ATOM 23695 C C . ILE J 1 179 ? 249.325 118.481 217.857 1.00 39.31 155 ILE C C 1
ATOM 23696 O O . ILE J 1 179 ? 248.520 119.045 217.100 1.00 37.30 155 ILE C O 1
ATOM 23712 N N . PRO J 1 180 ? 249.942 117.354 217.503 1.00 34.01 156 PRO C N 1
ATOM 23713 C CA . PRO J 1 180 ? 249.608 116.715 216.226 1.00 36.62 156 PRO C CA 1
ATOM 23714 C C . PRO J 1 180 ? 248.138 116.333 216.172 1.00 43.82 156 PRO C C 1
ATOM 23715 O O . PRO J 1 180 ? 247.511 116.044 217.192 1.00 50.32 156 PRO C O 1
ATOM 23726 N N . GLY J 1 181 ? 247.587 116.343 214.961 1.00 36.55 157 GLY C N 1
ATOM 23727 C CA . GLY J 1 181 ? 246.190 115.992 214.797 1.00 34.79 157 GLY C CA 1
ATOM 23728 C C . GLY J 1 181 ? 245.920 114.554 215.196 1.00 33.97 157 GLY C C 1
ATOM 23729 O O . GLY J 1 181 ? 246.806 113.698 215.172 1.00 31.63 157 GLY C O 1
ATOM 23733 N N . ASP J 1 182 ? 244.667 114.291 215.570 1.00 40.27 158 ASP C N 1
ATOM 23734 C CA . ASP J 1 182 ? 244.238 112.962 216.010 1.00 43.81 158 ASP C CA 1
ATOM 23735 C C . ASP J 1 182 ? 245.032 112.504 217.232 1.00 46.47 158 ASP C C 1
ATOM 23736 O O . ASP J 1 182 ? 245.445 111.347 217.330 1.00 48.18 158 ASP C O 1
ATOM 23745 N N . GLU J 1 183 ? 245.244 113.421 218.173 1.00 43.07 159 GLU C N 1
ATOM 23746 C CA . GLU J 1 183 ? 245.919 113.118 219.425 1.00 42.30 159 GLU C CA 1
ATOM 23747 C C . GLU J 1 183 ? 245.126 113.720 220.573 1.00 48.78 159 GLU C C 1
ATOM 23748 O O . GLU J 1 183 ? 244.419 114.717 220.401 1.00 54.68 159 GLU C O 1
ATOM 23760 N N . ASP J 1 184 ? 245.245 113.104 221.746 1.00 43.46 160 ASP C N 1
ATOM 23761 C CA . ASP J 1 184 ? 244.586 113.632 222.931 1.00 34.72 160 ASP C CA 1
ATOM 23762 C C . ASP J 1 184 ? 245.268 114.921 223.366 1.00 33.12 160 ASP C C 1
ATOM 23763 O O . ASP J 1 184 ? 246.489 114.961 223.544 1.00 44.96 160 ASP C O 1
ATOM 23772 N N . ILE J 1 185 ? 244.476 115.979 223.541 1.00 25.66 161 ILE C N 1
ATOM 23773 C CA . ILE J 1 185 ? 245.045 117.290 223.839 1.00 26.88 161 ILE C CA 1
ATOM 23774 C C . ILE J 1 185 ? 245.790 117.258 225.167 1.00 41.32 161 ILE C C 1
ATOM 23775 O O . ILE J 1 185 ? 246.914 117.762 225.281 1.00 46.88 161 ILE C O 1
ATOM 23791 N N . PHE J 1 186 ? 245.178 116.662 226.191 1.00 37.74 162 PHE C N 1
ATOM 23792 C CA . PHE J 1 186 ? 245.730 116.761 227.537 1.00 32.23 162 PHE C CA 1
ATOM 23793 C C . PHE J 1 186 ? 246.764 115.683 227.828 1.00 33.71 162 PHE C C 1
ATOM 23794 O O . PHE J 1 186 ? 247.743 115.956 228.527 1.00 42.65 162 PHE C O 1
ATOM 23811 N N . GLU J 1 187 ? 246.572 114.464 227.321 1.00 28.94 163 GLU C N 1
ATOM 23812 C CA . GLU J 1 187 ? 247.539 113.406 227.591 1.00 31.22 163 GLU C CA 1
ATOM 23813 C C . GLU J 1 187 ? 248.893 113.714 226.964 1.00 34.47 163 GLU C C 1
ATOM 23814 O O . GLU J 1 187 ? 249.930 113.317 227.505 1.00 40.41 163 GLU C O 1
ATOM 23826 N N . TYR J 1 188 ? 248.905 114.423 225.836 1.00 31.38 164 TYR C N 1
ATOM 23827 C CA . TYR J 1 188 ? 250.162 114.795 225.194 1.00 30.91 164 TYR C CA 1
ATOM 23828 C C . TYR J 1 188 ? 250.989 115.697 226.105 1.00 35.92 164 TYR C C 1
ATOM 23829 O O . TYR J 1 188 ? 252.160 115.410 226.401 1.00 38.48 164 TYR C O 1
ATOM 23847 N N . LEU J 1 189 ? 250.378 116.781 226.591 1.00 35.58 165 LEU C N 1
ATOM 23848 C CA . LEU J 1 189 ? 251.058 117.657 227.538 1.00 33.16 165 LEU C CA 1
ATOM 23849 C C . LEU J 1 189 ? 251.395 116.925 228.828 1.00 28.77 165 LEU C C 1
ATOM 23850 O O . LEU J 1 189 ? 252.438 117.192 229.432 1.00 36.24 165 LEU C O 1
ATOM 23866 N N . LYS J 1 190 ? 250.524 116.017 229.274 1.00 24.91 166 LYS C N 1
ATOM 23867 C CA . LYS J 1 190 ? 250.803 115.265 230.490 1.00 19.76 166 LYS C CA 1
ATOM 23868 C C . LYS J 1 190 ? 252.070 114.438 230.342 1.00 21.74 166 LYS C C 1
ATOM 23869 O O . LYS J 1 190 ? 252.921 114.429 231.236 1.00 35.08 166 LYS C O 1
ATOM 23888 N N . LYS J 1 191 ? 252.218 113.741 229.215 1.00 30.61 167 LYS C N 1
ATOM 23889 C CA . LYS J 1 191 ? 253.429 112.962 228.984 1.00 38.00 167 LYS C CA 1
ATOM 23890 C C . LYS J 1 191 ? 254.650 113.869 228.915 1.00 38.65 167 LYS C C 1
ATOM 23891 O O . LYS J 1 191 ? 255.694 113.576 229.515 1.00 40.11 167 LYS C O 1
ATOM 23910 N N . HIS J 1 192 ? 254.537 114.986 228.192 1.00 39.93 168 HIS C N 1
ATOM 23911 C CA . HIS J 1 192 ? 255.686 115.879 228.061 1.00 29.09 168 HIS C CA 1
ATOM 23912 C C . HIS J 1 192 ? 256.132 116.402 229.420 1.00 36.28 168 HIS C C 1
ATOM 23913 O O . HIS J 1 192 ? 257.328 116.410 229.733 1.00 38.59 168 HIS C O 1
ATOM 23927 N N . LEU J 1 193 ? 255.182 116.840 230.249 1.00 41.82 169 LEU C N 1
ATOM 23928 C CA . LEU J 1 193 ? 255.534 117.342 231.574 1.00 29.82 169 LEU C CA 1
ATOM 23929 C C . LEU J 1 193 ? 256.090 116.232 232.457 1.00 28.25 169 LEU C C 1
ATOM 23930 O O . LEU J 1 193 ? 257.090 116.428 233.155 1.00 32.43 169 LEU C O 1
ATOM 23946 N N . PHE J 1 194 ? 255.459 115.055 232.438 1.00 25.91 170 PHE C N 1
ATOM 23947 C CA . PHE J 1 194 ? 255.913 113.944 233.262 1.00 28.92 170 PHE C CA 1
ATOM 23948 C C . PHE J 1 194 ? 257.305 113.470 232.875 1.00 38.34 170 PHE C C 1
ATOM 23949 O O . PHE J 1 194 ? 257.994 112.873 233.709 1.00 43.95 170 PHE C O 1
ATOM 23966 N N . LYS J 1 195 ? 257.736 113.716 231.640 1.00 43.05 171 LYS C N 1
ATOM 23967 C CA . LYS J 1 195 ? 259.059 113.293 231.201 1.00 39.74 171 LYS C CA 1
ATOM 23968 C C . LYS J 1 195 ? 260.148 114.318 231.500 1.00 41.14 171 LYS C C 1
ATOM 23969 O O . LYS J 1 195 ? 261.323 114.042 231.239 1.00 37.10 171 LYS C O 1
ATOM 23988 N N . GLY J 1 196 ? 259.796 115.482 232.044 1.00 44.22 172 GLY C N 1
ATOM 23989 C CA . GLY J 1 196 ? 260.794 116.423 232.517 1.00 37.53 172 GLY C CA 1
ATOM 23990 C C . GLY J 1 196 ? 261.182 117.508 231.532 1.00 35.20 172 GLY C C 1
ATOM 23991 O O . GLY J 1 196 ? 262.369 117.711 231.266 1.00 39.46 172 GLY C O 1
ATOM 23995 N N . ALA J 1 197 ? 260.197 118.215 230.989 1.00 35.06 173 ALA C N 1
ATOM 23996 C CA . ALA J 1 197 ? 260.468 119.288 230.043 1.00 37.61 173 ALA C CA 1
ATOM 23997 C C . ALA J 1 197 ? 260.756 120.591 230.779 1.00 31.82 173 ALA C C 1
ATOM 23998 O O . ALA J 1 197 ? 260.030 120.965 231.705 1.00 32.90 173 ALA C O 1
ATOM 24005 N N . TYR J 1 198 ? 261.820 121.277 230.367 1.00 32.48 174 TYR C N 1
ATOM 24006 C CA . TYR J 1 198 ? 262.101 122.610 230.883 1.00 30.86 174 TYR C CA 1
ATOM 24007 C C . TYR J 1 198 ? 260.905 123.517 230.626 1.00 27.55 174 TYR C C 1
ATOM 24008 O O . TYR J 1 198 ? 260.374 123.559 229.514 1.00 40.23 174 TYR C O 1
ATOM 24026 N N . VAL J 1 199 ? 260.482 124.249 231.653 1.00 22.70 175 VAL C N 1
ATOM 24027 C CA . VAL J 1 199 ? 259.238 125.010 231.616 1.00 22.98 175 VAL C CA 1
ATOM 24028 C C . VAL J 1 199 ? 259.541 126.487 231.819 1.00 21.54 175 VAL C C 1
ATOM 24029 O O . VAL J 1 199 ? 260.312 126.854 232.714 1.00 38.37 175 VAL C O 1
ATOM 24042 N N . PHE J 1 200 ? 258.933 127.325 230.984 1.00 18.33 176 PHE C N 1
ATOM 24043 C CA . PHE J 1 200 ? 258.959 128.770 231.138 1.00 26.98 176 PHE C CA 1
ATOM 24044 C C . PHE J 1 200 ? 257.558 129.259 231.480 1.00 28.26 176 PHE C C 1
ATOM 24045 O O . PHE J 1 200 ? 256.580 128.858 230.843 1.00 36.66 176 PHE C O 1
ATOM 24062 N N . TYR J 1 201 ? 257.464 130.121 232.488 1.00 24.76 177 TYR C N 1
ATOM 24063 C CA . TYR J 1 201 ? 256.194 130.695 232.921 1.00 25.47 177 TYR C CA 1
ATOM 24064 C C . TYR J 1 201 ? 256.068 132.100 232.348 1.00 30.25 177 TYR C C 1
ATOM 24065 O O . TYR J 1 201 ? 256.709 133.033 232.840 1.00 39.52 177 TYR C O 1
ATOM 24083 N N . MET J 1 202 ? 255.238 132.252 231.314 1.00 23.31 178 MET C N 1
ATOM 24084 C CA . MET J 1 202 ? 254.889 133.569 230.780 1.00 20.95 178 MET C CA 1
ATOM 24085 C C . MET J 1 202 ? 253.895 134.264 231.712 1.00 31.70 178 MET C C 1
ATOM 24086 O O . MET J 1 202 ? 252.713 134.423 231.410 1.00 34.89 178 MET C O 1
ATOM 24100 N N . LEU J 1 203 ? 254.401 134.687 232.867 1.00 38.79 179 LEU C N 1
ATOM 24101 C CA . LEU J 1 203 ? 253.521 135.220 233.899 1.00 31.71 179 LEU C CA 1
ATOM 24102 C C . LEU J 1 203 ? 252.926 136.549 233.456 1.00 31.82 179 LEU C C 1
ATOM 24103 O O . LEU J 1 203 ? 253.625 137.407 232.911 1.00 35.61 179 LEU C O 1
ATOM 24119 N N . SER J 1 204 ? 251.629 136.718 233.693 1.00 38.91 180 SER C N 1
ATOM 24120 C CA . SER J 1 204 ? 250.928 137.942 233.327 1.00 43.42 180 SER C CA 1
ATOM 24121 C C . SER J 1 204 ? 249.570 137.940 234.017 1.00 47.28 180 SER C C 1
ATOM 24122 O O . SER J 1 204 ? 249.252 137.047 234.806 1.00 45.65 180 SER C O 1
ATOM 24130 N N . ASP J 1 205 ? 248.764 138.960 233.709 1.00 53.31 181 ASP C N 1
ATOM 24131 C CA . ASP J 1 205 ? 247.448 139.071 234.330 1.00 47.25 181 ASP C CA 1
ATOM 24132 C C . ASP J 1 205 ? 246.496 137.995 233.828 1.00 42.55 181 ASP C C 1
ATOM 24133 O O . ASP J 1 205 ? 245.640 137.527 234.587 1.00 47.51 181 ASP C O 1
ATOM 24142 N N . ASN J 1 206 ? 246.621 137.593 232.566 1.00 43.79 182 ASN C N 1
ATOM 24143 C CA . ASN J 1 206 ? 245.788 136.537 232.011 1.00 47.53 182 ASN C CA 1
ATOM 24144 C C . ASN J 1 206 ? 246.283 135.143 232.371 1.00 43.46 182 ASN C C 1
ATOM 24145 O O . ASN J 1 206 ? 245.567 134.167 232.127 1.00 38.99 182 ASN C O 1
ATOM 24156 N N . TYR J 1 207 ? 247.484 135.026 232.937 1.00 37.79 183 TYR C N 1
ATOM 24157 C CA . TYR J 1 207 ? 247.993 133.731 233.366 1.00 33.94 183 TYR C CA 1
ATOM 24158 C C . TYR J 1 207 ? 247.375 133.269 234.677 1.00 39.48 183 TYR C C 1
ATOM 24159 O O . TYR J 1 207 ? 247.463 132.080 235.001 1.00 35.58 183 TYR C O 1
ATOM 24177 N N . TYR J 1 208 ? 246.754 134.172 235.434 1.00 46.24 184 TYR C N 1
ATOM 24178 C CA . TYR J 1 208 ? 246.100 133.823 236.687 1.00 38.67 184 TYR C CA 1
ATOM 24179 C C . TYR J 1 208 ? 244.583 133.788 236.570 1.00 39.41 184 TYR C C 1
ATOM 24180 O O . TYR J 1 208 ? 243.904 133.570 237.578 1.00 40.61 184 TYR C O 1
ATOM 24198 N N . ASP J 1 209 ? 244.039 133.997 235.373 1.00 44.56 185 ASP C N 1
ATOM 24199 C CA . ASP J 1 209 ? 242.616 133.825 235.111 1.00 39.88 185 ASP C CA 1
ATOM 24200 C C . ASP J 1 209 ? 242.325 132.539 234.349 1.00 38.83 185 ASP C C 1
ATOM 24201 O O . ASP J 1 209 ? 241.169 132.287 233.995 1.00 42.77 185 ASP C O 1
ATOM 24210 N N . SER J 1 210 ? 243.342 131.722 234.088 1.00 37.79 186 SER C N 1
ATOM 24211 C CA . SER J 1 210 ? 243.206 130.497 233.311 1.00 34.71 186 SER C CA 1
ATOM 24212 C C . SER J 1 210 ? 243.454 129.303 234.222 1.00 34.78 186 SER C C 1
ATOM 24213 O O . SER J 1 210 ? 244.509 129.211 234.857 1.00 44.49 186 SER C O 1
ATOM 24221 N N . VAL J 1 211 ? 242.484 128.390 234.279 1.00 26.74 187 VAL C N 1
ATOM 24222 C CA . VAL J 1 211 ? 242.617 127.215 235.134 1.00 26.17 187 VAL C CA 1
ATOM 24223 C C . VAL J 1 211 ? 243.747 126.317 234.643 1.00 31.74 187 VAL C C 1
ATOM 24224 O O . VAL J 1 211 ? 244.576 125.848 235.435 1.00 33.78 187 VAL C O 1
ATOM 24237 N N . TYR J 1 212 ? 243.806 126.073 233.332 1.00 33.47 188 TYR C N 1
ATOM 24238 C CA . TYR J 1 212 ? 244.760 125.107 232.799 1.00 33.42 188 TYR C CA 1
ATOM 24239 C C . TYR J 1 212 ? 246.197 125.511 233.092 1.00 31.64 188 TYR C C 1
ATOM 24240 O O . TYR J 1 212 ? 247.025 124.650 233.409 1.00 31.24 188 TYR C O 1
ATOM 24258 N N . CYS J 1 213 ? 246.514 126.803 232.990 1.00 24.42 189 CYS C N 1
ATOM 24259 C CA . CYS J 1 213 ? 247.855 127.270 233.321 1.00 28.61 189 CYS C CA 1
ATOM 24260 C C . CYS J 1 213 ? 248.201 127.000 234.778 1.00 37.89 189 CYS C C 1
ATOM 24261 O O . CYS J 1 213 ? 249.319 126.560 235.079 1.00 41.40 189 CYS C O 1
ATOM 24269 N N . LEU J 1 214 ? 247.264 127.253 235.691 1.00 36.75 190 LEU C N 1
ATOM 24270 C CA . LEU J 1 214 ? 247.479 126.957 237.098 1.00 24.54 190 LEU C CA 1
ATOM 24271 C C . LEU J 1 214 ? 247.617 125.466 237.366 1.00 22.02 190 LEU C C 1
ATOM 24272 O O . LEU J 1 214 ? 248.283 125.092 238.336 1.00 29.70 190 LEU C O 1
ATOM 24288 N N . ASN J 1 215 ? 247.013 124.607 236.542 1.00 30.03 191 ASN C N 1
ATOM 24289 C CA . ASN J 1 215 ? 247.272 123.175 236.643 1.00 31.36 191 ASN C CA 1
ATOM 24290 C C . ASN J 1 215 ? 248.644 122.776 236.116 1.00 34.52 191 ASN C C 1
ATOM 24291 O O . ASN J 1 215 ? 249.287 121.901 236.710 1.00 39.58 191 ASN C O 1
ATOM 24302 N N . GLU J 1 216 ? 249.116 123.390 235.027 1.00 29.14 192 GLU C N 1
ATOM 24303 C CA . GLU J 1 216 ? 250.489 123.120 234.600 1.00 26.28 192 GLU C CA 1
ATOM 24304 C C . GLU J 1 216 ? 251.486 123.567 235.658 1.00 33.94 192 GLU C C 1
ATOM 24305 O O . GLU J 1 216 ? 252.514 122.908 235.860 1.00 29.64 192 GLU C O 1
ATOM 24317 N N . MET J 1 217 ? 251.204 124.686 236.331 1.00 36.32 193 MET C N 1
ATOM 24318 C CA . MET J 1 217 ? 252.086 125.138 237.401 1.00 29.43 193 MET C CA 1
ATOM 24319 C C . MET J 1 217 ? 252.177 124.098 238.510 1.00 25.24 193 MET C C 1
ATOM 24320 O O . MET J 1 217 ? 253.274 123.786 238.988 1.00 31.13 193 MET C O 1
ATOM 24334 N N . GLY J 1 218 ? 251.038 123.542 238.926 1.00 25.29 194 GLY C N 1
ATOM 24335 C CA . GLY J 1 218 ? 251.065 122.510 239.949 1.00 31.58 194 GLY C CA 1
ATOM 24336 C C . GLY J 1 218 ? 251.778 121.254 239.487 1.00 28.47 194 GLY C C 1
ATOM 24337 O O . GLY J 1 218 ? 252.504 120.620 240.259 1.00 33.08 194 GLY C O 1
ATOM 24341 N N . ALA J 1 219 ? 251.574 120.870 238.226 1.00 25.50 195 ALA C N 1
ATOM 24342 C CA . ALA J 1 219 ? 252.264 119.701 237.694 1.00 24.45 195 ALA C CA 1
ATOM 24343 C C . ALA J 1 219 ? 253.774 119.885 237.747 1.00 31.64 195 ALA C C 1
ATOM 24344 O O . ALA J 1 219 ? 254.505 118.989 238.189 1.00 35.25 195 ALA C O 1
ATOM 24351 N N . THR J 1 220 ? 254.257 121.047 237.305 1.00 36.87 196 THR C N 1
ATOM 24352 C CA . THR J 1 220 ? 255.687 121.325 237.367 1.00 32.00 196 THR C CA 1
ATOM 24353 C C . THR J 1 220 ? 256.179 121.350 238.808 1.00 34.29 196 THR C C 1
ATOM 24354 O O . THR J 1 220 ? 257.257 120.825 239.111 1.00 31.39 196 THR C O 1
ATOM 24365 N N . TRP J 1 221 ? 255.404 121.954 239.712 1.00 31.83 197 TRP C N 1
ATOM 24366 C CA . TRP J 1 221 ? 255.823 122.041 241.106 1.00 25.72 197 TRP C CA 1
ATOM 24367 C C . TRP J 1 221 ? 255.990 120.655 241.714 1.00 25.65 197 TRP C C 1
ATOM 24368 O O . TRP J 1 221 ? 256.993 120.372 242.378 1.00 32.71 197 TRP C O 1
ATOM 24389 N N . VAL J 1 222 ? 255.012 119.774 241.499 1.00 26.55 198 VAL C N 1
ATOM 24390 C CA . VAL J 1 222 ? 255.070 118.450 242.111 1.00 25.83 198 VAL C CA 1
ATOM 24391 C C . VAL J 1 222 ? 256.156 117.602 241.459 1.00 25.60 198 VAL C C 1
ATOM 24392 O O . VAL J 1 222 ? 256.869 116.856 242.140 1.00 23.55 198 VAL C O 1
ATOM 24405 N N . ASN J 1 223 ? 256.302 117.693 240.134 1.00 34.03 199 ASN C N 1
ATOM 24406 C CA . ASN J 1 223 ? 257.313 116.900 239.447 1.00 34.79 199 ASN C CA 1
ATOM 24407 C C . ASN J 1 223 ? 258.724 117.440 239.645 1.00 36.58 199 ASN C C 1
ATOM 24408 O O . ASN J 1 223 ? 259.690 116.703 239.418 1.00 40.14 199 ASN C O 1
ATOM 24419 N N . SER J 1 224 ? 258.866 118.699 240.060 1.00 32.83 200 SER C N 1
ATOM 24420 C CA . SER J 1 224 ? 260.177 119.309 240.274 1.00 37.37 200 SER C CA 1
ATOM 24421 C C . SER J 1 224 ? 260.919 119.501 238.953 1.00 32.35 200 SER C C 1
ATOM 24422 O O . SER J 1 224 ? 262.136 119.330 238.878 1.00 33.08 200 SER C O 1
ATOM 24430 N N . ASN J 1 225 ? 260.182 119.852 237.904 1.00 28.03 201 ASN C N 1
ATOM 24431 C CA . ASN J 1 225 ? 260.804 120.153 236.625 1.00 31.66 201 ASN C CA 1
ATOM 24432 C C . ASN J 1 225 ? 261.584 121.458 236.714 1.00 34.64 201 ASN C C 1
ATOM 24433 O O . ASN J 1 225 ? 261.252 122.354 237.494 1.00 37.49 201 ASN C O 1
ATOM 24444 N N . ASN J 1 226 ? 262.635 121.561 235.905 1.00 29.23 202 ASN C N 1
ATOM 24445 C CA . ASN J 1 226 ? 263.381 122.808 235.831 1.00 27.19 202 ASN C CA 1
ATOM 24446 C C . ASN J 1 226 ? 262.466 123.919 235.335 1.00 26.06 202 ASN C C 1
ATOM 24447 O O . ASN J 1 226 ? 261.683 123.728 234.403 1.00 30.74 202 ASN C O 1
ATOM 24458 N N . CYS J 1 227 ? 262.564 125.084 235.966 1.00 24.49 203 CYS C N 1
ATOM 24459 C CA . CYS J 1 227 ? 261.622 126.167 235.737 1.00 21.50 203 CYS C CA 1
ATOM 24460 C C . CYS J 1 227 ? 262.363 127.473 235.498 1.00 26.04 203 CYS C C 1
ATOM 24461 O O . CYS J 1 227 ? 263.511 127.651 235.914 1.00 31.88 203 CYS C O 1
ATOM 24469 N N . SER J 1 228 ? 261.684 128.387 234.811 1.00 24.08 204 SER C N 1
ATOM 24470 C CA . SER J 1 228 ? 262.177 129.747 234.654 1.00 29.04 204 SER C CA 1
ATOM 24471 C C . SER J 1 228 ? 260.988 130.674 234.467 1.00 27.23 204 SER C C 1
ATOM 24472 O O . SER J 1 228 ? 260.073 130.368 233.701 1.00 26.37 204 SER C O 1
ATOM 24480 N N . THR J 1 229 ? 261.009 131.803 235.164 1.00 21.35 205 THR C N 1
ATOM 24481 C CA . THR J 1 229 ? 259.928 132.777 235.109 1.00 25.70 205 THR C CA 1
ATOM 24482 C C . THR J 1 229 ? 260.231 133.827 234.051 1.00 26.65 205 THR C C 1
ATOM 24483 O O . THR J 1 229 ? 261.396 134.107 233.758 1.00 39.70 205 THR C O 1
ATOM 24494 N N . PHE J 1 230 ? 259.176 134.410 233.477 1.00 26.90 206 PHE C N 1
ATOM 24495 C CA . PHE J 1 230 ? 259.311 135.459 232.465 1.00 34.56 206 PHE C CA 1
ATOM 24496 C C . PHE J 1 230 ? 258.137 136.413 232.667 1.00 30.82 206 PHE C C 1
ATOM 24497 O O . PHE J 1 230 ? 256.975 136.038 232.481 1.00 37.40 206 PHE C O 1
ATOM 24514 N N . ILE J 1 231 ? 258.451 137.648 233.054 1.00 30.15 207 ILE C N 1
ATOM 24515 C CA . ILE J 1 231 ? 257.415 138.638 233.309 1.00 33.04 207 ILE C CA 1
ATOM 24516 C C . ILE J 1 231 ? 257.090 139.352 232.007 1.00 38.47 207 ILE C C 1
ATOM 24517 O O . ILE J 1 231 ? 257.892 140.146 231.500 1.00 43.74 207 ILE C O 1
ATOM 24533 N N . LEU J 1 232 ? 255.912 139.074 231.457 1.00 39.19 208 LEU C N 1
ATOM 24534 C CA . LEU J 1 232 ? 255.500 139.730 230.232 1.00 42.23 208 LEU C CA 1
ATOM 24535 C C . LEU J 1 232 ? 255.281 141.218 230.492 1.00 48.81 208 LEU C C 1
ATOM 24536 O O . LEU J 1 232 ? 254.955 141.619 231.611 1.00 47.96 208 LEU C O 1
ATOM 24552 N N . PRO J 1 233 ? 255.461 142.059 229.475 1.00 54.25 209 PRO C N 1
ATOM 24553 C CA . PRO J 1 233 ? 255.284 143.502 229.684 1.00 50.34 209 PRO C CA 1
ATOM 24554 C C . PRO J 1 233 ? 253.889 143.820 230.203 1.00 52.58 209 PRO C C 1
ATOM 24555 O O . PRO J 1 233 ? 252.896 143.233 229.768 1.00 47.32 209 PRO C O 1
ATOM 24566 N N . GLY J 1 234 ? 253.823 144.762 231.142 1.00 59.51 210 GLY C N 1
ATOM 24567 C CA . GLY J 1 234 ? 252.577 145.214 231.714 1.00 58.49 210 GLY C CA 1
ATOM 24568 C C . GLY J 1 234 ? 252.169 144.506 232.990 1.00 57.63 210 GLY C C 1
ATOM 24569 O O . GLY J 1 234 ? 251.211 144.941 233.640 1.00 60.10 210 GLY C O 1
ATOM 24573 N N . PHE J 1 235 ? 252.861 143.433 233.367 1.00 52.88 211 PHE C N 1
ATOM 24574 C CA . PHE J 1 235 ? 252.531 142.690 234.581 1.00 48.63 211 PHE C CA 1
ATOM 24575 C C . PHE J 1 235 ? 253.273 143.322 235.750 1.00 46.73 211 PHE C C 1
ATOM 24576 O O . PHE J 1 235 ? 254.504 143.284 235.817 1.00 49.37 211 PHE C O 1
ATOM 24593 N N . LYS J 1 236 ? 252.519 143.908 236.683 1.00 48.48 212 LYS C N 1
ATOM 24594 C CA . LYS J 1 236 ? 253.075 144.571 237.859 1.00 50.41 212 LYS C CA 1
ATOM 24595 C C . LYS J 1 236 ? 252.308 144.083 239.091 1.00 49.21 212 LYS C C 1
ATOM 24596 O O . LYS J 1 236 ? 251.889 144.870 239.942 1.00 51.01 212 LYS C O 1
ATOM 24615 N N . GLY J 1 237 ? 252.124 142.767 239.178 1.00 49.58 213 GLY C N 1
ATOM 24616 C CA . GLY J 1 237 ? 251.384 142.171 240.273 1.00 52.36 213 GLY C CA 1
ATOM 24617 C C . GLY J 1 237 ? 252.222 141.225 241.106 1.00 53.11 213 GLY C C 1
ATOM 24618 O O . GLY J 1 237 ? 253.448 141.178 240.962 1.00 52.50 213 GLY C O 1
ATOM 24622 N N . GLU J 1 238 ? 251.570 140.464 241.981 1.00 55.10 214 GLU C N 1
ATOM 24623 C CA . GLU J 1 238 ? 252.258 139.552 242.884 1.00 53.10 214 GLU C CA 1
ATOM 24624 C C . GLU J 1 238 ? 252.353 138.166 242.259 1.00 54.61 214 GLU C C 1
ATOM 24625 O O . GLU J 1 238 ? 251.437 137.732 241.554 1.00 54.48 214 GLU C O 1
ATOM 24637 N N . ILE J 1 239 ? 253.462 137.478 242.522 1.00 43.49 215 ILE C N 1
ATOM 24638 C CA . ILE J 1 239 ? 253.667 136.122 242.028 1.00 40.97 215 ILE C CA 1
ATOM 24639 C C . ILE J 1 239 ? 253.073 135.155 243.044 1.00 44.83 215 ILE C C 1
ATOM 24640 O O . ILE J 1 239 ? 253.706 134.827 244.053 1.00 48.05 215 ILE C O 1
ATOM 24656 N N . LYS J 1 240 ? 251.839 134.721 242.803 1.00 45.27 216 LYS C N 1
ATOM 24657 C CA . LYS J 1 240 ? 251.186 133.757 243.674 1.00 43.44 216 LYS C CA 1
ATOM 24658 C C . LYS J 1 240 ? 251.475 132.337 243.194 1.00 43.86 216 LYS C C 1
ATOM 24659 O O . LYS J 1 240 ? 252.310 132.104 242.316 1.00 48.34 216 LYS C O 1
ATOM 24678 N N . GLY J 1 241 ? 250.777 131.371 243.784 1.00 36.72 217 GLY C N 1
ATOM 24679 C CA . GLY J 1 241 ? 250.903 129.989 243.366 1.00 37.04 217 GLY C CA 1
ATOM 24680 C C . GLY J 1 241 ? 251.842 129.184 244.237 1.00 35.29 217 GLY C C 1
ATOM 24681 O O . GLY J 1 241 ? 251.973 129.452 245.434 1.00 36.98 217 GLY C O 1
ATOM 24685 N N . VAL J 1 242 ? 252.500 128.189 243.645 1.00 35.18 218 VAL C N 1
ATOM 24686 C CA . VAL J 1 242 ? 253.415 127.322 244.376 1.00 37.01 218 VAL C CA 1
ATOM 24687 C C . VAL J 1 242 ? 254.781 127.338 243.703 1.00 40.90 218 VAL C C 1
ATOM 24688 O O . VAL J 1 242 ? 255.561 126.388 243.837 1.00 42.77 218 VAL C O 1
ATOM 24701 N N . ILE J 1 243 ? 255.080 128.413 242.978 1.00 41.00 219 ILE C N 1
ATOM 24702 C CA . ILE J 1 243 ? 256.378 128.601 242.340 1.00 36.15 219 ILE C CA 1
ATOM 24703 C C . ILE J 1 243 ? 257.215 129.511 243.223 1.00 42.93 219 ILE C C 1
ATOM 24704 O O . ILE J 1 243 ? 256.684 130.410 243.887 1.00 50.44 219 ILE C O 1
ATOM 24720 N N . ASP J 1 244 ? 258.527 129.276 243.238 1.00 44.52 220 ASP C N 1
ATOM 24721 C CA . ASP J 1 244 ? 259.428 130.057 244.075 1.00 42.88 220 ASP C CA 1
ATOM 24722 C C . ASP J 1 244 ? 259.175 131.547 243.895 1.00 40.95 220 ASP C C 1
ATOM 24723 O O . ASP J 1 244 ? 259.386 132.091 242.807 1.00 44.26 220 ASP C O 1
ATOM 24732 N N . LYS J 1 245 ? 258.723 132.214 244.956 1.00 38.17 221 LYS C N 1
ATOM 24733 C CA . LYS J 1 245 ? 258.533 133.656 244.915 1.00 43.19 221 LYS C CA 1
ATOM 24734 C C . LYS J 1 245 ? 259.818 134.420 245.197 1.00 43.65 221 LYS C C 1
ATOM 24735 O O . LYS J 1 245 ? 259.855 135.637 244.984 1.00 42.42 221 LYS C O 1
ATOM 24754 N N . ASN J 1 246 ? 260.862 133.742 245.667 1.00 36.55 222 ASN C N 1
ATOM 24755 C CA . ASN J 1 246 ? 262.153 134.362 245.920 1.00 34.97 222 ASN C CA 1
ATOM 24756 C C . ASN J 1 246 ? 263.139 134.151 244.780 1.00 39.21 222 ASN C C 1
ATOM 24757 O O . ASN J 1 246 ? 264.287 134.593 244.882 1.00 42.49 222 ASN C O 1
ATOM 24768 N N . LYS J 1 247 ? 262.724 133.485 243.706 1.00 36.84 223 LYS C N 1
ATOM 24769 C CA . LYS J 1 247 ? 263.569 133.335 242.532 1.00 33.71 223 LYS C CA 1
ATOM 24770 C C . LYS J 1 247 ? 263.426 134.556 241.635 1.00 35.53 223 LYS C C 1
ATOM 24771 O O . LYS J 1 247 ? 262.316 135.037 241.389 1.00 38.35 223 LYS C O 1
ATOM 24790 N N . LYS J 1 248 ? 264.556 135.059 241.148 1.00 31.57 224 LYS C N 1
ATOM 24791 C CA . LYS J 1 248 ? 264.540 136.271 240.342 1.00 31.58 224 LYS C CA 1
ATOM 24792 C C . LYS J 1 248 ? 264.004 135.970 238.947 1.00 32.63 224 LYS C C 1
ATOM 24793 O O . LYS J 1 248 ? 264.407 134.991 238.312 1.00 31.71 224 LYS C O 1
ATOM 24812 N N . ALA J 1 249 ? 263.094 136.815 238.474 1.00 30.69 225 ALA C N 1
ATOM 24813 C CA . ALA J 1 249 ? 262.453 136.629 237.183 1.00 30.20 225 ALA C CA 1
ATOM 24814 C C . ALA J 1 249 ? 263.274 137.276 236.069 1.00 34.47 225 ALA C C 1
ATOM 24815 O O . ALA J 1 249 ? 264.283 137.943 236.307 1.00 36.36 225 ALA C O 1
ATOM 24822 N N . PHE J 1 250 ? 262.823 137.064 234.833 1.00 34.97 226 PHE C N 1
ATOM 24823 C CA . PHE J 1 250 ? 263.453 137.617 233.638 1.00 32.32 226 PHE C CA 1
ATOM 24824 C C . PHE J 1 250 ? 262.501 138.632 233.018 1.00 36.90 226 PHE C C 1
ATOM 24825 O O . PHE J 1 250 ? 261.334 138.319 232.762 1.00 38.17 226 PHE C O 1
ATOM 24842 N N . SER J 1 251 ? 262.996 139.843 232.780 1.00 41.71 227 SER C N 1
ATOM 24843 C CA . SER J 1 251 ? 262.202 140.857 232.107 1.00 48.11 227 SER C CA 1
ATOM 24844 C C . SER J 1 251 ? 262.498 140.850 230.607 1.00 50.65 227 SER C C 1
ATOM 24845 O O . SER J 1 251 ? 263.471 140.255 230.138 1.00 56.38 227 SER C O 1
ATOM 24853 N N . LEU J 1 252 ? 261.627 141.508 229.845 1.00 46.04 228 LEU C N 1
ATOM 24854 C CA . LEU J 1 252 ? 261.754 141.569 228.390 1.00 45.52 228 LEU C CA 1
ATOM 24855 C C . LEU J 1 252 ? 261.406 142.966 227.883 1.00 47.93 228 LEU C C 1
ATOM 24856 O O . LEU J 1 252 ? 260.683 143.130 226.900 1.00 47.97 228 LEU C O 1
ATOM 24872 N N . GLU J 1 253 ? 261.921 144.000 228.553 1.00 59.41 229 GLU C N 1
ATOM 24873 C CA . GLU J 1 253 ? 261.539 145.371 228.237 1.00 58.23 229 GLU C CA 1
ATOM 24874 C C . GLU J 1 253 ? 262.699 146.319 227.957 1.00 60.70 229 GLU C C 1
ATOM 24875 O O . GLU J 1 253 ? 262.443 147.447 227.523 1.00 62.66 229 GLU C O 1
ATOM 24887 N N . GLU J 1 254 ? 263.944 145.920 228.185 1.00 60.33 230 GLU C N 1
ATOM 24888 C CA . GLU J 1 254 ? 265.086 146.790 227.953 1.00 56.25 230 GLU C CA 1
ATOM 24889 C C . GLU J 1 254 ? 266.237 145.969 227.374 1.00 52.94 230 GLU C C 1
ATOM 24890 O O . GLU J 1 254 ? 266.270 144.750 227.530 1.00 52.16 230 GLU C O 1
ATOM 24902 N N . PRO J 1 255 ? 267.187 146.632 226.711 1.00 49.13 231 PRO C N 1
ATOM 24903 C CA . PRO J 1 255 ? 268.270 145.880 226.047 1.00 51.14 231 PRO C CA 1
ATOM 24904 C C . PRO J 1 255 ? 269.035 144.952 226.970 1.00 52.58 231 PRO C C 1
ATOM 24905 O O . PRO J 1 255 ? 269.437 143.862 226.544 1.00 53.66 231 PRO C O 1
ATOM 24916 N N . ILE J 1 256 ? 269.258 145.350 228.222 1.00 46.52 232 ILE C N 1
ATOM 24917 C CA . ILE J 1 256 ? 269.997 144.487 229.137 1.00 43.63 232 ILE C CA 1
ATOM 24918 C C . ILE J 1 256 ? 269.217 143.210 229.428 1.00 50.75 232 ILE C C 1
ATOM 24919 O O . ILE J 1 256 ? 269.812 142.136 229.572 1.00 54.26 232 ILE C O 1
ATOM 24935 N N . ASP J 1 257 ? 267.887 143.293 229.516 1.00 54.39 233 ASP C N 1
ATOM 24936 C CA . ASP J 1 257 ? 267.096 142.087 229.745 1.00 49.03 233 ASP C CA 1
ATOM 24937 C C . ASP J 1 257 ? 267.231 141.107 228.588 1.00 43.66 233 ASP C C 1
ATOM 24938 O O . ASP J 1 257 ? 267.418 139.904 228.812 1.00 47.89 233 ASP C O 1
ATOM 24947 N N . LEU J 1 258 ? 267.142 141.597 227.350 1.00 39.24 234 LEU C N 1
ATOM 24948 C CA . LEU J 1 258 ? 267.317 140.729 226.194 1.00 42.86 234 LEU C CA 1
ATOM 24949 C C . LEU J 1 258 ? 268.731 140.174 226.115 1.00 41.83 234 LEU C C 1
ATOM 24950 O O . LEU J 1 258 ? 268.914 139.018 225.724 1.00 46.58 234 LEU C O 1
ATOM 24966 N N . PHE J 1 259 ? 269.739 140.969 226.482 1.00 35.39 235 PHE C N 1
ATOM 24967 C CA . PHE J 1 259 ? 271.102 140.450 226.518 1.00 36.43 235 PHE C CA 1
ATOM 24968 C C . PHE J 1 259 ? 271.232 139.319 227.531 1.00 44.53 235 PHE C C 1
ATOM 24969 O O . PHE J 1 259 ? 271.861 138.291 227.249 1.00 51.78 235 PHE C O 1
ATOM 24986 N N . ASN J 1 260 ? 270.641 139.489 228.716 1.00 39.55 236 ASN C N 1
ATOM 24987 C CA . ASN J 1 260 ? 270.702 138.438 229.726 1.00 31.56 236 ASN C CA 1
ATOM 24988 C C . ASN J 1 260 ? 269.989 137.180 229.250 1.00 38.00 236 ASN C C 1
ATOM 24989 O O . ASN J 1 260 ? 270.488 136.065 229.440 1.00 41.07 236 ASN C O 1
ATOM 25000 N N . LEU J 1 261 ? 268.819 137.338 228.628 1.00 43.09 237 LEU C N 1
ATOM 25001 C CA . LEU J 1 261 ? 268.100 136.182 228.101 1.00 40.61 237 LEU C CA 1
ATOM 25002 C C . LEU J 1 261 ? 268.914 135.469 227.026 1.00 37.43 237 LEU C C 1
ATOM 25003 O O . LEU J 1 261 ? 268.980 134.233 226.998 1.00 48.01 237 LEU C O 1
ATOM 25019 N N . LYS J 1 262 ? 269.530 136.236 226.124 1.00 34.55 238 LYS C N 1
ATOM 25020 C CA . LYS J 1 262 ? 270.341 135.645 225.067 1.00 37.77 238 LYS C CA 1
ATOM 25021 C C . LYS J 1 262 ? 271.506 134.862 225.653 1.00 36.74 238 LYS C C 1
ATOM 25022 O O . LYS J 1 262 ? 271.793 133.738 225.225 1.00 46.62 238 LYS C O 1
ATOM 25041 N N . GLU J 1 263 ? 272.196 135.444 226.635 1.00 34.34 239 GLU C N 1
ATOM 25042 C CA . GLU J 1 263 ? 273.310 134.739 227.257 1.00 38.92 239 GLU C CA 1
ATOM 25043 C C . GLU J 1 263 ? 272.830 133.476 227.959 1.00 44.25 239 GLU C C 1
ATOM 25044 O O . GLU J 1 263 ? 273.483 132.427 227.883 1.00 47.13 239 GLU C O 1
ATOM 25056 N N . LYS J 1 264 ? 271.686 133.555 228.642 1.00 43.48 240 LYS C N 1
ATOM 25057 C CA . LYS J 1 264 ? 271.128 132.380 229.300 1.00 38.01 240 LYS C CA 1
ATOM 25058 C C . LYS J 1 264 ? 270.891 131.259 228.300 1.00 45.27 240 LYS C C 1
ATOM 25059 O O . LYS J 1 264 ? 271.302 130.116 228.523 1.00 47.22 240 LYS C O 1
ATOM 25078 N N . ILE J 1 265 ? 270.221 131.568 227.189 1.00 44.09 241 ILE C N 1
ATOM 25079 C CA . ILE J 1 265 ? 269.897 130.532 226.212 1.00 30.08 241 ILE C CA 1
ATOM 25080 C C . ILE J 1 265 ? 271.168 129.967 225.587 1.00 31.20 241 ILE C C 1
ATOM 25081 O O . ILE J 1 265 ? 271.299 128.749 225.404 1.00 39.25 241 ILE C O 1
ATOM 25097 N N . LEU J 1 266 ? 272.121 130.838 225.243 1.00 38.47 242 LEU C N 1
ATOM 25098 C CA . LEU J 1 266 ? 273.359 130.365 224.633 1.00 40.28 242 LEU C CA 1
ATOM 25099 C C . LEU J 1 266 ? 274.110 129.432 225.573 1.00 40.13 242 LEU C C 1
ATOM 25100 O O . LEU J 1 266 ? 274.647 128.405 225.141 1.00 39.65 242 LEU C O 1
ATOM 25116 N N . ARG J 1 267 ? 274.164 129.771 226.863 1.00 52.63 243 ARG C N 1
ATOM 25117 C CA . ARG J 1 267 ? 274.795 128.879 227.829 1.00 53.61 243 ARG C CA 1
ATOM 25118 C C . ARG J 1 267 ? 274.001 127.593 228.005 1.00 50.75 243 ARG C C 1
ATOM 25119 O O . ARG J 1 267 ? 274.587 126.529 228.234 1.00 51.30 243 ARG C O 1
ATOM 25140 N N . MET J 1 268 ? 272.673 127.670 227.905 1.00 48.11 244 MET C N 1
ATOM 25141 C CA . MET J 1 268 ? 271.839 126.487 228.084 1.00 43.58 244 MET C CA 1
ATOM 25142 C C . MET J 1 268 ? 272.088 125.466 226.982 1.00 45.65 244 MET C C 1
ATOM 25143 O O . MET J 1 268 ? 272.339 124.288 227.259 1.00 45.09 244 MET C O 1
ATOM 25157 N N . TYR J 1 269 ? 272.030 125.901 225.725 1.00 51.18 245 TYR C N 1
ATOM 25158 C CA . TYR J 1 269 ? 272.131 124.993 224.590 1.00 43.78 245 TYR C CA 1
ATOM 25159 C C . TYR J 1 269 ? 273.523 124.938 223.976 1.00 44.87 245 TYR C C 1
ATOM 25160 O O . TYR J 1 269 ? 273.712 124.238 222.977 1.00 44.20 245 TYR C O 1
ATOM 25178 N N . ASP J 1 270 ? 274.499 125.647 224.541 1.00 50.76 246 ASP C N 1
ATOM 25179 C CA . ASP J 1 270 ? 275.864 125.655 224.018 1.00 55.70 246 ASP C CA 1
ATOM 25180 C C . ASP J 1 270 ? 275.862 126.088 222.549 1.00 54.58 246 ASP C C 1
ATOM 25181 O O . ASP J 1 270 ? 276.190 125.328 221.636 1.00 48.43 246 ASP C O 1
ATOM 25190 N N . LEU J 1 271 ? 275.449 127.331 222.336 1.00 48.26 247 LEU C N 1
ATOM 25191 C CA . LEU J 1 271 ? 275.345 127.929 221.014 1.00 46.24 247 LEU C CA 1
ATOM 25192 C C . LEU J 1 271 ? 276.378 129.042 220.870 1.00 50.94 247 LEU C C 1
ATOM 25193 O O . LEU J 1 271 ? 277.186 129.298 221.768 1.00 49.33 247 LEU C O 1
ATOM 25209 N N . THR J 1 272 ? 276.347 129.708 219.718 1.00 55.86 248 THR C N 1
ATOM 25210 C CA . THR J 1 272 ? 277.213 130.848 219.458 1.00 52.49 248 THR C CA 1
ATOM 25211 C C . THR J 1 272 ? 276.455 131.838 218.588 1.00 52.71 248 THR C C 1
ATOM 25212 O O . THR J 1 272 ? 275.694 131.439 217.703 1.00 50.53 248 THR C O 1
ATOM 25223 N N . LEU J 1 273 ? 276.665 133.127 218.846 1.00 46.35 249 LEU C N 1
ATOM 25224 C CA . LEU J 1 273 ? 275.991 134.184 218.109 1.00 44.37 249 LEU C CA 1
ATOM 25225 C C . LEU J 1 273 ? 276.955 135.344 217.907 1.00 51.17 249 LEU C C 1
ATOM 25226 O O . LEU J 1 273 ? 277.909 135.525 218.667 1.00 50.83 249 LEU C O 1
ATOM 25242 N N . GLU J 1 274 ? 276.693 136.130 216.866 1.00 62.70 250 GLU C N 1
ATOM 25243 C CA . GLU J 1 274 ? 277.513 137.278 216.514 1.00 60.22 250 GLU C CA 1
ATOM 25244 C C . GLU J 1 274 ? 276.702 138.558 216.668 1.00 59.97 250 GLU C C 1
ATOM 25245 O O . GLU J 1 274 ? 275.484 138.570 216.466 1.00 63.62 250 GLU C O 1
ATOM 25257 N N . ASP J 1 275 ? 277.397 139.641 217.023 1.00 50.63 251 ASP C N 1
ATOM 25258 C CA . ASP J 1 275 ? 276.712 140.893 217.331 1.00 52.11 251 ASP C CA 1
ATOM 25259 C C . ASP J 1 275 ? 275.997 141.455 216.109 1.00 53.11 251 ASP C C 1
ATOM 25260 O O . ASP J 1 275 ? 274.916 142.045 216.228 1.00 53.19 251 ASP C O 1
ATOM 25269 N N . LYS J 1 276 ? 276.593 141.299 214.925 1.00 49.93 252 LYS C N 1
ATOM 25270 C CA . LYS J 1 276 ? 275.962 141.815 213.716 1.00 47.93 252 LYS C CA 1
ATOM 25271 C C . LYS J 1 276 ? 274.595 141.177 213.500 1.00 54.58 252 LYS C C 1
ATOM 25272 O O . LYS J 1 276 ? 273.662 141.834 213.023 1.00 54.75 252 LYS C O 1
ATOM 25291 N N . LYS J 1 277 ? 274.460 139.893 213.839 1.00 58.00 253 LYS C N 1
ATOM 25292 C CA . LYS J 1 277 ? 273.157 139.238 213.794 1.00 52.22 253 LYS C CA 1
ATOM 25293 C C . LYS J 1 277 ? 272.293 139.640 214.983 1.00 49.95 253 LYS C C 1
ATOM 25294 O O . LYS J 1 277 ? 271.065 139.732 214.861 1.00 53.76 253 LYS C O 1
ATOM 25313 N N . TRP J 1 278 ? 272.921 139.863 216.139 1.00 42.73 254 TRP C N 1
ATOM 25314 C CA . TRP J 1 278 ? 272.165 140.177 217.346 1.00 40.06 254 TRP C CA 1
ATOM 25315 C C . TRP J 1 278 ? 271.423 141.498 217.204 1.00 46.16 254 TRP C C 1
ATOM 25316 O O . TRP J 1 278 ? 270.292 141.635 217.682 1.00 50.09 254 TRP C O 1
ATOM 25337 N N . GLU J 1 279 ? 272.046 142.488 216.561 1.00 43.63 255 GLU C N 1
ATOM 25338 C CA . GLU J 1 279 ? 271.364 143.765 216.369 1.00 37.43 255 GLU C CA 1
ATOM 25339 C C . GLU J 1 279 ? 270.104 143.591 215.529 1.00 39.62 255 GLU C C 1
ATOM 25340 O O . GLU J 1 279 ? 269.044 144.137 215.863 1.00 42.75 255 GLU C O 1
ATOM 25352 N N . ARG J 1 280 ? 270.191 142.810 214.449 1.00 43.46 256 ARG C N 1
ATOM 25353 C CA . ARG J 1 280 ? 269.018 142.572 213.616 1.00 40.87 256 ARG C CA 1
ATOM 25354 C C . ARG J 1 280 ? 267.946 141.813 214.385 1.00 45.14 256 ARG C C 1
ATOM 25355 O O . ARG J 1 280 ? 266.755 142.124 214.273 1.00 43.42 256 ARG C O 1
ATOM 25376 N N . ILE J 1 281 ? 268.347 140.804 215.160 1.00 48.52 257 ILE C N 1
ATOM 25377 C CA . ILE J 1 281 ? 267.373 140.021 215.918 1.00 41.41 257 ILE C CA 1
ATOM 25378 C C . ILE J 1 281 ? 266.649 140.906 216.926 1.00 44.44 257 ILE C C 1
ATOM 25379 O O . ILE J 1 281 ? 265.421 140.835 217.074 1.00 49.44 257 ILE C O 1
ATOM 25395 N N . LYS J 1 282 ? 267.399 141.746 217.642 1.00 37.78 258 LYS C N 1
ATOM 25396 C CA . LYS J 1 282 ? 266.788 142.634 218.624 1.00 36.14 258 LYS C CA 1
ATOM 25397 C C . LYS J 1 282 ? 265.851 143.631 217.956 1.00 37.19 258 LYS C C 1
ATOM 25398 O O . LYS J 1 282 ? 264.764 143.916 218.474 1.00 35.94 258 LYS C O 1
ATOM 25417 N N . ALA J 1 283 ? 266.256 144.181 216.808 1.00 37.21 259 ALA C N 1
ATOM 25418 C CA . ALA J 1 283 ? 265.379 145.100 216.091 1.00 36.62 259 ALA C CA 1
ATOM 25419 C C . ALA J 1 283 ? 264.102 144.400 215.647 1.00 43.99 259 ALA C C 1
ATOM 25420 O O . ALA J 1 283 ? 263.008 144.969 215.735 1.00 44.61 259 ALA C O 1
ATOM 25427 N N . LYS J 1 284 ? 264.224 143.162 215.164 1.00 52.22 260 LYS C N 1
ATOM 25428 C CA . LYS J 1 284 ? 263.050 142.394 214.763 1.00 45.62 260 LYS C CA 1
ATOM 25429 C C . LYS J 1 284 ? 262.103 142.200 215.938 1.00 51.06 260 LYS C C 1
ATOM 25430 O O . LYS J 1 284 ? 260.888 142.395 215.814 1.00 51.75 260 LYS C O 1
ATOM 25449 N N . PHE J 1 285 ? 262.648 141.811 217.092 1.00 47.40 261 PHE C N 1
ATOM 25450 C CA . PHE J 1 285 ? 261.812 141.594 218.268 1.00 38.72 261 PHE C CA 1
ATOM 25451 C C . PHE J 1 285 ? 261.110 142.882 218.681 1.00 41.91 261 PHE C C 1
ATOM 25452 O O . PHE J 1 285 ? 259.904 142.888 218.959 1.00 47.91 261 PHE C O 1
ATOM 25469 N N . ASN J 1 286 ? 261.853 143.991 218.719 1.00 43.84 262 ASN C N 1
ATOM 25470 C CA . ASN J 1 286 ? 261.259 145.262 219.118 1.00 43.60 262 ASN C CA 1
ATOM 25471 C C . ASN J 1 286 ? 260.156 145.679 218.154 1.00 43.45 262 ASN C C 1
ATOM 25472 O O . ASN J 1 286 ? 259.101 146.164 218.579 1.00 48.01 262 ASN C O 1
ATOM 25483 N N . THR J 1 287 ? 260.382 145.502 216.850 1.00 45.15 263 THR C N 1
ATOM 25484 C CA . THR J 1 287 ? 259.349 145.832 215.875 1.00 50.64 263 THR C CA 1
ATOM 25485 C C . THR J 1 287 ? 258.117 144.958 216.066 1.00 52.14 263 THR C C 1
ATOM 25486 O O . THR J 1 287 ? 256.983 145.441 215.974 1.00 47.78 263 THR C O 1
ATOM 25497 N N . LYS J 1 288 ? 258.319 143.665 216.329 1.00 50.98 264 LYS C N 1
ATOM 25498 C CA . LYS J 1 288 ? 257.186 142.770 216.536 1.00 44.02 264 LYS C CA 1
ATOM 25499 C C . LYS J 1 288 ? 256.365 143.198 217.747 1.00 46.28 264 LYS C C 1
ATOM 25500 O O . LYS J 1 288 ? 255.131 143.242 217.691 1.00 42.64 264 LYS C O 1
ATOM 25519 N N . LEU J 1 289 ? 257.036 143.522 218.855 1.00 52.41 265 LEU C N 1
ATOM 25520 C CA . LEU J 1 289 ? 256.307 143.951 220.046 1.00 49.65 265 LEU C CA 1
ATOM 25521 C C . LEU J 1 289 ? 255.627 145.298 219.840 1.00 53.58 265 LEU C C 1
ATOM 25522 O O . LEU J 1 289 ? 254.553 145.538 220.403 1.00 53.28 265 LEU C O 1
ATOM 25538 N N . LYS J 1 290 ? 256.230 146.183 219.053 1.00 68.80 266 LYS C N 1
ATOM 25539 C CA . LYS J 1 290 ? 255.673 147.512 218.824 1.00 68.57 266 LYS C CA 1
ATOM 25540 C C . LYS J 1 290 ? 254.240 147.428 218.310 1.00 70.30 266 LYS C C 1
ATOM 25541 O O . LYS J 1 290 ? 253.469 148.381 218.425 1.00 69.89 266 LYS C O 1
#

B-factor: mean 41.06, std 9.35, range [8.39, 77.75]

=== Feature glossary ===
A reading guide for the features in this record.

Start from the sequence.

  · Sequence gives the chain of amino acids in standard one-letter code (A=alanine, C=cysteine, …, Y=tyrosine), read N→C. It is the only feature that is directly encoded by the gene; all structural features are derived from the folded form of this sequence.

Fold it, and you get atomic coordinates and the backbone conformation that goes with them.

  · Structure coordinates are given as an mmCIF _atom_site loop: one row per atom with element, residue name, chain id, sequence number, and x/y/z position in Å. Only the four main-chain atoms per residue are included here; side chains are omitted to keep the record compact.

  · Backbone dihedral angles. Every residue except chain termini has a φ (preceding-C → N → Cα → C) and a ψ (N → Cα → C → next-N). They are reported in degrees following the IUPAC sign convention. Secondary structure is essentially a statement about which (φ, ψ) basin each residue occupies.

  · Eight-state secondary structure (DSSP): H is the canonical α-helix, G the tighter 3₁₀-helix, I the wider π-helix; E/B are β-structure, T and S are turns and bends, and '-' is everything else. DSSP derives these from the pattern of main-chain N–H···O=C hydrogen bonds, not from the sequence.

  · SS3 is a coarse helix/strand/coil call (letters a/b/c) made by the P-SEA algorithm from inter-Cα distances and dihedrals. It is less detailed than DSSP but needs only Cα positions.

Summarize the fold with a handful of shape descriptors and a per-residue structural alphabet.

  · Radius of gyration (Rg) is the root-mean-square distance of Cα atoms from their centroid — a single number for overall size and compactness. A globular domain of N residues has Rg ≈ 2.2·N^0.38 Å; an extended or disordered chain has a much larger Rg. The Cα contact count is the number of residue pairs whose Cα atoms are within 8 Å and are more than four positions apart in sequence — a standard proxy for tertiary packing density. The bounding box is the smallest axis-aligned box enclosing all Cα atoms.

  · 3Di is Foldseek's structural alphabet. Each residue is assigned one of twenty discrete states based on how its Cα sits relative to its spatial (not sequential) neighbors. Aligning 3Di strings finds structural homologs roughly as well as full 3D superposition, but orders of magnitude faster.

  · Solvent-accessible surface area (SASA) is the area in Å² traced out by the centre of a 1.4 Å probe sphere (a water molecule) rolled over the protein's van der Waals surface (Shrake–Rupley / Lee–Richards construction). Buried residues have near-zero SASA; fully exposed residues can exceed 200 Å². The total SASA scales roughly with the number of surface residues.

Ask how reliable the model is.

  · For AlphaFold models, the B-factor field carries pLDDT — the model's own estimate of local accuracy on a 0–100 scale. Regions with pLDDT<50 should be treated as essentially unmodeled; they often correspond to intrinsically disordered segments.

  · For experimental (PDB) structures, the B-factor (temperature factor) quantifies the positional spread of each atom in the crystal — a combination of thermal vibration and static disorder — in units of Å². High B-factors mark flexible loops or poorly resolved regions; low B-factors mark the rigid, well-ordered core.

  · Predicted Aligned Error (PAE) is an AlphaFold confidence matrix: entry (i, j) is the expected error in the position of residue j, in ångströms, when the prediction is superimposed on the true structure at residue i. Low PAE within a block of residues means that block is internally rigid and well-predicted; high PAE between two blocks means their relative placement is uncertain even if each block individually is confident.

Place it in context: what it resembles, what it is annotated as, and how it looks.

  · Structural nearest neighbors (via Foldseek easy-search vs the PDB). Reported per hit: target PDB id, E-value, and alignment TM-score. A TM-score above ~0.5 is the conventional threshold for 'same fold'.

  · Functional annotations link the protein to curated databases. InterPro entries identify conserved domains and families by matching the sequence against member-database signatures (Pfam, PROSITE, CDD, …). Gene Ontology (GO) terms describe molecular function, biological process, and cellular component in a controlled vocabulary. CATH places the structure in a hierarchical fold classification (Class/Architecture/Topology/Homologous-superfamily). The organism is the source species.

  · The contact map is a binary N×N matrix image: pixel (i, j) is dark where Cα_i and Cα_j are within 8 Å and |i−j|>4. Because the |i−j|>4 filter removes local helical contacts, off-diagonal stripes parallel to the main diagonal indicate parallel β-sheets; stripes perpendicular to it indicate antiparallel β-sheets. The Ramachandran plot scatters every residue's (φ, ψ) pair against the sterically allowed regions. The PAE heatmap renders the predicted-aligned-error matrix.

  · Six rendered views show the 3D structure from the faces of a cube — i.e. along ±x, ±y, ±z. Rendering representation is drawn randomly per protein from cartoon (secondary-structure ribbons), sticks (backbone bonds), or molecular surface; coloring is either N→C rainbow (blue at the N-terminus through red at the C-terminus) or one color per chain.